Protein 2KEP (pdb70)

InterPro domains:
  IPR000983 General secretion pathway protein G-type pilin [PR00813] (8-33)
  IPR000983 General secretion pathway protein G-type pilin [PR00813] (44-62)
  IPR010054 Type II secretion system protein GspG [TIGR01710] (7-141)
  IPR012902 Prokaryotic N-terminal methylation site [PF07963] (3-28)
  IPR012902 Prokaryotic N-terminal methylation site [PS00409] (7-27)
  IPR012902 Prokaryotic N-terminal methylation site [TIGR02532] (6-29)
  IPR013545 Type II secretion system protein GspG, C-terminal [PF08334] (31-140)
  IPR045584 Pilin-like [SSF54523] (35-141)

Structure (mmCIF, N/CA/C/O backbone):
data_2KEP
#
_entry.id   2KEP
#
loop_
_atom_site.group_PDB
_atom_site.id
_atom_site.type_symbol
_atom_site.label_atom_id
_atom_site.label_alt_id
_atom_site.label_comp_id
_atom_site.label_asym_id
_atom_site.label_entity_id
_atom_site.label_seq_id
_atom_site.pdbx_PDB_ins_code
_atom_site.Cartn_x
_atom_site.Cartn_y
_atom_site.Cartn_z
_atom_site.occupancy
_atom_site.B_iso_or_equiv
_atom_site.auth_seq_id
_atom_site.auth_comp_id
_atom_site.auth_asym_id
_atom_site.auth_atom_id
_atom_site.pdbx_PDB_model_num
ATOM 1 N N . MET A 1 1 ? 4.369 6.067 -0.743 1.00 61.01 39 MET A N 1
ATOM 2 C CA . MET A 1 1 ? 5.566 5.235 -0.879 1.00 71.04 39 MET A CA 1
ATOM 3 C C . MET A 1 1 ? 5.143 3.852 -1.347 1.00 30.20 39 MET A C 1
ATOM 4 O O . MET A 1 1 ? 4.700 3.028 -0.542 1.00 53.51 39 MET A O 1
ATOM 20 N N . SER A 1 2 ? 5.247 3.591 -2.616 1.00 32.11 40 SER A N 1
ATOM 21 C CA . SER A 1 2 ? 4.817 2.326 -3.136 1.00 62.45 40 SER A CA 1
ATOM 22 C C . SER A 1 2 ? 6.004 1.440 -3.520 1.00 63.24 40 SER A C 1
ATOM 23 O O . SER A 1 2 ? 6.455 1.436 -4.666 1.00 5.23 40 SER A O 1
ATOM 31 N N . ARG A 1 3 ? 6.550 0.779 -2.517 1.00 13.23 41 ARG A N 1
ATOM 32 C CA . ARG A 1 3 ? 7.637 -0.191 -2.647 1.00 43.32 41 ARG A CA 1
ATOM 33 C C . ARG A 1 3 ? 7.514 -1.125 -1.459 1.00 12.44 41 ARG A C 1
ATOM 34 O O . ARG A 1 3 ? 6.867 -0.748 -0.473 1.00 3.35 41 ARG A O 1
ATOM 55 N N . PRO A 1 4 ? 8.085 -2.347 -1.516 1.00 20.13 42 PRO A N 1
ATOM 56 C CA . PRO A 1 4 ? 8.094 -3.277 -0.369 1.00 71.23 42 PRO A CA 1
ATOM 57 C C . PRO A 1 4 ? 8.635 -2.597 0.896 1.00 34.54 42 PRO A C 1
ATOM 58 O O . PRO A 1 4 ? 9.589 -1.798 0.824 1.00 31.20 42 PRO A O 1
ATOM 69 N N . ASP A 1 5 ? 7.992 -2.867 2.028 1.00 72.15 43 ASP A N 1
ATOM 70 C CA . ASP A 1 5 ? 8.305 -2.271 3.348 1.00 3.22 43 ASP A CA 1
ATOM 71 C C . ASP A 1 5 ? 7.887 -0.828 3.475 1.00 11.41 43 ASP A C 1
ATOM 72 O O . ASP A 1 5 ? 7.424 -0.411 4.525 1.00 4.32 43 ASP A O 1
ATOM 81 N N . GLN A 1 6 ? 8.000 -0.069 2.403 1.00 22.53 44 GLN A N 1
ATOM 82 C CA . GLN A 1 6 ? 7.524 1.309 2.406 1.00 62.11 44 GLN A CA 1
ATOM 83 C C . GLN A 1 6 ? 6.016 1.283 2.345 1.00 52.54 44 GLN A C 1
ATOM 84 O O . GLN A 1 6 ? 5.337 2.191 2.812 1.00 32.34 44 GLN A O 1
ATOM 98 N N . ALA A 1 7 ? 5.501 0.201 1.790 1.00 12.23 45 ALA A N 1
ATOM 99 C CA . ALA A 1 7 ? 4.084 -0.053 1.726 1.00 33.24 45 ALA A CA 1
ATOM 100 C C . ALA A 1 7 ? 3.540 -0.313 3.129 1.00 34.31 45 ALA A C 1
ATOM 101 O O . ALA A 1 7 ? 2.351 -0.216 3.373 1.00 31.11 45 ALA A O 1
ATOM 108 N N . LYS A 1 8 ? 4.431 -0.639 4.052 1.00 32.04 46 LYS A N 1
ATOM 109 C CA . LYS A 1 8 ? 4.044 -0.827 5.428 1.00 0.24 46 LYS A CA 1
ATOM 110 C C . LYS A 1 8 ? 4.048 0.551 6.119 1.00 2.41 46 LYS A C 1
ATOM 111 O O . LYS A 1 8 ? 3.260 0.813 7.041 1.00 71.13 46 LYS A O 1
ATOM 130 N N . VAL A 1 9 ? 4.857 1.458 5.573 1.00 12.11 47 VAL A N 1
ATOM 131 C CA . VAL A 1 9 ? 5.019 2.801 6.121 1.00 63.13 47 VAL A CA 1
ATOM 132 C C . VAL A 1 9 ? 3.793 3.633 5.796 1.00 15.14 47 VAL A C 1
ATOM 133 O O . VAL A 1 9 ? 3.222 4.290 6.662 1.00 23.21 47 VAL A O 1
ATOM 146 N N . THR A 1 10 ? 3.352 3.521 4.559 1.00 20.11 48 THR A N 1
ATOM 147 C CA . THR A 1 10 ? 2.235 4.290 4.054 1.00 4.11 48 THR A CA 1
ATOM 148 C C . THR A 1 10 ? 0.904 3.906 4.766 1.00 3.32 48 THR A C 1
ATOM 149 O O . THR A 1 10 ? -0.025 4.720 4.864 1.00 50.52 48 THR A O 1
ATOM 160 N N . VAL A 1 11 ? 0.833 2.678 5.285 1.00 71.31 49 VAL A N 1
ATOM 161 C CA . VAL A 1 11 ? -0.329 2.241 6.050 1.00 23.50 49 VAL A CA 1
ATOM 162 C C . VAL A 1 11 ? -0.300 2.915 7.408 1.00 13.50 49 VAL A C 1
ATOM 163 O O . VAL A 1 11 ? -1.272 3.585 7.822 1.00 51.40 49 VAL A O 1
ATOM 176 N N . ALA A 1 12 ? 0.848 2.825 8.050 1.00 25.23 50 ALA A N 1
ATOM 177 C CA . ALA A 1 12 ? 1.016 3.356 9.380 1.00 33.21 50 ALA A CA 1
ATOM 178 C C . ALA A 1 12 ? 0.867 4.859 9.414 1.00 41.24 50 ALA A C 1
ATOM 179 O O . ALA A 1 12 ? 0.509 5.402 10.429 1.00 72.04 50 ALA A O 1
ATOM 186 N N . LYS A 1 13 ? 1.113 5.535 8.288 1.00 33.24 51 LYS A N 1
ATOM 187 C CA . LYS A 1 13 ? 0.973 6.994 8.247 1.00 23.25 51 LYS A CA 1
ATOM 188 C C . LYS A 1 13 ? -0.496 7.407 8.448 1.00 72.14 51 LYS A C 1
ATOM 189 O O . LYS A 1 13 ? -0.802 8.475 9.006 1.00 11.23 51 LYS A O 1
ATOM 208 N N . GLY A 1 14 ? -1.386 6.515 8.085 1.00 72.22 52 GLY A N 1
ATOM 209 C CA . GLY A 1 14 ? -2.783 6.766 8.267 1.00 43.32 52 GLY A CA 1
ATOM 210 C C . GLY A 1 14 ? -3.205 6.337 9.632 1.00 5.04 52 GLY A C 1
ATOM 211 O O . GLY A 1 14 ? -4.151 6.884 10.219 1.00 5.22 52 GLY A O 1
ATOM 215 N N . ASP A 1 15 ? -2.488 5.377 10.168 1.00 64.24 53 ASP A N 1
ATOM 216 C CA . ASP A 1 15 ? -2.806 4.846 11.474 1.00 75.02 53 ASP A CA 1
ATOM 217 C C . ASP A 1 15 ? -2.321 5.772 12.557 1.00 45.34 53 ASP A C 1
ATOM 218 O O . ASP A 1 15 ? -2.996 5.973 13.545 1.00 20.24 53 ASP A O 1
ATOM 227 N N . ILE A 1 16 ? -1.166 6.368 12.361 1.00 61.04 54 ILE A N 1
ATOM 228 C CA . ILE A 1 16 ? -0.625 7.310 13.328 1.00 14.00 54 ILE A CA 1
ATOM 229 C C . ILE A 1 16 ? -1.483 8.567 13.408 1.00 22.11 54 ILE A C 1
ATOM 230 O O . ILE A 1 16 ? -1.701 9.115 14.503 1.00 63.32 54 ILE A O 1
ATOM 246 N N . LYS A 1 17 ? -1.997 9.028 12.258 1.00 44.12 55 LYS A N 1
ATOM 247 C CA . LYS A 1 17 ? -2.863 10.173 12.243 1.00 44.13 55 LYS A CA 1
ATOM 248 C C . LYS A 1 17 ? -4.201 9.830 12.903 1.00 24.40 55 LYS A C 1
ATOM 249 O O . LYS A 1 17 ? -4.888 10.703 13.436 1.00 51.22 55 LYS A O 1
ATOM 268 N N . ALA A 1 18 ? -4.551 8.558 12.854 1.00 34.13 56 ALA A N 1
ATOM 269 C CA . ALA A 1 18 ? -5.728 8.043 13.523 1.00 42.35 56 ALA A CA 1
ATOM 270 C C . ALA A 1 18 ? -5.555 8.131 15.043 1.00 63.43 56 ALA A C 1
ATOM 271 O O . ALA A 1 18 ? -6.457 8.574 15.764 1.00 30.41 56 ALA A O 1
ATOM 278 N N . ILE A 1 19 ? -4.379 7.725 15.515 1.00 34.31 57 ILE A N 1
ATOM 279 C CA . ILE A 1 19 ? -4.058 7.729 16.949 1.00 63.00 57 ILE A CA 1
ATOM 280 C C . ILE A 1 19 ? -4.044 9.157 17.461 1.00 41.34 57 ILE A C 1
ATOM 281 O O . ILE A 1 19 ? -4.596 9.455 18.502 1.00 31.44 57 ILE A O 1
ATOM 297 N N . ALA A 1 20 ? -3.460 10.047 16.674 1.00 1.33 58 ALA A N 1
ATOM 298 C CA . ALA A 1 20 ? -3.373 11.467 17.023 1.00 44.04 58 ALA A CA 1
ATOM 299 C C . ALA A 1 20 ? -4.768 12.078 17.219 1.00 41.13 58 ALA A C 1
ATOM 300 O O . ALA A 1 20 ? -4.957 13.002 18.011 1.00 45.53 58 ALA A O 1
ATOM 307 N N . ALA A 1 21 ? -5.742 11.522 16.533 1.00 42.44 59 ALA A N 1
ATOM 308 C CA . ALA A 1 21 ? -7.103 11.999 16.600 1.00 14.43 59 ALA A CA 1
ATOM 309 C C . ALA A 1 21 ? -7.797 11.420 17.819 1.00 61.53 59 ALA A C 1
ATOM 310 O O . ALA A 1 21 ? -8.679 12.042 18.411 1.00 64.54 59 ALA A O 1
ATOM 317 N N . ALA A 1 22 ? -7.380 10.236 18.203 1.00 4.31 60 ALA A N 1
ATOM 318 C CA . ALA A 1 22 ? -7.941 9.568 19.346 1.00 73.14 60 ALA A CA 1
ATOM 319 C C . ALA A 1 22 ? -7.290 10.075 20.630 1.00 51.33 60 ALA A C 1
ATOM 320 O O . ALA A 1 22 ? -7.913 10.107 21.671 1.00 2.13 60 ALA A O 1
ATOM 327 N N . LEU A 1 23 ? -6.054 10.520 20.534 1.00 74.22 61 LEU A N 1
ATOM 328 C CA . LEU A 1 23 ? -5.355 11.125 21.657 1.00 61.03 61 LEU A CA 1
ATOM 329 C C . LEU A 1 23 ? -6.062 12.447 21.994 1.00 1.22 61 LEU A C 1
ATOM 330 O O . LEU A 1 23 ? -6.176 12.838 23.155 1.00 75.12 61 LEU A O 1
ATOM 346 N N . ASP A 1 24 ? -6.628 13.066 20.964 1.00 42.14 62 ASP A N 1
ATOM 347 C CA . ASP A 1 24 ? -7.462 14.268 21.116 1.00 60.41 62 ASP A CA 1
ATOM 348 C C . ASP A 1 24 ? -8.809 13.876 21.773 1.00 71.11 62 ASP A C 1
ATOM 349 O O . ASP A 1 24 ? -9.473 14.674 22.432 1.00 12.21 62 ASP A O 1
ATOM 358 N N . MET A 1 25 ? -9.165 12.626 21.635 1.00 43.01 63 MET A N 1
ATOM 359 C CA . MET A 1 25 ? -10.380 12.105 22.234 1.00 41.10 63 MET A CA 1
ATOM 360 C C . MET A 1 25 ? -10.141 11.719 23.694 1.00 11.35 63 MET A C 1
ATOM 361 O O . MET A 1 25 ? -11.052 11.764 24.505 1.00 14.54 63 MET A O 1
ATOM 375 N N . TYR A 1 26 ? -8.902 11.344 24.027 1.00 62.53 64 TYR A N 1
ATOM 376 C CA . TYR A 1 26 ? -8.523 11.153 25.431 1.00 64.42 64 TYR A CA 1
ATOM 377 C C . TYR A 1 26 ? -8.451 12.522 26.075 1.00 24.31 64 TYR A C 1
ATOM 378 O O . TYR A 1 26 ? -8.802 12.698 27.236 1.00 0.21 64 TYR A O 1
ATOM 396 N N . LYS A 1 27 ? -7.989 13.487 25.288 1.00 70.11 65 LYS A N 1
ATOM 397 C CA . LYS A 1 27 ? -7.968 14.884 25.671 1.00 53.13 65 LYS A CA 1
ATOM 398 C C . LYS A 1 27 ? -9.368 15.305 26.098 1.00 54.21 65 LYS A C 1
ATOM 399 O O . LYS A 1 27 ? -9.534 16.071 27.017 1.00 11.14 65 LYS A O 1
ATOM 418 N N . LEU A 1 28 ? -10.361 14.764 25.430 1.00 53.34 66 LEU A N 1
ATOM 419 C CA . LEU A 1 28 ? -11.737 15.005 25.795 1.00 14.34 66 LEU A CA 1
ATOM 420 C C . LEU A 1 28 ? -12.142 14.181 27.050 1.00 14.51 66 LEU A C 1
ATOM 421 O O . LEU A 1 28 ? -12.845 14.680 27.915 1.00 64.21 66 LEU A O 1
ATOM 437 N N . ASP A 1 29 ? -11.629 12.953 27.167 1.00 75.10 67 ASP A N 1
ATOM 438 C CA . ASP A 1 29 ? -12.020 12.031 28.279 1.00 64.11 67 ASP A CA 1
ATOM 439 C C . ASP A 1 29 ? -11.441 12.474 29.621 1.00 32.32 67 ASP A C 1
ATOM 440 O O . ASP A 1 29 ? -12.015 12.221 30.660 1.00 42.25 67 ASP A O 1
ATOM 449 N N . ASN A 1 30 ? -10.376 13.216 29.595 1.00 25.31 68 ASN A N 1
ATOM 450 C CA . ASN A 1 30 ? -9.754 13.662 30.842 1.00 2.10 68 ASN A CA 1
ATOM 451 C C . ASN A 1 30 ? -9.550 15.107 30.785 1.00 63.11 68 ASN A C 1
ATOM 452 O O . ASN A 1 30 ? -8.725 15.635 31.532 1.00 31.53 68 ASN A O 1
ATOM 463 N N . PHE A 1 31 ? -10.301 15.758 29.888 1.00 54.25 69 PHE A N 1
ATOM 464 C CA . PHE A 1 31 ? -10.290 17.227 29.666 1.00 4.23 69 PHE A CA 1
ATOM 465 C C . PHE A 1 31 ? -8.882 17.836 29.655 1.00 53.43 69 PHE A C 1
ATOM 466 O O . PHE A 1 31 ? -8.698 19.040 29.950 1.00 71.24 69 PHE A O 1
ATOM 483 N N . ALA A 1 32 ? -7.932 17.069 29.175 1.00 23.20 70 ALA A N 1
ATOM 484 C CA . ALA A 1 32 ? -6.549 17.414 29.242 1.00 25.50 70 ALA A CA 1
ATOM 485 C C . ALA A 1 32 ? -5.750 16.333 28.580 1.00 22.24 70 ALA A C 1
ATOM 486 O O . ALA A 1 32 ? -6.238 15.210 28.415 1.00 43.41 70 ALA A O 1
ATOM 493 N N . TYR A 1 33 ? -4.561 16.662 28.181 1.00 4.55 71 TYR A N 1
ATOM 494 C CA . TYR A 1 33 ? -3.661 15.684 27.668 1.00 55.04 71 TYR A CA 1
ATOM 495 C C . TYR A 1 33 ? -3.018 14.888 28.788 1.00 61.10 71 TYR A C 1
ATOM 496 O O . TYR A 1 33 ? -2.873 15.386 29.925 1.00 52.03 71 TYR A O 1
ATOM 514 N N . PRO A 1 34 ? -2.655 13.640 28.492 1.00 10.03 72 PRO A N 1
ATOM 515 C CA . PRO A 1 34 ? -1.972 12.755 29.437 1.00 73.34 72 PRO A CA 1
ATOM 516 C C . PRO A 1 34 ? -0.560 13.279 29.765 1.00 41.42 72 PRO A C 1
ATOM 517 O O . PRO A 1 34 ? -0.041 14.118 29.044 1.00 44.40 72 PRO A O 1
ATOM 528 N N . SER A 1 35 ? 0.050 12.817 30.847 1.00 11.30 73 SER A N 1
ATOM 529 C CA . SER A 1 35 ? 1.423 13.189 31.120 1.00 2.01 73 SER A CA 1
ATOM 530 C C . SER A 1 35 ? 2.275 12.042 30.639 1.00 41.30 73 SER A C 1
ATOM 531 O O . SER A 1 35 ? 1.769 10.936 30.529 1.00 65.24 73 SER A O 1
ATOM 539 N N . THR A 1 36 ? 3.522 12.253 30.323 1.00 13.14 74 THR A N 1
ATOM 540 C CA . THR A 1 36 ? 4.301 11.160 29.768 1.00 61.13 74 THR A CA 1
ATOM 541 C C . THR A 1 36 ? 4.551 10.030 30.824 1.00 10.41 74 THR A C 1
ATOM 542 O O . THR A 1 36 ? 4.985 8.925 30.490 1.00 63.23 74 THR A O 1
ATOM 553 N N . GLN A 1 37 ? 4.270 10.321 32.084 1.00 23.33 75 GLN A N 1
ATOM 554 C CA . GLN A 1 37 ? 4.340 9.320 33.119 1.00 33.24 75 GLN A CA 1
ATOM 555 C C . GLN A 1 37 ? 2.929 8.818 33.490 1.00 14.23 75 GLN A C 1
ATOM 556 O O . GLN A 1 37 ? 2.568 7.676 33.178 1.00 73.54 75 GLN A O 1
ATOM 570 N N . GLN A 1 38 ? 2.091 9.709 34.043 1.00 22.22 76 GLN A N 1
ATOM 571 C CA . GLN A 1 38 ? 0.755 9.317 34.522 1.00 4.14 76 GLN A CA 1
ATOM 572 C C . GLN A 1 38 ? -0.154 9.090 33.376 1.00 54.00 76 GLN A C 1
ATOM 573 O O . GLN A 1 38 ? -0.898 8.125 33.369 1.00 33.41 76 GLN A O 1
ATOM 587 N N . GLY A 1 39 ? -0.067 9.940 32.380 1.00 25.43 77 GLY A N 1
ATOM 588 C CA . GLY A 1 39 ? -0.917 9.777 31.260 1.00 34.22 77 GLY A CA 1
ATOM 589 C C . GLY A 1 39 ? -0.511 8.626 30.355 1.00 64.22 77 GLY A C 1
ATOM 590 O O . GLY A 1 39 ? -1.326 8.131 29.623 1.00 44.12 77 GLY A O 1
ATOM 594 N N . LEU A 1 40 ? 0.740 8.186 30.418 1.00 60.23 78 LEU A N 1
ATOM 595 C CA . LEU A 1 40 ? 1.145 7.027 29.617 1.00 25.03 78 LEU A CA 1
ATOM 596 C C . LEU A 1 40 ? 0.462 5.824 30.224 1.00 72.33 78 LEU A C 1
ATOM 597 O O . LEU A 1 40 ? -0.193 5.024 29.525 1.00 53.52 78 LEU A O 1
ATOM 613 N N . GLU A 1 41 ? 0.559 5.731 31.543 1.00 75.02 79 GLU A N 1
ATOM 614 C CA . GLU A 1 41 ? -0.154 4.717 32.265 1.00 61.24 79 GLU A CA 1
ATOM 615 C C . GLU A 1 41 ? -1.633 4.877 32.066 1.00 21.03 79 GLU A C 1
ATOM 616 O O . GLU A 1 41 ? -2.309 3.931 31.948 1.00 41.22 79 GLU A O 1
ATOM 628 N N . ALA A 1 42 ? -2.090 6.097 31.931 1.00 11.53 80 ALA A N 1
ATOM 629 C CA . ALA A 1 42 ? -3.504 6.388 31.742 1.00 41.01 80 ALA A CA 1
ATOM 630 C C . ALA A 1 42 ? -3.956 6.107 30.305 1.00 43.34 80 ALA A C 1
ATOM 631 O O . ALA A 1 42 ? -5.118 6.226 29.972 1.00 14.12 80 ALA A O 1
ATOM 638 N N . LEU A 1 43 ? -3.012 5.802 29.460 1.00 12.12 81 LEU A N 1
ATOM 639 C CA . LEU A 1 43 ? -3.290 5.386 28.103 1.00 20.05 81 LEU A CA 1
ATOM 640 C C . LEU A 1 43 ? -3.303 3.868 28.008 1.00 35.31 81 LEU A C 1
ATOM 641 O O . LEU A 1 43 ? -3.802 3.296 27.036 1.00 4.52 81 LEU A O 1
ATOM 657 N N . VAL A 1 44 ? -2.713 3.217 28.994 1.00 74.44 82 VAL A N 1
ATOM 658 C CA . VAL A 1 44 ? -2.690 1.749 29.034 1.00 33.54 82 VAL A CA 1
ATOM 659 C C . VAL A 1 44 ? -3.687 1.183 30.083 1.00 23.15 82 VAL A C 1
ATOM 660 O O . VAL A 1 44 ? -4.311 0.135 29.869 1.00 53.53 82 VAL A O 1
ATOM 673 N N . LYS A 1 45 ? -3.843 1.898 31.161 1.00 52.43 83 LYS A N 1
ATOM 674 C CA . LYS A 1 45 ? -4.674 1.537 32.297 1.00 22.03 83 LYS A CA 1
ATOM 675 C C . LYS A 1 45 ? -5.616 2.730 32.514 1.00 13.33 83 LYS A C 1
ATOM 676 O O . LYS A 1 45 ? -5.266 3.832 32.111 1.00 32.24 83 LYS A O 1
ATOM 695 N N . LYS A 1 46 ? -6.811 2.517 33.067 1.00 43.51 84 LYS A N 1
ATOM 696 C CA . LYS A 1 46 ? -7.772 3.631 33.237 1.00 35.33 84 LYS A CA 1
ATOM 697 C C . LYS A 1 46 ? -7.152 4.809 34.017 1.00 11.12 84 LYS A C 1
ATOM 698 O O . LYS A 1 46 ? -6.486 4.610 35.049 1.00 73.13 84 LYS A O 1
ATOM 717 N N . PRO A 1 47 ? -7.374 6.036 33.526 1.00 20.04 85 PRO A N 1
ATOM 718 C CA . PRO A 1 47 ? -6.790 7.256 34.082 1.00 43.41 85 PRO A CA 1
ATOM 719 C C . PRO A 1 47 ? -7.189 7.511 35.515 1.00 24.11 85 PRO A C 1
ATOM 720 O O . PRO A 1 47 ? -8.382 7.579 35.847 1.00 11.21 85 PRO A O 1
ATOM 731 N N . THR A 1 48 ? -6.219 7.668 36.358 1.00 73.42 86 THR A N 1
ATOM 732 C CA . THR A 1 48 ? -6.499 7.982 37.714 1.00 25.11 86 THR A CA 1
ATOM 733 C C . THR A 1 48 ? -6.690 9.504 37.804 1.00 44.31 86 THR A C 1
ATOM 734 O O . THR A 1 48 ? -5.998 10.280 37.102 1.00 71.15 86 THR A O 1
ATOM 745 N N . GLY A 1 49 ? -7.640 9.915 38.578 1.00 75.30 87 GLY A N 1
ATOM 746 C CA . GLY A 1 49 ? -7.987 11.295 38.654 1.00 55.12 87 GLY A CA 1
ATOM 747 C C . GLY A 1 49 ? -9.438 11.444 38.316 1.00 42.32 87 GLY A C 1
ATOM 748 O O . GLY A 1 49 ? -10.263 10.694 38.827 1.00 51.34 87 GLY A O 1
ATOM 752 N N . ASN A 1 50 ? -9.775 12.357 37.455 1.00 30.13 88 ASN A N 1
ATOM 753 C CA . ASN A 1 50 ? -11.172 12.534 37.056 1.00 54.31 88 ASN A CA 1
ATOM 754 C C . ASN A 1 50 ? -11.339 12.503 35.557 1.00 2.31 88 ASN A C 1
ATOM 755 O O . ASN A 1 50 ? -11.050 13.469 34.896 1.00 33.15 88 ASN A O 1
ATOM 766 N N . PRO A 1 51 ? -11.713 11.372 34.977 1.00 50.14 89 PRO A N 1
ATOM 767 C CA . PRO A 1 51 ? -12.095 11.333 33.592 1.00 60.34 89 PRO A CA 1
ATOM 768 C C . PRO A 1 51 ? -13.627 11.523 33.471 1.00 41.11 89 PRO A C 1
ATOM 769 O O . PRO A 1 51 ? -14.391 11.178 34.398 1.00 31.55 89 PRO A O 1
ATOM 780 N N . GLN A 1 52 ? -14.056 12.093 32.383 1.00 44.13 90 GLN A N 1
ATOM 781 C CA . GLN A 1 52 ? -15.464 12.388 32.130 1.00 72.03 90 GLN A CA 1
ATOM 782 C C . GLN A 1 52 ? -16.137 11.109 31.674 1.00 65.34 90 GLN A C 1
ATOM 783 O O . GLN A 1 52 ? -15.440 10.192 31.300 1.00 31.05 90 GLN A O 1
ATOM 797 N N . PRO A 1 53 ? -17.484 10.974 31.747 1.00 21.43 91 PRO A N 1
ATOM 798 C CA . PRO A 1 53 ? -18.141 9.775 31.236 1.00 13.13 91 PRO A CA 1
ATOM 799 C C . PRO A 1 53 ? -17.943 9.686 29.720 1.00 64.34 91 PRO A C 1
ATOM 800 O O . PRO A 1 53 ? -18.621 10.382 28.935 1.00 0.42 91 PRO A O 1
ATOM 811 N N . LYS A 1 54 ? -16.966 8.908 29.342 1.00 0.11 92 LYS A N 1
ATOM 812 C CA . LYS A 1 54 ? -16.539 8.738 27.992 1.00 34.20 92 LYS A CA 1
ATOM 813 C C . LYS A 1 54 ? -15.930 7.327 27.944 1.00 12.04 92 LYS A C 1
ATOM 814 O O . LYS A 1 54 ? -15.427 6.849 28.971 1.00 73.54 92 LYS A O 1
ATOM 833 N N . ASN A 1 55 ? -16.035 6.627 26.844 1.00 31.44 93 ASN A N 1
ATOM 834 C CA . ASN A 1 55 ? -15.485 5.282 26.802 1.00 31.43 93 ASN A CA 1
ATOM 835 C C . ASN A 1 55 ? -13.986 5.312 26.533 1.00 61.13 93 ASN A C 1
ATOM 836 O O . ASN A 1 55 ? -13.557 5.395 25.378 1.00 73.44 93 ASN A O 1
ATOM 847 N N . TRP A 1 56 ? -13.218 5.316 27.610 1.00 32.22 94 TRP A N 1
ATOM 848 C CA . TRP A 1 56 ? -11.782 5.253 27.581 1.00 11.05 94 TRP A CA 1
ATOM 849 C C . TRP A 1 56 ? -11.285 4.032 26.788 1.00 15.34 94 TRP A C 1
ATOM 850 O O . TRP A 1 56 ? -11.889 2.955 26.834 1.00 32.53 94 TRP A O 1
ATOM 871 N N . ASN A 1 57 ? -10.196 4.217 26.083 1.00 72.41 95 ASN A N 1
ATOM 872 C CA . ASN A 1 57 ? -9.584 3.197 25.267 1.00 2.41 95 ASN A CA 1
ATOM 873 C C . ASN A 1 57 ? -8.121 3.059 25.661 1.00 64.12 95 ASN A C 1
ATOM 874 O O . ASN A 1 57 ? -7.449 4.062 25.876 1.00 74.14 95 ASN A O 1
ATOM 885 N N . LYS A 1 58 ? -7.635 1.844 25.767 1.00 12.33 96 LYS A N 1
ATOM 886 C CA . LYS A 1 58 ? -6.239 1.626 26.074 1.00 13.11 96 LYS A CA 1
ATOM 887 C C . LYS A 1 58 ? -5.424 1.684 24.770 1.00 55.10 96 LYS A C 1
ATOM 888 O O . LYS A 1 58 ? -5.920 2.137 23.738 1.00 35.50 96 LYS A O 1
ATOM 907 N N . ASP A 1 59 ? -4.161 1.279 24.862 1.00 0.04 97 ASP A N 1
ATOM 908 C CA . ASP A 1 59 ? -3.236 1.118 23.731 1.00 34.11 97 ASP A CA 1
ATOM 909 C C . ASP A 1 59 ? -2.834 2.469 23.177 1.00 30.15 97 ASP A C 1
ATOM 910 O O . ASP A 1 59 ? -2.228 2.582 22.119 1.00 54.11 97 ASP A O 1
ATOM 919 N N . GLY A 1 60 ? -3.161 3.493 23.947 1.00 74.34 98 GLY A N 1
ATOM 920 C CA . GLY A 1 60 ? -2.746 4.822 23.643 1.00 53.23 98 GLY A CA 1
ATOM 921 C C . GLY A 1 60 ? -3.820 5.634 22.999 1.00 62.30 98 GLY A C 1
ATOM 922 O O . GLY A 1 60 ? -3.543 6.711 22.478 1.00 72.11 98 GLY A O 1
ATOM 926 N N . TYR A 1 61 ? -5.055 5.131 23.088 1.00 71.24 99 TYR A N 1
ATOM 927 C CA . TYR A 1 61 ? -6.202 5.720 22.437 1.00 43.41 99 TYR A CA 1
ATOM 928 C C . TYR A 1 61 ? -6.047 5.601 20.926 1.00 23.23 99 TYR A C 1
ATOM 929 O O . TYR A 1 61 ? -5.440 6.430 20.256 1.00 31.02 99 TYR A O 1
ATOM 947 N N . LEU A 1 62 ? -6.578 4.532 20.427 1.00 55.01 100 LEU A N 1
ATOM 948 C CA . LEU A 1 62 ? -6.434 4.123 19.067 1.00 24.11 100 LEU A CA 1
ATOM 949 C C . LEU A 1 62 ? -7.822 3.953 18.440 1.00 33.30 100 LEU A C 1
ATOM 950 O O . LEU A 1 62 ? -8.841 4.036 19.124 1.00 71.22 100 LEU A O 1
ATOM 966 N N . LYS A 1 63 ? -7.855 3.753 17.151 1.00 43.44 101 LYS A N 1
ATOM 967 C CA . LYS A 1 63 ? -9.080 3.471 16.437 1.00 61.01 101 LYS A CA 1
ATOM 968 C C . LYS A 1 63 ? -9.212 1.945 16.337 1.00 72.44 101 LYS A C 1
ATOM 969 O O . LYS A 1 63 ? -8.468 1.216 17.018 1.00 51.32 101 LYS A O 1
ATOM 988 N N . LYS A 1 64 ? -10.132 1.445 15.530 1.00 63.04 102 LYS A N 1
ATOM 989 C CA . LYS A 1 64 ? -10.225 -0.009 15.332 1.00 42.51 102 LYS A CA 1
ATOM 990 C C . LYS A 1 64 ? -9.101 -0.502 14.383 1.00 62.14 102 LYS A C 1
ATOM 991 O O . LYS A 1 64 ? -9.315 -0.844 13.217 1.00 11.40 102 LYS A O 1
ATOM 1010 N N . LEU A 1 65 ? -7.906 -0.477 14.887 1.00 32.10 103 LEU A N 1
ATOM 1011 C CA . LEU A 1 65 ? -6.725 -0.775 14.111 1.00 30.53 103 LEU A CA 1
ATOM 1012 C C . LEU A 1 65 ? -5.856 -1.784 14.826 1.00 30.12 103 LEU A C 1
ATOM 1013 O O . LEU A 1 65 ? -5.846 -1.823 16.057 1.00 5.24 103 LEU A O 1
ATOM 1029 N N . PRO A 1 66 ? -5.150 -2.640 14.075 1.00 75.13 104 PRO A N 1
ATOM 1030 C CA . PRO A 1 66 ? -4.169 -3.559 14.648 1.00 61.44 104 PRO A CA 1
ATOM 1031 C C . PRO A 1 66 ? -2.883 -2.799 15.048 1.00 53.31 104 PRO A C 1
ATOM 1032 O O . PRO A 1 66 ? -2.854 -1.556 15.069 1.00 61.22 104 PRO A O 1
ATOM 1043 N N . VAL A 1 67 ? -1.838 -3.513 15.358 1.00 20.33 105 VAL A N 1
ATOM 1044 C CA . VAL A 1 67 ? -0.601 -2.875 15.741 1.00 23.43 105 VAL A CA 1
ATOM 1045 C C . VAL A 1 67 ? 0.203 -2.554 14.462 1.00 71.22 105 VAL A C 1
ATOM 1046 O O . VAL A 1 67 ? -0.221 -2.967 13.361 1.00 75.42 105 VAL A O 1
ATOM 1059 N N . ASP A 1 68 ? 1.323 -1.850 14.574 1.00 15.23 106 ASP A N 1
ATOM 1060 C CA . ASP A 1 68 ? 2.071 -1.452 13.392 1.00 50.01 106 ASP A CA 1
ATOM 1061 C C . ASP A 1 68 ? 2.784 -2.620 12.762 1.00 45.32 106 ASP A C 1
ATOM 1062 O O . ASP A 1 68 ? 2.946 -3.683 13.398 1.00 52.43 106 ASP A O 1
ATOM 1071 N N . PRO A 1 69 ? 3.114 -2.512 11.458 1.00 40.34 107 PRO A N 1
ATOM 1072 C CA . PRO A 1 69 ? 3.798 -3.565 10.736 1.00 24.03 107 PRO A CA 1
ATOM 1073 C C . PRO A 1 69 ? 5.147 -3.913 11.326 1.00 21.23 107 PRO A C 1
ATOM 1074 O O . PRO A 1 69 ? 5.633 -3.249 12.215 1.00 21.12 107 PRO A O 1
ATOM 1085 N N . TRP A 1 70 ? 5.725 -4.987 10.805 1.00 1.24 108 TRP A N 1
ATOM 1086 C CA . TRP A 1 70 ? 7.039 -5.537 11.208 1.00 61.34 108 TRP A CA 1
ATOM 1087 C C . TRP A 1 70 ? 6.966 -6.115 12.617 1.00 23.04 108 TRP A C 1
ATOM 1088 O O . TRP A 1 70 ? 7.989 -6.419 13.240 1.00 23.11 108 TRP A O 1
ATOM 1109 N N . GLY A 1 71 ? 5.752 -6.309 13.078 1.00 41.44 109 GLY A N 1
ATOM 1110 C CA . GLY A 1 71 ? 5.487 -6.872 14.388 1.00 64.11 109 GLY A CA 1
ATOM 1111 C C . GLY A 1 71 ? 5.856 -5.952 15.549 1.00 53.22 109 GLY A C 1
ATOM 1112 O O . GLY A 1 71 ? 5.960 -6.411 16.694 1.00 31.20 109 GLY A O 1
ATOM 1116 N N . ASN A 1 72 ? 6.089 -4.689 15.278 1.00 20.50 110 ASN A N 1
ATOM 1117 C CA . ASN A 1 72 ? 6.397 -3.742 16.313 1.00 22.52 110 ASN A CA 1
ATOM 1118 C C . ASN A 1 72 ? 5.107 -3.187 16.969 1.00 74.44 110 ASN A C 1
ATOM 1119 O O . ASN A 1 72 ? 4.042 -3.101 16.315 1.00 22.05 110 ASN A O 1
ATOM 1130 N N . PRO A 1 73 ? 5.136 -2.969 18.309 1.00 44.32 111 PRO A N 1
ATOM 1131 C CA . PRO A 1 73 ? 4.056 -2.305 19.014 1.00 13.11 111 PRO A CA 1
ATOM 1132 C C . PRO A 1 73 ? 4.201 -0.786 18.966 1.00 0.24 111 PRO A C 1
ATOM 1133 O O . PRO A 1 73 ? 5.312 -0.276 19.024 1.00 4.53 111 PRO A O 1
ATOM 1144 N N . TYR A 1 74 ? 3.084 -0.076 18.950 1.00 52.35 112 TYR A N 1
ATOM 1145 C CA . TYR A 1 74 ? 3.110 1.371 18.864 1.00 60.14 112 TYR A CA 1
ATOM 1146 C C . TYR A 1 74 ? 3.691 1.965 20.115 1.00 4.13 112 TYR A C 1
ATOM 1147 O O . TYR A 1 74 ? 3.466 1.472 21.236 1.00 3.11 112 TYR A O 1
ATOM 1165 N N . GLN A 1 75 ? 4.448 3.001 19.935 1.00 61.42 113 GLN A N 1
ATOM 1166 C CA . GLN A 1 75 ? 5.001 3.707 21.043 1.00 54.01 113 GLN A CA 1
ATOM 1167 C C . GLN A 1 75 ? 4.221 4.993 21.207 1.00 52.41 113 GLN A C 1
ATOM 1168 O O . GLN A 1 75 ? 4.264 5.889 20.360 1.00 10.24 113 GLN A O 1
ATOM 1182 N N . TYR A 1 76 ? 3.512 5.067 22.285 1.00 71.32 114 TYR A N 1
ATOM 1183 C CA . TYR A 1 76 ? 2.708 6.194 22.612 1.00 34.54 114 TYR A CA 1
ATOM 1184 C C . TYR A 1 76 ? 3.213 6.823 23.892 1.00 34.45 114 TYR A C 1
ATOM 1185 O O . TYR A 1 76 ? 3.265 6.184 24.948 1.00 2.42 114 TYR A O 1
ATOM 1203 N N . LEU A 1 77 ? 3.615 8.055 23.769 1.00 63.14 115 LEU A N 1
ATOM 1204 C CA . LEU A 1 77 ? 4.175 8.837 24.836 1.00 50.44 115 LEU A CA 1
ATOM 1205 C C . LEU A 1 77 ? 3.396 10.137 24.901 1.00 2.13 115 LEU A C 1
ATOM 1206 O O . LEU A 1 77 ? 2.806 10.571 23.898 1.00 60.11 115 LEU A O 1
ATOM 1222 N N . ALA A 1 78 ? 3.364 10.753 26.035 1.00 64.05 116 ALA A N 1
ATOM 1223 C CA . ALA A 1 78 ? 2.626 11.949 26.177 1.00 53.44 116 ALA A CA 1
ATOM 1224 C C . ALA A 1 78 ? 3.617 13.146 26.194 1.00 22.05 116 ALA A C 1
ATOM 1225 O O . ALA A 1 78 ? 4.814 12.873 26.083 1.00 63.51 116 ALA A O 1
ATOM 1232 N N . PRO A 1 79 ? 3.180 14.455 26.356 1.00 22.43 117 PRO A N 1
ATOM 1233 C CA . PRO A 1 79 ? 4.020 15.628 26.067 1.00 71.23 117 PRO A CA 1
ATOM 1234 C C . PRO A 1 79 ? 5.382 15.576 26.629 1.00 62.43 117 PRO A C 1
ATOM 1235 O O . PRO A 1 79 ? 5.591 15.579 27.852 1.00 1.20 117 PRO A O 1
ATOM 1246 N N . GLY A 1 80 ? 6.304 15.496 25.739 1.00 35.42 118 GLY A N 1
ATOM 1247 C CA . GLY A 1 80 ? 7.651 15.440 26.107 1.00 64.51 118 GLY A CA 1
ATOM 1248 C C . GLY A 1 80 ? 8.232 16.789 26.214 1.00 24.32 118 GLY A C 1
ATOM 1249 O O . GLY A 1 80 ? 8.108 17.465 27.245 1.00 53.12 118 GLY A O 1
ATOM 1253 N N . THR A 1 81 ? 8.826 17.215 25.168 1.00 3.11 119 THR A N 1
ATOM 1254 C CA . THR A 1 81 ? 9.445 18.482 25.158 1.00 62.34 119 THR A CA 1
ATOM 1255 C C . THR A 1 81 ? 8.666 19.378 24.231 1.00 74.32 119 THR A C 1
ATOM 1256 O O . THR A 1 81 ? 8.690 19.190 23.010 1.00 22.33 119 THR A O 1
ATOM 1267 N N . LYS A 1 82 ? 7.910 20.281 24.835 1.00 15.10 120 LYS A N 1
ATOM 1268 C CA . LYS A 1 82 ? 7.091 21.294 24.161 1.00 44.13 120 LYS A CA 1
ATOM 1269 C C . LYS A 1 82 ? 5.795 20.748 23.585 1.00 54.31 120 LYS A C 1
ATOM 1270 O O . LYS A 1 82 ? 4.763 21.419 23.652 1.00 13.33 120 LYS A O 1
ATOM 1289 N N . GLY A 1 83 ? 5.795 19.523 23.135 1.00 14.03 121 GLY A N 1
ATOM 1290 C CA . GLY A 1 83 ? 4.672 19.062 22.396 1.00 72.12 121 GLY A CA 1
ATOM 1291 C C . GLY A 1 83 ? 3.745 18.214 23.166 1.00 44.40 121 GLY A C 1
ATOM 1292 O O . GLY A 1 83 ? 4.186 17.260 23.778 1.00 40.41 121 GLY A O 1
ATOM 1296 N N . PRO A 1 84 ? 2.418 18.593 23.153 1.00 42.54 122 PRO A N 1
ATOM 1297 C CA . PRO A 1 84 ? 1.286 17.885 23.786 1.00 53.12 122 PRO A CA 1
ATOM 1298 C C . PRO A 1 84 ? 1.288 16.365 23.701 1.00 4.10 122 PRO A C 1
ATOM 1299 O O . PRO A 1 84 ? 0.575 15.732 24.471 1.00 21.12 122 PRO A O 1
ATOM 1310 N N . PHE A 1 85 ? 2.014 15.779 22.755 1.00 30.42 123 PHE A N 1
ATOM 1311 C CA . PHE A 1 85 ? 2.186 14.315 22.757 1.00 52.23 123 PHE A CA 1
ATOM 1312 C C . PHE A 1 85 ? 3.313 13.873 21.853 1.00 4.33 123 PHE A C 1
ATOM 1313 O O . PHE A 1 85 ? 3.856 14.691 21.114 1.00 34.42 123 PHE A O 1
ATOM 1330 N N . ASP A 1 86 ? 3.697 12.603 21.972 1.00 53.54 124 ASP A N 1
ATOM 1331 C CA . ASP A 1 86 ? 4.742 11.963 21.152 1.00 74.11 124 ASP A CA 1
ATOM 1332 C C . ASP A 1 86 ? 4.316 10.554 20.792 1.00 24.13 124 ASP A C 1
ATOM 1333 O O . ASP A 1 86 ? 4.321 9.688 21.649 1.00 41.24 124 ASP A O 1
ATOM 1342 N N . LEU A 1 87 ? 3.940 10.281 19.571 1.00 41.14 125 LEU A N 1
ATOM 1343 C CA . LEU A 1 87 ? 3.609 8.898 19.267 1.00 61.21 125 LEU A CA 1
ATOM 1344 C C . LEU A 1 87 ? 4.198 8.453 17.959 1.00 34.22 125 LEU A C 1
ATOM 1345 O O . LEU A 1 87 ? 4.258 9.226 17.002 1.00 1.30 125 LEU A O 1
ATOM 1361 N N . TYR A 1 88 ? 4.666 7.230 17.930 1.00 32.42 126 TYR A N 1
ATOM 1362 C CA . TYR A 1 88 ? 5.392 6.707 16.790 1.00 24.42 126 TYR A CA 1
ATOM 1363 C C . TYR A 1 88 ? 5.536 5.210 16.860 1.00 25.41 126 TYR A C 1
ATOM 1364 O O . TYR A 1 88 ? 5.143 4.596 17.830 1.00 41.15 126 TYR A O 1
ATOM 1382 N N . SER A 1 89 ? 5.989 4.658 15.796 1.00 22.23 127 SER A N 1
ATOM 1383 C CA . SER A 1 89 ? 6.312 3.273 15.680 1.00 2.54 127 SER A CA 1
ATOM 1384 C C . SER A 1 89 ? 7.761 3.175 15.221 1.00 40.43 127 SER A C 1
ATOM 1385 O O . SER A 1 89 ? 8.277 4.110 14.574 1.00 65.31 127 SER A O 1
ATOM 1393 N N . LEU A 1 90 ? 8.426 2.117 15.586 1.00 61.44 128 LEU A N 1
ATOM 1394 C CA . LEU A 1 90 ? 9.788 1.881 15.153 1.00 12.21 128 LEU A CA 1
ATOM 1395 C C . LEU A 1 90 ? 9.828 1.435 13.700 1.00 33.31 128 LEU A C 1
ATOM 1396 O O . LEU A 1 90 ? 8.845 0.941 13.169 1.00 40.45 128 LEU A O 1
ATOM 1412 N N . GLY A 1 91 ? 10.971 1.621 13.062 1.00 11.34 129 GLY A N 1
ATOM 1413 C CA . GLY A 1 91 ? 11.115 1.217 11.684 1.00 23.41 129 GLY A CA 1
ATOM 1414 C C . GLY A 1 91 ? 11.297 -0.273 11.543 1.00 61.44 129 GLY A C 1
ATOM 1415 O O . GLY A 1 91 ? 11.391 -0.995 12.546 1.00 62.22 129 GLY A O 1
ATOM 1419 N N . ALA A 1 92 ? 11.419 -0.720 10.312 1.00 51.14 130 ALA A N 1
ATOM 1420 C CA . ALA A 1 92 ? 11.551 -2.138 9.969 1.00 65.20 130 ALA A CA 1
ATOM 1421 C C . ALA A 1 92 ? 12.761 -2.795 10.621 1.00 73.14 130 ALA A C 1
ATOM 1422 O O . ALA A 1 92 ? 12.771 -3.990 10.856 1.00 24.24 130 ALA A O 1
ATOM 1429 N N . ASP A 1 93 ? 13.760 -2.010 10.934 1.00 13.23 131 ASP A N 1
ATOM 1430 C CA . ASP A 1 93 ? 14.992 -2.545 11.503 1.00 73.32 131 ASP A CA 1
ATOM 1431 C C . ASP A 1 93 ? 14.961 -2.474 13.048 1.00 2.03 131 ASP A C 1
ATOM 1432 O O . ASP A 1 93 ? 15.918 -2.842 13.725 1.00 62.14 131 ASP A O 1
ATOM 1441 N N . GLY A 1 94 ? 13.830 -2.021 13.596 1.00 42.21 132 GLY A N 1
ATOM 1442 C CA . GLY A 1 94 ? 13.665 -1.935 15.045 1.00 50.43 132 GLY A CA 1
ATOM 1443 C C . GLY A 1 94 ? 14.447 -0.798 15.650 1.00 33.42 132 GLY A C 1
ATOM 1444 O O . GLY A 1 94 ? 14.951 -0.897 16.778 1.00 32.31 132 GLY A O 1
ATOM 1448 N N . LYS A 1 95 ? 14.543 0.278 14.919 1.00 43.14 133 LYS A N 1
ATOM 1449 C CA . LYS A 1 95 ? 15.307 1.424 15.339 1.00 15.42 133 LYS A CA 1
ATOM 1450 C C . LYS A 1 95 ? 14.580 2.707 14.984 1.00 74.33 133 LYS A C 1
ATOM 1451 O O . LYS A 1 95 ? 13.809 2.740 14.011 1.00 71.22 133 LYS A O 1
ATOM 1470 N N . GLU A 1 96 ? 14.760 3.721 15.806 1.00 45.24 134 GLU A N 1
ATOM 1471 C CA . GLU A 1 96 ? 14.254 5.028 15.514 1.00 40.45 134 GLU A CA 1
ATOM 1472 C C . GLU A 1 96 ? 15.323 5.878 14.808 1.00 65.53 134 GLU A C 1
ATOM 1473 O O . GLU A 1 96 ? 16.312 6.311 15.399 1.00 52.54 134 GLU A O 1
ATOM 1485 N N . GLY A 1 97 ? 15.132 6.061 13.538 1.00 53.05 135 GLY A N 1
ATOM 1486 C CA . GLY A 1 97 ? 16.081 6.784 12.727 1.00 75.41 135 GLY A CA 1
ATOM 1487 C C . GLY A 1 97 ? 15.397 7.477 11.584 1.00 64.30 135 GLY A C 1
ATOM 1488 O O . GLY A 1 97 ? 14.155 7.492 11.522 1.00 24.45 135 GLY A O 1
ATOM 1492 N N . GLY A 1 98 ? 16.168 8.059 10.691 1.00 14.54 136 GLY A N 1
ATOM 1493 C CA . GLY A 1 98 ? 15.604 8.675 9.523 1.00 10.50 136 GLY A CA 1
ATOM 1494 C C . GLY A 1 98 ? 15.978 7.853 8.324 1.00 71.54 136 GLY A C 1
ATOM 1495 O O . GLY A 1 98 ? 17.152 7.608 8.091 1.00 50.51 136 GLY A O 1
ATOM 1499 N N . SER A 1 99 ? 14.989 7.477 7.554 1.00 44.01 137 SER A N 1
ATOM 1500 C CA . SER A 1 99 ? 15.081 6.533 6.443 1.00 41.15 137 SER A CA 1
ATOM 1501 C C . SER A 1 99 ? 13.675 6.406 5.874 1.00 72.55 137 SER A C 1
ATOM 1502 O O . SER A 1 99 ? 12.800 7.153 6.286 1.00 44.21 137 SER A O 1
ATOM 1510 N N . ASP A 1 100 ? 13.466 5.565 4.901 1.00 12.12 138 ASP A N 1
ATOM 1511 C CA . ASP A 1 100 ? 12.111 5.333 4.395 1.00 5.32 138 ASP A CA 1
ATOM 1512 C C . ASP A 1 100 ? 11.378 4.356 5.292 1.00 54.22 138 ASP A C 1
ATOM 1513 O O . ASP A 1 100 ? 10.521 4.741 6.065 1.00 43.42 138 ASP A O 1
ATOM 1522 N N . ASN A 1 101 ? 11.759 3.105 5.241 1.00 11.01 139 ASN A N 1
ATOM 1523 C CA . ASN A 1 101 ? 11.102 2.078 6.049 1.00 55.23 139 ASN A CA 1
ATOM 1524 C C . ASN A 1 101 ? 11.898 1.773 7.302 1.00 52.21 139 ASN A C 1
ATOM 1525 O O . ASN A 1 101 ? 11.462 1.019 8.160 1.00 71.42 139 ASN A O 1
ATOM 1536 N N . ASP A 1 102 ? 13.068 2.354 7.407 1.00 55.31 140 ASP A N 1
ATOM 1537 C CA . ASP A 1 102 ? 13.915 2.158 8.594 1.00 75.12 140 ASP A CA 1
ATOM 1538 C C . ASP A 1 102 ? 13.795 3.347 9.524 1.00 41.53 140 ASP A C 1
ATOM 1539 O O . ASP A 1 102 ? 14.532 3.474 10.498 1.00 62.23 140 ASP A O 1
ATOM 1548 N N . ALA A 1 103 ? 12.878 4.219 9.205 1.00 40.45 141 ALA A N 1
ATOM 1549 C CA . ALA A 1 103 ? 12.630 5.407 9.990 1.00 60.52 141 ALA A CA 1
ATOM 1550 C C . ALA A 1 103 ? 11.618 5.141 11.050 1.00 52.32 141 ALA A C 1
ATOM 1551 O O . ALA A 1 103 ? 10.832 4.210 10.931 1.00 15.15 141 ALA A O 1
ATOM 1558 N N . ASP A 1 104 ? 11.642 5.937 12.097 1.00 73.52 142 ASP A N 1
ATOM 1559 C CA . ASP A 1 104 ? 10.597 5.850 13.075 1.00 54.31 142 ASP A CA 1
ATOM 1560 C C . ASP A 1 104 ? 9.442 6.601 12.468 1.00 50.11 142 ASP A C 1
ATOM 1561 O O . ASP A 1 104 ? 9.614 7.718 11.930 1.00 3.02 142 ASP A O 1
ATOM 1570 N N . ILE A 1 105 ? 8.323 5.994 12.448 1.00 5.40 143 ILE A N 1
ATOM 1571 C CA . ILE A 1 105 ? 7.199 6.575 11.808 1.00 74.11 143 ILE A CA 1
ATOM 1572 C C . ILE A 1 105 ? 6.131 6.907 12.803 1.00 34.03 143 ILE A C 1
ATOM 1573 O O . ILE A 1 105 ? 5.578 6.044 13.458 1.00 2.04 143 ILE A O 1
ATOM 1589 N N . GLY A 1 106 ? 5.889 8.160 12.959 1.00 51.01 144 GLY A N 1
ATOM 1590 C CA . GLY A 1 106 ? 4.930 8.595 13.894 1.00 40.25 144 GLY A CA 1
ATOM 1591 C C . GLY A 1 106 ? 4.619 10.018 13.704 1.00 31.25 144 GLY A C 1
ATOM 1592 O O . GLY A 1 106 ? 5.186 10.675 12.822 1.00 44.04 144 GLY A O 1
ATOM 1596 N N . ASN A 1 107 ? 3.761 10.513 14.510 1.00 15.15 145 ASN A N 1
ATOM 1597 C CA . ASN A 1 107 ? 3.364 11.867 14.439 1.00 64.44 145 ASN A CA 1
ATOM 1598 C C . ASN A 1 107 ? 2.956 12.344 15.782 1.00 23.11 145 ASN A C 1
ATOM 1599 O O . ASN A 1 107 ? 2.583 11.543 16.660 1.00 51.35 145 ASN A O 1
ATOM 1610 N N . TRP A 1 108 ? 3.033 13.594 15.958 1.00 13.45 146 TRP A N 1
ATOM 1611 C CA . TRP A 1 108 ? 2.640 14.212 17.159 1.00 71.41 146 TRP A CA 1
ATOM 1612 C C . TRP A 1 108 ? 2.288 15.625 16.888 1.00 72.54 146 TRP A C 1
ATOM 1613 O O . TRP A 1 108 ? 2.400 16.089 15.745 1.00 74.23 146 TRP A O 1
ATOM 1634 N N . ASP A 1 109 ? 1.858 16.294 17.891 1.00 1.41 147 ASP A N 1
ATOM 1635 C CA . ASP A 1 109 ? 1.509 17.668 17.770 1.00 31.13 147 ASP A CA 1
ATOM 1636 C C . ASP A 1 109 ? 2.170 18.459 18.842 1.00 4.22 147 ASP A C 1
ATOM 1637 O O . ASP A 1 109 ? 2.254 18.008 20.027 1.00 13.22 147 ASP A O 1
ATOM 1646 N N . ASN A 1 110 ? 2.687 19.586 18.410 1.00 33.20 148 ASN A N 1
ATOM 1647 C CA . ASN A 1 110 ? 3.398 20.559 19.199 1.00 65.02 148 ASN A CA 1
ATOM 1648 C C . ASN A 1 110 ? 2.931 21.919 18.759 1.00 75.43 148 ASN A C 1
ATOM 1649 O O . ASN A 1 110 ? 2.042 22.509 19.419 1.00 72.31 148 ASN A O 1
ATOM 1661 N N . MET A 1 1 ? 3.760 5.413 -0.741 1.00 35.51 39 MET A N 2
ATOM 1662 C CA . MET A 1 1 ? 4.887 4.523 -1.054 1.00 41.43 39 MET A CA 2
ATOM 1663 C C . MET A 1 1 ? 4.442 3.107 -1.303 1.00 32.23 39 MET A C 2
ATOM 1664 O O . MET A 1 1 ? 4.243 2.334 -0.372 1.00 34.42 39 MET A O 2
ATOM 1680 N N . SER A 1 2 ? 4.274 2.764 -2.549 1.00 22.22 40 SER A N 2
ATOM 1681 C CA . SER A 1 2 ? 3.888 1.437 -2.904 1.00 41.43 40 SER A CA 2
ATOM 1682 C C . SER A 1 2 ? 5.133 0.693 -3.352 1.00 33.31 40 SER A C 2
ATOM 1683 O O . SER A 1 2 ? 5.460 0.636 -4.538 1.00 44.04 40 SER A O 2
ATOM 1691 N N . ARG A 1 3 ? 5.872 0.236 -2.381 1.00 40.33 41 ARG A N 2
ATOM 1692 C CA . ARG A 1 3 ? 7.107 -0.485 -2.573 1.00 13.25 41 ARG A CA 2
ATOM 1693 C C . ARG A 1 3 ? 7.203 -1.517 -1.468 1.00 30.34 41 ARG A C 2
ATOM 1694 O O . ARG A 1 3 ? 6.531 -1.353 -0.432 1.00 2.32 41 ARG A O 2
ATOM 1715 N N . PRO A 1 4 ? 7.998 -2.591 -1.659 1.00 44.44 42 PRO A N 2
ATOM 1716 C CA . PRO A 1 4 ? 8.192 -3.634 -0.647 1.00 0.52 42 PRO A CA 2
ATOM 1717 C C . PRO A 1 4 ? 8.560 -3.046 0.712 1.00 64.12 42 PRO A C 2
ATOM 1718 O O . PRO A 1 4 ? 9.512 -2.242 0.825 1.00 74.12 42 PRO A O 2
ATOM 1729 N N . ASP A 1 5 ? 7.747 -3.387 1.707 1.00 35.44 43 ASP A N 2
ATOM 1730 C CA . ASP A 1 5 ? 7.858 -2.972 3.131 1.00 33.03 43 ASP A CA 2
ATOM 1731 C C . ASP A 1 5 ? 7.408 -1.523 3.337 1.00 11.42 43 ASP A C 2
ATOM 1732 O O . ASP A 1 5 ? 6.799 -1.177 4.344 1.00 21.10 43 ASP A O 2
ATOM 1741 N N . GLN A 1 6 ? 7.631 -0.691 2.339 1.00 75.22 44 GLN A N 2
ATOM 1742 C CA . GLN A 1 6 ? 7.192 0.699 2.382 1.00 5.14 44 GLN A CA 2
ATOM 1743 C C . GLN A 1 6 ? 5.692 0.789 2.292 1.00 1.43 44 GLN A C 2
ATOM 1744 O O . GLN A 1 6 ? 5.101 1.819 2.590 1.00 40.42 44 GLN A O 2
ATOM 1758 N N . ALA A 1 7 ? 5.081 -0.313 1.911 1.00 42.51 45 ALA A N 2
ATOM 1759 C CA . ALA A 1 7 ? 3.644 -0.451 1.940 1.00 74.21 45 ALA A CA 2
ATOM 1760 C C . ALA A 1 7 ? 3.156 -0.377 3.399 1.00 72.43 45 ALA A C 2
ATOM 1761 O O . ALA A 1 7 ? 2.051 0.071 3.684 1.00 25.31 45 ALA A O 2
ATOM 1768 N N . LYS A 1 8 ? 4.021 -0.777 4.324 1.00 73.14 46 LYS A N 2
ATOM 1769 C CA . LYS A 1 8 ? 3.706 -0.726 5.738 1.00 32.10 46 LYS A CA 2
ATOM 1770 C C . LYS A 1 8 ? 3.959 0.688 6.229 1.00 24.24 46 LYS A C 2
ATOM 1771 O O . LYS A 1 8 ? 3.306 1.161 7.134 1.00 45.23 46 LYS A O 2
ATOM 1790 N N . VAL A 1 9 ? 4.853 1.388 5.535 1.00 11.01 47 VAL A N 2
ATOM 1791 C CA . VAL A 1 9 ? 5.191 2.779 5.866 1.00 41.42 47 VAL A CA 2
ATOM 1792 C C . VAL A 1 9 ? 4.070 3.708 5.420 1.00 15.22 47 VAL A C 2
ATOM 1793 O O . VAL A 1 9 ? 3.642 4.607 6.153 1.00 40.11 47 VAL A O 2
ATOM 1806 N N . THR A 1 10 ? 3.588 3.459 4.223 1.00 65.24 48 THR A N 2
ATOM 1807 C CA . THR A 1 10 ? 2.612 4.298 3.600 1.00 1.31 48 THR A CA 2
ATOM 1808 C C . THR A 1 10 ? 1.271 4.240 4.356 1.00 21.31 48 THR A C 2
ATOM 1809 O O . THR A 1 10 ? 0.624 5.268 4.548 1.00 4.31 48 THR A O 2
ATOM 1820 N N . VAL A 1 11 ? 0.886 3.060 4.848 1.00 60.43 49 VAL A N 2
ATOM 1821 C CA . VAL A 1 11 ? -0.355 2.959 5.592 1.00 32.33 49 VAL A CA 2
ATOM 1822 C C . VAL A 1 11 ? -0.159 3.481 7.007 1.00 61.44 49 VAL A C 2
ATOM 1823 O O . VAL A 1 11 ? -1.067 4.085 7.580 1.00 42.52 49 VAL A O 2
ATOM 1836 N N . ALA A 1 12 ? 1.061 3.322 7.520 1.00 2.02 50 ALA A N 2
ATOM 1837 C CA . ALA A 1 12 ? 1.414 3.729 8.867 1.00 24.21 50 ALA A CA 2
ATOM 1838 C C . ALA A 1 12 ? 1.187 5.194 9.075 1.00 12.15 50 ALA A C 2
ATOM 1839 O O . ALA A 1 12 ? 0.694 5.603 10.110 1.00 23.42 50 ALA A O 2
ATOM 1846 N N . LYS A 1 13 ? 1.507 5.991 8.065 1.00 31.21 51 LYS A N 2
ATOM 1847 C CA . LYS A 1 13 ? 1.335 7.423 8.165 1.00 15.34 51 LYS A CA 2
ATOM 1848 C C . LYS A 1 13 ? -0.145 7.803 8.270 1.00 32.01 51 LYS A C 2
ATOM 1849 O O . LYS A 1 13 ? -0.505 8.808 8.890 1.00 22.04 51 LYS A O 2
ATOM 1868 N N . GLY A 1 14 ? -0.995 6.953 7.757 1.00 72.12 52 GLY A N 2
ATOM 1869 C CA . GLY A 1 14 ? -2.406 7.182 7.866 1.00 40.34 52 GLY A CA 2
ATOM 1870 C C . GLY A 1 14 ? -2.901 6.728 9.219 1.00 41.35 52 GLY A C 2
ATOM 1871 O O . GLY A 1 14 ? -3.771 7.358 9.825 1.00 11.40 52 GLY A O 2
ATOM 1875 N N . ASP A 1 15 ? -2.296 5.671 9.722 1.00 73.02 53 ASP A N 2
ATOM 1876 C CA . ASP A 1 15 ? -2.691 5.093 10.990 1.00 3.42 53 ASP A CA 2
ATOM 1877 C C . ASP A 1 15 ? -2.197 5.878 12.176 1.00 14.11 53 ASP A C 2
ATOM 1878 O O . ASP A 1 15 ? -2.889 5.992 13.173 1.00 24.32 53 ASP A O 2
ATOM 1887 N N . ILE A 1 16 ? -1.036 6.490 12.054 1.00 3.52 54 ILE A N 2
ATOM 1888 C CA . ILE A 1 16 ? -0.521 7.354 13.115 1.00 42.21 54 ILE A CA 2
ATOM 1889 C C . ILE A 1 16 ? -1.343 8.650 13.233 1.00 54.14 54 ILE A C 2
ATOM 1890 O O . ILE A 1 16 ? -1.571 9.151 14.343 1.00 61.41 54 ILE A O 2
ATOM 1906 N N . LYS A 1 17 ? -1.832 9.169 12.094 1.00 50.14 55 LYS A N 2
ATOM 1907 C CA . LYS A 1 17 ? -2.703 10.361 12.132 1.00 54.13 55 LYS A CA 2
ATOM 1908 C C . LYS A 1 17 ? -4.059 9.993 12.742 1.00 42.22 55 LYS A C 2
ATOM 1909 O O . LYS A 1 17 ? -4.713 10.808 13.405 1.00 42.11 55 LYS A O 2
ATOM 1928 N N . ALA A 1 18 ? -4.448 8.744 12.538 1.00 32.22 56 ALA A N 2
ATOM 1929 C CA . ALA A 1 18 ? -5.675 8.189 13.084 1.00 1.00 56 ALA A CA 2
ATOM 1930 C C . ALA A 1 18 ? -5.610 8.164 14.600 1.00 64.43 56 ALA A C 2
ATOM 1931 O O . ALA A 1 18 ? -6.567 8.544 15.301 1.00 51.30 56 ALA A O 2
ATOM 1938 N N . ILE A 1 19 ? -4.470 7.729 15.104 1.00 63.25 57 ILE A N 2
ATOM 1939 C CA . ILE A 1 19 ? -4.239 7.633 16.531 1.00 62.52 57 ILE A CA 2
ATOM 1940 C C . ILE A 1 19 ? -4.352 8.992 17.167 1.00 61.42 57 ILE A C 2
ATOM 1941 O O . ILE A 1 19 ? -4.941 9.124 18.209 1.00 51.50 57 ILE A O 2
ATOM 1957 N N . ALA A 1 20 ? -3.845 10.009 16.485 1.00 73.44 58 ALA A N 2
ATOM 1958 C CA . ALA A 1 20 ? -3.921 11.383 16.983 1.00 34.11 58 ALA A CA 2
ATOM 1959 C C . ALA A 1 20 ? -5.363 11.810 17.228 1.00 42.10 58 ALA A C 2
ATOM 1960 O O . ALA A 1 20 ? -5.652 12.496 18.199 1.00 72.03 58 ALA A O 2
ATOM 1967 N N . ALA A 1 21 ? -6.276 11.341 16.385 1.00 73.44 59 ALA A N 2
ATOM 1968 C CA . ALA A 1 21 ? -7.676 11.690 16.534 1.00 32.52 59 ALA A CA 2
ATOM 1969 C C . ALA A 1 21 ? -8.262 10.995 17.757 1.00 5.31 59 ALA A C 2
ATOM 1970 O O . ALA A 1 21 ? -9.105 11.557 18.466 1.00 11.33 59 ALA A O 2
ATOM 1977 N N . ALA A 1 22 ? -7.789 9.789 18.030 1.00 22.42 60 ALA A N 2
ATOM 1978 C CA . ALA A 1 22 ? -8.247 9.063 19.207 1.00 1.20 60 ALA A CA 2
ATOM 1979 C C . ALA A 1 22 ? -7.558 9.597 20.458 1.00 34.31 60 ALA A C 2
ATOM 1980 O O . ALA A 1 22 ? -8.141 9.632 21.536 1.00 25.31 60 ALA A O 2
ATOM 1987 N N . LEU A 1 23 ? -6.360 10.091 20.281 1.00 22.13 61 LEU A N 2
ATOM 1988 C CA . LEU A 1 23 ? -5.579 10.684 21.341 1.00 4.24 61 LEU A CA 2
ATOM 1989 C C . LEU A 1 23 ? -6.262 11.999 21.731 1.00 62.21 61 LEU A C 2
ATOM 1990 O O . LEU A 1 23 ? -6.245 12.413 22.891 1.00 15.13 61 LEU A O 2
ATOM 2006 N N . ASP A 1 24 ? -6.927 12.613 20.752 1.00 61.41 62 ASP A N 2
ATOM 2007 C CA . ASP A 1 24 ? -7.754 13.791 20.990 1.00 44.34 62 ASP A CA 2
ATOM 2008 C C . ASP A 1 24 ? -8.988 13.433 21.770 1.00 52.11 62 ASP A C 2
ATOM 2009 O O . ASP A 1 24 ? -9.560 14.264 22.447 1.00 3.12 62 ASP A O 2
ATOM 2018 N N . MET A 1 25 ? -9.406 12.200 21.696 1.00 14.11 63 MET A N 2
ATOM 2019 C CA . MET A 1 25 ? -10.572 11.801 22.445 1.00 25.33 63 MET A CA 2
ATOM 2020 C C . MET A 1 25 ? -10.203 11.566 23.880 1.00 54.53 63 MET A C 2
ATOM 2021 O O . MET A 1 25 ? -10.975 11.863 24.759 1.00 43.40 63 MET A O 2
ATOM 2035 N N . TYR A 1 26 ? -8.997 11.064 24.111 1.00 65.34 64 TYR A N 2
ATOM 2036 C CA . TYR A 1 26 ? -8.468 10.974 25.463 1.00 31.33 64 TYR A CA 2
ATOM 2037 C C . TYR A 1 26 ? -8.284 12.386 25.979 1.00 1.42 64 TYR A C 2
ATOM 2038 O O . TYR A 1 26 ? -8.502 12.661 27.147 1.00 34.22 64 TYR A O 2
ATOM 2056 N N . LYS A 1 27 ? -7.871 13.282 25.070 1.00 21.03 65 LYS A N 2
ATOM 2057 C CA . LYS A 1 27 ? -7.730 14.688 25.370 1.00 51.44 65 LYS A CA 2
ATOM 2058 C C . LYS A 1 27 ? -9.032 15.235 25.937 1.00 22.21 65 LYS A C 2
ATOM 2059 O O . LYS A 1 27 ? -9.026 16.044 26.827 1.00 64.20 65 LYS A O 2
ATOM 2078 N N . LEU A 1 28 ? -10.140 14.779 25.423 1.00 52.23 66 LEU A N 2
ATOM 2079 C CA . LEU A 1 28 ? -11.399 15.186 25.970 1.00 4.13 66 LEU A CA 2
ATOM 2080 C C . LEU A 1 28 ? -11.844 14.306 27.132 1.00 44.22 66 LEU A C 2
ATOM 2081 O O . LEU A 1 28 ? -12.557 14.786 28.019 1.00 14.33 66 LEU A O 2
ATOM 2097 N N . ASP A 1 29 ? -11.422 13.037 27.165 1.00 41.32 67 ASP A N 2
ATOM 2098 C CA . ASP A 1 29 ? -11.853 12.148 28.249 1.00 10.01 67 ASP A CA 2
ATOM 2099 C C . ASP A 1 29 ? -11.099 12.445 29.542 1.00 4.54 67 ASP A C 2
ATOM 2100 O O . ASP A 1 29 ? -11.625 12.308 30.604 1.00 33.35 67 ASP A O 2
ATOM 2109 N N . ASN A 1 30 ? -9.919 12.993 29.444 1.00 43.42 68 ASN A N 2
ATOM 2110 C CA . ASN A 1 30 ? -9.189 13.426 30.639 1.00 50.10 68 ASN A CA 2
ATOM 2111 C C . ASN A 1 30 ? -8.899 14.853 30.564 1.00 63.15 68 ASN A C 2
ATOM 2112 O O . ASN A 1 30 ? -7.988 15.327 31.246 1.00 0.30 68 ASN A O 2
ATOM 2123 N N . PHE A 1 31 ? -9.704 15.561 29.744 1.00 0.05 69 PHE A N 2
ATOM 2124 C CA . PHE A 1 31 ? -9.683 17.042 29.581 1.00 24.35 69 PHE A CA 2
ATOM 2125 C C . PHE A 1 31 ? -8.271 17.622 29.488 1.00 1.45 69 PHE A C 2
ATOM 2126 O O . PHE A 1 31 ? -8.039 18.802 29.811 1.00 43.44 69 PHE A O 2
ATOM 2143 N N . ALA A 1 32 ? -7.379 16.843 28.905 1.00 23.12 70 ALA A N 2
ATOM 2144 C CA . ALA A 1 32 ? -5.990 17.138 28.844 1.00 15.33 70 ALA A CA 2
ATOM 2145 C C . ALA A 1 32 ? -5.313 16.006 28.141 1.00 20.34 70 ALA A C 2
ATOM 2146 O O . ALA A 1 32 ? -5.874 14.905 28.049 1.00 62.32 70 ALA A O 2
ATOM 2153 N N . TYR A 1 33 ? -4.169 16.275 27.593 1.00 65.35 71 TYR A N 2
ATOM 2154 C CA . TYR A 1 33 ? -3.337 15.248 27.076 1.00 1.51 71 TYR A CA 2
ATOM 2155 C C . TYR A 1 33 ? -2.656 14.531 28.232 1.00 53.22 71 TYR A C 2
ATOM 2156 O O . TYR A 1 33 ? -2.504 15.110 29.315 1.00 54.34 71 TYR A O 2
ATOM 2174 N N . PRO A 1 34 ? -2.240 13.278 28.033 1.00 25.40 72 PRO A N 2
ATOM 2175 C CA . PRO A 1 34 ? -1.627 12.472 29.092 1.00 54.14 72 PRO A CA 2
ATOM 2176 C C . PRO A 1 34 ? -0.295 13.063 29.573 1.00 13.24 72 PRO A C 2
ATOM 2177 O O . PRO A 1 34 ? 0.318 13.840 28.865 1.00 32.30 72 PRO A O 2
ATOM 2188 N N . SER A 1 35 ? 0.128 12.747 30.781 1.00 35.54 73 SER A N 2
ATOM 2189 C CA . SER A 1 35 ? 1.444 13.119 31.190 1.00 65.25 73 SER A CA 2
ATOM 2190 C C . SER A 1 35 ? 2.307 11.919 30.870 1.00 30.13 73 SER A C 2
ATOM 2191 O O . SER A 1 35 ? 1.783 10.812 30.789 1.00 15.00 73 SER A O 2
ATOM 2199 N N . THR A 1 36 ? 3.579 12.077 30.668 1.00 11.41 74 THR A N 2
ATOM 2200 C CA . THR A 1 36 ? 4.365 10.941 30.247 1.00 10.02 74 THR A CA 2
ATOM 2201 C C . THR A 1 36 ? 4.559 9.933 31.412 1.00 33.23 74 THR A C 2
ATOM 2202 O O . THR A 1 36 ? 5.083 8.832 31.233 1.00 13.41 74 THR A O 2
ATOM 2213 N N . GLN A 1 37 ? 4.150 10.337 32.596 1.00 41.22 75 GLN A N 2
ATOM 2214 C CA . GLN A 1 37 ? 4.125 9.462 33.721 1.00 74.33 75 GLN A CA 2
ATOM 2215 C C . GLN A 1 37 ? 2.683 8.978 34.007 1.00 23.32 75 GLN A C 2
ATOM 2216 O O . GLN A 1 37 ? 2.351 7.813 33.739 1.00 25.21 75 GLN A O 2
ATOM 2230 N N . GLN A 1 38 ? 1.782 9.883 34.405 1.00 34.21 76 GLN A N 2
ATOM 2231 C CA . GLN A 1 38 ? 0.422 9.458 34.760 1.00 31.44 76 GLN A CA 2
ATOM 2232 C C . GLN A 1 38 ? -0.435 9.271 33.584 1.00 24.05 76 GLN A C 2
ATOM 2233 O O . GLN A 1 38 ? -1.236 8.381 33.579 1.00 33.23 76 GLN A O 2
ATOM 2247 N N . GLY A 1 39 ? -0.269 10.081 32.570 1.00 71.02 77 GLY A N 2
ATOM 2248 C CA . GLY A 1 39 ? -1.064 9.874 31.416 1.00 73.03 77 GLY A CA 2
ATOM 2249 C C . GLY A 1 39 ? -0.625 8.650 30.653 1.00 13.12 77 GLY A C 2
ATOM 2250 O O . GLY A 1 39 ? -1.402 8.084 29.939 1.00 33.31 77 GLY A O 2
ATOM 2254 N N . LEU A 1 40 ? 0.618 8.215 30.852 1.00 23.34 78 LEU A N 2
ATOM 2255 C CA . LEU A 1 40 ? 1.093 7.003 30.202 1.00 62.11 78 LEU A CA 2
ATOM 2256 C C . LEU A 1 40 ? 0.406 5.850 30.913 1.00 24.24 78 LEU A C 2
ATOM 2257 O O . LEU A 1 40 ? -0.142 4.920 30.290 1.00 73.11 78 LEU A O 2
ATOM 2273 N N . GLU A 1 41 ? 0.379 5.957 32.230 1.00 40.32 79 GLU A N 2
ATOM 2274 C CA . GLU A 1 41 ? -0.328 5.024 33.063 1.00 15.25 79 GLU A CA 2
ATOM 2275 C C . GLU A 1 41 ? -1.800 5.044 32.740 1.00 2.55 79 GLU A C 2
ATOM 2276 O O . GLU A 1 41 ? -2.430 4.032 32.727 1.00 3.22 79 GLU A O 2
ATOM 2288 N N . ALA A 1 42 ? -2.308 6.202 32.437 1.00 44.31 80 ALA A N 2
ATOM 2289 C CA . ALA A 1 42 ? -3.703 6.409 32.131 1.00 51.53 80 ALA A CA 2
ATOM 2290 C C . ALA A 1 42 ? -4.033 6.121 30.661 1.00 41.33 80 ALA A C 2
ATOM 2291 O O . ALA A 1 42 ? -5.178 6.245 30.244 1.00 22.23 80 ALA A O 2
ATOM 2298 N N . LEU A 1 43 ? -3.029 5.795 29.880 1.00 22.34 81 LEU A N 2
ATOM 2299 C CA . LEU A 1 43 ? -3.242 5.355 28.508 1.00 4.25 81 LEU A CA 2
ATOM 2300 C C . LEU A 1 43 ? -3.308 3.852 28.467 1.00 33.14 81 LEU A C 2
ATOM 2301 O O . LEU A 1 43 ? -3.911 3.267 27.577 1.00 30.22 81 LEU A O 2
ATOM 2317 N N . VAL A 1 44 ? -2.653 3.229 29.410 1.00 74.12 82 VAL A N 2
ATOM 2318 C CA . VAL A 1 44 ? -2.587 1.784 29.452 1.00 12.31 82 VAL A CA 2
ATOM 2319 C C . VAL A 1 44 ? -3.532 1.212 30.515 1.00 73.33 82 VAL A C 2
ATOM 2320 O O . VAL A 1 44 ? -4.162 0.174 30.307 1.00 51.00 82 VAL A O 2
ATOM 2333 N N . LYS A 1 45 ? -3.635 1.895 31.616 1.00 33.21 83 LYS A N 2
ATOM 2334 C CA . LYS A 1 45 ? -4.485 1.508 32.717 1.00 53.51 83 LYS A CA 2
ATOM 2335 C C . LYS A 1 45 ? -5.496 2.629 32.896 1.00 3.43 83 LYS A C 2
ATOM 2336 O O . LYS A 1 45 ? -5.184 3.770 32.583 1.00 54.44 83 LYS A O 2
ATOM 2355 N N . LYS A 1 46 ? -6.693 2.313 33.349 1.00 71.55 84 LYS A N 2
ATOM 2356 C CA . LYS A 1 46 ? -7.757 3.320 33.518 1.00 70.03 84 LYS A CA 2
ATOM 2357 C C . LYS A 1 46 ? -7.284 4.488 34.400 1.00 44.23 84 LYS A C 2
ATOM 2358 O O . LYS A 1 46 ? -6.672 4.276 35.463 1.00 63.12 84 LYS A O 2
ATOM 2377 N N . PRO A 1 47 ? -7.544 5.720 33.948 1.00 53.05 85 PRO A N 2
ATOM 2378 C CA . PRO A 1 47 ? -7.072 6.963 34.579 1.00 54.45 85 PRO A CA 2
ATOM 2379 C C . PRO A 1 47 ? -7.523 7.131 36.030 1.00 51.00 85 PRO A C 2
ATOM 2380 O O . PRO A 1 47 ? -8.549 6.579 36.457 1.00 23.45 85 PRO A O 2
ATOM 2391 N N . THR A 1 48 ? -6.743 7.864 36.777 1.00 2.43 86 THR A N 2
ATOM 2392 C CA . THR A 1 48 ? -7.037 8.149 38.149 1.00 13.11 86 THR A CA 2
ATOM 2393 C C . THR A 1 48 ? -7.853 9.450 38.258 1.00 61.33 86 THR A C 2
ATOM 2394 O O . THR A 1 48 ? -7.584 10.435 37.537 1.00 50.05 86 THR A O 2
ATOM 2405 N N . GLY A 1 49 ? -8.852 9.446 39.107 1.00 54.41 87 GLY A N 2
ATOM 2406 C CA . GLY A 1 49 ? -9.712 10.591 39.248 1.00 31.41 87 GLY A CA 2
ATOM 2407 C C . GLY A 1 49 ? -10.991 10.370 38.489 1.00 72.52 87 GLY A C 2
ATOM 2408 O O . GLY A 1 49 ? -11.323 9.223 38.167 1.00 34.02 87 GLY A O 2
ATOM 2412 N N . ASN A 1 50 ? -11.714 11.420 38.196 1.00 55.30 88 ASN A N 2
ATOM 2413 C CA . ASN A 1 50 ? -12.895 11.328 37.466 1.00 63.22 88 ASN A CA 2
ATOM 2414 C C . ASN A 1 50 ? -12.685 11.986 36.100 1.00 5.31 88 ASN A C 2
ATOM 2415 O O . ASN A 1 50 ? -12.545 13.212 36.004 1.00 42.30 88 ASN A O 2
ATOM 2426 N N . PRO A 1 51 ? -12.548 11.184 35.048 1.00 31.01 89 PRO A N 2
ATOM 2427 C CA . PRO A 1 51 ? -12.415 11.677 33.695 1.00 50.41 89 PRO A CA 2
ATOM 2428 C C . PRO A 1 51 ? -13.814 11.907 33.068 1.00 74.13 89 PRO A C 2
ATOM 2429 O O . PRO A 1 51 ? -14.838 11.415 33.592 1.00 51.21 89 PRO A O 2
ATOM 2440 N N . GLN A 1 52 ? -13.867 12.668 32.003 1.00 74.33 90 GLN A N 2
ATOM 2441 C CA . GLN A 1 52 ? -15.111 12.968 31.325 1.00 35.53 90 GLN A CA 2
ATOM 2442 C C . GLN A 1 52 ? -15.357 11.942 30.235 1.00 74.24 90 GLN A C 2
ATOM 2443 O O . GLN A 1 52 ? -14.690 11.956 29.214 1.00 4.44 90 GLN A O 2
ATOM 2457 N N . PRO A 1 53 ? -16.376 11.101 30.428 1.00 74.41 91 PRO A N 2
ATOM 2458 C CA . PRO A 1 53 ? -16.602 9.882 29.645 1.00 62.12 91 PRO A CA 2
ATOM 2459 C C . PRO A 1 53 ? -16.599 9.999 28.121 1.00 43.43 91 PRO A C 2
ATOM 2460 O O . PRO A 1 53 ? -17.575 10.481 27.511 1.00 42.30 91 PRO A O 2
ATOM 2471 N N . LYS A 1 54 ? -15.487 9.603 27.528 1.00 2.14 92 LYS A N 2
ATOM 2472 C CA . LYS A 1 54 ? -15.389 9.356 26.108 1.00 44.14 92 LYS A CA 2
ATOM 2473 C C . LYS A 1 54 ? -14.633 8.079 25.905 1.00 1.14 92 LYS A C 2
ATOM 2474 O O . LYS A 1 54 ? -13.424 8.091 25.693 1.00 61.25 92 LYS A O 2
ATOM 2493 N N . ASN A 1 55 ? -15.399 6.990 26.007 1.00 52.03 93 ASN A N 2
ATOM 2494 C CA . ASN A 1 55 ? -14.981 5.582 25.898 1.00 61.04 93 ASN A CA 2
ATOM 2495 C C . ASN A 1 55 ? -13.472 5.368 26.025 1.00 41.31 93 ASN A C 2
ATOM 2496 O O . ASN A 1 55 ? -12.751 5.363 25.008 1.00 31.13 93 ASN A O 2
ATOM 2507 N N . TRP A 1 56 ? -12.988 5.279 27.265 1.00 43.22 94 TRP A N 2
ATOM 2508 C CA . TRP A 1 56 ? -11.599 5.054 27.526 1.00 21.42 94 TRP A CA 2
ATOM 2509 C C . TRP A 1 56 ? -11.118 3.809 26.835 1.00 23.45 94 TRP A C 2
ATOM 2510 O O . TRP A 1 56 ? -11.805 2.778 26.823 1.00 44.24 94 TRP A O 2
ATOM 2531 N N . ASN A 1 57 ? -9.964 3.906 26.266 1.00 1.24 95 ASN A N 2
ATOM 2532 C CA . ASN A 1 57 ? -9.384 2.832 25.559 1.00 13.32 95 ASN A CA 2
ATOM 2533 C C . ASN A 1 57 ? -7.921 2.681 25.962 1.00 65.31 95 ASN A C 2
ATOM 2534 O O . ASN A 1 57 ? -7.175 3.661 25.959 1.00 2.24 95 ASN A O 2
ATOM 2545 N N . LYS A 1 58 ? -7.515 1.471 26.324 1.00 63.22 96 LYS A N 2
ATOM 2546 C CA . LYS A 1 58 ? -6.134 1.227 26.686 1.00 70.11 96 LYS A CA 2
ATOM 2547 C C . LYS A 1 58 ? -5.245 1.235 25.462 1.00 5.44 96 LYS A C 2
ATOM 2548 O O . LYS A 1 58 ? -5.709 1.327 24.317 1.00 4.32 96 LYS A O 2
ATOM 2567 N N . ASP A 1 59 ? -3.967 1.138 25.733 1.00 61.43 97 ASP A N 2
ATOM 2568 C CA . ASP A 1 59 ? -2.910 0.990 24.752 1.00 52.22 97 ASP A CA 2
ATOM 2569 C C . ASP A 1 59 ? -2.803 2.239 23.897 1.00 32.13 97 ASP A C 2
ATOM 2570 O O . ASP A 1 59 ? -2.415 2.207 22.742 1.00 2.32 97 ASP A O 2
ATOM 2579 N N . GLY A 1 60 ? -3.181 3.338 24.506 1.00 14.11 98 GLY A N 2
ATOM 2580 C CA . GLY A 1 60 ? -2.863 4.632 23.972 1.00 55.13 98 GLY A CA 2
ATOM 2581 C C . GLY A 1 60 ? -3.962 5.296 23.211 1.00 62.54 98 GLY A C 2
ATOM 2582 O O . GLY A 1 60 ? -3.700 6.260 22.511 1.00 51.44 98 GLY A O 2
ATOM 2586 N N . TYR A 1 61 ? -5.196 4.810 23.380 1.00 34.22 99 TYR A N 2
ATOM 2587 C CA . TYR A 1 61 ? -6.346 5.334 22.644 1.00 34.52 99 TYR A CA 2
ATOM 2588 C C . TYR A 1 61 ? -6.199 5.114 21.141 1.00 32.03 99 TYR A C 2
ATOM 2589 O O . TYR A 1 61 ? -5.646 5.928 20.406 1.00 63.24 99 TYR A O 2
ATOM 2607 N N . LEU A 1 62 ? -6.687 3.997 20.705 1.00 5.52 100 LEU A N 2
ATOM 2608 C CA . LEU A 1 62 ? -6.589 3.594 19.343 1.00 4.50 100 LEU A CA 2
ATOM 2609 C C . LEU A 1 62 ? -7.925 3.452 18.700 1.00 52.43 100 LEU A C 2
ATOM 2610 O O . LEU A 1 62 ? -8.979 3.524 19.345 1.00 3.22 100 LEU A O 2
ATOM 2626 N N . LYS A 1 63 ? -7.852 3.252 17.422 1.00 23.53 101 LYS A N 2
ATOM 2627 C CA . LYS A 1 63 ? -8.971 2.980 16.584 1.00 61.40 101 LYS A CA 2
ATOM 2628 C C . LYS A 1 63 ? -9.107 1.443 16.476 1.00 13.01 101 LYS A C 2
ATOM 2629 O O . LYS A 1 63 ? -8.470 0.702 17.220 1.00 3.54 101 LYS A O 2
ATOM 2648 N N . LYS A 1 64 ? -9.850 1.002 15.501 1.00 45.24 102 LYS A N 2
ATOM 2649 C CA . LYS A 1 64 ? -10.141 -0.427 15.242 1.00 31.23 102 LYS A CA 2
ATOM 2650 C C . LYS A 1 64 ? -8.952 -1.177 14.582 1.00 23.11 102 LYS A C 2
ATOM 2651 O O . LYS A 1 64 ? -9.143 -2.181 13.894 1.00 23.33 102 LYS A O 2
ATOM 2670 N N . LEU A 1 65 ? -7.756 -0.744 14.842 1.00 41.42 103 LEU A N 2
ATOM 2671 C CA . LEU A 1 65 ? -6.600 -1.303 14.170 1.00 44.13 103 LEU A CA 2
ATOM 2672 C C . LEU A 1 65 ? -5.782 -2.182 15.111 1.00 30.53 103 LEU A C 2
ATOM 2673 O O . LEU A 1 65 ? -5.786 -1.958 16.331 1.00 21.15 103 LEU A O 2
ATOM 2689 N N . PRO A 1 66 ? -5.136 -3.231 14.574 1.00 41.11 104 PRO A N 2
ATOM 2690 C CA . PRO A 1 66 ? -4.172 -4.045 15.320 1.00 4.50 104 PRO A CA 2
ATOM 2691 C C . PRO A 1 66 ? -2.880 -3.242 15.564 1.00 71.25 104 PRO A C 2
ATOM 2692 O O . PRO A 1 66 ? -2.837 -2.023 15.358 1.00 42.45 104 PRO A O 2
ATOM 2703 N N . VAL A 1 67 ? -1.839 -3.899 15.995 1.00 74.30 105 VAL A N 2
ATOM 2704 C CA . VAL A 1 67 ? -0.590 -3.217 16.217 1.00 41.05 105 VAL A CA 2
ATOM 2705 C C . VAL A 1 67 ? 0.106 -3.018 14.846 1.00 14.44 105 VAL A C 2
ATOM 2706 O O . VAL A 1 67 ? -0.324 -3.639 13.840 1.00 45.45 105 VAL A O 2
ATOM 2719 N N . ASP A 1 68 ? 1.151 -2.200 14.778 1.00 22.14 106 ASP A N 2
ATOM 2720 C CA . ASP A 1 68 ? 1.708 -1.838 13.471 1.00 43.15 106 ASP A CA 2
ATOM 2721 C C . ASP A 1 68 ? 2.603 -2.968 12.966 1.00 50.41 106 ASP A C 2
ATOM 2722 O O . ASP A 1 68 ? 3.059 -3.804 13.778 1.00 15.34 106 ASP A O 2
ATOM 2731 N N . PRO A 1 69 ? 2.740 -3.127 11.619 1.00 13.53 107 PRO A N 2
ATOM 2732 C CA . PRO A 1 69 ? 3.673 -4.062 10.996 1.00 52.44 107 PRO A CA 2
ATOM 2733 C C . PRO A 1 69 ? 5.060 -4.049 11.610 1.00 5.21 107 PRO A C 2
ATOM 2734 O O . PRO A 1 69 ? 5.390 -3.217 12.429 1.00 34.13 107 PRO A O 2
ATOM 2745 N N . TRP A 1 70 ? 5.860 -5.001 11.172 1.00 71.45 108 TRP A N 2
ATOM 2746 C CA . TRP A 1 70 ? 7.225 -5.275 11.649 1.00 4.21 108 TRP A CA 2
ATOM 2747 C C . TRP A 1 70 ? 7.160 -5.841 13.070 1.00 14.01 108 TRP A C 2
ATOM 2748 O O . TRP A 1 70 ? 8.176 -5.978 13.754 1.00 31.32 108 TRP A O 2
ATOM 2769 N N . GLY A 1 71 ? 5.951 -6.244 13.455 1.00 34.10 109 GLY A N 2
ATOM 2770 C CA . GLY A 1 71 ? 5.668 -6.762 14.792 1.00 54.10 109 GLY A CA 2
ATOM 2771 C C . GLY A 1 71 ? 5.957 -5.742 15.896 1.00 45.15 109 GLY A C 2
ATOM 2772 O O . GLY A 1 71 ? 6.158 -6.111 17.053 1.00 23.40 109 GLY A O 2
ATOM 2776 N N . ASN A 1 72 ? 5.986 -4.479 15.534 1.00 2.41 110 ASN A N 2
ATOM 2777 C CA . ASN A 1 72 ? 6.314 -3.411 16.439 1.00 60.13 110 ASN A CA 2
ATOM 2778 C C . ASN A 1 72 ? 5.095 -2.799 17.093 1.00 34.40 110 ASN A C 2
ATOM 2779 O O . ASN A 1 72 ? 4.134 -2.372 16.409 1.00 41.02 110 ASN A O 2
ATOM 2790 N N . PRO A 1 73 ? 5.061 -2.850 18.439 1.00 52.20 111 PRO A N 2
ATOM 2791 C CA . PRO A 1 73 ? 4.083 -2.119 19.225 1.00 41.13 111 PRO A CA 2
ATOM 2792 C C . PRO A 1 73 ? 4.185 -0.637 18.977 1.00 53.55 111 PRO A C 2
ATOM 2793 O O . PRO A 1 73 ? 5.285 -0.123 18.789 1.00 53.23 111 PRO A O 2
ATOM 2804 N N . TYR A 1 74 ? 3.057 0.048 18.973 1.00 73.23 112 TYR A N 2
ATOM 2805 C CA . TYR A 1 74 ? 3.074 1.479 18.857 1.00 65.14 112 TYR A CA 2
ATOM 2806 C C . TYR A 1 74 ? 3.648 2.036 20.143 1.00 24.54 112 TYR A C 2
ATOM 2807 O O . TYR A 1 74 ? 3.399 1.501 21.235 1.00 44.53 112 TYR A O 2
ATOM 2825 N N . GLN A 1 75 ? 4.400 3.071 20.032 1.00 12.45 113 GLN A N 2
ATOM 2826 C CA . GLN A 1 75 ? 5.027 3.668 21.186 1.00 65.04 113 GLN A CA 2
ATOM 2827 C C . GLN A 1 75 ? 4.238 4.913 21.530 1.00 1.11 113 GLN A C 2
ATOM 2828 O O . GLN A 1 75 ? 4.114 5.833 20.706 1.00 75.24 113 GLN A O 2
ATOM 2842 N N . TYR A 1 76 ? 3.697 4.942 22.708 1.00 61.44 114 TYR A N 2
ATOM 2843 C CA . TYR A 1 76 ? 2.940 6.077 23.148 1.00 41.31 114 TYR A CA 2
ATOM 2844 C C . TYR A 1 76 ? 3.675 6.835 24.241 1.00 24.44 114 TYR A C 2
ATOM 2845 O O . TYR A 1 76 ? 3.953 6.298 25.319 1.00 31.40 114 TYR A O 2
ATOM 2863 N N . LEU A 1 77 ? 3.997 8.070 23.952 1.00 1.11 115 LEU A N 2
ATOM 2864 C CA . LEU A 1 77 ? 4.663 8.942 24.886 1.00 54.43 115 LEU A CA 2
ATOM 2865 C C . LEU A 1 77 ? 3.899 10.243 24.977 1.00 30.14 115 LEU A C 2
ATOM 2866 O O . LEU A 1 77 ? 3.214 10.640 24.021 1.00 60.42 115 LEU A O 2
ATOM 2882 N N . ALA A 1 78 ? 4.006 10.912 26.081 1.00 21.53 116 ALA A N 2
ATOM 2883 C CA . ALA A 1 78 ? 3.255 12.082 26.301 1.00 51.11 116 ALA A CA 2
ATOM 2884 C C . ALA A 1 78 ? 4.209 13.307 26.379 1.00 63.12 116 ALA A C 2
ATOM 2885 O O . ALA A 1 78 ? 5.426 13.104 26.249 1.00 54.23 116 ALA A O 2
ATOM 2892 N N . PRO A 1 79 ? 3.712 14.573 26.597 1.00 44.32 117 PRO A N 2
ATOM 2893 C CA . PRO A 1 79 ? 4.535 15.762 26.490 1.00 10.13 117 PRO A CA 2
ATOM 2894 C C . PRO A 1 79 ? 5.691 15.801 27.418 1.00 62.33 117 PRO A C 2
ATOM 2895 O O . PRO A 1 79 ? 5.557 15.647 28.647 1.00 72.43 117 PRO A O 2
ATOM 2906 N N . GLY A 1 80 ? 6.818 15.988 26.843 1.00 61.13 118 GLY A N 2
ATOM 2907 C CA . GLY A 1 80 ? 8.009 16.063 27.603 1.00 31.32 118 GLY A CA 2
ATOM 2908 C C . GLY A 1 80 ? 8.847 17.217 27.208 1.00 71.30 118 GLY A C 2
ATOM 2909 O O . GLY A 1 80 ? 8.861 18.250 27.887 1.00 52.45 118 GLY A O 2
ATOM 2913 N N . THR A 1 81 ? 9.517 17.088 26.103 1.00 61.13 119 THR A N 2
ATOM 2914 C CA . THR A 1 81 ? 10.382 18.128 25.671 1.00 23.30 119 THR A CA 2
ATOM 2915 C C . THR A 1 81 ? 9.632 19.009 24.699 1.00 65.11 119 THR A C 2
ATOM 2916 O O . THR A 1 81 ? 9.532 18.696 23.512 1.00 12.33 119 THR A O 2
ATOM 2927 N N . LYS A 1 82 ? 9.076 20.083 25.244 1.00 54.12 120 LYS A N 2
ATOM 2928 C CA . LYS A 1 82 ? 8.316 21.132 24.538 1.00 61.02 120 LYS A CA 2
ATOM 2929 C C . LYS A 1 82 ? 7.273 20.629 23.519 1.00 34.31 120 LYS A C 2
ATOM 2930 O O . LYS A 1 82 ? 6.855 21.375 22.627 1.00 13.45 120 LYS A O 2
ATOM 2949 N N . GLY A 1 83 ? 6.800 19.421 23.698 1.00 3.51 121 GLY A N 2
ATOM 2950 C CA . GLY A 1 83 ? 5.855 18.883 22.765 1.00 5.23 121 GLY A CA 2
ATOM 2951 C C . GLY A 1 83 ? 4.736 18.156 23.412 1.00 43.51 121 GLY A C 2
ATOM 2952 O O . GLY A 1 83 ? 5.007 17.206 24.139 1.00 62.14 121 GLY A O 2
ATOM 2956 N N . PRO A 1 84 ? 3.455 18.611 23.147 1.00 74.10 122 PRO A N 2
ATOM 2957 C CA . PRO A 1 84 ? 2.174 18.038 23.663 1.00 23.44 122 PRO A CA 2
ATOM 2958 C C . PRO A 1 84 ? 2.047 16.509 23.701 1.00 60.33 122 PRO A C 2
ATOM 2959 O O . PRO A 1 84 ? 1.214 16.007 24.445 1.00 72.01 122 PRO A O 2
ATOM 2970 N N . PHE A 1 85 ? 2.808 15.790 22.877 1.00 2.32 123 PHE A N 2
ATOM 2971 C CA . PHE A 1 85 ? 2.863 14.314 22.920 1.00 3.20 123 PHE A CA 2
ATOM 2972 C C . PHE A 1 85 ? 3.820 13.800 21.874 1.00 24.40 123 PHE A C 2
ATOM 2973 O O . PHE A 1 85 ? 4.294 14.578 21.040 1.00 43.04 123 PHE A O 2
ATOM 2990 N N . ASP A 1 86 ? 4.119 12.514 21.934 1.00 50.04 124 ASP A N 2
ATOM 2991 C CA . ASP A 1 86 ? 4.967 11.842 20.951 1.00 13.22 124 ASP A CA 2
ATOM 2992 C C . ASP A 1 86 ? 4.354 10.497 20.607 1.00 33.22 124 ASP A C 2
ATOM 2993 O O . ASP A 1 86 ? 4.333 9.586 21.438 1.00 24.15 124 ASP A O 2
ATOM 3002 N N . LEU A 1 87 ? 3.826 10.372 19.415 1.00 21.33 125 LEU A N 2
ATOM 3003 C CA . LEU A 1 87 ? 3.205 9.137 19.005 1.00 33.24 125 LEU A CA 2
ATOM 3004 C C . LEU A 1 87 ? 3.953 8.598 17.791 1.00 60.43 125 LEU A C 2
ATOM 3005 O O . LEU A 1 87 ? 4.121 9.312 16.806 1.00 14.23 125 LEU A O 2
ATOM 3021 N N . TYR A 1 88 ? 4.401 7.352 17.861 1.00 44.20 126 TYR A N 2
ATOM 3022 C CA . TYR A 1 88 ? 5.176 6.751 16.781 1.00 71.04 126 TYR A CA 2
ATOM 3023 C C . TYR A 1 88 ? 5.284 5.255 16.967 1.00 43.13 126 TYR A C 2
ATOM 3024 O O . TYR A 1 88 ? 4.966 4.755 18.012 1.00 42.40 126 TYR A O 2
ATOM 3042 N N . SER A 1 89 ? 5.636 4.556 15.934 1.00 71.22 127 SER A N 2
ATOM 3043 C CA . SER A 1 89 ? 5.952 3.149 16.023 1.00 64.45 127 SER A CA 2
ATOM 3044 C C . SER A 1 89 ? 7.329 2.967 15.414 1.00 53.45 127 SER A C 2
ATOM 3045 O O . SER A 1 89 ? 7.664 3.681 14.455 1.00 73.23 127 SER A O 2
ATOM 3053 N N . LEU A 1 90 ? 8.133 2.078 15.975 1.00 72.23 128 LEU A N 2
ATOM 3054 C CA . LEU A 1 90 ? 9.457 1.786 15.438 1.00 61.50 128 LEU A CA 2
ATOM 3055 C C . LEU A 1 90 ? 9.339 1.266 14.006 1.00 34.20 128 LEU A C 2
ATOM 3056 O O . LEU A 1 90 ? 8.475 0.449 13.715 1.00 31.45 128 LEU A O 2
ATOM 3072 N N . GLY A 1 91 ? 10.201 1.757 13.127 1.00 35.52 129 GLY A N 2
ATOM 3073 C CA . GLY A 1 91 ? 10.124 1.400 11.718 1.00 4.50 129 GLY A CA 2
ATOM 3074 C C . GLY A 1 91 ? 10.628 0.008 11.406 1.00 31.13 129 GLY A C 2
ATOM 3075 O O . GLY A 1 91 ? 10.851 -0.794 12.310 1.00 21.35 129 GLY A O 2
ATOM 3079 N N . ALA A 1 92 ? 10.878 -0.247 10.125 1.00 0.13 130 ALA A N 2
ATOM 3080 C CA . ALA A 1 92 ? 11.284 -1.571 9.621 1.00 24.31 130 ALA A CA 2
ATOM 3081 C C . ALA A 1 92 ? 12.514 -2.127 10.307 1.00 0.24 130 ALA A C 2
ATOM 3082 O O . ALA A 1 92 ? 12.621 -3.330 10.540 1.00 73.04 130 ALA A O 2
ATOM 3089 N N . ASP A 1 93 ? 13.426 -1.264 10.669 1.00 32.53 131 ASP A N 2
ATOM 3090 C CA . ASP A 1 93 ? 14.677 -1.710 11.272 1.00 70.03 131 ASP A CA 2
ATOM 3091 C C . ASP A 1 93 ? 14.544 -1.681 12.794 1.00 15.43 131 ASP A C 2
ATOM 3092 O O . ASP A 1 93 ? 15.433 -2.081 13.521 1.00 1.43 131 ASP A O 2
ATOM 3101 N N . GLY A 1 94 ? 13.394 -1.234 13.262 1.00 34.02 132 GLY A N 2
ATOM 3102 C CA . GLY A 1 94 ? 13.169 -1.097 14.681 1.00 2.14 132 GLY A CA 2
ATOM 3103 C C . GLY A 1 94 ? 13.861 0.123 15.215 1.00 43.21 132 GLY A C 2
ATOM 3104 O O . GLY A 1 94 ? 14.067 0.265 16.408 1.00 40.15 132 GLY A O 2
ATOM 3108 N N . LYS A 1 95 ? 14.219 1.002 14.321 1.00 60.23 133 LYS A N 2
ATOM 3109 C CA . LYS A 1 95 ? 14.946 2.183 14.672 1.00 11.43 133 LYS A CA 2
ATOM 3110 C C . LYS A 1 95 ? 14.064 3.379 14.754 1.00 53.22 133 LYS A C 2
ATOM 3111 O O . LYS A 1 95 ? 13.075 3.494 14.007 1.00 51.31 133 LYS A O 2
ATOM 3130 N N . GLU A 1 96 ? 14.391 4.239 15.679 1.00 62.33 134 GLU A N 2
ATOM 3131 C CA . GLU A 1 96 ? 13.804 5.522 15.740 1.00 43.44 134 GLU A CA 2
ATOM 3132 C C . GLU A 1 96 ? 14.889 6.426 15.147 1.00 0.42 134 GLU A C 2
ATOM 3133 O O . GLU A 1 96 ? 15.913 6.715 15.779 1.00 31.22 134 GLU A O 2
ATOM 3145 N N . GLY A 1 97 ? 14.683 6.772 13.901 1.00 63.42 135 GLY A N 2
ATOM 3146 C CA . GLY A 1 97 ? 15.669 7.466 13.107 1.00 13.04 135 GLY A CA 2
ATOM 3147 C C . GLY A 1 97 ? 15.018 8.261 12.019 1.00 53.22 135 GLY A C 2
ATOM 3148 O O . GLY A 1 97 ? 13.801 8.325 11.954 1.00 34.41 135 GLY A O 2
ATOM 3152 N N . GLY A 1 98 ? 15.801 8.827 11.139 1.00 14.45 136 GLY A N 2
ATOM 3153 C CA . GLY A 1 98 ? 15.238 9.495 10.009 1.00 53.11 136 GLY A CA 2
ATOM 3154 C C . GLY A 1 98 ? 15.513 8.668 8.784 1.00 53.44 136 GLY A C 2
ATOM 3155 O O . GLY A 1 98 ? 16.660 8.324 8.522 1.00 33.03 136 GLY A O 2
ATOM 3159 N N . SER A 1 99 ? 14.470 8.363 8.055 1.00 40.31 137 SER A N 2
ATOM 3160 C CA . SER A 1 99 ? 14.448 7.492 6.880 1.00 70.54 137 SER A CA 2
ATOM 3161 C C . SER A 1 99 ? 12.987 7.424 6.425 1.00 23.53 137 SER A C 2
ATOM 3162 O O . SER A 1 99 ? 12.132 8.096 7.021 1.00 53.11 137 SER A O 2
ATOM 3170 N N . ASP A 1 100 ? 12.692 6.678 5.394 1.00 11.12 138 ASP A N 2
ATOM 3171 C CA . ASP A 1 100 ? 11.291 6.432 5.046 1.00 44.14 138 ASP A CA 2
ATOM 3172 C C . ASP A 1 100 ? 10.865 5.118 5.655 1.00 35.20 138 ASP A C 2
ATOM 3173 O O . ASP A 1 100 ? 9.994 5.075 6.523 1.00 63.02 138 ASP A O 2
ATOM 3182 N N . ASN A 1 101 ? 11.571 4.073 5.285 1.00 25.02 139 ASN A N 2
ATOM 3183 C CA . ASN A 1 101 ? 11.245 2.718 5.704 1.00 14.53 139 ASN A CA 2
ATOM 3184 C C . ASN A 1 101 ? 11.926 2.351 7.020 1.00 54.53 139 ASN A C 2
ATOM 3185 O O . ASN A 1 101 ? 11.331 1.718 7.894 1.00 35.00 139 ASN A O 2
ATOM 3196 N N . ASP A 1 102 ? 13.154 2.792 7.183 1.00 64.32 140 ASP A N 2
ATOM 3197 C CA . ASP A 1 102 ? 13.959 2.392 8.356 1.00 41.03 140 ASP A CA 2
ATOM 3198 C C . ASP A 1 102 ? 13.774 3.356 9.503 1.00 71.32 140 ASP A C 2
ATOM 3199 O O . ASP A 1 102 ? 14.482 3.293 10.510 1.00 65.15 140 ASP A O 2
ATOM 3208 N N . ALA A 1 103 ? 12.841 4.239 9.346 1.00 53.34 141 ALA A N 2
ATOM 3209 C CA . ALA A 1 103 ? 12.539 5.230 10.335 1.00 15.33 141 ALA A CA 2
ATOM 3210 C C . ALA A 1 103 ? 11.290 4.872 11.038 1.00 12.02 141 ALA A C 2
ATOM 3211 O O . ALA A 1 103 ? 10.469 4.131 10.511 1.00 64.44 141 ALA A O 2
ATOM 3218 N N . ASP A 1 104 ? 11.149 5.394 12.200 1.00 33.21 142 ASP A N 2
ATOM 3219 C CA . ASP A 1 104 ? 9.982 5.212 12.995 1.00 33.14 142 ASP A CA 2
ATOM 3220 C C . ASP A 1 104 ? 8.920 6.124 12.440 1.00 4.24 142 ASP A C 2
ATOM 3221 O O . ASP A 1 104 ? 9.189 7.278 12.072 1.00 33.12 142 ASP A O 2
ATOM 3230 N N . ILE A 1 105 ? 7.754 5.629 12.327 1.00 4.23 143 ILE A N 2
ATOM 3231 C CA . ILE A 1 105 ? 6.700 6.389 11.765 1.00 43.20 143 ILE A CA 2
ATOM 3232 C C . ILE A 1 105 ? 5.926 7.054 12.867 1.00 44.24 143 ILE A C 2
ATOM 3233 O O . ILE A 1 105 ? 5.396 6.405 13.763 1.00 62.42 143 ILE A O 2
ATOM 3249 N N . GLY A 1 106 ? 5.927 8.356 12.843 1.00 32.11 144 GLY A N 2
ATOM 3250 C CA . GLY A 1 106 ? 5.385 9.078 13.939 1.00 74.12 144 GLY A CA 2
ATOM 3251 C C . GLY A 1 106 ? 4.620 10.289 13.557 1.00 72.33 144 GLY A C 2
ATOM 3252 O O . GLY A 1 106 ? 4.830 10.875 12.483 1.00 30.43 144 GLY A O 2
ATOM 3256 N N . ASN A 1 107 ? 3.766 10.668 14.442 1.00 44.52 145 ASN A N 2
ATOM 3257 C CA . ASN A 1 107 ? 2.883 11.783 14.310 1.00 11.42 145 ASN A CA 2
ATOM 3258 C C . ASN A 1 107 ? 2.652 12.343 15.683 1.00 3.11 145 ASN A C 2
ATOM 3259 O O . ASN A 1 107 ? 2.337 11.594 16.612 1.00 65.44 145 ASN A O 2
ATOM 3270 N N . TRP A 1 108 ? 2.820 13.616 15.832 1.00 71.14 146 TRP A N 2
ATOM 3271 C CA . TRP A 1 108 ? 2.638 14.241 17.104 1.00 72.14 146 TRP A CA 2
ATOM 3272 C C . TRP A 1 108 ? 2.424 15.708 16.964 1.00 61.12 146 TRP A C 2
ATOM 3273 O O . TRP A 1 108 ? 2.457 16.257 15.858 1.00 42.14 146 TRP A O 2
ATOM 3294 N N . ASP A 1 109 ? 2.195 16.327 18.077 1.00 53.24 147 ASP A N 2
ATOM 3295 C CA . ASP A 1 109 ? 2.089 17.749 18.159 1.00 32.44 147 ASP A CA 2
ATOM 3296 C C . ASP A 1 109 ? 3.201 18.234 18.993 1.00 23.04 147 ASP A C 2
ATOM 3297 O O . ASP A 1 109 ? 3.497 17.647 20.050 1.00 31.43 147 ASP A O 2
ATOM 3306 N N . ASN A 1 110 ? 3.835 19.257 18.524 1.00 61.44 148 ASN A N 2
ATOM 3307 C CA . ASN A 1 110 ? 4.989 19.815 19.159 1.00 1.24 148 ASN A CA 2
ATOM 3308 C C . ASN A 1 110 ? 4.885 21.318 19.062 1.00 51.42 148 ASN A C 2
ATOM 3309 O O . ASN A 1 110 ? 4.502 21.969 20.049 1.00 52.10 148 ASN A O 2
ATOM 3321 N N . MET A 1 1 ? 2.691 5.098 -0.575 1.00 13.43 39 MET A N 3
ATOM 3322 C CA . MET A 1 1 ? 3.972 4.491 -0.950 1.00 52.41 39 MET A CA 3
ATOM 3323 C C . MET A 1 1 ? 3.733 3.062 -1.411 1.00 74.40 39 MET A C 3
ATOM 3324 O O . MET A 1 1 ? 3.669 2.146 -0.594 1.00 4.30 39 MET A O 3
ATOM 3340 N N . SER A 1 2 ? 3.574 2.864 -2.691 1.00 50.44 40 SER A N 3
ATOM 3341 C CA . SER A 1 2 ? 3.328 1.539 -3.217 1.00 53.25 40 SER A CA 3
ATOM 3342 C C . SER A 1 2 ? 4.625 0.922 -3.726 1.00 42.55 40 SER A C 3
ATOM 3343 O O . SER A 1 2 ? 4.888 0.881 -4.931 1.00 22.34 40 SER A O 3
ATOM 3351 N N . ARG A 1 3 ? 5.456 0.518 -2.788 1.00 43.12 41 ARG A N 3
ATOM 3352 C CA . ARG A 1 3 ? 6.762 -0.062 -3.056 1.00 54.45 41 ARG A CA 3
ATOM 3353 C C . ARG A 1 3 ? 7.079 -1.070 -1.954 1.00 43.12 41 ARG A C 3
ATOM 3354 O O . ARG A 1 3 ? 6.477 -0.982 -0.876 1.00 4.41 41 ARG A O 3
ATOM 3375 N N . PRO A 1 4 ? 8.002 -2.040 -2.205 1.00 55.43 42 PRO A N 3
ATOM 3376 C CA . PRO A 1 4 ? 8.370 -3.093 -1.232 1.00 24.31 42 PRO A CA 3
ATOM 3377 C C . PRO A 1 4 ? 8.720 -2.532 0.139 1.00 4.10 42 PRO A C 3
ATOM 3378 O O . PRO A 1 4 ? 9.581 -1.647 0.252 1.00 54.40 42 PRO A O 3
ATOM 3389 N N . ASP A 1 5 ? 7.971 -2.982 1.156 1.00 4.42 43 ASP A N 3
ATOM 3390 C CA . ASP A 1 5 ? 8.141 -2.623 2.605 1.00 21.10 43 ASP A CA 3
ATOM 3391 C C . ASP A 1 5 ? 7.584 -1.227 2.887 1.00 71.24 43 ASP A C 3
ATOM 3392 O O . ASP A 1 5 ? 7.088 -0.924 3.983 1.00 41.41 43 ASP A O 3
ATOM 3401 N N . GLN A 1 6 ? 7.577 -0.407 1.856 1.00 51.04 44 GLN A N 3
ATOM 3402 C CA . GLN A 1 6 ? 7.028 0.930 1.913 1.00 25.14 44 GLN A CA 3
ATOM 3403 C C . GLN A 1 6 ? 5.520 0.832 2.007 1.00 65.24 44 GLN A C 3
ATOM 3404 O O . GLN A 1 6 ? 4.842 1.779 2.392 1.00 3.42 44 GLN A O 3
ATOM 3418 N N . ALA A 1 7 ? 5.007 -0.345 1.668 1.00 43.44 45 ALA A N 3
ATOM 3419 C CA . ALA A 1 7 ? 3.612 -0.664 1.829 1.00 41.35 45 ALA A CA 3
ATOM 3420 C C . ALA A 1 7 ? 3.250 -0.664 3.315 1.00 74.32 45 ALA A C 3
ATOM 3421 O O . ALA A 1 7 ? 2.124 -0.375 3.683 1.00 73.42 45 ALA A O 3
ATOM 3428 N N . LYS A 1 8 ? 4.226 -0.946 4.175 1.00 2.33 46 LYS A N 3
ATOM 3429 C CA . LYS A 1 8 ? 3.965 -0.928 5.598 1.00 61.22 46 LYS A CA 3
ATOM 3430 C C . LYS A 1 8 ? 4.087 0.507 6.095 1.00 22.23 46 LYS A C 3
ATOM 3431 O O . LYS A 1 8 ? 3.423 0.906 7.030 1.00 54.14 46 LYS A O 3
ATOM 3450 N N . VAL A 1 9 ? 4.872 1.302 5.376 1.00 71.30 47 VAL A N 3
ATOM 3451 C CA . VAL A 1 9 ? 5.084 2.707 5.735 1.00 34.43 47 VAL A CA 3
ATOM 3452 C C . VAL A 1 9 ? 3.847 3.515 5.375 1.00 51.03 47 VAL A C 3
ATOM 3453 O O . VAL A 1 9 ? 3.367 4.345 6.153 1.00 1.25 47 VAL A O 3
ATOM 3466 N N . THR A 1 10 ? 3.316 3.230 4.201 1.00 30.33 48 THR A N 3
ATOM 3467 C CA . THR A 1 10 ? 2.189 3.945 3.661 1.00 12.41 48 THR A CA 3
ATOM 3468 C C . THR A 1 10 ? 0.930 3.756 4.522 1.00 2.42 48 THR A C 3
ATOM 3469 O O . THR A 1 10 ? 0.111 4.674 4.634 1.00 64.50 48 THR A O 3
ATOM 3480 N N . VAL A 1 11 ? 0.790 2.597 5.156 1.00 71.33 49 VAL A N 3
ATOM 3481 C CA . VAL A 1 11 ? -0.359 2.382 5.996 1.00 4.03 49 VAL A CA 3
ATOM 3482 C C . VAL A 1 11 ? -0.140 3.056 7.340 1.00 12.33 49 VAL A C 3
ATOM 3483 O O . VAL A 1 11 ? -1.027 3.753 7.848 1.00 62.44 49 VAL A O 3
ATOM 3496 N N . ALA A 1 12 ? 1.092 2.954 7.824 1.00 51.21 50 ALA A N 3
ATOM 3497 C CA . ALA A 1 12 ? 1.497 3.435 9.124 1.00 0.15 50 ALA A CA 3
ATOM 3498 C C . ALA A 1 12 ? 1.259 4.922 9.288 1.00 52.24 50 ALA A C 3
ATOM 3499 O O . ALA A 1 12 ? 0.794 5.369 10.332 1.00 71.23 50 ALA A O 3
ATOM 3506 N N . LYS A 1 13 ? 1.515 5.690 8.231 1.00 44.23 51 LYS A N 3
ATOM 3507 C CA . LYS A 1 13 ? 1.369 7.145 8.302 1.00 63.22 51 LYS A CA 3
ATOM 3508 C C . LYS A 1 13 ? -0.107 7.547 8.514 1.00 52.11 51 LYS A C 3
ATOM 3509 O O . LYS A 1 13 ? -0.413 8.600 9.117 1.00 1.13 51 LYS A O 3
ATOM 3528 N N . GLY A 1 14 ? -1.003 6.676 8.099 1.00 54.10 52 GLY A N 3
ATOM 3529 C CA . GLY A 1 14 ? -2.409 6.916 8.273 1.00 31.20 52 GLY A CA 3
ATOM 3530 C C . GLY A 1 14 ? -2.892 6.380 9.601 1.00 15.41 52 GLY A C 3
ATOM 3531 O O . GLY A 1 14 ? -3.839 6.914 10.193 1.00 64.53 52 GLY A O 3
ATOM 3535 N N . ASP A 1 15 ? -2.216 5.352 10.091 1.00 21.55 53 ASP A N 3
ATOM 3536 C CA . ASP A 1 15 ? -2.575 4.713 11.357 1.00 73.10 53 ASP A CA 3
ATOM 3537 C C . ASP A 1 15 ? -2.146 5.561 12.517 1.00 52.12 53 ASP A C 3
ATOM 3538 O O . ASP A 1 15 ? -2.884 5.729 13.494 1.00 25.32 53 ASP A O 3
ATOM 3547 N N . ILE A 1 16 ? -0.984 6.164 12.392 1.00 34.14 54 ILE A N 3
ATOM 3548 C CA . ILE A 1 16 ? -0.518 7.102 13.396 1.00 54.13 54 ILE A CA 3
ATOM 3549 C C . ILE A 1 16 ? -1.414 8.336 13.409 1.00 65.50 54 ILE A C 3
ATOM 3550 O O . ILE A 1 16 ? -1.698 8.897 14.471 1.00 64.33 54 ILE A O 3
ATOM 3566 N N . LYS A 1 17 ? -1.902 8.732 12.222 1.00 63.41 55 LYS A N 3
ATOM 3567 C CA . LYS A 1 17 ? -2.746 9.905 12.113 1.00 23.45 55 LYS A CA 3
ATOM 3568 C C . LYS A 1 17 ? -4.093 9.634 12.776 1.00 32.31 55 LYS A C 3
ATOM 3569 O O . LYS A 1 17 ? -4.729 10.540 13.322 1.00 4.23 55 LYS A O 3
ATOM 3588 N N . ALA A 1 18 ? -4.496 8.370 12.746 1.00 45.13 56 ALA A N 3
ATOM 3589 C CA . ALA A 1 18 ? -5.715 7.911 13.385 1.00 61.14 56 ALA A CA 3
ATOM 3590 C C . ALA A 1 18 ? -5.609 8.110 14.890 1.00 33.21 56 ALA A C 3
ATOM 3591 O O . ALA A 1 18 ? -6.565 8.531 15.554 1.00 21.41 56 ALA A O 3
ATOM 3598 N N . ILE A 1 19 ? -4.433 7.816 15.410 1.00 11.23 57 ILE A N 3
ATOM 3599 C CA . ILE A 1 19 ? -4.134 7.966 16.831 1.00 21.52 57 ILE A CA 3
ATOM 3600 C C . ILE A 1 19 ? -4.160 9.436 17.234 1.00 51.43 57 ILE A C 3
ATOM 3601 O O . ILE A 1 19 ? -4.619 9.777 18.300 1.00 32.33 57 ILE A O 3
ATOM 3617 N N . ALA A 1 20 ? -3.726 10.310 16.339 1.00 4.32 58 ALA A N 3
ATOM 3618 C CA . ALA A 1 20 ? -3.735 11.752 16.611 1.00 53.21 58 ALA A CA 3
ATOM 3619 C C . ALA A 1 20 ? -5.165 12.263 16.821 1.00 73.35 58 ALA A C 3
ATOM 3620 O O . ALA A 1 20 ? -5.399 13.240 17.546 1.00 75.54 58 ALA A O 3
ATOM 3627 N N . ALA A 1 21 ? -6.123 11.587 16.212 1.00 3.21 59 ALA A N 3
ATOM 3628 C CA . ALA A 1 21 ? -7.516 11.942 16.364 1.00 25.31 59 ALA A CA 3
ATOM 3629 C C . ALA A 1 21 ? -8.053 11.343 17.658 1.00 63.34 59 ALA A C 3
ATOM 3630 O O . ALA A 1 21 ? -8.878 11.942 18.358 1.00 52.22 59 ALA A O 3
ATOM 3637 N N . ALA A 1 22 ? -7.541 10.191 18.001 1.00 23.24 60 ALA A N 3
ATOM 3638 C CA . ALA A 1 22 ? -7.965 9.493 19.186 1.00 34.41 60 ALA A CA 3
ATOM 3639 C C . ALA A 1 22 ? -7.346 10.117 20.437 1.00 51.22 60 ALA A C 3
ATOM 3640 O O . ALA A 1 22 ? -7.952 10.128 21.496 1.00 3.13 60 ALA A O 3
ATOM 3647 N N . LEU A 1 23 ? -6.176 10.700 20.293 1.00 11.52 61 LEU A N 3
ATOM 3648 C CA . LEU A 1 23 ? -5.505 11.357 21.397 1.00 34.43 61 LEU A CA 3
ATOM 3649 C C . LEU A 1 23 ? -6.302 12.605 21.778 1.00 2.12 61 LEU A C 3
ATOM 3650 O O . LEU A 1 23 ? -6.366 12.994 22.940 1.00 23.25 61 LEU A O 3
ATOM 3666 N N . ASP A 1 24 ? -6.963 13.185 20.786 1.00 31.14 62 ASP A N 3
ATOM 3667 C CA . ASP A 1 24 ? -7.889 14.299 21.007 1.00 54.00 62 ASP A CA 3
ATOM 3668 C C . ASP A 1 24 ? -9.102 13.810 21.812 1.00 14.00 62 ASP A C 3
ATOM 3669 O O . ASP A 1 24 ? -9.678 14.540 22.625 1.00 25.31 62 ASP A O 3
ATOM 3678 N N . MET A 1 25 ? -9.445 12.549 21.631 1.00 2.21 63 MET A N 3
ATOM 3679 C CA . MET A 1 25 ? -10.545 11.960 22.369 1.00 44.41 63 MET A CA 3
ATOM 3680 C C . MET A 1 25 ? -10.131 11.696 23.806 1.00 61.43 63 MET A C 3
ATOM 3681 O O . MET A 1 25 ? -10.930 11.824 24.705 1.00 31.51 63 MET A O 3
ATOM 3695 N N . TYR A 1 26 ? -8.866 11.350 24.020 1.00 70.22 64 TYR A N 3
ATOM 3696 C CA . TYR A 1 26 ? -8.355 11.211 25.375 1.00 64.25 64 TYR A CA 3
ATOM 3697 C C . TYR A 1 26 ? -8.228 12.589 26.006 1.00 33.53 64 TYR A C 3
ATOM 3698 O O . TYR A 1 26 ? -8.490 12.754 27.194 1.00 4.44 64 TYR A O 3
ATOM 3716 N N . LYS A 1 27 ? -7.844 13.613 25.203 1.00 23.25 65 LYS A N 3
ATOM 3717 C CA . LYS A 1 27 ? -7.741 14.954 25.764 1.00 71.43 65 LYS A CA 3
ATOM 3718 C C . LYS A 1 27 ? -9.133 15.455 26.128 1.00 63.14 65 LYS A C 3
ATOM 3719 O O . LYS A 1 27 ? -9.302 16.429 26.830 1.00 53.11 65 LYS A O 3
ATOM 3738 N N . LEU A 1 28 ? -10.116 14.788 25.584 1.00 32.23 66 LEU A N 3
ATOM 3739 C CA . LEU A 1 28 ? -11.490 15.034 25.887 1.00 53.14 66 LEU A CA 3
ATOM 3740 C C . LEU A 1 28 ? -11.921 14.176 27.098 1.00 52.11 66 LEU A C 3
ATOM 3741 O O . LEU A 1 28 ? -12.685 14.634 27.945 1.00 3.22 66 LEU A O 3
ATOM 3757 N N . ASP A 1 29 ? -11.392 12.955 27.192 1.00 21.42 67 ASP A N 3
ATOM 3758 C CA . ASP A 1 29 ? -11.749 12.021 28.287 1.00 2.04 67 ASP A CA 3
ATOM 3759 C C . ASP A 1 29 ? -11.091 12.409 29.607 1.00 22.42 67 ASP A C 3
ATOM 3760 O O . ASP A 1 29 ? -11.645 12.179 30.671 1.00 63.12 67 ASP A O 3
ATOM 3769 N N . ASN A 1 30 ? -9.990 13.115 29.546 1.00 1.32 68 ASN A N 3
ATOM 3770 C CA . ASN A 1 30 ? -9.366 13.587 30.773 1.00 53.20 68 ASN A CA 3
ATOM 3771 C C . ASN A 1 30 ? -9.112 15.025 30.674 1.00 21.45 68 ASN A C 3
ATOM 3772 O O . ASN A 1 30 ? -8.216 15.531 31.358 1.00 63.41 68 ASN A O 3
ATOM 3783 N N . PHE A 1 31 ? -9.900 15.696 29.814 1.00 20.21 69 PHE A N 3
ATOM 3784 C CA . PHE A 1 31 ? -9.909 17.175 29.624 1.00 32.10 69 PHE A CA 3
ATOM 3785 C C . PHE A 1 31 ? -8.517 17.801 29.570 1.00 31.32 69 PHE A C 3
ATOM 3786 O O . PHE A 1 31 ? -8.347 18.978 29.904 1.00 5.53 69 PHE A O 3
ATOM 3803 N N . ALA A 1 32 ? -7.570 17.050 29.041 1.00 73.23 70 ALA A N 3
ATOM 3804 C CA . ALA A 1 32 ? -6.190 17.425 29.000 1.00 73.33 70 ALA A CA 3
ATOM 3805 C C . ALA A 1 32 ? -5.431 16.299 28.371 1.00 72.44 70 ALA A C 3
ATOM 3806 O O . ALA A 1 32 ? -5.950 15.176 28.291 1.00 73.01 70 ALA A O 3
ATOM 3813 N N . TYR A 1 33 ? -4.249 16.579 27.902 1.00 1.22 71 TYR A N 3
ATOM 3814 C CA . TYR A 1 33 ? -3.384 15.553 27.406 1.00 20.43 71 TYR A CA 3
ATOM 3815 C C . TYR A 1 33 ? -2.740 14.794 28.547 1.00 5.31 71 TYR A C 3
ATOM 3816 O O . TYR A 1 33 ? -2.620 15.324 29.648 1.00 12.52 71 TYR A O 3
ATOM 3834 N N . PRO A 1 34 ? -2.336 13.539 28.308 1.00 61.32 72 PRO A N 3
ATOM 3835 C CA . PRO A 1 34 ? -1.730 12.681 29.335 1.00 62.14 72 PRO A CA 3
ATOM 3836 C C . PRO A 1 34 ? -0.392 13.236 29.849 1.00 11.42 72 PRO A C 3
ATOM 3837 O O . PRO A 1 34 ? 0.204 14.111 29.217 1.00 4.20 72 PRO A O 3
ATOM 3848 N N . SER A 1 35 ? 0.066 12.773 30.996 1.00 24.31 73 SER A N 3
ATOM 3849 C CA . SER A 1 35 ? 1.378 13.143 31.445 1.00 41.50 73 SER A CA 3
ATOM 3850 C C . SER A 1 35 ? 2.275 11.991 31.063 1.00 61.42 73 SER A C 3
ATOM 3851 O O . SER A 1 35 ? 1.774 10.872 30.911 1.00 73.35 73 SER A O 3
ATOM 3859 N N . THR A 1 36 ? 3.560 12.201 30.886 1.00 14.33 74 THR A N 3
ATOM 3860 C CA . THR A 1 36 ? 4.389 11.118 30.378 1.00 1.34 74 THR A CA 3
ATOM 3861 C C . THR A 1 36 ? 4.554 9.995 31.420 1.00 72.34 74 THR A C 3
ATOM 3862 O O . THR A 1 36 ? 5.033 8.899 31.122 1.00 11.41 74 THR A O 3
ATOM 3873 N N . GLN A 1 37 ? 4.151 10.276 32.627 1.00 34.13 75 GLN A N 3
ATOM 3874 C CA . GLN A 1 37 ? 4.106 9.279 33.632 1.00 14.32 75 GLN A CA 3
ATOM 3875 C C . GLN A 1 37 ? 2.657 8.792 33.838 1.00 12.33 75 GLN A C 3
ATOM 3876 O O . GLN A 1 37 ? 2.312 7.681 33.408 1.00 44.00 75 GLN A O 3
ATOM 3890 N N . GLN A 1 38 ? 1.771 9.675 34.322 1.00 0.14 76 GLN A N 3
ATOM 3891 C CA . GLN A 1 38 ? 0.428 9.247 34.720 1.00 53.51 76 GLN A CA 3
ATOM 3892 C C . GLN A 1 38 ? -0.444 9.038 33.526 1.00 71.43 76 GLN A C 3
ATOM 3893 O O . GLN A 1 38 ? -1.203 8.081 33.478 1.00 22.10 76 GLN A O 3
ATOM 3907 N N . GLY A 1 39 ? -0.323 9.903 32.542 1.00 41.11 77 GLY A N 3
ATOM 3908 C CA . GLY A 1 39 ? -1.152 9.753 31.404 1.00 5.44 77 GLY A CA 3
ATOM 3909 C C . GLY A 1 39 ? -0.690 8.653 30.480 1.00 62.45 77 GLY A C 3
ATOM 3910 O O . GLY A 1 39 ? -1.485 8.128 29.731 1.00 0.01 77 GLY A O 3
ATOM 3914 N N . LEU A 1 40 ? 0.577 8.271 30.564 1.00 51.01 78 LEU A N 3
ATOM 3915 C CA . LEU A 1 40 ? 1.097 7.234 29.686 1.00 20.53 78 LEU A CA 3
ATOM 3916 C C . LEU A 1 40 ? 0.480 5.924 30.110 1.00 21.54 78 LEU A C 3
ATOM 3917 O O . LEU A 1 40 ? -0.123 5.195 29.300 1.00 13.42 78 LEU A O 3
ATOM 3933 N N . GLU A 1 41 ? 0.556 5.658 31.391 1.00 41.13 79 GLU A N 3
ATOM 3934 C CA . GLU A 1 41 ? -0.030 4.466 31.926 1.00 4.14 79 GLU A CA 3
ATOM 3935 C C . GLU A 1 41 ? -1.542 4.545 31.841 1.00 12.23 79 GLU A C 3
ATOM 3936 O O . GLU A 1 41 ? -2.198 3.555 31.799 1.00 4.44 79 GLU A O 3
ATOM 3948 N N . ALA A 1 42 ? -2.056 5.750 31.791 1.00 34.41 80 ALA A N 3
ATOM 3949 C CA . ALA A 1 42 ? -3.487 5.992 31.623 1.00 73.12 80 ALA A CA 3
ATOM 3950 C C . ALA A 1 42 ? -3.923 5.861 30.156 1.00 31.30 80 ALA A C 3
ATOM 3951 O O . ALA A 1 42 ? -5.099 5.998 29.834 1.00 51.41 80 ALA A O 3
ATOM 3958 N N . LEU A 1 43 ? -2.964 5.704 29.269 1.00 21.34 81 LEU A N 3
ATOM 3959 C CA . LEU A 1 43 ? -3.258 5.396 27.873 1.00 42.41 81 LEU A CA 3
ATOM 3960 C C . LEU A 1 43 ? -3.270 3.889 27.701 1.00 44.21 81 LEU A C 3
ATOM 3961 O O . LEU A 1 43 ? -3.871 3.349 26.772 1.00 30.51 81 LEU A O 3
ATOM 3977 N N . VAL A 1 44 ? -2.558 3.224 28.584 1.00 52.34 82 VAL A N 3
ATOM 3978 C CA . VAL A 1 44 ? -2.453 1.770 28.569 1.00 52.54 82 VAL A CA 3
ATOM 3979 C C . VAL A 1 44 ? -3.549 1.131 29.437 1.00 63.13 82 VAL A C 3
ATOM 3980 O O . VAL A 1 44 ? -4.234 0.190 29.019 1.00 61.51 82 VAL A O 3
ATOM 3993 N N . LYS A 1 45 ? -3.688 1.662 30.609 1.00 0.15 83 LYS A N 3
ATOM 3994 C CA . LYS A 1 45 ? -4.593 1.216 31.636 1.00 64.02 83 LYS A CA 3
ATOM 3995 C C . LYS A 1 45 ? -5.583 2.336 31.924 1.00 34.14 83 LYS A C 3
ATOM 3996 O O . LYS A 1 45 ? -5.255 3.492 31.716 1.00 73.13 83 LYS A O 3
ATOM 4015 N N . LYS A 1 46 ? -6.798 1.980 32.358 1.00 34.45 84 LYS A N 3
ATOM 4016 C CA . LYS A 1 46 ? -7.853 2.946 32.639 1.00 40.30 84 LYS A CA 3
ATOM 4017 C C . LYS A 1 46 ? -7.311 4.010 33.614 1.00 20.13 84 LYS A C 3
ATOM 4018 O O . LYS A 1 46 ? -6.720 3.662 34.658 1.00 1.34 84 LYS A O 3
ATOM 4037 N N . PRO A 1 47 ? -7.495 5.294 33.268 1.00 50.41 85 PRO A N 3
ATOM 4038 C CA . PRO A 1 47 ? -6.947 6.426 34.007 1.00 62.32 85 PRO A CA 3
ATOM 4039 C C . PRO A 1 47 ? -7.403 6.467 35.459 1.00 34.21 85 PRO A C 3
ATOM 4040 O O . PRO A 1 47 ? -8.602 6.396 35.766 1.00 1.11 85 PRO A O 3
ATOM 4051 N N . THR A 1 48 ? -6.458 6.557 36.337 1.00 24.41 86 THR A N 3
ATOM 4052 C CA . THR A 1 48 ? -6.723 6.633 37.736 1.00 31.31 86 THR A CA 3
ATOM 4053 C C . THR A 1 48 ? -6.797 8.083 38.176 1.00 74.42 86 THR A C 3
ATOM 4054 O O . THR A 1 48 ? -5.791 8.793 38.202 1.00 44.04 86 THR A O 3
ATOM 4065 N N . GLY A 1 49 ? -7.987 8.524 38.471 1.00 13.21 87 GLY A N 3
ATOM 4066 C CA . GLY A 1 49 ? -8.222 9.889 38.837 1.00 33.24 87 GLY A CA 3
ATOM 4067 C C . GLY A 1 49 ? -9.623 10.259 38.469 1.00 43.42 87 GLY A C 3
ATOM 4068 O O . GLY A 1 49 ? -10.550 9.486 38.734 1.00 14.54 87 GLY A O 3
ATOM 4072 N N . ASN A 1 50 ? -9.809 11.388 37.838 1.00 63.31 88 ASN A N 3
ATOM 4073 C CA . ASN A 1 50 ? -11.144 11.782 37.433 1.00 63.44 88 ASN A CA 3
ATOM 4074 C C . ASN A 1 50 ? -11.243 12.083 35.937 1.00 2.02 88 ASN A C 3
ATOM 4075 O O . ASN A 1 50 ? -10.991 13.198 35.496 1.00 11.21 88 ASN A O 3
ATOM 4086 N N . PRO A 1 51 ? -11.510 11.054 35.124 1.00 35.04 89 PRO A N 3
ATOM 4087 C CA . PRO A 1 51 ? -11.797 11.221 33.718 1.00 33.14 89 PRO A CA 3
ATOM 4088 C C . PRO A 1 51 ? -13.312 11.434 33.552 1.00 53.42 89 PRO A C 3
ATOM 4089 O O . PRO A 1 51 ? -14.096 11.174 34.485 1.00 24.32 89 PRO A O 3
ATOM 4100 N N . GLN A 1 52 ? -13.724 11.929 32.436 1.00 53.33 90 GLN A N 3
ATOM 4101 C CA . GLN A 1 52 ? -15.121 12.208 32.215 1.00 50.13 90 GLN A CA 3
ATOM 4102 C C . GLN A 1 52 ? -15.678 11.192 31.226 1.00 5.23 90 GLN A C 3
ATOM 4103 O O . GLN A 1 52 ? -14.939 10.726 30.388 1.00 14.12 90 GLN A O 3
ATOM 4117 N N . PRO A 1 53 ? -16.980 10.811 31.341 1.00 62.45 91 PRO A N 3
ATOM 4118 C CA . PRO A 1 53 ? -17.589 9.720 30.545 1.00 41.45 91 PRO A CA 3
ATOM 4119 C C . PRO A 1 53 ? -17.377 9.793 29.026 1.00 22.14 91 PRO A C 3
ATOM 4120 O O . PRO A 1 53 ? -18.074 10.524 28.301 1.00 4.00 91 PRO A O 3
ATOM 4131 N N . LYS A 1 54 ? -16.405 9.039 28.582 1.00 4.12 92 LYS A N 3
ATOM 4132 C CA . LYS A 1 54 ? -16.021 8.810 27.202 1.00 3.20 92 LYS A CA 3
ATOM 4133 C C . LYS A 1 54 ? -15.498 7.384 27.127 1.00 31.32 92 LYS A C 3
ATOM 4134 O O . LYS A 1 54 ? -15.041 6.834 28.146 1.00 41.23 92 LYS A O 3
ATOM 4153 N N . ASN A 1 55 ? -15.675 6.742 26.009 1.00 50.51 93 ASN A N 3
ATOM 4154 C CA . ASN A 1 55 ? -15.227 5.360 25.847 1.00 12.43 93 ASN A CA 3
ATOM 4155 C C . ASN A 1 55 ? -13.715 5.273 25.713 1.00 33.13 93 ASN A C 3
ATOM 4156 O O . ASN A 1 55 ? -13.174 5.368 24.601 1.00 4.14 93 ASN A O 3
ATOM 4167 N N . TRP A 1 56 ? -13.050 5.148 26.860 1.00 43.43 94 TRP A N 3
ATOM 4168 C CA . TRP A 1 56 ? -11.623 5.027 26.966 1.00 53.31 94 TRP A CA 3
ATOM 4169 C C . TRP A 1 56 ? -11.075 3.867 26.125 1.00 12.04 94 TRP A C 3
ATOM 4170 O O . TRP A 1 56 ? -11.708 2.805 25.982 1.00 22.31 94 TRP A O 3
ATOM 4191 N N . ASN A 1 57 ? -9.916 4.086 25.566 1.00 15.41 95 ASN A N 3
ATOM 4192 C CA . ASN A 1 57 ? -9.254 3.135 24.729 1.00 61.42 95 ASN A CA 3
ATOM 4193 C C . ASN A 1 57 ? -7.830 2.867 25.218 1.00 31.21 95 ASN A C 3
ATOM 4194 O O . ASN A 1 57 ? -7.113 3.794 25.586 1.00 73.03 95 ASN A O 3
ATOM 4205 N N . LYS A 1 58 ? -7.440 1.604 25.220 1.00 30.21 96 LYS A N 3
ATOM 4206 C CA . LYS A 1 58 ? -6.120 1.190 25.686 1.00 20.53 96 LYS A CA 3
ATOM 4207 C C . LYS A 1 58 ? -5.085 1.276 24.576 1.00 35.35 96 LYS A C 3
ATOM 4208 O O . LYS A 1 58 ? -5.402 1.521 23.420 1.00 40.21 96 LYS A O 3
ATOM 4227 N N . ASP A 1 59 ? -3.851 1.040 24.962 1.00 2.53 97 ASP A N 3
ATOM 4228 C CA . ASP A 1 59 ? -2.713 0.859 24.055 1.00 64.05 97 ASP A CA 3
ATOM 4229 C C . ASP A 1 59 ? -2.328 2.155 23.334 1.00 51.44 97 ASP A C 3
ATOM 4230 O O . ASP A 1 59 ? -1.581 2.157 22.362 1.00 60.15 97 ASP A O 3
ATOM 4239 N N . GLY A 1 60 ? -2.829 3.263 23.841 1.00 52.23 98 GLY A N 3
ATOM 4240 C CA . GLY A 1 60 ? -2.333 4.547 23.383 1.00 22.31 98 GLY A CA 3
ATOM 4241 C C . GLY A 1 60 ? -3.369 5.422 22.757 1.00 63.10 98 GLY A C 3
ATOM 4242 O O . GLY A 1 60 ? -3.036 6.468 22.218 1.00 22.33 98 GLY A O 3
ATOM 4246 N N . TYR A 1 61 ? -4.615 5.010 22.858 1.00 3.14 99 TYR A N 3
ATOM 4247 C CA . TYR A 1 61 ? -5.720 5.682 22.206 1.00 30.32 99 TYR A CA 3
ATOM 4248 C C . TYR A 1 61 ? -5.597 5.578 20.683 1.00 72.44 99 TYR A C 3
ATOM 4249 O O . TYR A 1 61 ? -5.134 6.466 19.988 1.00 53.45 99 TYR A O 3
ATOM 4267 N N . LEU A 1 62 ? -5.972 4.426 20.229 1.00 41.43 100 LEU A N 3
ATOM 4268 C CA . LEU A 1 62 ? -5.917 3.987 18.875 1.00 42.14 100 LEU A CA 3
ATOM 4269 C C . LEU A 1 62 ? -7.340 3.622 18.444 1.00 73.11 100 LEU A C 3
ATOM 4270 O O . LEU A 1 62 ? -8.245 3.558 19.274 1.00 13.31 100 LEU A O 3
ATOM 4286 N N . LYS A 1 63 ? -7.536 3.405 17.170 1.00 22.22 101 LYS A N 3
ATOM 4287 C CA . LYS A 1 63 ? -8.828 3.002 16.634 1.00 33.43 101 LYS A CA 3
ATOM 4288 C C . LYS A 1 63 ? -8.955 1.480 16.779 1.00 44.23 101 LYS A C 3
ATOM 4289 O O . LYS A 1 63 ? -8.186 0.857 17.531 1.00 64.05 101 LYS A O 3
ATOM 4308 N N . LYS A 1 64 ? -9.905 0.873 16.078 1.00 34.52 102 LYS A N 3
ATOM 4309 C CA . LYS A 1 64 ? -10.002 -0.587 16.057 1.00 23.21 102 LYS A CA 3
ATOM 4310 C C . LYS A 1 64 ? -8.902 -1.160 15.125 1.00 73.24 102 LYS A C 3
ATOM 4311 O O . LYS A 1 64 ? -9.146 -1.601 14.005 1.00 3.32 102 LYS A O 3
ATOM 4330 N N . LEU A 1 65 ? -7.681 -1.012 15.570 1.00 20.54 103 LEU A N 3
ATOM 4331 C CA . LEU A 1 65 ? -6.510 -1.367 14.814 1.00 73.52 103 LEU A CA 3
ATOM 4332 C C . LEU A 1 65 ? -5.552 -2.201 15.652 1.00 1.04 103 LEU A C 3
ATOM 4333 O O . LEU A 1 65 ? -5.534 -2.080 16.891 1.00 4.50 103 LEU A O 3
ATOM 4349 N N . PRO A 1 66 ? -4.813 -3.102 15.013 1.00 1.10 104 PRO A N 3
ATOM 4350 C CA . PRO A 1 66 ? -3.763 -3.877 15.665 1.00 0.54 104 PRO A CA 3
ATOM 4351 C C . PRO A 1 66 ? -2.480 -3.029 15.836 1.00 72.11 104 PRO A C 3
ATOM 4352 O O . PRO A 1 66 ? -2.497 -1.810 15.642 1.00 51.10 104 PRO A O 3
ATOM 4363 N N . VAL A 1 67 ? -1.385 -3.672 16.189 1.00 13.35 105 VAL A N 3
ATOM 4364 C CA . VAL A 1 67 ? -0.120 -2.979 16.383 1.00 4.21 105 VAL A CA 3
ATOM 4365 C C . VAL A 1 67 ? 0.528 -2.716 14.998 1.00 5.21 105 VAL A C 3
ATOM 4366 O O . VAL A 1 67 ? 0.097 -3.324 14.002 1.00 35.31 105 VAL A O 3
ATOM 4379 N N . ASP A 1 68 ? 1.552 -1.857 14.920 1.00 65.03 106 ASP A N 3
ATOM 4380 C CA . ASP A 1 68 ? 2.081 -1.462 13.604 1.00 43.24 106 ASP A CA 3
ATOM 4381 C C . ASP A 1 68 ? 2.991 -2.571 13.087 1.00 62.02 106 ASP A C 3
ATOM 4382 O O . ASP A 1 68 ? 3.467 -3.401 13.894 1.00 64.30 106 ASP A O 3
ATOM 4391 N N . PRO A 1 69 ? 3.157 -2.704 11.750 1.00 72.31 107 PRO A N 3
ATOM 4392 C CA . PRO A 1 69 ? 4.071 -3.671 11.144 1.00 74.21 107 PRO A CA 3
ATOM 4393 C C . PRO A 1 69 ? 5.492 -3.653 11.721 1.00 74.22 107 PRO A C 3
ATOM 4394 O O . PRO A 1 69 ? 5.849 -2.808 12.525 1.00 53.24 107 PRO A O 3
ATOM 4405 N N . TRP A 1 70 ? 6.277 -4.640 11.287 1.00 41.23 108 TRP A N 3
ATOM 4406 C CA . TRP A 1 70 ? 7.678 -4.902 11.697 1.00 34.51 108 TRP A CA 3
ATOM 4407 C C . TRP A 1 70 ? 7.707 -5.395 13.147 1.00 15.04 108 TRP A C 3
ATOM 4408 O O . TRP A 1 70 ? 8.765 -5.463 13.787 1.00 55.51 108 TRP A O 3
ATOM 4429 N N . GLY A 1 71 ? 6.540 -5.785 13.623 1.00 22.54 109 GLY A N 3
ATOM 4430 C CA . GLY A 1 71 ? 6.347 -6.239 14.997 1.00 60.24 109 GLY A CA 3
ATOM 4431 C C . GLY A 1 71 ? 6.612 -5.172 16.048 1.00 31.11 109 GLY A C 3
ATOM 4432 O O . GLY A 1 71 ? 6.729 -5.479 17.242 1.00 22.11 109 GLY A O 3
ATOM 4436 N N . ASN A 1 72 ? 6.702 -3.945 15.623 1.00 62.02 110 ASN A N 3
ATOM 4437 C CA . ASN A 1 72 ? 6.951 -2.854 16.503 1.00 70.41 110 ASN A CA 3
ATOM 4438 C C . ASN A 1 72 ? 5.682 -2.341 17.120 1.00 74.41 110 ASN A C 3
ATOM 4439 O O . ASN A 1 72 ? 4.633 -2.173 16.441 1.00 2.52 110 ASN A O 3
ATOM 4450 N N . PRO A 1 73 ? 5.727 -2.145 18.430 1.00 65.31 111 PRO A N 3
ATOM 4451 C CA . PRO A 1 73 ? 4.621 -1.625 19.172 1.00 53.33 111 PRO A CA 3
ATOM 4452 C C . PRO A 1 73 ? 4.464 -0.150 18.947 1.00 70.53 111 PRO A C 3
ATOM 4453 O O . PRO A 1 73 ? 5.408 0.524 18.552 1.00 61.31 111 PRO A O 3
ATOM 4464 N N . TYR A 1 74 ? 3.278 0.351 19.123 1.00 30.22 112 TYR A N 3
ATOM 4465 C CA . TYR A 1 74 ? 3.122 1.761 19.099 1.00 34.43 112 TYR A CA 3
ATOM 4466 C C . TYR A 1 74 ? 3.761 2.294 20.356 1.00 64.23 112 TYR A C 3
ATOM 4467 O O . TYR A 1 74 ? 3.584 1.720 21.458 1.00 42.11 112 TYR A O 3
ATOM 4485 N N . GLN A 1 75 ? 4.487 3.336 20.216 1.00 41.11 113 GLN A N 3
ATOM 4486 C C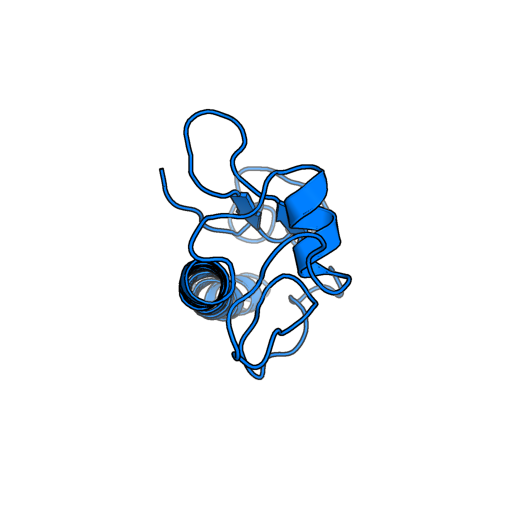A . GLN A 1 75 ? 5.175 3.915 21.327 1.00 0.34 113 GLN A CA 3
ATOM 4487 C C . GLN A 1 75 ? 4.367 5.109 21.709 1.00 73.42 113 GLN A C 3
ATOM 4488 O O . GLN A 1 75 ? 4.233 6.069 20.930 1.00 52.24 113 GLN A O 3
ATOM 4502 N N . TYR A 1 76 ? 3.807 5.046 22.860 1.00 52.23 114 TYR A N 3
ATOM 4503 C CA . TYR A 1 76 ? 3.014 6.115 23.354 1.00 34.44 114 TYR A CA 3
ATOM 4504 C C . TYR A 1 76 ? 3.775 6.879 24.396 1.00 41.44 114 TYR A C 3
ATOM 4505 O O . TYR A 1 76 ? 4.202 6.320 25.407 1.00 64.24 114 TYR A O 3
ATOM 4523 N N . LEU A 1 77 ? 4.005 8.122 24.121 1.00 34.55 115 LEU A N 3
ATOM 4524 C CA . LEU A 1 77 ? 4.650 9.006 25.040 1.00 52.33 115 LEU A CA 3
ATOM 4525 C C . LEU A 1 77 ? 3.818 10.255 25.176 1.00 3.21 115 LEU A C 3
ATOM 4526 O O . LEU A 1 77 ? 3.087 10.624 24.244 1.00 1.24 115 LEU A O 3
ATOM 4542 N N . ALA A 1 78 ? 3.917 10.903 26.288 1.00 63.25 116 ALA A N 3
ATOM 4543 C CA . ALA A 1 78 ? 3.188 12.089 26.524 1.00 32.14 116 ALA A CA 3
ATOM 4544 C C . ALA A 1 78 ? 4.191 13.268 26.503 1.00 21.43 116 ALA A C 3
ATOM 4545 O O . ALA A 1 78 ? 5.364 12.990 26.245 1.00 13.23 116 ALA A O 3
ATOM 4552 N N . PRO A 1 79 ? 3.799 14.573 26.758 1.00 44.42 117 PRO A N 3
ATOM 4553 C CA . PRO A 1 79 ? 4.650 15.729 26.454 1.00 74.04 117 PRO A CA 3
ATOM 4554 C C . PRO A 1 79 ? 6.074 15.618 26.916 1.00 43.34 117 PRO A C 3
ATOM 4555 O O . PRO A 1 79 ? 6.378 15.591 28.127 1.00 64.33 117 PRO A O 3
ATOM 4566 N N . GLY A 1 80 ? 6.932 15.521 25.946 1.00 54.40 118 GLY A N 3
ATOM 4567 C CA . GLY A 1 80 ? 8.320 15.345 26.192 1.00 10.51 118 GLY A CA 3
ATOM 4568 C C . GLY A 1 80 ? 9.081 16.589 25.932 1.00 40.03 118 GLY A C 3
ATOM 4569 O O . GLY A 1 80 ? 9.293 17.397 26.840 1.00 73.53 118 GLY A O 3
ATOM 4573 N N . THR A 1 81 ? 9.474 16.774 24.705 1.00 64.12 119 THR A N 3
ATOM 4574 C CA . THR A 1 81 ? 10.207 17.929 24.347 1.00 50.34 119 THR A CA 3
ATOM 4575 C C . THR A 1 81 ? 9.309 18.871 23.574 1.00 55.02 119 THR A C 3
ATOM 4576 O O . THR A 1 81 ? 9.087 18.690 22.362 1.00 55.52 119 THR A O 3
ATOM 4587 N N . LYS A 1 82 ? 8.756 19.820 24.288 1.00 64.41 120 LYS A N 3
ATOM 4588 C CA . LYS A 1 82 ? 7.983 20.935 23.736 1.00 41.55 120 LYS A CA 3
ATOM 4589 C C . LYS A 1 82 ? 6.657 20.521 23.091 1.00 54.31 120 LYS A C 3
ATOM 4590 O O . LYS A 1 82 ? 6.020 21.350 22.435 1.00 42.04 120 LYS A O 3
ATOM 4609 N N . GLY A 1 83 ? 6.216 19.289 23.273 1.00 72.05 121 GLY A N 3
ATOM 4610 C CA . GLY A 1 83 ? 4.986 18.915 22.639 1.00 41.24 121 GLY A CA 3
ATOM 4611 C C . GLY A 1 83 ? 4.103 18.045 23.464 1.00 44.14 121 GLY A C 3
ATOM 4612 O O . GLY A 1 83 ? 4.585 17.088 24.031 1.00 51.33 121 GLY A O 3
ATOM 4616 N N . PRO A 1 84 ? 2.777 18.408 23.545 1.00 24.31 122 PRO A N 3
ATOM 4617 C CA . PRO A 1 84 ? 1.685 17.682 24.256 1.00 42.30 122 PRO A CA 3
ATOM 4618 C C . PRO A 1 84 ? 1.677 16.151 24.191 1.00 33.53 122 PRO A C 3
ATOM 4619 O O . PRO A 1 84 ? 1.009 15.526 25.009 1.00 30.03 122 PRO A O 3
ATOM 4630 N N . PHE A 1 85 ? 2.337 15.557 23.216 1.00 4.04 123 PHE A N 3
ATOM 4631 C CA . PHE A 1 85 ? 2.495 14.101 23.178 1.00 5.32 123 PHE A CA 3
ATOM 4632 C C . PHE A 1 85 ? 3.458 13.718 22.102 1.00 44.11 123 PHE A C 3
ATOM 4633 O O . PHE A 1 85 ? 3.793 14.548 21.261 1.00 21.02 123 PHE A O 3
ATOM 4650 N N . ASP A 1 86 ? 3.914 12.488 22.144 1.00 2.10 124 ASP A N 3
ATOM 4651 C CA . ASP A 1 86 ? 4.799 11.935 21.127 1.00 52.30 124 ASP A CA 3
ATOM 4652 C C . ASP A 1 86 ? 4.309 10.560 20.765 1.00 74.02 124 ASP A C 3
ATOM 4653 O O . ASP A 1 86 ? 4.370 9.637 21.579 1.00 12.32 124 ASP A O 3
ATOM 4662 N N . LEU A 1 87 ? 3.792 10.414 19.577 1.00 11.54 125 LEU A N 3
ATOM 4663 C CA . LEU A 1 87 ? 3.287 9.141 19.151 1.00 14.34 125 LEU A CA 3
ATOM 4664 C C . LEU A 1 87 ? 4.068 8.678 17.940 1.00 34.42 125 LEU A C 3
ATOM 4665 O O . LEU A 1 87 ? 4.217 9.430 16.982 1.00 74.53 125 LEU A O 3
ATOM 4681 N N . TYR A 1 88 ? 4.554 7.453 17.986 1.00 3.33 126 TYR A N 3
ATOM 4682 C CA . TYR A 1 88 ? 5.324 6.875 16.890 1.00 43.01 126 TYR A CA 3
ATOM 4683 C C . TYR A 1 88 ? 5.464 5.399 17.089 1.00 15.23 126 TYR A C 3
ATOM 4684 O O . TYR A 1 88 ? 5.085 4.896 18.115 1.00 2.02 126 TYR A O 3
ATOM 4702 N N . SER A 1 89 ? 5.922 4.726 16.096 1.00 15.10 127 SER A N 3
ATOM 4703 C CA . SER A 1 89 ? 6.288 3.344 16.190 1.00 62.11 127 SER A CA 3
ATOM 4704 C C . SER A 1 89 ? 7.717 3.279 15.732 1.00 63.03 127 SER A C 3
ATOM 4705 O O . SER A 1 89 ? 8.095 4.059 14.837 1.00 74.03 127 SER A O 3
ATOM 4713 N N . LEU A 1 90 ? 8.530 2.445 16.353 1.00 1.53 128 LEU A N 3
ATOM 4714 C CA . LEU A 1 90 ? 9.913 2.287 15.887 1.00 22.23 128 LEU A CA 3
ATOM 4715 C C . LEU A 1 90 ? 9.971 1.804 14.430 1.00 14.13 128 LEU A C 3
ATOM 4716 O O . LEU A 1 90 ? 9.112 1.026 13.986 1.00 34.14 128 LEU A O 3
ATOM 4732 N N . GLY A 1 91 ? 10.948 2.310 13.687 1.00 42.35 129 GLY A N 3
ATOM 4733 C CA . GLY A 1 91 ? 11.142 1.908 12.297 1.00 52.23 129 GLY A CA 3
ATOM 4734 C C . GLY A 1 91 ? 11.497 0.446 12.127 1.00 75.12 129 GLY A C 3
ATOM 4735 O O . GLY A 1 91 ? 11.767 -0.275 13.103 1.00 62.35 129 GLY A O 3
ATOM 4739 N N . ALA A 1 92 ? 11.567 0.025 10.877 1.00 65.33 130 ALA A N 3
ATOM 4740 C CA . ALA A 1 92 ? 11.827 -1.369 10.478 1.00 44.31 130 ALA A CA 3
ATOM 4741 C C . ALA A 1 92 ? 13.209 -1.904 10.886 1.00 11.41 130 ALA A C 3
ATOM 4742 O O . ALA A 1 92 ? 13.575 -3.039 10.541 1.00 4.41 130 ALA A O 3
ATOM 4749 N N . ASP A 1 93 ? 13.953 -1.123 11.620 1.00 71.03 131 ASP A N 3
ATOM 4750 C CA . ASP A 1 93 ? 15.255 -1.537 12.084 1.00 13.12 131 ASP A CA 3
ATOM 4751 C C . ASP A 1 93 ? 15.101 -2.132 13.477 1.00 2.21 131 ASP A C 3
ATOM 4752 O O . ASP A 1 93 ? 16.007 -2.764 14.011 1.00 63.44 131 ASP A O 3
ATOM 4761 N N . GLY A 1 94 ? 13.910 -1.960 14.045 1.00 23.33 132 GLY A N 3
ATOM 4762 C CA . GLY A 1 94 ? 13.613 -2.480 15.374 1.00 11.20 132 GLY A CA 3
ATOM 4763 C C . GLY A 1 94 ? 14.099 -1.548 16.454 1.00 32.40 132 GLY A C 3
ATOM 4764 O O . GLY A 1 94 ? 13.893 -1.783 17.649 1.00 33.13 132 GLY A O 3
ATOM 4768 N N . LYS A 1 95 ? 14.714 -0.489 16.021 1.00 51.43 133 LYS A N 3
ATOM 4769 C CA . LYS A 1 95 ? 15.306 0.502 16.852 1.00 43.34 133 LYS A CA 3
ATOM 4770 C C . LYS A 1 95 ? 15.012 1.842 16.201 1.00 41.21 133 LYS A C 3
ATOM 4771 O O . LYS A 1 95 ? 14.837 1.878 14.978 1.00 41.43 133 LYS A O 3
ATOM 4790 N N . GLU A 1 96 ? 14.918 2.913 16.986 1.00 32.23 134 GLU A N 3
ATOM 4791 C CA . GLU A 1 96 ? 14.499 4.213 16.463 1.00 61.44 134 GLU A CA 3
ATOM 4792 C C . GLU A 1 96 ? 15.560 4.752 15.496 1.00 62.32 134 GLU A C 3
ATOM 4793 O O . GLU A 1 96 ? 16.682 5.087 15.908 1.00 24.32 134 GLU A O 3
ATOM 4805 N N . GLY A 1 97 ? 15.206 4.840 14.234 1.00 23.14 135 GLY A N 3
ATOM 4806 C CA . GLY A 1 97 ? 16.148 5.217 13.191 1.00 73.03 135 GLY A CA 3
ATOM 4807 C C . GLY A 1 97 ? 15.534 6.134 12.152 1.00 72.22 135 GLY A C 3
ATOM 4808 O O . GLY A 1 97 ? 14.406 6.615 12.331 1.00 44.12 135 GLY A O 3
ATOM 4812 N N . GLY A 1 98 ? 16.276 6.423 11.087 1.00 42.11 136 GLY A N 3
ATOM 4813 C CA . GLY A 1 98 ? 15.755 7.265 10.047 1.00 12.43 136 GLY A CA 3
ATOM 4814 C C . GLY A 1 98 ? 16.145 6.766 8.672 1.00 13.12 136 GLY A C 3
ATOM 4815 O O . GLY A 1 98 ? 17.328 6.571 8.392 1.00 1.41 136 GLY A O 3
ATOM 4819 N N . SER A 1 99 ? 15.144 6.617 7.828 1.00 22.34 137 SER A N 3
ATOM 4820 C CA . SER A 1 99 ? 15.181 6.113 6.453 1.00 14.02 137 SER A CA 3
ATOM 4821 C C . SER A 1 99 ? 13.725 6.137 5.981 1.00 5.12 137 SER A C 3
ATOM 4822 O O . SER A 1 99 ? 12.892 6.588 6.727 1.00 4.40 137 SER A O 3
ATOM 4830 N N . ASP A 1 100 ? 13.419 5.699 4.780 1.00 22.32 138 ASP A N 3
ATOM 4831 C CA . ASP A 1 100 ? 12.001 5.611 4.346 1.00 60.31 138 ASP A CA 3
ATOM 4832 C C . ASP A 1 100 ? 11.217 4.647 5.209 1.00 71.02 138 ASP A C 3
ATOM 4833 O O . ASP A 1 100 ? 10.198 5.013 5.782 1.00 33.04 138 ASP A O 3
ATOM 4842 N N . ASN A 1 101 ? 11.696 3.429 5.333 1.00 1.30 139 ASN A N 3
ATOM 4843 C CA . ASN A 1 101 ? 10.968 2.445 6.127 1.00 21.01 139 ASN A CA 3
ATOM 4844 C C . ASN A 1 101 ? 11.623 2.186 7.474 1.00 0.13 139 ASN A C 3
ATOM 4845 O O . ASN A 1 101 ? 11.015 1.601 8.363 1.00 63.13 139 ASN A O 3
ATOM 4856 N N . ASP A 1 102 ? 12.855 2.611 7.640 1.00 23.43 140 ASP A N 3
ATOM 4857 C CA . ASP A 1 102 ? 13.542 2.375 8.916 1.00 73.33 140 ASP A CA 3
ATOM 4858 C C . ASP A 1 102 ? 13.417 3.566 9.831 1.00 44.25 140 ASP A C 3
ATOM 4859 O O . ASP A 1 102 ? 14.050 3.620 10.874 1.00 52.00 140 ASP A O 3
ATOM 4868 N N . ALA A 1 103 ? 12.581 4.512 9.442 1.00 33.35 141 ALA A N 3
ATOM 4869 C CA . ALA A 1 103 ? 12.319 5.676 10.261 1.00 61.23 141 ALA A CA 3
ATOM 4870 C C . ALA A 1 103 ? 11.226 5.370 11.194 1.00 4.20 141 ALA A C 3
ATOM 4871 O O . ALA A 1 103 ? 10.377 4.522 10.906 1.00 60.11 141 ALA A O 3
ATOM 4878 N N . ASP A 1 104 ? 11.207 6.066 12.273 1.00 41.45 142 ASP A N 3
ATOM 4879 C CA . ASP A 1 104 ? 10.152 5.920 13.213 1.00 1.44 142 ASP A CA 3
ATOM 4880 C C . ASP A 1 104 ? 9.016 6.690 12.675 1.00 11.51 142 ASP A C 3
ATOM 4881 O O . ASP A 1 104 ? 9.151 7.891 12.362 1.00 21.20 142 ASP A O 3
ATOM 4890 N N . ILE A 1 105 ? 7.929 6.045 12.520 1.00 72.04 143 ILE A N 3
ATOM 4891 C CA . ILE A 1 105 ? 6.803 6.662 11.944 1.00 61.04 143 ILE A CA 3
ATOM 4892 C C . ILE A 1 105 ? 5.888 7.169 13.023 1.00 14.54 143 ILE A C 3
ATOM 4893 O O . ILE A 1 105 ? 5.488 6.434 13.906 1.00 40.11 143 ILE A O 3
ATOM 4909 N N . GLY A 1 106 ? 5.645 8.440 13.017 1.00 25.24 144 GLY A N 3
ATOM 4910 C CA . GLY A 1 106 ? 4.849 8.997 14.041 1.00 61.43 144 GLY A CA 3
ATOM 4911 C C . GLY A 1 106 ? 4.375 10.361 13.723 1.00 63.43 144 GLY A C 3
ATOM 4912 O O . GLY A 1 106 ? 4.721 10.928 12.686 1.00 40.53 144 GLY A O 3
ATOM 4916 N N . ASN A 1 107 ? 3.605 10.886 14.609 1.00 50.03 145 ASN A N 3
ATOM 4917 C CA . ASN A 1 107 ? 3.002 12.173 14.465 1.00 73.13 145 ASN A CA 3
ATOM 4918 C C . ASN A 1 107 ? 2.581 12.587 15.831 1.00 43.02 145 ASN A C 3
ATOM 4919 O O . ASN A 1 107 ? 2.437 11.717 16.720 1.00 63.12 145 ASN A O 3
ATOM 4930 N N . TRP A 1 108 ? 2.403 13.850 16.037 1.00 1.00 146 TRP A N 3
ATOM 4931 C CA . TRP A 1 108 ? 2.081 14.347 17.344 1.00 65.40 146 TRP A CA 3
ATOM 4932 C C . TRP A 1 108 ? 1.658 15.784 17.326 1.00 62.15 146 TRP A C 3
ATOM 4933 O O . TRP A 1 108 ? 1.637 16.435 16.279 1.00 62.21 146 TRP A O 3
ATOM 4954 N N . ASP A 1 109 ? 1.311 16.260 18.476 1.00 11.24 147 ASP A N 3
ATOM 4955 C CA . ASP A 1 109 ? 0.941 17.624 18.666 1.00 61.31 147 ASP A CA 3
ATOM 4956 C C . ASP A 1 109 ? 2.042 18.260 19.456 1.00 74.04 147 ASP A C 3
ATOM 4957 O O . ASP A 1 109 ? 2.409 17.750 20.532 1.00 32.11 147 ASP A O 3
ATOM 4966 N N . ASN A 1 110 ? 2.624 19.283 18.892 1.00 42.40 148 ASN A N 3
ATOM 4967 C CA . ASN A 1 110 ? 3.679 20.022 19.521 1.00 13.32 148 ASN A CA 3
ATOM 4968 C C . ASN A 1 110 ? 3.331 21.496 19.586 1.00 3.01 148 ASN A C 3
ATOM 4969 O O . ASN A 1 110 ? 3.221 22.148 18.529 1.00 71.40 148 ASN A O 3
ATOM 4981 N N . MET A 1 1 ? 4.753 6.289 0.111 1.00 60.34 39 MET A N 4
ATOM 4982 C CA . MET A 1 1 ? 5.704 5.506 -0.674 1.00 32.33 39 MET A CA 4
ATOM 4983 C C . MET A 1 1 ? 5.009 4.185 -0.987 1.00 54.12 39 MET A C 4
ATOM 4984 O O . MET A 1 1 ? 4.596 3.474 -0.074 1.00 71.40 39 MET A O 4
ATOM 5000 N N . SER A 1 2 ? 4.840 3.879 -2.243 1.00 54.45 40 SER A N 4
ATOM 5001 C CA . SER A 1 2 ? 4.099 2.710 -2.646 1.00 31.23 40 SER A CA 4
ATOM 5002 C C . SER A 1 2 ? 4.975 1.658 -3.327 1.00 73.31 40 SER A C 4
ATOM 5003 O O . SER A 1 2 ? 5.083 1.621 -4.544 1.00 44.23 40 SER A O 4
ATOM 5011 N N . ARG A 1 3 ? 5.627 0.849 -2.529 1.00 61.10 41 ARG A N 4
ATOM 5012 C CA . ARG A 1 3 ? 6.504 -0.233 -2.981 1.00 44.40 41 ARG A CA 4
ATOM 5013 C C . ARG A 1 3 ? 6.512 -1.284 -1.891 1.00 52.42 41 ARG A C 4
ATOM 5014 O O . ARG A 1 3 ? 6.029 -0.993 -0.806 1.00 54.32 41 ARG A O 4
ATOM 5035 N N . PRO A 1 4 ? 7.004 -2.524 -2.148 1.00 34.12 42 PRO A N 4
ATOM 5036 C CA . PRO A 1 4 ? 7.142 -3.555 -1.103 1.00 12.42 42 PRO A CA 4
ATOM 5037 C C . PRO A 1 4 ? 7.848 -2.994 0.132 1.00 73.12 42 PRO A C 4
ATOM 5038 O O . PRO A 1 4 ? 8.774 -2.175 -0.000 1.00 41.01 42 PRO A O 4
ATOM 5049 N N . ASP A 1 5 ? 7.357 -3.379 1.323 1.00 2.23 43 ASP A N 4
ATOM 5050 C CA . ASP A 1 5 ? 7.851 -2.909 2.652 1.00 61.21 43 ASP A CA 4
ATOM 5051 C C . ASP A 1 5 ? 7.330 -1.511 2.935 1.00 20.20 43 ASP A C 4
ATOM 5052 O O . ASP A 1 5 ? 6.700 -1.243 3.972 1.00 24.11 43 ASP A O 4
ATOM 5061 N N . GLN A 1 6 ? 7.500 -0.659 1.951 1.00 42.33 44 GLN A N 4
ATOM 5062 C CA . GLN A 1 6 ? 7.105 0.728 2.001 1.00 4.34 44 GLN A CA 4
ATOM 5063 C C . GLN A 1 6 ? 5.587 0.841 2.020 1.00 32.50 44 GLN A C 4
ATOM 5064 O O . GLN A 1 6 ? 5.029 1.822 2.501 1.00 3.24 44 GLN A O 4
ATOM 5078 N N . ALA A 1 7 ? 4.930 -0.188 1.521 1.00 61.13 45 ALA A N 4
ATOM 5079 C CA . ALA A 1 7 ? 3.488 -0.281 1.503 1.00 22.33 45 ALA A CA 4
ATOM 5080 C C . ALA A 1 7 ? 2.938 -0.355 2.923 1.00 11.40 45 ALA A C 4
ATOM 5081 O O . ALA A 1 7 ? 1.812 0.058 3.186 1.00 71.23 45 ALA A O 4
ATOM 5088 N N . LYS A 1 8 ? 3.748 -0.854 3.837 1.00 72.03 46 LYS A N 4
ATOM 5089 C CA . LYS A 1 8 ? 3.363 -0.909 5.226 1.00 33.03 46 LYS A CA 4
ATOM 5090 C C . LYS A 1 8 ? 3.692 0.412 5.892 1.00 64.35 46 LYS A C 4
ATOM 5091 O O . LYS A 1 8 ? 3.040 0.822 6.835 1.00 4.00 46 LYS A O 4
ATOM 5110 N N . VAL A 1 9 ? 4.646 1.117 5.321 1.00 23.12 47 VAL A N 4
ATOM 5111 C CA . VAL A 1 9 ? 5.049 2.413 5.841 1.00 34.45 47 VAL A CA 4
ATOM 5112 C C . VAL A 1 9 ? 3.976 3.442 5.494 1.00 13.33 47 VAL A C 4
ATOM 5113 O O . VAL A 1 9 ? 3.584 4.270 6.318 1.00 3.30 47 VAL A O 4
ATOM 5126 N N . THR A 1 10 ? 3.481 3.356 4.275 1.00 63.14 48 THR A N 4
ATOM 5127 C CA . THR A 1 10 ? 2.509 4.294 3.775 1.00 41.33 48 THR A CA 4
ATOM 5128 C C . THR A 1 10 ? 1.147 4.168 4.492 1.00 34.11 48 THR A C 4
ATOM 5129 O O . THR A 1 10 ? 0.386 5.148 4.561 1.00 30.52 48 THR A O 4
ATOM 5140 N N . VAL A 1 11 ? 0.833 2.991 5.032 1.00 73.12 49 VAL A N 4
ATOM 5141 C CA . VAL A 1 11 ? -0.405 2.852 5.782 1.00 43.53 49 VAL A CA 4
ATOM 5142 C C . VAL A 1 11 ? -0.208 3.384 7.181 1.00 74.41 49 VAL A C 4
ATOM 5143 O O . VAL A 1 11 ? -1.050 4.110 7.696 1.00 70.12 49 VAL A O 4
ATOM 5156 N N . ALA A 1 12 ? 0.979 3.127 7.717 1.00 11.15 50 ALA A N 4
ATOM 5157 C CA . ALA A 1 12 ? 1.366 3.507 9.056 1.00 32.11 50 ALA A CA 4
ATOM 5158 C C . ALA A 1 12 ? 1.273 5.008 9.257 1.00 63.24 50 ALA A C 4
ATOM 5159 O O . ALA A 1 12 ? 0.900 5.481 10.326 1.00 51.01 50 ALA A O 4
ATOM 5166 N N . LYS A 1 13 ? 1.560 5.760 8.197 1.00 24.02 51 LYS A N 4
ATOM 5167 C CA . LYS A 1 13 ? 1.502 7.217 8.256 1.00 44.41 51 LYS A CA 4
ATOM 5168 C C . LYS A 1 13 ? 0.040 7.687 8.489 1.00 2.31 51 LYS A C 4
ATOM 5169 O O . LYS A 1 13 ? -0.222 8.718 9.132 1.00 55.12 51 LYS A O 4
ATOM 5188 N N . GLY A 1 14 ? -0.894 6.868 8.073 1.00 24.25 52 GLY A N 4
ATOM 5189 C CA . GLY A 1 14 ? -2.277 7.191 8.240 1.00 71.20 52 GLY A CA 4
ATOM 5190 C C . GLY A 1 14 ? -2.770 6.702 9.566 1.00 45.33 52 GLY A C 4
ATOM 5191 O O . GLY A 1 14 ? -3.605 7.339 10.208 1.00 5.44 52 GLY A O 4
ATOM 5195 N N . ASP A 1 15 ? -2.226 5.594 10.002 1.00 40.22 53 ASP A N 4
ATOM 5196 C CA . ASP A 1 15 ? -2.621 4.984 11.256 1.00 15.41 53 ASP A CA 4
ATOM 5197 C C . ASP A 1 15 ? -2.128 5.778 12.444 1.00 61.21 53 ASP A C 4
ATOM 5198 O O . ASP A 1 15 ? -2.818 5.899 13.456 1.00 14.32 53 ASP A O 4
ATOM 5207 N N . ILE A 1 16 ? -0.968 6.388 12.306 1.00 12.13 54 ILE A N 4
ATOM 5208 C CA . ILE A 1 16 ? -0.478 7.299 13.331 1.00 13.41 54 ILE A CA 4
ATOM 5209 C C . ILE A 1 16 ? -1.350 8.559 13.383 1.00 54.34 54 ILE A C 4
ATOM 5210 O O . ILE A 1 16 ? -1.608 9.093 14.459 1.00 22.01 54 ILE A O 4
ATOM 5226 N N . LYS A 1 17 ? -1.864 8.995 12.211 1.00 42.03 55 LYS A N 4
ATOM 5227 C CA . LYS A 1 17 ? -2.797 10.141 12.171 1.00 31.40 55 LYS A CA 4
ATOM 5228 C C . LYS A 1 17 ? -4.112 9.797 12.880 1.00 15.12 55 LYS A C 4
ATOM 5229 O O . LYS A 1 17 ? -4.778 10.672 13.447 1.00 3.11 55 LYS A O 4
ATOM 5248 N N . ALA A 1 18 ? -4.465 8.520 12.845 1.00 4.31 56 ALA A N 4
ATOM 5249 C CA . ALA A 1 18 ? -5.656 8.007 13.512 1.00 22.34 56 ALA A CA 4
ATOM 5250 C C . ALA A 1 18 ? -5.510 8.147 15.015 1.00 22.55 56 ALA A C 4
ATOM 5251 O O . ALA A 1 18 ? -6.452 8.515 15.722 1.00 44.44 56 ALA A O 4
ATOM 5258 N N . ILE A 1 19 ? -4.318 7.868 15.489 1.00 64.31 57 ILE A N 4
ATOM 5259 C CA . ILE A 1 19 ? -4.009 7.943 16.902 1.00 13.12 57 ILE A CA 4
ATOM 5260 C C . ILE A 1 19 ? -4.063 9.382 17.386 1.00 73.41 57 ILE A C 4
ATOM 5261 O O . ILE A 1 19 ? -4.493 9.640 18.485 1.00 51.20 57 ILE A O 4
ATOM 5277 N N . ALA A 1 20 ? -3.675 10.319 16.535 1.00 0.22 58 ALA A N 4
ATOM 5278 C CA . ALA A 1 20 ? -3.754 11.740 16.875 1.00 63.43 58 ALA A CA 4
ATOM 5279 C C . ALA A 1 20 ? -5.199 12.137 17.179 1.00 1.32 58 ALA A C 4
ATOM 5280 O O . ALA A 1 20 ? -5.462 12.913 18.096 1.00 63.45 58 ALA A O 4
ATOM 5287 N N . ALA A 1 21 ? -6.132 11.532 16.456 1.00 23.32 59 ALA A N 4
ATOM 5288 C CA . ALA A 1 21 ? -7.541 11.814 16.643 1.00 51.20 59 ALA A CA 4
ATOM 5289 C C . ALA A 1 21 ? -8.034 11.169 17.942 1.00 30.31 59 ALA A C 4
ATOM 5290 O O . ALA A 1 21 ? -8.912 11.701 18.630 1.00 2.02 59 ALA A O 4
ATOM 5297 N N . ALA A 1 22 ? -7.440 10.042 18.285 1.00 64.23 60 ALA A N 4
ATOM 5298 C CA . ALA A 1 22 ? -7.783 9.332 19.502 1.00 52.34 60 ALA A CA 4
ATOM 5299 C C . ALA A 1 22 ? -7.121 9.985 20.708 1.00 52.51 60 ALA A C 4
ATOM 5300 O O . ALA A 1 22 ? -7.657 9.958 21.811 1.00 5.15 60 ALA A O 4
ATOM 5307 N N . LEU A 1 23 ? -5.993 10.615 20.489 1.00 43.10 61 LEU A N 4
ATOM 5308 C CA . LEU A 1 23 ? -5.293 11.327 21.529 1.00 75.43 61 LEU A CA 4
ATOM 5309 C C . LEU A 1 23 ? -6.143 12.554 21.897 1.00 31.23 61 LEU A C 4
ATOM 5310 O O . LEU A 1 23 ? -6.229 12.945 23.065 1.00 51.51 61 LEU A O 4
ATOM 5326 N N . ASP A 1 24 ? -6.869 13.078 20.901 1.00 70.11 62 ASP A N 4
ATOM 5327 C CA . ASP A 1 24 ? -7.856 14.135 21.139 1.00 34.12 62 ASP A CA 4
ATOM 5328 C C . ASP A 1 24 ? -9.081 13.567 21.841 1.00 24.44 62 ASP A C 4
ATOM 5329 O O . ASP A 1 24 ? -9.882 14.301 22.426 1.00 22.35 62 ASP A O 4
ATOM 5338 N N . MET A 1 25 ? -9.243 12.266 21.785 1.00 41.02 63 MET A N 4
ATOM 5339 C CA . MET A 1 25 ? -10.357 11.634 22.447 1.00 34.11 63 MET A CA 4
ATOM 5340 C C . MET A 1 25 ? -10.062 11.370 23.902 1.00 31.23 63 MET A C 4
ATOM 5341 O O . MET A 1 25 ? -10.957 11.396 24.704 1.00 74.11 63 MET A O 4
ATOM 5355 N N . TYR A 1 26 ? -8.807 11.120 24.244 1.00 10.03 64 TYR A N 4
ATOM 5356 C CA . TYR A 1 26 ? -8.427 11.037 25.657 1.00 22.24 64 TYR A CA 4
ATOM 5357 C C . TYR A 1 26 ? -8.477 12.449 26.216 1.00 3.13 64 TYR A C 4
ATOM 5358 O O . TYR A 1 26 ? -8.876 12.677 27.348 1.00 43.25 64 TYR A O 4
ATOM 5376 N N . LYS A 1 27 ? -8.066 13.398 25.373 1.00 75.25 65 LYS A N 4
ATOM 5377 C CA . LYS A 1 27 ? -8.191 14.824 25.634 1.00 32.31 65 LYS A CA 4
ATOM 5378 C C . LYS A 1 27 ? -9.656 15.165 25.941 1.00 64.21 65 LYS A C 4
ATOM 5379 O O . LYS A 1 27 ? -9.957 16.076 26.690 1.00 71.13 65 LYS A O 4
ATOM 5398 N N . LEU A 1 28 ? -10.547 14.419 25.336 1.00 40.03 66 LEU A N 4
ATOM 5399 C CA . LEU A 1 28 ? -11.961 14.555 25.567 1.00 1.01 66 LEU A CA 4
ATOM 5400 C C . LEU A 1 28 ? -12.384 13.763 26.830 1.00 52.34 66 LEU A C 4
ATOM 5401 O O . LEU A 1 28 ? -13.233 14.221 27.593 1.00 42.21 66 LEU A O 4
ATOM 5417 N N . ASP A 1 29 ? -11.745 12.607 27.066 1.00 42.00 67 ASP A N 4
ATOM 5418 C CA . ASP A 1 29 ? -12.133 11.708 28.179 1.00 54.03 67 ASP A CA 4
ATOM 5419 C C . ASP A 1 29 ? -11.604 12.199 29.532 1.00 31.43 67 ASP A C 4
ATOM 5420 O O . ASP A 1 29 ? -12.229 11.990 30.555 1.00 44.44 67 ASP A O 4
ATOM 5429 N N . ASN A 1 30 ? -10.521 12.959 29.529 1.00 3.14 68 ASN A N 4
ATOM 5430 C CA . ASN A 1 30 ? -10.001 13.554 30.780 1.00 21.32 68 ASN A CA 4
ATOM 5431 C C . ASN A 1 30 ? -9.850 15.001 30.645 1.00 23.53 68 ASN A C 4
ATOM 5432 O O . ASN A 1 30 ? -9.096 15.601 31.409 1.00 55.34 68 ASN A O 4
ATOM 5443 N N . PHE A 1 31 ? -10.592 15.582 29.695 1.00 22.34 69 PHE A N 4
ATOM 5444 C CA . PHE A 1 31 ? -10.648 17.043 29.437 1.00 63.31 69 PHE A CA 4
ATOM 5445 C C . PHE A 1 31 ? -9.281 17.726 29.472 1.00 53.10 69 PHE A C 4
ATOM 5446 O O . PHE A 1 31 ? -9.175 18.920 29.806 1.00 34.04 69 PHE A O 4
ATOM 5463 N N . ALA A 1 32 ? -8.273 17.004 29.028 1.00 40.01 70 ALA A N 4
ATOM 5464 C CA . ALA A 1 32 ? -6.902 17.419 29.109 1.00 51.21 70 ALA A CA 4
ATOM 5465 C C . ALA A 1 32 ? -6.057 16.318 28.530 1.00 71.54 70 ALA A C 4
ATOM 5466 O O . ALA A 1 32 ? -6.539 15.185 28.366 1.00 11.13 70 ALA A O 4
ATOM 5473 N N . TYR A 1 33 ? -4.842 16.643 28.167 1.00 72.31 71 TYR A N 4
ATOM 5474 C CA . TYR A 1 33 ? -3.911 15.657 27.688 1.00 10.21 71 TYR A CA 4
ATOM 5475 C C . TYR A 1 33 ? -3.347 14.819 28.822 1.00 41.35 71 TYR A C 4
ATOM 5476 O O . TYR A 1 33 ? -3.424 15.215 29.986 1.00 32.02 71 TYR A O 4
ATOM 5494 N N . PRO A 1 34 ? -2.778 13.640 28.503 1.00 1.14 72 PRO A N 4
ATOM 5495 C CA . PRO A 1 34 ? -2.145 12.798 29.491 1.00 73.44 72 PRO A CA 4
ATOM 5496 C C . PRO A 1 34 ? -0.752 13.353 29.815 1.00 33.33 72 PRO A C 4
ATOM 5497 O O . PRO A 1 34 ? -0.242 14.205 29.080 1.00 24.20 72 PRO A O 4
ATOM 5508 N N . SER A 1 35 ? -0.144 12.933 30.897 1.00 14.41 73 SER A N 4
ATOM 5509 C CA . SER A 1 35 ? 1.208 13.344 31.151 1.00 51.01 73 SER A CA 4
ATOM 5510 C C . SER A 1 35 ? 2.081 12.212 30.674 1.00 22.54 73 SER A C 4
ATOM 5511 O O . SER A 1 35 ? 1.598 11.095 30.576 1.00 0.53 73 SER A O 4
ATOM 5519 N N . THR A 1 36 ? 3.320 12.441 30.342 1.00 31.24 74 THR A N 4
ATOM 5520 C CA . THR A 1 36 ? 4.100 11.342 29.822 1.00 53.11 74 THR A CA 4
ATOM 5521 C C . THR A 1 36 ? 4.479 10.337 30.956 1.00 31.42 74 THR A C 4
ATOM 5522 O O . THR A 1 36 ? 5.068 9.279 30.714 1.00 2.52 74 THR A O 4
ATOM 5533 N N . GLN A 1 37 ? 4.110 10.689 32.192 1.00 1.23 75 GLN A N 4
ATOM 5534 C CA . GLN A 1 37 ? 4.280 9.805 33.311 1.00 14.21 75 GLN A CA 4
ATOM 5535 C C . GLN A 1 37 ? 2.917 9.164 33.681 1.00 13.55 75 GLN A C 4
ATOM 5536 O O . GLN A 1 37 ? 2.656 7.997 33.381 1.00 32.54 75 GLN A O 4
ATOM 5550 N N . GLN A 1 38 ? 1.998 9.992 34.176 1.00 70.24 76 GLN A N 4
ATOM 5551 C CA . GLN A 1 38 ? 0.698 9.510 34.662 1.00 42.23 76 GLN A CA 4
ATOM 5552 C C . GLN A 1 38 ? -0.251 9.281 33.541 1.00 25.04 76 GLN A C 4
ATOM 5553 O O . GLN A 1 38 ? -1.031 8.355 33.579 1.00 2.44 76 GLN A O 4
ATOM 5567 N N . GLY A 1 39 ? -0.175 10.099 32.525 1.00 23.33 77 GLY A N 4
ATOM 5568 C CA . GLY A 1 39 ? -1.045 9.887 31.428 1.00 22.21 77 GLY A CA 4
ATOM 5569 C C . GLY A 1 39 ? -0.621 8.717 30.563 1.00 71.35 77 GLY A C 4
ATOM 5570 O O . GLY A 1 39 ? -1.439 8.164 29.854 1.00 42.54 77 GLY A O 4
ATOM 5574 N N . LEU A 1 40 ? 0.648 8.316 30.643 1.00 54.52 78 LEU A N 4
ATOM 5575 C CA . LEU A 1 40 ? 1.119 7.195 29.837 1.00 11.41 78 LEU A CA 4
ATOM 5576 C C . LEU A 1 40 ? 0.486 5.948 30.383 1.00 10.05 78 LEU A C 4
ATOM 5577 O O . LEU A 1 40 ? -0.172 5.164 29.649 1.00 45.12 78 LEU A O 4
ATOM 5593 N N . GLU A 1 41 ? 0.614 5.786 31.681 1.00 61.32 79 GLU A N 4
ATOM 5594 C CA . GLU A 1 41 ? 0.009 4.678 32.330 1.00 73.41 79 GLU A CA 4
ATOM 5595 C C . GLU A 1 41 ? -1.490 4.786 32.234 1.00 23.25 79 GLU A C 4
ATOM 5596 O O . GLU A 1 41 ? -2.144 3.817 32.180 1.00 12.22 79 GLU A O 4
ATOM 5608 N N . ALA A 1 42 ? -1.994 5.994 32.147 1.00 34.42 80 ALA A N 4
ATOM 5609 C CA . ALA A 1 42 ? -3.427 6.234 31.995 1.00 11.54 80 ALA A CA 4
ATOM 5610 C C . ALA A 1 42 ? -3.919 5.986 30.561 1.00 41.12 80 ALA A C 4
ATOM 5611 O O . ALA A 1 42 ? -5.110 6.110 30.274 1.00 54.01 80 ALA A O 4
ATOM 5618 N N . LEU A 1 43 ? -3.002 5.725 29.659 1.00 5.22 81 LEU A N 4
ATOM 5619 C CA . LEU A 1 43 ? -3.355 5.307 28.312 1.00 33.02 81 LEU A CA 4
ATOM 5620 C C . LEU A 1 43 ? -3.329 3.785 28.214 1.00 42.20 81 LEU A C 4
ATOM 5621 O O . LEU A 1 43 ? -3.860 3.200 27.275 1.00 54.45 81 LEU A O 4
ATOM 5637 N N . VAL A 1 44 ? -2.646 3.156 29.145 1.00 14.45 82 VAL A N 4
ATOM 5638 C CA . VAL A 1 44 ? -2.591 1.679 29.199 1.00 32.24 82 VAL A CA 4
ATOM 5639 C C . VAL A 1 44 ? -3.601 1.132 30.232 1.00 40.13 82 VAL A C 4
ATOM 5640 O O . VAL A 1 44 ? -4.293 0.128 30.020 1.00 54.13 82 VAL A O 4
ATOM 5653 N N . LYS A 1 45 ? -3.672 1.834 31.293 1.00 64.34 83 LYS A N 4
ATOM 5654 C CA . LYS A 1 45 ? -4.399 1.535 32.489 1.00 64.33 83 LYS A CA 4
ATOM 5655 C C . LYS A 1 45 ? -5.385 2.672 32.727 1.00 15.41 83 LYS A C 4
ATOM 5656 O O . LYS A 1 45 ? -5.122 3.783 32.327 1.00 24.43 83 LYS A O 4
ATOM 5675 N N . LYS A 1 46 ? -6.528 2.368 33.315 1.00 24.41 84 LYS A N 4
ATOM 5676 C CA . LYS A 1 46 ? -7.594 3.364 33.529 1.00 12.22 84 LYS A CA 4
ATOM 5677 C C . LYS A 1 46 ? -7.090 4.560 34.325 1.00 54.41 84 LYS A C 4
ATOM 5678 O O . LYS A 1 46 ? -6.430 4.387 35.352 1.00 12.12 84 LYS A O 4
ATOM 5697 N N . PRO A 1 47 ? -7.404 5.773 33.852 1.00 43.12 85 PRO A N 4
ATOM 5698 C CA . PRO A 1 47 ? -6.945 7.013 34.462 1.00 73.42 85 PRO A CA 4
ATOM 5699 C C . PRO A 1 47 ? -7.484 7.190 35.875 1.00 4.14 85 PRO A C 4
ATOM 5700 O O . PRO A 1 47 ? -8.703 7.065 36.121 1.00 24.43 85 PRO A O 4
ATOM 5711 N N . THR A 1 48 ? -6.594 7.460 36.784 1.00 3.24 86 THR A N 4
ATOM 5712 C CA . THR A 1 48 ? -6.934 7.660 38.150 1.00 20.11 86 THR A CA 4
ATOM 5713 C C . THR A 1 48 ? -7.206 9.127 38.413 1.00 31.13 86 THR A C 4
ATOM 5714 O O . THR A 1 48 ? -6.285 9.971 38.435 1.00 75.33 86 THR A O 4
ATOM 5725 N N . GLY A 1 49 ? -8.460 9.436 38.561 1.00 64.14 87 GLY A N 4
ATOM 5726 C CA . GLY A 1 49 ? -8.881 10.775 38.763 1.00 44.44 87 GLY A CA 4
ATOM 5727 C C . GLY A 1 49 ? -10.308 10.924 38.362 1.00 13.44 87 GLY A C 4
ATOM 5728 O O . GLY A 1 49 ? -11.109 10.013 38.574 1.00 73.12 87 GLY A O 4
ATOM 5732 N N . ASN A 1 50 ? -10.637 12.025 37.754 1.00 63.22 88 ASN A N 4
ATOM 5733 C CA . ASN A 1 50 ? -12.003 12.268 37.339 1.00 33.51 88 ASN A CA 4
ATOM 5734 C C . ASN A 1 50 ? -12.091 12.426 35.834 1.00 10.04 88 ASN A C 4
ATOM 5735 O O . ASN A 1 50 ? -11.911 13.520 35.324 1.00 23.30 88 ASN A O 4
ATOM 5746 N N . PRO A 1 51 ? -12.262 11.344 35.086 1.00 44.04 89 PRO A N 4
ATOM 5747 C CA . PRO A 1 51 ? -12.491 11.433 33.672 1.00 31.51 89 PRO A CA 4
ATOM 5748 C C . PRO A 1 51 ? -14.006 11.460 33.399 1.00 63.12 89 PRO A C 4
ATOM 5749 O O . PRO A 1 51 ? -14.819 11.053 34.252 1.00 22.03 89 PRO A O 4
ATOM 5760 N N . GLN A 1 52 ? -14.386 11.937 32.266 1.00 54.40 90 GLN A N 4
ATOM 5761 C CA . GLN A 1 52 ? -15.789 12.057 31.917 1.00 65.20 90 GLN A CA 4
ATOM 5762 C C . GLN A 1 52 ? -16.252 10.762 31.273 1.00 33.50 90 GLN A C 4
ATOM 5763 O O . GLN A 1 52 ? -15.417 9.978 30.861 1.00 74.42 90 GLN A O 4
ATOM 5777 N N . PRO A 1 53 ? -17.570 10.463 31.248 1.00 62.12 91 PRO A N 4
ATOM 5778 C CA . PRO A 1 53 ? -18.072 9.257 30.590 1.00 72.51 91 PRO A CA 4
ATOM 5779 C C . PRO A 1 53 ? -17.771 9.273 29.083 1.00 63.41 91 PRO A C 4
ATOM 5780 O O . PRO A 1 53 ? -18.450 9.949 28.289 1.00 14.33 91 PRO A O 4
ATOM 5791 N N . LYS A 1 54 ? -16.732 8.582 28.715 1.00 32.11 92 LYS A N 4
ATOM 5792 C CA . LYS A 1 54 ? -16.261 8.515 27.367 1.00 14.33 92 LYS A CA 4
ATOM 5793 C C . LYS A 1 54 ? -15.602 7.151 27.223 1.00 63.54 92 LYS A C 4
ATOM 5794 O O . LYS A 1 54 ? -15.187 6.561 28.230 1.00 45.33 92 LYS A O 4
ATOM 5813 N N . ASN A 1 55 ? -15.660 6.576 26.047 1.00 63.24 93 ASN A N 4
ATOM 5814 C CA . ASN A 1 55 ? -15.004 5.294 25.791 1.00 32.22 93 ASN A CA 4
ATOM 5815 C C . ASN A 1 55 ? -13.475 5.413 25.894 1.00 14.41 93 ASN A C 4
ATOM 5816 O O . ASN A 1 55 ? -12.811 5.821 24.926 1.00 2.20 93 ASN A O 4
ATOM 5827 N N . TRP A 1 56 ? -12.937 5.172 27.082 1.00 51.43 94 TRP A N 4
ATOM 5828 C CA . TRP A 1 56 ? -11.523 5.070 27.288 1.00 72.34 94 TRP A CA 4
ATOM 5829 C C . TRP A 1 56 ? -10.989 3.827 26.565 1.00 42.11 94 TRP A C 4
ATOM 5830 O O . TRP A 1 56 ? -11.628 2.760 26.565 1.00 40.15 94 TRP A O 4
ATOM 5851 N N . ASN A 1 57 ? -9.844 3.961 25.970 1.00 51.41 95 ASN A N 4
ATOM 5852 C CA . ASN A 1 57 ? -9.207 2.883 25.263 1.00 0.52 95 ASN A CA 4
ATOM 5853 C C . ASN A 1 57 ? -7.795 2.739 25.767 1.00 23.10 95 ASN A C 4
ATOM 5854 O O . ASN A 1 57 ? -7.095 3.735 25.943 1.00 33.41 95 ASN A O 4
ATOM 5865 N N . LYS A 1 58 ? -7.393 1.516 26.025 1.00 15.45 96 LYS A N 4
ATOM 5866 C CA . LYS A 1 58 ? -6.031 1.217 26.412 1.00 21.00 96 LYS A CA 4
ATOM 5867 C C . LYS A 1 58 ? -5.153 1.297 25.172 1.00 10.01 96 LYS A C 4
ATOM 5868 O O . LYS A 1 58 ? -5.578 1.795 24.123 1.00 1.24 96 LYS A O 4
ATOM 5887 N N . ASP A 1 59 ? -3.919 0.838 25.311 1.00 71.32 97 ASP A N 4
ATOM 5888 C CA . ASP A 1 59 ? -3.021 0.624 24.176 1.00 23.10 97 ASP A CA 4
ATOM 5889 C C . ASP A 1 59 ? -2.627 1.960 23.533 1.00 23.53 97 ASP A C 4
ATOM 5890 O O . ASP A 1 59 ? -2.098 2.018 22.427 1.00 41.45 97 ASP A O 4
ATOM 5899 N N . GLY A 1 60 ? -2.881 3.032 24.269 1.00 55.00 98 GLY A N 4
ATOM 5900 C CA . GLY A 1 60 ? -2.425 4.341 23.864 1.00 72.43 98 GLY A CA 4
ATOM 5901 C C . GLY A 1 60 ? -3.498 5.200 23.277 1.00 72.22 98 GLY A C 4
ATOM 5902 O O . GLY A 1 60 ? -3.197 6.277 22.783 1.00 70.32 98 GLY A O 4
ATOM 5906 N N . TYR A 1 61 ? -4.754 4.745 23.385 1.00 44.42 99 TYR A N 4
ATOM 5907 C CA . TYR A 1 61 ? -5.891 5.395 22.740 1.00 32.35 99 TYR A CA 4
ATOM 5908 C C . TYR A 1 61 ? -5.702 5.372 21.222 1.00 23.13 99 TYR A C 4
ATOM 5909 O O . TYR A 1 61 ? -5.067 6.238 20.632 1.00 43.24 99 TYR A O 4
ATOM 5927 N N . LEU A 1 62 ? -6.232 4.360 20.612 1.00 63.41 100 LEU A N 4
ATOM 5928 C CA . LEU A 1 62 ? -6.061 4.128 19.205 1.00 72.54 100 LEU A CA 4
ATOM 5929 C C . LEU A 1 62 ? -7.461 3.920 18.640 1.00 42.20 100 LEU A C 4
ATOM 5930 O O . LEU A 1 62 ? -8.373 3.564 19.382 1.00 43.54 100 LEU A O 4
ATOM 5946 N N . LYS A 1 63 ? -7.649 4.171 17.366 1.00 63.24 101 LYS A N 4
ATOM 5947 C CA . LYS A 1 63 ? -8.919 3.894 16.705 1.00 20.03 101 LYS A CA 4
ATOM 5948 C C . LYS A 1 63 ? -9.143 2.363 16.604 1.00 32.54 101 LYS A C 4
ATOM 5949 O O . LYS A 1 63 ? -8.372 1.584 17.157 1.00 64.00 101 LYS A O 4
ATOM 5968 N N . LYS A 1 64 ? -10.170 1.939 15.886 1.00 63.13 102 LYS A N 4
ATOM 5969 C CA . LYS A 1 64 ? -10.516 0.504 15.751 1.00 2.05 102 LYS A CA 4
ATOM 5970 C C . LYS A 1 64 ? -9.535 -0.295 14.851 1.00 11.11 102 LYS A C 4
ATOM 5971 O O . LYS A 1 64 ? -9.882 -1.316 14.280 1.00 2.03 102 LYS A O 4
ATOM 5990 N N . LEU A 1 65 ? -8.317 0.139 14.809 1.00 24.22 103 LEU A N 4
ATOM 5991 C CA . LEU A 1 65 ? -7.295 -0.474 14.002 1.00 74.23 103 LEU A CA 4
ATOM 5992 C C . LEU A 1 65 ? -6.356 -1.260 14.895 1.00 42.14 103 LEU A C 4
ATOM 5993 O O . LEU A 1 65 ? -6.184 -0.900 16.064 1.00 65.33 103 LEU A O 4
ATOM 6009 N N . PRO A 1 66 ? -5.784 -2.373 14.393 1.00 62.05 104 PRO A N 4
ATOM 6010 C CA . PRO A 1 66 ? -4.808 -3.179 15.142 1.00 30.11 104 PRO A CA 4
ATOM 6011 C C . PRO A 1 66 ? -3.489 -2.416 15.373 1.00 71.13 104 PRO A C 4
ATOM 6012 O O . PRO A 1 66 ? -3.397 -1.199 15.147 1.00 31.24 104 PRO A O 4
ATOM 6023 N N . VAL A 1 67 ? -2.477 -3.120 15.810 1.00 4.23 105 VAL A N 4
ATOM 6024 C CA . VAL A 1 67 ? -1.195 -2.510 16.050 1.00 43.53 105 VAL A CA 4
ATOM 6025 C C . VAL A 1 67 ? -0.470 -2.338 14.686 1.00 1.42 105 VAL A C 4
ATOM 6026 O O . VAL A 1 67 ? -0.988 -2.814 13.659 1.00 12.13 105 VAL A O 4
ATOM 6039 N N . ASP A 1 68 ? 0.694 -1.702 14.650 1.00 4.52 106 ASP A N 4
ATOM 6040 C CA . ASP A 1 68 ? 1.295 -1.349 13.356 1.00 63.20 106 ASP A CA 4
ATOM 6041 C C . ASP A 1 68 ? 1.963 -2.595 12.753 1.00 42.13 106 ASP A C 4
ATOM 6042 O O . ASP A 1 68 ? 2.147 -3.608 13.473 1.00 24.33 106 ASP A O 4
ATOM 6051 N N . PRO A 1 69 ? 2.214 -2.623 11.414 1.00 21.43 107 PRO A N 4
ATOM 6052 C CA . PRO A 1 69 ? 2.969 -3.685 10.757 1.00 45.12 107 PRO A CA 4
ATOM 6053 C C . PRO A 1 69 ? 4.288 -4.003 11.451 1.00 53.21 107 PRO A C 4
ATOM 6054 O O . PRO A 1 69 ? 4.730 -3.303 12.354 1.00 33.14 107 PRO A O 4
ATOM 6065 N N . TRP A 1 70 ? 4.894 -5.084 11.001 1.00 4.32 108 TRP A N 4
ATOM 6066 C CA . TRP A 1 70 ? 6.198 -5.608 11.449 1.00 31.35 108 TRP A CA 4
ATOM 6067 C C . TRP A 1 70 ? 6.123 -6.095 12.899 1.00 10.43 108 TRP A C 4
ATOM 6068 O O . TRP A 1 70 ? 7.145 -6.381 13.535 1.00 72.21 108 TRP A O 4
ATOM 6089 N N . GLY A 1 71 ? 4.913 -6.252 13.388 1.00 50.21 109 GLY A N 4
ATOM 6090 C CA . GLY A 1 71 ? 4.673 -6.705 14.751 1.00 33.20 109 GLY A CA 4
ATOM 6091 C C . GLY A 1 71 ? 5.009 -5.662 15.823 1.00 14.42 109 GLY A C 4
ATOM 6092 O O . GLY A 1 71 ? 4.867 -5.939 17.014 1.00 4.53 109 GLY A O 4
ATOM 6096 N N . ASN A 1 72 ? 5.481 -4.498 15.410 1.00 2.33 110 ASN A N 4
ATOM 6097 C CA . ASN A 1 72 ? 5.831 -3.430 16.316 1.00 35.11 110 ASN A CA 4
ATOM 6098 C C . ASN A 1 72 ? 4.611 -2.814 16.968 1.00 54.24 110 ASN A C 4
ATOM 6099 O O . ASN A 1 72 ? 3.561 -2.575 16.308 1.00 74.34 110 ASN A O 4
ATOM 6110 N N . PRO A 1 73 ? 4.698 -2.588 18.279 1.00 73.43 111 PRO A N 4
ATOM 6111 C CA . PRO A 1 73 ? 3.674 -1.902 19.001 1.00 30.31 111 PRO A CA 4
ATOM 6112 C C . PRO A 1 73 ? 3.814 -0.413 18.807 1.00 31.32 111 PRO A C 4
ATOM 6113 O O . PRO A 1 73 ? 4.891 0.069 18.506 1.00 3.13 111 PRO A O 4
ATOM 6124 N N . TYR A 1 74 ? 2.744 0.314 18.933 1.00 53.31 112 TYR A N 4
ATOM 6125 C CA . TYR A 1 74 ? 2.874 1.731 18.898 1.00 40.04 112 TYR A CA 4
ATOM 6126 C C . TYR A 1 74 ? 3.470 2.167 20.209 1.00 14.32 112 TYR A C 4
ATOM 6127 O O . TYR A 1 74 ? 3.161 1.600 21.270 1.00 62.13 112 TYR A O 4
ATOM 6145 N N . GLN A 1 75 ? 4.293 3.136 20.157 1.00 12.11 113 GLN A N 4
ATOM 6146 C CA . GLN A 1 75 ? 4.941 3.616 21.331 1.00 74.34 113 GLN A CA 4
ATOM 6147 C C . GLN A 1 75 ? 4.199 4.866 21.689 1.00 15.45 113 GLN A C 4
ATOM 6148 O O . GLN A 1 75 ? 4.207 5.865 20.936 1.00 5.02 113 GLN A O 4
ATOM 6162 N N . TYR A 1 76 ? 3.543 4.811 22.795 1.00 42.13 114 TYR A N 4
ATOM 6163 C CA . TYR A 1 76 ? 2.716 5.883 23.218 1.00 54.52 114 TYR A CA 4
ATOM 6164 C C . TYR A 1 76 ? 3.382 6.722 24.272 1.00 24.04 114 TYR A C 4
ATOM 6165 O O . TYR A 1 76 ? 3.737 6.236 25.350 1.00 40.51 114 TYR A O 4
ATOM 6183 N N . LEU A 1 77 ? 3.584 7.962 23.943 1.00 55.13 115 LEU A N 4
ATOM 6184 C CA . LEU A 1 77 ? 4.090 8.925 24.852 1.00 0.42 115 LEU A CA 4
ATOM 6185 C C . LEU A 1 77 ? 3.201 10.133 24.838 1.00 22.13 115 LEU A C 4
ATOM 6186 O O . LEU A 1 77 ? 2.663 10.525 23.796 1.00 11.41 115 LEU A O 4
ATOM 6202 N N . ALA A 1 78 ? 3.049 10.715 25.961 1.00 75.21 116 ALA A N 4
ATOM 6203 C CA . ALA A 1 78 ? 2.316 11.903 26.099 1.00 21.44 116 ALA A CA 4
ATOM 6204 C C . ALA A 1 78 ? 3.381 12.999 26.192 1.00 65.41 116 ALA A C 4
ATOM 6205 O O . ALA A 1 78 ? 4.544 12.614 26.064 1.00 74.31 116 ALA A O 4
ATOM 6212 N N . PRO A 1 79 ? 3.078 14.335 26.398 1.00 2.43 117 PRO A N 4
ATOM 6213 C CA . PRO A 1 79 ? 4.090 15.393 26.226 1.00 32.10 117 PRO A CA 4
ATOM 6214 C C . PRO A 1 79 ? 5.380 15.083 26.909 1.00 31.12 117 PRO A C 4
ATOM 6215 O O . PRO A 1 79 ? 5.470 15.069 28.158 1.00 4.22 117 PRO A O 4
ATOM 6226 N N . GLY A 1 80 ? 6.359 14.791 26.104 1.00 42.03 118 GLY A N 4
ATOM 6227 C CA . GLY A 1 80 ? 7.606 14.382 26.606 1.00 53.35 118 GLY A CA 4
ATOM 6228 C C . GLY A 1 80 ? 8.622 15.423 26.466 1.00 11.55 118 GLY A C 4
ATOM 6229 O O . GLY A 1 80 ? 8.826 16.241 27.378 1.00 25.53 118 GLY A O 4
ATOM 6233 N N . THR A 1 81 ? 9.245 15.461 25.344 1.00 41.20 119 THR A N 4
ATOM 6234 C CA . THR A 1 81 ? 10.276 16.403 25.182 1.00 44.50 119 THR A CA 4
ATOM 6235 C C . THR A 1 81 ? 9.739 17.639 24.489 1.00 45.22 119 THR A C 4
ATOM 6236 O O . THR A 1 81 ? 9.588 17.676 23.266 1.00 63.01 119 THR A O 4
ATOM 6247 N N . LYS A 1 82 ? 9.382 18.607 25.305 1.00 73.23 120 LYS A N 4
ATOM 6248 C CA . LYS A 1 82 ? 8.997 19.965 24.898 1.00 13.11 120 LYS A CA 4
ATOM 6249 C C . LYS A 1 82 ? 7.683 20.045 24.085 1.00 33.44 120 LYS A C 4
ATOM 6250 O O . LYS A 1 82 ? 7.287 21.148 23.671 1.00 51.13 120 LYS A O 4
ATOM 6269 N N . GLY A 1 83 ? 6.976 18.935 23.900 1.00 11.33 121 GLY A N 4
ATOM 6270 C CA . GLY A 1 83 ? 5.814 18.988 23.052 1.00 70.42 121 GLY A CA 4
ATOM 6271 C C . GLY A 1 83 ? 4.654 18.199 23.558 1.00 44.41 121 GLY A C 4
ATOM 6272 O O . GLY A 1 83 ? 4.866 17.158 24.158 1.00 23.10 121 GLY A O 4
ATOM 6276 N N . PRO A 1 84 ? 3.404 18.726 23.313 1.00 12.31 122 PRO A N 4
ATOM 6277 C CA . PRO A 1 84 ? 2.088 18.148 23.713 1.00 12.25 122 PRO A CA 4
ATOM 6278 C C . PRO A 1 84 ? 1.914 16.627 23.627 1.00 25.31 122 PRO A C 4
ATOM 6279 O O . PRO A 1 84 ? 1.071 16.098 24.344 1.00 35.54 122 PRO A O 4
ATOM 6290 N N . PHE A 1 85 ? 2.641 15.941 22.746 1.00 63.11 123 PHE A N 4
ATOM 6291 C CA . PHE A 1 85 ? 2.620 14.465 22.708 1.00 31.22 123 PHE A CA 4
ATOM 6292 C C . PHE A 1 85 ? 3.647 13.910 21.738 1.00 11.44 123 PHE A C 4
ATOM 6293 O O . PHE A 1 85 ? 3.928 14.523 20.687 1.00 23.41 123 PHE A O 4
ATOM 6310 N N . ASP A 1 86 ? 4.190 12.755 22.084 1.00 23.43 124 ASP A N 4
ATOM 6311 C CA . ASP A 1 86 ? 5.206 12.085 21.275 1.00 41.34 124 ASP A CA 4
ATOM 6312 C C . ASP A 1 86 ? 4.624 10.730 20.849 1.00 62.55 124 ASP A C 4
ATOM 6313 O O . ASP A 1 86 ? 4.496 9.822 21.666 1.00 13.20 124 ASP A O 4
ATOM 6322 N N . LEU A 1 87 ? 4.245 10.572 19.598 1.00 5.12 125 LEU A N 4
ATOM 6323 C CA . LEU A 1 87 ? 3.609 9.328 19.207 1.00 72.00 125 LEU A CA 4
ATOM 6324 C C . LEU A 1 87 ? 4.296 8.731 17.987 1.00 25.55 125 LEU A C 4
ATOM 6325 O O . LEU A 1 87 ? 4.451 9.407 16.972 1.00 45.14 125 LEU A O 4
ATOM 6341 N N . TYR A 1 88 ? 4.655 7.446 18.065 1.00 73.24 126 TYR A N 4
ATOM 6342 C CA . TYR A 1 88 ? 5.352 6.776 16.963 1.00 12.22 126 TYR A CA 4
ATOM 6343 C C . TYR A 1 88 ? 5.328 5.275 17.132 1.00 11.00 126 TYR A C 4
ATOM 6344 O O . TYR A 1 88 ? 4.935 4.792 18.151 1.00 72.25 126 TYR A O 4
ATOM 6362 N N . SER A 1 89 ? 5.669 4.580 16.096 1.00 63.11 127 SER A N 4
ATOM 6363 C CA . SER A 1 89 ? 5.850 3.155 16.099 1.00 13.33 127 SER A CA 4
ATOM 6364 C C . SER A 1 89 ? 7.248 2.919 15.560 1.00 32.44 127 SER A C 4
ATOM 6365 O O . SER A 1 89 ? 7.684 3.652 14.665 1.00 45.42 127 SER A O 4
ATOM 6373 N N . LEU A 1 90 ? 7.968 1.985 16.128 1.00 1.43 128 LEU A N 4
ATOM 6374 C CA . LEU A 1 90 ? 9.320 1.673 15.665 1.00 74.12 128 LEU A CA 4
ATOM 6375 C C . LEU A 1 90 ? 9.383 1.191 14.214 1.00 43.34 128 LEU A C 4
ATOM 6376 O O . LEU A 1 90 ? 8.407 0.668 13.674 1.00 64.31 128 LEU A O 4
ATOM 6392 N N . GLY A 1 91 ? 10.555 1.384 13.592 1.00 71.41 129 GLY A N 4
ATOM 6393 C CA . GLY A 1 91 ? 10.789 0.896 12.243 1.00 3.35 129 GLY A CA 4
ATOM 6394 C C . GLY A 1 91 ? 10.775 -0.594 12.210 1.00 2.32 129 GLY A C 4
ATOM 6395 O O . GLY A 1 91 ? 10.924 -1.240 13.255 1.00 61.40 129 GLY A O 4
ATOM 6399 N N . ALA A 1 92 ? 10.673 -1.135 11.029 1.00 22.43 130 ALA A N 4
ATOM 6400 C CA . ALA A 1 92 ? 10.501 -2.564 10.796 1.00 3.03 130 ALA A CA 4
ATOM 6401 C C . ALA A 1 92 ? 11.509 -3.487 11.503 1.00 44.22 130 ALA A C 4
ATOM 6402 O O . ALA A 1 92 ? 11.220 -4.674 11.726 1.00 65.10 130 ALA A O 4
ATOM 6409 N N . ASP A 1 93 ? 12.674 -2.990 11.838 1.00 63.02 131 ASP A N 4
ATOM 6410 C CA . ASP A 1 93 ? 13.666 -3.828 12.486 1.00 12.52 131 ASP A CA 4
ATOM 6411 C C . ASP A 1 93 ? 13.749 -3.545 13.983 1.00 53.22 131 ASP A C 4
ATOM 6412 O O . ASP A 1 93 ? 14.494 -4.203 14.705 1.00 23.32 131 ASP A O 4
ATOM 6421 N N . GLY A 1 94 ? 12.972 -2.599 14.452 1.00 72.22 132 GLY A N 4
ATOM 6422 C CA . GLY A 1 94 ? 12.950 -2.302 15.870 1.00 24.30 132 GLY A CA 4
ATOM 6423 C C . GLY A 1 94 ? 13.884 -1.175 16.275 1.00 4.12 132 GLY A C 4
ATOM 6424 O O . GLY A 1 94 ? 14.522 -1.235 17.337 1.00 41.10 132 GLY A O 4
ATOM 6428 N N . LYS A 1 95 ? 13.979 -0.155 15.451 1.00 55.43 133 LYS A N 4
ATOM 6429 C CA . LYS A 1 95 ? 14.797 1.005 15.775 1.00 22.23 133 LYS A CA 4
ATOM 6430 C C . LYS A 1 95 ? 13.992 2.253 15.567 1.00 24.41 133 LYS A C 4
ATOM 6431 O O . LYS A 1 95 ? 13.097 2.280 14.709 1.00 33.40 133 LYS A O 4
ATOM 6450 N N . GLU A 1 96 ? 14.254 3.261 16.354 1.00 74.01 134 GLU A N 4
ATOM 6451 C CA . GLU A 1 96 ? 13.724 4.541 16.043 1.00 1.53 134 GLU A CA 4
ATOM 6452 C C . GLU A 1 96 ? 14.860 5.359 15.419 1.00 20.14 134 GLU A C 4
ATOM 6453 O O . GLU A 1 96 ? 15.844 5.729 16.085 1.00 51.23 134 GLU A O 4
ATOM 6465 N N . GLY A 1 97 ? 14.781 5.525 14.142 1.00 54.33 135 GLY A N 4
ATOM 6466 C CA . GLY A 1 97 ? 15.791 6.224 13.407 1.00 31.50 135 GLY A CA 4
ATOM 6467 C C . GLY A 1 97 ? 15.201 6.871 12.199 1.00 53.15 135 GLY A C 4
ATOM 6468 O O . GLY A 1 97 ? 13.983 6.842 12.025 1.00 12.11 135 GLY A O 4
ATOM 6472 N N . GLY A 1 98 ? 16.043 7.438 11.370 1.00 33.11 136 GLY A N 4
ATOM 6473 C CA . GLY A 1 98 ? 15.595 7.996 10.123 1.00 45.33 136 GLY A CA 4
ATOM 6474 C C . GLY A 1 98 ? 15.924 7.043 8.989 1.00 1.21 136 GLY A C 4
ATOM 6475 O O . GLY A 1 98 ? 17.070 6.568 8.877 1.00 13.10 136 GLY A O 4
ATOM 6479 N N . SER A 1 99 ? 14.932 6.763 8.179 1.00 64.05 137 SER A N 4
ATOM 6480 C CA . SER A 1 99 ? 14.965 5.767 7.126 1.00 54.52 137 SER A CA 4
ATOM 6481 C C . SER A 1 99 ? 13.586 5.787 6.456 1.00 70.11 137 SER A C 4
ATOM 6482 O O . SER A 1 99 ? 12.749 6.624 6.799 1.00 61.44 137 SER A O 4
ATOM 6490 N N . ASP A 1 100 ? 13.367 4.945 5.492 1.00 15.22 138 ASP A N 4
ATOM 6491 C CA . ASP A 1 100 ? 12.048 4.811 4.910 1.00 34.03 138 ASP A CA 4
ATOM 6492 C C . ASP A 1 100 ? 11.249 3.802 5.706 1.00 74.35 138 ASP A C 4
ATOM 6493 O O . ASP A 1 100 ? 10.313 4.149 6.422 1.00 11.02 138 ASP A O 4
ATOM 6502 N N . ASN A 1 101 ? 11.688 2.573 5.636 1.00 51.44 139 ASN A N 4
ATOM 6503 C CA . ASN A 1 101 ? 11.007 1.439 6.259 1.00 53.53 139 ASN A CA 4
ATOM 6504 C C . ASN A 1 101 ? 11.559 1.138 7.656 1.00 74.43 139 ASN A C 4
ATOM 6505 O O . ASN A 1 101 ? 10.838 0.686 8.549 1.00 43.35 139 ASN A O 4
ATOM 6516 N N . ASP A 1 102 ? 12.822 1.413 7.853 1.00 21.55 140 ASP A N 4
ATOM 6517 C CA . ASP A 1 102 ? 13.485 1.077 9.119 1.00 51.24 140 ASP A CA 4
ATOM 6518 C C . ASP A 1 102 ? 13.539 2.287 10.042 1.00 30.51 140 ASP A C 4
ATOM 6519 O O . ASP A 1 102 ? 14.316 2.336 11.003 1.00 15.13 140 ASP A O 4
ATOM 6528 N N . ALA A 1 103 ? 12.705 3.252 9.738 1.00 33.52 141 ALA A N 4
ATOM 6529 C CA . ALA A 1 103 ? 12.550 4.453 10.532 1.00 42.50 141 ALA A CA 4
ATOM 6530 C C . ALA A 1 103 ? 11.336 4.336 11.378 1.00 23.33 141 ALA A C 4
ATOM 6531 O O . ALA A 1 103 ? 10.408 3.619 11.019 1.00 13.14 141 ALA A O 4
ATOM 6538 N N . ASP A 1 104 ? 11.304 5.059 12.468 1.00 41.05 142 ASP A N 4
ATOM 6539 C CA . ASP A 1 104 ? 10.130 5.057 13.288 1.00 12.13 142 ASP A CA 4
ATOM 6540 C C . ASP A 1 104 ? 9.133 5.964 12.643 1.00 25.21 142 ASP A C 4
ATOM 6541 O O . ASP A 1 104 ? 9.484 7.045 12.128 1.00 34.32 142 ASP A O 4
ATOM 6550 N N . ILE A 1 105 ? 7.939 5.518 12.578 1.00 33.00 143 ILE A N 4
ATOM 6551 C CA . ILE A 1 105 ? 6.906 6.261 11.964 1.00 75.24 143 ILE A CA 4
ATOM 6552 C C . ILE A 1 105 ? 6.023 6.868 13.021 1.00 4.33 143 ILE A C 4
ATOM 6553 O O . ILE A 1 105 ? 5.555 6.188 13.911 1.00 42.32 143 ILE A O 4
ATOM 6569 N N . GLY A 1 106 ? 5.874 8.142 12.991 1.00 11.10 144 GLY A N 4
ATOM 6570 C CA . GLY A 1 106 ? 5.092 8.761 13.991 1.00 14.20 144 GLY A CA 4
ATOM 6571 C C . GLY A 1 106 ? 4.606 10.090 13.590 1.00 24.44 144 GLY A C 4
ATOM 6572 O O . GLY A 1 106 ? 4.892 10.569 12.486 1.00 23.32 144 GLY A O 4
ATOM 6576 N N . ASN A 1 107 ? 3.891 10.686 14.462 1.00 51.21 145 ASN A N 4
ATOM 6577 C CA . ASN A 1 107 ? 3.333 11.973 14.247 1.00 43.50 145 ASN A CA 4
ATOM 6578 C C . ASN A 1 107 ? 3.530 12.712 15.510 1.00 61.44 145 ASN A C 4
ATOM 6579 O O . ASN A 1 107 ? 3.555 12.096 16.595 1.00 34.02 145 ASN A O 4
ATOM 6590 N N . TRP A 1 108 ? 3.662 13.969 15.426 1.00 12.22 146 TRP A N 4
ATOM 6591 C CA . TRP A 1 108 ? 4.146 14.685 16.535 1.00 64.35 146 TRP A CA 4
ATOM 6592 C C . TRP A 1 108 ? 3.467 16.005 16.624 1.00 20.42 146 TRP A C 4
ATOM 6593 O O . TRP A 1 108 ? 3.130 16.612 15.600 1.00 12.34 146 TRP A O 4
ATOM 6614 N N . ASP A 1 109 ? 3.236 16.434 17.822 1.00 0.51 147 ASP A N 4
ATOM 6615 C CA . ASP A 1 109 ? 2.718 17.741 18.052 1.00 5.45 147 ASP A CA 4
ATOM 6616 C C . ASP A 1 109 ? 3.628 18.401 19.034 1.00 42.13 147 ASP A C 4
ATOM 6617 O O . ASP A 1 109 ? 3.575 18.131 20.231 1.00 43.35 147 ASP A O 4
ATOM 6626 N N . ASN A 1 110 ? 4.540 19.148 18.485 1.00 22.02 148 ASN A N 4
ATOM 6627 C CA . ASN A 1 110 ? 5.584 19.842 19.202 1.00 72.22 148 ASN A CA 4
ATOM 6628 C C . ASN A 1 110 ? 5.885 21.116 18.453 1.00 54.21 148 ASN A C 4
ATOM 6629 O O . ASN A 1 110 ? 6.548 21.055 17.404 1.00 22.42 148 ASN A O 4
ATOM 6641 N N . MET A 1 1 ? 2.443 5.239 -0.783 1.00 51.55 39 MET A N 5
ATOM 6642 C CA . MET A 1 1 ? 3.798 4.750 -1.081 1.00 53.41 39 MET A CA 5
ATOM 6643 C C . MET A 1 1 ? 3.695 3.259 -1.368 1.00 71.14 39 MET A C 5
ATOM 6644 O O . MET A 1 1 ? 3.638 2.444 -0.451 1.00 61.13 39 MET A O 5
ATOM 6660 N N . SER A 1 2 ? 3.623 2.904 -2.625 1.00 35.44 40 SER A N 5
ATOM 6661 C CA . SER A 1 2 ? 3.373 1.537 -3.005 1.00 44.21 40 SER A CA 5
ATOM 6662 C C . SER A 1 2 ? 4.628 0.822 -3.522 1.00 71.43 40 SER A C 5
ATOM 6663 O O . SER A 1 2 ? 4.909 0.825 -4.720 1.00 61.12 40 SER A O 5
ATOM 6671 N N . ARG A 1 3 ? 5.386 0.260 -2.599 1.00 20.42 41 ARG A N 5
ATOM 6672 C CA . ARG A 1 3 ? 6.585 -0.541 -2.876 1.00 42.52 41 ARG A CA 5
ATOM 6673 C C . ARG A 1 3 ? 6.764 -1.496 -1.713 1.00 62.03 41 ARG A C 5
ATOM 6674 O O . ARG A 1 3 ? 6.189 -1.247 -0.648 1.00 5.54 41 ARG A O 5
ATOM 6695 N N . PRO A 1 4 ? 7.523 -2.610 -1.887 1.00 11.25 42 PRO A N 5
ATOM 6696 C CA . PRO A 1 4 ? 7.798 -3.561 -0.800 1.00 65.13 42 PRO A CA 5
ATOM 6697 C C . PRO A 1 4 ? 8.323 -2.857 0.450 1.00 64.24 42 PRO A C 5
ATOM 6698 O O . PRO A 1 4 ? 9.257 -2.039 0.376 1.00 74.34 42 PRO A O 5
ATOM 6709 N N . ASP A 1 5 ? 7.640 -3.111 1.561 1.00 34.22 43 ASP A N 5
ATOM 6710 C CA . ASP A 1 5 ? 7.915 -2.571 2.917 1.00 24.44 43 ASP A CA 5
ATOM 6711 C C . ASP A 1 5 ? 7.464 -1.115 3.044 1.00 44.02 43 ASP A C 5
ATOM 6712 O O . ASP A 1 5 ? 6.961 -0.688 4.077 1.00 21.32 43 ASP A O 5
ATOM 6721 N N . GLN A 1 6 ? 7.572 -0.367 1.959 1.00 2.53 44 GLN A N 5
ATOM 6722 C CA . GLN A 1 6 ? 7.116 1.018 1.931 1.00 44.24 44 GLN A CA 5
ATOM 6723 C C . GLN A 1 6 ? 5.591 1.046 1.986 1.00 31.21 44 GLN A C 5
ATOM 6724 O O . GLN A 1 6 ? 4.972 2.033 2.402 1.00 50.45 44 GLN A O 5
ATOM 6738 N N . ALA A 1 7 ? 5.004 -0.080 1.619 1.00 72.02 45 ALA A N 5
ATOM 6739 C CA . ALA A 1 7 ? 3.581 -0.305 1.708 1.00 42.15 45 ALA A CA 5
ATOM 6740 C C . ALA A 1 7 ? 3.151 -0.385 3.175 1.00 51.12 45 ALA A C 5
ATOM 6741 O O . ALA A 1 7 ? 1.979 -0.238 3.504 1.00 4.44 45 ALA A O 5
ATOM 6748 N N . LYS A 1 8 ? 4.111 -0.608 4.048 1.00 13.51 46 LYS A N 5
ATOM 6749 C CA . LYS A 1 8 ? 3.849 -0.665 5.467 1.00 24.24 46 LYS A CA 5
ATOM 6750 C C . LYS A 1 8 ? 3.979 0.730 6.043 1.00 55.41 46 LYS A C 5
ATOM 6751 O O . LYS A 1 8 ? 3.327 1.075 7.023 1.00 71.53 46 LYS A O 5
ATOM 6770 N N . VAL A 1 9 ? 4.757 1.557 5.367 1.00 5.14 47 VAL A N 5
ATOM 6771 C CA . VAL A 1 9 ? 4.986 2.929 5.804 1.00 43.23 47 VAL A CA 5
ATOM 6772 C C . VAL A 1 9 ? 3.748 3.732 5.511 1.00 73.23 47 VAL A C 5
ATOM 6773 O O . VAL A 1 9 ? 3.241 4.472 6.354 1.00 5.13 47 VAL A O 5
ATOM 6786 N N . THR A 1 10 ? 3.225 3.509 4.331 1.00 4.54 48 THR A N 5
ATOM 6787 C CA . THR A 1 10 ? 2.105 4.243 3.829 1.00 65.22 48 THR A CA 5
ATOM 6788 C C . THR A 1 10 ? 0.819 3.962 4.646 1.00 54.53 48 THR A C 5
ATOM 6789 O O . THR A 1 10 ? -0.030 4.843 4.790 1.00 73.25 48 THR A O 5
ATOM 6800 N N . VAL A 1 11 ? 0.701 2.761 5.222 1.00 71.10 49 VAL A N 5
ATOM 6801 C CA . VAL A 1 11 ? -0.480 2.445 6.014 1.00 23.23 49 VAL A CA 5
ATOM 6802 C C . VAL A 1 11 ? -0.316 2.962 7.430 1.00 21.03 49 VAL A C 5
ATOM 6803 O O . VAL A 1 11 ? -1.275 3.418 8.055 1.00 31.33 49 VAL A O 5
ATOM 6816 N N . ALA A 1 12 ? 0.912 2.936 7.911 1.00 32.12 50 ALA A N 5
ATOM 6817 C CA . ALA A 1 12 ? 1.208 3.320 9.261 1.00 73.14 50 ALA A CA 5
ATOM 6818 C C . ALA A 1 12 ? 1.084 4.813 9.454 1.00 34.31 50 ALA A C 5
ATOM 6819 O O . ALA A 1 12 ? 0.654 5.268 10.500 1.00 42.54 50 ALA A O 5
ATOM 6826 N N . LYS A 1 13 ? 1.426 5.589 8.433 1.00 32.10 51 LYS A N 5
ATOM 6827 C CA . LYS A 1 13 ? 1.331 7.024 8.560 1.00 10.51 51 LYS A CA 5
ATOM 6828 C C . LYS A 1 13 ? -0.129 7.502 8.603 1.00 10.51 51 LYS A C 5
ATOM 6829 O O . LYS A 1 13 ? -0.451 8.512 9.228 1.00 23.42 51 LYS A O 5
ATOM 6848 N N . GLY A 1 14 ? -1.017 6.727 8.029 1.00 11.41 52 GLY A N 5
ATOM 6849 C CA . GLY A 1 14 ? -2.419 7.067 8.112 1.00 52.43 52 GLY A CA 5
ATOM 6850 C C . GLY A 1 14 ? -2.981 6.572 9.424 1.00 21.24 52 GLY A C 5
ATOM 6851 O O . GLY A 1 14 ? -3.909 7.164 10.008 1.00 53.34 52 GLY A O 5
ATOM 6855 N N . ASP A 1 15 ? -2.343 5.542 9.930 1.00 54.13 53 ASP A N 5
ATOM 6856 C CA . ASP A 1 15 ? -2.764 4.871 11.132 1.00 15.21 53 ASP A CA 5
ATOM 6857 C C . ASP A 1 15 ? -2.360 5.701 12.342 1.00 44.04 53 ASP A C 5
ATOM 6858 O O . ASP A 1 15 ? -3.116 5.840 13.284 1.00 43.34 53 ASP A O 5
ATOM 6867 N N . ILE A 1 16 ? -1.180 6.312 12.284 1.00 5.53 54 ILE A N 5
ATOM 6868 C CA . ILE A 1 16 ? -0.743 7.226 13.345 1.00 62.34 54 ILE A CA 5
ATOM 6869 C C . ILE A 1 16 ? -1.628 8.469 13.389 1.00 11.10 54 ILE A C 5
ATOM 6870 O O . ILE A 1 16 ? -1.839 9.045 14.459 1.00 64.53 54 ILE A O 5
ATOM 6886 N N . LYS A 1 17 ? -2.167 8.873 12.230 1.00 52.51 55 LYS A N 5
ATOM 6887 C CA . LYS A 1 17 ? -3.093 10.011 12.194 1.00 61.03 55 LYS A CA 5
ATOM 6888 C C . LYS A 1 17 ? -4.418 9.631 12.828 1.00 61.22 55 LYS A C 5
ATOM 6889 O O . LYS A 1 17 ? -5.128 10.476 13.363 1.00 52.23 55 LYS A O 5
ATOM 6908 N N . ALA A 1 18 ? -4.729 8.355 12.771 1.00 13.32 56 ALA A N 5
ATOM 6909 C CA . ALA A 1 18 ? -5.908 7.803 13.406 1.00 60.42 56 ALA A CA 5
ATOM 6910 C C . ALA A 1 18 ? -5.751 7.826 14.915 1.00 22.44 56 ALA A C 5
ATOM 6911 O O . ALA A 1 18 ? -6.642 8.276 15.649 1.00 44.24 56 ALA A O 5
ATOM 6918 N N . ILE A 1 19 ? -4.606 7.336 15.371 1.00 54.12 57 ILE A N 5
ATOM 6919 C CA . ILE A 1 19 ? -4.288 7.274 16.795 1.00 1.34 57 ILE A CA 5
ATOM 6920 C C . ILE A 1 19 ? -4.280 8.685 17.362 1.00 43.12 57 ILE A C 5
ATOM 6921 O O . ILE A 1 19 ? -4.825 8.934 18.406 1.00 73.01 57 ILE A O 5
ATOM 6937 N N . ALA A 1 20 ? -3.692 9.611 16.615 1.00 50.32 58 ALA A N 5
ATOM 6938 C CA . ALA A 1 20 ? -3.604 11.008 17.028 1.00 13.42 58 ALA A CA 5
ATOM 6939 C C . ALA A 1 20 ? -4.984 11.629 17.232 1.00 32.23 58 ALA A C 5
ATOM 6940 O O . ALA A 1 20 ? -5.159 12.496 18.075 1.00 61.12 58 ALA A O 5
ATOM 6947 N N . ALA A 1 21 ? -5.968 11.133 16.503 1.00 62.52 59 ALA A N 5
ATOM 6948 C CA . ALA A 1 21 ? -7.320 11.643 16.597 1.00 43.31 59 ALA A CA 5
ATOM 6949 C C . ALA A 1 21 ? -8.020 11.014 17.788 1.00 63.31 59 ALA A C 5
ATOM 6950 O O . ALA A 1 21 ? -8.972 11.565 18.339 1.00 2.33 59 ALA A O 5
ATOM 6957 N N . ALA A 1 22 ? -7.546 9.853 18.179 1.00 21.15 60 ALA A N 5
ATOM 6958 C CA . ALA A 1 22 ? -8.045 9.189 19.357 1.00 4.40 60 ALA A CA 5
ATOM 6959 C C . ALA A 1 22 ? -7.332 9.759 20.581 1.00 51.55 60 ALA A C 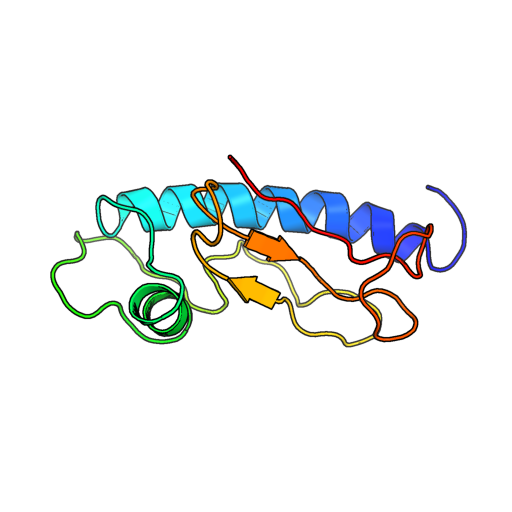5
ATOM 6960 O O . ALA A 1 22 ? -7.875 9.803 21.675 1.00 14.51 60 ALA A O 5
ATOM 6967 N N . LEU A 1 23 ? -6.128 10.245 20.369 1.00 15.03 61 LEU A N 5
ATOM 6968 C CA . LEU A 1 23 ? -5.360 10.915 21.392 1.00 22.24 61 LEU A CA 5
ATOM 6969 C C . LEU A 1 23 ? -6.065 12.252 21.689 1.00 60.50 61 LEU A C 5
ATOM 6970 O O . LEU A 1 23 ? -6.100 12.712 22.831 1.00 20.24 61 LEU A O 5
ATOM 6986 N N . ASP A 1 24 ? -6.713 12.817 20.655 1.00 72.30 62 ASP A N 5
ATOM 6987 C CA . ASP A 1 24 ? -7.593 13.990 20.827 1.00 31.13 62 ASP A CA 5
ATOM 6988 C C . ASP A 1 24 ? -8.838 13.596 21.598 1.00 41.00 62 ASP A C 5
ATOM 6989 O O . ASP A 1 24 ? -9.467 14.416 22.238 1.00 41.31 62 ASP A O 5
ATOM 6998 N N . MET A 1 25 ? -9.184 12.331 21.548 1.00 11.31 63 MET A N 5
ATOM 6999 C CA . MET A 1 25 ? -10.323 11.843 22.293 1.00 32.22 63 MET A CA 5
ATOM 7000 C C . MET A 1 25 ? -9.987 11.655 23.738 1.00 22.40 63 MET A C 5
ATOM 7001 O O . MET A 1 25 ? -10.816 11.901 24.577 1.00 71.12 63 MET A O 5
ATOM 7015 N N . TYR A 1 26 ? -8.759 11.244 24.045 1.00 32.53 64 TYR A N 5
ATOM 7016 C CA . TYR A 1 26 ? -8.351 11.160 25.439 1.00 21.13 64 TYR A CA 5
ATOM 7017 C C . TYR A 1 26 ? -8.231 12.583 25.969 1.00 22.13 64 TYR A C 5
ATOM 7018 O O . TYR A 1 26 ? -8.570 12.874 27.105 1.00 72.01 64 TYR A O 5
ATOM 7036 N N . LYS A 1 27 ? -7.758 13.463 25.100 1.00 52.03 65 LYS A N 5
ATOM 7037 C CA . LYS A 1 27 ? -7.698 14.893 25.342 1.00 34.34 65 LYS A CA 5
ATOM 7038 C C . LYS A 1 27 ? -9.076 15.428 25.731 1.00 14.04 65 LYS A C 5
ATOM 7039 O O . LYS A 1 27 ? -9.199 16.314 26.552 1.00 10.13 65 LYS A O 5
ATOM 7058 N N . LEU A 1 28 ? -10.094 14.869 25.148 1.00 2.22 66 LEU A N 5
ATOM 7059 C CA . LEU A 1 28 ? -11.441 15.243 25.463 1.00 22.53 66 LEU A CA 5
ATOM 7060 C C . LEU A 1 28 ? -11.977 14.443 26.655 1.00 10.30 66 LEU A C 5
ATOM 7061 O O . LEU A 1 28 ? -12.810 14.941 27.409 1.00 45.42 66 LEU A O 5
ATOM 7077 N N . ASP A 1 29 ? -11.487 13.225 26.840 1.00 22.23 67 ASP A N 5
ATOM 7078 C CA . ASP A 1 29 ? -11.961 12.352 27.926 1.00 71.41 67 ASP A CA 5
ATOM 7079 C C . ASP A 1 29 ? -11.351 12.749 29.264 1.00 45.41 67 ASP A C 5
ATOM 7080 O O . ASP A 1 29 ? -11.959 12.584 30.287 1.00 62.41 67 ASP A O 5
ATOM 7089 N N . ASN A 1 30 ? -10.213 13.389 29.238 1.00 32.34 68 ASN A N 5
ATOM 7090 C CA . ASN A 1 30 ? -9.569 13.825 30.466 1.00 64.23 68 ASN A CA 5
ATOM 7091 C C . ASN A 1 30 ? -9.229 15.250 30.353 1.00 22.35 68 ASN A C 5
ATOM 7092 O O . ASN A 1 30 ? -8.298 15.712 31.012 1.00 51.44 68 ASN A O 5
ATOM 7103 N N . PHE A 1 31 ? -9.972 15.947 29.483 1.00 70.42 69 PHE A N 5
ATOM 7104 C CA . PHE A 1 31 ? -9.915 17.428 29.260 1.00 31.52 69 PHE A CA 5
ATOM 7105 C C . PHE A 1 31 ? -8.501 18.014 29.206 1.00 52.20 69 PHE A C 5
ATOM 7106 O O . PHE A 1 31 ? -8.312 19.217 29.450 1.00 4.00 69 PHE A O 5
ATOM 7123 N N . ALA A 1 32 ? -7.573 17.230 28.729 1.00 73.53 70 ALA A N 5
ATOM 7124 C CA . ALA A 1 32 ? -6.179 17.557 28.741 1.00 21.54 70 ALA A CA 5
ATOM 7125 C C . ALA A 1 32 ? -5.438 16.397 28.173 1.00 10.43 70 ALA A C 5
ATOM 7126 O O . ALA A 1 32 ? -6.000 15.295 28.073 1.00 50.21 70 ALA A O 5
ATOM 7133 N N . TYR A 1 33 ? -4.225 16.613 27.771 1.00 52.54 71 TYR A N 5
ATOM 7134 C CA . TYR A 1 33 ? -3.404 15.526 27.347 1.00 41.42 71 TYR A CA 5
ATOM 7135 C C . TYR A 1 33 ? -2.889 14.754 28.551 1.00 23.11 71 TYR A C 5
ATOM 7136 O O . TYR A 1 33 ? -2.791 15.308 29.662 1.00 53.22 71 TYR A O 5
ATOM 7154 N N . PRO A 1 34 ? -2.588 13.464 28.365 1.00 21.22 72 PRO A N 5
ATOM 7155 C CA . PRO A 1 34 ? -2.027 12.604 29.422 1.00 4.24 72 PRO A CA 5
ATOM 7156 C C . PRO A 1 34 ? -0.661 13.128 29.887 1.00 42.53 72 PRO A C 5
ATOM 7157 O O . PRO A 1 34 ? -0.078 13.967 29.227 1.00 21.12 72 PRO A O 5
ATOM 7168 N N . SER A 1 35 ? -0.157 12.685 31.016 1.00 63.42 73 SER A N 5
ATOM 7169 C CA . SER A 1 35 ? 1.171 13.074 31.379 1.00 11.41 73 SER A CA 5
ATOM 7170 C C . SER A 1 35 ? 2.089 11.959 30.903 1.00 21.42 73 SER A C 5
ATOM 7171 O O . SER A 1 35 ? 1.630 10.843 30.739 1.00 64.20 73 SER A O 5
ATOM 7179 N N . THR A 1 36 ? 3.343 12.214 30.651 1.00 45.22 74 THR A N 5
ATOM 7180 C CA . THR A 1 36 ? 4.201 11.160 30.108 1.00 61.31 74 THR A CA 5
ATOM 7181 C C . THR A 1 36 ? 4.449 10.057 31.174 1.00 21.23 74 THR A C 5
ATOM 7182 O O . THR A 1 36 ? 4.922 8.956 30.888 1.00 12.31 74 THR A O 5
ATOM 7193 N N . GLN A 1 37 ? 4.096 10.376 32.387 1.00 43.51 75 GLN A N 5
ATOM 7194 C CA . GLN A 1 37 ? 4.214 9.496 33.485 1.00 30.44 75 GLN A CA 5
ATOM 7195 C C . GLN A 1 37 ? 2.843 8.888 33.848 1.00 25.31 75 GLN A C 5
ATOM 7196 O O . GLN A 1 37 ? 2.604 7.694 33.590 1.00 21.42 75 GLN A O 5
ATOM 7210 N N . GLN A 1 38 ? 1.897 9.715 34.300 1.00 70.02 76 GLN A N 5
ATOM 7211 C CA . GLN A 1 38 ? 0.606 9.197 34.743 1.00 24.23 76 GLN A CA 5
ATOM 7212 C C . GLN A 1 38 ? -0.324 9.024 33.607 1.00 25.40 76 GLN A C 5
ATOM 7213 O O . GLN A 1 38 ? -1.161 8.146 33.642 1.00 21.02 76 GLN A O 5
ATOM 7227 N N . GLY A 1 39 ? -0.168 9.831 32.585 1.00 64.14 77 GLY A N 5
ATOM 7228 C CA . GLY A 1 39 ? -0.964 9.647 31.435 1.00 61.40 77 GLY A CA 5
ATOM 7229 C C . GLY A 1 39 ? -0.515 8.450 30.626 1.00 43.41 77 GLY A C 5
ATOM 7230 O O . GLY A 1 39 ? -1.286 7.913 29.880 1.00 51.41 77 GLY A O 5
ATOM 7234 N N . LEU A 1 40 ? 0.729 8.006 30.804 1.00 64.11 78 LEU A N 5
ATOM 7235 C CA . LEU A 1 40 ? 1.177 6.799 30.114 1.00 21.34 78 LEU A CA 5
ATOM 7236 C C . LEU A 1 40 ? 0.403 5.641 30.735 1.00 72.42 78 LEU A C 5
ATOM 7237 O O . LEU A 1 40 ? -0.220 4.817 30.035 1.00 71.23 78 LEU A O 5
ATOM 7253 N N . GLU A 1 41 ? 0.360 5.649 32.061 1.00 22.21 79 GLU A N 5
ATOM 7254 C CA . GLU A 1 41 ? -0.437 4.695 32.792 1.00 63.21 79 GLU A CA 5
ATOM 7255 C C . GLU A 1 41 ? -1.893 4.911 32.534 1.00 63.44 79 GLU A C 5
ATOM 7256 O O . GLU A 1 41 ? -2.653 4.040 32.715 1.00 43.43 79 GLU A O 5
ATOM 7268 N N . ALA A 1 42 ? -2.259 6.083 32.109 1.00 4.11 80 ALA A N 5
ATOM 7269 C CA . ALA A 1 42 ? -3.643 6.409 31.840 1.00 3.11 80 ALA A CA 5
ATOM 7270 C C . ALA A 1 42 ? -4.016 6.095 30.399 1.00 71.35 80 ALA A C 5
ATOM 7271 O O . ALA A 1 42 ? -5.145 6.269 29.979 1.00 43.54 80 ALA A O 5
ATOM 7278 N N . LEU A 1 43 ? -3.039 5.681 29.644 1.00 61.13 81 LEU A N 5
ATOM 7279 C CA . LEU A 1 43 ? -3.245 5.238 28.285 1.00 11.31 81 LEU A CA 5
ATOM 7280 C C . LEU A 1 43 ? -3.291 3.714 28.232 1.00 15.44 81 LEU A C 5
ATOM 7281 O O . LEU A 1 43 ? -3.808 3.120 27.278 1.00 42.03 81 LEU A O 5
ATOM 7297 N N . VAL A 1 44 ? -2.728 3.083 29.245 1.00 53.15 82 VAL A N 5
ATOM 7298 C CA . VAL A 1 44 ? -2.753 1.625 29.337 1.00 73.45 82 VAL A CA 5
ATOM 7299 C C . VAL A 1 44 ? -3.727 1.159 30.464 1.00 54.22 82 VAL A C 5
ATOM 7300 O O . VAL A 1 44 ? -4.339 0.101 30.376 1.00 13.24 82 VAL A O 5
ATOM 7313 N N . LYS A 1 45 ? -3.851 1.975 31.494 1.00 34.22 83 LYS A N 5
ATOM 7314 C CA . LYS A 1 45 ? -4.727 1.742 32.658 1.00 15.45 83 LYS A CA 5
ATOM 7315 C C . LYS A 1 45 ? -5.686 2.928 32.772 1.00 10.34 83 LYS A C 5
ATOM 7316 O O . LYS A 1 45 ? -5.340 4.012 32.350 1.00 53.24 83 LYS A O 5
ATOM 7335 N N . LYS A 1 46 ? -6.886 2.721 33.299 1.00 24.02 84 LYS A N 5
ATOM 7336 C CA . LYS A 1 46 ? -7.890 3.803 33.407 1.00 10.15 84 LYS A CA 5
ATOM 7337 C C . LYS A 1 46 ? -7.322 5.023 34.161 1.00 72.41 84 LYS A C 5
ATOM 7338 O O . LYS A 1 46 ? -6.661 4.866 35.197 1.00 13.34 84 LYS A O 5
ATOM 7357 N N . PRO A 1 47 ? -7.575 6.243 33.640 1.00 41.41 85 PRO A N 5
ATOM 7358 C CA . PRO A 1 47 ? -7.019 7.512 34.161 1.00 61.11 85 PRO A CA 5
ATOM 7359 C C . PRO A 1 47 ? -7.254 7.729 35.650 1.00 52.32 85 PRO A C 5
ATOM 7360 O O . PRO A 1 47 ? -8.212 7.202 36.232 1.00 11.01 85 PRO A O 5
ATOM 7371 N N . THR A 1 48 ? -6.382 8.479 36.257 1.00 61.14 86 THR A N 5
ATOM 7372 C CA . THR A 1 48 ? -6.484 8.784 37.649 1.00 0.42 86 THR A CA 5
ATOM 7373 C C . THR A 1 48 ? -7.109 10.169 37.833 1.00 34.33 86 THR A C 5
ATOM 7374 O O . THR A 1 48 ? -6.734 11.129 37.146 1.00 62.52 86 THR A O 5
ATOM 7385 N N . GLY A 1 49 ? -8.070 10.260 38.703 1.00 71.43 87 GLY A N 5
ATOM 7386 C CA . GLY A 1 49 ? -8.753 11.501 38.919 1.00 5.23 87 GLY A CA 5
ATOM 7387 C C . GLY A 1 49 ? -10.161 11.405 38.408 1.00 71.10 87 GLY A C 5
ATOM 7388 O O . GLY A 1 49 ? -10.817 10.374 38.596 1.00 13.53 87 GLY A O 5
ATOM 7392 N N . ASN A 1 50 ? -10.629 12.427 37.741 1.00 44.11 88 ASN A N 5
ATOM 7393 C CA . ASN A 1 50 ? -11.968 12.405 37.201 1.00 11.43 88 ASN A CA 5
ATOM 7394 C C . ASN A 1 50 ? -11.953 12.801 35.731 1.00 61.13 88 ASN A C 5
ATOM 7395 O O . ASN A 1 50 ? -11.690 13.937 35.386 1.00 73.02 88 ASN A O 5
ATOM 7406 N N . PRO A 1 51 ? -12.130 11.842 34.843 1.00 74.22 89 PRO A N 5
ATOM 7407 C CA . PRO A 1 51 ? -12.254 12.118 33.430 1.00 54.33 89 PRO A CA 5
ATOM 7408 C C . PRO A 1 51 ? -13.736 12.453 33.109 1.00 71.13 89 PRO A C 5
ATOM 7409 O O . PRO A 1 51 ? -14.634 12.212 33.944 1.00 53.21 89 PRO A O 5
ATOM 7420 N N . GLN A 1 52 ? -13.983 13.052 31.979 1.00 23.33 90 GLN A N 5
ATOM 7421 C CA . GLN A 1 52 ? -15.332 13.436 31.577 1.00 15.23 90 GLN A CA 5
ATOM 7422 C C . GLN A 1 52 ? -15.952 12.278 30.797 1.00 61.04 90 GLN A C 5
ATOM 7423 O O . GLN A 1 52 ? -15.217 11.477 30.269 1.00 71.24 90 GLN A O 5
ATOM 7437 N N . PRO A 1 53 ? -17.301 12.164 30.720 1.00 43.45 91 PRO A N 5
ATOM 7438 C CA . PRO A 1 53 ? -17.970 10.964 30.165 1.00 22.23 91 PRO A CA 5
ATOM 7439 C C . PRO A 1 53 ? -17.609 10.598 28.710 1.00 11.41 91 PRO A C 5
ATOM 7440 O O . PRO A 1 53 ? -18.118 11.193 27.754 1.00 70.32 91 PRO A O 5
ATOM 7451 N N . LYS A 1 54 ? -16.701 9.645 28.590 1.00 41.25 92 LYS A N 5
ATOM 7452 C CA . LYS A 1 54 ? -16.281 9.000 27.357 1.00 14.51 92 LYS A CA 5
ATOM 7453 C C . LYS A 1 54 ? -15.830 7.600 27.700 1.00 12.32 92 LYS A C 5
ATOM 7454 O O . LYS A 1 54 ? -15.396 7.348 28.826 1.00 24.54 92 LYS A O 5
ATOM 7473 N N . ASN A 1 55 ? -16.009 6.679 26.801 1.00 0.55 93 ASN A N 5
ATOM 7474 C CA . ASN A 1 55 ? -15.591 5.307 27.046 1.00 45.34 93 ASN A CA 5
ATOM 7475 C C . ASN A 1 55 ? -14.109 5.150 26.764 1.00 11.43 93 ASN A C 5
ATOM 7476 O O . ASN A 1 55 ? -13.699 5.016 25.598 1.00 33.24 93 ASN A O 5
ATOM 7487 N N . TRP A 1 56 ? -13.317 5.219 27.826 1.00 60.54 94 TRP A N 5
ATOM 7488 C CA . TRP A 1 56 ? -11.874 5.116 27.782 1.00 53.44 94 TRP A CA 5
ATOM 7489 C C . TRP A 1 56 ? -11.393 3.838 27.084 1.00 52.15 94 TRP A C 5
ATOM 7490 O O . TRP A 1 56 ? -11.975 2.753 27.247 1.00 11.00 94 TRP A O 5
ATOM 7511 N N . ASN A 1 57 ? -10.318 3.980 26.352 1.00 72.23 95 ASN A N 5
ATOM 7512 C CA . ASN A 1 57 ? -9.714 2.909 25.605 1.00 54.42 95 ASN A CA 5
ATOM 7513 C C . ASN A 1 57 ? -8.261 2.763 26.026 1.00 33.23 95 ASN A C 5
ATOM 7514 O O . ASN A 1 57 ? -7.573 3.771 26.190 1.00 24.31 95 ASN A O 5
ATOM 7525 N N . LYS A 1 58 ? -7.790 1.532 26.213 1.00 11.22 96 LYS A N 5
ATOM 7526 C CA . LYS A 1 58 ? -6.379 1.326 26.486 1.00 51.21 96 LYS A CA 5
ATOM 7527 C C . LYS A 1 58 ? -5.626 1.364 25.159 1.00 32.31 96 LYS A C 5
ATOM 7528 O O . LYS A 1 58 ? -6.148 1.858 24.165 1.00 33.04 96 LYS A O 5
ATOM 7547 N N . ASP A 1 59 ? -4.392 0.877 25.150 1.00 54.11 97 ASP A N 5
ATOM 7548 C CA . ASP A 1 59 ? -3.558 0.863 23.980 1.00 65.41 97 ASP A CA 5
ATOM 7549 C C . ASP A 1 59 ? -3.286 2.263 23.497 1.00 51.31 97 ASP A C 5
ATOM 7550 O O . ASP A 1 59 ? -2.981 2.484 22.339 1.00 35.20 97 ASP A O 5
ATOM 7559 N N . GLY A 1 60 ? -3.400 3.195 24.410 1.00 12.05 98 GLY A N 5
ATOM 7560 C CA . GLY A 1 60 ? -3.005 4.548 24.162 1.00 54.43 98 GLY A CA 5
ATOM 7561 C C . GLY A 1 60 ? -4.004 5.302 23.372 1.00 12.52 98 GLY A C 5
ATOM 7562 O O . GLY A 1 60 ? -3.655 6.292 22.741 1.00 13.42 98 GLY A O 5
ATOM 7566 N N . TYR A 1 61 ? -5.255 4.853 23.442 1.00 70.00 99 TYR A N 5
ATOM 7567 C CA . TYR A 1 61 ? -6.310 5.403 22.645 1.00 53.22 99 TYR A CA 5
ATOM 7568 C C . TYR A 1 61 ? -6.007 5.154 21.177 1.00 23.05 99 TYR A C 5
ATOM 7569 O O . TYR A 1 61 ? -5.524 6.006 20.438 1.00 25.32 99 TYR A O 5
ATOM 7587 N N . LEU A 1 62 ? -6.268 3.941 20.804 1.00 11.24 100 LEU A N 5
ATOM 7588 C CA . LEU A 1 62 ? -5.928 3.397 19.525 1.00 62.21 100 LEU A CA 5
ATOM 7589 C C . LEU A 1 62 ? -7.215 3.020 18.824 1.00 32.24 100 LEU A C 5
ATOM 7590 O O . LEU A 1 62 ? -8.276 2.989 19.441 1.00 10.20 100 LEU A O 5
ATOM 7606 N N . LYS A 1 63 ? -7.151 2.752 17.559 1.00 61.14 101 LYS A N 5
ATOM 7607 C CA . LYS A 1 63 ? -8.319 2.329 16.841 1.00 20.22 101 LYS A CA 5
ATOM 7608 C C . LYS A 1 63 ? -8.494 0.828 17.006 1.00 1.42 101 LYS A C 5
ATOM 7609 O O . LYS A 1 63 ? -7.743 0.187 17.742 1.00 1.20 101 LYS A O 5
ATOM 7628 N N . LYS A 1 64 ? -9.455 0.259 16.326 1.00 33.43 102 LYS A N 5
ATOM 7629 C CA . LYS A 1 64 ? -9.701 -1.177 16.423 1.00 15.42 102 LYS A CA 5
ATOM 7630 C C . LYS A 1 64 ? -8.940 -1.920 15.335 1.00 22.04 102 LYS A C 5
ATOM 7631 O O . LYS A 1 64 ? -9.368 -2.957 14.814 1.00 41.11 102 LYS A O 5
ATOM 7650 N N . LEU A 1 65 ? -7.788 -1.401 15.056 1.00 41.22 103 LEU A N 5
ATOM 7651 C CA . LEU A 1 65 ? -6.887 -1.922 14.071 1.00 4.13 103 LEU A CA 5
ATOM 7652 C C . LEU A 1 65 ? -5.658 -2.473 14.773 1.00 13.35 103 LEU A C 5
ATOM 7653 O O . LEU A 1 65 ? -5.333 -2.015 15.882 1.00 54.10 103 LEU A O 5
ATOM 7669 N N . PRO A 1 66 ? -5.022 -3.518 14.200 1.00 74.54 104 PRO A N 5
ATOM 7670 C CA . PRO A 1 66 ? -3.811 -4.144 14.766 1.00 43.24 104 PRO A CA 5
ATOM 7671 C C . PRO A 1 66 ? -2.645 -3.157 14.990 1.00 53.33 104 PRO A C 5
ATOM 7672 O O . PRO A 1 66 ? -2.713 -1.975 14.624 1.00 64.50 104 PRO A O 5
ATOM 7683 N N . VAL A 1 67 ? -1.571 -3.670 15.549 1.00 75.51 105 VAL A N 5
ATOM 7684 C CA . VAL A 1 67 ? -0.395 -2.884 15.856 1.00 71.24 105 VAL A CA 5
ATOM 7685 C C . VAL A 1 67 ? 0.434 -2.684 14.559 1.00 61.20 105 VAL A C 5
ATOM 7686 O O . VAL A 1 67 ? 0.066 -3.248 13.508 1.00 10.25 105 VAL A O 5
ATOM 7699 N N . ASP A 1 68 ? 1.519 -1.916 14.605 1.00 13.24 106 ASP A N 5
ATOM 7700 C CA . ASP A 1 68 ? 2.200 -1.518 13.374 1.00 30.20 106 ASP A CA 5
ATOM 7701 C C . ASP A 1 68 ? 2.911 -2.662 12.680 1.00 63.25 106 ASP A C 5
ATOM 7702 O O . ASP A 1 68 ? 3.130 -3.748 13.276 1.00 40.11 106 ASP A O 5
ATOM 7711 N N . PRO A 1 69 ? 3.173 -2.496 11.351 1.00 2.35 107 PRO A N 5
ATOM 7712 C CA . PRO A 1 69 ? 3.969 -3.434 10.584 1.00 51.33 107 PRO A CA 5
ATOM 7713 C C . PRO A 1 69 ? 5.343 -3.595 11.168 1.00 13.04 107 PRO A C 5
ATOM 7714 O O . PRO A 1 69 ? 5.729 -2.889 12.066 1.00 65.31 107 PRO A O 5
ATOM 7725 N N . TRP A 1 70 ? 6.067 -4.548 10.637 1.00 5.23 108 TRP A N 5
ATOM 7726 C CA . TRP A 1 70 ? 7.407 -4.936 11.086 1.00 33.01 108 TRP A CA 5
ATOM 7727 C C . TRP A 1 70 ? 7.305 -5.525 12.497 1.00 2.51 108 TRP A C 5
ATOM 7728 O O . TRP A 1 70 ? 8.309 -5.738 13.184 1.00 52.40 108 TRP A O 5
ATOM 7749 N N . GLY A 1 71 ? 6.081 -5.833 12.865 1.00 11.13 109 GLY A N 5
ATOM 7750 C CA . GLY A 1 71 ? 5.727 -6.362 14.152 1.00 64.25 109 GLY A CA 5
ATOM 7751 C C . GLY A 1 71 ? 6.176 -5.527 15.334 1.00 44.02 109 GLY A C 5
ATOM 7752 O O . GLY A 1 71 ? 6.513 -6.097 16.380 1.00 5.24 109 GLY A O 5
ATOM 7756 N N . ASN A 1 72 ? 6.208 -4.206 15.212 1.00 32.53 110 ASN A N 5
ATOM 7757 C CA . ASN A 1 72 ? 6.567 -3.420 16.363 1.00 75.45 110 ASN A CA 5
ATOM 7758 C C . ASN A 1 72 ? 5.310 -3.030 17.087 1.00 33.51 110 ASN A C 5
ATOM 7759 O O . ASN A 1 72 ? 4.191 -3.040 16.500 1.00 31.13 110 ASN A O 5
ATOM 7770 N N . PRO A 1 73 ? 5.423 -2.817 18.387 1.00 11.14 111 PRO A N 5
ATOM 7771 C CA . PRO A 1 73 ? 4.397 -2.154 19.121 1.00 10.43 111 PRO A CA 5
ATOM 7772 C C . PRO A 1 73 ? 4.530 -0.626 18.978 1.00 73.41 111 PRO A C 5
ATOM 7773 O O . PRO A 1 73 ? 5.645 -0.094 19.011 1.00 71.02 111 PRO A O 5
ATOM 7784 N N . TYR A 1 74 ? 3.404 0.060 18.862 1.00 24.41 112 TYR A N 5
ATOM 7785 C CA . TYR A 1 74 ? 3.378 1.521 18.768 1.00 44.11 112 TYR A CA 5
ATOM 7786 C C . TYR A 1 74 ? 3.815 2.126 20.085 1.00 4.21 112 TYR A C 5
ATOM 7787 O O . TYR A 1 74 ? 3.496 1.583 21.167 1.00 3.24 112 TYR A O 5
ATOM 7805 N N . GLN A 1 75 ? 4.508 3.234 20.016 1.00 51.22 113 GLN A N 5
ATOM 7806 C CA . GLN A 1 75 ? 5.059 3.860 21.199 1.00 74.14 113 GLN A CA 5
ATOM 7807 C C . GLN A 1 75 ? 4.163 5.031 21.545 1.00 5.53 113 GLN A C 5
ATOM 7808 O O . GLN A 1 75 ? 3.982 5.956 20.715 1.00 11.24 113 GLN A O 5
ATOM 7822 N N . TYR A 1 76 ? 3.573 4.993 22.734 1.00 41.54 114 TYR A N 5
ATOM 7823 C CA . TYR A 1 76 ? 2.699 6.065 23.146 1.00 74.12 114 TYR A CA 5
ATOM 7824 C C . TYR A 1 76 ? 3.429 6.855 24.212 1.00 53.32 114 TYR A C 5
ATOM 7825 O O . TYR A 1 76 ? 3.777 6.304 25.262 1.00 50.12 114 TYR A O 5
ATOM 7843 N N . LEU A 1 77 ? 3.684 8.102 23.946 1.00 22.03 115 LEU A N 5
ATOM 7844 C CA . LEU A 1 77 ? 4.313 8.978 24.907 1.00 22.13 115 LEU A CA 5
ATOM 7845 C C . LEU A 1 77 ? 3.500 10.243 25.034 1.00 1.24 115 LEU A C 5
ATOM 7846 O O . LEU A 1 77 ? 2.834 10.655 24.077 1.00 22.01 115 LEU A O 5
ATOM 7862 N N . ALA A 1 78 ? 3.573 10.880 26.165 1.00 10.20 116 ALA A N 5
ATOM 7863 C CA . ALA A 1 78 ? 2.798 12.037 26.409 1.00 11.22 116 ALA A CA 5
ATOM 7864 C C . ALA A 1 78 ? 3.760 13.225 26.640 1.00 31.33 116 ALA A C 5
ATOM 7865 O O . ALA A 1 78 ? 4.958 13.005 26.537 1.00 22.22 116 ALA A O 5
ATOM 7872 N N . PRO A 1 79 ? 3.305 14.480 26.934 1.00 41.23 117 PRO A N 5
ATOM 7873 C CA . PRO A 1 79 ? 4.189 15.629 26.947 1.00 50.13 117 PRO A CA 5
ATOM 7874 C C . PRO A 1 79 ? 5.336 15.521 27.895 1.00 33.44 117 PRO A C 5
ATOM 7875 O O . PRO A 1 79 ? 5.165 15.315 29.105 1.00 45.45 117 PRO A O 5
ATOM 7886 N N . GLY A 1 80 ? 6.494 15.623 27.339 1.00 40.32 118 GLY A N 5
ATOM 7887 C CA . GLY A 1 80 ? 7.679 15.519 28.111 1.00 30.11 118 GLY A CA 5
ATOM 7888 C C . GLY A 1 80 ? 8.468 16.767 28.042 1.00 2.05 118 GLY A C 5
ATOM 7889 O O . GLY A 1 80 ? 8.349 17.650 28.906 1.00 21.21 118 GLY A O 5
ATOM 7893 N N . THR A 1 81 ? 9.242 16.867 27.019 1.00 11.14 119 THR A N 5
ATOM 7894 C CA . THR A 1 81 ? 10.049 18.008 26.799 1.00 55.43 119 THR A CA 5
ATOM 7895 C C . THR A 1 81 ? 9.484 18.756 25.606 1.00 13.35 119 THR A C 5
ATOM 7896 O O . THR A 1 81 ? 9.534 18.255 24.479 1.00 44.41 119 THR A O 5
ATOM 7907 N N . LYS A 1 82 ? 8.854 19.890 25.876 1.00 11.14 120 LYS A N 5
ATOM 7908 C CA . LYS A 1 82 ? 8.352 20.828 24.853 1.00 50.02 120 LYS A CA 5
ATOM 7909 C C . LYS A 1 82 ? 7.144 20.343 24.059 1.00 50.01 120 LYS A C 5
ATOM 7910 O O . LYS A 1 82 ? 6.572 21.125 23.290 1.00 2.43 120 LYS A O 5
ATOM 7929 N N . GLY A 1 83 ? 6.736 19.119 24.211 1.00 41.12 121 GLY A N 5
ATOM 7930 C CA . GLY A 1 83 ? 5.722 18.659 23.312 1.00 41.23 121 GLY A CA 5
ATOM 7931 C C . GLY A 1 83 ? 4.590 17.968 23.935 1.00 3.22 121 GLY A C 5
ATOM 7932 O O . GLY A 1 83 ? 4.818 17.014 24.653 1.00 11.34 121 GLY A O 5
ATOM 7936 N N . PRO A 1 84 ? 3.332 18.444 23.630 1.00 13.15 122 PRO A N 5
ATOM 7937 C CA . PRO A 1 84 ? 2.038 17.872 24.083 1.00 10.45 122 PRO A CA 5
ATOM 7938 C C . PRO A 1 84 ? 1.923 16.349 24.007 1.00 62.44 122 PRO A C 5
ATOM 7939 O O . PRO A 1 84 ? 1.077 15.785 24.683 1.00 61.32 122 PRO A O 5
ATOM 7950 N N . PHE A 1 85 ? 2.710 15.703 23.144 1.00 70.43 123 PHE A N 5
ATOM 7951 C CA . PHE A 1 85 ? 2.790 14.235 23.104 1.00 34.54 123 PHE A CA 5
ATOM 7952 C C . PHE A 1 85 ? 3.823 13.801 22.101 1.00 3.20 123 PHE A C 5
ATOM 7953 O O . PHE A 1 85 ? 4.336 14.638 21.348 1.00 13.11 123 PHE A O 5
ATOM 7970 N N . ASP A 1 86 ? 4.152 12.524 22.118 1.00 21.13 124 ASP A N 5
ATOM 7971 C CA . ASP A 1 86 ? 5.057 11.921 21.131 1.00 14.20 124 ASP A CA 5
ATOM 7972 C C . ASP A 1 86 ? 4.457 10.594 20.718 1.00 64.33 124 ASP A C 5
ATOM 7973 O O . ASP A 1 86 ? 4.356 9.676 21.533 1.00 74.02 124 ASP A O 5
ATOM 7982 N N . LEU A 1 87 ? 4.019 10.486 19.490 1.00 51.12 125 LEU A N 5
ATOM 7983 C CA . LEU A 1 87 ? 3.403 9.262 19.038 1.00 53.22 125 LEU A CA 5
ATOM 7984 C C . LEU A 1 87 ? 4.119 8.747 17.809 1.00 54.41 125 LEU A C 5
ATOM 7985 O O . LEU A 1 87 ? 4.255 9.477 16.824 1.00 4.24 125 LEU A O 5
ATOM 8001 N N . TYR A 1 88 ? 4.556 7.502 17.843 1.00 52.14 126 TYR A N 5
ATOM 8002 C CA . TYR A 1 88 ? 5.320 6.951 16.733 1.00 2.33 126 TYR A CA 5
ATOM 8003 C C . TYR A 1 88 ? 5.447 5.452 16.847 1.00 3.33 126 TYR A C 5
ATOM 8004 O O . TYR A 1 88 ? 5.052 4.871 17.854 1.00 11.30 126 TYR A O 5
ATOM 8022 N N . SER A 1 89 ? 5.902 4.843 15.805 1.00 64.21 127 SER A N 5
ATOM 8023 C CA . SER A 1 89 ? 6.261 3.459 15.799 1.00 65.42 127 SER A CA 5
ATOM 8024 C C . SER A 1 89 ? 7.689 3.345 15.300 1.00 24.11 127 SER A C 5
ATOM 8025 O O . SER A 1 89 ? 8.138 4.186 14.501 1.00 74.22 127 SER A O 5
ATOM 8033 N N . LEU A 1 90 ? 8.424 2.388 15.806 1.00 21.31 128 LEU A N 5
ATOM 8034 C CA . LEU A 1 90 ? 9.769 2.134 15.319 1.00 3.21 128 LEU A CA 5
ATOM 8035 C C . LEU A 1 90 ? 9.725 1.623 13.872 1.00 1.43 128 LEU A C 5
ATOM 8036 O O . LEU A 1 90 ? 8.802 0.933 13.488 1.00 2.10 128 LEU A O 5
ATOM 8052 N N . GLY A 1 91 ? 10.714 1.993 13.077 1.00 73.34 129 GLY A N 5
ATOM 8053 C CA . GLY A 1 91 ? 10.742 1.553 11.696 1.00 52.30 129 GLY A CA 5
ATOM 8054 C C . GLY A 1 91 ? 11.282 0.160 11.550 1.00 11.53 129 GLY A C 5
ATOM 8055 O O . GLY A 1 91 ? 11.558 -0.518 12.546 1.00 72.04 129 GLY A O 5
ATOM 8059 N N . ALA A 1 92 ? 11.509 -0.238 10.316 1.00 32.11 130 ALA A N 5
ATOM 8060 C CA . ALA A 1 92 ? 11.981 -1.581 9.957 1.00 30.31 130 ALA A CA 5
ATOM 8061 C C . ALA A 1 92 ? 13.360 -1.927 10.527 1.00 5.14 130 ALA A C 5
ATOM 8062 O O . ALA A 1 92 ? 13.807 -3.066 10.431 1.00 43.44 130 ALA A O 5
ATOM 8069 N N . ASP A 1 93 ? 14.025 -0.960 11.112 1.00 22.53 131 ASP A N 5
ATOM 8070 C CA . ASP A 1 93 ? 15.341 -1.199 11.684 1.00 40.54 131 ASP A CA 5
ATOM 8071 C C . ASP A 1 93 ? 15.212 -1.513 13.181 1.00 50.14 131 ASP A C 5
ATOM 8072 O O . ASP A 1 93 ? 16.166 -1.949 13.824 1.00 12.34 131 ASP A O 5
ATOM 8081 N N . GLY A 1 94 ? 14.000 -1.316 13.722 1.00 63.32 132 GLY A N 5
ATOM 8082 C CA . GLY A 1 94 ? 13.747 -1.547 15.146 1.00 53.31 132 GLY A CA 5
ATOM 8083 C C . GLY A 1 94 ? 14.309 -0.430 16.006 1.00 33.33 132 GLY A C 5
ATOM 8084 O O . GLY A 1 94 ? 14.372 -0.532 17.240 1.00 33.21 132 GLY A O 5
ATOM 8088 N N . LYS A 1 95 ? 14.687 0.638 15.358 1.00 13.42 133 LYS A N 5
ATOM 8089 C CA . LYS A 1 95 ? 15.307 1.768 15.989 1.00 73.13 133 LYS A CA 5
ATOM 8090 C C . LYS A 1 95 ? 14.764 3.042 15.373 1.00 33.22 133 LYS A C 5
ATOM 8091 O O . LYS A 1 95 ? 14.363 3.046 14.203 1.00 41.10 133 LYS A O 5
ATOM 8110 N N . GLU A 1 96 ? 14.677 4.080 16.171 1.00 41.01 134 GLU A N 5
ATOM 8111 C CA . GLU A 1 96 ? 14.250 5.364 15.695 1.00 74.22 134 GLU A CA 5
ATOM 8112 C C . GLU A 1 96 ? 15.416 6.122 15.025 1.00 73.14 134 GLU A C 5
ATOM 8113 O O . GLU A 1 96 ? 16.430 6.444 15.667 1.00 52.03 134 GLU A O 5
ATOM 8125 N N . GLY A 1 97 ? 15.279 6.333 13.734 1.00 55.40 135 GLY A N 5
ATOM 8126 C CA . GLY A 1 97 ? 16.286 6.989 12.925 1.00 32.02 135 GLY A CA 5
ATOM 8127 C C . GLY A 1 97 ? 15.634 7.725 11.773 1.00 24.22 135 GLY A C 5
ATOM 8128 O O . GLY A 1 97 ? 14.406 7.779 11.710 1.00 44.24 135 GLY A O 5
ATOM 8132 N N . GLY A 1 98 ? 16.420 8.284 10.867 1.00 72.13 136 GLY A N 5
ATOM 8133 C CA . GLY A 1 98 ? 15.834 8.956 9.729 1.00 44.52 136 GLY A CA 5
ATOM 8134 C C . GLY A 1 98 ? 16.092 8.167 8.474 1.00 73.52 136 GLY A C 5
ATOM 8135 O O . GLY A 1 98 ? 17.238 7.871 8.157 1.00 65.35 136 GLY A O 5
ATOM 8139 N N . SER A 1 99 ? 15.024 7.877 7.759 1.00 52.53 137 SER A N 5
ATOM 8140 C CA . SER A 1 99 ? 14.964 7.001 6.588 1.00 64.32 137 SER A CA 5
ATOM 8141 C C . SER A 1 99 ? 13.497 6.959 6.164 1.00 4.41 137 SER A C 5
ATOM 8142 O O . SER A 1 99 ? 12.694 7.697 6.732 1.00 70.42 137 SER A O 5
ATOM 8150 N N . ASP A 1 100 ? 13.136 6.197 5.159 1.00 73.10 138 ASP A N 5
ATOM 8151 C CA . ASP A 1 100 ? 11.708 6.043 4.868 1.00 25.31 138 ASP A CA 5
ATOM 8152 C C . ASP A 1 100 ? 11.076 4.915 5.659 1.00 34.14 138 ASP A C 5
ATOM 8153 O O . ASP A 1 100 ? 10.327 5.170 6.594 1.00 62.12 138 ASP A O 5
ATOM 8162 N N . ASN A 1 101 ? 11.418 3.683 5.350 1.00 12.51 139 ASN A N 5
ATOM 8163 C CA . ASN A 1 101 ? 10.785 2.541 6.025 1.00 52.54 139 ASN A CA 5
ATOM 8164 C C . ASN A 1 101 ? 11.570 2.118 7.264 1.00 0.20 139 ASN A C 5
ATOM 8165 O O . ASN A 1 101 ? 11.034 1.498 8.170 1.00 4.13 139 ASN A O 5
ATOM 8176 N N . ASP A 1 102 ? 12.841 2.471 7.306 1.00 23.11 140 ASP A N 5
ATOM 8177 C CA . ASP A 1 102 ? 13.711 2.101 8.439 1.00 14.21 140 ASP A CA 5
ATOM 8178 C C . ASP A 1 102 ? 13.593 3.110 9.552 1.00 4.32 140 ASP A C 5
ATOM 8179 O O . ASP A 1 102 ? 14.129 2.918 10.646 1.00 73.33 140 ASP A O 5
ATOM 8188 N N . ALA A 1 103 ? 12.882 4.164 9.276 1.00 43.04 141 ALA A N 5
ATOM 8189 C CA . ALA A 1 103 ? 12.719 5.253 10.197 1.00 11.20 141 ALA A CA 5
ATOM 8190 C C . ALA A 1 103 ? 11.501 5.085 11.028 1.00 63.11 141 ALA A C 5
ATOM 8191 O O . ALA A 1 103 ? 10.564 4.399 10.635 1.00 30.00 141 ALA A O 5
ATOM 8198 N N . ASP A 1 104 ? 11.514 5.717 12.157 1.00 41.40 142 ASP A N 5
ATOM 8199 C CA . ASP A 1 104 ? 10.395 5.714 13.036 1.00 23.13 142 ASP A CA 5
ATOM 8200 C C . ASP A 1 104 ? 9.395 6.700 12.503 1.00 40.13 142 ASP A C 5
ATOM 8201 O O . ASP A 1 104 ? 9.687 7.904 12.329 1.00 60.44 142 ASP A O 5
ATOM 8210 N N . ILE A 1 105 ? 8.258 6.210 12.173 1.00 72.23 143 ILE A N 5
ATOM 8211 C CA . ILE A 1 105 ? 7.256 7.037 11.632 1.00 60.43 143 ILE A CA 5
ATOM 8212 C C . ILE A 1 105 ? 6.328 7.444 12.735 1.00 2.10 143 ILE A C 5
ATOM 8213 O O . ILE A 1 105 ? 5.954 6.629 13.580 1.00 30.20 143 ILE A O 5
ATOM 8229 N N . GLY A 1 106 ? 6.036 8.687 12.805 1.00 43.33 144 GLY A N 5
ATOM 8230 C CA . GLY A 1 106 ? 5.187 9.134 13.825 1.00 73.32 144 GLY A CA 5
ATOM 8231 C C . GLY A 1 106 ? 4.732 10.512 13.600 1.00 32.21 144 GLY A C 5
ATOM 8232 O O . GLY A 1 106 ? 5.168 11.182 12.648 1.00 73.34 144 GLY A O 5
ATOM 8236 N N . ASN A 1 107 ? 3.900 10.955 14.468 1.00 14.24 145 ASN A N 5
ATOM 8237 C CA . ASN A 1 107 ? 3.322 12.249 14.392 1.00 20.45 145 ASN A CA 5
ATOM 8238 C C . ASN A 1 107 ? 2.991 12.673 15.780 1.00 20.43 145 ASN A C 5
ATOM 8239 O O . ASN A 1 107 ? 2.695 11.830 16.645 1.00 40.01 145 ASN A O 5
ATOM 8250 N N . TRP A 1 108 ? 3.109 13.919 16.029 1.00 2.44 146 TRP A N 5
ATOM 8251 C CA . TRP A 1 108 ? 2.841 14.448 17.319 1.00 13.30 146 TRP A CA 5
ATOM 8252 C C . TRP A 1 108 ? 2.615 15.905 17.243 1.00 64.32 146 TRP A C 5
ATOM 8253 O O . TRP A 1 108 ? 2.774 16.520 16.180 1.00 41.43 146 TRP A O 5
ATOM 8274 N N . ASP A 1 109 ? 2.274 16.462 18.351 1.00 13.31 147 ASP A N 5
ATOM 8275 C CA . ASP A 1 109 ? 2.088 17.866 18.448 1.00 33.24 147 ASP A CA 5
ATOM 8276 C C . ASP A 1 109 ? 3.172 18.362 19.351 1.00 42.14 147 ASP A C 5
ATOM 8277 O O . ASP A 1 109 ? 3.351 17.826 20.463 1.00 1.42 147 ASP A O 5
ATOM 8286 N N . ASN A 1 110 ? 3.951 19.274 18.836 1.00 14.23 148 ASN A N 5
ATOM 8287 C CA . ASN A 1 110 ? 5.079 19.870 19.517 1.00 63.23 148 ASN A CA 5
ATOM 8288 C C . ASN A 1 110 ? 4.971 21.369 19.392 1.00 73.02 148 ASN A C 5
ATOM 8289 O O . ASN A 1 110 ? 5.368 21.920 18.354 1.00 14.21 148 ASN A O 5
ATOM 8301 N N . MET A 1 1 ? 3.472 6.135 -0.995 1.00 64.42 39 MET A N 6
ATOM 8302 C CA . MET A 1 1 ? 4.456 5.149 -1.439 1.00 24.51 39 MET A CA 6
ATOM 8303 C C . MET A 1 1 ? 3.768 3.911 -1.947 1.00 60.12 39 MET A C 6
ATOM 8304 O O . MET A 1 1 ? 3.198 3.158 -1.165 1.00 63.50 39 MET A O 6
ATOM 8320 N N . SER A 1 2 ? 3.823 3.695 -3.235 1.00 52.00 40 SER A N 6
ATOM 8321 C CA . SER A 1 2 ? 3.217 2.531 -3.827 1.00 45.32 40 SER A CA 6
ATOM 8322 C C . SER A 1 2 ? 4.305 1.540 -4.262 1.00 70.20 40 SER A C 6
ATOM 8323 O O . SER A 1 2 ? 4.635 1.436 -5.448 1.00 30.12 40 SER A O 6
ATOM 8331 N N . ARG A 1 3 ? 4.904 0.875 -3.279 1.00 3.31 41 ARG A N 6
ATOM 8332 C CA . ARG A 1 3 ? 5.992 -0.086 -3.483 1.00 53.44 41 ARG A CA 6
ATOM 8333 C C . ARG A 1 3 ? 6.020 -1.075 -2.321 1.00 45.35 41 ARG A C 6
ATOM 8334 O O . ARG A 1 3 ? 5.571 -0.731 -1.231 1.00 2.10 41 ARG A O 6
ATOM 8355 N N . PRO A 1 4 ? 6.498 -2.320 -2.546 1.00 24.33 42 PRO A N 6
ATOM 8356 C CA . PRO A 1 4 ? 6.645 -3.345 -1.485 1.00 14.10 42 PRO A CA 6
ATOM 8357 C C . PRO A 1 4 ? 7.426 -2.827 -0.266 1.00 21.31 42 PRO A C 6
ATOM 8358 O O . PRO A 1 4 ? 8.494 -2.208 -0.404 1.00 43.24 42 PRO A O 6
ATOM 8369 N N . ASP A 1 5 ? 6.852 -3.070 0.908 1.00 74.11 43 ASP A N 6
ATOM 8370 C CA . ASP A 1 5 ? 7.329 -2.638 2.256 1.00 43.03 43 ASP A CA 6
ATOM 8371 C C . ASP A 1 5 ? 7.025 -1.186 2.492 1.00 70.41 43 ASP A C 6
ATOM 8372 O O . ASP A 1 5 ? 6.655 -0.797 3.578 1.00 12.20 43 ASP A O 6
ATOM 8381 N N . GLN A 1 6 ? 7.125 -0.396 1.443 1.00 43.31 44 GLN A N 6
ATOM 8382 C CA . GLN A 1 6 ? 6.768 1.011 1.483 1.00 71.01 44 GLN A CA 6
ATOM 8383 C C . GLN A 1 6 ? 5.252 1.151 1.644 1.00 45.03 44 GLN A C 6
ATOM 8384 O O . GLN A 1 6 ? 4.747 2.160 2.150 1.00 44.51 44 GLN A O 6
ATOM 8398 N N . ALA A 1 7 ? 4.537 0.117 1.227 1.00 63.33 45 ALA A N 6
ATOM 8399 C CA . ALA A 1 7 ? 3.103 0.034 1.397 1.00 74.11 45 ALA A CA 6
ATOM 8400 C C . ALA A 1 7 ? 2.771 -0.080 2.881 1.00 32.41 45 ALA A C 6
ATOM 8401 O O . ALA A 1 7 ? 1.722 0.351 3.337 1.00 21.21 45 ALA A O 6
ATOM 8408 N N . LYS A 1 8 ? 3.698 -0.624 3.642 1.00 33.40 46 LYS A N 6
ATOM 8409 C CA . LYS A 1 8 ? 3.511 -0.742 5.067 1.00 13.11 46 LYS A CA 6
ATOM 8410 C C . LYS A 1 8 ? 3.798 0.603 5.724 1.00 14.34 46 LYS A C 6
ATOM 8411 O O . LYS A 1 8 ? 3.176 0.970 6.710 1.00 74.30 46 LYS A O 6
ATOM 8430 N N . VAL A 1 9 ? 4.623 1.385 5.065 1.00 3.44 47 VAL A N 6
ATOM 8431 C CA . VAL A 1 9 ? 5.041 2.678 5.564 1.00 61.32 47 VAL A CA 6
ATOM 8432 C C . VAL A 1 9 ? 3.899 3.667 5.403 1.00 4.53 47 VAL A C 6
ATOM 8433 O O . VAL A 1 9 ? 3.578 4.440 6.309 1.00 5.03 47 VAL A O 6
ATOM 8446 N N . THR A 1 10 ? 3.263 3.602 4.255 1.00 12.55 48 THR A N 6
ATOM 8447 C CA . THR A 1 10 ? 2.208 4.511 3.928 1.00 2.15 48 THR A CA 6
ATOM 8448 C C . THR A 1 10 ? 0.937 4.247 4.788 1.00 51.21 48 THR A C 6
ATOM 8449 O O . THR A 1 10 ? 0.243 5.203 5.182 1.00 52.12 48 THR A O 6
ATOM 8460 N N . VAL A 1 11 ? 0.670 2.970 5.154 1.00 22.24 49 VAL A N 6
ATOM 8461 C CA . VAL A 1 11 ? -0.496 2.693 6.005 1.00 4.12 49 VAL A CA 6
ATOM 8462 C C . VAL A 1 11 ? -0.211 3.138 7.419 1.00 23.10 49 VAL A C 6
ATOM 8463 O O . VAL A 1 11 ? -1.105 3.590 8.118 1.00 2.11 49 VAL A O 6
ATOM 8476 N N . ALA A 1 12 ? 1.056 3.046 7.810 1.00 0.23 50 ALA A N 6
ATOM 8477 C CA . ALA A 1 12 ? 1.485 3.388 9.142 1.00 21.42 50 ALA A CA 6
ATOM 8478 C C . ALA A 1 12 ? 1.357 4.876 9.371 1.00 14.25 50 ALA A C 6
ATOM 8479 O O . ALA A 1 12 ? 0.912 5.320 10.422 1.00 42.43 50 ALA A O 6
ATOM 8486 N N . LYS A 1 13 ? 1.706 5.658 8.364 1.00 50.52 51 LYS A N 6
ATOM 8487 C CA . LYS A 1 13 ? 1.596 7.088 8.482 1.00 41.11 51 LYS A CA 6
ATOM 8488 C C . LYS A 1 13 ? 0.126 7.542 8.506 1.00 61.11 51 LYS A C 6
ATOM 8489 O O . LYS A 1 13 ? -0.221 8.554 9.107 1.00 74.33 51 LYS A O 6
ATOM 8508 N N . GLY A 1 14 ? -0.739 6.748 7.930 1.00 63.11 52 GLY A N 6
ATOM 8509 C CA . GLY A 1 14 ? -2.146 7.064 7.984 1.00 23.32 52 GLY A CA 6
ATOM 8510 C C . GLY A 1 14 ? -2.724 6.614 9.302 1.00 13.22 52 GLY A C 6
ATOM 8511 O O . GLY A 1 14 ? -3.657 7.216 9.840 1.00 62.40 52 GLY A O 6
ATOM 8515 N N . ASP A 1 15 ? -2.102 5.596 9.847 1.00 74.32 53 ASP A N 6
ATOM 8516 C CA . ASP A 1 15 ? -2.536 4.963 11.071 1.00 42.00 53 ASP A CA 6
ATOM 8517 C C . ASP A 1 15 ? -2.204 5.865 12.236 1.00 54.31 53 ASP A C 6
ATOM 8518 O O . ASP A 1 15 ? -3.020 6.096 13.107 1.00 14.30 53 ASP A O 6
ATOM 8527 N N . ILE A 1 16 ? -1.010 6.444 12.205 1.00 55.12 54 ILE A N 6
ATOM 8528 C CA . ILE A 1 16 ? -0.592 7.388 13.235 1.00 24.23 54 ILE A CA 6
ATOM 8529 C C . ILE A 1 16 ? -1.477 8.636 13.219 1.00 43.14 54 ILE A C 6
ATOM 8530 O O . ILE A 1 16 ? -1.689 9.264 14.261 1.00 63.52 54 ILE A O 6
ATOM 8546 N N . LYS A 1 17 ? -2.019 8.980 12.041 1.00 15.20 55 LYS A N 6
ATOM 8547 C CA . LYS A 1 17 ? -2.963 10.099 11.950 1.00 13.23 55 LYS A CA 6
ATOM 8548 C C . LYS A 1 17 ? -4.281 9.731 12.602 1.00 21.15 55 LYS A C 6
ATOM 8549 O O . LYS A 1 17 ? -4.973 10.583 13.159 1.00 3.33 55 LYS A O 6
ATOM 8568 N N . ALA A 1 18 ? -4.606 8.454 12.549 1.00 54.31 56 ALA A N 6
ATOM 8569 C CA . ALA A 1 18 ? -5.794 7.923 13.188 1.00 3.32 56 ALA A CA 6
ATOM 8570 C C . ALA A 1 18 ? -5.626 7.963 14.699 1.00 42.24 56 ALA A C 6
ATOM 8571 O O . ALA A 1 18 ? -6.537 8.359 15.440 1.00 11.11 56 ALA A O 6
ATOM 8578 N N . ILE A 1 19 ? -4.452 7.557 15.143 1.00 70.43 57 ILE A N 6
ATOM 8579 C CA . ILE A 1 19 ? -4.117 7.529 16.558 1.00 11.32 57 ILE A CA 6
ATOM 8580 C C . ILE A 1 19 ? -4.092 8.941 17.113 1.00 50.33 57 ILE A C 6
ATOM 8581 O O . ILE A 1 19 ? -4.573 9.188 18.190 1.00 33.25 57 ILE A O 6
ATOM 8597 N N . ALA A 1 20 ? -3.563 9.871 16.331 1.00 64.00 58 ALA A N 6
ATOM 8598 C CA . ALA A 1 20 ? -3.519 11.287 16.716 1.00 53.41 58 ALA A CA 6
ATOM 8599 C C . ALA A 1 20 ? -4.925 11.823 16.998 1.00 73.24 58 ALA A C 6
ATOM 8600 O O . ALA A 1 20 ? -5.116 12.660 17.880 1.00 3.43 58 ALA A O 6
ATOM 8607 N N . ALA A 1 21 ? -5.908 11.281 16.295 1.00 22.32 59 ALA A N 6
ATOM 8608 C CA . ALA A 1 21 ? -7.288 11.693 16.453 1.00 52.24 59 ALA A CA 6
ATOM 8609 C C . ALA A 1 21 ? -7.876 11.056 17.703 1.00 44.15 59 ALA A C 6
ATOM 8610 O O . ALA A 1 21 ? -8.741 11.628 18.363 1.00 44.44 59 ALA A O 6
ATOM 8617 N N . ALA A 1 22 ? -7.384 9.883 18.039 1.00 70.43 60 ALA A N 6
ATOM 8618 C CA . ALA A 1 22 ? -7.816 9.193 19.234 1.00 33.41 60 ALA A CA 6
ATOM 8619 C C . ALA A 1 22 ? -7.101 9.762 20.447 1.00 70.34 60 ALA A C 6
ATOM 8620 O O . ALA A 1 22 ? -7.623 9.742 21.549 1.00 10.01 60 ALA A O 6
ATOM 8627 N N . LEU A 1 23 ? -5.925 10.306 20.236 1.00 4.31 61 LEU A N 6
ATOM 8628 C CA . LEU A 1 23 ? -5.202 10.976 21.286 1.00 1.34 61 LEU A CA 6
ATOM 8629 C C . LEU A 1 23 ? -5.990 12.245 21.639 1.00 0.24 61 LEU A C 6
ATOM 8630 O O . LEU A 1 23 ? -6.049 12.663 22.797 1.00 70.35 61 LEU A O 6
ATOM 8646 N N . ASP A 1 24 ? -6.680 12.793 20.632 1.00 75.43 62 ASP A N 6
ATOM 8647 C CA . ASP A 1 24 ? -7.593 13.922 20.837 1.00 71.45 62 ASP A CA 6
ATOM 8648 C C . ASP A 1 24 ? -8.845 13.448 21.553 1.00 11.40 62 ASP A C 6
ATOM 8649 O O . ASP A 1 24 ? -9.589 14.232 22.139 1.00 10.25 62 ASP A O 6
ATOM 8658 N N . MET A 1 25 ? -9.068 12.164 21.515 1.00 10.01 63 MET A N 6
ATOM 8659 C CA . MET A 1 25 ? -10.192 11.577 22.188 1.00 63.04 63 MET A CA 6
ATOM 8660 C C . MET A 1 25 ? -9.860 11.377 23.644 1.00 32.51 63 MET A C 6
ATOM 8661 O O . MET A 1 25 ? -10.709 11.536 24.482 1.00 72.54 63 MET A O 6
ATOM 8675 N N . TYR A 1 26 ? -8.609 11.047 23.953 1.00 61.41 64 TYR A N 6
ATOM 8676 C CA . TYR A 1 26 ? -8.186 11.016 25.353 1.00 71.04 64 TYR A CA 6
ATOM 8677 C C . TYR A 1 26 ? -8.179 12.438 25.853 1.00 1.31 64 TYR A C 6
ATOM 8678 O O . TYR A 1 26 ? -8.504 12.716 27.006 1.00 62.02 64 TYR A O 6
ATOM 8696 N N . LYS A 1 27 ? -7.820 13.341 24.947 1.00 41.23 65 LYS A N 6
ATOM 8697 C CA . LYS A 1 27 ? -7.886 14.757 25.192 1.00 71.02 65 LYS A CA 6
ATOM 8698 C C . LYS A 1 27 ? -9.313 15.154 25.605 1.00 22.21 65 LYS A C 6
ATOM 8699 O O . LYS A 1 27 ? -9.507 16.081 26.341 1.00 40.50 65 LYS A O 6
ATOM 8718 N N . LEU A 1 28 ? -10.293 14.430 25.107 1.00 53.44 66 LEU A N 6
ATOM 8719 C CA . LEU A 1 28 ? -11.676 14.626 25.521 1.00 62.25 66 LEU A CA 6
ATOM 8720 C C . LEU A 1 28 ? -12.015 13.815 26.787 1.00 50.40 66 LEU A C 6
ATOM 8721 O O . LEU A 1 28 ? -12.787 14.276 27.630 1.00 25.24 66 LEU A O 6
ATOM 8737 N N . ASP A 1 29 ? -11.420 12.620 26.932 1.00 42.22 67 ASP A N 6
ATOM 8738 C CA . ASP A 1 29 ? -11.744 11.730 28.079 1.00 54.54 67 ASP A CA 6
ATOM 8739 C C . ASP A 1 29 ? -11.168 12.269 29.373 1.00 30.30 67 ASP A C 6
ATOM 8740 O O . ASP A 1 29 ? -11.675 12.005 30.423 1.00 61.23 67 ASP A O 6
ATOM 8749 N N . ASN A 1 30 ? -10.140 13.072 29.284 1.00 3.11 68 ASN A N 6
ATOM 8750 C CA . ASN A 1 30 ? -9.580 13.741 30.471 1.00 2.22 68 ASN A CA 6
ATOM 8751 C C . ASN A 1 30 ? -9.425 15.170 30.263 1.00 52.10 68 ASN A C 6
ATOM 8752 O O . ASN A 1 30 ? -8.672 15.803 30.995 1.00 11.20 68 ASN A O 6
ATOM 8763 N N . PHE A 1 31 ? -10.164 15.700 29.288 1.00 54.44 69 PHE A N 6
ATOM 8764 C CA . PHE A 1 31 ? -10.197 17.143 28.931 1.00 13.21 69 PHE A CA 6
ATOM 8765 C C . PHE A 1 31 ? -8.816 17.805 28.916 1.00 11.22 69 PHE A C 6
ATOM 8766 O O . PHE A 1 31 ? -8.694 19.029 29.078 1.00 65.41 69 PHE A O 6
ATOM 8783 N N . ALA A 1 32 ? -7.824 17.030 28.550 1.00 72.44 70 ALA A N 6
ATOM 8784 C CA . ALA A 1 32 ? -6.455 17.421 28.625 1.00 53.43 70 ALA A CA 6
ATOM 8785 C C . ALA A 1 32 ? -5.621 16.287 28.097 1.00 12.21 70 ALA A C 6
ATOM 8786 O O . ALA A 1 32 ? -6.116 15.158 27.977 1.00 41.44 70 ALA A O 6
ATOM 8793 N N . TYR A 1 33 ? -4.406 16.575 27.737 1.00 61.11 71 TYR A N 6
ATOM 8794 C CA . TYR A 1 33 ? -3.488 15.555 27.315 1.00 42.11 71 TYR A CA 6
ATOM 8795 C C . TYR A 1 33 ? -2.887 14.815 28.505 1.00 12.34 71 TYR A C 6
ATOM 8796 O O . TYR A 1 33 ? -2.923 15.317 29.637 1.00 54.24 71 TYR A O 6
ATOM 8814 N N . PRO A 1 34 ? -2.361 13.600 28.286 1.00 15.42 72 PRO A N 6
ATOM 8815 C CA . PRO A 1 34 ? -1.754 12.803 29.350 1.00 75.30 72 PRO A CA 6
ATOM 8816 C C . PRO A 1 34 ? -0.402 13.376 29.813 1.00 32.22 72 PRO A C 6
ATOM 8817 O O . PRO A 1 34 ? 0.217 14.185 29.105 1.00 4.32 72 PRO A O 6
ATOM 8828 N N . SER A 1 35 ? 0.048 13.000 31.003 1.00 53.11 73 SER A N 6
ATOM 8829 C CA . SER A 1 35 ? 1.371 13.363 31.403 1.00 1.34 73 SER A CA 6
ATOM 8830 C C . SER A 1 35 ? 2.225 12.169 31.074 1.00 74.43 73 SER A C 6
ATOM 8831 O O . SER A 1 35 ? 1.703 11.066 30.997 1.00 63.13 73 SER A O 6
ATOM 8839 N N . THR A 1 36 ? 3.494 12.338 30.865 1.00 12.41 74 THR A N 6
ATOM 8840 C CA . THR A 1 36 ? 4.320 11.220 30.468 1.00 13.43 74 THR A CA 6
ATOM 8841 C C . THR A 1 36 ? 4.479 10.218 31.629 1.00 45.30 74 THR A C 6
ATOM 8842 O O . THR A 1 36 ? 4.982 9.113 31.460 1.00 14.51 74 THR A O 6
ATOM 8853 N N . GLN A 1 37 ? 4.031 10.620 32.793 1.00 62.14 75 GLN A N 6
ATOM 8854 C CA . GLN A 1 37 ? 4.037 9.762 33.918 1.00 15.44 75 GLN A CA 6
ATOM 8855 C C . GLN A 1 37 ? 2.640 9.216 34.184 1.00 71.41 75 GLN A C 6
ATOM 8856 O O . GLN A 1 37 ? 2.355 8.048 33.869 1.00 22.14 75 GLN A O 6
ATOM 8870 N N . GLN A 1 38 ? 1.721 10.088 34.576 1.00 44.13 76 GLN A N 6
ATOM 8871 C CA . GLN A 1 38 ? 0.401 9.635 34.962 1.00 30.54 76 GLN A CA 6
ATOM 8872 C C . GLN A 1 38 ? -0.456 9.410 33.780 1.00 63.24 76 GLN A C 6
ATOM 8873 O O . GLN A 1 38 ? -1.176 8.437 33.737 1.00 2.01 76 GLN A O 6
ATOM 8887 N N . GLY A 1 39 ? -0.339 10.266 32.781 1.00 33.22 77 GLY A N 6
ATOM 8888 C CA . GLY A 1 39 ? -1.131 10.066 31.629 1.00 72.41 77 GLY A CA 6
ATOM 8889 C C . GLY A 1 39 ? -0.663 8.880 30.814 1.00 23.34 77 GLY A C 6
ATOM 8890 O O . GLY A 1 39 ? -1.422 8.354 30.050 1.00 1.34 77 GLY A O 6
ATOM 8894 N N . LEU A 1 40 ? 0.592 8.454 30.991 1.00 11.41 78 LEU A N 6
ATOM 8895 C CA . LEU A 1 40 ? 1.096 7.304 30.249 1.00 12.21 78 LEU A CA 6
ATOM 8896 C C . LEU A 1 40 ? 0.439 6.065 30.825 1.00 63.51 78 LEU A C 6
ATOM 8897 O O . LEU A 1 40 ? -0.123 5.241 30.093 1.00 40.04 78 LEU A O 6
ATOM 8913 N N . GLU A 1 41 ? 0.439 5.978 32.147 1.00 72.34 79 GLU A N 6
ATOM 8914 C CA . GLU A 1 41 ? -0.247 4.901 32.820 1.00 64.21 79 GLU A CA 6
ATOM 8915 C C . GLU A 1 41 ? -1.728 4.991 32.588 1.00 2.31 79 GLU A C 6
ATOM 8916 O O . GLU A 1 41 ? -2.373 3.997 32.490 1.00 14.13 79 GLU A O 6
ATOM 8928 N N . ALA A 1 42 ? -2.228 6.199 32.432 1.00 45.25 80 ALA A N 6
ATOM 8929 C CA . ALA A 1 42 ? -3.639 6.442 32.171 1.00 13.14 80 ALA A CA 6
ATOM 8930 C C . ALA A 1 42 ? -3.984 6.280 30.688 1.00 62.31 80 ALA A C 6
ATOM 8931 O O . ALA A 1 42 ? -5.140 6.417 30.283 1.00 32.04 80 ALA A O 6
ATOM 8938 N N . LEU A 1 43 ? -2.986 6.061 29.883 1.00 72.31 81 LEU A N 6
ATOM 8939 C CA . LEU A 1 43 ? -3.186 5.856 28.470 1.00 52.24 81 LEU A CA 6
ATOM 8940 C C . LEU A 1 43 ? -3.225 4.347 28.206 1.00 73.33 81 LEU A C 6
ATOM 8941 O O . LEU A 1 43 ? -3.794 3.872 27.216 1.00 53.21 81 LEU A O 6
ATOM 8957 N N . VAL A 1 44 ? -2.597 3.604 29.101 1.00 13.14 82 VAL A N 6
ATOM 8958 C CA . VAL A 1 44 ? -2.544 2.150 29.013 1.00 10.53 82 VAL A CA 6
ATOM 8959 C C . VAL A 1 44 ? -3.565 1.508 29.970 1.00 1.44 82 VAL A C 6
ATOM 8960 O O . VAL A 1 44 ? -4.207 0.502 29.640 1.00 61.53 82 VAL A O 6
ATOM 8973 N N . LYS A 1 45 ? -3.700 2.108 31.124 1.00 3.51 83 LYS A N 6
ATOM 8974 C CA . LYS A 1 45 ? -4.562 1.672 32.205 1.00 74.30 83 LYS A CA 6
ATOM 8975 C C . LYS A 1 45 ? -5.500 2.828 32.562 1.00 34.33 83 LYS A C 6
ATOM 8976 O O . LYS A 1 45 ? -5.168 3.959 32.319 1.00 10.25 83 LYS A O 6
ATOM 8995 N N . LYS A 1 46 ? -6.673 2.524 33.067 1.00 12.11 84 LYS A N 6
ATOM 8996 C CA . LYS A 1 46 ? -7.738 3.525 33.288 1.00 74.11 84 LYS A CA 6
ATOM 8997 C C . LYS A 1 46 ? -7.280 4.727 34.147 1.00 35.44 84 LYS A C 6
ATOM 8998 O O . LYS A 1 46 ? -6.756 4.558 35.266 1.00 33.52 84 LYS A O 6
ATOM 9017 N N . PRO A 1 47 ? -7.511 5.953 33.620 1.00 61.11 85 PRO A N 6
ATOM 9018 C CA . PRO A 1 47 ? -7.012 7.214 34.176 1.00 11.21 85 PRO A CA 6
ATOM 9019 C C . PRO A 1 47 ? -7.376 7.487 35.616 1.00 33.10 85 PRO A C 6
ATOM 9020 O O . PRO A 1 47 ? -8.548 7.528 36.004 1.00 24.23 85 PRO A O 6
ATOM 9031 N N . THR A 1 48 ? -6.367 7.683 36.384 1.00 44.10 86 THR A N 6
ATOM 9032 C CA . THR A 1 48 ? -6.485 8.046 37.746 1.00 44.55 86 THR A CA 6
ATOM 9033 C C . THR A 1 48 ? -6.275 9.545 37.861 1.00 21.20 86 THR A C 6
ATOM 9034 O O . THR A 1 48 ? -5.189 10.060 37.557 1.00 51.40 86 THR A O 6
ATOM 9045 N N . GLY A 1 49 ? -7.293 10.233 38.261 1.00 34.21 87 GLY A N 6
ATOM 9046 C CA . GLY A 1 49 ? -7.255 11.657 38.314 1.00 0.53 87 GLY A CA 6
ATOM 9047 C C . GLY A 1 49 ? -8.630 12.189 38.105 1.00 2.04 87 GLY A C 6
ATOM 9048 O O . GLY A 1 49 ? -9.526 11.888 38.888 1.00 41.30 87 GLY A O 6
ATOM 9052 N N . ASN A 1 50 ? -8.839 12.926 37.045 1.00 14.25 88 ASN A N 6
ATOM 9053 C CA . ASN A 1 50 ? -10.161 13.465 36.768 1.00 63.40 88 ASN A CA 6
ATOM 9054 C C . ASN A 1 50 ? -10.492 13.336 35.298 1.00 55.34 88 ASN A C 6
ATOM 9055 O O . ASN A 1 50 ? -10.078 14.174 34.501 1.00 11.21 88 ASN A O 6
ATOM 9066 N N . PRO A 1 51 ? -11.120 12.235 34.886 1.00 24.23 89 PRO A N 6
ATOM 9067 C CA . PRO A 1 51 ? -11.613 12.080 33.546 1.00 22.43 89 PRO A CA 6
ATOM 9068 C C . PRO A 1 51 ? -13.092 12.376 33.437 1.00 73.04 89 PRO A C 6
ATOM 9069 O O . PRO A 1 51 ? -13.845 12.409 34.419 1.00 53.14 89 PRO A O 6
ATOM 9080 N N . GLN A 1 52 ? -13.465 12.581 32.250 1.00 62.01 90 GLN A N 6
ATOM 9081 C CA . GLN A 1 52 ? -14.728 13.034 31.857 1.00 44.24 90 GLN A CA 6
ATOM 9082 C C . GLN A 1 52 ? -15.409 11.868 31.171 1.00 71.25 90 GLN A C 6
ATOM 9083 O O . GLN A 1 52 ? -14.780 11.253 30.345 1.00 20.12 90 GLN A O 6
ATOM 9097 N N . PRO A 1 53 ? -16.685 11.542 31.508 1.00 42.34 91 PRO A N 6
ATOM 9098 C CA . PRO A 1 53 ? -17.416 10.378 30.941 1.00 13.13 91 PRO A CA 6
ATOM 9099 C C . PRO A 1 53 ? -17.311 10.249 29.404 1.00 55.30 91 PRO A C 6
ATOM 9100 O O . PRO A 1 53 ? -17.968 10.975 28.634 1.00 1.44 91 PRO A O 6
ATOM 9111 N N . LYS A 1 54 ? -16.421 9.384 28.999 1.00 62.30 92 LYS A N 6
ATOM 9112 C CA . LYS A 1 54 ? -16.140 9.056 27.640 1.00 34.34 92 LYS A CA 6
ATOM 9113 C C . LYS A 1 54 ? -15.625 7.624 27.641 1.00 70.43 92 LYS A C 6
ATOM 9114 O O . LYS A 1 54 ? -15.137 7.166 28.679 1.00 63.44 92 LYS A O 6
ATOM 9133 N N . ASN A 1 55 ? -15.856 6.869 26.589 1.00 12.31 93 ASN A N 6
ATOM 9134 C CA . ASN A 1 55 ? -15.324 5.515 26.533 1.00 72.32 93 ASN A CA 6
ATOM 9135 C C . ASN A 1 55 ? -13.797 5.524 26.302 1.00 3.40 93 ASN A C 6
ATOM 9136 O O . ASN A 1 55 ? -13.314 5.740 25.173 1.00 55.04 93 ASN A O 6
ATOM 9147 N N . TRP A 1 56 ? -13.071 5.356 27.385 1.00 14.05 94 TRP A N 6
ATOM 9148 C CA . TRP A 1 56 ? -11.634 5.247 27.409 1.00 4.32 94 TRP A CA 6
ATOM 9149 C C . TRP A 1 56 ? -11.143 4.018 26.616 1.00 64.31 94 TRP A C 6
ATOM 9150 O O . TRP A 1 56 ? -11.806 2.960 26.580 1.00 33.14 94 TRP A O 6
ATOM 9171 N N . ASN A 1 57 ? -10.019 4.175 25.963 1.00 30.04 95 ASN A N 6
ATOM 9172 C CA . ASN A 1 57 ? -9.377 3.108 25.227 1.00 72.33 95 ASN A CA 6
ATOM 9173 C C . ASN A 1 57 ? -7.963 2.921 25.746 1.00 52.35 95 ASN A C 6
ATOM 9174 O O . ASN A 1 57 ? -7.236 3.893 25.942 1.00 32.22 95 ASN A O 6
ATOM 9185 N N . LYS A 1 58 ? -7.593 1.681 25.970 1.00 44.31 96 LYS A N 6
ATOM 9186 C CA . LYS A 1 58 ? -6.273 1.325 26.439 1.00 2.33 96 LYS A CA 6
ATOM 9187 C C . LYS A 1 58 ? -5.252 1.417 25.330 1.00 44.12 96 LYS A C 6
ATOM 9188 O O . LYS A 1 58 ? -5.574 1.680 24.163 1.00 45.34 96 LYS A O 6
ATOM 9207 N N . ASP A 1 59 ? -4.027 1.182 25.729 1.00 42.41 97 ASP A N 6
ATOM 9208 C CA . ASP A 1 59 ? -2.887 0.971 24.854 1.00 5.30 97 ASP A CA 6
ATOM 9209 C C . ASP A 1 59 ? -2.642 2.146 23.902 1.00 10.44 97 ASP A C 6
ATOM 9210 O O . ASP A 1 59 ? -2.103 1.993 22.803 1.00 60.30 97 ASP A O 6
ATOM 9219 N N . GLY A 1 60 ? -3.020 3.324 24.344 1.00 63.44 98 GLY A N 6
ATOM 9220 C CA . GLY A 1 60 ? -2.603 4.506 23.640 1.00 43.14 98 GLY A CA 6
ATOM 9221 C C . GLY A 1 60 ? -3.711 5.366 23.119 1.00 62.23 98 GLY A C 6
ATOM 9222 O O . GLY A 1 60 ? -3.435 6.462 22.649 1.00 53.24 98 GLY A O 6
ATOM 9226 N N . TYR A 1 61 ? -4.960 4.909 23.268 1.00 42.31 99 TYR A N 6
ATOM 9227 C CA . TYR A 1 61 ? -6.100 5.535 22.623 1.00 54.21 99 TYR A CA 6
ATOM 9228 C C . TYR A 1 61 ? -5.920 5.480 21.114 1.00 74.40 99 TYR A C 6
ATOM 9229 O O . TYR A 1 61 ? -5.266 6.316 20.500 1.00 51.00 99 TYR A O 6
ATOM 9247 N N . LEU A 1 62 ? -6.472 4.472 20.545 1.00 15.51 100 LEU A N 6
ATOM 9248 C CA . LEU A 1 62 ? -6.368 4.196 19.157 1.00 34.43 100 LEU A CA 6
ATOM 9249 C C . LEU A 1 62 ? -7.798 3.917 18.695 1.00 53.22 100 LEU A C 6
ATOM 9250 O O . LEU A 1 62 ? -8.712 3.821 19.519 1.00 64.42 100 LEU A O 6
ATOM 9266 N N . LYS A 1 63 ? -8.008 3.828 17.427 1.00 5.01 101 LYS A N 6
ATOM 9267 C CA . LYS A 1 63 ? -9.297 3.460 16.907 1.00 4.35 101 LYS A CA 6
ATOM 9268 C C . LYS A 1 63 ? -9.337 1.943 16.799 1.00 51.15 101 LYS A C 6
ATOM 9269 O O . LYS A 1 63 ? -8.462 1.251 17.330 1.00 44.04 101 LYS A O 6
ATOM 9288 N N . LYS A 1 64 ? -10.295 1.426 16.074 1.00 42.41 102 LYS A N 6
ATOM 9289 C CA . LYS A 1 64 ? -10.385 -0.015 15.842 1.00 3.42 102 LYS A CA 6
ATOM 9290 C C . LYS A 1 64 ? -9.479 -0.477 14.683 1.00 52.14 102 LYS A C 6
ATOM 9291 O O . LYS A 1 64 ? -9.755 -1.452 13.995 1.00 55.21 102 LYS A O 6
ATOM 9310 N N . LEU A 1 65 ? -8.372 0.206 14.548 1.00 13.01 103 LEU A N 6
ATOM 9311 C CA . LEU A 1 65 ? -7.351 -0.054 13.555 1.00 55.34 103 LEU A CA 6
ATOM 9312 C C . LEU A 1 65 ? -6.266 -0.945 14.161 1.00 71.33 103 LEU A C 6
ATOM 9313 O O . LEU A 1 65 ? -6.100 -0.951 15.392 1.00 54.11 103 LEU A O 6
ATOM 9329 N N . PRO A 1 66 ? -5.607 -1.788 13.337 1.00 53.42 104 PRO A N 6
ATOM 9330 C CA . PRO A 1 66 ? -4.526 -2.692 13.784 1.00 64.41 104 PRO A CA 6
ATOM 9331 C C . PRO A 1 66 ? -3.282 -1.951 14.338 1.00 44.04 104 PRO A C 6
ATOM 9332 O O . PRO A 1 66 ? -3.317 -0.768 14.651 1.00 61.34 104 PRO A O 6
ATOM 9343 N N . VAL A 1 67 ? -2.208 -2.680 14.509 1.00 64.32 105 VAL A N 6
ATOM 9344 C CA . VAL A 1 67 ? -0.979 -2.110 15.007 1.00 70.42 105 VAL A CA 6
ATOM 9345 C C . VAL A 1 67 ? -0.036 -1.890 13.800 1.00 20.44 105 VAL A C 6
ATOM 9346 O O . VAL A 1 67 ? -0.410 -2.259 12.669 1.00 60.40 105 VAL A O 6
ATOM 9359 N N . ASP A 1 68 ? 1.135 -1.298 14.005 1.00 40.04 106 ASP A N 6
ATOM 9360 C CA . ASP A 1 68 ? 2.047 -1.010 12.888 1.00 63.34 106 ASP A CA 6
ATOM 9361 C C . ASP A 1 68 ? 2.634 -2.287 12.312 1.00 73.31 106 ASP A C 6
ATOM 9362 O O . ASP A 1 68 ? 2.761 -3.306 13.034 1.00 1.22 106 ASP A O 6
ATOM 9371 N N . PRO A 1 69 ? 2.849 -2.315 10.969 1.00 21.22 107 PRO A N 6
ATOM 9372 C CA . PRO A 1 69 ? 3.507 -3.416 10.276 1.00 72.32 107 PRO A CA 6
ATOM 9373 C C . PRO A 1 69 ? 4.839 -3.789 10.905 1.00 31.25 107 PRO A C 6
ATOM 9374 O O . PRO A 1 69 ? 5.321 -3.142 11.787 1.00 43.41 107 PRO A O 6
ATOM 9385 N N . TRP A 1 70 ? 5.408 -4.878 10.439 1.00 70.32 108 TRP A N 6
ATOM 9386 C CA . TRP A 1 70 ? 6.678 -5.450 10.938 1.00 44.14 108 TRP A CA 6
ATOM 9387 C C . TRP A 1 70 ? 6.511 -5.862 12.419 1.00 55.12 108 TRP A C 6
ATOM 9388 O O . TRP A 1 70 ? 7.486 -6.124 13.139 1.00 43.13 108 TRP A O 6
ATOM 9409 N N . GLY A 1 71 ? 5.262 -5.924 12.832 1.00 44.01 109 GLY A N 6
ATOM 9410 C CA . GLY A 1 71 ? 4.862 -6.360 14.144 1.00 4.25 109 GLY A CA 6
ATOM 9411 C C . GLY A 1 71 ? 5.154 -5.396 15.302 1.00 0.42 109 GLY A C 6
ATOM 9412 O O . GLY A 1 71 ? 5.056 -5.816 16.448 1.00 5.24 109 GLY A O 6
ATOM 9416 N N . ASN A 1 72 ? 5.506 -4.130 15.050 1.00 35.11 110 ASN A N 6
ATOM 9417 C CA . ASN A 1 72 ? 5.818 -3.230 16.145 1.00 22.24 110 ASN A CA 6
ATOM 9418 C C . ASN A 1 72 ? 4.558 -2.707 16.811 1.00 33.35 110 ASN A C 6
ATOM 9419 O O . ASN A 1 72 ? 3.625 -2.205 16.136 1.00 54.51 110 ASN A O 6
ATOM 9430 N N . PRO A 1 73 ? 4.456 -2.895 18.136 1.00 75.42 111 PRO A N 6
ATOM 9431 C CA . PRO A 1 73 ? 3.457 -2.221 18.932 1.00 72.41 111 PRO A CA 6
ATOM 9432 C C . PRO A 1 73 ? 3.775 -0.733 18.958 1.00 45.22 111 PRO A C 6
ATOM 9433 O O . PRO A 1 73 ? 4.945 -0.360 18.958 1.00 33.44 111 PRO A O 6
ATOM 9444 N N . TYR A 1 74 ? 2.756 0.097 19.007 1.00 62.54 112 TYR A N 6
ATOM 9445 C CA . TYR A 1 74 ? 2.941 1.536 19.001 1.00 61.13 112 TYR A CA 6
ATOM 9446 C C . TYR A 1 74 ? 3.572 2.033 20.278 1.00 44.33 112 TYR A C 6
ATOM 9447 O O . TYR A 1 74 ? 3.338 1.489 21.369 1.00 52.22 112 TYR A O 6
ATOM 9465 N N . GLN A 1 75 ? 4.378 3.040 20.142 1.00 22.01 113 GLN A N 6
ATOM 9466 C CA . GLN A 1 75 ? 5.112 3.580 21.246 1.00 63.01 113 GLN A CA 6
ATOM 9467 C C . GLN A 1 75 ? 4.376 4.822 21.649 1.00 53.55 113 GLN A C 6
ATOM 9468 O O . GLN A 1 75 ? 4.215 5.758 20.847 1.00 3.22 113 GLN A O 6
ATOM 9482 N N . TYR A 1 76 ? 3.899 4.825 22.843 1.00 34.04 114 TYR A N 6
ATOM 9483 C CA . TYR A 1 76 ? 3.138 5.924 23.327 1.00 33.42 114 TYR A CA 6
ATOM 9484 C C . TYR A 1 76 ? 3.859 6.671 24.421 1.00 51.54 114 TYR A C 6
ATOM 9485 O O . TYR A 1 76 ? 4.208 6.103 25.461 1.00 63.22 114 TYR A O 6
ATOM 9503 N N . LEU A 1 77 ? 4.127 7.916 24.160 1.00 11.51 115 LEU A N 6
ATOM 9504 C CA . LEU A 1 77 ? 4.715 8.801 25.124 1.00 14.14 115 LEU A CA 6
ATOM 9505 C C . LEU A 1 77 ? 3.913 10.079 25.203 1.00 15.52 115 LEU A C 6
ATOM 9506 O O . LEU A 1 77 ? 3.236 10.463 24.240 1.00 1.53 115 LEU A O 6
ATOM 9522 N N . ALA A 1 78 ? 3.968 10.730 26.319 1.00 53.51 116 ALA A N 6
ATOM 9523 C CA . ALA A 1 78 ? 3.283 11.949 26.478 1.00 41.04 116 ALA A CA 6
ATOM 9524 C C . ALA A 1 78 ? 4.319 13.098 26.339 1.00 52.53 116 ALA A C 6
ATOM 9525 O O . ALA A 1 78 ? 5.489 12.764 26.086 1.00 64.41 116 ALA A O 6
ATOM 9532 N N . PRO A 1 79 ? 3.957 14.433 26.504 1.00 33.00 117 PRO A N 6
ATOM 9533 C CA . PRO A 1 79 ? 4.799 15.568 26.071 1.00 3.13 117 PRO A CA 6
ATOM 9534 C C . PRO A 1 79 ? 6.267 15.414 26.323 1.00 31.34 117 PRO A C 6
ATOM 9535 O O . PRO A 1 79 ? 6.724 15.337 27.472 1.00 30.34 117 PRO A O 6
ATOM 9546 N N . GLY A 1 80 ? 6.987 15.298 25.245 1.00 40.31 118 GLY A N 6
ATOM 9547 C CA . GLY A 1 80 ? 8.398 15.143 25.307 1.00 61.34 118 GLY A CA 6
ATOM 9548 C C . GLY A 1 80 ? 9.092 16.450 25.336 1.00 72.14 118 GLY A C 6
ATOM 9549 O O . GLY A 1 80 ? 9.329 17.015 26.401 1.00 54.14 118 GLY A O 6
ATOM 9553 N N . THR A 1 81 ? 9.385 16.969 24.186 1.00 24.24 119 THR A N 6
ATOM 9554 C CA . THR A 1 81 ? 10.077 18.207 24.127 1.00 62.41 119 THR A CA 6
ATOM 9555 C C . THR A 1 81 ? 9.121 19.263 23.664 1.00 2.22 119 THR A C 6
ATOM 9556 O O . THR A 1 81 ? 8.851 19.376 22.472 1.00 30.45 119 THR A O 6
ATOM 9567 N N . LYS A 1 82 ? 8.549 19.963 24.632 1.00 71.00 120 LYS A N 6
ATOM 9568 C CA . LYS A 1 82 ? 7.649 21.114 24.430 1.00 50.25 120 LYS A CA 6
ATOM 9569 C C . LYS A 1 82 ? 6.316 20.736 23.742 1.00 51.12 120 LYS A C 6
ATOM 9570 O O . LYS A 1 82 ? 5.415 21.572 23.626 1.00 13.31 120 LYS A O 6
ATOM 9589 N N . GLY A 1 83 ? 6.185 19.505 23.312 1.00 15.13 121 GLY A N 6
ATOM 9590 C CA . GLY A 1 83 ? 5.034 19.118 22.571 1.00 11.01 121 GLY A CA 6
ATOM 9591 C C . GLY A 1 83 ? 4.152 18.185 23.304 1.00 22.25 121 GLY A C 6
ATOM 9592 O O . GLY A 1 83 ? 4.632 17.171 23.769 1.00 34.01 121 GLY A O 6
ATOM 9596 N N . PRO A 1 84 ? 2.836 18.538 23.403 1.00 30.23 122 PRO A N 6
ATOM 9597 C CA . PRO A 1 84 ? 1.749 17.784 24.080 1.00 62.21 122 PRO A CA 6
ATOM 9598 C C . PRO A 1 84 ? 1.778 16.250 24.040 1.00 1.15 122 PRO A C 6
ATOM 9599 O O . PRO A 1 84 ? 1.147 15.631 24.891 1.00 5.21 122 PRO A O 6
ATOM 9610 N N . PHE A 1 85 ? 2.441 15.631 23.068 1.00 63.10 123 PHE A N 6
ATOM 9611 C CA . PHE A 1 85 ? 2.582 14.161 23.085 1.00 41.40 123 PHE A CA 6
ATOM 9612 C C . PHE A 1 85 ? 3.627 13.681 22.108 1.00 31.13 123 PHE A C 6
ATOM 9613 O O . PHE A 1 85 ? 4.184 14.485 21.371 1.00 32.22 123 PHE A O 6
ATOM 9630 N N . ASP A 1 86 ? 3.942 12.394 22.180 1.00 11.33 124 ASP A N 6
ATOM 9631 C CA . ASP A 1 86 ? 4.842 11.717 21.243 1.00 60.33 124 ASP A CA 6
ATOM 9632 C C . ASP A 1 86 ? 4.244 10.369 20.873 1.00 31.14 124 ASP A C 6
ATOM 9633 O O . ASP A 1 86 ? 4.223 9.446 21.691 1.00 63.24 124 ASP A O 6
ATOM 9642 N N . LEU A 1 87 ? 3.732 10.250 19.672 1.00 5.13 125 LEU A N 6
ATOM 9643 C CA . LEU A 1 87 ? 3.150 9.004 19.242 1.00 20.14 125 LEU A CA 6
ATOM 9644 C C . LEU A 1 87 ? 3.885 8.526 18.001 1.00 4.42 125 LEU A C 6
ATOM 9645 O O . LEU A 1 87 ? 4.021 9.277 17.039 1.00 33.34 125 LEU A O 6
ATOM 9661 N N . TYR A 1 88 ? 4.343 7.284 18.014 1.00 51.53 126 TYR A N 6
ATOM 9662 C CA . TYR A 1 88 ? 5.103 6.733 16.902 1.00 54.25 126 TYR A CA 6
ATOM 9663 C C . TYR A 1 88 ? 5.218 5.235 17.038 1.00 32.40 126 TYR A C 6
ATOM 9664 O O . TYR A 1 88 ? 4.828 4.692 18.047 1.00 61.45 126 TYR A O 6
ATOM 9682 N N . SER A 1 89 ? 5.658 4.583 16.011 1.00 34.43 127 SER A N 6
ATOM 9683 C CA . SER A 1 89 ? 6.017 3.196 16.078 1.00 63.10 127 SER A CA 6
ATOM 9684 C C . SER A 1 89 ? 7.430 3.084 15.565 1.00 15.41 127 SER A C 6
ATOM 9685 O O . SER A 1 89 ? 7.891 3.974 14.828 1.00 50.04 127 SER A O 6
ATOM 9693 N N . LEU A 1 90 ? 8.137 2.080 15.984 1.00 54.41 128 LEU A N 6
ATOM 9694 C CA . LEU A 1 90 ? 9.466 1.835 15.457 1.00 63.30 128 LEU A CA 6
ATOM 9695 C C . LEU A 1 90 ? 9.413 1.313 14.030 1.00 1.21 128 LEU A C 6
ATOM 9696 O O . LEU A 1 90 ? 8.409 0.800 13.607 1.00 65.44 128 LEU A O 6
ATOM 9712 N N . GLY A 1 91 ? 10.498 1.482 13.290 1.00 24.40 129 GLY A N 6
ATOM 9713 C CA . GLY A 1 91 ? 10.533 0.998 11.928 1.00 42.33 129 GLY A CA 6
ATOM 9714 C C . GLY A 1 91 ? 10.717 -0.499 11.838 1.00 41.03 129 GLY A C 6
ATOM 9715 O O . GLY A 1 91 ? 10.713 -1.208 12.846 1.00 2.13 129 GLY A O 6
ATOM 9719 N N . ALA A 1 92 ? 10.961 -0.961 10.636 1.00 51.10 130 ALA A N 6
ATOM 9720 C CA . ALA A 1 92 ? 11.092 -2.385 10.326 1.00 44.14 130 ALA A CA 6
ATOM 9721 C C . ALA A 1 92 ? 12.268 -3.046 11.034 1.00 72.15 130 ALA A C 6
ATOM 9722 O O . ALA A 1 92 ? 12.289 -4.244 11.230 1.00 73.04 130 ALA A O 6
ATOM 9729 N N . ASP A 1 93 ? 13.226 -2.258 11.433 1.00 61.33 131 ASP A N 6
ATOM 9730 C CA . ASP A 1 93 ? 14.401 -2.783 12.120 1.00 10.42 131 ASP A CA 6
ATOM 9731 C C . ASP A 1 93 ? 14.207 -2.704 13.633 1.00 53.55 131 ASP A C 6
ATOM 9732 O O . ASP A 1 93 ? 15.028 -3.192 14.419 1.00 61.42 131 ASP A O 6
ATOM 9741 N N . GLY A 1 94 ? 13.077 -2.148 14.045 1.00 75.44 132 GLY A N 6
ATOM 9742 C CA . GLY A 1 94 ? 12.852 -1.917 15.444 1.00 72.14 132 GLY A CA 6
ATOM 9743 C C . GLY A 1 94 ? 13.799 -0.864 15.923 1.00 72.44 132 GLY A C 6
ATOM 9744 O O . GLY A 1 94 ? 14.437 -1.005 16.967 1.00 62.31 132 GLY A O 6
ATOM 9748 N N . LYS A 1 95 ? 13.891 0.181 15.140 1.00 60.52 133 LYS A N 6
ATOM 9749 C CA . LYS A 1 95 ? 14.830 1.240 15.359 1.00 52.13 133 LYS A CA 6
ATOM 9750 C C . LYS A 1 95 ? 14.102 2.552 15.168 1.00 41.33 133 LYS A C 6
ATOM 9751 O O . LYS A 1 95 ? 13.176 2.625 14.339 1.00 21.14 133 LYS A O 6
ATOM 9770 N N . GLU A 1 96 ? 14.452 3.550 15.944 1.00 31.43 134 GLU A N 6
ATOM 9771 C CA . GLU A 1 96 ? 13.905 4.860 15.744 1.00 70.02 134 GLU A CA 6
ATOM 9772 C C . GLU A 1 96 ? 14.919 5.780 15.044 1.00 14.34 134 GLU A C 6
ATOM 9773 O O . GLU A 1 96 ? 15.937 6.159 15.598 1.00 13.24 134 GLU A O 6
ATOM 9785 N N . GLY A 1 97 ? 14.677 6.054 13.803 1.00 64.03 135 GLY A N 6
ATOM 9786 C CA . GLY A 1 97 ? 15.585 6.865 13.023 1.00 14.21 135 GLY A CA 6
ATOM 9787 C C . GLY A 1 97 ? 14.852 7.628 11.967 1.00 2.51 135 GLY A C 6
ATOM 9788 O O . GLY A 1 97 ? 13.621 7.644 11.980 1.00 12.51 135 GLY A O 6
ATOM 9792 N N . GLY A 1 98 ? 15.573 8.307 11.093 1.00 24.12 136 GLY A N 6
ATOM 9793 C CA . GLY A 1 98 ? 14.925 8.937 9.970 1.00 10.04 136 GLY A CA 6
ATOM 9794 C C . GLY A 1 98 ? 15.358 8.215 8.729 1.00 24.43 136 GLY A C 6
ATOM 9795 O O . GLY A 1 98 ? 16.554 8.175 8.434 1.00 25.20 136 GLY A O 6
ATOM 9799 N N . SER A 1 99 ? 14.393 7.758 7.964 1.00 32.00 137 SER A N 6
ATOM 9800 C CA . SER A 1 99 ? 14.574 6.810 6.866 1.00 0.03 137 SER A CA 6
ATOM 9801 C C . SER A 1 99 ? 13.193 6.530 6.251 1.00 72.14 137 SER A C 6
ATOM 9802 O O . SER A 1 99 ? 12.214 7.191 6.616 1.00 45.13 137 SER A O 6
ATOM 9810 N N . ASP A 1 100 ? 13.120 5.631 5.278 1.00 14.40 138 ASP A N 6
ATOM 9811 C CA . ASP A 1 100 ? 11.820 5.199 4.749 1.00 41.21 138 ASP A CA 6
ATOM 9812 C C . ASP A 1 100 ? 11.104 4.316 5.758 1.00 72.45 138 ASP A C 6
ATOM 9813 O O . ASP A 1 100 ? 10.171 4.752 6.430 1.00 52.15 138 ASP A O 6
ATOM 9822 N N . ASN A 1 101 ? 11.571 3.095 5.895 1.00 53.12 139 ASN A N 6
ATOM 9823 C CA . ASN A 1 101 ? 10.944 2.120 6.804 1.00 53.41 139 ASN A CA 6
ATOM 9824 C C . ASN A 1 101 ? 11.814 1.910 8.021 1.00 1.24 139 ASN A C 6
ATOM 9825 O O . ASN A 1 101 ? 11.442 1.230 8.961 1.00 23.21 139 ASN A O 6
ATOM 9836 N N . ASP A 1 102 ? 12.993 2.455 7.964 1.00 62.45 140 ASP A N 6
ATOM 9837 C CA . ASP A 1 102 ? 13.970 2.343 9.042 1.00 25.13 140 ASP A CA 6
ATOM 9838 C C . ASP A 1 102 ? 13.767 3.509 10.019 1.00 22.21 140 ASP A C 6
ATOM 9839 O O . ASP A 1 102 ? 14.450 3.665 11.027 1.00 24.50 140 ASP A O 6
ATOM 9848 N N . ALA A 1 103 ? 12.769 4.287 9.707 1.00 73.31 141 ALA A N 6
ATOM 9849 C CA . ALA A 1 103 ? 12.395 5.438 10.463 1.00 45.21 141 ALA A CA 6
ATOM 9850 C C . ALA A 1 103 ? 11.364 5.087 11.474 1.00 54.54 141 ALA A C 6
ATOM 9851 O O . ALA A 1 103 ? 10.645 4.106 11.313 1.00 15.32 141 ALA A O 6
ATOM 9858 N N . ASP A 1 104 ? 11.291 5.870 12.515 1.00 22.31 142 ASP A N 6
ATOM 9859 C CA . ASP A 1 104 ? 10.218 5.720 13.441 1.00 51.53 142 ASP A CA 6
ATOM 9860 C C . ASP A 1 104 ? 9.075 6.514 12.874 1.00 52.42 142 ASP A C 6
ATOM 9861 O O . ASP A 1 104 ? 9.217 7.709 12.552 1.00 21.23 142 ASP A O 6
ATOM 9870 N N . ILE A 1 105 ? 7.988 5.869 12.661 1.00 53.03 143 ILE A N 6
ATOM 9871 C CA . ILE A 1 105 ? 6.887 6.512 12.049 1.00 70.33 143 ILE A CA 6
ATOM 9872 C C . ILE A 1 105 ? 5.910 7.012 13.078 1.00 53.52 143 ILE A C 6
ATOM 9873 O O . ILE A 1 105 ? 5.337 6.257 13.845 1.00 53.15 143 ILE A O 6
ATOM 9889 N N . GLY A 1 106 ? 5.791 8.298 13.159 1.00 35.33 144 GLY A N 6
ATOM 9890 C CA . GLY A 1 106 ? 4.935 8.851 14.133 1.00 55.32 144 GLY A CA 6
ATOM 9891 C C . GLY A 1 106 ? 4.601 10.261 13.869 1.00 60.54 144 GLY A C 6
ATOM 9892 O O . GLY A 1 106 ? 5.062 10.851 12.883 1.00 21.12 144 GLY A O 6
ATOM 9896 N N . ASN A 1 107 ? 3.823 10.808 14.738 1.00 60.32 145 ASN A N 6
ATOM 9897 C CA . ASN A 1 107 ? 3.352 12.149 14.630 1.00 64.34 145 ASN A CA 6
ATOM 9898 C C . ASN A 1 107 ? 2.823 12.546 15.967 1.00 50.13 145 ASN A C 6
ATOM 9899 O O . ASN A 1 107 ? 2.520 11.671 16.801 1.00 4.22 145 ASN A O 6
ATOM 9910 N N . TRP A 1 108 ? 2.745 13.802 16.197 1.00 72.53 146 TRP A N 6
ATOM 9911 C CA . TRP A 1 108 ? 2.304 14.309 17.447 1.00 31.30 146 TRP A CA 6
ATOM 9912 C C . TRP A 1 108 ? 1.925 15.737 17.327 1.00 64.21 146 TRP A C 6
ATOM 9913 O O . TRP A 1 108 ? 2.017 16.326 16.242 1.00 1.22 146 TRP A O 6
ATOM 9934 N N . ASP A 1 109 ? 1.462 16.279 18.406 1.00 13.52 147 ASP A N 6
ATOM 9935 C CA . ASP A 1 109 ? 1.150 17.670 18.468 1.00 4.42 147 ASP A CA 6
ATOM 9936 C C . ASP A 1 109 ? 2.225 18.328 19.259 1.00 73.21 147 ASP A C 6
ATOM 9937 O O . ASP A 1 109 ? 2.518 17.907 20.406 1.00 24.12 147 ASP A O 6
ATOM 9946 N N . ASN A 1 110 ? 2.869 19.253 18.615 1.00 22.50 148 ASN A N 6
ATOM 9947 C CA . ASN A 1 110 ? 3.928 20.044 19.167 1.00 53.22 148 ASN A CA 6
ATOM 9948 C C . ASN A 1 110 ? 3.882 21.388 18.470 1.00 32.32 148 ASN A C 6
ATOM 9949 O O . ASN A 1 110 ? 4.681 21.640 17.545 1.00 32.42 148 ASN A O 6
ATOM 9961 N N . MET A 1 1 ? 2.999 4.581 -1.220 1.00 63.41 39 MET A N 7
ATOM 9962 C CA . MET A 1 1 ? 4.035 3.534 -1.280 1.00 65.53 39 MET A CA 7
ATOM 9963 C C . MET A 1 1 ? 3.408 2.147 -1.340 1.00 31.42 39 MET A C 7
ATOM 9964 O O . MET A 1 1 ? 3.042 1.573 -0.322 1.00 53.30 39 MET A O 7
ATOM 9980 N N . SER A 1 2 ? 3.258 1.623 -2.517 1.00 71.40 40 SER A N 7
ATOM 9981 C CA . SER A 1 2 ? 2.707 0.305 -2.705 1.00 34.13 40 SER A CA 7
ATOM 9982 C C . SER A 1 2 ? 3.784 -0.609 -3.270 1.00 63.54 40 SER A C 7
ATOM 9983 O O . SER A 1 2 ? 3.700 -1.077 -4.406 1.00 43.24 40 SER A O 7
ATOM 9991 N N . ARG A 1 3 ? 4.823 -0.788 -2.494 1.00 71.31 41 ARG A N 7
ATOM 9992 C CA . ARG A 1 3 ? 5.959 -1.588 -2.873 1.00 2.44 41 ARG A CA 7
ATOM 9993 C C . ARG A 1 3 ? 6.651 -2.078 -1.597 1.00 70.11 41 ARG A C 7
ATOM 9994 O O . ARG A 1 3 ? 6.406 -1.486 -0.530 1.00 1.33 41 ARG A O 7
ATOM 10015 N N . PRO A 1 4 ? 7.485 -3.166 -1.687 1.00 52.11 42 PRO A N 7
ATOM 10016 C CA . PRO A 1 4 ? 8.180 -3.822 -0.564 1.00 32.00 42 PRO A CA 7
ATOM 10017 C C . PRO A 1 4 ? 8.523 -2.934 0.634 1.00 34.10 42 PRO A C 7
ATOM 10018 O O . PRO A 1 4 ? 9.243 -1.930 0.506 1.00 2.24 42 PRO A O 7
ATOM 10029 N N . ASP A 1 5 ? 7.963 -3.327 1.781 1.00 74.23 43 ASP A N 7
ATOM 10030 C CA . ASP A 1 5 ? 8.152 -2.735 3.134 1.00 61.03 43 ASP A CA 7
ATOM 10031 C C . ASP A 1 5 ? 7.619 -1.304 3.266 1.00 44.05 43 ASP A C 7
ATOM 10032 O O . ASP A 1 5 ? 7.017 -0.945 4.276 1.00 63.42 43 ASP A O 7
ATOM 10041 N N . GLN A 1 6 ? 7.768 -0.510 2.228 1.00 30.41 44 GLN A N 7
ATOM 10042 C CA . GLN A 1 6 ? 7.258 0.846 2.220 1.00 62.21 44 GLN A CA 7
ATOM 10043 C C . GLN A 1 6 ? 5.742 0.833 2.197 1.00 2.24 44 GLN A C 7
ATOM 10044 O O . GLN A 1 6 ? 5.086 1.803 2.589 1.00 2.31 44 GLN A O 7
ATOM 10058 N N . ALA A 1 7 ? 5.193 -0.295 1.781 1.00 53.10 45 ALA A N 7
ATOM 10059 C CA . ALA A 1 7 ? 3.765 -0.538 1.814 1.00 44.23 45 ALA A CA 7
ATOM 10060 C C . ALA A 1 7 ? 3.269 -0.548 3.263 1.00 24.34 45 ALA A C 7
ATOM 10061 O O . ALA A 1 7 ? 2.108 -0.258 3.541 1.00 33.34 45 ALA A O 7
ATOM 10068 N N . LYS A 1 8 ? 4.168 -0.845 4.178 1.00 12.13 46 LYS A N 7
ATOM 10069 C CA . LYS A 1 8 ? 3.845 -0.883 5.588 1.00 63.21 46 LYS A CA 7
ATOM 10070 C C . LYS A 1 8 ? 3.983 0.517 6.166 1.00 14.20 46 LYS A C 7
ATOM 10071 O O . LYS A 1 8 ? 3.305 0.883 7.121 1.00 22.11 46 LYS A O 7
ATOM 10090 N N . VAL A 1 9 ? 4.807 1.321 5.518 1.00 44.34 47 VAL A N 7
ATOM 10091 C CA . VAL A 1 9 ? 5.087 2.673 5.986 1.00 74.45 47 VAL A CA 7
ATOM 10092 C C . VAL A 1 9 ? 3.906 3.564 5.708 1.00 2.30 47 VAL A C 7
ATOM 10093 O O . VAL A 1 9 ? 3.450 4.304 6.576 1.00 45.33 47 VAL A O 7
ATOM 10106 N N . THR A 1 10 ? 3.377 3.427 4.523 1.00 63.13 48 THR A N 7
ATOM 10107 C CA . THR A 1 10 ? 2.308 4.265 4.067 1.00 30.05 48 THR A CA 7
ATOM 10108 C C . THR A 1 10 ? 1.018 4.038 4.891 1.00 42.51 48 THR A C 7
ATOM 10109 O O . THR A 1 10 ? 0.305 4.994 5.206 1.00 62.23 48 THR A O 7
ATOM 10120 N N . VAL A 1 11 ? 0.756 2.787 5.304 1.00 2.24 49 VAL A N 7
ATOM 10121 C CA . VAL A 1 11 ? -0.437 2.518 6.094 1.00 23.55 49 VAL A CA 7
ATOM 10122 C C . VAL A 1 11 ? -0.242 3.030 7.505 1.00 32.11 49 VAL A C 7
ATOM 10123 O O . VAL A 1 11 ? -1.150 3.599 8.093 1.00 43.23 49 VAL A O 7
ATOM 10136 N N . ALA A 1 12 ? 0.990 2.915 8.002 1.00 31.12 50 ALA A N 7
ATOM 10137 C CA . ALA A 1 12 ? 1.313 3.348 9.336 1.00 11.22 50 ALA A CA 7
ATOM 10138 C C . ALA A 1 12 ? 1.160 4.841 9.454 1.00 64.10 50 ALA A C 7
ATOM 10139 O O . ALA A 1 12 ? 0.754 5.342 10.485 1.00 34.21 50 ALA A O 7
ATOM 10146 N N . LYS A 1 13 ? 1.442 5.554 8.362 1.00 71.53 51 LYS A N 7
ATOM 10147 C CA . LYS A 1 13 ? 1.305 7.003 8.346 1.00 31.44 51 LYS A CA 7
ATOM 10148 C C . LYS A 1 13 ? -0.176 7.402 8.506 1.00 45.21 51 LYS A C 7
ATOM 10149 O O . LYS A 1 13 ? -0.504 8.455 9.070 1.00 33.12 51 LYS A O 7
ATOM 10168 N N . GLY A 1 14 ? -1.054 6.517 8.108 1.00 55.42 52 GLY A N 7
ATOM 10169 C CA . GLY A 1 14 ? -2.457 6.776 8.244 1.00 10.12 52 GLY A CA 7
ATOM 10170 C C . GLY A 1 14 ? -2.942 6.358 9.602 1.00 55.44 52 GLY A C 7
ATOM 10171 O O . GLY A 1 14 ? -3.825 6.991 10.188 1.00 12.33 52 GLY A O 7
ATOM 10175 N N . ASP A 1 15 ? -2.318 5.336 10.135 1.00 31.33 53 ASP A N 7
ATOM 10176 C CA . ASP A 1 15 ? -2.713 4.784 11.416 1.00 55.24 53 ASP A CA 7
ATOM 10177 C C . ASP A 1 15 ? -2.231 5.670 12.540 1.00 4.20 53 ASP A C 7
ATOM 10178 O O . ASP A 1 15 ? -2.901 5.823 13.550 1.00 44.14 53 ASP A O 7
ATOM 10187 N N . ILE A 1 16 ? -1.078 6.291 12.355 1.00 31.32 54 ILE A N 7
ATOM 10188 C CA . ILE A 1 16 ? -0.575 7.245 13.330 1.00 10.54 54 ILE A CA 7
ATOM 10189 C C . ILE A 1 16 ? -1.476 8.481 13.364 1.00 3.03 54 ILE A C 7
ATOM 10190 O O . ILE A 1 16 ? -1.731 9.039 14.440 1.00 10.50 54 ILE A O 7
ATOM 10206 N N . LYS A 1 17 ? -2.008 8.880 12.190 1.00 5.42 55 LYS A N 7
ATOM 10207 C CA . LYS A 1 17 ? -2.939 10.013 12.133 1.00 63.11 55 LYS A CA 7
ATOM 10208 C C . LYS A 1 17 ? -4.237 9.676 12.844 1.00 24.32 55 LYS A C 7
ATOM 10209 O O . LYS A 1 17 ? -4.884 10.550 13.431 1.00 2.54 55 LYS A O 7
ATOM 10228 N N . ALA A 1 18 ? -4.585 8.404 12.811 1.00 13.24 56 ALA A N 7
ATOM 10229 C CA . ALA A 1 18 ? -5.759 7.886 13.484 1.00 20.02 56 ALA A CA 7
ATOM 10230 C C . ALA A 1 18 ? -5.611 8.048 14.990 1.00 43.23 56 ALA A C 7
ATOM 10231 O O . ALA A 1 18 ? -6.528 8.510 15.684 1.00 72.55 56 ALA A O 7
ATOM 10238 N N . ILE A 1 19 ? -4.437 7.693 15.483 1.00 15.02 57 ILE A N 7
ATOM 10239 C CA . ILE A 1 19 ? -4.128 7.770 16.905 1.00 13.42 57 ILE A CA 7
ATOM 10240 C C . ILE A 1 19 ? -4.143 9.219 17.367 1.00 53.14 57 ILE A C 7
ATOM 10241 O O . ILE A 1 19 ? -4.647 9.523 18.425 1.00 60.11 57 ILE A O 7
ATOM 10257 N N . ALA A 1 20 ? -3.640 10.114 16.527 1.00 31.51 58 ALA A N 7
ATOM 10258 C CA . ALA A 1 20 ? -3.597 11.544 16.849 1.00 62.52 58 ALA A CA 7
ATOM 10259 C C . ALA A 1 20 ? -5.006 12.113 17.074 1.00 53.03 58 ALA A C 7
ATOM 10260 O O . ALA A 1 20 ? -5.194 13.052 17.845 1.00 33.24 58 ALA A O 7
ATOM 10267 N N . ALA A 1 21 ? -5.992 11.502 16.440 1.00 43.44 59 ALA A N 7
ATOM 10268 C CA . ALA A 1 21 ? -7.368 11.942 16.564 1.00 52.05 59 ALA A CA 7
ATOM 10269 C C . ALA A 1 21 ? -7.981 11.361 17.830 1.00 44.42 59 ALA A C 7
ATOM 10270 O O . ALA A 1 21 ? -8.804 11.992 18.497 1.00 22.40 59 ALA A O 7
ATOM 10277 N N . ALA A 1 22 ? -7.551 10.169 18.175 1.00 21.12 60 ALA A N 7
ATOM 10278 C CA . ALA A 1 22 ? -8.055 9.492 19.344 1.00 73.43 60 ALA A CA 7
ATOM 10279 C C . ALA A 1 22 ? -7.366 9.997 20.613 1.00 72.42 60 ALA A C 7
ATOM 10280 O O . ALA A 1 22 ? -7.959 10.012 21.685 1.00 63.43 60 ALA A O 7
ATOM 10287 N N . LEU A 1 23 ? -6.143 10.456 20.471 1.00 75.14 61 LEU A N 7
ATOM 10288 C CA . LEU A 1 23 ? -5.384 11.056 21.560 1.00 24.33 61 LEU A CA 7
ATOM 10289 C C . LEU A 1 23 ? -6.099 12.351 21.972 1.00 40.40 61 LEU A C 7
ATOM 10290 O O . LEU A 1 23 ? -6.132 12.721 23.148 1.00 33.13 61 LEU A O 7
ATOM 10306 N N . ASP A 1 24 ? -6.756 12.977 21.000 1.00 64.52 62 ASP A N 7
ATOM 10307 C CA . ASP A 1 24 ? -7.584 14.149 21.258 1.00 24.00 62 ASP A CA 7
ATOM 10308 C C . ASP A 1 24 ? -8.887 13.731 21.957 1.00 21.32 62 ASP A C 7
ATOM 10309 O O . ASP A 1 24 ? -9.496 14.499 22.695 1.00 55.12 62 ASP A O 7
ATOM 10318 N N . MET A 1 25 ? -9.287 12.490 21.764 1.00 52.33 63 MET A N 7
ATOM 10319 C CA . MET A 1 25 ? -10.469 11.984 22.431 1.00 61.31 63 MET A CA 7
ATOM 10320 C C . MET A 1 25 ? -10.152 11.627 23.881 1.00 23.35 63 MET A C 7
ATOM 10321 O O . MET A 1 25 ? -11.036 11.627 24.727 1.00 64.50 63 MET A O 7
ATOM 10335 N N . TYR A 1 26 ? -8.880 11.309 24.166 1.00 31.11 64 TYR A N 7
ATOM 10336 C CA . TYR A 1 26 ? -8.442 11.159 25.555 1.00 54.31 64 TYR A CA 7
ATOM 10337 C C . TYR A 1 26 ? -8.401 12.552 26.147 1.00 14.43 64 TYR A C 7
ATOM 10338 O O . TYR A 1 26 ? -8.794 12.766 27.285 1.00 13.41 64 TYR A O 7
ATOM 10356 N N . LYS A 1 27 ? -7.922 13.501 25.340 1.00 51.42 65 LYS A N 7
ATOM 10357 C CA . LYS A 1 27 ? -7.897 14.907 25.702 1.00 50.25 65 LYS A CA 7
ATOM 10358 C C . LYS A 1 27 ? -9.299 15.378 26.110 1.00 44.02 65 LYS A C 7
ATOM 10359 O O . LYS A 1 27 ? -9.454 16.136 27.032 1.00 31.11 65 LYS A O 7
ATOM 10378 N N . LEU A 1 28 ? -10.302 14.871 25.429 1.00 23.12 66 LEU A N 7
ATOM 10379 C CA . LEU A 1 28 ? -11.690 15.148 25.767 1.00 14.43 66 LEU A CA 7
ATOM 10380 C C . LEU A 1 28 ? -12.097 14.396 27.055 1.00 62.15 66 LEU A C 7
ATOM 10381 O O . LEU A 1 28 ? -12.811 14.931 27.899 1.00 32.45 66 LEU A O 7
ATOM 10397 N N . ASP A 1 29 ? -11.579 13.193 27.216 1.00 1.13 67 ASP A N 7
ATOM 10398 C CA . ASP A 1 29 ? -11.940 12.294 28.339 1.00 24.44 67 ASP A CA 7
ATOM 10399 C C . ASP A 1 29 ? -11.367 12.781 29.680 1.00 12.05 67 ASP A C 7
ATOM 10400 O O . ASP A 1 29 ? -11.914 12.502 30.739 1.00 11.00 67 ASP A O 7
ATOM 10409 N N . ASN A 1 30 ? -10.308 13.566 29.627 1.00 4.11 68 ASN A N 7
ATOM 10410 C CA . ASN A 1 30 ? -9.692 14.124 30.859 1.00 74.34 68 ASN A CA 7
ATOM 10411 C C . ASN A 1 30 ? -9.538 15.567 30.732 1.00 0.31 68 ASN A C 7
ATOM 10412 O O . ASN A 1 30 ? -8.743 16.152 31.468 1.00 54.01 68 ASN A O 7
ATOM 10423 N N . PHE A 1 31 ? -10.314 16.157 29.810 1.00 52.44 69 PHE A N 7
ATOM 10424 C CA . PHE A 1 31 ? -10.341 17.618 29.510 1.00 12.42 69 PHE A CA 7
ATOM 10425 C C . PHE A 1 31 ? -8.935 18.237 29.457 1.00 63.10 69 PHE A C 7
ATOM 10426 O O . PHE A 1 31 ? -8.754 19.456 29.648 1.00 51.01 69 PHE A O 7
ATOM 10443 N N . ALA A 1 32 ? -7.997 17.417 29.030 1.00 3.34 70 ALA A N 7
ATOM 10444 C CA . ALA A 1 32 ? -6.592 17.693 29.053 1.00 53.34 70 ALA A CA 7
ATOM 10445 C C . ALA A 1 32 ? -5.883 16.464 28.541 1.00 4.14 70 ALA A C 7
ATOM 10446 O O . ALA A 1 32 ? -6.486 15.381 28.478 1.00 70.02 70 ALA A O 7
ATOM 10453 N N . TYR A 1 33 ? -4.654 16.619 28.143 1.00 62.43 71 TYR A N 7
ATOM 10454 C CA . TYR A 1 33 ? -3.843 15.502 27.727 1.00 0.13 71 TYR A CA 7
ATOM 10455 C C . TYR A 1 33 ? -3.359 14.649 28.906 1.00 55.33 71 TYR A C 7
ATOM 10456 O O . TYR A 1 33 ? -3.363 15.094 30.069 1.00 24.03 71 TYR A O 7
ATOM 10474 N N . PRO A 1 34 ? -2.988 13.386 28.614 1.00 61.12 72 PRO A N 7
ATOM 10475 C CA . PRO A 1 34 ? -2.371 12.486 29.591 1.00 40.00 72 PRO A CA 7
ATOM 10476 C C . PRO A 1 34 ? -0.913 12.932 29.867 1.00 63.42 72 PRO A C 7
ATOM 10477 O O . PRO A 1 34 ? -0.342 13.630 29.056 1.00 34.13 72 PRO A O 7
ATOM 10488 N N . SER A 1 35 ? -0.304 12.543 30.989 1.00 4.31 73 SER A N 7
ATOM 10489 C CA . SER A 1 35 ? 1.068 12.951 31.229 1.00 13.02 73 SER A CA 7
ATOM 10490 C C . SER A 1 35 ? 1.971 11.879 30.643 1.00 73.12 73 SER A C 7
ATOM 10491 O O . SER A 1 35 ? 1.524 10.755 30.475 1.00 0.51 73 SER A O 7
ATOM 10499 N N . THR A 1 36 ? 3.204 12.181 30.297 1.00 75.43 74 THR A N 7
ATOM 10500 C CA . THR A 1 36 ? 4.033 11.153 29.690 1.00 42.41 74 THR A CA 7
ATOM 10501 C C . THR A 1 36 ? 4.330 10.011 30.689 1.00 2.52 74 THR A C 7
ATOM 10502 O O . THR A 1 36 ? 4.700 8.914 30.303 1.00 31.14 74 THR A O 7
ATOM 10513 N N . GLN A 1 37 ? 4.137 10.275 31.964 1.00 52.33 75 GLN A N 7
ATOM 10514 C CA . GLN A 1 37 ? 4.298 9.256 32.959 1.00 41.43 75 GLN A CA 7
ATOM 10515 C C . GLN A 1 37 ? 2.967 8.619 33.333 1.00 34.43 75 GLN A C 7
ATOM 10516 O O . GLN A 1 37 ? 2.701 7.458 32.974 1.00 33.54 75 GLN A O 7
ATOM 10530 N N . GLN A 1 38 ? 2.084 9.396 33.943 1.00 11.11 76 GLN A N 7
ATOM 10531 C CA . GLN A 1 38 ? 0.829 8.853 34.446 1.00 64.22 76 GLN A CA 7
ATOM 10532 C C . GLN A 1 38 ? -0.175 8.726 33.374 1.00 74.23 76 GLN A C 7
ATOM 10533 O O . GLN A 1 38 ? -0.963 7.805 33.390 1.00 4.43 76 GLN A O 7
ATOM 10547 N N . GLY A 1 39 ? -0.132 9.623 32.417 1.00 71.44 77 GLY A N 7
ATOM 10548 C CA . GLY A 1 39 ? -1.026 9.509 31.335 1.00 54.40 77 GLY A CA 7
ATOM 10549 C C . GLY A 1 39 ? -0.639 8.399 30.367 1.00 51.44 77 GLY A C 7
ATOM 10550 O O . GLY A 1 39 ? -1.473 7.916 29.641 1.00 35.20 77 GLY A O 7
ATOM 10554 N N . LEU A 1 40 ? 0.627 7.980 30.378 1.00 33.21 78 LEU A N 7
ATOM 10555 C CA . LEU A 1 40 ? 1.055 6.863 29.529 1.00 72.32 78 LEU A CA 7
ATOM 10556 C C . LEU A 1 40 ? 0.394 5.618 30.090 1.00 72.14 78 LEU A C 7
ATOM 10557 O O . LEU A 1 40 ? -0.250 4.831 29.374 1.00 11.23 78 LEU A O 7
ATOM 10573 N N . GLU A 1 41 ? 0.480 5.491 31.392 1.00 55.43 79 GLU A N 7
ATOM 10574 C CA . GLU A 1 41 ? -0.162 4.413 32.087 1.00 34.33 79 GLU A CA 7
ATOM 10575 C C . GLU A 1 41 ? -1.663 4.593 32.100 1.00 61.03 79 GLU A C 7
ATOM 10576 O O . GLU A 1 41 ? -2.384 3.679 32.374 1.00 41.52 79 GLU A O 7
ATOM 10588 N N . ALA A 1 42 ? -2.109 5.775 31.777 1.00 50.25 80 ALA A N 7
ATOM 10589 C CA . ALA A 1 42 ? -3.517 6.075 31.670 1.00 13.15 80 ALA A CA 7
ATOM 10590 C C . ALA A 1 42 ? -4.003 5.813 30.251 1.00 61.31 80 ALA A C 7
ATOM 10591 O O . ALA A 1 42 ? -5.176 5.891 29.963 1.00 14.01 80 ALA A O 7
ATOM 10598 N N . LEU A 1 43 ? -3.072 5.551 29.368 1.00 21.34 81 LEU A N 7
ATOM 10599 C CA . LEU A 1 43 ? -3.393 5.152 28.016 1.00 12.51 81 LEU A CA 7
ATOM 10600 C C . LEU A 1 43 ? -3.433 3.635 27.927 1.00 65.03 81 LEU A C 7
ATOM 10601 O O . LEU A 1 43 ? -4.026 3.062 27.009 1.00 40.32 81 LEU A O 7
ATOM 10617 N N . VAL A 1 44 ? -2.755 2.986 28.853 1.00 3.12 82 VAL A N 7
ATOM 10618 C CA . VAL A 1 44 ? -2.738 1.530 28.895 1.00 51.31 82 VAL A CA 7
ATOM 10619 C C . VAL A 1 44 ? -3.682 0.981 29.996 1.00 34.33 82 VAL A C 7
ATOM 10620 O O . VAL A 1 44 ? -4.333 -0.057 29.818 1.00 32.11 82 VAL A O 7
ATOM 10633 N N . LYS A 1 45 ? -3.775 1.691 31.092 1.00 12.03 83 LYS A N 7
ATOM 10634 C CA . LYS A 1 45 ? -4.590 1.303 32.234 1.00 45.34 83 LYS A CA 7
ATOM 10635 C C . LYS A 1 45 ? -5.564 2.459 32.480 1.00 71.15 83 LYS A C 7
ATOM 10636 O O . LYS A 1 45 ? -5.222 3.584 32.151 1.00 3.11 83 LYS A O 7
ATOM 10655 N N . LYS A 1 46 ? -6.768 2.196 33.032 1.00 71.40 84 LYS A N 7
ATOM 10656 C CA . LYS A 1 46 ? -7.800 3.259 33.189 1.00 70.21 84 LYS A CA 7
ATOM 10657 C C . LYS A 1 46 ? -7.249 4.473 33.933 1.00 65.44 84 LYS A C 7
ATOM 10658 O O . LYS A 1 46 ? -6.557 4.337 34.953 1.00 10.44 84 LYS A O 7
ATOM 10677 N N . PRO A 1 47 ? -7.590 5.659 33.431 1.00 41.31 85 PRO A N 7
ATOM 10678 C CA . PRO A 1 47 ? -6.961 6.919 33.792 1.00 1.32 85 PRO A CA 7
ATOM 10679 C C . PRO A 1 47 ? -6.935 7.279 35.259 1.00 3.34 85 PRO A C 7
ATOM 10680 O O . PRO A 1 47 ? -7.917 7.103 36.006 1.00 73.11 85 PRO A O 7
ATOM 10691 N N . THR A 1 48 ? -5.793 7.778 35.639 1.00 24.33 86 THR A N 7
ATOM 10692 C CA . THR A 1 48 ? -5.524 8.319 36.924 1.00 2.45 86 THR A CA 7
ATOM 10693 C C . THR A 1 48 ? -5.864 9.815 36.877 1.00 43.03 86 THR A C 7
ATOM 10694 O O . THR A 1 48 ? -6.279 10.314 35.819 1.00 70.45 86 THR A O 7
ATOM 10705 N N . GLY A 1 49 ? -5.683 10.527 37.969 1.00 20.14 87 GLY A N 7
ATOM 10706 C CA . GLY A 1 49 ? -6.019 11.929 37.972 1.00 62.23 87 GLY A CA 7
ATOM 10707 C C . GLY A 1 49 ? -7.512 12.111 38.012 1.00 13.43 87 GLY A C 7
ATOM 10708 O O . GLY A 1 49 ? -8.203 11.444 38.810 1.00 14.20 87 GLY A O 7
ATOM 10712 N N . ASN A 1 50 ? -8.034 12.941 37.144 1.00 22.10 88 ASN A N 7
ATOM 10713 C CA . ASN A 1 50 ? -9.461 13.193 37.097 1.00 65.31 88 ASN A CA 7
ATOM 10714 C C . ASN A 1 50 ? -9.996 13.203 35.687 1.00 23.43 88 ASN A C 7
ATOM 10715 O O . ASN A 1 50 ? -9.964 14.220 35.011 1.00 31.24 88 ASN A O 7
ATOM 10726 N N . PRO A 1 51 ? -10.418 12.043 35.192 1.00 70.11 89 PRO A N 7
ATOM 10727 C CA . PRO A 1 51 ? -11.088 11.934 33.916 1.00 22.44 89 PRO A CA 7
ATOM 10728 C C . PRO A 1 51 ? -12.609 12.032 34.124 1.00 24.33 89 PRO A C 7
ATOM 10729 O O . PRO A 1 51 ? -13.098 11.907 35.264 1.00 41.02 89 PRO A O 7
ATOM 10740 N N . GLN A 1 52 ? -13.344 12.286 33.087 1.00 64.22 90 GLN A N 7
ATOM 10741 C CA . GLN A 1 52 ? -14.794 12.372 33.186 1.00 45.45 90 GLN A CA 7
ATOM 10742 C C . GLN A 1 52 ? -15.388 11.058 32.708 1.00 34.34 90 GLN A C 7
ATOM 10743 O O . GLN A 1 52 ? -14.694 10.312 32.039 1.00 20.53 90 GLN A O 7
ATOM 10757 N N . PRO A 1 53 ? -16.644 10.706 33.091 1.00 20.11 91 PRO A N 7
ATOM 10758 C CA . PRO A 1 53 ? -17.291 9.473 32.610 1.00 34.05 91 PRO A CA 7
ATOM 10759 C C . PRO A 1 53 ? -17.431 9.497 31.090 1.00 23.23 91 PRO A C 7
ATOM 10760 O O . PRO A 1 53 ? -18.294 10.184 30.543 1.00 0.23 91 PRO A O 7
ATOM 10771 N N . LYS A 1 54 ? -16.525 8.830 30.435 1.00 75.04 92 LYS A N 7
ATOM 10772 C CA . LYS A 1 54 ? -16.432 8.786 29.009 1.00 20.42 92 LYS A CA 7
ATOM 10773 C C . LYS A 1 54 ? -15.793 7.437 28.641 1.00 64.23 92 LYS A C 7
ATOM 10774 O O . LYS A 1 54 ? -15.033 6.884 29.447 1.00 34.14 92 LYS A O 7
ATOM 10793 N N . ASN A 1 55 ? -16.175 6.868 27.499 1.00 70.31 93 ASN A N 7
ATOM 10794 C CA . ASN A 1 55 ? -15.619 5.583 27.019 1.00 74.11 93 ASN A CA 7
ATOM 10795 C C . ASN A 1 55 ? -14.112 5.653 26.723 1.00 22.54 93 ASN A C 7
ATOM 10796 O O . ASN A 1 55 ? -13.701 6.027 25.615 1.00 51.01 93 ASN A O 7
ATOM 10807 N N . TRP A 1 56 ? -13.321 5.370 27.742 1.00 42.02 94 TRP A N 7
ATOM 10808 C CA . TRP A 1 56 ? -11.879 5.268 27.690 1.00 1.30 94 TRP A CA 7
ATOM 10809 C C . TRP A 1 56 ? -11.437 4.086 26.833 1.00 22.24 94 TRP A C 7
ATOM 10810 O O . TRP A 1 56 ? -12.091 3.047 26.808 1.00 13.11 94 TRP A O 7
ATOM 10831 N N . ASN A 1 57 ? -10.346 4.261 26.135 1.00 63.10 95 ASN A N 7
ATOM 10832 C CA . ASN A 1 57 ? -9.780 3.242 25.285 1.00 52.55 95 ASN A CA 7
ATOM 10833 C C . ASN A 1 57 ? -8.334 2.993 25.690 1.00 4.31 95 ASN A C 7
ATOM 10834 O O . ASN A 1 57 ? -7.577 3.941 25.850 1.00 3.45 95 ASN A O 7
ATOM 10845 N N . LYS A 1 58 ? -7.948 1.737 25.885 1.00 45.32 96 LYS A N 7
ATOM 10846 C CA . LYS A 1 58 ? -6.551 1.454 26.163 1.00 22.54 96 LYS A CA 7
ATOM 10847 C C . LYS A 1 58 ? -5.805 1.383 24.861 1.00 64.40 96 LYS A C 7
ATOM 10848 O O . LYS A 1 58 ? -6.338 1.734 23.808 1.00 42.32 96 LYS A O 7
ATOM 10867 N N . ASP A 1 59 ? -4.560 0.961 24.949 1.00 50.44 97 ASP A N 7
ATOM 10868 C CA . ASP A 1 59 ? -3.723 0.710 23.801 1.00 75.41 97 ASP A CA 7
ATOM 10869 C C . ASP A 1 59 ? -3.454 2.017 23.100 1.00 50.24 97 ASP A C 7
ATOM 10870 O O . ASP A 1 59 ? -3.272 2.084 21.898 1.00 4.13 97 ASP A O 7
ATOM 10879 N N . GLY A 1 60 ? -3.470 3.073 23.902 1.00 14.25 98 GLY A N 7
ATOM 10880 C CA . GLY A 1 60 ? -2.986 4.351 23.468 1.00 55.22 98 GLY A CA 7
ATOM 10881 C C . GLY A 1 60 ? -4.021 5.218 22.878 1.00 62.33 98 GLY A C 7
ATOM 10882 O O . GLY A 1 60 ? -3.686 6.278 22.365 1.00 3.42 98 GLY A O 7
ATOM 10886 N N . TYR A 1 61 ? -5.287 4.798 22.991 1.00 33.51 99 TYR A N 7
ATOM 10887 C CA . TYR A 1 61 ? -6.373 5.475 22.326 1.00 11.01 99 TYR A CA 7
ATOM 10888 C C . TYR A 1 61 ? -6.118 5.397 20.830 1.00 12.54 99 TYR A C 7
ATOM 10889 O O . TYR A 1 61 ? -5.591 6.311 20.200 1.00 32.01 99 TYR A O 7
ATOM 10907 N N . LEU A 1 62 ? -6.438 4.264 20.296 1.00 20.50 100 LEU A N 7
ATOM 10908 C CA . LEU A 1 62 ? -6.114 3.931 18.945 1.00 52.14 100 LEU A CA 7
ATOM 10909 C C . LEU A 1 62 ? -7.420 3.560 18.262 1.00 20.12 100 LEU A C 7
ATOM 10910 O O . LEU A 1 62 ? -8.370 3.134 18.921 1.00 71.14 100 LEU A O 7
ATOM 10926 N N . LYS A 1 63 ? -7.501 3.752 16.978 1.00 5.01 101 LYS A N 7
ATOM 10927 C CA . LYS A 1 63 ? -8.665 3.323 16.225 1.00 22.35 101 LYS A CA 7
ATOM 10928 C C . LYS A 1 63 ? -8.588 1.810 16.025 1.00 15.04 101 LYS A C 7
ATOM 10929 O O . LYS A 1 63 ? -7.623 1.169 16.470 1.00 11.52 101 LYS A O 7
ATOM 10948 N N . LYS A 1 64 ? -9.557 1.224 15.368 1.00 63.40 102 LYS A N 7
ATOM 10949 C CA . LYS A 1 64 ? -9.532 -0.219 15.171 1.00 64.24 102 LYS A CA 7
ATOM 10950 C C . LYS A 1 64 ? -8.635 -0.665 14.028 1.00 14.43 102 LYS A C 7
ATOM 10951 O O . LYS A 1 64 ? -9.086 -1.092 12.962 1.00 32.24 102 LYS A O 7
ATOM 10970 N N . LEU A 1 65 ? -7.378 -0.456 14.247 1.00 42.40 103 LEU A N 7
ATOM 10971 C CA . LEU A 1 65 ? -6.305 -0.885 13.416 1.00 54.44 103 LEU A CA 7
ATOM 10972 C C . LEU A 1 65 ? -5.367 -1.647 14.326 1.00 12.10 103 LEU A C 7
ATOM 10973 O O . LEU A 1 65 ? -5.305 -1.329 15.521 1.00 14.33 103 LEU A O 7
ATOM 10989 N N . PRO A 1 66 ? -4.673 -2.670 13.835 1.00 52.51 104 PRO A N 7
ATOM 10990 C CA . PRO A 1 66 ? -3.762 -3.465 14.662 1.00 31.40 104 PRO A CA 7
ATOM 10991 C C . PRO A 1 66 ? -2.523 -2.666 15.090 1.00 52.11 104 PRO A C 7
ATOM 10992 O O . PRO A 1 66 ? -2.462 -1.437 14.936 1.00 4.43 104 PRO A O 7
ATOM 11003 N N . VAL A 1 67 ? -1.553 -3.351 15.635 1.00 33.41 105 VAL A N 7
ATOM 11004 C CA . VAL A 1 67 ? -0.333 -2.709 16.007 1.00 5.14 105 VAL A CA 7
ATOM 11005 C C . VAL A 1 67 ? 0.492 -2.547 14.718 1.00 44.32 105 VAL A C 7
ATOM 11006 O O . VAL A 1 67 ? 0.081 -3.081 13.665 1.00 52.53 105 VAL A O 7
ATOM 11019 N N . ASP A 1 68 ? 1.613 -1.873 14.759 1.00 42.01 106 ASP A N 7
ATOM 11020 C CA . ASP A 1 68 ? 2.288 -1.536 13.523 1.00 15.22 106 ASP A CA 7
ATOM 11021 C C . ASP A 1 68 ? 3.080 -2.687 12.960 1.00 13.13 106 ASP A C 7
ATOM 11022 O O . ASP A 1 68 ? 3.358 -3.684 13.665 1.00 23.31 106 ASP A O 7
ATOM 11031 N N . PRO A 1 69 ? 3.345 -2.647 11.631 1.00 31.34 107 PRO A N 7
ATOM 11032 C CA . PRO A 1 69 ? 4.201 -3.606 10.953 1.00 25.50 107 PRO A CA 7
ATOM 11033 C C . PRO A 1 69 ? 5.566 -3.705 11.603 1.00 42.03 107 PRO A C 7
ATOM 11034 O O . PRO A 1 69 ? 5.911 -2.931 12.454 1.00 42.52 107 PRO A O 7
ATOM 11045 N N . TRP A 1 70 ? 6.335 -4.677 11.163 1.00 30.04 108 TRP A N 7
ATOM 11046 C CA . TRP A 1 70 ? 7.676 -4.998 11.687 1.00 63.34 108 TRP A CA 7
ATOM 11047 C C . TRP A 1 70 ? 7.559 -5.473 13.143 1.00 24.04 108 TRP A C 7
ATOM 11048 O O . TRP A 1 70 ? 8.557 -5.585 13.877 1.00 24.45 108 TRP A O 7
ATOM 11069 N N . GLY A 1 71 ? 6.337 -5.793 13.510 1.00 12.22 109 GLY A N 7
ATOM 11070 C CA . GLY A 1 71 ? 5.980 -6.262 14.822 1.00 74.20 109 GLY A CA 7
ATOM 11071 C C . GLY A 1 71 ? 6.297 -5.298 15.951 1.00 60.22 109 GLY A C 7
ATOM 11072 O O . GLY A 1 71 ? 6.529 -5.744 17.085 1.00 3.43 109 GLY A O 7
ATOM 11076 N N . ASN A 1 72 ? 6.321 -3.995 15.703 1.00 70.31 110 ASN A N 7
ATOM 11077 C CA . ASN A 1 72 ? 6.592 -3.101 16.800 1.00 23.30 110 ASN A CA 7
ATOM 11078 C C . ASN A 1 72 ? 5.295 -2.736 17.444 1.00 73.03 110 ASN A C 7
ATOM 11079 O O . ASN A 1 72 ? 4.214 -2.814 16.808 1.00 52.41 110 ASN A O 7
ATOM 11090 N N . PRO A 1 73 ? 5.338 -2.446 18.729 1.00 62.44 111 PRO A N 7
ATOM 11091 C CA . PRO A 1 73 ? 4.252 -1.811 19.367 1.00 22.42 111 PRO A CA 7
ATOM 11092 C C . PRO A 1 73 ? 4.352 -0.319 19.105 1.00 71.54 111 PRO A C 7
ATOM 11093 O O . PRO A 1 73 ? 5.456 0.220 19.063 1.00 3.23 111 PRO A O 7
ATOM 11104 N N . TYR A 1 74 ? 3.231 0.348 18.954 1.00 12.31 112 TYR A N 7
ATOM 11105 C CA . TYR A 1 74 ? 3.262 1.780 18.795 1.00 5.52 112 TYR A CA 7
ATOM 11106 C C . TYR A 1 74 ? 3.740 2.349 20.112 1.00 13.52 112 TYR A C 7
ATOM 11107 O O . TYR A 1 74 ? 3.387 1.828 21.196 1.00 33.12 112 TYR A O 7
ATOM 11125 N N . GLN A 1 75 ? 4.510 3.375 20.053 1.00 65.21 113 GLN A N 7
ATOM 11126 C CA . GLN A 1 75 ? 5.096 3.922 21.249 1.00 32.54 113 GLN A CA 7
ATOM 11127 C C . GLN A 1 75 ? 4.271 5.132 21.605 1.00 44.31 113 GLN A C 7
ATOM 11128 O O . GLN A 1 75 ? 4.206 6.118 20.836 1.00 62.24 113 GLN A O 7
ATOM 11142 N N . TYR A 1 76 ? 3.598 5.042 22.736 1.00 64.23 114 TYR A N 7
ATOM 11143 C CA . TYR A 1 76 ? 2.728 6.102 23.178 1.00 21.01 114 TYR A CA 7
ATOM 11144 C C . TYR A 1 76 ? 3.472 6.921 24.179 1.00 54.43 114 TYR A C 7
ATOM 11145 O O . TYR A 1 76 ? 3.905 6.397 25.211 1.00 62.54 114 TYR A O 7
ATOM 11163 N N . LEU A 1 77 ? 3.653 8.159 23.876 1.00 71.01 115 LEU A N 7
ATOM 11164 C CA . LEU A 1 77 ? 4.254 9.090 24.771 1.00 33.43 115 LEU A CA 7
ATOM 11165 C C . LEU A 1 77 ? 3.343 10.277 24.864 1.00 2.34 115 LEU A C 7
ATOM 11166 O O . LEU A 1 77 ? 2.598 10.576 23.921 1.00 1.21 115 LEU A O 7
ATOM 11182 N N . ALA A 1 78 ? 3.390 10.955 25.942 1.00 14.11 116 ALA A N 7
ATOM 11183 C CA . ALA A 1 78 ? 2.518 12.023 26.157 1.00 62.33 116 ALA A CA 7
ATOM 11184 C C . ALA A 1 78 ? 3.369 13.261 26.472 1.00 73.32 116 ALA A C 7
ATOM 11185 O O . ALA A 1 78 ? 4.603 13.153 26.419 1.00 73.22 116 ALA A O 7
ATOM 11192 N N . PRO A 1 79 ? 2.794 14.442 26.743 1.00 33.24 117 PRO A N 7
ATOM 11193 C CA . PRO A 1 79 ? 3.580 15.623 26.988 1.00 21.44 117 PRO A CA 7
ATOM 11194 C C . PRO A 1 79 ? 4.444 15.544 28.229 1.00 73.11 117 PRO A C 7
ATOM 11195 O O . PRO A 1 79 ? 3.993 15.132 29.326 1.00 24.33 117 PRO A O 7
ATOM 11206 N N . GLY A 1 80 ? 5.677 15.909 28.050 1.00 74.05 118 GLY A N 7
ATOM 11207 C CA . GLY A 1 80 ? 6.608 15.922 29.129 1.00 50.13 118 GLY A CA 7
ATOM 11208 C C . GLY A 1 80 ? 7.835 16.703 28.784 1.00 54.53 118 GLY A C 7
ATOM 11209 O O . GLY A 1 80 ? 8.078 17.767 29.337 1.00 62.42 118 GLY A O 7
ATOM 11213 N N . THR A 1 81 ? 8.598 16.203 27.865 1.00 61.22 119 THR A N 7
ATOM 11214 C CA . THR A 1 81 ? 9.804 16.856 27.469 1.00 5.11 119 THR A CA 7
ATOM 11215 C C . THR A 1 81 ? 9.555 17.718 26.243 1.00 33.31 119 THR A C 7
ATOM 11216 O O . THR A 1 81 ? 9.560 17.212 25.117 1.00 3.21 119 THR A O 7
ATOM 11227 N N . LYS A 1 82 ? 9.307 19.014 26.475 1.00 24.22 120 LYS A N 7
ATOM 11228 C CA . LYS A 1 82 ? 9.022 20.034 25.423 1.00 54.12 120 LYS A CA 7
ATOM 11229 C C . LYS A 1 82 ? 7.966 19.629 24.382 1.00 24.45 120 LYS A C 7
ATOM 11230 O O . LYS A 1 82 ? 7.881 20.233 23.301 1.00 73.44 120 LYS A O 7
ATOM 11249 N N . GLY A 1 83 ? 7.129 18.693 24.721 1.00 61.52 121 GLY A N 7
ATOM 11250 C CA . GLY A 1 83 ? 6.157 18.233 23.800 1.00 21.01 121 GLY A CA 7
ATOM 11251 C C . GLY A 1 83 ? 4.800 18.192 24.353 1.00 31.10 121 GLY A C 7
ATOM 11252 O O . GLY A 1 83 ? 4.652 17.895 25.517 1.00 11.31 121 GLY A O 7
ATOM 11256 N N . PRO A 1 84 ? 3.808 18.623 23.555 1.00 0.14 122 PRO A N 7
ATOM 11257 C CA . PRO A 1 84 ? 2.378 18.384 23.800 1.00 31.11 122 PRO A CA 7
ATOM 11258 C C . PRO A 1 84 ? 2.026 16.890 23.740 1.00 74.14 122 PRO A C 7
ATOM 11259 O O . PRO A 1 84 ? 1.039 16.483 24.331 1.00 21.34 122 PRO A O 7
ATOM 11270 N N . PHE A 1 85 ? 2.798 16.102 22.950 1.00 13.24 123 PHE A N 7
ATOM 11271 C CA . PHE A 1 85 ? 2.695 14.610 22.923 1.00 5.02 123 PHE A CA 7
ATOM 11272 C C . PHE A 1 85 ? 3.622 14.046 21.870 1.00 44.22 123 PHE A C 7
ATOM 11273 O O . PHE A 1 85 ? 4.112 14.800 21.030 1.00 24.01 123 PHE A O 7
ATOM 11290 N N . ASP A 1 86 ? 3.881 12.737 21.926 1.00 41.24 124 ASP A N 7
ATOM 11291 C CA . ASP A 1 86 ? 4.710 12.054 20.917 1.00 64.24 124 ASP A CA 7
ATOM 11292 C C . ASP A 1 86 ? 4.105 10.712 20.592 1.00 72.21 124 ASP A C 7
ATOM 11293 O O . ASP A 1 86 ? 3.903 9.889 21.479 1.00 10.32 124 ASP A O 7
ATOM 11302 N N . LEU A 1 87 ? 3.808 10.476 19.350 1.00 1.12 125 LEU A N 7
ATOM 11303 C CA . LEU A 1 87 ? 3.272 9.210 18.955 1.00 32.55 125 LEU A CA 7
ATOM 11304 C C . LEU A 1 87 ? 4.062 8.706 17.764 1.00 5.35 125 LEU A C 7
ATOM 11305 O O . LEU A 1 87 ? 4.162 9.407 16.756 1.00 14.23 125 LEU A O 7
ATOM 11321 N N . TYR A 1 88 ? 4.614 7.504 17.868 1.00 13.42 126 TYR A N 7
ATOM 11322 C CA . TYR A 1 88 ? 5.420 6.938 16.785 1.00 31.31 126 TYR A CA 7
ATOM 11323 C C . TYR A 1 88 ? 5.670 5.480 17.011 1.00 43.13 126 TYR A C 7
ATOM 11324 O O . TYR A 1 88 ? 5.339 4.977 18.051 1.00 14.54 126 TYR A O 7
ATOM 11342 N N . SER A 1 89 ? 6.164 4.819 16.011 1.00 31.13 127 SER A N 7
ATOM 11343 C CA . SER A 1 89 ? 6.650 3.464 16.107 1.00 74.44 127 SER A CA 7
ATOM 11344 C C . SER A 1 89 ? 8.068 3.393 15.578 1.00 32.32 127 SER A C 7
ATOM 11345 O O . SER A 1 89 ? 8.495 4.269 14.805 1.00 0.33 127 SER A O 7
ATOM 11353 N N . LEU A 1 90 ? 8.801 2.402 16.011 1.00 52.31 128 LEU A N 7
ATOM 11354 C CA . LEU A 1 90 ? 10.151 2.169 15.527 1.00 64.01 128 LEU A CA 7
ATOM 11355 C C . LEU A 1 90 ? 10.148 1.701 14.059 1.00 42.14 128 LEU A C 7
ATOM 11356 O O . LEU A 1 90 ? 9.195 1.093 13.600 1.00 1.34 128 LEU A O 7
ATOM 11372 N N . GLY A 1 91 ? 11.221 2.001 13.333 1.00 31.30 129 GLY A N 7
ATOM 11373 C CA . GLY A 1 91 ? 11.309 1.586 11.941 1.00 11.30 129 GLY A CA 7
ATOM 11374 C C . GLY A 1 91 ? 11.629 0.122 11.803 1.00 72.24 129 GLY A C 7
ATOM 11375 O O . GLY A 1 91 ? 11.816 -0.572 12.806 1.00 35.42 129 GLY A O 7
ATOM 11379 N N . ALA A 1 92 ? 11.750 -0.332 10.573 1.00 61.11 130 ALA A N 7
ATOM 11380 C CA . ALA A 1 92 ? 12.004 -1.739 10.231 1.00 53.22 130 ALA A CA 7
ATOM 11381 C C . ALA A 1 92 ? 13.247 -2.326 10.886 1.00 31.13 130 ALA A C 7
ATOM 11382 O O . ALA A 1 92 ? 13.360 -3.543 11.037 1.00 55.15 130 ALA A O 7
ATOM 11389 N N . ASP A 1 93 ? 14.174 -1.491 11.268 1.00 43.42 131 ASP A N 7
ATOM 11390 C CA . ASP A 1 93 ? 15.390 -1.989 11.881 1.00 24.53 131 ASP A CA 7
ATOM 11391 C C . ASP A 1 93 ? 15.283 -1.985 13.410 1.00 24.23 131 ASP A C 7
ATOM 11392 O O . ASP A 1 93 ? 16.084 -2.603 14.102 1.00 74.25 131 ASP A O 7
ATOM 11401 N N . GLY A 1 94 ? 14.239 -1.363 13.926 1.00 45.10 132 GLY A N 7
ATOM 11402 C CA . GLY A 1 94 ? 14.079 -1.242 15.376 1.00 11.23 132 GLY A CA 7
ATOM 11403 C C . GLY A 1 94 ? 14.747 0.016 15.888 1.00 63.51 132 GLY A C 7
ATOM 11404 O O . GLY A 1 94 ? 14.819 0.271 17.095 1.00 12.14 132 GLY A O 7
ATOM 11408 N N . LYS A 1 95 ? 15.236 0.785 14.959 1.00 40.21 133 LYS A N 7
ATOM 11409 C CA . LYS A 1 95 ? 15.905 2.023 15.220 1.00 14.41 133 LYS A CA 7
ATOM 11410 C C . LYS A 1 95 ? 14.929 3.160 14.988 1.00 42.23 133 LYS A C 7
ATOM 11411 O O . LYS A 1 95 ? 14.048 3.062 14.121 1.00 64.50 133 LYS A O 7
ATOM 11430 N N . GLU A 1 96 ? 15.029 4.185 15.783 1.00 22.43 134 GLU A N 7
ATOM 11431 C CA . GLU A 1 96 ? 14.267 5.368 15.554 1.00 13.22 134 GLU A CA 7
ATOM 11432 C C . GLU A 1 96 ? 15.187 6.402 14.885 1.00 64.44 134 GLU A C 7
ATOM 11433 O O . GLU A 1 96 ? 16.093 6.966 15.508 1.00 75.40 134 GLU A O 7
ATOM 11445 N N . GLY A 1 97 ? 14.992 6.589 13.611 1.00 0.55 135 GLY A N 7
ATOM 11446 C CA . GLY A 1 97 ? 15.836 7.468 12.845 1.00 5.25 135 GLY A CA 7
ATOM 11447 C C . GLY A 1 97 ? 15.083 8.079 11.705 1.00 23.43 135 GLY A C 7
ATOM 11448 O O . GLY A 1 97 ? 13.875 7.898 11.603 1.00 54.25 135 GLY A O 7
ATOM 11452 N N . GLY A 1 98 ? 15.773 8.799 10.853 1.00 32.32 136 GLY A N 7
ATOM 11453 C CA . GLY A 1 98 ? 15.145 9.361 9.693 1.00 42.13 136 GLY A CA 7
ATOM 11454 C C . GLY A 1 98 ? 15.518 8.529 8.507 1.00 62.11 136 GLY A C 7
ATOM 11455 O O . GLY A 1 98 ? 16.705 8.319 8.252 1.00 14.33 136 GLY A O 7
ATOM 11459 N N . SER A 1 99 ? 14.522 8.101 7.773 1.00 25.31 137 SER A N 7
ATOM 11460 C CA . SER A 1 99 ? 14.614 7.129 6.689 1.00 3.53 137 SER A CA 7
ATOM 11461 C C . SER A 1 99 ? 13.211 6.929 6.132 1.00 73.34 137 SER A C 7
ATOM 11462 O O . SER A 1 99 ? 12.287 7.637 6.546 1.00 1.43 137 SER A O 7
ATOM 11470 N N . ASP A 1 100 ? 13.043 6.058 5.172 1.00 12.05 138 ASP A N 7
ATOM 11471 C CA . ASP A 1 100 ? 11.705 5.749 4.711 1.00 3.42 138 ASP A CA 7
ATOM 11472 C C . ASP A 1 100 ? 11.056 4.681 5.588 1.00 70.24 138 ASP A C 7
ATOM 11473 O O . ASP A 1 100 ? 10.204 4.998 6.424 1.00 30.41 138 ASP A O 7
ATOM 11482 N N . ASN A 1 101 ? 11.499 3.456 5.457 1.00 71.21 139 ASN A N 7
ATOM 11483 C CA . ASN A 1 101 ? 10.919 2.338 6.197 1.00 61.10 139 ASN A CA 7
ATOM 11484 C C . ASN A 1 101 ? 11.714 2.036 7.479 1.00 24.41 139 ASN A C 7
ATOM 11485 O O . ASN A 1 101 ? 11.244 1.327 8.361 1.00 13.31 139 ASN A O 7
ATOM 11496 N N . ASP A 1 102 ? 12.912 2.577 7.580 1.00 4.25 140 ASP A N 7
ATOM 11497 C CA . ASP A 1 102 ? 13.766 2.333 8.760 1.00 21.34 140 ASP A CA 7
ATOM 11498 C C . ASP A 1 102 ? 13.641 3.481 9.750 1.00 12.22 140 ASP A C 7
ATOM 11499 O O . ASP A 1 102 ? 14.332 3.530 10.761 1.00 22.42 140 ASP A O 7
ATOM 11508 N N . ALA A 1 103 ? 12.747 4.388 9.446 1.00 61.11 141 ALA A N 7
ATOM 11509 C CA . ALA A 1 103 ? 12.515 5.588 10.240 1.00 42.01 141 ALA A CA 7
ATOM 11510 C C . ALA A 1 103 ? 11.513 5.372 11.328 1.00 74.01 141 ALA A C 7
ATOM 11511 O O . ALA A 1 103 ? 10.670 4.483 11.230 1.00 32.41 141 ALA A O 7
ATOM 11518 N N . ASP A 1 104 ? 11.580 6.203 12.356 1.00 74.13 142 ASP A N 7
ATOM 11519 C CA . ASP A 1 104 ? 10.573 6.175 13.374 1.00 30.44 142 ASP A CA 7
ATOM 11520 C C . ASP A 1 104 ? 9.390 6.910 12.821 1.00 23.13 142 ASP A C 7
ATOM 11521 O O . ASP A 1 104 ? 9.453 8.111 12.510 1.00 4.42 142 ASP A O 7
ATOM 11530 N N . ILE A 1 105 ? 8.348 6.179 12.603 1.00 21.50 143 ILE A N 7
ATOM 11531 C CA . ILE A 1 105 ? 7.206 6.709 11.952 1.00 31.40 143 ILE A CA 7
ATOM 11532 C C . ILE A 1 105 ? 6.172 7.159 12.939 1.00 53.33 143 ILE A C 7
ATOM 11533 O O . ILE A 1 105 ? 5.712 6.398 13.768 1.00 24.41 143 ILE A O 7
ATOM 11549 N N . GLY A 1 106 ? 5.867 8.413 12.903 1.00 1.41 144 GLY A N 7
ATOM 11550 C CA . GLY A 1 106 ? 4.945 8.933 13.835 1.00 31.21 144 GLY A CA 7
ATOM 11551 C C . GLY A 1 106 ? 4.524 10.319 13.517 1.00 62.11 144 GLY A C 7
ATOM 11552 O O . GLY A 1 106 ? 4.961 10.911 12.515 1.00 20.11 144 GLY A O 7
ATOM 11556 N N . ASN A 1 107 ? 3.692 10.836 14.357 1.00 33.41 145 ASN A N 7
ATOM 11557 C CA . ASN A 1 107 ? 3.140 12.149 14.218 1.00 52.33 145 ASN A CA 7
ATOM 11558 C C . ASN A 1 107 ? 2.831 12.639 15.597 1.00 44.31 145 ASN A C 7
ATOM 11559 O O . ASN A 1 107 ? 2.562 11.827 16.499 1.00 53.03 145 ASN A O 7
ATOM 11570 N N . TRP A 1 108 ? 2.912 13.909 15.785 1.00 44.32 146 TRP A N 7
ATOM 11571 C CA . TRP A 1 108 ? 2.762 14.501 17.084 1.00 33.10 146 TRP A CA 7
ATOM 11572 C C . TRP A 1 108 ? 2.667 15.980 16.966 1.00 73.31 146 TRP A C 7
ATOM 11573 O O . TRP A 1 108 ? 2.749 16.548 15.861 1.00 45.13 146 TRP A O 7
ATOM 11594 N N . ASP A 1 109 ? 2.498 16.604 18.070 1.00 54.50 147 ASP A N 7
ATOM 11595 C CA . ASP A 1 109 ? 2.525 18.014 18.124 1.00 31.20 147 ASP A CA 7
ATOM 11596 C C . ASP A 1 109 ? 3.664 18.383 19.018 1.00 44.25 147 ASP A C 7
ATOM 11597 O O . ASP A 1 109 ? 3.883 17.711 20.053 1.00 52.35 147 ASP A O 7
ATOM 11606 N N . ASN A 1 110 ? 4.411 19.373 18.604 1.00 2.14 148 ASN A N 7
ATOM 11607 C CA . ASN A 1 110 ? 5.619 19.799 19.270 1.00 65.22 148 ASN A CA 7
ATOM 11608 C C . ASN A 1 110 ? 5.650 21.309 19.315 1.00 41.11 148 ASN A C 7
ATOM 11609 O O . ASN A 1 110 ? 4.639 21.936 18.923 1.00 44.31 148 ASN A O 7
ATOM 11621 N N . MET A 1 1 ? 3.963 6.267 -0.749 1.00 14.32 39 MET A N 8
ATOM 11622 C CA . MET A 1 1 ? 5.108 5.434 -1.103 1.00 71.02 39 MET A CA 8
ATOM 11623 C C . MET A 1 1 ? 4.669 3.979 -0.995 1.00 71.42 39 MET A C 8
ATOM 11624 O O . MET A 1 1 ? 4.575 3.446 0.097 1.00 13.52 39 MET A O 8
ATOM 11640 N N . SER A 1 2 ? 4.363 3.351 -2.104 1.00 51.43 40 SER A N 8
ATOM 11641 C CA . SER A 1 2 ? 3.828 2.008 -2.071 1.00 64.31 40 SER A CA 8
ATOM 11642 C C . SER A 1 2 ? 4.696 1.006 -2.805 1.00 35.22 40 SER A C 8
ATOM 11643 O O . SER A 1 2 ? 4.554 0.793 -4.004 1.00 60.24 40 SER A O 8
ATOM 11651 N N . ARG A 1 3 ? 5.615 0.451 -2.077 1.00 11.24 41 ARG A N 8
ATOM 11652 C CA . ARG A 1 3 ? 6.535 -0.557 -2.544 1.00 54.21 41 ARG A CA 8
ATOM 11653 C C . ARG A 1 3 ? 6.993 -1.330 -1.297 1.00 15.33 41 ARG A C 8
ATOM 11654 O O . ARG A 1 3 ? 6.641 -0.889 -0.195 1.00 73.04 41 ARG A O 8
ATOM 11675 N N . PRO A 1 4 ? 7.728 -2.478 -1.416 1.00 1.22 42 PRO A N 8
ATOM 11676 C CA . PRO A 1 4 ? 8.177 -3.290 -0.250 1.00 5.14 42 PRO A CA 8
ATOM 11677 C C . PRO A 1 4 ? 8.721 -2.447 0.926 1.00 51.35 42 PRO A C 8
ATOM 11678 O O . PRO A 1 4 ? 9.589 -1.578 0.747 1.00 60.31 42 PRO A O 8
ATOM 11689 N N . ASP A 1 5 ? 8.138 -2.675 2.113 1.00 14.15 43 ASP A N 8
ATOM 11690 C CA . ASP A 1 5 ? 8.454 -1.964 3.388 1.00 32.55 43 ASP A CA 8
ATOM 11691 C C . ASP A 1 5 ? 7.932 -0.543 3.428 1.00 42.11 43 ASP A C 8
ATOM 11692 O O . ASP A 1 5 ? 7.515 -0.066 4.472 1.00 12.12 43 ASP A O 8
ATOM 11701 N N . GLN A 1 6 ? 7.910 0.112 2.292 1.00 12.30 44 GLN A N 8
ATOM 11702 C CA . GLN A 1 6 ? 7.382 1.463 2.187 1.00 52.34 44 GLN A CA 8
ATOM 11703 C C . GLN A 1 6 ? 5.874 1.430 2.285 1.00 45.33 44 GLN A C 8
ATOM 11704 O O . GLN A 1 6 ? 5.250 2.372 2.760 1.00 21.12 44 GLN A O 8
ATOM 11718 N N . ALA A 1 7 ? 5.295 0.317 1.852 1.00 75.23 45 ALA A N 8
ATOM 11719 C CA . ALA A 1 7 ? 3.866 0.087 1.963 1.00 52.25 45 ALA A CA 8
ATOM 11720 C C . ALA A 1 7 ? 3.473 0.107 3.435 1.00 30.21 45 ALA A C 8
ATOM 11721 O O . ALA A 1 7 ? 2.413 0.595 3.809 1.00 25.30 45 ALA A O 8
ATOM 11728 N N . LYS A 1 8 ? 4.390 -0.355 4.268 1.00 53.13 46 LYS A N 8
ATOM 11729 C CA . LYS A 1 8 ? 4.177 -0.398 5.693 1.00 34.33 46 LYS A CA 8
ATOM 11730 C C . LYS A 1 8 ? 4.289 1.009 6.278 1.00 31.33 46 LYS A C 8
ATOM 11731 O O . LYS A 1 8 ? 3.645 1.322 7.256 1.00 10.11 46 LYS A O 8
ATOM 11750 N N . VAL A 1 9 ? 5.030 1.875 5.591 1.00 13.41 47 VAL A N 8
ATOM 11751 C CA . VAL A 1 9 ? 5.193 3.261 6.022 1.00 50.44 47 VAL A CA 8
ATOM 11752 C C . VAL A 1 9 ? 3.928 4.026 5.714 1.00 71.00 47 VAL A C 8
ATOM 11753 O O . VAL A 1 9 ? 3.397 4.739 6.549 1.00 45.32 47 VAL A O 8
ATOM 11766 N N . THR A 1 10 ? 3.412 3.809 4.524 1.00 3.11 48 THR A N 8
ATOM 11767 C CA . THR A 1 10 ? 2.286 4.556 4.063 1.00 62.13 48 THR A CA 8
ATOM 11768 C C . THR A 1 10 ? 0.982 4.126 4.758 1.00 20.21 48 THR A C 8
ATOM 11769 O O . THR A 1 10 ? 0.106 4.958 4.983 1.00 24.11 48 THR A O 8
ATOM 11780 N N . VAL A 1 11 ? 0.857 2.843 5.129 1.00 5.01 49 VAL A N 8
ATOM 11781 C CA . VAL A 1 11 ? -0.320 2.427 5.879 1.00 1.43 49 VAL A CA 8
ATOM 11782 C C . VAL A 1 11 ? -0.230 2.981 7.288 1.00 42.40 49 VAL A C 8
ATOM 11783 O O . VAL A 1 11 ? -1.225 3.442 7.856 1.00 51.44 49 VAL A O 8
ATOM 11796 N N . ALA A 1 12 ? 0.991 3.018 7.807 1.00 4.34 50 ALA A N 8
ATOM 11797 C CA . ALA A 1 12 ? 1.253 3.516 9.125 1.00 71.31 50 ALA A CA 8
ATOM 11798 C C . ALA A 1 12 ? 0.945 4.986 9.224 1.00 21.02 50 ALA A C 8
ATOM 11799 O O . ALA A 1 12 ? 0.487 5.435 10.246 1.00 33.14 50 ALA A O 8
ATOM 11806 N N . LYS A 1 13 ? 1.126 5.732 8.123 1.00 62.41 51 LYS A N 8
ATOM 11807 C CA . LYS A 1 13 ? 0.881 7.180 8.144 1.00 24.30 51 LYS A CA 8
ATOM 11808 C C . LYS A 1 13 ? -0.602 7.471 8.398 1.00 10.14 51 LYS A C 8
ATOM 11809 O O . LYS A 1 13 ? -0.963 8.497 8.991 1.00 64.50 51 LYS A O 8
ATOM 11828 N N . GLY A 1 14 ? -1.438 6.523 8.035 1.00 44.21 52 GLY A N 8
ATOM 11829 C CA . GLY A 1 14 ? -2.846 6.658 8.263 1.00 12.54 52 GLY A CA 8
ATOM 11830 C C . GLY A 1 14 ? -3.215 6.192 9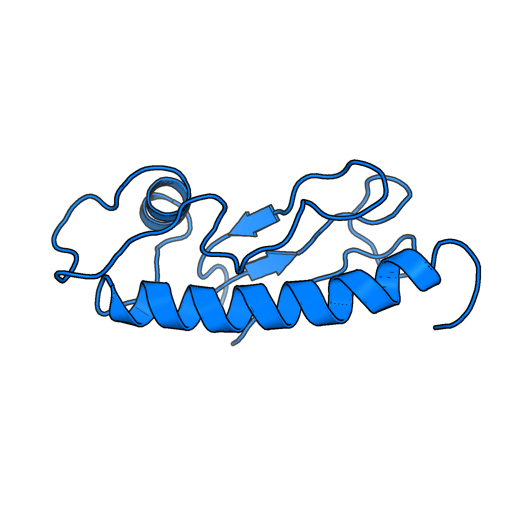.649 1.00 35.12 52 GLY A C 8
ATOM 11831 O O . GLY A 1 14 ? -4.096 6.759 10.297 1.00 25.50 52 GLY A O 8
ATOM 11835 N N . ASP A 1 15 ? -2.511 5.195 10.136 1.00 40.21 53 ASP A N 8
ATOM 11836 C CA . ASP A 1 15 ? -2.810 4.637 11.439 1.00 74.05 53 ASP A CA 8
ATOM 11837 C C . ASP A 1 15 ? -2.233 5.436 12.578 1.00 3.34 53 ASP A C 8
ATOM 11838 O O . ASP A 1 15 ? -2.790 5.471 13.673 1.00 35.43 53 ASP A O 8
ATOM 11847 N N . ILE A 1 16 ? -1.164 6.144 12.314 1.00 72.14 54 ILE A N 8
ATOM 11848 C CA . ILE A 1 16 ? -0.629 7.075 13.291 1.00 63.11 54 ILE A CA 8
ATOM 11849 C C . ILE A 1 16 ? -1.539 8.305 13.353 1.00 35.40 54 ILE A C 8
ATOM 11850 O O . ILE A 1 16 ? -1.734 8.902 14.406 1.00 23.11 54 ILE A O 8
ATOM 11866 N N . LYS A 1 17 ? -2.154 8.638 12.207 1.00 73.01 55 LYS A N 8
ATOM 11867 C CA . LYS A 1 17 ? -3.080 9.748 12.125 1.00 62.34 55 LYS A CA 8
ATOM 11868 C C . LYS A 1 17 ? -4.369 9.388 12.880 1.00 52.11 55 LYS A C 8
ATOM 11869 O O . LYS A 1 17 ? -5.106 10.267 13.362 1.00 54.25 55 LYS A O 8
ATOM 11888 N N . ALA A 1 18 ? -4.626 8.094 12.965 1.00 30.35 56 ALA A N 8
ATOM 11889 C CA . ALA A 1 18 ? -5.750 7.552 13.702 1.00 24.34 56 ALA A CA 8
ATOM 11890 C C . ALA A 1 18 ? -5.560 7.796 15.181 1.00 63.00 56 ALA A C 8
ATOM 11891 O O . ALA A 1 18 ? -6.470 8.271 15.869 1.00 35.55 56 ALA A O 8
ATOM 11898 N N . ILE A 1 19 ? -4.361 7.486 15.652 1.00 61.32 57 ILE A N 8
ATOM 11899 C CA . ILE A 1 19 ? -4.002 7.652 17.052 1.00 70.24 57 ILE A CA 8
ATOM 11900 C C . ILE A 1 19 ? -4.120 9.105 17.436 1.00 22.35 57 ILE A C 8
ATOM 11901 O O . ILE A 1 19 ? -4.725 9.431 18.424 1.00 31.44 57 ILE A O 8
ATOM 11917 N N . ALA A 1 20 ? -3.594 9.973 16.589 1.00 72.01 58 ALA A N 8
ATOM 11918 C CA . ALA A 1 20 ? -3.638 11.416 16.805 1.00 63.44 58 ALA A CA 8
ATOM 11919 C C . ALA A 1 20 ? -5.066 11.933 17.000 1.00 61.14 58 ALA A C 8
ATOM 11920 O O . ALA A 1 20 ? -5.288 12.931 17.687 1.00 24.54 58 ALA A O 8
ATOM 11927 N N . ALA A 1 21 ? -6.024 11.258 16.407 1.00 25.52 59 ALA A N 8
ATOM 11928 C CA . ALA A 1 21 ? -7.398 11.679 16.490 1.00 14.10 59 ALA A CA 8
ATOM 11929 C C . ALA A 1 21 ? -8.055 11.119 17.743 1.00 30.04 59 ALA A C 8
ATOM 11930 O O . ALA A 1 21 ? -8.809 11.813 18.425 1.00 21.53 59 ALA A O 8
ATOM 11937 N N . ALA A 1 22 ? -7.746 9.883 18.076 1.00 43.21 60 ALA A N 8
ATOM 11938 C CA . ALA A 1 22 ? -8.337 9.267 19.251 1.00 62.03 60 ALA A CA 8
ATOM 11939 C C . ALA A 1 22 ? -7.665 9.769 20.525 1.00 74.23 60 ALA A C 8
ATOM 11940 O O . ALA A 1 22 ? -8.292 9.874 21.565 1.00 5.32 60 ALA A O 8
ATOM 11947 N N . LEU A 1 23 ? -6.410 10.147 20.418 1.00 75.12 61 LEU A N 8
ATOM 11948 C CA . LEU A 1 23 ? -5.656 10.709 21.527 1.00 62.24 61 LEU A CA 8
ATOM 11949 C C . LEU A 1 23 ? -6.260 12.077 21.851 1.00 55.13 61 LEU A C 8
ATOM 11950 O O . LEU A 1 23 ? -6.258 12.531 22.996 1.00 1.50 61 LEU A O 8
ATOM 11966 N N . ASP A 1 24 ? -6.860 12.681 20.838 1.00 53.25 62 ASP A N 8
ATOM 11967 C CA . ASP A 1 24 ? -7.543 13.952 20.989 1.00 23.03 62 ASP A CA 8
ATOM 11968 C C . ASP A 1 24 ? -8.903 13.705 21.690 1.00 51.42 62 ASP A C 8
ATOM 11969 O O . ASP A 1 24 ? -9.466 14.580 22.330 1.00 1.24 62 ASP A O 8
ATOM 11978 N N . MET A 1 25 ? -9.389 12.464 21.624 1.00 63.21 63 MET A N 8
ATOM 11979 C CA . MET A 1 25 ? -10.603 12.091 22.353 1.00 31.35 63 MET A CA 8
ATOM 11980 C C . MET A 1 25 ? -10.271 11.892 23.819 1.00 74.32 63 MET A C 8
ATOM 11981 O O . MET A 1 25 ? -11.057 12.246 24.682 1.00 12.24 63 MET A O 8
ATOM 11995 N N . TYR A 1 26 ? -9.084 11.320 24.096 1.00 52.11 64 TYR A N 8
ATOM 11996 C CA . TYR A 1 26 ? -8.585 11.206 25.476 1.00 71.15 64 TYR A CA 8
ATOM 11997 C C . TYR A 1 26 ? -8.415 12.603 26.028 1.00 1.14 64 TYR A C 8
ATOM 11998 O O . TYR A 1 26 ? -8.664 12.862 27.206 1.00 41.31 64 TYR A O 8
ATOM 12016 N N . LYS A 1 27 ? -7.970 13.497 25.148 1.00 1.33 65 LYS A N 8
ATOM 12017 C CA . LYS A 1 27 ? -7.823 14.897 25.456 1.00 62.32 65 LYS A CA 8
ATOM 12018 C C . LYS A 1 27 ? -9.130 15.446 25.978 1.00 3.42 65 LYS A C 8
ATOM 12019 O O . LYS A 1 27 ? -9.144 16.217 26.893 1.00 32.34 65 LYS A O 8
ATOM 12038 N N . LEU A 1 28 ? -10.220 15.023 25.399 1.00 53.32 66 LEU A N 8
ATOM 12039 C CA . LEU A 1 28 ? -11.510 15.406 25.908 1.00 52.24 66 LEU A CA 8
ATOM 12040 C C . LEU A 1 28 ? -11.962 14.568 27.122 1.00 52.13 66 LEU A C 8
ATOM 12041 O O . LEU A 1 28 ? -12.674 15.093 27.989 1.00 43.43 66 LEU A O 8
ATOM 12057 N N . ASP A 1 29 ? -11.543 13.288 27.210 1.00 25.34 67 ASP A N 8
ATOM 12058 C CA . ASP A 1 29 ? -11.957 12.425 28.355 1.00 63.21 67 ASP A CA 8
ATOM 12059 C C . ASP A 1 29 ? -11.267 12.863 29.643 1.00 73.41 67 ASP A C 8
ATOM 12060 O O . ASP A 1 29 ? -11.808 12.746 30.719 1.00 40.30 67 ASP A O 8
ATOM 12069 N N . ASN A 1 30 ? -10.121 13.502 29.517 1.00 23.14 68 ASN A N 8
ATOM 12070 C CA . ASN A 1 30 ? -9.410 14.014 30.693 1.00 32.21 68 ASN A CA 8
ATOM 12071 C C . ASN A 1 30 ? -9.064 15.418 30.542 1.00 15.01 68 ASN A C 8
ATOM 12072 O O . ASN A 1 30 ? -8.156 15.889 31.221 1.00 63.41 68 ASN A O 8
ATOM 12083 N N . PHE A 1 31 ? -9.811 16.112 29.677 1.00 43.34 69 PHE A N 8
ATOM 12084 C CA . PHE A 1 31 ? -9.713 17.582 29.433 1.00 45.25 69 PHE A CA 8
ATOM 12085 C C . PHE A 1 31 ? -8.268 18.099 29.352 1.00 24.34 69 PHE A C 8
ATOM 12086 O O . PHE A 1 31 ? -7.993 19.280 29.627 1.00 12.35 69 PHE A O 8
ATOM 12103 N N . ALA A 1 32 ? -7.394 17.255 28.841 1.00 62.12 70 ALA A N 8
ATOM 12104 C CA . ALA A 1 32 ? -5.982 17.497 28.825 1.00 32.32 70 ALA A CA 8
ATOM 12105 C C . ALA A 1 32 ? -5.299 16.310 28.206 1.00 1.44 70 ALA A C 8
ATOM 12106 O O . ALA A 1 32 ? -5.817 15.182 28.284 1.00 21.10 70 ALA A O 8
ATOM 12113 N N . TYR A 1 33 ? -4.174 16.538 27.593 1.00 24.50 71 TYR A N 8
ATOM 12114 C CA . TYR A 1 33 ? -3.366 15.469 27.089 1.00 64.25 71 TYR A CA 8
ATOM 12115 C C . TYR A 1 33 ? -2.649 14.763 28.235 1.00 22.32 71 TYR A C 8
ATOM 12116 O O . TYR A 1 33 ? -2.390 15.375 29.287 1.00 21.22 71 TYR A O 8
ATOM 12134 N N . PRO A 1 34 ? -2.334 13.475 28.055 1.00 22.05 72 PRO A N 8
ATOM 12135 C CA . PRO A 1 34 ? -1.673 12.645 29.082 1.00 22.21 72 PRO A CA 8
ATOM 12136 C C . PRO A 1 34 ? -0.275 13.173 29.459 1.00 61.12 72 PRO A C 8
ATOM 12137 O O . PRO A 1 34 ? 0.273 14.016 28.764 1.00 65.21 72 PRO A O 8
ATOM 12148 N N . SER A 1 35 ? 0.287 12.709 30.567 1.00 53.43 73 SER A N 8
ATOM 12149 C CA . SER A 1 35 ? 1.652 13.053 30.877 1.00 53.32 73 SER A CA 8
ATOM 12150 C C . SER A 1 35 ? 2.467 11.838 30.521 1.00 0.11 73 SER A C 8
ATOM 12151 O O . SER A 1 35 ? 1.921 10.739 30.513 1.00 61.41 73 SER A O 8
ATOM 12159 N N . THR A 1 36 ? 3.733 11.981 30.221 1.00 22.32 74 THR A N 8
ATOM 12160 C CA . THR A 1 36 ? 4.502 10.833 29.772 1.00 52.34 74 THR A CA 8
ATOM 12161 C C . THR A 1 36 ? 4.707 9.819 30.939 1.00 74.43 74 THR A C 8
ATOM 12162 O O . THR A 1 36 ? 5.184 8.698 30.751 1.00 4.32 74 THR A O 8
ATOM 12173 N N . GLN A 1 37 ? 4.319 10.227 32.140 1.00 72.33 75 GLN A N 8
ATOM 12174 C CA . GLN A 1 37 ? 4.324 9.336 33.250 1.00 54.14 75 GLN A CA 8
ATOM 12175 C C . GLN A 1 37 ? 2.890 8.852 33.544 1.00 42.44 75 GLN A C 8
ATOM 12176 O O . GLN A 1 37 ? 2.526 7.715 33.209 1.00 53.25 75 GLN A O 8
ATOM 12190 N N . GLN A 1 38 ? 2.028 9.767 33.985 1.00 32.30 76 GLN A N 8
ATOM 12191 C CA . GLN A 1 38 ? 0.694 9.387 34.456 1.00 75.24 76 GLN A CA 8
ATOM 12192 C C . GLN A 1 38 ? -0.211 9.121 33.308 1.00 54.33 76 GLN A C 8
ATOM 12193 O O . GLN A 1 38 ? -0.965 8.157 33.328 1.00 15.43 76 GLN A O 8
ATOM 12207 N N . GLY A 1 39 ? -0.097 9.931 32.274 1.00 60.50 77 GLY A N 8
ATOM 12208 C CA . GLY A 1 39 ? -0.955 9.743 31.168 1.00 53.51 77 GLY A CA 8
ATOM 12209 C C . GLY A 1 39 ? -0.565 8.564 30.307 1.00 65.33 77 GLY A C 8
ATOM 12210 O O . GLY A 1 39 ? -1.398 8.041 29.616 1.00 33.24 77 GLY A O 8
ATOM 12214 N N . LEU A 1 40 ? 0.693 8.120 30.386 1.00 3.41 78 LEU A N 8
ATOM 12215 C CA . LEU A 1 40 ? 1.121 6.960 29.592 1.00 61.32 78 LEU A CA 8
ATOM 12216 C C . LEU A 1 40 ? 0.402 5.747 30.145 1.00 31.54 78 LEU A C 8
ATOM 12217 O O . LEU A 1 40 ? -0.263 4.982 29.419 1.00 51.32 78 LEU A O 8
ATOM 12233 N N . GLU A 1 41 ? 0.467 5.617 31.443 1.00 70.23 79 GLU A N 8
ATOM 12234 C CA . GLU A 1 41 ? -0.234 4.573 32.112 1.00 44.32 79 GLU A CA 8
ATOM 12235 C C . GLU A 1 41 ? -1.711 4.776 32.040 1.00 45.50 79 GLU A C 8
ATOM 12236 O O . GLU A 1 41 ? -2.420 3.850 32.035 1.00 11.52 79 GLU A O 8
ATOM 12248 N N . ALA A 1 42 ? -2.150 5.999 31.912 1.00 4.44 80 ALA A N 8
ATOM 12249 C CA . ALA A 1 42 ? -3.570 6.286 31.777 1.00 22.44 80 ALA A CA 8
ATOM 12250 C C . ALA A 1 42 ? -4.058 6.028 30.347 1.00 31.42 80 ALA A C 8
ATOM 12251 O O . ALA A 1 42 ? -5.248 6.145 30.045 1.00 55.12 80 ALA A O 8
ATOM 12258 N N . LEU A 1 43 ? -3.123 5.756 29.464 1.00 2.25 81 LEU A N 8
ATOM 12259 C CA . LEU A 1 43 ? -3.433 5.365 28.109 1.00 10.02 81 LEU A CA 8
ATOM 12260 C C . LEU A 1 43 ? -3.483 3.856 28.015 1.00 4.10 81 LEU A C 8
ATOM 12261 O O . LEU A 1 43 ? -4.059 3.300 27.087 1.00 30.34 81 LEU A O 8
ATOM 12277 N N . VAL A 1 44 ? -2.822 3.196 28.940 1.00 74.51 82 VAL A N 8
ATOM 12278 C CA . VAL A 1 44 ? -2.808 1.738 28.951 1.00 44.21 82 VAL A CA 8
ATOM 12279 C C . VAL A 1 44 ? -3.785 1.154 30.005 1.00 63.41 82 VAL A C 8
ATOM 12280 O O . VAL A 1 44 ? -4.454 0.148 29.759 1.00 34.42 82 VAL A O 8
ATOM 12293 N N . LYS A 1 45 ? -3.868 1.791 31.140 1.00 42.04 83 LYS A N 8
ATOM 12294 C CA . LYS A 1 45 ? -4.751 1.401 32.222 1.00 3.54 83 LYS A CA 8
ATOM 12295 C C . LYS A 1 45 ? -5.701 2.567 32.452 1.00 4.15 83 LYS A C 8
ATOM 12296 O O . LYS A 1 45 ? -5.354 3.701 32.119 1.00 41.44 83 LYS A O 8
ATOM 12315 N N . LYS A 1 46 ? -6.904 2.290 32.925 1.00 51.42 84 LYS A N 8
ATOM 12316 C CA . LYS A 1 46 ? -7.918 3.298 33.118 1.00 22.33 84 LYS A CA 8
ATOM 12317 C C . LYS A 1 46 ? -7.383 4.433 34.015 1.00 13.22 84 LYS A C 8
ATOM 12318 O O . LYS A 1 46 ? -6.832 4.172 35.094 1.00 54.01 84 LYS A O 8
ATOM 12337 N N . PRO A 1 47 ? -7.561 5.694 33.579 1.00 63.34 85 PRO A N 8
ATOM 12338 C CA . PRO A 1 47 ? -6.986 6.868 34.240 1.00 3.04 85 PRO A CA 8
ATOM 12339 C C . PRO A 1 47 ? -7.437 7.001 35.682 1.00 65.31 85 PRO A C 8
ATOM 12340 O O . PRO A 1 47 ? -8.646 7.032 35.977 1.00 50.13 85 PRO A O 8
ATOM 12351 N N . THR A 1 48 ? -6.484 7.066 36.567 1.00 73.01 86 THR A N 8
ATOM 12352 C CA . THR A 1 48 ? -6.762 7.163 37.971 1.00 32.33 86 THR A CA 8
ATOM 12353 C C . THR A 1 48 ? -7.033 8.603 38.360 1.00 44.31 86 THR A C 8
ATOM 12354 O O . THR A 1 48 ? -6.174 9.474 38.201 1.00 54.13 86 THR A O 8
ATOM 12365 N N . GLY A 1 49 ? -8.231 8.846 38.799 1.00 74.04 87 GLY A N 8
ATOM 12366 C CA . GLY A 1 49 ? -8.659 10.150 39.165 1.00 64.44 87 GLY A CA 8
ATOM 12367 C C . GLY A 1 49 ? -10.098 10.310 38.791 1.00 52.32 87 GLY A C 8
ATOM 12368 O O . GLY A 1 49 ? -10.896 9.401 39.026 1.00 24.23 87 GLY A O 8
ATOM 12372 N N . ASN A 1 50 ? -10.448 11.433 38.223 1.00 43.23 88 ASN A N 8
ATOM 12373 C CA . ASN A 1 50 ? -11.800 11.643 37.724 1.00 33.32 88 ASN A CA 8
ATOM 12374 C C . ASN A 1 50 ? -11.791 12.253 36.331 1.00 34.02 88 ASN A C 8
ATOM 12375 O O . ASN A 1 50 ? -11.658 13.482 36.179 1.00 2.14 88 ASN A O 8
ATOM 12386 N N . PRO A 1 51 ? -11.866 11.415 35.287 1.00 10.41 89 PRO A N 8
ATOM 12387 C CA . PRO A 1 51 ? -11.990 11.873 33.908 1.00 31.01 89 PRO A CA 8
ATOM 12388 C C . PRO A 1 51 ? -13.471 12.193 33.620 1.00 0.12 89 PRO A C 8
ATOM 12389 O O . PRO A 1 51 ? -14.363 11.781 34.390 1.00 23.14 89 PRO A O 8
ATOM 12400 N N . GLN A 1 52 ? -13.734 12.934 32.574 1.00 3.45 90 GLN A N 8
ATOM 12401 C CA . GLN A 1 52 ? -15.090 13.307 32.221 1.00 0.12 90 GLN A CA 8
ATOM 12402 C C . GLN A 1 52 ? -15.631 12.300 31.231 1.00 12.34 90 GLN A C 8
ATOM 12403 O O . GLN A 1 52 ? -15.236 12.324 30.066 1.00 4.31 90 GLN A O 8
ATOM 12417 N N . PRO A 1 53 ? -16.588 11.450 31.696 1.00 60.53 91 PRO A N 8
ATOM 12418 C CA . PRO A 1 53 ? -17.107 10.269 30.991 1.00 12.33 91 PRO A CA 8
ATOM 12419 C C . PRO A 1 53 ? -17.099 10.295 29.464 1.00 14.24 91 PRO A C 8
ATOM 12420 O O . PRO A 1 53 ? -17.966 10.899 28.809 1.00 20.15 91 PRO A O 8
ATOM 12431 N N . LYS A 1 54 ? -16.094 9.668 28.940 1.00 15.32 92 LYS A N 8
ATOM 12432 C CA . LYS A 1 54 ? -15.904 9.405 27.558 1.00 30.24 92 LYS A CA 8
ATOM 12433 C C . LYS A 1 54 ? -15.384 8.021 27.433 1.00 64.35 92 LYS A C 8
ATOM 12434 O O . LYS A 1 54 ? -14.831 7.490 28.391 1.00 72.33 92 LYS A O 8
ATOM 12453 N N . ASN A 1 55 ? -15.706 7.380 26.350 1.00 25.03 93 ASN A N 8
ATOM 12454 C CA . ASN A 1 55 ? -15.266 6.019 26.098 1.00 43.22 93 ASN A CA 8
ATOM 12455 C C . ASN A 1 55 ? -13.738 5.936 26.107 1.00 71.20 93 ASN A C 8
ATOM 12456 O O . ASN A 1 55 ? -13.080 6.257 25.111 1.00 25.41 93 ASN A O 8
ATOM 12467 N N . TRP A 1 56 ? -13.187 5.638 27.276 1.00 62.10 94 TRP A N 8
ATOM 12468 C CA . TRP A 1 56 ? -11.800 5.431 27.450 1.00 31.44 94 TRP A CA 8
ATOM 12469 C C . TRP A 1 56 ? -11.360 4.195 26.696 1.00 51.43 94 TRP A C 8
ATOM 12470 O O . TRP A 1 56 ? -12.086 3.197 26.627 1.00 21.51 94 TRP A O 8
ATOM 12491 N N . ASN A 1 57 ? -10.197 4.265 26.145 1.00 44.40 95 ASN A N 8
ATOM 12492 C CA . ASN A 1 57 ? -9.648 3.197 25.399 1.00 65.21 95 ASN A CA 8
ATOM 12493 C C . ASN A 1 57 ? -8.202 3.008 25.799 1.00 32.10 95 ASN A C 8
ATOM 12494 O O . ASN A 1 57 ? -7.469 3.989 25.910 1.00 70.12 95 ASN A O 8
ATOM 12505 N N . LYS A 1 58 ? -7.790 1.774 26.051 1.00 25.15 96 LYS A N 8
ATOM 12506 C CA . LYS A 1 58 ? -6.393 1.518 26.312 1.00 55.42 96 LYS A CA 8
ATOM 12507 C C . LYS A 1 58 ? -5.656 1.510 24.991 1.00 12.25 96 LYS A C 8
ATOM 12508 O O . LYS A 1 58 ? -6.207 1.893 23.959 1.00 10.12 96 LYS A O 8
ATOM 12527 N N . ASP A 1 59 ? -4.404 1.119 25.042 1.00 62.14 97 ASP A N 8
ATOM 12528 C CA . ASP A 1 59 ? -3.587 0.913 23.861 1.00 51.34 97 ASP A CA 8
ATOM 12529 C C . ASP A 1 59 ? -3.348 2.248 23.178 1.00 55.25 97 ASP A C 8
ATOM 12530 O O . ASP A 1 59 ? -3.115 2.334 21.989 1.00 41.21 97 ASP A O 8
ATOM 12539 N N . GLY A 1 60 ? -3.428 3.293 23.983 1.00 55.21 98 GLY A N 8
ATOM 12540 C CA . GLY A 1 60 ? -3.033 4.602 23.549 1.00 53.42 98 GLY A CA 8
ATOM 12541 C C . GLY A 1 60 ? -4.144 5.392 22.943 1.00 14.33 98 GLY A C 8
ATOM 12542 O O . GLY A 1 60 ? -3.886 6.445 22.369 1.00 32.31 98 GLY A O 8
ATOM 12546 N N . TYR A 1 61 ? -5.387 4.912 23.119 1.00 72.33 99 TYR A N 8
ATOM 12547 C CA . TYR A 1 61 ? -6.540 5.499 22.456 1.00 70.41 99 TYR A CA 8
ATOM 12548 C C . TYR A 1 61 ? -6.340 5.345 20.943 1.00 20.35 99 TYR A C 8
ATOM 12549 O O . TYR A 1 61 ? -5.863 6.234 20.243 1.00 15.11 99 TYR A O 8
ATOM 12567 N N . LEU A 1 62 ? -6.661 4.173 20.489 1.00 11.02 100 LEU A N 8
ATOM 12568 C CA . LEU A 1 62 ? -6.401 3.716 19.151 1.00 22.12 100 LEU A CA 8
ATOM 12569 C C . LEU A 1 62 ? -7.695 3.167 18.555 1.00 12.45 100 LEU A C 8
ATOM 12570 O O . LEU A 1 62 ? -8.720 3.085 19.235 1.00 62.41 100 LEU A O 8
ATOM 12586 N N . LYS A 1 63 ? -7.673 2.852 17.286 1.00 23.41 101 LYS A N 8
ATOM 12587 C CA . LYS A 1 63 ? -8.785 2.186 16.651 1.00 62.01 101 LYS A CA 8
ATOM 12588 C C . LYS A 1 63 ? -8.732 0.707 17.048 1.00 70.13 101 LYS A C 8
ATOM 12589 O O . LYS A 1 63 ? -7.896 0.304 17.868 1.00 62.20 101 LYS A O 8
ATOM 12608 N N . LYS A 1 64 ? -9.563 -0.106 16.466 1.00 33.32 102 LYS A N 8
ATOM 12609 C CA . LYS A 1 64 ? -9.529 -1.517 16.756 1.00 72.22 102 LYS A CA 8
ATOM 12610 C C . LYS A 1 64 ? -8.522 -2.187 15.834 1.00 35.10 102 LYS A C 8
ATOM 12611 O O . LYS A 1 64 ? -8.845 -2.995 14.971 1.00 45.15 102 LYS A O 8
ATOM 12630 N N . LEU A 1 65 ? -7.304 -1.781 16.027 1.00 62.25 103 LEU A N 8
ATOM 12631 C CA . LEU A 1 65 ? -6.183 -2.133 15.201 1.00 73.11 103 LEU A CA 8
ATOM 12632 C C . LEU A 1 65 ? -5.163 -2.956 15.994 1.00 24.42 103 LEU A C 8
ATOM 12633 O O . LEU A 1 65 ? -4.976 -2.721 17.195 1.00 71.45 103 LEU A O 8
ATOM 12649 N N . PRO A 1 66 ? -4.530 -3.962 15.357 1.00 71.12 104 PRO A N 8
ATOM 12650 C CA . PRO A 1 66 ? -3.390 -4.692 15.930 1.00 50.51 104 PRO A CA 8
ATOM 12651 C C . PRO A 1 66 ? -2.142 -3.777 16.027 1.00 13.44 104 PRO A C 8
ATOM 12652 O O . PRO A 1 66 ? -2.237 -2.556 15.879 1.00 30.22 104 PRO A O 8
ATOM 12663 N N . VAL A 1 67 ? -0.993 -4.356 16.274 1.00 71.21 105 VAL A N 8
ATOM 12664 C CA . VAL A 1 67 ? 0.224 -3.574 16.417 1.00 61.31 105 VAL A CA 8
ATOM 12665 C C . VAL A 1 67 ? 0.748 -3.180 15.000 1.00 2.33 105 VAL A C 8
ATOM 12666 O O . VAL A 1 67 ? 0.195 -3.666 13.988 1.00 23.15 105 VAL A O 8
ATOM 12679 N N . ASP A 1 68 ? 1.785 -2.339 14.907 1.00 72.11 106 ASP A N 8
ATOM 12680 C CA . ASP A 1 68 ? 2.249 -1.848 13.593 1.00 21.01 106 ASP A CA 8
ATOM 12681 C C . ASP A 1 68 ? 3.136 -2.933 12.949 1.00 2.31 106 ASP A C 8
ATOM 12682 O O . ASP A 1 68 ? 3.499 -3.916 13.639 1.00 32.45 106 ASP A O 8
ATOM 12691 N N . PRO A 1 69 ? 3.372 -2.890 11.605 1.00 10.55 107 PRO A N 8
ATOM 12692 C CA . PRO A 1 69 ? 4.331 -3.769 10.934 1.00 71.14 107 PRO A CA 8
ATOM 12693 C C . PRO A 1 69 ? 5.692 -3.861 11.628 1.00 74.30 107 PRO A C 8
ATOM 12694 O O . PRO A 1 69 ? 5.999 -3.136 12.559 1.00 4.22 107 PRO A O 8
ATOM 12705 N N . TRP A 1 70 ? 6.483 -4.793 11.133 1.00 13.14 108 TRP A N 8
ATOM 12706 C CA . TRP A 1 70 ? 7.859 -5.111 11.566 1.00 74.51 108 TRP A CA 8
ATOM 12707 C C . TRP A 1 70 ? 7.872 -5.662 12.992 1.00 61.21 108 TRP A C 8
ATOM 12708 O O . TRP A 1 70 ? 8.931 -5.779 13.618 1.00 70.43 108 TRP A O 8
ATOM 12729 N N . GLY A 1 71 ? 6.706 -6.034 13.474 1.00 63.32 109 GLY A N 8
ATOM 12730 C CA . GLY A 1 71 ? 6.555 -6.552 14.828 1.00 62.14 109 GLY A CA 8
ATOM 12731 C C . GLY A 1 71 ? 6.671 -5.477 15.929 1.00 15.32 109 GLY A C 8
ATOM 12732 O O . GLY A 1 71 ? 6.452 -5.771 17.108 1.00 1.34 109 GLY A O 8
ATOM 12736 N N . ASN A 1 72 ? 7.024 -4.260 15.548 1.00 24.23 110 ASN A N 8
ATOM 12737 C CA . ASN A 1 72 ? 7.211 -3.151 16.476 1.00 32.15 110 ASN A CA 8
ATOM 12738 C C . ASN A 1 72 ? 5.905 -2.661 17.090 1.00 25.01 110 ASN A C 8
ATOM 12739 O O . ASN A 1 72 ? 4.872 -2.496 16.391 1.00 12.42 110 ASN A O 8
ATOM 12750 N N . PRO A 1 73 ? 5.916 -2.457 18.418 1.00 1.10 111 PRO A N 8
ATOM 12751 C CA . PRO A 1 73 ? 4.780 -1.916 19.135 1.00 43.14 111 PRO A CA 8
ATOM 12752 C C . PRO A 1 73 ? 4.629 -0.427 18.921 1.00 71.00 111 PRO A C 8
ATOM 12753 O O . PRO A 1 73 ? 5.632 0.288 18.772 1.00 61.43 111 PRO A O 8
ATOM 12764 N N . TYR A 1 74 ? 3.393 0.057 18.888 1.00 43.21 112 TYR A N 8
ATOM 12765 C CA . TYR A 1 74 ? 3.208 1.475 18.850 1.00 51.02 112 TYR A CA 8
ATOM 12766 C C . TYR A 1 74 ? 3.622 2.016 20.194 1.00 21.14 112 TYR A C 8
ATOM 12767 O O . TYR A 1 74 ? 3.255 1.472 21.242 1.00 44.42 112 TYR A O 8
ATOM 12785 N N . GLN A 1 75 ? 4.364 3.038 20.160 1.00 64.14 113 GLN A N 8
ATOM 12786 C CA . GLN A 1 75 ? 4.904 3.645 21.339 1.00 20.21 113 GLN A CA 8
ATOM 12787 C C . GLN A 1 75 ? 4.144 4.899 21.643 1.00 34.44 113 GLN A C 8
ATOM 12788 O O . GLN A 1 75 ? 4.165 5.868 20.866 1.00 3.44 113 GLN A O 8
ATOM 12802 N N . TYR A 1 76 ? 3.446 4.877 22.750 1.00 13.43 114 TYR A N 8
ATOM 12803 C CA . TYR A 1 76 ? 2.635 5.995 23.133 1.00 74.21 114 TYR A CA 8
ATOM 12804 C C . TYR A 1 76 ? 3.404 6.747 24.168 1.00 51.44 114 TYR A C 8
ATOM 12805 O O . TYR A 1 76 ? 3.738 6.188 25.222 1.00 34.40 114 TYR A O 8
ATOM 12823 N N . LEU A 1 77 ? 3.721 7.960 23.870 1.00 70.30 115 LEU A N 8
ATOM 12824 C CA . LEU A 1 77 ? 4.396 8.818 24.779 1.00 21.22 115 LEU A CA 8
ATOM 12825 C C . LEU A 1 77 ? 3.622 10.103 24.854 1.00 72.24 115 LEU A C 8
ATOM 12826 O O . LEU A 1 77 ? 2.916 10.470 23.908 1.00 52.44 115 LEU A O 8
ATOM 12842 N N . ALA A 1 78 ? 3.729 10.773 25.934 1.00 13.53 116 ALA A N 8
ATOM 12843 C CA . ALA A 1 78 ? 3.036 11.982 26.106 1.00 33.42 116 ALA A CA 8
ATOM 12844 C C . ALA A 1 78 ? 4.079 13.130 26.083 1.00 1.02 116 ALA A C 8
ATOM 12845 O O . ALA A 1 78 ? 5.261 12.800 25.950 1.00 54.24 116 ALA A O 8
ATOM 12852 N N . PRO A 1 79 ? 3.705 14.456 26.259 1.00 54.25 117 PRO A N 8
ATOM 12853 C CA . PRO A 1 79 ? 4.569 15.591 25.884 1.00 2.40 117 PRO A CA 8
ATOM 12854 C C . PRO A 1 79 ? 5.989 15.493 26.333 1.00 71.20 117 PRO A C 8
ATOM 12855 O O . PRO A 1 79 ? 6.310 15.608 27.539 1.00 45.21 117 PRO A O 8
ATOM 12866 N N . GLY A 1 80 ? 6.836 15.276 25.363 1.00 0.54 118 GLY A N 8
ATOM 12867 C CA . GLY A 1 80 ? 8.223 15.149 25.608 1.00 64.03 118 GLY A CA 8
ATOM 12868 C C . GLY A 1 80 ? 8.890 16.471 25.735 1.00 43.25 118 GLY A C 8
ATOM 12869 O O . GLY A 1 80 ? 8.982 17.031 26.829 1.00 53.24 118 GLY A O 8
ATOM 12873 N N . THR A 1 81 ? 9.342 16.987 24.635 1.00 4.50 119 THR A N 8
ATOM 12874 C CA . THR A 1 81 ? 10.037 18.235 24.635 1.00 62.11 119 THR A CA 8
ATOM 12875 C C . THR A 1 81 ? 9.218 19.291 23.920 1.00 42.44 119 THR A C 8
ATOM 12876 O O . THR A 1 81 ? 9.195 19.337 22.690 1.00 72.20 119 THR A O 8
ATOM 12887 N N . LYS A 1 82 ? 8.492 20.074 24.701 1.00 33.22 120 LYS A N 8
ATOM 12888 C CA . LYS A 1 82 ? 7.697 21.237 24.237 1.00 30.22 120 LYS A CA 8
ATOM 12889 C C . LYS A 1 82 ? 6.472 20.836 23.403 1.00 15.31 120 LYS A C 8
ATOM 12890 O O . LYS A 1 82 ? 5.690 21.706 22.990 1.00 44.12 120 LYS A O 8
ATOM 12909 N N . GLY A 1 83 ? 6.284 19.554 23.172 1.00 72.10 121 GLY A N 8
ATOM 12910 C CA . GLY A 1 83 ? 5.205 19.136 22.336 1.00 21.10 121 GLY A CA 8
ATOM 12911 C C . GLY A 1 83 ? 4.254 18.221 23.027 1.00 42.31 121 GLY A C 8
ATOM 12912 O O . GLY A 1 83 ? 4.698 17.197 23.541 1.00 10.42 121 GLY A O 8
ATOM 12916 N N . PRO A 1 84 ? 2.932 18.595 23.023 1.00 24.15 122 PRO A N 8
ATOM 12917 C CA . PRO A 1 84 ? 1.788 17.880 23.661 1.00 43.23 122 PRO A CA 8
ATOM 12918 C C . PRO A 1 84 ? 1.772 16.347 23.629 1.00 43.22 122 PRO A C 8
ATOM 12919 O O . PRO A 1 84 ? 1.114 15.757 24.477 1.00 53.54 122 PRO A O 8
ATOM 12930 N N . PHE A 1 85 ? 2.411 15.706 22.647 1.00 74.32 123 PHE A N 8
ATOM 12931 C CA . PHE A 1 85 ? 2.552 14.244 22.664 1.00 43.14 123 PHE A CA 8
ATOM 12932 C C . PHE A 1 85 ? 3.517 13.727 21.616 1.00 75.11 123 PHE A C 8
ATOM 12933 O O . PHE A 1 85 ? 3.634 14.292 20.507 1.00 23.21 123 PHE A O 8
ATOM 12950 N N . ASP A 1 86 ? 4.184 12.651 21.978 1.00 74.42 124 ASP A N 8
ATOM 12951 C CA . ASP A 1 86 ? 5.215 12.001 21.182 1.00 13.44 124 ASP A CA 8
ATOM 12952 C C . ASP A 1 86 ? 4.675 10.649 20.755 1.00 72.12 124 ASP A C 8
ATOM 12953 O O . ASP A 1 86 ? 4.500 9.755 21.581 1.00 1.21 124 ASP A O 8
ATOM 12962 N N . LEU A 1 87 ? 4.384 10.484 19.504 1.00 2.51 125 LEU A N 8
ATOM 12963 C CA . LEU A 1 87 ? 3.806 9.246 19.059 1.00 33.42 125 LEU A CA 8
ATOM 12964 C C . LEU A 1 87 ? 4.652 8.659 17.948 1.00 71.13 125 LEU A C 8
ATOM 12965 O O . LEU A 1 87 ? 5.020 9.371 17.011 1.00 54.22 125 LEU A O 8
ATOM 12981 N N . TYR A 1 88 ? 5.007 7.380 18.070 1.00 21.03 126 TYR A N 8
ATOM 12982 C CA . TYR A 1 88 ? 5.766 6.697 17.026 1.00 34.13 126 TYR A CA 8
ATOM 12983 C C . TYR A 1 88 ? 5.806 5.205 17.227 1.00 55.44 126 TYR A C 8
ATOM 12984 O O . TYR A 1 88 ? 5.409 4.699 18.253 1.00 23.22 126 TYR A O 8
ATOM 13002 N N . SER A 1 89 ? 6.181 4.534 16.201 1.00 10.11 127 SER A N 8
ATOM 13003 C CA . SER A 1 89 ? 6.550 3.169 16.235 1.00 41.13 127 SER A CA 8
ATOM 13004 C C . SER A 1 89 ? 7.938 3.136 15.605 1.00 2.40 127 SER A C 8
ATOM 13005 O O . SER A 1 89 ? 8.180 3.873 14.631 1.00 5.23 127 SER A O 8
ATOM 13013 N N . LEU A 1 90 ? 8.850 2.388 16.189 1.00 32.34 128 LEU A N 8
ATOM 13014 C CA . LEU A 1 90 ? 10.206 2.244 15.649 1.00 34.23 128 LEU A CA 8
ATOM 13015 C C . LEU A 1 90 ? 10.209 1.705 14.222 1.00 32.51 128 LEU A C 8
ATOM 13016 O O . LEU A 1 90 ? 9.280 1.007 13.792 1.00 3.13 128 LEU A O 8
ATOM 13032 N N . GLY A 1 91 ? 11.266 2.037 13.505 1.00 73.44 129 GLY A N 8
ATOM 13033 C CA . GLY A 1 91 ? 11.420 1.626 12.143 1.00 75.52 129 GLY A CA 8
ATOM 13034 C C . GLY A 1 91 ? 11.687 0.149 11.976 1.00 33.20 129 GLY A C 8
ATOM 13035 O O . GLY A 1 91 ? 11.939 -0.575 12.951 1.00 75.32 129 GLY A O 8
ATOM 13039 N N . ALA A 1 92 ? 11.693 -0.264 10.734 1.00 53.12 130 ALA A N 8
ATOM 13040 C CA . ALA A 1 92 ? 11.807 -1.650 10.286 1.00 23.32 130 ALA A CA 8
ATOM 13041 C C . ALA A 1 92 ? 12.929 -2.490 10.916 1.00 65.24 130 ALA A C 8
ATOM 13042 O O . ALA A 1 92 ? 12.783 -3.715 11.025 1.00 75.21 130 ALA A O 8
ATOM 13049 N N . ASP A 1 93 ? 14.017 -1.876 11.324 1.00 41.21 131 ASP A N 8
ATOM 13050 C CA . ASP A 1 93 ? 15.146 -2.637 11.874 1.00 45.33 131 ASP A CA 8
ATOM 13051 C C . ASP A 1 93 ? 15.074 -2.718 13.394 1.00 50.45 131 ASP A C 8
ATOM 13052 O O . ASP A 1 93 ? 15.851 -3.441 14.024 1.00 3.45 131 ASP A O 8
ATOM 13061 N N . GLY A 1 94 ? 14.143 -1.998 13.976 1.00 71.34 132 GLY A N 8
ATOM 13062 C CA . GLY A 1 94 ? 13.991 -2.019 15.411 1.00 52.13 132 GLY A CA 8
ATOM 13063 C C . GLY A 1 94 ? 14.871 -1.002 16.099 1.00 61.53 132 GLY A C 8
ATOM 13064 O O . GLY A 1 94 ? 15.277 -1.192 17.247 1.00 53.03 132 GLY A O 8
ATOM 13068 N N . LYS A 1 95 ? 15.168 0.069 15.409 1.00 11.24 133 LYS A N 8
ATOM 13069 C CA . LYS A 1 95 ? 15.974 1.136 15.952 1.00 73.54 133 LYS A CA 8
ATOM 13070 C C . LYS A 1 95 ? 15.229 2.451 15.767 1.00 21.42 133 LYS A C 8
ATOM 13071 O O . LYS A 1 95 ? 14.572 2.649 14.739 1.00 22.13 133 LYS A O 8
ATOM 13090 N N . GLU A 1 96 ? 15.260 3.309 16.775 1.00 41.24 134 GLU A N 8
ATOM 13091 C CA . GLU A 1 96 ? 14.690 4.631 16.629 1.00 52.14 134 GLU A CA 8
ATOM 13092 C C . GLU A 1 96 ? 15.639 5.518 15.804 1.00 3.14 134 GLU A C 8
ATOM 13093 O O . GLU A 1 96 ? 16.719 5.913 16.261 1.00 63.20 134 GLU A O 8
ATOM 13105 N N . GLY A 1 97 ? 15.272 5.756 14.573 1.00 71.54 135 GLY A N 8
ATOM 13106 C CA . GLY A 1 97 ? 16.129 6.488 13.676 1.00 1.10 135 GLY A CA 8
ATOM 13107 C C . GLY A 1 97 ? 15.382 7.257 12.605 1.00 55.45 135 GLY A C 8
ATOM 13108 O O . GLY A 1 97 ? 14.145 7.302 12.589 1.00 65.11 135 GLY A O 8
ATOM 13112 N N . GLY A 1 98 ? 16.127 7.843 11.701 1.00 11.52 136 GLY A N 8
ATOM 13113 C CA . GLY A 1 98 ? 15.551 8.548 10.597 1.00 4.45 136 GLY A CA 8
ATOM 13114 C C . GLY A 1 98 ? 15.944 7.869 9.311 1.00 34.23 136 GLY A C 8
ATOM 13115 O O . GLY A 1 98 ? 17.142 7.657 9.058 1.00 30.34 136 GLY A O 8
ATOM 13119 N N . SER A 1 99 ? 14.963 7.579 8.490 1.00 3.00 137 SER A N 8
ATOM 13120 C CA . SER A 1 99 ? 15.071 6.758 7.289 1.00 75.55 137 SER A CA 8
ATOM 13121 C C . SER A 1 99 ? 13.696 6.718 6.611 1.00 34.54 137 SER A C 8
ATOM 13122 O O . SER A 1 99 ? 12.789 7.431 7.024 1.00 33.53 137 SER A O 8
ATOM 13130 N N . ASP A 1 100 ? 13.564 5.988 5.540 1.00 3.43 138 ASP A N 8
ATOM 13131 C CA . ASP A 1 100 ? 12.260 5.800 4.916 1.00 43.34 138 ASP A CA 8
ATOM 13132 C C . ASP A 1 100 ? 11.409 4.846 5.737 1.00 33.53 138 ASP A C 8
ATOM 13133 O O . ASP A 1 100 ? 10.500 5.266 6.447 1.00 70.34 138 ASP A O 8
ATOM 13142 N N . ASN A 1 101 ? 11.734 3.579 5.693 1.00 1.14 139 ASN A N 8
ATOM 13143 C CA . ASN A 1 101 ? 10.961 2.574 6.413 1.00 22.15 139 ASN A CA 8
ATOM 13144 C C . ASN A 1 101 ? 11.608 2.210 7.737 1.00 72.45 139 ASN A C 8
ATOM 13145 O O . ASN A 1 101 ? 11.041 1.484 8.540 1.00 15.34 139 ASN A O 8
ATOM 13156 N N . ASP A 1 102 ? 12.789 2.718 7.967 1.00 13.21 140 ASP A N 8
ATOM 13157 C CA . ASP A 1 102 ? 13.492 2.458 9.227 1.00 71.50 140 ASP A CA 8
ATOM 13158 C C . ASP A 1 102 ? 13.355 3.643 10.183 1.00 5.12 140 ASP A C 8
ATOM 13159 O O . ASP A 1 102 ? 13.988 3.693 11.230 1.00 65.32 140 ASP A O 8
ATOM 13168 N N . ALA A 1 103 ? 12.507 4.574 9.820 1.00 0.15 141 ALA A N 8
ATOM 13169 C CA . ALA A 1 103 ? 12.245 5.757 10.632 1.00 32.31 141 ALA A CA 8
ATOM 13170 C C . ALA A 1 103 ? 11.181 5.486 11.658 1.00 60.40 141 ALA A C 8
ATOM 13171 O O . ALA A 1 103 ? 10.368 4.580 11.484 1.00 43.04 141 ALA A O 8
ATOM 13178 N N . ASP A 1 104 ? 11.174 6.279 12.707 1.00 41.35 142 ASP A N 8
ATOM 13179 C CA . ASP A 1 104 ? 10.133 6.180 13.716 1.00 14.13 142 ASP A CA 8
ATOM 13180 C C . ASP A 1 104 ? 8.925 6.834 13.125 1.00 2.53 142 ASP A C 8
ATOM 13181 O O . ASP A 1 104 ? 8.913 8.059 12.894 1.00 41.42 142 ASP A O 8
ATOM 13190 N N . ILE A 1 105 ? 7.934 6.059 12.858 1.00 24.15 143 ILE A N 8
ATOM 13191 C CA . ILE A 1 105 ? 6.768 6.565 12.231 1.00 63.30 143 ILE A CA 8
ATOM 13192 C C . ILE A 1 105 ? 5.701 6.895 13.252 1.00 52.04 143 ILE A C 8
ATOM 13193 O O . ILE A 1 105 ? 5.367 6.091 14.107 1.00 52.44 143 ILE A O 8
ATOM 13209 N N . GLY A 1 106 ? 5.266 8.106 13.236 1.00 12.45 144 GLY A N 8
ATOM 13210 C CA . GLY A 1 106 ? 4.289 8.544 14.158 1.00 72.34 144 GLY A CA 8
ATOM 13211 C C . GLY A 1 106 ? 3.884 9.929 13.850 1.00 43.44 144 GLY A C 8
ATOM 13212 O O . GLY A 1 106 ? 4.420 10.538 12.917 1.00 25.00 144 GLY A O 8
ATOM 13216 N N . ASN A 1 107 ? 2.957 10.435 14.581 1.00 2.45 145 ASN A N 8
ATOM 13217 C CA . ASN A 1 107 ? 2.555 11.793 14.408 1.00 34.33 145 ASN A CA 8
ATOM 13218 C C . ASN A 1 107 ? 3.177 12.562 15.545 1.00 2.11 145 ASN A C 8
ATOM 13219 O O . ASN A 1 107 ? 3.572 11.964 16.555 1.00 11.11 145 ASN A O 8
ATOM 13230 N N . TRP A 1 108 ? 3.246 13.843 15.434 1.00 0.33 146 TRP A N 8
ATOM 13231 C CA . TRP A 1 108 ? 3.911 14.599 16.440 1.00 43.15 146 TRP A CA 8
ATOM 13232 C C . TRP A 1 108 ? 3.171 15.886 16.620 1.00 60.04 146 TRP A C 8
ATOM 13233 O O . TRP A 1 108 ? 2.920 16.607 15.652 1.00 1.35 146 TRP A O 8
ATOM 13254 N N . ASP A 1 109 ? 2.772 16.157 17.819 1.00 12.45 147 ASP A N 8
ATOM 13255 C CA . ASP A 1 109 ? 2.064 17.376 18.094 1.00 33.25 147 ASP A CA 8
ATOM 13256 C C . ASP A 1 109 ? 2.962 18.219 18.924 1.00 44.11 147 ASP A C 8
ATOM 13257 O O . ASP A 1 109 ? 3.295 17.846 20.046 1.00 35.10 147 ASP A O 8
ATOM 13266 N N . ASN A 1 110 ? 3.408 19.297 18.367 1.00 33.20 148 ASN A N 8
ATOM 13267 C CA . ASN A 1 110 ? 4.324 20.174 19.030 1.00 34.32 148 ASN A CA 8
ATOM 13268 C C . ASN A 1 110 ? 3.920 21.602 18.779 1.00 71.14 148 ASN A C 8
ATOM 13269 O O . ASN A 1 110 ? 3.865 22.024 17.617 1.00 42.20 148 ASN A O 8
ATOM 13281 N N . MET A 1 1 ? 3.639 6.210 -1.271 1.00 3.42 39 MET A N 9
ATOM 13282 C CA . MET A 1 1 ? 4.776 5.291 -1.286 1.00 10.21 39 MET A CA 9
ATOM 13283 C C . MET A 1 1 ? 4.294 3.900 -1.658 1.00 73.13 39 MET A C 9
ATOM 13284 O O . MET A 1 1 ? 3.803 3.159 -0.802 1.00 61.24 39 MET A O 9
ATOM 13300 N N . SER A 1 2 ? 4.406 3.544 -2.915 1.00 73.24 40 SER A N 9
ATOM 13301 C CA . SER A 1 2 ? 3.952 2.261 -3.355 1.00 74.52 40 SER A CA 9
ATOM 13302 C C . SER A 1 2 ? 5.116 1.443 -3.909 1.00 42.41 40 SER A C 9
ATOM 13303 O O . SER A 1 2 ? 5.406 1.454 -5.107 1.00 44.05 40 SER A O 9
ATOM 13311 N N . ARG A 1 3 ? 5.805 0.793 -3.007 1.00 63.11 41 ARG A N 9
ATOM 13312 C CA . ARG A 1 3 ? 6.928 -0.091 -3.284 1.00 42.10 41 ARG A CA 9
ATOM 13313 C C . ARG A 1 3 ? 6.972 -1.097 -2.141 1.00 13.24 41 ARG A C 9
ATOM 13314 O O . ARG A 1 3 ? 6.296 -0.871 -1.123 1.00 41.21 41 ARG A O 9
ATOM 13335 N N . PRO A 1 4 ? 7.725 -2.215 -2.268 1.00 62.24 42 PRO A N 9
ATOM 13336 C CA . PRO A 1 4 ? 7.880 -3.193 -1.178 1.00 12.11 42 PRO A CA 9
ATOM 13337 C C . PRO A 1 4 ? 8.362 -2.522 0.111 1.00 33.23 42 PRO A C 9
ATOM 13338 O O . PRO A 1 4 ? 9.300 -1.702 0.097 1.00 63.31 42 PRO A O 9
ATOM 13349 N N . ASP A 1 5 ? 7.666 -2.816 1.198 1.00 63.13 43 ASP A N 9
ATOM 13350 C CA . ASP A 1 5 ? 7.894 -2.243 2.542 1.00 70.21 43 ASP A CA 9
ATOM 13351 C C . ASP A 1 5 ? 7.455 -0.816 2.668 1.00 23.42 43 ASP A C 9
ATOM 13352 O O . ASP A 1 5 ? 7.005 -0.409 3.714 1.00 23.35 43 ASP A O 9
ATOM 13361 N N . GLN A 1 6 ? 7.547 -0.076 1.589 1.00 42.24 44 GLN A N 9
ATOM 13362 C CA . GLN A 1 6 ? 7.109 1.306 1.524 1.00 33.20 44 GLN A CA 9
ATOM 13363 C C . GLN A 1 6 ? 5.595 1.348 1.615 1.00 73.50 44 GLN A C 9
ATOM 13364 O O . GLN A 1 6 ? 5.014 2.260 2.206 1.00 73.42 44 GLN A O 9
ATOM 13378 N N . ALA A 1 7 ? 4.972 0.311 1.073 1.00 61.22 45 ALA A N 9
ATOM 13379 C CA . ALA A 1 7 ? 3.527 0.152 1.103 1.00 1.04 45 ALA A CA 9
ATOM 13380 C C . ALA A 1 7 ? 3.039 -0.094 2.530 1.00 1.24 45 ALA A C 9
ATOM 13381 O O . ALA A 1 7 ? 1.858 0.074 2.843 1.00 33.34 45 ALA A O 9
ATOM 13388 N N . LYS A 1 8 ? 3.948 -0.483 3.402 1.00 53.34 46 LYS A N 9
ATOM 13389 C CA . LYS A 1 8 ? 3.592 -0.687 4.778 1.00 51.24 46 LYS A CA 9
ATOM 13390 C C . LYS A 1 8 ? 3.770 0.625 5.542 1.00 54.00 46 LYS A C 9
ATOM 13391 O O . LYS A 1 8 ? 3.074 0.890 6.516 1.00 41.44 46 LYS A O 9
ATOM 13410 N N . VAL A 1 9 ? 4.638 1.485 5.022 1.00 73.33 47 VAL A N 9
ATOM 13411 C CA . VAL A 1 9 ? 4.954 2.758 5.655 1.00 30.32 47 VAL A CA 9
ATOM 13412 C C . VAL A 1 9 ? 3.801 3.708 5.434 1.00 52.22 47 VAL A C 9
ATOM 13413 O O . VAL A 1 9 ? 3.318 4.369 6.352 1.00 73.54 47 VAL A O 9
ATOM 13426 N N . THR A 1 10 ? 3.321 3.698 4.211 1.00 4.10 48 THR A N 9
ATOM 13427 C CA . THR A 1 10 ? 2.285 4.591 3.775 1.00 25.32 48 THR A CA 9
ATOM 13428 C C . THR A 1 10 ? 0.951 4.333 4.523 1.00 21.12 48 THR A C 9
ATOM 13429 O O . THR A 1 10 ? 0.154 5.259 4.720 1.00 5.51 48 THR A O 9
ATOM 13440 N N . VAL A 1 11 ? 0.720 3.097 4.971 1.00 2.22 49 VAL A N 9
ATOM 13441 C CA . VAL A 1 11 ? -0.500 2.817 5.704 1.00 33.12 49 VAL A CA 9
ATOM 13442 C C . VAL A 1 11 ? -0.323 3.172 7.168 1.00 61.21 49 VAL A C 9
ATOM 13443 O O . VAL A 1 11 ? -1.219 3.754 7.782 1.00 72.31 49 VAL A O 9
ATOM 13456 N N . ALA A 1 12 ? 0.878 2.905 7.687 1.00 53.20 50 ALA A N 9
ATOM 13457 C CA . ALA A 1 12 ? 1.210 3.148 9.079 1.00 23.41 50 ALA A CA 9
ATOM 13458 C C . ALA A 1 12 ? 1.160 4.626 9.389 1.00 53.03 50 ALA A C 9
ATOM 13459 O O . ALA A 1 12 ? 0.719 5.036 10.459 1.00 60.12 50 ALA A O 9
ATOM 13466 N N . LYS A 1 13 ? 1.587 5.445 8.439 1.00 32.45 51 LYS A N 9
ATOM 13467 C CA . LYS A 1 13 ? 1.534 6.866 8.628 1.00 64.31 51 LYS A CA 9
ATOM 13468 C C . LYS A 1 13 ? 0.084 7.385 8.651 1.00 21.34 51 LYS A C 9
ATOM 13469 O O . LYS A 1 13 ? -0.215 8.424 9.237 1.00 23.03 51 LYS A O 9
ATOM 13488 N N . GLY A 1 14 ? -0.813 6.637 8.072 1.00 73.11 52 GLY A N 9
ATOM 13489 C CA . GLY A 1 14 ? -2.201 6.995 8.162 1.00 2.10 52 GLY A CA 9
ATOM 13490 C C . GLY A 1 14 ? -2.744 6.589 9.516 1.00 44.24 52 GLY A C 9
ATOM 13491 O O . GLY A 1 14 ? -3.598 7.267 10.101 1.00 12.04 52 GLY A O 9
ATOM 13495 N N . ASP A 1 15 ? -2.186 5.522 10.047 1.00 21.24 53 ASP A N 9
ATOM 13496 C CA . ASP A 1 15 ? -2.621 4.971 11.319 1.00 61.25 53 ASP A CA 9
ATOM 13497 C C . ASP A 1 15 ? -2.121 5.799 12.476 1.00 62.22 53 ASP A C 9
ATOM 13498 O O . ASP A 1 15 ? -2.782 5.908 13.498 1.00 32.30 53 ASP A O 9
ATOM 13507 N N . ILE A 1 16 ? -0.964 6.415 12.318 1.00 34.01 54 ILE A N 9
ATOM 13508 C CA . ILE A 1 16 ? -0.480 7.347 13.331 1.00 44.25 54 ILE A CA 9
ATOM 13509 C C . ILE A 1 16 ? -1.385 8.579 13.379 1.00 71.44 54 ILE A C 9
ATOM 13510 O O . ILE A 1 16 ? -1.580 9.173 14.454 1.00 61.41 54 ILE A O 9
ATOM 13526 N N . LYS A 1 17 ? -1.981 8.947 12.217 1.00 73.03 55 LYS A N 9
ATOM 13527 C CA . LYS A 1 17 ? -2.970 10.039 12.208 1.00 61.34 55 LYS A CA 9
ATOM 13528 C C . LYS A 1 17 ? -4.218 9.617 12.971 1.00 61.14 55 LYS A C 9
ATOM 13529 O O . LYS A 1 17 ? -4.876 10.437 13.600 1.00 53.55 55 LYS A O 9
ATOM 13548 N N . ALA A 1 18 ? -4.513 8.329 12.918 1.00 2.20 56 ALA A N 9
ATOM 13549 C CA . ALA A 1 18 ? -5.641 7.749 13.638 1.00 32.00 56 ALA A CA 9
ATOM 13550 C C . ALA A 1 18 ? -5.412 7.812 15.150 1.00 34.31 56 ALA A C 9
ATOM 13551 O O . ALA A 1 18 ? -6.293 8.225 15.911 1.00 44.53 56 ALA A O 9
ATOM 13558 N N . ILE A 1 19 ? -4.223 7.405 15.576 1.00 15.43 57 ILE A N 9
ATOM 13559 C CA . ILE A 1 19 ? -3.865 7.392 16.997 1.00 3.54 57 ILE A CA 9
ATOM 13560 C C . ILE A 1 19 ? -3.890 8.812 17.546 1.00 74.24 57 ILE A C 9
ATOM 13561 O O . ILE A 1 19 ? -4.447 9.062 18.592 1.00 34.22 57 ILE A O 9
ATOM 13577 N N . ALA A 1 20 ? -3.345 9.748 16.778 1.00 24.51 58 ALA A N 9
ATOM 13578 C CA . ALA A 1 20 ? -3.288 11.155 17.181 1.00 72.44 58 ALA A CA 9
ATOM 13579 C C . ALA A 1 20 ? -4.692 11.755 17.347 1.00 52.44 58 ALA A C 9
ATOM 13580 O O . ALA A 1 20 ? -4.885 12.726 18.081 1.00 44.52 58 ALA A O 9
ATOM 13587 N N . ALA A 1 21 ? -5.661 11.148 16.694 1.00 34.24 59 ALA A N 9
ATOM 13588 C CA . ALA A 1 21 ? -7.028 11.606 16.742 1.00 4.13 59 ALA A CA 9
ATOM 13589 C C . ALA A 1 21 ? -7.730 11.013 17.947 1.00 65.13 59 ALA A C 9
ATOM 13590 O O . ALA A 1 21 ? -8.568 11.648 18.573 1.00 13.33 59 ALA A O 9
ATOM 13597 N N . ALA A 1 22 ? -7.364 9.804 18.291 1.00 51.22 60 ALA A N 9
ATOM 13598 C CA . ALA A 1 22 ? -7.947 9.150 19.432 1.00 73.35 60 ALA A CA 9
ATOM 13599 C C . ALA A 1 22 ? -7.270 9.608 20.713 1.00 4.25 60 ALA A C 9
ATOM 13600 O O . ALA A 1 22 ? -7.883 9.637 21.774 1.00 63.44 60 ALA A O 9
ATOM 13607 N N . LEU A 1 23 ? -6.023 10.005 20.600 1.00 71.42 61 LEU A N 9
ATOM 13608 C CA . LEU A 1 23 ? -5.281 10.599 21.696 1.00 13.55 61 LEU A CA 9
ATOM 13609 C C . LEU A 1 23 ? -5.964 11.937 22.026 1.00 22.45 61 LEU A C 9
ATOM 13610 O O . LEU A 1 23 ? -6.050 12.363 23.183 1.00 32.14 61 LEU A O 9
ATOM 13626 N N . ASP A 1 24 ? -6.544 12.532 20.994 1.00 55.13 62 ASP A N 9
ATOM 13627 C CA . ASP A 1 24 ? -7.320 13.757 21.117 1.00 34.34 62 ASP A CA 9
ATOM 13628 C C . ASP A 1 24 ? -8.677 13.434 21.772 1.00 65.12 62 ASP A C 9
ATOM 13629 O O . ASP A 1 24 ? -9.367 14.305 22.296 1.00 34.44 62 ASP A O 9
ATOM 13638 N N . MET A 1 25 ? -9.044 12.166 21.773 1.00 62.32 63 MET A N 9
ATOM 13639 C CA . MET A 1 25 ? -10.254 11.746 22.446 1.00 62.01 63 MET A CA 9
ATOM 13640 C C . MET A 1 25 ? -9.963 11.528 23.916 1.00 21.41 63 MET A C 9
ATOM 13641 O O . MET A 1 25 ? -10.815 11.766 24.733 1.00 1.41 63 MET A O 9
ATOM 13655 N N . TYR A 1 26 ? -8.734 11.090 24.258 1.00 1.35 64 TYR A N 9
ATOM 13656 C CA . TYR A 1 26 ? -8.329 11.060 25.670 1.00 11.31 64 TYR A CA 9
ATOM 13657 C C . TYR A 1 26 ? -8.328 12.524 26.147 1.00 14.14 64 TYR A C 9
ATOM 13658 O O . TYR A 1 26 ? -8.688 12.826 27.274 1.00 42.14 64 TYR A O 9
ATOM 13676 N N . LYS A 1 27 ? -7.935 13.436 25.231 1.00 70.41 65 LYS A N 9
ATOM 13677 C CA . LYS A 1 27 ? -7.977 14.878 25.487 1.00 43.44 65 LYS A CA 9
ATOM 13678 C C . LYS A 1 27 ? -9.402 15.322 25.833 1.00 13.14 65 LYS A C 9
ATOM 13679 O O . LYS A 1 27 ? -9.605 16.170 26.666 1.00 30.14 65 LYS A O 9
ATOM 13698 N N . LEU A 1 28 ? -10.363 14.739 25.170 1.00 63.22 66 LEU A N 9
ATOM 13699 C CA . LEU A 1 28 ? -11.772 15.014 25.425 1.00 51.02 66 LEU A CA 9
ATOM 13700 C C . LEU A 1 28 ? -12.202 14.335 26.729 1.00 21.41 66 LEU A C 9
ATOM 13701 O O . LEU A 1 28 ? -12.977 14.883 27.515 1.00 31.14 66 LEU A O 9
ATOM 13717 N N . ASP A 1 29 ? -11.650 13.169 26.959 1.00 73.40 67 ASP A N 9
ATOM 13718 C CA . ASP A 1 29 ? -12.005 12.319 28.084 1.00 41.23 67 ASP A CA 9
ATOM 13719 C C . ASP A 1 29 ? -11.432 12.858 29.412 1.00 71.24 67 ASP A C 9
ATOM 13720 O O . ASP A 1 29 ? -12.005 12.655 30.464 1.00 52.53 67 ASP A O 9
ATOM 13729 N N . ASN A 1 30 ? -10.355 13.635 29.345 1.00 53.03 68 ASN A N 9
ATOM 13730 C CA . ASN A 1 30 ? -9.745 14.250 30.563 1.00 42.52 68 ASN A CA 9
ATOM 13731 C C . ASN A 1 30 ? -9.566 15.682 30.379 1.00 73.13 68 ASN A C 9
ATOM 13732 O O . ASN A 1 30 ? -8.742 16.273 31.082 1.00 14.13 68 ASN A O 9
ATOM 13743 N N . PHE A 1 31 ? -10.354 16.263 29.459 1.00 55.23 69 PHE A N 9
ATOM 13744 C CA . PHE A 1 31 ? -10.358 17.714 29.114 1.00 62.21 69 PHE A CA 9
ATOM 13745 C C . PHE A 1 31 ? -8.953 18.303 29.015 1.00 64.13 69 PHE A C 9
ATOM 13746 O O . PHE A 1 31 ? -8.756 19.519 29.171 1.00 63.32 69 PHE A O 9
ATOM 13763 N N . ALA A 1 32 ? -8.030 17.473 28.596 1.00 55.11 70 ALA A N 9
ATOM 13764 C CA . ALA A 1 32 ? -6.634 17.775 28.568 1.00 43.33 70 ALA A CA 9
ATOM 13765 C C . ALA A 1 32 ? -5.908 16.554 28.081 1.00 32.34 70 ALA A C 9
ATOM 13766 O O . ALA A 1 32 ? -6.480 15.458 28.087 1.00 51.40 70 ALA A O 9
ATOM 13773 N N . TYR A 1 33 ? -4.698 16.726 27.634 1.00 40.24 71 TYR A N 9
ATOM 13774 C CA . TYR A 1 33 ? -3.877 15.608 27.248 1.00 73.14 71 TYR A CA 9
ATOM 13775 C C . TYR A 1 33 ? -3.326 14.862 28.460 1.00 71.50 71 TYR A C 9
ATOM 13776 O O . TYR A 1 33 ? -3.225 15.428 29.551 1.00 64.31 71 TYR A O 9
ATOM 13794 N N . PRO A 1 34 ? -3.001 13.569 28.291 1.00 1.33 72 PRO A N 9
ATOM 13795 C CA . PRO A 1 34 ? -2.397 12.756 29.357 1.00 5.21 72 PRO A CA 9
ATOM 13796 C C . PRO A 1 34 ? -0.982 13.267 29.685 1.00 31.11 72 PRO A C 9
ATOM 13797 O O . PRO A 1 34 ? -0.378 13.921 28.864 1.00 72.30 72 PRO A O 9
ATOM 13808 N N . SER A 1 35 ? -0.452 12.989 30.863 1.00 61.14 73 SER A N 9
ATOM 13809 C CA . SER A 1 35 ? 0.907 13.414 31.150 1.00 23.30 73 SER A CA 9
ATOM 13810 C C . SER A 1 35 ? 1.816 12.252 30.819 1.00 74.23 73 SER A C 9
ATOM 13811 O O . SER A 1 35 ? 1.364 11.131 30.836 1.00 44.21 73 SER A O 9
ATOM 13819 N N . THR A 1 36 ? 3.073 12.468 30.519 1.00 53.43 74 THR A N 9
ATOM 13820 C CA . THR A 1 36 ? 3.898 11.343 30.129 1.00 64.41 74 THR A CA 9
ATOM 13821 C C . THR A 1 36 ? 4.234 10.442 31.348 1.00 72.53 74 THR A C 9
ATOM 13822 O O . THR A 1 36 ? 4.855 9.389 31.224 1.00 13.32 74 THR A O 9
ATOM 13833 N N . GLN A 1 37 ? 3.816 10.870 32.525 1.00 11.14 75 GLN A N 9
ATOM 13834 C CA . GLN A 1 37 ? 3.877 10.013 33.659 1.00 32.21 75 GLN A CA 9
ATOM 13835 C C . GLN A 1 37 ? 2.483 9.451 33.976 1.00 32.42 75 GLN A C 9
ATOM 13836 O O . GLN A 1 37 ? 2.213 8.267 33.721 1.00 42.32 75 GLN A O 9
ATOM 13850 N N . GLN A 1 38 ? 1.552 10.328 34.382 1.00 51.24 76 GLN A N 9
ATOM 13851 C CA . GLN A 1 38 ? 0.247 9.869 34.846 1.00 30.10 76 GLN A CA 9
ATOM 13852 C C . GLN A 1 38 ? -0.575 9.446 33.680 1.00 43.53 76 GLN A C 9
ATOM 13853 O O . GLN A 1 38 ? -1.149 8.370 33.687 1.00 41.05 76 GLN A O 9
ATOM 13867 N N . GLY A 1 39 ? -0.575 10.270 32.651 1.00 30.03 77 GLY A N 9
ATOM 13868 C CA . GLY A 1 39 ? -1.350 9.980 31.504 1.00 73.52 77 GLY A CA 9
ATOM 13869 C C . GLY A 1 39 ? -0.800 8.840 30.666 1.00 61.55 77 GLY A C 9
ATOM 13870 O O . GLY A 1 39 ? -1.520 8.276 29.890 1.00 33.34 77 GLY A O 9
ATOM 13874 N N . LEU A 1 40 ? 0.481 8.512 30.816 1.00 72.43 78 LEU A N 9
ATOM 13875 C CA . LEU A 1 40 ? 1.049 7.417 30.044 1.00 52.14 78 LEU A CA 9
ATOM 13876 C C . LEU A 1 40 ? 0.520 6.129 30.613 1.00 22.42 78 LEU A C 9
ATOM 13877 O O . LEU A 1 40 ? -0.019 5.268 29.876 1.00 13.23 78 LEU A O 9
ATOM 13893 N N . GLU A 1 41 ? 0.605 6.013 31.937 1.00 71.21 79 GLU A N 9
ATOM 13894 C CA . GLU A 1 41 ? 0.077 4.905 32.608 1.00 5.43 79 GLU A CA 9
ATOM 13895 C C . GLU A 1 41 ? -1.419 4.867 32.362 1.00 25.44 79 GLU A C 9
ATOM 13896 O O . GLU A 1 41 ? -1.963 3.836 32.135 1.00 5.14 79 GLU A O 9
ATOM 13908 N N . ALA A 1 42 ? -2.033 6.038 32.321 1.00 44.30 80 ALA A N 9
ATOM 13909 C CA . ALA A 1 42 ? -3.468 6.183 32.097 1.00 63.31 80 ALA A CA 9
ATOM 13910 C C . ALA A 1 42 ? -3.865 6.016 30.628 1.00 4.43 80 ALA A C 9
ATOM 13911 O O . ALA A 1 42 ? -5.040 6.046 30.289 1.00 61.05 80 ALA A O 9
ATOM 13918 N N . LEU A 1 43 ? -2.909 5.885 29.766 1.00 15.30 81 LEU A N 9
ATOM 13919 C CA . LEU A 1 43 ? -3.206 5.685 28.373 1.00 31.05 81 LEU A CA 9
ATOM 13920 C C . LEU A 1 43 ? -3.205 4.189 28.092 1.00 32.12 81 LEU A C 9
ATOM 13921 O O . LEU A 1 43 ? -3.806 3.701 27.122 1.00 11.31 81 LEU A O 9
ATOM 13937 N N . VAL A 1 44 ? -2.504 3.468 28.936 1.00 2.43 82 VAL A N 9
ATOM 13938 C CA . VAL A 1 44 ? -2.419 2.024 28.835 1.00 35.11 82 VAL A CA 9
ATOM 13939 C C . VAL A 1 44 ? -3.380 1.349 29.850 1.00 54.33 82 VAL A C 9
ATOM 13940 O O . VAL A 1 44 ? -4.053 0.366 29.545 1.00 4.03 82 VAL A O 9
ATOM 13953 N N . LYS A 1 45 ? -3.453 1.931 31.003 1.00 33.31 83 LYS A N 9
ATOM 13954 C CA . LYS A 1 45 ? -4.181 1.458 32.167 1.00 51.44 83 LYS A CA 9
ATOM 13955 C C . LYS A 1 45 ? -5.145 2.577 32.584 1.00 13.03 83 LYS A C 9
ATOM 13956 O O . LYS A 1 45 ? -4.870 3.705 32.316 1.00 2.42 83 LYS A O 9
ATOM 13975 N N . LYS A 1 46 ? -6.285 2.247 33.185 1.00 34.43 84 LYS A N 9
ATOM 13976 C CA . LYS A 1 46 ? -7.347 3.251 33.467 1.00 2.50 84 LYS A CA 9
ATOM 13977 C C . LYS A 1 46 ? -6.836 4.471 34.260 1.00 1.21 84 LYS A C 9
ATOM 13978 O O . LYS A 1 46 ? -5.998 4.334 35.159 1.00 30.24 84 LYS A O 9
ATOM 13997 N N . PRO A 1 47 ? -7.356 5.679 33.904 1.00 53.33 85 PRO A N 9
ATOM 13998 C CA . PRO A 1 47 ? -6.907 6.982 34.426 1.00 33.51 85 PRO A CA 9
ATOM 13999 C C . PRO A 1 47 ? -6.693 7.060 35.933 1.00 13.41 85 PRO A C 9
ATOM 14000 O O . PRO A 1 47 ? -7.501 6.564 36.734 1.00 25.02 85 PRO A O 9
ATOM 14011 N N . THR A 1 48 ? -5.595 7.690 36.300 1.00 11.22 86 THR A N 9
ATOM 14012 C CA . THR A 1 48 ? -5.221 7.894 37.679 1.00 44.40 86 THR A CA 9
ATOM 14013 C C . THR A 1 48 ? -5.565 9.335 38.082 1.00 23.00 86 THR A C 9
ATOM 14014 O O . THR A 1 48 ? -5.528 9.706 39.261 1.00 14.22 86 THR A O 9
ATOM 14025 N N . GLY A 1 49 ? -5.893 10.132 37.093 1.00 1.44 87 GLY A N 9
ATOM 14026 C CA . GLY A 1 49 ? -6.258 11.496 37.325 1.00 44.34 87 GLY A CA 9
ATOM 14027 C C . GLY A 1 49 ? -7.753 11.654 37.360 1.00 31.45 87 GLY A C 9
ATOM 14028 O O . GLY A 1 49 ? -8.480 10.717 37.749 1.00 52.43 87 GLY A O 9
ATOM 14032 N N . ASN A 1 50 ? -8.226 12.794 36.938 1.00 33.12 88 ASN A N 9
ATOM 14033 C CA . ASN A 1 50 ? -9.647 13.075 36.943 1.00 55.13 88 ASN A CA 9
ATOM 14034 C C . ASN A 1 50 ? -10.174 13.297 35.529 1.00 73.13 88 ASN A C 9
ATOM 14035 O O . ASN A 1 50 ? -9.907 14.322 34.893 1.00 75.13 88 ASN A O 9
ATOM 14046 N N . PRO A 1 51 ? -10.820 12.265 34.971 1.00 74.41 89 PRO A N 9
ATOM 14047 C CA . PRO A 1 51 ? -11.454 12.321 33.675 1.00 21.44 89 PRO A CA 9
ATOM 14048 C C . PRO A 1 51 ? -12.982 12.538 33.774 1.00 54.22 89 PRO A C 9
ATOM 14049 O O . PRO A 1 51 ? -13.605 12.326 34.835 1.00 45.20 89 PRO A O 9
ATOM 14060 N N . GLN A 1 52 ? -13.563 12.942 32.682 1.00 3.42 90 GLN A N 9
ATOM 14061 C CA . GLN A 1 52 ? -14.992 13.153 32.580 1.00 74.21 90 GLN A CA 9
ATOM 14062 C C . GLN A 1 52 ? -15.630 11.832 32.191 1.00 54.44 90 GLN A C 9
ATOM 14063 O O . GLN A 1 52 ? -14.928 10.964 31.681 1.00 61.25 90 GLN A O 9
ATOM 14077 N N . PRO A 1 53 ? -16.938 11.625 32.433 1.00 41.32 91 PRO A N 9
ATOM 14078 C CA . PRO A 1 53 ? -17.593 10.365 32.081 1.00 61.22 91 PRO A CA 9
ATOM 14079 C C . PRO A 1 53 ? -17.605 10.099 30.564 1.00 74.22 91 PRO A C 9
ATOM 14080 O O . PRO A 1 53 ? -18.417 10.663 29.809 1.00 3.03 91 PRO A O 9
ATOM 14091 N N . LYS A 1 54 ? -16.660 9.292 30.146 1.00 34.31 92 LYS A N 9
ATOM 14092 C CA . LYS A 1 54 ? -16.484 8.821 28.795 1.00 35.33 92 LYS A CA 9
ATOM 14093 C C . LYS A 1 54 ? -15.844 7.448 28.898 1.00 10.32 92 LYS A C 9
ATOM 14094 O O . LYS A 1 54 ? -15.115 7.173 29.867 1.00 13.12 92 LYS A O 9
ATOM 14113 N N . ASN A 1 55 ? -16.149 6.581 27.970 1.00 2.25 93 ASN A N 9
ATOM 14114 C CA . ASN A 1 55 ? -15.621 5.225 27.983 1.00 61.32 93 ASN A CA 9
ATOM 14115 C C . ASN A 1 55 ? -14.180 5.192 27.471 1.00 22.24 93 ASN A C 9
ATOM 14116 O O . ASN A 1 55 ? -13.932 5.233 26.254 1.00 20.15 93 ASN A O 9
ATOM 14127 N N . TRP A 1 56 ? -13.264 5.180 28.416 1.00 40.13 94 TRP A N 9
ATOM 14128 C CA . TRP A 1 56 ? -11.825 5.091 28.221 1.00 10.42 94 TRP A CA 9
ATOM 14129 C C . TRP A 1 56 ? -11.404 3.869 27.376 1.00 24.24 94 TRP A C 9
ATOM 14130 O O . TRP A 1 56 ? -12.010 2.794 27.452 1.00 14.10 94 TRP A O 9
ATOM 14151 N N . ASN A 1 57 ? -10.379 4.071 26.573 1.00 74.32 95 ASN A N 9
ATOM 14152 C CA . ASN A 1 57 ? -9.775 3.048 25.734 1.00 44.44 95 ASN A CA 9
ATOM 14153 C C . ASN A 1 57 ? -8.334 2.822 26.177 1.00 44.24 95 ASN A C 9
ATOM 14154 O O . ASN A 1 57 ? -7.607 3.782 26.407 1.00 22.53 95 ASN A O 9
ATOM 14165 N N . LYS A 1 58 ? -7.919 1.574 26.287 1.00 31.51 96 LYS A N 9
ATOM 14166 C CA . LYS A 1 58 ? -6.545 1.281 26.635 1.00 55.24 96 LYS A CA 9
ATOM 14167 C C . LYS A 1 58 ? -5.668 1.348 25.436 1.00 22.33 96 LYS A C 9
ATOM 14168 O O . LYS A 1 58 ? -6.119 1.571 24.300 1.00 33.15 96 LYS A O 9
ATOM 14187 N N . ASP A 1 59 ? -4.418 1.117 25.710 1.00 62.23 97 ASP A N 9
ATOM 14188 C CA . ASP A 1 59 ? -3.408 0.889 24.737 1.00 65.12 97 ASP A CA 9
ATOM 14189 C C . ASP A 1 59 ? -3.325 2.017 23.736 1.00 64.11 97 ASP A C 9
ATOM 14190 O O . ASP A 1 59 ? -3.370 1.818 22.521 1.00 52.01 97 ASP A O 9
ATOM 14199 N N . GLY A 1 60 ? -3.342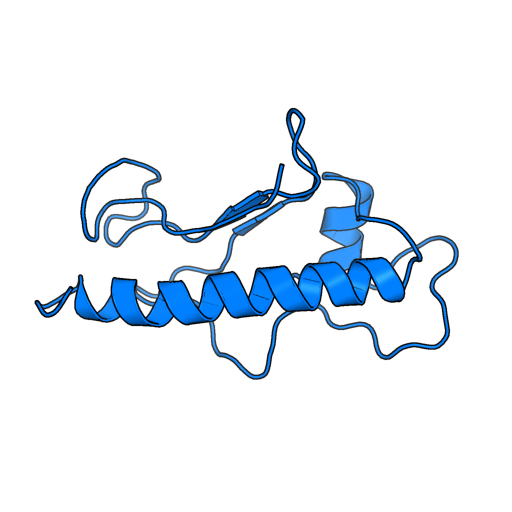 3.213 24.266 1.00 0.34 98 GLY A N 9
ATOM 14200 C CA . GLY A 1 60 ? -2.911 4.354 23.503 1.00 45.01 98 GLY A CA 9
ATOM 14201 C C . GLY A 1 60 ? -4.000 5.233 23.032 1.00 45.43 98 GLY A C 9
ATOM 14202 O O . GLY A 1 60 ? -3.725 6.342 22.587 1.00 62.05 98 GLY A O 9
ATOM 14206 N N . TYR A 1 61 ? -5.228 4.768 23.180 1.00 63.11 99 TYR A N 9
ATOM 14207 C CA . TYR A 1 61 ? -6.382 5.430 22.619 1.00 4.24 99 TYR A CA 9
ATOM 14208 C C . TYR A 1 61 ? -6.295 5.410 21.106 1.00 0.22 99 TYR A C 9
ATOM 14209 O O . TYR A 1 61 ? -5.598 6.203 20.481 1.00 15.21 99 TYR A O 9
ATOM 14227 N N . LEU A 1 62 ? -6.945 4.451 20.542 1.00 30.00 100 LEU A N 9
ATOM 14228 C CA . LEU A 1 62 ? -6.989 4.253 19.133 1.00 63.44 100 LEU A CA 9
ATOM 14229 C C . LEU A 1 62 ? -8.412 3.872 18.758 1.00 61.14 100 LEU A C 9
ATOM 14230 O O . LEU A 1 62 ? -9.250 3.642 19.629 1.00 61.02 100 LEU A O 9
ATOM 14246 N N . LYS A 1 63 ? -8.695 3.845 17.491 1.00 43.24 101 LYS A N 9
ATOM 14247 C CA . LYS A 1 63 ? -9.954 3.365 17.004 1.00 51.11 101 LYS A CA 9
ATOM 14248 C C . LYS A 1 63 ? -9.855 1.833 16.956 1.00 40.32 101 LYS A C 9
ATOM 14249 O O . LYS A 1 63 ? -8.883 1.247 17.469 1.00 30.32 101 LYS A O 9
ATOM 14268 N N . LYS A 1 64 ? -10.806 1.179 16.367 1.00 14.10 102 LYS A N 9
ATOM 14269 C CA . LYS A 1 64 ? -10.697 -0.254 16.211 1.00 20.42 102 LYS A CA 9
ATOM 14270 C C . LYS A 1 64 ? -9.889 -0.583 14.957 1.00 12.33 102 LYS A C 9
ATOM 14271 O O . LYS A 1 64 ? -10.433 -0.869 13.892 1.00 12.34 102 LYS A O 9
ATOM 14290 N N . LEU A 1 65 ? -8.591 -0.409 15.086 1.00 71.12 103 LEU A N 9
ATOM 14291 C CA . LEU A 1 65 ? -7.625 -0.635 14.032 1.00 74.04 103 LEU A CA 9
ATOM 14292 C C . LEU A 1 65 ? -6.495 -1.496 14.580 1.00 62.21 103 LEU A C 9
ATOM 14293 O O . LEU A 1 65 ? -6.196 -1.417 15.784 1.00 44.23 103 LEU A O 9
ATOM 14309 N N . PRO A 1 66 ? -5.880 -2.346 13.748 1.00 41.54 104 PRO A N 9
ATOM 14310 C CA . PRO A 1 66 ? -4.781 -3.212 14.178 1.00 22.31 104 PRO A CA 9
ATOM 14311 C C . PRO A 1 66 ? -3.459 -2.440 14.394 1.00 15.45 104 PRO A C 9
ATOM 14312 O O . PRO A 1 66 ? -3.383 -1.221 14.156 1.00 72.41 104 PRO A O 9
ATOM 14323 N N . VAL A 1 67 ? -2.433 -3.155 14.823 1.00 60.21 105 VAL A N 9
ATOM 14324 C CA . VAL A 1 67 ? -1.129 -2.564 15.093 1.00 41.41 105 VAL A CA 9
ATOM 14325 C C . VAL A 1 67 ? -0.323 -2.513 13.771 1.00 44.53 105 VAL A C 9
ATOM 14326 O O . VAL A 1 67 ? -0.808 -3.028 12.751 1.00 50.21 105 VAL A O 9
ATOM 14339 N N . ASP A 1 68 ? 0.874 -1.931 13.758 1.00 11.32 106 ASP A N 9
ATOM 14340 C CA . ASP A 1 68 ? 1.549 -1.695 12.473 1.00 74.24 106 ASP A CA 9
ATOM 14341 C C . ASP A 1 68 ? 2.205 -2.934 11.911 1.00 71.43 106 ASP A C 9
ATOM 14342 O O . ASP A 1 68 ? 2.398 -3.940 12.630 1.00 10.12 106 ASP A O 9
ATOM 14351 N N . PRO A 1 69 ? 2.439 -2.936 10.572 1.00 10.44 107 PRO A N 9
ATOM 14352 C CA . PRO A 1 69 ? 3.191 -3.981 9.895 1.00 34.32 107 PRO A CA 9
ATOM 14353 C C . PRO A 1 69 ? 4.570 -4.198 10.502 1.00 33.14 107 PRO A C 9
ATOM 14354 O O . PRO A 1 69 ? 5.020 -3.445 11.331 1.00 25.33 107 PRO A O 9
ATOM 14365 N N . TRP A 1 70 ? 5.225 -5.252 10.052 1.00 3.44 108 TRP A N 9
ATOM 14366 C CA . TRP A 1 70 ? 6.546 -5.716 10.535 1.00 74.24 108 TRP A CA 9
ATOM 14367 C C . TRP A 1 70 ? 6.417 -6.136 12.002 1.00 74.34 108 TRP A C 9
ATOM 14368 O O . TRP A 1 70 ? 7.415 -6.359 12.713 1.00 41.35 108 TRP A O 9
ATOM 14389 N N . GLY A 1 71 ? 5.183 -6.290 12.405 1.00 4.11 109 GLY A N 9
ATOM 14390 C CA . GLY A 1 71 ? 4.812 -6.646 13.739 1.00 73.02 109 GLY A CA 9
ATOM 14391 C C . GLY A 1 71 ? 5.334 -5.713 14.829 1.00 33.41 109 GLY A C 9
ATOM 14392 O O . GLY A 1 71 ? 5.733 -6.203 15.892 1.00 20.43 109 GLY A O 9
ATOM 14396 N N . ASN A 1 72 ? 5.375 -4.392 14.615 1.00 35.41 110 ASN A N 9
ATOM 14397 C CA . ASN A 1 72 ? 5.782 -3.537 15.702 1.00 73.35 110 ASN A CA 9
ATOM 14398 C C . ASN A 1 72 ? 4.556 -3.103 16.468 1.00 23.32 110 ASN A C 9
ATOM 14399 O O . ASN A 1 72 ? 3.427 -3.046 15.899 1.00 45.13 110 ASN A O 9
ATOM 14410 N N . PRO A 1 73 ? 4.698 -2.934 17.784 1.00 22.10 111 PRO A N 9
ATOM 14411 C CA . PRO A 1 73 ? 3.693 -2.306 18.580 1.00 63.33 111 PRO A CA 9
ATOM 14412 C C . PRO A 1 73 ? 3.940 -0.802 18.621 1.00 11.03 111 PRO A C 9
ATOM 14413 O O . PRO A 1 73 ? 5.071 -0.378 18.801 1.00 4.11 111 PRO A O 9
ATOM 14424 N N . TYR A 1 74 ? 2.893 -0.011 18.504 1.00 10.14 112 TYR A N 9
ATOM 14425 C CA . TYR A 1 74 ? 3.041 1.436 18.500 1.00 70.13 112 TYR A CA 9
ATOM 14426 C C . TYR A 1 74 ? 3.487 1.930 19.861 1.00 4.21 112 TYR A C 9
ATOM 14427 O O . TYR A 1 74 ? 3.058 1.411 20.895 1.00 74.35 112 TYR A O 9
ATOM 14445 N N . GLN A 1 75 ? 4.321 2.932 19.865 1.00 1.10 113 GLN A N 9
ATOM 14446 C CA . GLN A 1 75 ? 4.891 3.453 21.098 1.00 73.14 113 GLN A CA 9
ATOM 14447 C C . GLN A 1 75 ? 4.137 4.744 21.433 1.00 53.34 113 GLN A C 9
ATOM 14448 O O . GLN A 1 75 ? 4.148 5.706 20.652 1.00 70.13 113 GLN A O 9
ATOM 14462 N N . TYR A 1 76 ? 3.455 4.747 22.563 1.00 3.11 114 TYR A N 9
ATOM 14463 C CA . TYR A 1 76 ? 2.626 5.872 22.958 1.00 2.32 114 TYR A CA 9
ATOM 14464 C C . TYR A 1 76 ? 3.327 6.675 24.046 1.00 71.24 114 TYR A C 9
ATOM 14465 O O . TYR A 1 76 ? 3.664 6.124 25.101 1.00 33.55 114 TYR A O 9
ATOM 14483 N N . LEU A 1 77 ? 3.578 7.931 23.789 1.00 65.03 115 LEU A N 9
ATOM 14484 C CA . LEU A 1 77 ? 4.142 8.833 24.776 1.00 42.21 115 LEU A CA 9
ATOM 14485 C C . LEU A 1 77 ? 3.279 10.083 24.872 1.00 35.20 115 LEU A C 9
ATOM 14486 O O . LEU A 1 77 ? 2.602 10.462 23.909 1.00 73.43 115 LEU A O 9
ATOM 14502 N N . ALA A 1 78 ? 3.305 10.714 26.003 1.00 34.50 116 ALA A N 9
ATOM 14503 C CA . ALA A 1 78 ? 2.546 11.882 26.249 1.00 35.11 116 ALA A CA 9
ATOM 14504 C C . ALA A 1 78 ? 3.541 13.071 26.329 1.00 44.11 116 ALA A C 9
ATOM 14505 O O . ALA A 1 78 ? 4.719 12.822 26.069 1.00 13.45 116 ALA A O 9
ATOM 14512 N N . PRO A 1 79 ? 3.134 14.359 26.629 1.00 11.53 117 PRO A N 9
ATOM 14513 C CA . PRO A 1 79 ? 4.022 15.513 26.492 1.00 42.51 117 PRO A CA 9
ATOM 14514 C C . PRO A 1 79 ? 5.364 15.351 27.139 1.00 71.12 117 PRO A C 9
ATOM 14515 O O . PRO A 1 79 ? 5.487 15.195 28.364 1.00 12.14 117 PRO A O 9
ATOM 14526 N N . GLY A 1 80 ? 6.359 15.364 26.309 1.00 34.34 118 GLY A N 9
ATOM 14527 C CA . GLY A 1 80 ? 7.694 15.164 26.761 1.00 2.20 118 GLY A CA 9
ATOM 14528 C C . GLY A 1 80 ? 8.475 16.425 26.737 1.00 51.42 118 GLY A C 9
ATOM 14529 O O . GLY A 1 80 ? 8.544 17.143 27.733 1.00 31.13 118 GLY A O 9
ATOM 14533 N N . THR A 1 81 ? 9.018 16.734 25.605 1.00 3.03 119 THR A N 9
ATOM 14534 C CA . THR A 1 81 ? 9.797 17.912 25.462 1.00 30.20 119 THR A CA 9
ATOM 14535 C C . THR A 1 81 ? 8.965 18.951 24.734 1.00 45.11 119 THR A C 9
ATOM 14536 O O . THR A 1 81 ? 8.831 18.908 23.518 1.00 34.31 119 THR A O 9
ATOM 14547 N N . LYS A 1 82 ? 8.349 19.820 25.521 1.00 71.44 120 LYS A N 9
ATOM 14548 C CA . LYS A 1 82 ? 7.483 20.952 25.088 1.00 11.41 120 LYS A CA 9
ATOM 14549 C C . LYS A 1 82 ? 6.322 20.594 24.142 1.00 23.50 120 LYS A C 9
ATOM 14550 O O . LYS A 1 82 ? 5.673 21.497 23.592 1.00 55.32 120 LYS A O 9
ATOM 14569 N N . GLY A 1 83 ? 6.027 19.337 23.978 1.00 61.03 121 GLY A N 9
ATOM 14570 C CA . GLY A 1 83 ? 4.990 18.972 23.057 1.00 22.12 121 GLY A CA 9
ATOM 14571 C C . GLY A 1 83 ? 3.943 18.104 23.653 1.00 13.10 121 GLY A C 9
ATOM 14572 O O . GLY A 1 83 ? 4.288 17.138 24.279 1.00 54.01 121 GLY A O 9
ATOM 14576 N N . PRO A 1 84 ? 2.634 18.464 23.442 1.00 64.30 122 PRO A N 9
ATOM 14577 C CA . PRO A 1 84 ? 1.421 17.756 23.944 1.00 24.13 122 PRO A CA 9
ATOM 14578 C C . PRO A 1 84 ? 1.426 16.228 23.914 1.00 23.52 122 PRO A C 9
ATOM 14579 O O . PRO A 1 84 ? 0.656 15.621 24.647 1.00 5.44 122 PRO A O 9
ATOM 14590 N N . PHE A 1 85 ? 2.224 15.618 23.049 1.00 51.24 123 PHE A N 9
ATOM 14591 C CA . PHE A 1 85 ? 2.345 14.155 22.996 1.00 34.50 123 PHE A CA 9
ATOM 14592 C C . PHE A 1 85 ? 3.375 13.771 21.981 1.00 33.12 123 PHE A C 9
ATOM 14593 O O . PHE A 1 85 ? 3.767 14.610 21.173 1.00 12.35 123 PHE A O 9
ATOM 14610 N N . ASP A 1 86 ? 3.832 12.532 22.049 1.00 3.32 124 ASP A N 9
ATOM 14611 C CA . ASP A 1 86 ? 4.772 11.958 21.077 1.00 35.44 124 ASP A CA 9
ATOM 14612 C C . ASP A 1 86 ? 4.367 10.543 20.791 1.00 53.13 124 ASP A C 9
ATOM 14613 O O . ASP A 1 86 ? 4.338 9.731 21.691 1.00 52.15 124 ASP A O 9
ATOM 14622 N N . LEU A 1 87 ? 4.032 10.219 19.575 1.00 62.33 125 LEU A N 9
ATOM 14623 C CA . LEU A 1 87 ? 3.706 8.841 19.300 1.00 62.41 125 LEU A CA 9
ATOM 14624 C C . LEU A 1 87 ? 4.179 8.395 17.953 1.00 22.01 125 LEU A C 9
ATOM 14625 O O . LEU A 1 87 ? 4.077 9.125 16.963 1.00 11.02 125 LEU A O 9
ATOM 14641 N N . TYR A 1 88 ? 4.704 7.207 17.924 1.00 75.41 126 TYR A N 9
ATOM 14642 C CA . TYR A 1 88 ? 5.351 6.661 16.766 1.00 12.52 126 TYR A CA 9
ATOM 14643 C C . TYR A 1 88 ? 5.510 5.186 16.967 1.00 32.03 126 TYR A C 9
ATOM 14644 O O . TYR A 1 88 ? 5.251 4.707 18.040 1.00 42.24 126 TYR A O 9
ATOM 14662 N N . SER A 1 89 ? 5.834 4.478 15.945 1.00 71.35 127 SER A N 9
ATOM 14663 C CA . SER A 1 89 ? 6.169 3.096 16.067 1.00 74.45 127 SER A CA 9
ATOM 14664 C C . SER A 1 89 ? 7.516 2.892 15.438 1.00 61.11 127 SER A C 9
ATOM 14665 O O . SER A 1 89 ? 7.945 3.710 14.610 1.00 41.52 127 SER A O 9
ATOM 14673 N N . LEU A 1 90 ? 8.178 1.853 15.834 1.00 73.12 128 LEU A N 9
ATOM 14674 C CA . LEU A 1 90 ? 9.467 1.491 15.298 1.00 11.34 128 LEU A CA 9
ATOM 14675 C C . LEU A 1 90 ? 9.355 1.057 13.820 1.00 73.00 128 LEU A C 9
ATOM 14676 O O . LEU A 1 90 ? 8.308 0.636 13.375 1.00 24.51 128 LEU A O 9
ATOM 14692 N N . GLY A 1 91 ? 10.443 1.207 13.063 1.00 53.41 129 GLY A N 9
ATOM 14693 C CA . GLY A 1 91 ? 10.415 0.839 11.649 1.00 71.22 129 GLY A CA 9
ATOM 14694 C C . GLY A 1 91 ? 10.504 -0.654 11.394 1.00 43.42 129 GLY A C 9
ATOM 14695 O O . GLY A 1 91 ? 10.376 -1.463 12.305 1.00 32.10 129 GLY A O 9
ATOM 14699 N N . ALA A 1 92 ? 10.799 -1.007 10.155 1.00 21.21 130 ALA A N 9
ATOM 14700 C CA . ALA A 1 92 ? 10.882 -2.405 9.687 1.00 54.21 130 ALA A CA 9
ATOM 14701 C C . ALA A 1 92 ? 11.926 -3.237 10.421 1.00 75.20 130 ALA A C 9
ATOM 14702 O O . ALA A 1 92 ? 11.911 -4.472 10.346 1.00 2.14 130 ALA A O 9
ATOM 14709 N N . ASP A 1 93 ? 12.829 -2.576 11.099 1.00 21.13 131 ASP A N 9
ATOM 14710 C CA . ASP A 1 93 ? 13.889 -3.260 11.820 1.00 23.14 131 ASP A CA 9
ATOM 14711 C C . ASP A 1 93 ? 13.617 -3.209 13.323 1.00 74.22 131 ASP A C 9
ATOM 14712 O O . ASP A 1 93 ? 14.377 -3.735 14.134 1.00 35.41 131 ASP A O 9
ATOM 14721 N N . GLY A 1 94 ? 12.487 -2.601 13.682 1.00 43.44 132 GLY A N 9
ATOM 14722 C CA . GLY A 1 94 ? 12.134 -2.424 15.076 1.00 0.25 132 GLY A CA 9
ATOM 14723 C C . GLY A 1 94 ? 13.143 -1.553 15.786 1.00 14.01 132 GLY A C 9
ATOM 14724 O O . GLY A 1 94 ? 13.582 -1.869 16.893 1.00 32.31 132 GLY A O 9
ATOM 14728 N N . LYS A 1 95 ? 13.537 -0.489 15.123 1.00 32.11 133 LYS A N 9
ATOM 14729 C CA . LYS A 1 95 ? 14.539 0.411 15.625 1.00 40.34 133 LYS A CA 9
ATOM 14730 C C . LYS A 1 95 ? 14.098 1.835 15.255 1.00 3.14 133 LYS A C 9
ATOM 14731 O O . LYS A 1 95 ? 13.421 2.023 14.233 1.00 32.31 133 LYS A O 9
ATOM 14750 N N . GLU A 1 96 ? 14.415 2.804 16.093 1.00 24.33 134 GLU A N 9
ATOM 14751 C CA . GLU A 1 96 ? 14.138 4.198 15.787 1.00 62.12 134 GLU A CA 9
ATOM 14752 C C . GLU A 1 96 ? 15.320 4.859 15.063 1.00 31.40 134 GLU A C 9
ATOM 14753 O O . GLU A 1 96 ? 16.374 5.104 15.638 1.00 10.51 134 GLU A O 9
ATOM 14765 N N . GLY A 1 97 ? 15.158 5.087 13.803 1.00 4.10 135 GLY A N 9
ATOM 14766 C CA . GLY A 1 97 ? 16.209 5.688 13.019 1.00 14.13 135 GLY A CA 9
ATOM 14767 C C . GLY A 1 97 ? 15.638 6.497 11.902 1.00 14.33 135 GLY A C 9
ATOM 14768 O O . GLY A 1 97 ? 14.417 6.579 11.776 1.00 15.51 135 GLY A O 9
ATOM 14772 N N . GLY A 1 98 ? 16.480 7.087 11.087 1.00 1.42 136 GLY A N 9
ATOM 14773 C CA . GLY A 1 98 ? 15.994 7.840 9.966 1.00 3.20 136 GLY A CA 9
ATOM 14774 C C . GLY A 1 98 ? 16.238 7.051 8.726 1.00 0.11 136 GLY A C 9
ATOM 14775 O O . GLY A 1 98 ? 17.385 6.668 8.455 1.00 45.32 136 GLY A O 9
ATOM 14779 N N . SER A 1 99 ? 15.197 6.863 7.959 1.00 64.11 137 SER A N 9
ATOM 14780 C CA . SER A 1 99 ? 15.139 5.977 6.804 1.00 2.14 137 SER A CA 9
ATOM 14781 C C . SER A 1 99 ? 13.725 6.064 6.228 1.00 61.43 137 SER A C 9
ATOM 14782 O O . SER A 1 99 ? 12.934 6.883 6.692 1.00 23.13 137 SER A O 9
ATOM 14790 N N . ASP A 1 100 ? 13.433 5.302 5.203 1.00 15.24 138 ASP A N 9
ATOM 14791 C CA . ASP A 1 100 ? 12.069 5.216 4.694 1.00 63.34 138 ASP A CA 9
ATOM 14792 C C . ASP A 1 100 ? 11.259 4.222 5.502 1.00 35.42 138 ASP A C 9
ATOM 14793 O O . ASP A 1 100 ? 10.451 4.605 6.348 1.00 60.42 138 ASP A O 9
ATOM 14802 N N . ASN A 1 101 ? 11.512 2.949 5.285 1.00 34.15 139 ASN A N 9
ATOM 14803 C CA . ASN A 1 101 ? 10.783 1.895 5.981 1.00 41.43 139 ASN A CA 9
ATOM 14804 C C . ASN A 1 101 ? 11.524 1.449 7.222 1.00 12.11 139 ASN A C 9
ATOM 14805 O O . ASN A 1 101 ? 10.959 0.816 8.098 1.00 34.04 139 ASN A O 9
ATOM 14816 N N . ASP A 1 102 ? 12.790 1.787 7.303 1.00 13.13 140 ASP A N 9
ATOM 14817 C CA . ASP A 1 102 ? 13.620 1.381 8.450 1.00 71.24 140 ASP A CA 9
ATOM 14818 C C . ASP A 1 102 ? 13.567 2.449 9.531 1.00 64.34 140 ASP A C 9
ATOM 14819 O O . ASP A 1 102 ? 14.232 2.359 10.552 1.00 34.15 140 ASP A O 9
ATOM 14828 N N . ALA A 1 103 ? 12.762 3.448 9.287 1.00 12.25 141 ALA A N 9
ATOM 14829 C CA . ALA A 1 103 ? 12.601 4.569 10.184 1.00 55.44 141 ALA A CA 9
ATOM 14830 C C . ALA A 1 103 ? 11.400 4.403 11.039 1.00 71.54 141 ALA A C 9
ATOM 14831 O O . ALA A 1 103 ? 10.471 3.692 10.671 1.00 51.41 141 ALA A O 9
ATOM 14838 N N . ASP A 1 104 ? 11.404 5.073 12.163 1.00 34.45 142 ASP A N 9
ATOM 14839 C CA . ASP A 1 104 ? 10.276 5.054 13.044 1.00 72.15 142 ASP A CA 9
ATOM 14840 C C . ASP A 1 104 ? 9.232 5.993 12.477 1.00 65.33 142 ASP A C 9
ATOM 14841 O O . ASP A 1 104 ? 9.544 7.106 11.992 1.00 51.25 142 ASP A O 9
ATOM 14850 N N . ILE A 1 105 ? 8.027 5.536 12.466 1.00 5.12 143 ILE A N 9
ATOM 14851 C CA . ILE A 1 105 ? 6.954 6.268 11.876 1.00 42.44 143 ILE A CA 9
ATOM 14852 C C . ILE A 1 105 ? 6.034 6.848 12.923 1.00 20.41 143 ILE A C 9
ATOM 14853 O O . ILE A 1 105 ? 5.511 6.134 13.761 1.00 32.11 143 ILE A O 9
ATOM 14869 N N . GLY A 1 106 ? 5.880 8.149 12.923 1.00 35.21 144 GLY A N 9
ATOM 14870 C CA . GLY A 1 106 ? 5.057 8.742 13.926 1.00 2.42 144 GLY A CA 9
ATOM 14871 C C . GLY A 1 106 ? 4.704 10.159 13.666 1.00 10.35 144 GLY A C 9
ATOM 14872 O O . GLY A 1 106 ? 5.142 10.759 12.670 1.00 5.32 144 GLY A O 9
ATOM 14876 N N . ASN A 1 107 ? 3.911 10.689 14.546 1.00 64.32 145 ASN A N 9
ATOM 14877 C CA . ASN A 1 107 ? 3.447 12.041 14.477 1.00 14.41 145 ASN A CA 9
ATOM 14878 C C . ASN A 1 107 ? 3.061 12.501 15.841 1.00 14.13 145 ASN A C 9
ATOM 14879 O O . ASN A 1 107 ? 2.735 11.672 16.719 1.00 1.50 145 ASN A O 9
ATOM 14890 N N . TRP A 1 108 ? 3.065 13.770 16.031 1.00 1.05 146 TRP A N 9
ATOM 14891 C CA . TRP A 1 108 ? 2.787 14.338 17.304 1.00 52.24 146 TRP A CA 9
ATOM 14892 C C . TRP A 1 108 ? 2.454 15.788 17.187 1.00 41.10 146 TRP A C 9
ATOM 14893 O O . TRP A 1 108 ? 2.497 16.362 16.103 1.00 15.11 146 TRP A O 9
ATOM 14914 N N . ASP A 1 109 ? 2.131 16.368 18.292 1.00 63.10 147 ASP A N 9
ATOM 14915 C CA . ASP A 1 109 ? 1.878 17.772 18.369 1.00 52.00 147 ASP A CA 9
ATOM 14916 C C . ASP A 1 109 ? 2.864 18.317 19.330 1.00 1.11 147 ASP A C 9
ATOM 14917 O O . ASP A 1 109 ? 3.060 17.735 20.415 1.00 74.23 147 ASP A O 9
ATOM 14926 N N . ASN A 1 110 ? 3.519 19.362 18.931 1.00 14.21 148 ASN A N 9
ATOM 14927 C CA . ASN A 1 110 ? 4.577 19.941 19.694 1.00 33.44 148 ASN A CA 9
ATOM 14928 C C . ASN A 1 110 ? 4.388 21.442 19.802 1.00 53.04 148 ASN A C 9
ATOM 14929 O O . ASN A 1 110 ? 4.999 22.205 19.061 1.00 64.12 148 ASN A O 9
ATOM 14941 N N . MET A 1 1 ? 3.635 6.474 0.096 1.00 42.54 39 MET A N 10
ATOM 14942 C CA . MET A 1 1 ? 4.752 5.733 -0.512 1.00 1.32 39 MET A CA 10
ATOM 14943 C C . MET A 1 1 ? 4.247 4.465 -1.195 1.00 72.13 39 MET A C 10
ATOM 14944 O O . MET A 1 1 ? 3.911 3.492 -0.523 1.00 40.21 39 MET A O 10
ATOM 14960 N N . SER A 1 2 ? 4.201 4.456 -2.511 1.00 10.35 40 SER A N 10
ATOM 14961 C CA . SER A 1 2 ? 3.719 3.296 -3.235 1.00 44.04 40 SER A CA 10
ATOM 14962 C C . SER A 1 2 ? 4.866 2.470 -3.848 1.00 12.33 40 SER A C 10
ATOM 14963 O O . SER A 1 2 ? 5.180 2.590 -5.044 1.00 43.04 40 SER A O 10
ATOM 14971 N N . ARG A 1 3 ? 5.523 1.686 -2.999 1.00 63.21 41 ARG A N 10
ATOM 14972 C CA . ARG A 1 3 ? 6.621 0.783 -3.375 1.00 5.23 41 ARG A CA 10
ATOM 14973 C C . ARG A 1 3 ? 6.671 -0.322 -2.333 1.00 54.01 41 ARG A C 10
ATOM 14974 O O . ARG A 1 3 ? 6.153 -0.120 -1.235 1.00 42.10 41 ARG A O 10
ATOM 14995 N N . PRO A 1 4 ? 7.273 -1.498 -2.637 1.00 50.32 42 PRO A N 10
ATOM 14996 C CA . PRO A 1 4 ? 7.452 -2.570 -1.643 1.00 64.14 42 PRO A CA 10
ATOM 14997 C C . PRO A 1 4 ? 8.189 -2.043 -0.402 1.00 60.52 42 PRO A C 10
ATOM 14998 O O . PRO A 1 4 ? 9.062 -1.164 -0.515 1.00 74.02 42 PRO A O 10
ATOM 15009 N N . ASP A 1 5 ? 7.803 -2.551 0.772 1.00 41.30 43 ASP A N 10
ATOM 15010 C CA . ASP A 1 5 ? 8.307 -2.100 2.105 1.00 64.43 43 ASP A CA 10
ATOM 15011 C C . ASP A 1 5 ? 7.700 -0.774 2.491 1.00 30.13 43 ASP A C 10
ATOM 15012 O O . ASP A 1 5 ? 7.057 -0.647 3.537 1.00 44.15 43 ASP A O 10
ATOM 15021 N N . GLN A 1 6 ? 7.802 0.193 1.598 1.00 54.14 44 GLN A N 10
ATOM 15022 C CA . GLN A 1 6 ? 7.256 1.515 1.836 1.00 70.32 44 GLN A CA 10
ATOM 15023 C C . GLN A 1 6 ? 5.734 1.471 1.853 1.00 61.43 44 GLN A C 10
ATOM 15024 O O . GLN A 1 6 ? 5.081 2.369 2.373 1.00 21.54 44 GLN A O 10
ATOM 15038 N N . ALA A 1 7 ? 5.191 0.404 1.305 1.00 14.41 45 ALA A N 10
ATOM 15039 C CA . ALA A 1 7 ? 3.775 0.121 1.343 1.00 43.31 45 ALA A CA 10
ATOM 15040 C C . ALA A 1 7 ? 3.316 -0.061 2.791 1.00 71.33 45 ALA A C 10
ATOM 15041 O O . ALA A 1 7 ? 2.168 0.196 3.127 1.00 24.30 45 ALA A O 10
ATOM 15048 N N . LYS A 1 8 ? 4.230 -0.486 3.651 1.00 63.51 46 LYS A N 10
ATOM 15049 C CA . LYS A 1 8 ? 3.919 -0.645 5.052 1.00 25.32 46 LYS A CA 10
ATOM 15050 C C . LYS A 1 8 ? 4.133 0.670 5.770 1.00 62.44 46 LYS A C 10
ATOM 15051 O O . LYS A 1 8 ? 3.465 0.967 6.759 1.00 44.44 46 LYS A O 10
ATOM 15070 N N . VAL A 1 9 ? 4.990 1.493 5.205 1.00 63.10 47 VAL A N 10
ATOM 15071 C CA . VAL A 1 9 ? 5.319 2.788 5.781 1.00 35.13 47 VAL A CA 10
ATOM 15072 C C . VAL A 1 9 ? 4.148 3.747 5.559 1.00 33.32 47 VAL A C 10
ATOM 15073 O O . VAL A 1 9 ? 3.698 4.436 6.476 1.00 24.51 47 VAL A O 10
ATOM 15086 N N . THR A 1 10 ? 3.613 3.704 4.359 1.00 1.42 48 THR A N 10
ATOM 15087 C CA . THR A 1 10 ? 2.557 4.590 3.937 1.00 44.33 48 THR A CA 10
ATOM 15088 C C . THR A 1 10 ? 1.231 4.296 4.692 1.00 34.33 48 THR A C 10
ATOM 15089 O O . THR A 1 10 ? 0.427 5.206 4.944 1.00 71.32 48 THR A O 10
ATOM 15100 N N . VAL A 1 11 ? 1.033 3.039 5.082 1.00 62.24 49 VAL A N 10
ATOM 15101 C CA . VAL A 1 11 ? -0.159 2.644 5.815 1.00 51.45 49 VAL A CA 10
ATOM 15102 C C . VAL A 1 11 ? -0.049 3.088 7.255 1.00 52.25 49 VAL A C 10
ATOM 15103 O O . VAL A 1 11 ? -0.956 3.741 7.787 1.00 71.34 49 VAL A O 10
ATOM 15116 N N . ALA A 1 12 ? 1.097 2.804 7.850 1.00 41.10 50 ALA A N 10
ATOM 15117 C CA . ALA A 1 12 ? 1.340 3.084 9.246 1.00 43.13 50 ALA A CA 10
ATOM 15118 C C . ALA A 1 12 ? 1.203 4.569 9.549 1.00 64.25 50 ALA A C 10
ATOM 15119 O O . ALA A 1 12 ? 0.649 4.952 10.582 1.00 44.25 50 ALA A O 10
ATOM 15126 N N . LYS A 1 13 ? 1.663 5.418 8.626 1.00 1.32 51 LYS A N 10
ATOM 15127 C CA . LYS A 1 13 ? 1.555 6.839 8.830 1.00 63.21 51 LYS A CA 10
ATOM 15128 C C . LYS A 1 13 ? 0.102 7.321 8.806 1.00 32.20 51 LYS A C 10
ATOM 15129 O O . LYS A 1 13 ? -0.240 8.344 9.403 1.00 44.40 51 LYS A O 10
ATOM 15148 N N . GLY A 1 14 ? -0.746 6.569 8.166 1.00 54.22 52 GLY A N 10
ATOM 15149 C CA . GLY A 1 14 ? -2.132 6.921 8.139 1.00 33.21 52 GLY A CA 10
ATOM 15150 C C . GLY A 1 14 ? -2.790 6.603 9.450 1.00 71.32 52 GLY A C 10
ATOM 15151 O O . GLY A 1 14 ? -3.583 7.393 9.981 1.00 53.45 52 GLY A O 10
ATOM 15155 N N . ASP A 1 15 ? -2.389 5.500 10.035 1.00 3.00 53 ASP A N 10
ATOM 15156 C CA . ASP A 1 15 ? -3.007 5.057 11.263 1.00 40.23 53 ASP A CA 10
ATOM 15157 C C . ASP A 1 15 ? -2.518 5.841 12.449 1.00 1.21 53 ASP A C 10
ATOM 15158 O O . ASP A 1 15 ? -3.217 5.966 13.438 1.00 75.45 53 ASP A O 10
ATOM 15167 N N . ILE A 1 16 ? -1.337 6.415 12.349 1.00 13.21 54 ILE A N 10
ATOM 15168 C CA . ILE A 1 16 ? -0.855 7.284 13.414 1.00 32.30 54 ILE A CA 10
ATOM 15169 C C . ILE A 1 16 ? -1.607 8.613 13.413 1.00 12.34 54 ILE A C 10
ATOM 15170 O O . ILE A 1 16 ? -1.767 9.240 14.461 1.00 33.30 54 ILE A O 10
ATOM 15186 N N . LYS A 1 17 ? -2.112 9.033 12.242 1.00 43.33 55 LYS A N 10
ATOM 15187 C CA . LYS A 1 17 ? -2.973 10.222 12.211 1.00 33.22 55 LYS A CA 10
ATOM 15188 C C . LYS A 1 17 ? -4.314 9.894 12.834 1.00 45.15 55 LYS A C 10
ATOM 15189 O O . LYS A 1 17 ? -4.968 10.751 13.433 1.00 24.31 55 LYS A O 10
ATOM 15208 N N . ALA A 1 18 ? -4.705 8.642 12.704 1.00 63.31 56 ALA A N 10
ATOM 15209 C CA . ALA A 1 18 ? -5.911 8.132 13.331 1.00 32.41 56 ALA A CA 10
ATOM 15210 C C . ALA A 1 18 ? -5.758 8.161 14.850 1.00 4.23 56 ALA A C 10
ATOM 15211 O O . ALA A 1 18 ? -6.670 8.549 15.580 1.00 51.43 56 ALA A O 10
ATOM 15218 N N . ILE A 1 19 ? -4.583 7.763 15.316 1.00 51.25 57 ILE A N 10
ATOM 15219 C CA . ILE A 1 19 ? -4.265 7.765 16.740 1.00 24.42 57 ILE A CA 10
ATOM 15220 C C . ILE A 1 19 ? -4.300 9.184 17.281 1.00 1.50 57 ILE A C 10
ATOM 15221 O O . ILE A 1 19 ? -4.724 9.409 18.388 1.00 64.23 57 ILE A O 10
ATOM 15237 N N . ALA A 1 20 ? -3.902 10.144 16.460 1.00 23.11 58 ALA A N 10
ATOM 15238 C CA . ALA A 1 20 ? -3.956 11.551 16.842 1.00 12.34 58 ALA A CA 10
ATOM 15239 C C . ALA A 1 20 ? -5.400 11.980 17.136 1.00 33.42 58 ALA A C 10
ATOM 15240 O O . ALA A 1 20 ? -5.647 12.806 18.017 1.00 72.31 58 ALA A O 10
ATOM 15247 N N . ALA A 1 21 ? -6.349 11.362 16.445 1.00 52.24 59 ALA A N 10
ATOM 15248 C CA . ALA A 1 21 ? -7.756 11.666 16.633 1.00 63.04 59 ALA A CA 10
ATOM 15249 C C . ALA A 1 21 ? -8.274 10.965 17.881 1.00 14.22 59 ALA A C 10
ATOM 15250 O O . ALA A 1 21 ? -9.186 11.442 18.546 1.00 43.21 59 ALA A O 10
ATOM 15257 N N . ALA A 1 22 ? -7.664 9.841 18.209 1.00 53.23 60 ALA A N 10
ATOM 15258 C CA . ALA A 1 22 ? -8.029 9.092 19.395 1.00 74.34 60 ALA A CA 10
ATOM 15259 C C . ALA A 1 22 ? -7.373 9.703 20.623 1.00 21.12 60 ALA A C 10
ATOM 15260 O O . ALA A 1 22 ? -7.922 9.667 21.718 1.00 30.20 60 ALA A O 10
ATOM 15267 N N . LEU A 1 23 ? -6.233 10.313 20.416 1.00 61.12 61 LEU A N 10
ATOM 15268 C CA . LEU A 1 23 ? -5.514 11.006 21.457 1.00 73.44 61 LEU A CA 10
ATOM 15269 C C . LEU A 1 23 ? -6.342 12.238 21.828 1.00 5.10 61 LEU A C 10
ATOM 15270 O O . LEU A 1 23 ? -6.388 12.659 22.987 1.00 31.41 61 LEU A O 10
ATOM 15286 N N . ASP A 1 24 ? -7.072 12.748 20.837 1.00 13.30 62 ASP A N 10
ATOM 15287 C CA . ASP A 1 24 ? -8.016 13.840 21.038 1.00 13.01 62 ASP A CA 10
ATOM 15288 C C . ASP A 1 24 ? -9.199 13.359 21.875 1.00 42.33 62 ASP A C 10
ATOM 15289 O O . ASP A 1 24 ? -9.777 14.109 22.642 1.00 4.12 62 ASP A O 10
ATOM 15298 N N . MET A 1 25 ? -9.513 12.079 21.775 1.00 72.23 63 MET A N 10
ATOM 15299 C CA . MET A 1 25 ? -10.615 11.531 22.540 1.00 62.54 63 MET A CA 10
ATOM 15300 C C . MET A 1 25 ? -10.230 11.448 23.998 1.00 11.12 63 MET A C 10
ATOM 15301 O O . MET A 1 25 ? -11.046 11.700 24.861 1.00 21.44 63 MET A O 10
ATOM 15315 N N . TYR A 1 26 ? -8.958 11.132 24.271 1.00 50.44 64 TYR A N 10
ATOM 15316 C CA . TYR A 1 26 ? -8.478 11.140 25.643 1.00 31.33 64 TYR A CA 10
ATOM 15317 C C . TYR A 1 26 ? -8.414 12.595 26.107 1.00 11.34 64 TYR A C 10
ATOM 15318 O O . TYR A 1 26 ? -8.727 12.909 27.247 1.00 14.34 64 TYR A O 10
ATOM 15336 N N . LYS A 1 27 ? -8.009 13.473 25.194 1.00 3.44 65 LYS A N 10
ATOM 15337 C CA . LYS A 1 27 ? -7.997 14.909 25.422 1.00 14.22 65 LYS A CA 10
ATOM 15338 C C . LYS A 1 27 ? -9.382 15.398 25.871 1.00 32.30 65 LYS A C 10
ATOM 15339 O O . LYS A 1 27 ? -9.493 16.283 26.699 1.00 42.00 65 LYS A O 10
ATOM 15358 N N . LEU A 1 28 ? -10.420 14.801 25.331 1.00 32.43 66 LEU A N 10
ATOM 15359 C CA . LEU A 1 28 ? -11.772 15.090 25.759 1.00 13.05 66 LEU A CA 10
ATOM 15360 C C . LEU A 1 28 ? -12.136 14.324 27.027 1.00 44.04 66 LEU A C 10
ATOM 15361 O O . LEU A 1 28 ? -12.865 14.837 27.880 1.00 1.03 66 LEU A O 10
ATOM 15377 N N . ASP A 1 29 ? -11.608 13.115 27.169 1.00 25.12 67 ASP A N 10
ATOM 15378 C CA . ASP A 1 29 ? -11.906 12.266 28.335 1.00 33.25 67 ASP A CA 10
ATOM 15379 C C . ASP A 1 29 ? -11.253 12.818 29.597 1.00 65.34 67 ASP A C 10
ATOM 15380 O O . ASP A 1 29 ? -11.755 12.658 30.649 1.00 10.22 67 ASP A O 10
ATOM 15389 N N . ASN A 1 30 ? -10.202 13.579 29.468 1.00 1.40 68 ASN A N 10
ATOM 15390 C CA . ASN A 1 30 ? -9.560 14.190 30.659 1.00 71.53 68 ASN A CA 10
ATOM 15391 C C . ASN A 1 30 ? -9.414 15.637 30.504 1.00 53.45 68 ASN A C 10
ATOM 15392 O O . ASN A 1 30 ? -8.627 16.239 31.246 1.00 62.15 68 ASN A O 10
ATOM 15403 N N . PHE A 1 31 ? -10.187 16.224 29.568 1.00 24.14 69 PHE A N 10
ATOM 15404 C CA . PHE A 1 31 ? -10.215 17.688 29.273 1.00 11.52 69 PHE A CA 10
ATOM 15405 C C . PHE A 1 31 ? -8.815 18.309 29.233 1.00 62.12 69 PHE A C 10
ATOM 15406 O O . PHE A 1 31 ? -8.632 19.507 29.467 1.00 22.22 69 PHE A O 10
ATOM 15423 N N . ALA A 1 32 ? -7.874 17.506 28.797 1.00 14.50 70 ALA A N 10
ATOM 15424 C CA . ALA A 1 32 ? -6.476 17.806 28.827 1.00 35.10 70 ALA A CA 10
ATOM 15425 C C . ALA A 1 32 ? -5.753 16.600 28.285 1.00 52.44 70 ALA A C 10
ATOM 15426 O O . ALA A 1 32 ? -6.348 15.518 28.189 1.00 11.25 70 ALA A O 10
ATOM 15433 N N . TYR A 1 33 ? -4.525 16.774 27.889 1.00 61.45 71 TYR A N 10
ATOM 15434 C CA . TYR A 1 33 ? -3.720 15.668 27.448 1.00 4.13 71 TYR A CA 10
ATOM 15435 C C . TYR A 1 33 ? -3.131 14.890 28.622 1.00 33.45 71 TYR A C 10
ATOM 15436 O O . TYR A 1 33 ? -3.000 15.422 29.731 1.00 72.31 71 TYR A O 10
ATOM 15454 N N . PRO A 1 34 ? -2.801 13.608 28.396 1.00 12.01 72 PRO A N 10
ATOM 15455 C CA . PRO A 1 34 ? -2.136 12.762 29.399 1.00 74.33 72 PRO A CA 10
ATOM 15456 C C . PRO A 1 34 ? -0.708 13.283 29.692 1.00 11.13 72 PRO A C 10
ATOM 15457 O O . PRO A 1 34 ? -0.173 14.067 28.912 1.00 5.01 72 PRO A O 10
ATOM 15468 N N . SER A 1 35 ? -0.101 12.889 30.802 1.00 23.22 73 SER A N 10
ATOM 15469 C CA . SER A 1 35 ? 1.264 13.288 31.062 1.00 10.03 73 SER A CA 10
ATOM 15470 C C . SER A 1 35 ? 2.154 12.144 30.641 1.00 41.11 73 SER A C 10
ATOM 15471 O O . SER A 1 35 ? 1.681 11.025 30.561 1.00 2.15 73 SER A O 10
ATOM 15479 N N . THR A 1 36 ? 3.405 12.388 30.334 1.00 15.35 74 THR A N 10
ATOM 15480 C CA . THR A 1 36 ? 4.256 11.311 29.859 1.00 41.21 74 THR A CA 10
ATOM 15481 C C . THR A 1 36 ? 4.502 10.259 30.982 1.00 32.34 74 THR A C 10
ATOM 15482 O O . THR A 1 36 ? 4.962 9.158 30.729 1.00 43.53 74 THR A O 10
ATOM 15493 N N . GLN A 1 37 ? 4.169 10.623 32.219 1.00 5.13 75 GLN A N 10
ATOM 15494 C CA . GLN A 1 37 ? 4.252 9.701 33.321 1.00 42.32 75 GLN A CA 10
ATOM 15495 C C . GLN A 1 37 ? 2.859 9.166 33.711 1.00 11.25 75 GLN A C 10
ATOM 15496 O O . GLN A 1 37 ? 2.553 7.990 33.479 1.00 62.55 75 GLN A O 10
ATOM 15510 N N . GLN A 1 38 ? 1.974 10.046 34.199 1.00 61.12 76 GLN A N 10
ATOM 15511 C CA . GLN A 1 38 ? 0.660 9.606 34.672 1.00 23.03 76 GLN A CA 10
ATOM 15512 C C . GLN A 1 38 ? -0.255 9.339 33.539 1.00 13.14 76 GLN A C 10
ATOM 15513 O O . GLN A 1 38 ? -1.060 8.440 33.611 1.00 73.10 76 GLN A O 10
ATOM 15527 N N . GLY A 1 39 ? -0.121 10.096 32.479 1.00 71.11 77 GLY A N 10
ATOM 15528 C CA . GLY A 1 39 ? -0.959 9.863 31.362 1.00 12.30 77 GLY A CA 10
ATOM 15529 C C . GLY A 1 39 ? -0.530 8.659 30.557 1.00 10.22 77 GLY A C 10
ATOM 15530 O O . GLY A 1 39 ? -1.328 8.105 29.844 1.00 22.50 77 GLY A O 10
ATOM 15534 N N . LEU A 1 40 ? 0.729 8.246 30.691 1.00 22.35 78 LEU A N 10
ATOM 15535 C CA . LEU A 1 40 ? 1.197 7.033 30.026 1.00 3.22 78 LEU A CA 10
ATOM 15536 C C . LEU A 1 40 ? 0.477 5.882 30.698 1.00 33.21 78 LEU A C 10
ATOM 15537 O O . LEU A 1 40 ? -0.179 5.037 30.037 1.00 43.41 78 LEU A O 10
ATOM 15553 N N . GLU A 1 41 ? 0.528 5.896 32.026 1.00 1.42 79 GLU A N 10
ATOM 15554 C CA . GLU A 1 41 ? -0.186 4.925 32.810 1.00 4.14 79 GLU A CA 10
ATOM 15555 C C . GLU A 1 41 ? -1.652 5.030 32.553 1.00 2.10 79 GLU A C 10
ATOM 15556 O O . GLU A 1 41 ? -2.311 4.065 32.535 1.00 70.52 79 GLU A O 10
ATOM 15568 N N . ALA A 1 42 ? -2.124 6.218 32.306 1.00 64.41 80 ALA A N 10
ATOM 15569 C CA . ALA A 1 42 ? -3.525 6.455 32.056 1.00 42.23 80 ALA A CA 10
ATOM 15570 C C . ALA A 1 42 ? -3.939 6.114 30.616 1.00 63.11 80 ALA A C 10
ATOM 15571 O O . ALA A 1 42 ? -5.103 6.215 30.256 1.00 51.33 80 ALA A O 10
ATOM 15578 N N . LEU A 1 43 ? -2.981 5.768 29.787 1.00 61.11 81 LEU A N 10
ATOM 15579 C CA . LEU A 1 43 ? -3.277 5.284 28.447 1.00 2.34 81 LEU A CA 10
ATOM 15580 C C . LEU A 1 43 ? -3.280 3.770 28.436 1.00 25.13 81 LEU A C 10
ATOM 15581 O O . LEU A 1 43 ? -3.769 3.137 27.492 1.00 63.15 81 LEU A O 10
ATOM 15597 N N . VAL A 1 44 ? -2.685 3.184 29.454 1.00 5.32 82 VAL A N 10
ATOM 15598 C CA . VAL A 1 44 ? -2.630 1.727 29.576 1.00 21.34 82 VAL A CA 10
ATOM 15599 C C . VAL A 1 44 ? -3.591 1.214 30.679 1.00 63.01 82 VAL A C 10
ATOM 15600 O O . VAL A 1 44 ? -4.187 0.146 30.562 1.00 0.34 82 VAL A O 10
ATOM 15613 N N . LYS A 1 45 ? -3.731 1.997 31.696 1.00 1.31 83 LYS A N 10
ATOM 15614 C CA . LYS A 1 45 ? -4.541 1.743 32.871 1.00 2.42 83 LYS A CA 10
ATOM 15615 C C . LYS A 1 45 ? -5.530 2.897 32.984 1.00 21.15 83 LYS A C 10
ATOM 15616 O O . LYS A 1 45 ? -5.216 3.988 32.552 1.00 64.12 83 LYS A O 10
ATOM 15635 N N . LYS A 1 46 ? -6.722 2.651 33.516 1.00 4.42 84 LYS A N 10
ATOM 15636 C CA . LYS A 1 46 ? -7.741 3.699 33.631 1.00 71.20 84 LYS A CA 10
ATOM 15637 C C . LYS A 1 46 ? -7.209 4.906 34.421 1.00 53.51 84 LYS A C 10
ATOM 15638 O O . LYS A 1 46 ? -6.565 4.740 35.480 1.00 41.13 84 LYS A O 10
ATOM 15657 N N . PRO A 1 47 ? -7.479 6.122 33.917 1.00 20.23 85 PRO A N 10
ATOM 15658 C CA . PRO A 1 47 ? -6.954 7.370 34.474 1.00 10.11 85 PRO A CA 10
ATOM 15659 C C . PRO A 1 47 ? -7.445 7.633 35.889 1.00 61.31 85 PRO A C 10
ATOM 15660 O O . PRO A 1 47 ? -8.546 7.211 36.275 1.00 42.04 85 PRO A O 10
ATOM 15671 N N . THR A 1 48 ? -6.652 8.315 36.655 1.00 74.31 86 THR A N 10
ATOM 15672 C CA . THR A 1 48 ? -7.044 8.661 37.983 1.00 41.42 86 THR A CA 10
ATOM 15673 C C . THR A 1 48 ? -7.573 10.081 38.029 1.00 41.45 86 THR A C 10
ATOM 15674 O O . THR A 1 48 ? -7.149 10.939 37.241 1.00 14.23 86 THR A O 10
ATOM 15685 N N . GLY A 1 49 ? -8.518 10.314 38.884 1.00 25.23 87 GLY A N 10
ATOM 15686 C CA . GLY A 1 49 ? -9.119 11.597 38.988 1.00 21.01 87 GLY A CA 10
ATOM 15687 C C . GLY A 1 49 ? -10.550 11.526 38.559 1.00 54.11 87 GLY A C 10
ATOM 15688 O O . GLY A 1 49 ? -11.220 10.493 38.763 1.00 52.11 87 GLY A O 10
ATOM 15692 N N . ASN A 1 50 ? -11.031 12.572 37.965 1.00 63.42 88 ASN A N 10
ATOM 15693 C CA . ASN A 1 50 ? -12.384 12.601 37.472 1.00 43.32 88 ASN A CA 10
ATOM 15694 C C . ASN A 1 50 ? -12.440 13.002 35.992 1.00 20.51 88 ASN A C 10
ATOM 15695 O O . ASN A 1 50 ? -12.549 14.174 35.646 1.00 63.00 88 ASN A O 10
ATOM 15706 N N . PRO A 1 51 ? -12.298 12.019 35.082 1.00 64.33 89 PRO A N 10
ATOM 15707 C CA . PRO A 1 51 ? -12.344 12.255 33.650 1.00 71.21 89 PRO A CA 10
ATOM 15708 C C . PRO A 1 51 ? -13.812 12.324 33.140 1.00 62.51 89 PRO A C 10
ATOM 15709 O O . PRO A 1 51 ? -14.734 11.755 33.759 1.00 74.41 89 PRO A O 10
ATOM 15720 N N . GLN A 1 52 ? -14.012 13.016 32.035 1.00 41.00 90 GLN A N 10
ATOM 15721 C CA . GLN A 1 52 ? -15.333 13.259 31.461 1.00 21.25 90 GLN A CA 10
ATOM 15722 C C . GLN A 1 52 ? -15.813 12.029 30.723 1.00 61.12 90 GLN A C 10
ATOM 15723 O O . GLN A 1 52 ? -15.013 11.356 30.111 1.00 12.34 90 GLN A O 10
ATOM 15737 N N . PRO A 1 53 ? -17.133 11.728 30.779 1.00 1.24 91 PRO A N 10
ATOM 15738 C CA . PRO A 1 53 ? -17.731 10.505 30.203 1.00 1.01 91 PRO A CA 10
ATOM 15739 C C . PRO A 1 53 ? -17.355 10.225 28.744 1.00 70.13 91 PRO A C 10
ATOM 15740 O O . PRO A 1 53 ? -17.885 10.843 27.808 1.00 74.51 91 PRO A O 10
ATOM 15751 N N . LYS A 1 54 ? -16.417 9.329 28.587 1.00 3.04 92 LYS A N 10
ATOM 15752 C CA . LYS A 1 54 ? -15.908 8.853 27.326 1.00 75.22 92 LYS A CA 10
ATOM 15753 C C . LYS A 1 54 ? -15.534 7.417 27.541 1.00 14.14 92 LYS A C 10
ATOM 15754 O O . LYS A 1 54 ? -15.227 7.024 28.677 1.00 0.21 92 LYS A O 10
ATOM 15773 N N . ASN A 1 55 ? -15.658 6.608 26.535 1.00 51.55 93 ASN A N 10
ATOM 15774 C CA . ASN A 1 55 ? -15.271 5.210 26.653 1.00 35.25 93 ASN A CA 10
ATOM 15775 C C . ASN A 1 55 ? -13.764 5.095 26.574 1.00 55.35 93 ASN A C 10
ATOM 15776 O O . ASN A 1 55 ? -13.198 5.021 25.473 1.00 43.01 93 ASN A O 10
ATOM 15787 N N . TRP A 1 56 ? -13.120 5.139 27.742 1.00 40.33 94 TRP A N 10
ATOM 15788 C CA . TRP A 1 56 ? -11.696 5.051 27.858 1.00 62.53 94 TRP A CA 10
ATOM 15789 C C . TRP A 1 56 ? -11.158 3.807 27.176 1.00 74.41 94 TRP A C 10
ATOM 15790 O O . TRP A 1 56 ? -11.729 2.707 27.280 1.00 5.50 94 TRP A O 10
ATOM 15811 N N . ASN A 1 57 ? -10.067 3.981 26.506 1.00 72.13 95 ASN A N 10
ATOM 15812 C CA . ASN A 1 57 ? -9.458 2.950 25.758 1.00 34.23 95 ASN A CA 10
ATOM 15813 C C . ASN A 1 57 ? -8.000 2.804 26.166 1.00 14.00 95 ASN A C 10
ATOM 15814 O O . ASN A 1 57 ? -7.297 3.793 26.297 1.00 63.41 95 ASN A O 10
ATOM 15825 N N . LYS A 1 58 ? -7.548 1.585 26.373 1.00 65.12 96 LYS A N 10
ATOM 15826 C CA . LYS A 1 58 ? -6.163 1.370 26.714 1.00 60.54 96 LYS A CA 10
ATOM 15827 C C . LYS A 1 58 ? -5.354 1.156 25.461 1.00 24.35 96 LYS A C 10
ATOM 15828 O O . LYS A 1 58 ? -5.869 1.268 24.337 1.00 44.34 96 LYS A O 10
ATOM 15847 N N . ASP A 1 59 ? -4.081 0.876 25.671 1.00 10.04 97 ASP A N 10
ATOM 15848 C CA . ASP A 1 59 ? -3.112 0.541 24.632 1.00 62.45 97 ASP A CA 10
ATOM 15849 C C . ASP A 1 59 ? -2.763 1.781 23.830 1.00 53.10 97 ASP A C 10
ATOM 15850 O O . ASP A 1 59 ? -2.177 1.717 22.760 1.00 45.30 97 ASP A O 10
ATOM 15859 N N . GLY A 1 60 ? -3.116 2.926 24.398 1.00 4.11 98 GLY A N 10
ATOM 15860 C CA . GLY A 1 60 ? -2.680 4.187 23.852 1.00 44.15 98 GLY A CA 10
ATOM 15861 C C . GLY A 1 60 ? -3.765 5.008 23.224 1.00 51.44 98 GLY A C 10
ATOM 15862 O O . GLY A 1 60 ? -3.476 6.064 22.681 1.00 71.14 98 GLY A O 10
ATOM 15866 N N . TYR A 1 61 ? -5.012 4.543 23.331 1.00 51.13 99 TYR A N 10
ATOM 15867 C CA . TYR A 1 61 ? -6.153 5.190 22.684 1.00 40.22 99 TYR A CA 10
ATOM 15868 C C . TYR A 1 61 ? -6.058 5.056 21.164 1.00 30.32 99 TYR A C 10
ATOM 15869 O O . TYR A 1 61 ? -5.412 5.839 20.477 1.00 40.02 99 TYR A O 10
ATOM 15887 N N . LEU A 1 62 ? -6.692 4.035 20.663 1.00 13.55 100 LEU A N 10
ATOM 15888 C CA . LEU A 1 62 ? -6.660 3.697 19.268 1.00 61.00 100 LEU A CA 10
ATOM 15889 C C . LEU A 1 62 ? -8.084 3.429 18.799 1.00 74.41 100 LEU A C 10
ATOM 15890 O O . LEU A 1 62 ? -8.965 3.161 19.609 1.00 32.13 100 LEU A O 10
ATOM 15906 N N . LYS A 1 63 ? -8.311 3.537 17.515 1.00 54.50 101 LYS A N 10
ATOM 15907 C CA . LYS A 1 63 ? -9.596 3.203 16.921 1.00 42.32 101 LYS A CA 10
ATOM 15908 C C . LYS A 1 63 ? -9.626 1.691 16.647 1.00 1.31 101 LYS A C 10
ATOM 15909 O O . LYS A 1 63 ? -8.724 0.957 17.083 1.00 52.25 101 LYS A O 10
ATOM 15928 N N . LYS A 1 64 ? -10.643 1.211 15.956 1.00 55.44 102 LYS A N 10
ATOM 15929 C CA . LYS A 1 64 ? -10.692 -0.203 15.588 1.00 21.43 102 LYS A CA 10
ATOM 15930 C C . LYS A 1 64 ? -9.781 -0.477 14.381 1.00 64.23 102 LYS A C 10
ATOM 15931 O O . LYS A 1 64 ? -10.224 -0.710 13.253 1.00 40.13 102 LYS A O 10
ATOM 15950 N N . LEU A 1 65 ? -8.507 -0.404 14.634 1.00 30.33 103 LEU A N 10
ATOM 15951 C CA . LEU A 1 65 ? -7.480 -0.514 13.624 1.00 4.55 103 LEU A CA 10
ATOM 15952 C C . LEU A 1 65 ? -6.488 -1.581 14.029 1.00 73.13 103 LEU A C 10
ATOM 15953 O O . LEU A 1 65 ? -6.296 -1.812 15.231 1.00 63.41 103 LEU A O 10
ATOM 15969 N N . PRO A 1 66 ? -5.897 -2.293 13.068 1.00 61.12 104 PRO A N 10
ATOM 15970 C CA . PRO A 1 66 ? -4.835 -3.238 13.364 1.00 71.11 104 PRO A CA 10
ATOM 15971 C C . PRO A 1 66 ? -3.557 -2.476 13.748 1.00 24.34 104 PRO A C 10
ATOM 15972 O O . PRO A 1 66 ? -3.404 -1.294 13.401 1.00 61.12 104 PRO A O 10
ATOM 15983 N N . VAL A 1 67 ? -2.665 -3.125 14.445 1.00 31.55 105 VAL A N 10
ATOM 15984 C CA . VAL A 1 67 ? -1.466 -2.474 14.907 1.00 4.32 105 VAL A CA 10
ATOM 15985 C C . VAL A 1 67 ? -0.440 -2.394 13.743 1.00 75.42 105 VAL A C 10
ATOM 15986 O O . VAL A 1 67 ? -0.700 -2.960 12.655 1.00 43.20 105 VAL A O 10
ATOM 15999 N N . ASP A 1 68 ? 0.692 -1.736 13.946 1.00 2.52 106 ASP A N 10
ATOM 16000 C CA . ASP A 1 68 ? 1.579 -1.405 12.827 1.00 23.54 106 ASP A CA 10
ATOM 16001 C C . ASP A 1 68 ? 2.296 -2.609 12.252 1.00 73.00 106 ASP A C 10
ATOM 16002 O O . ASP A 1 68 ? 2.361 -3.678 12.895 1.00 53.13 106 ASP A O 10
ATOM 16011 N N . PRO A 1 69 ? 2.761 -2.491 10.966 1.00 24.50 107 PRO A N 10
ATOM 16012 C CA . PRO A 1 69 ? 3.564 -3.508 10.301 1.00 14.34 107 PRO A CA 10
ATOM 16013 C C . PRO A 1 69 ? 4.774 -3.889 11.108 1.00 14.21 107 PRO A C 10
ATOM 16014 O O . PRO A 1 69 ? 5.119 -3.244 12.068 1.00 11.14 107 PRO A O 10
ATOM 16025 N N . TRP A 1 70 ? 5.420 -4.951 10.683 1.00 10.12 108 TRP A N 10
ATOM 16026 C CA . TRP A 1 70 ? 6.610 -5.525 11.329 1.00 44.23 108 TRP A CA 10
ATOM 16027 C C . TRP A 1 70 ? 6.229 -6.030 12.729 1.00 33.14 108 TRP A C 10
ATOM 16028 O O . TRP A 1 70 ? 7.087 -6.334 13.567 1.00 22.23 108 TRP A O 10
ATOM 16049 N N . GLY A 1 71 ? 4.930 -6.145 12.929 1.00 41.53 109 GLY A N 10
ATOM 16050 C CA . GLY A 1 71 ? 4.344 -6.594 14.155 1.00 34.25 109 GLY A CA 10
ATOM 16051 C C . GLY A 1 71 ? 4.714 -5.780 15.384 1.00 23.51 109 GLY A C 10
ATOM 16052 O O . GLY A 1 71 ? 4.851 -6.360 16.475 1.00 42.35 109 GLY A O 10
ATOM 16056 N N . ASN A 1 72 ? 4.910 -4.466 15.277 1.00 74.22 110 ASN A N 10
ATOM 16057 C CA . ASN A 1 72 ? 5.181 -3.722 16.481 1.00 22.21 110 ASN A CA 10
ATOM 16058 C C . ASN A 1 72 ? 3.885 -3.210 17.043 1.00 61.45 110 ASN A C 10
ATOM 16059 O O . ASN A 1 72 ? 2.852 -3.146 16.321 1.00 61.21 110 ASN A O 10
ATOM 16070 N N . PRO A 1 73 ? 3.857 -2.982 18.359 1.00 53.12 111 PRO A N 10
ATOM 16071 C CA . PRO A 1 73 ? 2.822 -2.214 18.966 1.00 40.54 111 PRO A CA 10
ATOM 16072 C C . PRO A 1 73 ? 3.205 -0.742 18.883 1.00 22.43 111 PRO A C 10
ATOM 16073 O O . PRO A 1 73 ? 4.400 -0.412 18.867 1.00 70.31 111 PRO A O 10
ATOM 16084 N N . TYR A 1 74 ? 2.229 0.124 18.850 1.00 4.22 112 TYR A N 10
ATOM 16085 C CA . TYR A 1 74 ? 2.497 1.536 18.786 1.00 12.02 112 TYR A CA 10
ATOM 16086 C C . TYR A 1 74 ? 3.096 2.013 20.085 1.00 51.12 112 TYR A C 10
ATOM 16087 O O . TYR A 1 74 ? 2.714 1.550 21.171 1.00 44.42 112 TYR A O 10
ATOM 16105 N N . GLN A 1 75 ? 4.004 2.943 19.993 1.00 71.52 113 GLN A N 10
ATOM 16106 C CA . GLN A 1 75 ? 4.703 3.405 21.163 1.00 53.55 113 GLN A CA 10
ATOM 16107 C C . GLN A 1 75 ? 4.066 4.719 21.552 1.00 4.32 113 GLN A C 10
ATOM 16108 O O . GLN A 1 75 ? 4.023 5.677 20.752 1.00 62.35 113 GLN A O 10
ATOM 16122 N N . TYR A 1 76 ? 3.554 4.752 22.755 1.00 52.05 114 TYR A N 10
ATOM 16123 C CA . TYR A 1 76 ? 2.832 5.892 23.260 1.00 53.01 114 TYR A CA 10
ATOM 16124 C C . TYR A 1 76 ? 3.605 6.648 24.343 1.00 20.14 114 TYR A C 10
ATOM 16125 O O . TYR A 1 76 ? 3.994 6.080 25.364 1.00 72.03 114 TYR A O 10
ATOM 16143 N N . LEU A 1 77 ? 3.895 7.891 24.073 1.00 24.14 115 LEU A N 10
ATOM 16144 C CA . LEU A 1 77 ? 4.473 8.799 25.038 1.00 63.42 115 LEU A CA 10
ATOM 16145 C C . LEU A 1 77 ? 3.659 10.095 25.040 1.00 13.41 115 LEU A C 10
ATOM 16146 O O . LEU A 1 77 ? 3.032 10.435 24.032 1.00 62.24 115 LEU A O 10
ATOM 16162 N N . ALA A 1 78 ? 3.650 10.808 26.123 1.00 1.42 116 ALA A N 10
ATOM 16163 C CA . ALA A 1 78 ? 2.859 11.991 26.215 1.00 43.22 116 ALA A CA 10
ATOM 16164 C C . ALA A 1 78 ? 3.798 13.231 26.326 1.00 71.30 116 ALA A C 10
ATOM 16165 O O . ALA A 1 78 ? 4.994 13.024 26.282 1.00 44.21 116 ALA A O 10
ATOM 16172 N N . PRO A 1 79 ? 3.308 14.515 26.474 1.00 22.22 117 PRO A N 10
ATOM 16173 C CA . PRO A 1 79 ? 4.142 15.720 26.287 1.00 21.05 117 PRO A CA 10
ATOM 16174 C C . PRO A 1 79 ? 5.442 15.734 27.023 1.00 11.04 117 PRO A C 10
ATOM 16175 O O . PRO A 1 79 ? 5.496 15.787 28.267 1.00 43.24 117 PRO A O 10
ATOM 16186 N N . GLY A 1 80 ? 6.482 15.671 26.248 1.00 42.13 118 GLY A N 10
ATOM 16187 C CA . GLY A 1 80 ? 7.802 15.692 26.773 1.00 33.31 118 GLY A CA 10
ATOM 16188 C C . GLY A 1 80 ? 8.287 17.092 26.930 1.00 70.43 118 GLY A C 10
ATOM 16189 O O . GLY A 1 80 ? 8.022 17.743 27.948 1.00 50.23 118 GLY A O 10
ATOM 16193 N N . THR A 1 81 ? 8.930 17.590 25.918 1.00 41.23 119 THR A N 10
ATOM 16194 C CA . THR A 1 81 ? 9.467 18.909 25.981 1.00 71.14 119 THR A CA 10
ATOM 16195 C C . THR A 1 81 ? 8.623 19.800 25.120 1.00 24.14 119 THR A C 10
ATOM 16196 O O . THR A 1 81 ? 8.751 19.776 23.895 1.00 52.05 119 THR A O 10
ATOM 16207 N N . LYS A 1 82 ? 7.684 20.492 25.754 1.00 42.30 120 LYS A N 10
ATOM 16208 C CA . LYS A 1 82 ? 6.805 21.494 25.113 1.00 51.33 120 LYS A CA 10
ATOM 16209 C C . LYS A 1 82 ? 5.793 20.887 24.119 1.00 21.34 120 LYS A C 10
ATOM 16210 O O . LYS A 1 82 ? 4.843 21.552 23.733 1.00 72.25 120 LYS A O 10
ATOM 16229 N N . GLY A 1 83 ? 5.984 19.643 23.739 1.00 5.10 121 GLY A N 10
ATOM 16230 C CA . GLY A 1 83 ? 5.155 19.052 22.731 1.00 44.12 121 GLY A CA 10
ATOM 16231 C C . GLY A 1 83 ? 4.123 18.129 23.276 1.00 11.24 121 GLY A C 10
ATOM 16232 O O . GLY A 1 83 ? 4.491 17.104 23.853 1.00 50.22 121 GLY A O 10
ATOM 16236 N N . PRO A 1 84 ? 2.817 18.485 23.079 1.00 73.34 122 PRO A N 10
ATOM 16237 C CA . PRO A 1 84 ? 1.617 17.748 23.536 1.00 72.22 122 PRO A CA 10
ATOM 16238 C C . PRO A 1 84 ? 1.642 16.220 23.489 1.00 65.41 122 PRO A C 10
ATOM 16239 O O . PRO A 1 84 ? 0.949 15.612 24.291 1.00 21.12 122 PRO A O 10
ATOM 16250 N N . PHE A 1 85 ? 2.383 15.591 22.564 1.00 40.24 123 PHE A N 10
ATOM 16251 C CA . PHE A 1 85 ? 2.462 14.114 22.565 1.00 4.44 123 PHE A CA 10
ATOM 16252 C C . PHE A 1 85 ? 3.512 13.552 21.613 1.00 41.32 123 PHE A C 10
ATOM 16253 O O . PHE A 1 85 ? 3.836 14.162 20.581 1.00 34.23 123 PHE A O 10
ATOM 16270 N N . ASP A 1 86 ? 4.014 12.383 21.987 1.00 74.43 124 ASP A N 10
ATOM 16271 C CA . ASP A 1 86 ? 5.015 11.606 21.249 1.00 50.04 124 ASP A CA 10
ATOM 16272 C C . ASP A 1 86 ? 4.339 10.319 20.772 1.00 21.45 124 ASP A C 10
ATOM 16273 O O . ASP A 1 86 ? 4.069 9.424 21.582 1.00 61.44 124 ASP A O 10
ATOM 16282 N N . LEU A 1 87 ? 4.048 10.202 19.505 1.00 1.12 125 LEU A N 10
ATOM 16283 C CA . LEU A 1 87 ? 3.377 9.018 19.032 1.00 24.01 125 LEU A CA 10
ATOM 16284 C C . LEU A 1 87 ? 4.114 8.470 17.812 1.00 10.31 125 LEU A C 10
ATOM 16285 O O . LEU A 1 87 ? 4.318 9.188 16.837 1.00 61.22 125 LEU A O 10
ATOM 16301 N N . TYR A 1 88 ? 4.507 7.202 17.866 1.00 34.21 126 TYR A N 10
ATOM 16302 C CA . TYR A 1 88 ? 5.297 6.602 16.787 1.00 12.42 126 TYR A CA 10
ATOM 16303 C C . TYR A 1 88 ? 5.340 5.091 16.939 1.00 34.34 126 TYR A C 10
ATOM 16304 O O . TYR A 1 88 ? 4.938 4.575 17.971 1.00 22.44 126 TYR A O 10
ATOM 16322 N N . SER A 1 89 ? 5.749 4.398 15.910 1.00 4.11 127 SER A N 10
ATOM 16323 C CA . SER A 1 89 ? 6.005 2.976 15.988 1.00 1.51 127 SER A CA 10
ATOM 16324 C C . SER A 1 89 ? 7.424 2.704 15.497 1.00 5.22 127 SER A C 10
ATOM 16325 O O . SER A 1 89 ? 7.930 3.445 14.651 1.00 3.54 127 SER A O 10
ATOM 16333 N N . LEU A 1 90 ? 8.073 1.697 16.044 1.00 20.01 128 LEU A N 10
ATOM 16334 C CA . LEU A 1 90 ? 9.442 1.349 15.642 1.00 64.51 128 LEU A CA 10
ATOM 16335 C C . LEU A 1 90 ? 9.526 0.840 14.192 1.00 52.12 128 LEU A C 10
ATOM 16336 O O . LEU A 1 90 ? 8.755 -0.020 13.789 1.00 51.10 128 LEU A O 10
ATOM 16352 N N . GLY A 1 91 ? 10.497 1.356 13.429 1.00 43.45 129 GLY A N 10
ATOM 16353 C CA . GLY A 1 91 ? 10.718 0.878 12.061 1.00 43.43 129 GLY A CA 10
ATOM 16354 C C . GLY A 1 91 ? 11.229 -0.534 12.055 1.00 55.31 129 GLY A C 10
ATOM 16355 O O . GLY A 1 91 ? 11.587 -1.062 13.107 1.00 35.22 129 GLY A O 10
ATOM 16359 N N . ALA A 1 92 ? 11.335 -1.123 10.884 1.00 11.13 130 ALA A N 10
ATOM 16360 C CA . ALA A 1 92 ? 11.680 -2.547 10.725 1.00 22.35 130 ALA A CA 10
ATOM 16361 C C . ALA A 1 92 ? 13.003 -2.981 11.359 1.00 44.33 130 ALA A C 10
ATOM 16362 O O . ALA A 1 92 ? 13.198 -4.169 11.613 1.00 5.12 130 ALA A O 10
ATOM 16369 N N . ASP A 1 93 ? 13.903 -2.055 11.620 1.00 53.23 131 ASP A N 10
ATOM 16370 C CA . ASP A 1 93 ? 15.194 -2.432 12.209 1.00 23.44 131 ASP A CA 10
ATOM 16371 C C . ASP A 1 93 ? 15.132 -2.282 13.729 1.00 1.33 131 ASP A C 10
ATOM 16372 O O . ASP A 1 93 ? 16.081 -2.573 14.443 1.00 34.12 131 ASP A O 10
ATOM 16381 N N . GLY A 1 94 ? 13.984 -1.839 14.214 1.00 74.03 132 GLY A N 10
ATOM 16382 C CA . GLY A 1 94 ? 13.789 -1.633 15.633 1.00 52.45 132 GLY A CA 10
ATOM 16383 C C . GLY A 1 94 ? 14.394 -0.337 16.084 1.00 12.24 132 GLY A C 10
ATOM 16384 O O . GLY A 1 94 ? 14.728 -0.165 17.256 1.00 51.24 132 GLY A O 10
ATOM 16388 N N . LYS A 1 95 ? 14.523 0.576 15.158 1.00 41.51 133 LYS A N 10
ATOM 16389 C CA . LYS A 1 95 ? 15.149 1.835 15.419 1.00 35.22 133 LYS A CA 10
ATOM 16390 C C . LYS A 1 95 ? 14.173 2.962 15.356 1.00 23.32 133 LYS A C 10
ATOM 16391 O O . LYS A 1 95 ? 13.184 2.914 14.607 1.00 51.23 133 LYS A O 10
ATOM 16410 N N . GLU A 1 96 ? 14.432 3.941 16.170 1.00 11.53 134 GLU A N 10
ATOM 16411 C CA . GLU A 1 96 ? 13.811 5.208 16.041 1.00 20.25 134 GLU A CA 10
ATOM 16412 C C . GLU A 1 96 ? 14.886 6.041 15.355 1.00 71.43 134 GLU A C 10
ATOM 16413 O O . GLU A 1 96 ? 15.912 6.394 15.952 1.00 42.23 134 GLU A O 10
ATOM 16425 N N . GLY A 1 97 ? 14.688 6.223 14.079 1.00 3.11 135 GLY A N 10
ATOM 16426 C CA . GLY A 1 97 ? 15.667 6.827 13.217 1.00 41.14 135 GLY A CA 10
ATOM 16427 C C . GLY A 1 97 ? 15.026 7.469 12.026 1.00 51.35 135 GLY A C 10
ATOM 16428 O O . GLY A 1 97 ? 13.800 7.517 11.929 1.00 51.33 135 GLY A O 10
ATOM 16432 N N . GLY A 1 98 ? 15.840 7.929 11.110 1.00 61.22 136 GLY A N 10
ATOM 16433 C CA . GLY A 1 98 ? 15.360 8.421 9.853 1.00 50.14 136 GLY A CA 10
ATOM 16434 C C . GLY A 1 98 ? 15.866 7.491 8.786 1.00 53.11 136 GLY A C 10
ATOM 16435 O O . GLY A 1 98 ? 17.065 7.226 8.725 1.00 23.02 136 GLY A O 10
ATOM 16439 N N . SER A 1 99 ? 14.978 7.012 7.952 1.00 72.11 137 SER A N 10
ATOM 16440 C CA . SER A 1 99 ? 15.236 5.971 6.958 1.00 2.22 137 SER A CA 10
ATOM 16441 C C . SER A 1 99 ? 13.939 5.759 6.166 1.00 40.02 137 SER A C 10
ATOM 16442 O O . SER A 1 99 ? 12.947 6.460 6.410 1.00 3.12 137 SER A O 10
ATOM 16450 N N . ASP A 1 100 ? 13.946 4.842 5.224 1.00 62.43 138 ASP A N 10
ATOM 16451 C CA . ASP A 1 100 ? 12.745 4.522 4.440 1.00 42.33 138 ASP A CA 10
ATOM 16452 C C . ASP A 1 100 ? 11.786 3.696 5.269 1.00 32.34 138 ASP A C 10
ATOM 16453 O O . ASP A 1 100 ? 10.722 4.156 5.656 1.00 54.35 138 ASP A O 10
ATOM 16462 N N . ASN A 1 101 ? 12.190 2.483 5.545 1.00 30.40 139 ASN A N 10
ATOM 16463 C CA . ASN A 1 101 ? 11.359 1.500 6.231 1.00 40.04 139 ASN A CA 10
ATOM 16464 C C . ASN A 1 101 ? 11.963 1.130 7.598 1.00 14.14 139 ASN A C 10
ATOM 16465 O O . ASN A 1 101 ? 11.297 0.576 8.471 1.00 52.22 139 ASN A O 10
ATOM 16476 N N . ASP A 1 102 ? 13.234 1.459 7.786 1.00 14.44 140 ASP A N 10
ATOM 16477 C CA . ASP A 1 102 ? 13.923 1.155 9.059 1.00 63.11 140 ASP A CA 10
ATOM 16478 C C . ASP A 1 102 ? 13.626 2.210 10.092 1.00 44.14 140 ASP A C 10
ATOM 16479 O O . ASP A 1 102 ? 13.939 2.044 11.271 1.00 62.21 140 ASP A O 10
ATOM 16488 N N . ALA A 1 103 ? 13.009 3.275 9.641 1.00 62.45 141 ALA A N 10
ATOM 16489 C CA . ALA A 1 103 ? 12.727 4.427 10.465 1.00 74.22 141 ALA A CA 10
ATOM 16490 C C . ALA A 1 103 ? 11.437 4.261 11.182 1.00 12.11 141 ALA A C 10
ATOM 16491 O O . ALA A 1 103 ? 10.553 3.550 10.717 1.00 32.35 141 ALA A O 10
ATOM 16498 N N . ASP A 1 104 ? 11.321 4.939 12.279 1.00 22.14 142 ASP A N 10
ATOM 16499 C CA . ASP A 1 104 ? 10.112 4.955 13.036 1.00 54.12 142 ASP A CA 10
ATOM 16500 C C . ASP A 1 104 ? 9.192 5.920 12.363 1.00 4.22 142 ASP A C 10
ATOM 16501 O O . ASP A 1 104 ? 9.627 6.976 11.866 1.00 61.22 142 ASP A O 10
ATOM 16510 N N . ILE A 1 105 ? 7.982 5.550 12.230 1.00 3.20 143 ILE A N 10
ATOM 16511 C CA . ILE A 1 105 ? 7.032 6.427 11.672 1.00 52.30 143 ILE A CA 10
ATOM 16512 C C . ILE A 1 105 ? 6.287 7.080 12.811 1.00 60.35 143 ILE A C 10
ATOM 16513 O O . ILE A 1 105 ? 5.884 6.403 13.759 1.00 12.44 143 ILE A O 10
ATOM 16529 N N . GLY A 1 106 ? 6.165 8.371 12.779 1.00 33.33 144 GLY A N 10
ATOM 16530 C CA . GLY A 1 106 ? 5.589 9.029 13.896 1.00 11.30 144 GLY A CA 10
ATOM 16531 C C . GLY A 1 106 ? 4.732 10.190 13.546 1.00 11.23 144 GLY A C 10
ATOM 16532 O O . GLY A 1 106 ? 4.907 10.832 12.502 1.00 63.43 144 GLY A O 10
ATOM 16536 N N . ASN A 1 107 ? 3.812 10.446 14.413 1.00 13.41 145 ASN A N 10
ATOM 16537 C CA . ASN A 1 107 ? 2.896 11.544 14.336 1.00 3.10 145 ASN A CA 10
ATOM 16538 C C . ASN A 1 107 ? 3.139 12.347 15.574 1.00 60.13 145 ASN A C 10
ATOM 16539 O O . ASN A 1 107 ? 3.111 11.800 16.677 1.00 44.33 145 ASN A O 10
ATOM 16550 N N . TRP A 1 108 ? 3.327 13.610 15.441 1.00 55.53 146 TRP A N 10
ATOM 16551 C CA . TRP A 1 108 ? 3.797 14.375 16.543 1.00 1.10 146 TRP A CA 10
ATOM 16552 C C . TRP A 1 108 ? 3.119 15.707 16.529 1.00 1.12 146 TRP A C 10
ATOM 16553 O O . TRP A 1 108 ? 2.823 16.251 15.461 1.00 2.21 146 TRP A O 10
ATOM 16574 N N . ASP A 1 109 ? 2.838 16.205 17.690 1.00 54.31 147 ASP A N 10
ATOM 16575 C CA . ASP A 1 109 ? 2.272 17.508 17.830 1.00 25.01 147 ASP A CA 10
ATOM 16576 C C . ASP A 1 109 ? 3.070 18.249 18.847 1.00 64.21 147 ASP A C 10
ATOM 16577 O O . ASP A 1 109 ? 3.154 17.826 20.012 1.00 13.34 147 ASP A O 10
ATOM 16586 N N . ASN A 1 110 ? 3.712 19.283 18.394 1.00 20.44 148 ASN A N 10
ATOM 16587 C CA . ASN A 1 110 ? 4.533 20.130 19.212 1.00 35.42 148 ASN A CA 10
ATOM 16588 C C . ASN A 1 110 ? 4.061 21.543 19.009 1.00 33.41 148 ASN A C 10
ATOM 16589 O O . ASN A 1 110 ? 4.337 22.116 17.945 1.00 34.32 148 ASN A O 10
ATOM 16601 N N . MET A 1 1 ? 3.110 5.396 -1.102 1.00 31.31 39 MET A N 11
ATOM 16602 C CA . MET A 1 1 ? 4.373 4.717 -1.386 1.00 14.42 39 MET A CA 11
ATOM 16603 C C . MET A 1 1 ? 4.089 3.377 -2.031 1.00 24.05 39 MET A C 11
ATOM 16604 O O . MET A 1 1 ? 3.793 2.402 -1.344 1.00 64.03 39 MET A O 11
ATOM 16620 N N . SER A 1 2 ? 4.170 3.330 -3.339 1.00 42.53 40 SER A N 11
ATOM 16621 C CA . SER A 1 2 ? 3.801 2.158 -4.096 1.00 73.41 40 SER A CA 11
ATOM 16622 C C . SER A 1 2 ? 4.994 1.214 -4.362 1.00 32.10 40 SER A C 11
ATOM 16623 O O . SER A 1 2 ? 5.400 0.995 -5.511 1.00 20.23 40 SER A O 11
ATOM 16631 N N . ARG A 1 3 ? 5.562 0.704 -3.292 1.00 22.25 41 ARG A N 11
ATOM 16632 C CA . ARG A 1 3 ? 6.618 -0.296 -3.336 1.00 45.15 41 ARG A CA 11
ATOM 16633 C C . ARG A 1 3 ? 6.471 -1.167 -2.108 1.00 61.23 41 ARG A C 11
ATOM 16634 O O . ARG A 1 3 ? 5.988 -0.673 -1.082 1.00 74.54 41 ARG A O 11
ATOM 16655 N N . PRO A 1 4 ? 6.821 -2.475 -2.187 1.00 4.21 42 PRO A N 11
ATOM 16656 C CA . PRO A 1 4 ? 6.826 -3.363 -1.015 1.00 44.22 42 PRO A CA 11
ATOM 16657 C C . PRO A 1 4 ? 7.679 -2.753 0.093 1.00 64.33 42 PRO A C 11
ATOM 16658 O O . PRO A 1 4 ? 8.618 -1.976 -0.200 1.00 32.11 42 PRO A O 11
ATOM 16669 N N . ASP A 1 5 ? 7.351 -3.072 1.340 1.00 51.24 43 ASP A N 11
ATOM 16670 C CA . ASP A 1 5 ? 7.974 -2.475 2.544 1.00 31.13 43 ASP A CA 11
ATOM 16671 C C . ASP A 1 5 ? 7.411 -1.083 2.765 1.00 22.10 43 ASP A C 11
ATOM 16672 O O . ASP A 1 5 ? 6.762 -0.822 3.768 1.00 34.34 43 ASP A O 11
ATOM 16681 N N . GLN A 1 6 ? 7.544 -0.212 1.767 1.00 44.31 44 GLN A N 11
ATOM 16682 C CA . GLN A 1 6 ? 7.008 1.142 1.873 1.00 55.50 44 GLN A CA 11
ATOM 16683 C C . GLN A 1 6 ? 5.484 1.137 1.871 1.00 3.42 44 GLN A C 11
ATOM 16684 O O . GLN A 1 6 ? 4.842 2.122 2.255 1.00 2.05 44 GLN A O 11
ATOM 16698 N N . ALA A 1 7 ? 4.914 0.029 1.448 1.00 52.51 45 ALA A N 11
ATOM 16699 C CA . ALA A 1 7 ? 3.481 -0.187 1.509 1.00 4.13 45 ALA A CA 11
ATOM 16700 C C . ALA A 1 7 ? 3.041 -0.252 2.966 1.00 61.30 45 ALA A C 11
ATOM 16701 O O . ALA A 1 7 ? 1.902 0.073 3.304 1.00 23.43 45 ALA A O 11
ATOM 16708 N N . LYS A 1 8 ? 3.964 -0.638 3.835 1.00 52.23 46 LYS A N 11
ATOM 16709 C CA . LYS A 1 8 ? 3.694 -0.683 5.249 1.00 54.34 46 LYS A CA 11
ATOM 16710 C C . LYS A 1 8 ? 3.894 0.699 5.828 1.00 1.41 46 LYS A C 11
ATOM 16711 O O . LYS A 1 8 ? 3.268 1.064 6.798 1.00 74.54 46 LYS A O 11
ATOM 16730 N N . VAL A 1 9 ? 4.704 1.488 5.159 1.00 3.44 47 VAL A N 11
ATOM 16731 C CA . VAL A 1 9 ? 5.006 2.835 5.607 1.00 21.52 47 VAL A CA 11
ATOM 16732 C C . VAL A 1 9 ? 3.817 3.756 5.349 1.00 62.52 47 VAL A C 11
ATOM 16733 O O . VAL A 1 9 ? 3.418 4.537 6.212 1.00 30.24 47 VAL A O 11
ATOM 16746 N N . THR A 1 10 ? 3.226 3.627 4.174 1.00 23.04 48 THR A N 11
ATOM 16747 C CA . THR A 1 10 ? 2.123 4.477 3.789 1.00 15.41 48 THR A CA 11
ATOM 16748 C C . THR A 1 10 ? 0.871 4.226 4.659 1.00 62.41 48 THR A C 11
ATOM 16749 O O . THR A 1 10 ? 0.196 5.179 5.076 1.00 32.11 48 THR A O 11
ATOM 16760 N N . VAL A 1 11 ? 0.604 2.966 4.977 1.00 1.32 49 VAL A N 11
ATOM 16761 C CA . VAL A 1 11 ? -0.539 2.625 5.808 1.00 15.44 49 VAL A CA 11
ATOM 16762 C C . VAL A 1 11 ? -0.286 3.047 7.258 1.00 64.02 49 VAL A C 11
ATOM 16763 O O . VAL A 1 11 ? -1.182 3.552 7.932 1.00 51.13 49 VAL A O 11
ATOM 16776 N N . ALA A 1 12 ? 0.963 2.944 7.684 1.00 1.13 50 ALA A N 11
ATOM 16777 C CA . ALA A 1 12 ? 1.335 3.271 9.036 1.00 32.35 50 ALA A CA 11
ATOM 16778 C C . ALA A 1 12 ? 1.171 4.750 9.291 1.00 1.04 50 ALA A C 11
ATOM 16779 O O . ALA A 1 12 ? 0.671 5.154 10.333 1.00 60.01 50 ALA A O 11
ATOM 16786 N N . LYS A 1 13 ? 1.528 5.572 8.296 1.00 14.51 51 LYS A N 11
ATOM 16787 C CA . LYS A 1 13 ? 1.410 7.011 8.441 1.00 51.44 51 LYS A CA 11
ATOM 16788 C C . LYS A 1 13 ? -0.054 7.437 8.564 1.00 4.40 51 LYS A C 11
ATOM 16789 O O . LYS A 1 13 ? -0.382 8.426 9.227 1.00 52.01 51 LYS A O 11
ATOM 16808 N N . GLY A 1 14 ? -0.930 6.634 8.026 1.00 61.11 52 GLY A N 11
ATOM 16809 C CA . GLY A 1 14 ? -2.320 6.932 8.129 1.00 74.33 52 GLY A CA 11
ATOM 16810 C C . GLY A 1 14 ? -2.850 6.519 9.475 1.00 33.45 52 GLY A C 11
ATOM 16811 O O . GLY A 1 14 ? -3.730 7.174 10.056 1.00 41.41 52 GLY A O 11
ATOM 16815 N N . ASP A 1 15 ? -2.286 5.471 10.011 1.00 74.34 53 ASP A N 11
ATOM 16816 C CA . ASP A 1 15 ? -2.765 4.933 11.251 1.00 12.04 53 ASP A CA 11
ATOM 16817 C C . ASP A 1 15 ? -2.153 5.563 12.478 1.00 14.22 53 ASP A C 11
ATOM 16818 O O . ASP A 1 15 ? -2.749 5.566 13.556 1.00 35.15 53 ASP A O 11
ATOM 16827 N N . ILE A 1 16 ? -1.006 6.187 12.311 1.00 51.41 54 ILE A N 11
ATOM 16828 C CA . ILE A 1 16 ? -0.468 7.031 13.374 1.00 31.15 54 ILE A CA 11
ATOM 16829 C C . ILE A 1 16 ? -1.314 8.300 13.468 1.00 74.53 54 ILE A C 11
ATOM 16830 O O . ILE A 1 16 ? -1.469 8.891 14.540 1.00 55.52 54 ILE A O 11
ATOM 16846 N N . LYS A 1 17 ? -1.902 8.693 12.335 1.00 1.55 55 LYS A N 11
ATOM 16847 C CA . LYS A 1 17 ? -2.810 9.831 12.316 1.00 13.45 55 LYS A CA 11
ATOM 16848 C C . LYS A 1 17 ? -4.132 9.466 12.951 1.00 33.24 55 LYS A C 11
ATOM 16849 O O . LYS A 1 17 ? -4.835 10.322 13.486 1.00 52.30 55 LYS A O 11
ATOM 16868 N N . ALA A 1 18 ? -4.456 8.194 12.889 1.00 4.22 56 ALA A N 11
ATOM 16869 C CA . ALA A 1 18 ? -5.630 7.651 13.536 1.00 42.13 56 ALA A CA 11
ATOM 16870 C C . ALA A 1 18 ? -5.523 7.833 15.047 1.00 53.10 56 ALA A C 11
ATOM 16871 O O . ALA A 1 18 ? -6.489 8.226 15.718 1.00 25.24 56 ALA A O 11
ATOM 16878 N N . ILE A 1 19 ? -4.337 7.557 15.566 1.00 73.11 57 ILE A N 11
ATOM 16879 C CA . ILE A 1 19 ? -4.052 7.686 16.999 1.00 2.22 57 ILE A CA 11
ATOM 16880 C C . ILE A 1 19 ? -4.191 9.141 17.420 1.00 4.12 57 ILE A C 11
ATOM 16881 O O . ILE A 1 19 ? -4.784 9.445 18.436 1.00 33.14 57 ILE A O 11
ATOM 16897 N N . ALA A 1 20 ? -3.681 10.036 16.584 1.00 54.33 58 ALA A N 11
ATOM 16898 C CA . ALA A 1 20 ? -3.727 11.481 16.842 1.00 21.23 58 ALA A CA 11
ATOM 16899 C C . ALA A 1 20 ? -5.164 11.990 17.003 1.00 30.13 58 ALA A C 11
ATOM 16900 O O . ALA A 1 20 ? -5.408 12.995 17.672 1.00 64.33 58 ALA A O 11
ATOM 16907 N N . ALA A 1 21 ? -6.102 11.281 16.411 1.00 40.32 59 ALA A N 11
ATOM 16908 C CA . ALA A 1 21 ? -7.493 11.646 16.489 1.00 10.20 59 ALA A CA 11
ATOM 16909 C C . ALA A 1 21 ? -8.116 11.068 17.753 1.00 44.43 59 ALA A C 11
ATOM 16910 O O . ALA A 1 21 ? -8.962 11.693 18.389 1.00 23.14 59 ALA A O 11
ATOM 16917 N N . ALA A 1 22 ? -7.676 9.889 18.138 1.00 42.34 60 ALA A N 11
ATOM 16918 C CA . ALA A 1 22 ? -8.217 9.245 19.316 1.00 64.33 60 ALA A CA 11
ATOM 16919 C C . ALA A 1 22 ? -7.589 9.802 20.587 1.00 21.44 60 ALA A C 11
ATOM 16920 O O . ALA A 1 22 ? -8.222 9.843 21.627 1.00 11.34 60 ALA A O 11
ATOM 16927 N N . LEU A 1 23 ? -6.367 10.275 20.500 1.00 63.40 61 LEU A N 11
ATOM 16928 C CA . LEU A 1 23 ? -5.728 10.894 21.646 1.00 72.32 61 LEU A CA 11
ATOM 16929 C C . LEU A 1 23 ? -6.433 12.234 21.913 1.00 53.11 61 LEU A C 11
ATOM 16930 O O . LEU A 1 23 ? -6.530 12.689 23.042 1.00 40.33 61 LEU A O 11
ATOM 16946 N N . ASP A 1 24 ? -7.001 12.806 20.853 1.00 32.40 62 ASP A N 11
ATOM 16947 C CA . ASP A 1 24 ? -7.843 14.009 20.946 1.00 23.21 62 ASP A CA 11
ATOM 16948 C C . ASP A 1 24 ? -9.172 13.649 21.665 1.00 45.34 62 ASP A C 11
ATOM 16949 O O . ASP A 1 24 ? -9.827 14.485 22.302 1.00 33.53 62 ASP A O 11
ATOM 16958 N N . MET A 1 25 ? -9.524 12.384 21.605 1.00 11.03 63 MET A N 11
ATOM 16959 C CA . MET A 1 25 ? -10.698 11.876 22.293 1.00 4.22 63 MET A CA 11
ATOM 16960 C C . MET A 1 25 ? -10.379 11.679 23.786 1.00 72.42 63 MET A C 11
ATOM 16961 O O . MET A 1 25 ? -11.206 11.954 24.628 1.00 35.44 63 MET A O 11
ATOM 16975 N N . TYR A 1 26 ? -9.158 11.220 24.098 1.00 43.14 64 TYR A N 11
ATOM 16976 C CA . TYR A 1 26 ? -8.690 11.128 25.505 1.00 23.34 64 TYR A CA 11
ATOM 16977 C C . TYR A 1 26 ? -8.575 12.538 26.056 1.00 43.45 64 TYR A C 11
ATOM 16978 O O . TYR A 1 26 ? -8.861 12.807 27.217 1.00 2.14 64 TYR A O 11
ATOM 16996 N N . LYS A 1 27 ? -8.121 13.422 25.194 1.00 12.41 65 LYS A N 11
ATOM 16997 C CA . LYS A 1 27 ? -8.056 14.843 25.444 1.00 70.24 65 LYS A CA 11
ATOM 16998 C C . LYS A 1 27 ? -9.421 15.359 25.852 1.00 43.32 65 LYS A C 11
ATOM 16999 O O . LYS A 1 27 ? -9.536 16.289 26.621 1.00 74.15 65 LYS A O 11
ATOM 17018 N N . LEU A 1 28 ? -10.443 14.771 25.314 1.00 35.35 66 LEU A N 11
ATOM 17019 C CA . LEU A 1 28 ? -11.771 15.104 25.718 1.00 42.34 66 LEU A CA 11
ATOM 17020 C C . LEU A 1 28 ? -12.161 14.328 26.997 1.00 2.33 66 LEU A C 11
ATOM 17021 O O . LEU A 1 28 ? -12.841 14.876 27.868 1.00 70.35 66 LEU A O 11
ATOM 17037 N N . ASP A 1 29 ? -11.682 13.077 27.135 1.00 52.14 67 ASP A N 11
ATOM 17038 C CA . ASP A 1 29 ? -12.058 12.237 28.290 1.00 55.43 67 ASP A CA 11
ATOM 17039 C C . ASP A 1 29 ? -11.417 12.734 29.592 1.00 2.04 67 ASP A C 11
ATOM 17040 O O . ASP A 1 29 ? -11.979 12.592 30.656 1.00 33.22 67 ASP A O 11
ATOM 17049 N N . ASN A 1 30 ? -10.288 13.424 29.501 1.00 32.22 68 ASN A N 11
ATOM 17050 C CA . ASN A 1 30 ? -9.666 14.023 30.704 1.00 14.14 68 ASN A CA 11
ATOM 17051 C C . ASN A 1 30 ? -9.439 15.455 30.517 1.00 65.51 68 ASN A C 11
ATOM 17052 O O . ASN A 1 30 ? -8.645 16.042 31.263 1.00 53.33 68 ASN A O 11
ATOM 17063 N N . PHE A 1 31 ? -10.160 16.048 29.553 1.00 70.21 69 PHE A N 11
ATOM 17064 C CA . PHE A 1 31 ? -10.096 17.495 29.233 1.00 73.04 69 PHE A CA 11
ATOM 17065 C C . PHE A 1 31 ? -8.665 18.052 29.193 1.00 1.30 69 PHE A C 11
ATOM 17066 O O . PHE A 1 31 ? -8.435 19.245 29.429 1.00 21.04 69 PHE A O 11
ATOM 17083 N N . ALA A 1 32 ? -7.738 17.208 28.754 1.00 75.54 70 ALA A N 11
ATOM 17084 C CA . ALA A 1 32 ? -6.334 17.498 28.778 1.00 51.35 70 ALA A CA 11
ATOM 17085 C C . ALA A 1 32 ? -5.585 16.327 28.177 1.00 3.22 70 ALA A C 11
ATOM 17086 O O . ALA A 1 32 ? -6.140 15.228 28.069 1.00 41.40 70 ALA A O 11
ATOM 17093 N N . TYR A 1 33 ? -4.363 16.563 27.754 1.00 50.24 71 TYR A N 11
ATOM 17094 C CA . TYR A 1 33 ? -3.507 15.496 27.291 1.00 3.40 71 TYR A CA 11
ATOM 17095 C C . TYR A 1 33 ? -2.835 14.818 28.477 1.00 4.12 71 TYR A C 11
ATOM 17096 O O . TYR A 1 33 ? -2.646 15.449 29.531 1.00 13.45 71 TYR A O 11
ATOM 17114 N N . PRO A 1 34 ? -2.485 13.532 28.329 1.00 41.10 72 PRO A N 11
ATOM 17115 C CA . PRO A 1 34 ? -1.848 12.722 29.389 1.00 14.40 72 PRO A CA 11
ATOM 17116 C C . PRO A 1 34 ? -0.455 13.246 29.791 1.00 70.34 72 PRO A C 11
ATOM 17117 O O . PRO A 1 34 ? 0.126 14.060 29.081 1.00 42.52 72 PRO A O 11
ATOM 17128 N N . SER A 1 35 ? 0.073 12.797 30.930 1.00 53.35 73 SER A N 11
ATOM 17129 C CA . SER A 1 35 ? 1.434 13.127 31.268 1.00 35.35 73 SER A CA 11
ATOM 17130 C C . SER A 1 35 ? 2.261 11.947 30.856 1.00 1.25 73 SER A C 11
ATOM 17131 O O . SER A 1 35 ? 1.725 10.848 30.736 1.00 72.34 73 SER A O 11
ATOM 17139 N N . THR A 1 36 ? 3.515 12.132 30.609 1.00 43.10 74 THR A N 11
ATOM 17140 C CA . THR A 1 36 ? 4.346 11.055 30.144 1.00 33.42 74 THR A CA 11
ATOM 17141 C C . THR A 1 36 ? 4.494 9.967 31.242 1.00 31.12 74 THR A C 11
ATOM 17142 O O . THR A 1 36 ? 4.928 8.846 30.980 1.00 2.10 74 THR A O 11
ATOM 17153 N N . GLN A 1 37 ? 4.121 10.313 32.464 1.00 43.13 75 GLN A N 11
ATOM 17154 C CA . GLN A 1 37 ? 4.177 9.378 33.533 1.00 71.35 75 GLN A CA 11
ATOM 17155 C C . GLN A 1 37 ? 2.757 8.848 33.825 1.00 2.31 75 GLN A C 11
ATOM 17156 O O . GLN A 1 37 ? 2.418 7.710 33.475 1.00 65.40 75 GLN A O 11
ATOM 17170 N N . GLN A 1 38 ? 1.881 9.739 34.303 1.00 51.03 76 GLN A N 11
ATOM 17171 C CA . GLN A 1 38 ? 0.541 9.349 34.754 1.00 54.34 76 GLN A CA 11
ATOM 17172 C C . GLN A 1 38 ? -0.376 9.172 33.607 1.00 64.42 76 GLN A C 11
ATOM 17173 O O . GLN A 1 38 ? -1.208 8.283 33.626 1.00 62.12 76 GLN A O 11
ATOM 17187 N N . GLY A 1 39 ? -0.225 9.989 32.589 1.00 33.55 77 GLY A N 11
ATOM 17188 C CA . GLY A 1 39 ? -1.069 9.820 31.474 1.00 31.10 77 GLY A CA 11
ATOM 17189 C C . GLY A 1 39 ? -0.656 8.647 30.608 1.00 54.24 77 GLY A C 11
ATOM 17190 O O . GLY A 1 39 ? -1.471 8.121 29.896 1.00 24.35 77 GLY A O 11
ATOM 17194 N N . LEU A 1 40 ? 0.605 8.214 30.701 1.00 14.41 78 LEU A N 11
ATOM 17195 C CA . LEU A 1 40 ? 1.052 7.048 29.937 1.00 71.34 78 LEU A CA 11
ATOM 17196 C C . LEU A 1 40 ? 0.358 5.847 30.541 1.00 65.53 78 LEU A C 11
ATOM 17197 O O . LEU A 1 40 ? -0.265 5.016 29.829 1.00 65.44 78 LEU A O 11
ATOM 17213 N N . GLU A 1 41 ? 0.402 5.792 31.869 1.00 51.33 79 GLU A N 11
ATOM 17214 C CA . GLU A 1 41 ? -0.313 4.785 32.593 1.00 33.20 79 GLU A CA 11
ATOM 17215 C C . GLU A 1 41 ? -1.784 4.912 32.305 1.00 50.24 79 GLU A C 11
ATOM 17216 O O . GLU A 1 41 ? -2.426 3.956 32.094 1.00 63.52 79 GLU A O 11
ATOM 17228 N N . ALA A 1 42 ? -2.264 6.122 32.186 1.00 25.53 80 ALA A N 11
ATOM 17229 C CA . ALA A 1 42 ? -3.669 6.372 31.926 1.00 33.00 80 ALA A CA 11
ATOM 17230 C C . ALA A 1 42 ? -4.057 6.133 30.455 1.00 41.22 80 ALA A C 11
ATOM 17231 O O . ALA A 1 42 ? -5.219 6.301 30.071 1.00 20.00 80 ALA A O 11
ATOM 17238 N N . LEU A 1 43 ? -3.084 5.810 29.637 1.00 5.13 81 LEU A N 11
ATOM 17239 C CA . LEU A 1 43 ? -3.332 5.429 28.262 1.00 10.45 81 LEU A CA 11
ATOM 17240 C C . LEU A 1 43 ? -3.412 3.918 28.144 1.00 65.11 81 LEU A C 11
ATOM 17241 O O . LEU A 1 43 ? -3.963 3.383 27.180 1.00 20.22 81 LEU A O 11
ATOM 17257 N N . VAL A 1 44 ? -2.816 3.225 29.090 1.00 43.11 82 VAL A N 11
ATOM 17258 C CA . VAL A 1 44 ? -2.835 1.758 29.071 1.00 42.40 82 VAL A CA 11
ATOM 17259 C C . VAL A 1 44 ? -3.768 1.195 30.172 1.00 10.14 82 VAL A C 11
ATOM 17260 O O . VAL A 1 44 ? -4.343 0.103 30.040 1.00 31.41 82 VAL A O 11
ATOM 17273 N N . LYS A 1 45 ? -3.935 1.971 31.193 1.00 60.12 83 LYS A N 11
ATOM 17274 C CA . LYS A 1 45 ? -4.679 1.662 32.394 1.00 31.24 83 LYS A CA 11
ATOM 17275 C C . LYS A 1 45 ? -5.690 2.803 32.603 1.00 23.15 83 LYS A C 11
ATOM 17276 O O . LYS A 1 45 ? -5.416 3.925 32.214 1.00 50.51 83 LYS A O 11
ATOM 17295 N N . LYS A 1 46 ? -6.854 2.499 33.159 1.00 73.30 84 LYS A N 11
ATOM 17296 C CA . LYS A 1 46 ? -7.929 3.458 33.350 1.00 11.24 84 LYS A CA 11
ATOM 17297 C C . LYS A 1 46 ? -7.454 4.705 34.140 1.00 73.44 84 LYS A C 11
ATOM 17298 O O . LYS A 1 46 ? -6.854 4.582 35.223 1.00 5.05 84 LYS A O 11
ATOM 17317 N N . PRO A 1 47 ? -7.721 5.910 33.599 1.00 2.21 85 PRO A N 11
ATOM 17318 C CA . PRO A 1 47 ? -7.294 7.171 34.196 1.00 11.31 85 PRO A CA 11
ATOM 17319 C C . PRO A 1 47 ? -7.997 7.434 35.514 1.00 74.23 85 PRO A C 11
ATOM 17320 O O . PRO A 1 47 ? -9.231 7.301 35.617 1.00 42.13 85 PRO A O 11
ATOM 17331 N N . THR A 1 48 ? -7.238 7.772 36.511 1.00 25.11 86 THR A N 11
ATOM 17332 C CA . THR A 1 48 ? -7.795 8.086 37.784 1.00 12.44 86 THR A CA 11
ATOM 17333 C C . THR A 1 48 ? -7.991 9.614 37.887 1.00 12.40 86 THR A C 11
ATOM 17334 O O . THR A 1 48 ? -7.694 10.351 36.930 1.00 3.25 86 THR A O 11
ATOM 17345 N N . GLY A 1 49 ? -8.477 10.075 38.997 1.00 74.41 87 GLY A N 11
ATOM 17346 C CA . GLY A 1 49 ? -8.805 11.461 39.133 1.00 1.44 87 GLY A CA 11
ATOM 17347 C C . GLY A 1 49 ? -10.254 11.633 38.803 1.00 13.21 87 GLY A C 11
ATOM 17348 O O . GLY A 1 49 ? -11.083 10.936 39.363 1.00 23.02 87 GLY A O 11
ATOM 17352 N N . ASN A 1 50 ? -10.576 12.497 37.876 1.00 31.10 88 ASN A N 11
ATOM 17353 C CA . ASN A 1 50 ? -11.966 12.647 37.467 1.00 24.42 88 ASN A CA 11
ATOM 17354 C C . ASN A 1 50 ? -12.116 12.901 35.961 1.00 61.32 88 ASN A C 11
ATOM 17355 O O . ASN A 1 50 ? -12.233 14.036 35.511 1.00 64.15 88 ASN A O 11
ATOM 17366 N N . PRO A 1 51 ? -12.044 11.837 35.150 1.00 13.41 89 PRO A N 11
ATOM 17367 C CA . PRO A 1 51 ? -12.238 11.943 33.718 1.00 70.32 89 PRO A CA 11
ATOM 17368 C C . PRO A 1 51 ? -13.736 11.930 33.376 1.00 22.31 89 PRO A C 11
ATOM 17369 O O . PRO A 1 51 ? -14.527 11.211 34.020 1.00 13.22 89 PRO A O 11
ATOM 17380 N N . GLN A 1 52 ? -14.124 12.710 32.397 1.00 30.32 90 GLN A N 11
ATOM 17381 C CA . GLN A 1 52 ? -15.511 12.793 31.993 1.00 21.55 90 GLN A CA 11
ATOM 17382 C C . GLN A 1 52 ? -15.772 11.639 31.062 1.00 43.04 90 GLN A C 11
ATOM 17383 O O . GLN A 1 52 ? -15.179 11.585 30.009 1.00 31.33 90 GLN A O 11
ATOM 17397 N N . PRO A 1 53 ? -16.658 10.700 31.456 1.00 65.34 91 PRO A N 11
ATOM 17398 C CA . PRO A 1 53 ? -16.826 9.417 30.777 1.00 3.00 91 PRO A CA 11
ATOM 17399 C C . PRO A 1 53 ? -17.036 9.437 29.270 1.00 44.01 91 PRO A C 11
ATOM 17400 O O . PRO A 1 53 ? -18.135 9.706 28.759 1.00 43.42 91 PRO A O 11
ATOM 17411 N N . LYS A 1 54 ? -15.962 9.201 28.597 1.00 53.15 92 LYS A N 11
ATOM 17412 C CA . LYS A 1 54 ? -15.903 8.843 27.236 1.00 21.13 92 LYS A CA 11
ATOM 17413 C C . LYS A 1 54 ? -15.436 7.421 27.308 1.00 43.11 92 LYS A C 11
ATOM 17414 O O . LYS A 1 54 ? -14.821 7.036 28.320 1.00 22.52 92 LYS A O 11
ATOM 17433 N N . ASN A 1 55 ? -15.828 6.608 26.388 1.00 53.54 93 ASN A N 11
ATOM 17434 C CA . ASN A 1 55 ? -15.346 5.232 26.374 1.00 54.54 93 ASN A CA 11
ATOM 17435 C C . ASN A 1 55 ? -13.832 5.219 26.207 1.00 71.04 93 ASN A C 11
ATOM 17436 O O . ASN A 1 55 ? -13.311 5.467 25.109 1.00 1.11 93 ASN A O 11
ATOM 17447 N N . TRP A 1 56 ? -13.150 5.048 27.326 1.00 12.52 94 TRP A N 11
ATOM 17448 C CA . TRP A 1 56 ? -11.732 5.000 27.403 1.00 71.42 94 TRP A CA 11
ATOM 17449 C C . TRP A 1 56 ? -11.191 3.827 26.606 1.00 5.32 94 TRP A C 11
ATOM 17450 O O . TRP A 1 56 ? -11.791 2.741 26.582 1.00 71.40 94 TRP A O 11
ATOM 17471 N N . ASN A 1 57 ? -10.088 4.046 25.961 1.00 24.32 95 ASN A N 11
ATOM 17472 C CA . ASN A 1 57 ? -9.455 3.039 25.177 1.00 42.40 95 ASN A CA 11
ATOM 17473 C C . ASN A 1 57 ? -8.007 2.906 25.607 1.00 41.12 95 ASN A C 11
ATOM 17474 O O . ASN A 1 57 ? -7.320 3.910 25.771 1.00 61.53 95 ASN A O 11
ATOM 17485 N N . LYS A 1 58 ? -7.546 1.692 25.802 1.00 62.31 96 LYS A N 11
ATOM 17486 C CA . LYS A 1 58 ? -6.171 1.480 26.163 1.00 11.34 96 LYS A CA 11
ATOM 17487 C C . LYS A 1 58 ? -5.290 1.498 24.924 1.00 30.52 96 LYS A C 11
ATOM 17488 O O . LYS A 1 58 ? -5.757 1.766 23.811 1.00 71.31 96 LYS A O 11
ATOM 17507 N N . ASP A 1 59 ? -4.009 1.247 25.146 1.00 44.35 97 ASP A N 11
ATOM 17508 C CA . ASP A 1 59 ? -3.001 1.088 24.096 1.00 21.00 97 ASP A CA 11
ATOM 17509 C C . ASP A 1 59 ? -2.704 2.431 23.441 1.00 63.53 97 ASP A C 11
ATOM 17510 O O . ASP A 1 59 ? -2.101 2.514 22.378 1.00 42.12 97 ASP A O 11
ATOM 17519 N N . GLY A 1 60 ? -3.124 3.490 24.117 1.00 12.10 98 GLY A N 11
ATOM 17520 C CA . GLY A 1 60 ? -2.756 4.820 23.700 1.00 11.23 98 GLY A CA 11
ATOM 17521 C C . GLY A 1 60 ? -3.888 5.616 23.121 1.00 72.24 98 GLY A C 11
ATOM 17522 O O . GLY A 1 60 ? -3.659 6.724 22.650 1.00 73.50 98 GLY A O 11
ATOM 17526 N N . TYR A 1 61 ? -5.117 5.074 23.211 1.00 51.41 99 TYR A N 11
ATOM 17527 C CA . TYR A 1 61 ? -6.295 5.670 22.569 1.00 41.05 99 TYR A CA 11
ATOM 17528 C C . TYR A 1 61 ? -6.106 5.648 21.066 1.00 13.15 99 TYR A C 11
ATOM 17529 O O . TYR A 1 61 ? -5.509 6.543 20.468 1.00 44.44 99 TYR A O 11
ATOM 17547 N N . LEU A 1 62 ? -6.588 4.611 20.471 1.00 0.03 100 LEU A N 11
ATOM 17548 C CA . LEU A 1 62 ? -6.388 4.362 19.085 1.00 4.32 100 LEU A CA 11
ATOM 17549 C C . LEU A 1 62 ? -7.721 3.861 18.524 1.00 61.43 100 LEU A C 11
ATOM 17550 O O . LEU A 1 62 ? -8.642 3.575 19.280 1.00 45.02 100 LEU A O 11
ATOM 17566 N N . LYS A 1 63 ? -7.848 3.794 17.230 1.00 41.35 101 LYS A N 11
ATOM 17567 C CA . LYS A 1 63 ? -9.049 3.253 16.597 1.00 0.43 101 LYS A CA 11
ATOM 17568 C C . LYS A 1 63 ? -9.052 1.721 16.797 1.00 61.54 101 LYS A C 11
ATOM 17569 O O . LYS A 1 63 ? -8.147 1.178 17.429 1.00 42.31 101 LYS A O 11
ATOM 17588 N N . LYS A 1 64 ? -10.046 1.028 16.310 1.00 12.10 102 LYS A N 11
ATOM 17589 C CA . LYS A 1 64 ? -9.989 -0.435 16.345 1.00 11.25 102 LYS A CA 11
ATOM 17590 C C . LYS A 1 64 ? -9.134 -0.959 15.202 1.00 42.12 102 LYS A C 11
ATOM 17591 O O . LYS A 1 64 ? -9.624 -1.355 14.146 1.00 63.05 102 LYS A O 11
ATOM 17610 N N . LEU A 1 65 ? -7.854 -0.840 15.406 1.00 75.05 103 LEU A N 11
ATOM 17611 C CA . LEU A 1 65 ? -6.829 -1.186 14.452 1.00 52.52 103 LEU A CA 11
ATOM 17612 C C . LEU A 1 65 ? -5.796 -2.033 15.150 1.00 52.04 103 LEU A C 11
ATOM 17613 O O . LEU A 1 65 ? -5.663 -1.927 16.379 1.00 42.12 103 LEU A O 11
ATOM 17629 N N . PRO A 1 66 ? -5.126 -2.946 14.440 1.00 22.11 104 PRO A N 11
ATOM 17630 C CA . PRO A 1 66 ? -4.046 -3.732 15.022 1.00 30.52 104 PRO A CA 11
ATOM 17631 C C . PRO A 1 66 ? -2.814 -2.852 15.309 1.00 51.51 104 PRO A C 11
ATOM 17632 O O . PRO A 1 66 ? -2.868 -1.617 15.204 1.00 73.45 104 PRO A O 11
ATOM 17643 N N . VAL A 1 67 ? -1.714 -3.474 15.646 1.00 34.02 105 VAL A N 11
ATOM 17644 C CA . VAL A 1 67 ? -0.512 -2.739 15.936 1.00 30.53 105 VAL A CA 11
ATOM 17645 C C . VAL A 1 67 ? 0.214 -2.430 14.605 1.00 13.43 105 VAL A C 11
ATOM 17646 O O . VAL A 1 67 ? -0.226 -2.918 13.547 1.00 43.34 105 VAL A O 11
ATOM 17659 N N . ASP A 1 68 ? 1.308 -1.666 14.636 1.00 44.10 106 ASP A N 11
ATOM 17660 C CA . ASP A 1 68 ? 1.953 -1.239 13.387 1.00 21.24 106 ASP A CA 11
ATOM 17661 C C . ASP A 1 68 ? 2.716 -2.419 12.797 1.00 33.43 106 ASP A C 11
ATOM 17662 O O . ASP A 1 68 ? 2.988 -3.396 13.530 1.00 21.22 106 ASP A O 11
ATOM 17671 N N . PRO A 1 69 ? 2.983 -2.427 11.460 1.00 50.10 107 PRO A N 11
ATOM 17672 C CA . PRO A 1 69 ? 3.781 -3.461 10.797 1.00 35.04 107 PRO A CA 11
ATOM 17673 C C . PRO A 1 69 ? 5.105 -3.746 11.497 1.00 44.12 107 PRO A C 11
ATOM 17674 O O . PRO A 1 69 ? 5.515 -3.047 12.417 1.00 54.42 107 PRO A O 11
ATOM 17685 N N . TRP A 1 70 ? 5.756 -4.797 11.036 1.00 30.43 108 TRP A N 11
ATOM 17686 C CA . TRP A 1 70 ? 7.070 -5.279 11.508 1.00 54.44 108 TRP A CA 11
ATOM 17687 C C . TRP A 1 70 ? 6.964 -5.804 12.943 1.00 4.40 108 TRP A C 11
ATOM 17688 O O . TRP A 1 70 ? 7.975 -6.061 13.610 1.00 72.00 108 TRP A O 11
ATOM 17709 N N . GLY A 1 71 ? 5.740 -6.014 13.380 1.00 23.23 109 GLY A N 11
ATOM 17710 C CA . GLY A 1 71 ? 5.447 -6.493 14.721 1.00 44.45 109 GLY A CA 11
ATOM 17711 C C . GLY A 1 71 ? 5.686 -5.454 15.829 1.00 63.01 109 GLY A C 11
ATOM 17712 O O . GLY A 1 71 ? 5.448 -5.737 17.006 1.00 44.53 109 GLY A O 11
ATOM 17716 N N . ASN A 1 72 ? 6.177 -4.280 15.472 1.00 65.04 110 ASN A N 11
ATOM 17717 C CA . ASN A 1 72 ? 6.449 -3.230 16.441 1.00 25.44 110 ASN A CA 11
ATOM 17718 C C . ASN A 1 72 ? 5.193 -2.621 17.035 1.00 60.52 110 ASN A C 11
ATOM 17719 O O . ASN A 1 72 ? 4.197 -2.347 16.322 1.00 33.23 110 ASN A O 11
ATOM 17730 N N . PRO A 1 73 ? 5.194 -2.451 18.367 1.00 61.13 111 PRO A N 11
ATOM 17731 C CA . PRO A 1 73 ? 4.135 -1.759 19.059 1.00 32.54 111 PRO A CA 11
ATOM 17732 C C . PRO A 1 73 ? 4.199 -0.275 18.772 1.00 13.33 111 PRO A C 11
ATOM 17733 O O . PRO A 1 73 ? 5.257 0.239 18.418 1.00 34.41 111 PRO A O 11
ATOM 17744 N N . TYR A 1 74 ? 3.089 0.412 18.864 1.00 70.43 112 TYR A N 11
ATOM 17745 C CA . TYR A 1 74 ? 3.156 1.835 18.763 1.00 65.31 112 TYR A CA 11
ATOM 17746 C C . TYR A 1 74 ? 3.758 2.339 20.055 1.00 65.24 112 TYR A C 11
ATOM 17747 O O . TYR A 1 74 ? 3.447 1.822 21.132 1.00 74.21 112 TYR A O 11
ATOM 17765 N N . GLN A 1 75 ? 4.582 3.320 19.976 1.00 32.43 113 GLN A N 11
ATOM 17766 C CA . GLN A 1 75 ? 5.226 3.828 21.161 1.00 13.41 113 GLN A CA 11
ATOM 17767 C C . GLN A 1 75 ? 4.504 5.115 21.524 1.00 41.02 113 GLN A C 11
ATOM 17768 O O . GLN A 1 75 ? 4.538 6.091 20.770 1.00 14.52 113 GLN A O 11
ATOM 17782 N N . TYR A 1 76 ? 3.837 5.093 22.644 1.00 71.21 114 TYR A N 11
ATOM 17783 C CA . TYR A 1 76 ? 3.088 6.224 23.137 1.00 54.11 114 TYR A CA 11
ATOM 17784 C C . TYR A 1 76 ? 3.806 6.951 24.274 1.00 64.43 114 TYR A C 11
ATOM 17785 O O . TYR A 1 76 ? 4.162 6.353 25.288 1.00 52.45 114 TYR A O 11
ATOM 17803 N N . LEU A 1 77 ? 4.091 8.206 24.055 1.00 51.23 115 LEU A N 11
ATOM 17804 C CA . LEU A 1 77 ? 4.637 9.082 25.060 1.00 74.35 115 LEU A CA 11
ATOM 17805 C C . LEU A 1 77 ? 3.813 10.351 25.117 1.00 20.03 115 LEU A C 11
ATOM 17806 O O . LEU A 1 77 ? 3.178 10.732 24.130 1.00 53.21 115 LEU A O 11
ATOM 17822 N N . ALA A 1 78 ? 3.802 10.988 26.240 1.00 4.51 116 ALA A N 11
ATOM 17823 C CA . ALA A 1 78 ? 3.080 12.192 26.396 1.00 74.01 116 ALA A CA 11
ATOM 17824 C C . ALA A 1 78 ? 4.101 13.366 26.511 1.00 22.31 116 ALA A C 11
ATOM 17825 O O . ALA A 1 78 ? 5.309 13.069 26.507 1.00 1.02 116 ALA A O 11
ATOM 17832 N N . PRO A 1 79 ? 3.677 14.671 26.691 1.00 72.12 117 PRO A N 11
ATOM 17833 C CA . PRO A 1 79 ? 4.537 15.836 26.435 1.00 64.22 117 PRO A CA 11
ATOM 17834 C C . PRO A 1 79 ? 5.887 15.823 27.060 1.00 61.11 117 PRO A C 11
ATOM 17835 O O . PRO A 1 79 ? 6.042 15.834 28.288 1.00 71.43 117 PRO A O 11
ATOM 17846 N N . GLY A 1 80 ? 6.860 15.786 26.208 1.00 14.20 118 GLY A N 11
ATOM 17847 C CA . GLY A 1 80 ? 8.210 15.816 26.647 1.00 35.23 118 GLY A CA 11
ATOM 17848 C C . GLY A 1 80 ? 8.812 17.165 26.432 1.00 12.00 118 GLY A C 11
ATOM 17849 O O . GLY A 1 80 ? 8.681 18.061 27.269 1.00 10.04 118 GLY A O 11
ATOM 17853 N N . THR A 1 81 ? 9.392 17.346 25.296 1.00 73.12 119 THR A N 11
ATOM 17854 C CA . THR A 1 81 ? 10.051 18.568 24.984 1.00 11.43 119 THR A CA 11
ATOM 17855 C C . THR A 1 81 ? 9.226 19.431 24.050 1.00 43.02 119 THR A C 11
ATOM 17856 O O . THR A 1 81 ? 9.229 19.243 22.826 1.00 13.40 119 THR A O 11
ATOM 17867 N N . LYS A 1 82 ? 8.490 20.353 24.661 1.00 3.14 120 LYS A N 11
ATOM 17868 C CA . LYS A 1 82 ? 7.652 21.347 23.992 1.00 50.13 120 LYS A CA 11
ATOM 17869 C C . LYS A 1 82 ? 6.571 20.714 23.110 1.00 31.44 120 LYS A C 11
ATOM 17870 O O . LYS A 1 82 ? 6.002 21.384 22.245 1.00 61.25 120 LYS A O 11
ATOM 17889 N N . GLY A 1 83 ? 6.250 19.462 23.354 1.00 23.12 121 GLY A N 11
ATOM 17890 C CA . GLY A 1 83 ? 5.275 18.822 22.533 1.00 53.35 121 GLY A CA 11
ATOM 17891 C C . GLY A 1 83 ? 4.278 18.050 23.305 1.00 22.22 121 GLY A C 11
ATOM 17892 O O . GLY A 1 83 ? 4.658 17.106 23.966 1.00 51.54 121 GLY A O 11
ATOM 17896 N N . PRO A 1 84 ? 2.976 18.477 23.250 1.00 2.32 122 PRO A N 11
ATOM 17897 C CA . PRO A 1 84 ? 1.814 17.830 23.915 1.00 15.51 122 PRO A CA 11
ATOM 17898 C C . PRO A 1 84 ? 1.726 16.295 23.840 1.00 2.31 122 PRO A C 11
ATOM 17899 O O . PRO A 1 84 ? 1.054 15.701 24.683 1.00 71.23 122 PRO A O 11
ATOM 17910 N N . PHE A 1 85 ? 2.335 15.663 22.834 1.00 14.23 123 PHE A N 11
ATOM 17911 C CA . PHE A 1 85 ? 2.396 14.192 22.785 1.00 45.13 123 PHE A CA 11
ATOM 17912 C C . PHE A 1 85 ? 3.350 13.695 21.721 1.00 32.33 123 PHE A C 11
ATOM 17913 O O . PHE A 1 85 ? 3.442 14.286 20.619 1.00 2.15 123 PHE A O 11
ATOM 17930 N N . ASP A 1 86 ? 4.029 12.602 22.032 1.00 24.03 124 ASP A N 11
ATOM 17931 C CA . ASP A 1 86 ? 5.025 12.029 21.149 1.00 64.50 124 ASP A CA 11
ATOM 17932 C C . ASP A 1 86 ? 4.621 10.608 20.873 1.00 12.24 124 ASP A C 11
ATOM 17933 O O . ASP A 1 86 ? 4.560 9.793 21.792 1.00 41.52 124 ASP A O 11
ATOM 17942 N N . LEU A 1 87 ? 4.352 10.280 19.657 1.00 3.14 125 LEU A N 11
ATOM 17943 C CA . LEU A 1 87 ? 4.018 8.921 19.344 1.00 54.51 125 LEU A CA 11
ATOM 17944 C C . LEU A 1 87 ? 4.529 8.523 17.995 1.00 0.03 125 LEU A C 11
ATOM 17945 O O . LEU A 1 87 ? 4.498 9.303 17.044 1.00 25.01 125 LEU A O 11
ATOM 17961 N N . TYR A 1 88 ? 5.014 7.328 17.922 1.00 40.31 126 TYR A N 11
ATOM 17962 C CA . TYR A 1 88 ? 5.644 6.806 16.739 1.00 63.22 126 TYR A CA 11
ATOM 17963 C C . TYR A 1 88 ? 5.775 5.322 16.892 1.00 52.35 126 TYR A C 11
ATOM 17964 O O . TYR A 1 88 ? 5.523 4.818 17.954 1.00 31.42 126 TYR A O 11
ATOM 17982 N N . SER A 1 89 ? 6.091 4.642 15.862 1.00 2.40 127 SER A N 11
ATOM 17983 C CA . SER A 1 89 ? 6.345 3.234 15.918 1.00 31.24 127 SER A CA 11
ATOM 17984 C C . SER A 1 89 ? 7.723 2.970 15.355 1.00 23.34 127 SER A C 11
ATOM 17985 O O . SER A 1 89 ? 8.133 3.627 14.385 1.00 32.00 127 SER A O 11
ATOM 17993 N N . LEU A 1 90 ? 8.490 2.107 16.011 1.00 15.21 128 LEU A N 11
ATOM 17994 C CA . LEU A 1 90 ? 9.807 1.757 15.483 1.00 12.14 128 LEU A CA 11
ATOM 17995 C C . LEU A 1 90 ? 9.702 1.074 14.129 1.00 73.42 128 LEU A C 11
ATOM 17996 O O . LEU A 1 90 ? 8.862 0.202 13.935 1.00 25.22 128 LEU A O 11
ATOM 18012 N N . GLY A 1 91 ? 10.556 1.495 13.200 1.00 0.53 129 GLY A N 11
ATOM 18013 C CA . GLY A 1 91 ? 10.555 0.939 11.864 1.00 11.23 129 GLY A CA 11
ATOM 18014 C C . GLY A 1 91 ? 11.048 -0.472 11.822 1.00 21.21 129 GLY A C 11
ATOM 18015 O O . GLY A 1 91 ? 11.354 -1.086 12.858 1.00 65.32 129 GLY A O 11
ATOM 18019 N N . ALA A 1 92 ? 11.215 -0.959 10.627 1.00 3.32 130 ALA A N 11
ATOM 18020 C CA . ALA A 1 92 ? 11.586 -2.338 10.366 1.00 30.20 130 ALA A CA 11
ATOM 18021 C C . ALA A 1 92 ? 12.966 -2.720 10.886 1.00 31.34 130 ALA A C 11
ATOM 18022 O O . ALA A 1 92 ? 13.349 -3.884 10.846 1.00 30.23 130 ALA A O 11
ATOM 18029 N N . ASP A 1 93 ? 13.719 -1.765 11.355 1.00 43.13 131 ASP A N 11
ATOM 18030 C CA . ASP A 1 93 ? 15.037 -2.067 11.870 1.00 55.31 131 ASP A CA 11
ATOM 18031 C C . ASP A 1 93 ? 14.978 -2.265 13.377 1.00 54.42 131 ASP A C 11
ATOM 18032 O O . ASP A 1 93 ? 15.946 -2.667 13.996 1.00 25.24 131 ASP A O 11
ATOM 18041 N N . GLY A 1 94 ? 13.812 -1.991 13.960 1.00 15.14 132 GLY A N 11
ATOM 18042 C CA . GLY A 1 94 ? 13.635 -2.143 15.398 1.00 11.41 132 GLY A CA 11
ATOM 18043 C C . GLY A 1 94 ? 14.407 -1.099 16.171 1.00 73.24 132 GLY A C 11
ATOM 18044 O O . GLY A 1 94 ? 14.735 -1.284 17.338 1.00 73.24 132 GLY A O 11
ATOM 18048 N N . LYS A 1 95 ? 14.708 -0.015 15.507 1.00 32.42 133 LYS A N 11
ATOM 18049 C CA . LYS A 1 95 ? 15.450 1.065 16.078 1.00 30.04 133 LYS A CA 11
ATOM 18050 C C . LYS A 1 95 ? 14.840 2.351 15.581 1.00 31.55 133 LYS A C 11
ATOM 18051 O O . LYS A 1 95 ? 14.360 2.398 14.440 1.00 71.13 133 LYS A O 11
ATOM 18070 N N . GLU A 1 96 ? 14.797 3.362 16.416 1.00 0.34 134 GLU A N 11
ATOM 18071 C CA . GLU A 1 96 ? 14.304 4.646 15.986 1.00 64.33 134 GLU A CA 11
ATOM 18072 C C . GLU A 1 96 ? 15.413 5.415 15.248 1.00 1.44 134 GLU A C 11
ATOM 18073 O O . GLU A 1 96 ? 16.416 5.838 15.839 1.00 71.10 134 GLU A O 11
ATOM 18085 N N . GLY A 1 97 ? 15.243 5.537 13.951 1.00 13.14 135 GLY A N 11
ATOM 18086 C CA . GLY A 1 97 ? 16.241 6.127 13.090 1.00 70.15 135 GLY A CA 11
ATOM 18087 C C . GLY A 1 97 ? 15.612 6.815 11.904 1.00 2.14 135 GLY A C 11
ATOM 18088 O O . GLY A 1 97 ? 14.383 6.907 11.823 1.00 11.43 135 GLY A O 11
ATOM 18092 N N . GLY A 1 98 ? 16.431 7.286 10.981 1.00 14.24 136 GLY A N 11
ATOM 18093 C CA . GLY A 1 98 ? 15.929 7.965 9.814 1.00 71.03 136 GLY A CA 11
ATOM 18094 C C . GLY A 1 98 ? 16.189 7.153 8.571 1.00 42.12 136 GLY A C 11
ATOM 18095 O O . GLY A 1 98 ? 17.325 6.758 8.305 1.00 20.45 136 GLY A O 11
ATOM 18099 N N . SER A 1 99 ? 15.144 6.947 7.817 1.00 41.04 137 SER A N 11
ATOM 18100 C CA . SER A 1 99 ? 15.061 6.085 6.643 1.00 72.44 137 SER A CA 11
ATOM 18101 C C . SER A 1 99 ? 13.616 6.167 6.164 1.00 51.12 137 SER A C 11
ATOM 18102 O O . SER A 1 99 ? 12.865 6.982 6.690 1.00 1.32 137 SER A O 11
ATOM 18110 N N . ASP A 1 100 ? 13.236 5.437 5.150 1.00 61.51 138 ASP A N 11
ATOM 18111 C CA . ASP A 1 100 ? 11.821 5.411 4.789 1.00 53.23 138 ASP A CA 11
ATOM 18112 C C . ASP A 1 100 ? 11.085 4.340 5.570 1.00 71.41 138 ASP A C 11
ATOM 18113 O O . ASP A 1 100 ? 10.157 4.639 6.316 1.00 21.01 138 ASP A O 11
ATOM 18122 N N . ASN A 1 101 ? 11.528 3.109 5.428 1.00 34.11 139 ASN A N 11
ATOM 18123 C CA . ASN A 1 101 ? 10.889 1.956 6.077 1.00 72.14 139 ASN A CA 11
ATOM 18124 C C . ASN A 1 101 ? 11.627 1.556 7.360 1.00 21.33 139 ASN A C 11
ATOM 18125 O O . ASN A 1 101 ? 11.039 1.033 8.307 1.00 15.22 139 ASN A O 11
ATOM 18136 N N . ASP A 1 102 ? 12.918 1.815 7.403 1.00 31.34 140 ASP A N 11
ATOM 18137 C CA . ASP A 1 102 ? 13.716 1.485 8.602 1.00 13.33 140 ASP A CA 11
ATOM 18138 C C . ASP A 1 102 ? 13.705 2.613 9.611 1.00 32.34 140 ASP A C 11
ATOM 18139 O O . ASP A 1 102 ? 14.441 2.591 10.595 1.00 40.25 140 ASP A O 11
ATOM 18148 N N . ALA A 1 103 ? 12.873 3.585 9.367 1.00 40.20 141 ALA A N 11
ATOM 18149 C CA . ALA A 1 103 ? 12.732 4.719 10.244 1.00 30.11 141 ALA A CA 11
ATOM 18150 C C . ALA A 1 103 ? 11.548 4.559 11.126 1.00 1.11 141 ALA A C 11
ATOM 18151 O O . ALA A 1 103 ? 10.620 3.843 10.787 1.00 33.15 141 ALA A O 11
ATOM 18158 N N . ASP A 1 104 ? 11.579 5.219 12.245 1.00 15.20 142 ASP A N 11
ATOM 18159 C CA . ASP A 1 104 ? 10.444 5.263 13.114 1.00 32.02 142 ASP A CA 11
ATOM 18160 C C . ASP A 1 104 ? 9.495 6.305 12.558 1.00 24.53 142 ASP A C 11
ATOM 18161 O O . ASP A 1 104 ? 9.896 7.455 12.264 1.00 20.44 142 ASP A O 11
ATOM 18170 N N . ILE A 1 105 ? 8.289 5.906 12.338 1.00 61.25 143 ILE A N 11
ATOM 18171 C CA . ILE A 1 105 ? 7.306 6.769 11.754 1.00 12.42 143 ILE A CA 11
ATOM 18172 C C . ILE A 1 105 ? 6.327 7.182 12.833 1.00 11.14 143 ILE A C 11
ATOM 18173 O O . ILE A 1 105 ? 6.030 6.384 13.712 1.00 72.04 143 ILE A O 11
ATOM 18189 N N . GLY A 1 106 ? 5.874 8.415 12.829 1.00 24.51 144 GLY A N 11
ATOM 18190 C CA . GLY A 1 106 ? 4.983 8.813 13.879 1.00 53.44 144 GLY A CA 11
ATOM 18191 C C . GLY A 1 106 ? 4.404 10.185 13.713 1.00 21.34 144 GLY A C 11
ATOM 18192 O O . GLY A 1 106 ? 4.809 10.956 12.831 1.00 71.24 144 GLY A O 11
ATOM 18196 N N . ASN A 1 107 ? 3.455 10.483 14.556 1.00 42.00 145 ASN A N 11
ATOM 18197 C CA . ASN A 1 107 ? 2.797 11.754 14.582 1.00 45.13 145 ASN A CA 11
ATOM 18198 C C . ASN A 1 107 ? 3.163 12.404 15.874 1.00 25.12 145 ASN A C 11
ATOM 18199 O O . ASN A 1 107 ? 3.089 11.778 16.913 1.00 20.11 145 ASN A O 11
ATOM 18210 N N . TRP A 1 108 ? 3.456 13.645 15.839 1.00 23.11 146 TRP A N 11
ATOM 18211 C CA . TRP A 1 108 ? 4.002 14.301 16.977 1.00 20.25 146 TRP A CA 11
ATOM 18212 C C . TRP A 1 108 ? 3.395 15.661 17.022 1.00 40.45 146 TRP A C 11
ATOM 18213 O O . TRP A 1 108 ? 3.449 16.413 16.039 1.00 0.21 146 TRP A O 11
ATOM 18234 N N . ASP A 1 109 ? 2.796 15.973 18.118 1.00 33.13 147 ASP A N 11
ATOM 18235 C CA . ASP A 1 109 ? 2.144 17.240 18.260 1.00 13.40 147 ASP A CA 11
ATOM 18236 C C . ASP A 1 109 ? 3.013 18.113 19.073 1.00 43.33 147 ASP A C 11
ATOM 18237 O O . ASP A 1 109 ? 3.280 17.811 20.232 1.00 12.22 147 ASP A O 11
ATOM 18246 N N . ASN A 1 110 ? 3.498 19.141 18.454 1.00 12.12 148 ASN A N 11
ATOM 18247 C CA . ASN A 1 110 ? 4.373 20.078 19.072 1.00 61.41 148 ASN A CA 11
ATOM 18248 C C . ASN A 1 110 ? 3.882 21.449 18.738 1.00 12.24 148 ASN A C 11
ATOM 18249 O O . ASN A 1 110 ? 3.858 21.815 17.553 1.00 2.24 148 ASN A O 11
ATOM 18261 N N . MET A 1 1 ? 3.552 6.206 -0.086 1.00 63.22 39 MET A N 12
ATOM 18262 C CA . MET A 1 1 ? 4.779 5.405 -0.243 1.00 40.50 39 MET A CA 12
ATOM 18263 C C . MET A 1 1 ? 4.407 4.001 -0.719 1.00 24.15 39 MET A C 12
ATOM 18264 O O . MET A 1 1 ? 4.325 3.073 0.079 1.00 61.44 39 MET A O 12
ATOM 18280 N N . SER A 1 2 ? 4.139 3.842 -1.986 1.00 35.40 40 SER A N 12
ATOM 18281 C CA . SER A 1 2 ? 3.734 2.557 -2.496 1.00 14.01 40 SER A CA 12
ATOM 18282 C C . SER A 1 2 ? 4.890 1.815 -3.168 1.00 63.03 40 SER A C 12
ATOM 18283 O O . SER A 1 2 ? 5.127 1.943 -4.368 1.00 41.52 40 SER A O 12
ATOM 18291 N N . ARG A 1 3 ? 5.642 1.105 -2.351 1.00 13.41 41 ARG A N 12
ATOM 18292 C CA . ARG A 1 3 ? 6.766 0.271 -2.770 1.00 3.44 41 ARG A CA 12
ATOM 18293 C C . ARG A 1 3 ? 6.820 -0.902 -1.791 1.00 25.41 41 ARG A C 12
ATOM 18294 O O . ARG A 1 3 ? 6.180 -0.820 -0.734 1.00 53.54 41 ARG A O 12
ATOM 18315 N N . PRO A 1 4 ? 7.535 -2.009 -2.109 1.00 14.42 42 PRO A N 12
ATOM 18316 C CA . PRO A 1 4 ? 7.716 -3.141 -1.171 1.00 34.43 42 PRO A CA 12
ATOM 18317 C C . PRO A 1 4 ? 8.256 -2.662 0.189 1.00 23.41 42 PRO A C 12
ATOM 18318 O O . PRO A 1 4 ? 9.211 -1.863 0.232 1.00 51.51 42 PRO A O 12
ATOM 18329 N N . ASP A 1 5 ? 7.590 -3.101 1.286 1.00 11.04 43 ASP A N 12
ATOM 18330 C CA . ASP A 1 5 ? 7.903 -2.740 2.717 1.00 42.34 43 ASP A CA 12
ATOM 18331 C C . ASP A 1 5 ? 7.475 -1.301 3.027 1.00 32.40 43 ASP A C 12
ATOM 18332 O O . ASP A 1 5 ? 6.969 -0.996 4.108 1.00 12.31 43 ASP A O 12
ATOM 18341 N N . GLN A 1 6 ? 7.594 -0.441 2.033 1.00 4.24 44 GLN A N 12
ATOM 18342 C CA . GLN A 1 6 ? 7.143 0.937 2.119 1.00 75.10 44 GLN A CA 12
ATOM 18343 C C . GLN A 1 6 ? 5.634 0.967 2.188 1.00 52.12 44 GLN A C 12
ATOM 18344 O O . GLN A 1 6 ? 5.044 1.927 2.661 1.00 14.52 44 GLN A O 12
ATOM 18358 N N . ALA A 1 7 ? 5.026 -0.120 1.744 1.00 2.00 45 ALA A N 12
ATOM 18359 C CA . ALA A 1 7 ? 3.599 -0.319 1.838 1.00 14.14 45 ALA A CA 12
ATOM 18360 C C . ALA A 1 7 ? 3.170 -0.351 3.302 1.00 4.10 45 ALA A C 12
ATOM 18361 O O . ALA A 1 7 ? 2.069 0.063 3.634 1.00 62.35 45 ALA A O 12
ATOM 18368 N N . LYS A 1 8 ? 4.072 -0.800 4.174 1.00 14.54 46 LYS A N 12
ATOM 18369 C CA . LYS A 1 8 ? 3.795 -0.845 5.602 1.00 74.41 46 LYS A CA 12
ATOM 18370 C C . LYS A 1 8 ? 4.011 0.556 6.172 1.00 44.11 46 LYS A C 12
ATOM 18371 O O . LYS A 1 8 ? 3.334 0.975 7.079 1.00 42.33 46 LYS A O 12
ATOM 18390 N N . VAL A 1 9 ? 4.871 1.321 5.505 1.00 73.14 47 VAL A N 12
ATOM 18391 C CA . VAL A 1 9 ? 5.187 2.682 5.938 1.00 71.04 47 VAL A CA 12
ATOM 18392 C C . VAL A 1 9 ? 4.033 3.630 5.596 1.00 2.45 47 VAL A C 12
ATOM 18393 O O . VAL A 1 9 ? 3.615 4.455 6.409 1.00 3.32 47 VAL A O 12
ATOM 18406 N N . THR A 1 10 ? 3.508 3.478 4.397 1.00 54.40 48 THR A N 12
ATOM 18407 C CA . THR A 1 10 ? 2.479 4.353 3.888 1.00 25.23 48 THR A CA 12
ATOM 18408 C C . THR A 1 10 ? 1.151 4.172 4.665 1.00 1.05 48 THR A C 12
ATOM 18409 O O . THR A 1 10 ? 0.463 5.154 4.971 1.00 14.12 48 THR A O 12
ATOM 18420 N N . VAL A 1 11 ? 0.836 2.935 5.051 1.00 12.02 49 VAL A N 12
ATOM 18421 C CA . VAL A 1 11 ? -0.388 2.670 5.796 1.00 23.23 49 VAL A CA 12
ATOM 18422 C C . VAL A 1 11 ? -0.234 3.137 7.245 1.00 61.31 49 VAL A C 12
ATOM 18423 O O . VAL A 1 11 ? -1.174 3.685 7.837 1.00 24.53 49 VAL A O 12
ATOM 18436 N N . ALA A 1 12 ? 0.978 3.008 7.766 1.00 23.23 50 ALA A N 12
ATOM 18437 C CA . ALA A 1 12 ? 1.293 3.414 9.119 1.00 53.14 50 ALA A CA 12
ATOM 18438 C C . ALA A 1 12 ? 1.102 4.909 9.286 1.00 4.13 50 ALA A C 12
ATOM 18439 O O . ALA A 1 12 ? 0.675 5.376 10.337 1.00 71.43 50 ALA A O 12
ATOM 18446 N N . LYS A 1 13 ? 1.360 5.662 8.212 1.00 53.43 51 LYS A N 12
ATOM 18447 C CA . LYS A 1 13 ? 1.219 7.116 8.239 1.00 61.04 51 LYS A CA 12
ATOM 18448 C C . LYS A 1 13 ? -0.246 7.524 8.445 1.00 14.01 51 LYS A C 12
ATOM 18449 O O . LYS A 1 13 ? -0.550 8.571 9.048 1.00 43.53 51 LYS A O 12
ATOM 18468 N N . GLY A 1 14 ? -1.135 6.654 8.035 1.00 41.45 52 GLY A N 12
ATOM 18469 C CA . GLY A 1 14 ? -2.530 6.917 8.188 1.00 73.10 52 GLY A CA 12
ATOM 18470 C C . GLY A 1 14 ? -2.998 6.500 9.552 1.00 41.42 52 GLY A C 12
ATOM 18471 O O . GLY A 1 14 ? -3.860 7.150 10.154 1.00 5.43 52 GLY A O 12
ATOM 18475 N N . ASP A 1 15 ? -2.382 5.455 10.078 1.00 31.44 53 ASP A N 12
ATOM 18476 C CA . ASP A 1 15 ? -2.773 4.934 11.373 1.00 72.43 53 ASP A CA 12
ATOM 18477 C C . ASP A 1 15 ? -2.248 5.786 12.488 1.00 10.04 53 ASP A C 12
ATOM 18478 O O . ASP A 1 15 ? -2.909 5.958 13.492 1.00 34.11 53 ASP A O 12
ATOM 18487 N N . ILE A 1 16 ? -1.077 6.368 12.305 1.00 32.11 54 ILE A N 12
ATOM 18488 C CA . ILE A 1 16 ? -0.551 7.312 13.289 1.00 11.53 54 ILE A CA 12
ATOM 18489 C C . ILE A 1 16 ? -1.401 8.584 13.312 1.00 22.03 54 ILE A C 12
ATOM 18490 O O . ILE A 1 16 ? -1.554 9.225 14.356 1.00 23.04 54 ILE A O 12
ATOM 18506 N N . LYS A 1 17 ? -1.996 8.922 12.162 1.00 53.02 55 LYS A N 12
ATOM 18507 C CA . LYS A 1 17 ? -2.864 10.081 12.089 1.00 40.33 55 LYS A CA 12
ATOM 18508 C C . LYS A 1 17 ? -4.184 9.767 12.797 1.00 73.02 55 LYS A C 12
ATOM 18509 O O . LYS A 1 17 ? -4.818 10.653 13.385 1.00 62.51 55 LYS A O 12
ATOM 18528 N N . ALA A 1 18 ? -4.554 8.486 12.760 1.00 63.30 56 ALA A N 12
ATOM 18529 C CA . ALA A 1 18 ? -5.739 7.962 13.427 1.00 74.01 56 ALA A CA 12
ATOM 18530 C C . ALA A 1 18 ? -5.595 8.107 14.929 1.00 24.33 56 ALA A C 12
ATOM 18531 O O . ALA A 1 18 ? -6.552 8.456 15.638 1.00 70.15 56 ALA A O 12
ATOM 18538 N N . ILE A 1 19 ? -4.394 7.837 15.405 1.00 31.31 57 ILE A N 12
ATOM 18539 C CA . ILE A 1 19 ? -4.083 7.906 16.821 1.00 71.43 57 ILE A CA 12
ATOM 18540 C C . ILE A 1 19 ? -4.178 9.330 17.292 1.00 12.13 57 ILE A C 12
ATOM 18541 O O . ILE A 1 19 ? -4.711 9.594 18.332 1.00 32.20 57 ILE A O 12
ATOM 18557 N N . ALA A 1 20 ? -3.705 10.247 16.475 1.00 53.42 58 ALA A N 12
ATOM 18558 C CA . ALA A 1 20 ? -3.755 11.673 16.790 1.00 62.44 58 ALA A CA 12
ATOM 18559 C C . ALA A 1 20 ? -5.201 12.153 16.995 1.00 10.44 58 ALA A C 12
ATOM 18560 O O . ALA A 1 20 ? -5.457 13.084 17.764 1.00 24.21 58 ALA A O 12
ATOM 18567 N N . ALA A 1 21 ? -6.140 11.488 16.344 1.00 12.45 59 ALA A N 12
ATOM 18568 C CA . ALA A 1 21 ? -7.542 11.840 16.450 1.00 15.22 59 ALA A CA 12
ATOM 18569 C C . ALA A 1 21 ? -8.161 11.191 17.692 1.00 62.21 59 ALA A C 12
ATOM 18570 O O . ALA A 1 21 ? -9.077 11.737 18.306 1.00 42.20 59 ALA A O 12
ATOM 18577 N N . ALA A 1 22 ? -7.635 10.048 18.076 1.00 13.14 60 ALA A N 12
ATOM 18578 C CA . ALA A 1 22 ? -8.142 9.332 19.234 1.00 72.32 60 ALA A CA 12
ATOM 18579 C C . ALA A 1 22 ? -7.480 9.830 20.518 1.00 45.22 60 ALA A C 12
ATOM 18580 O O . ALA A 1 22 ? -8.076 9.812 21.581 1.00 72.40 60 ALA A O 12
ATOM 18587 N N . LEU A 1 23 ? -6.271 10.317 20.402 1.00 10.24 61 LEU A N 12
ATOM 18588 C CA . LEU A 1 23 ? -5.554 10.915 21.512 1.00 23.31 61 LEU A CA 12
ATOM 18589 C C . LEU A 1 23 ? -6.254 12.241 21.829 1.00 63.12 61 LEU A C 12
ATOM 18590 O O . LEU A 1 23 ? -6.316 12.686 22.970 1.00 72.44 61 LEU A O 12
ATOM 18606 N N . ASP A 1 24 ? -6.856 12.808 20.794 1.00 35.31 62 ASP A N 12
ATOM 18607 C CA . ASP A 1 24 ? -7.708 13.996 20.895 1.00 10.42 62 ASP A CA 12
ATOM 18608 C C . ASP A 1 24 ? -9.022 13.607 21.623 1.00 13.13 62 ASP A C 12
ATOM 18609 O O . ASP A 1 24 ? -9.684 14.421 22.275 1.00 62.44 62 ASP A O 12
ATOM 18618 N N . MET A 1 25 ? -9.351 12.336 21.555 1.00 23.31 63 MET A N 12
ATOM 18619 C CA . MET A 1 25 ? -10.496 11.806 22.265 1.00 21.41 63 MET A CA 12
ATOM 18620 C C . MET A 1 25 ? -10.145 11.570 23.728 1.00 50.24 63 MET A C 12
ATOM 18621 O O . MET A 1 25 ? -10.984 11.752 24.587 1.00 11.25 63 MET A O 12
ATOM 18635 N N . TYR A 1 26 ? -8.896 11.168 24.023 1.00 42.10 64 TYR A N 12
ATOM 18636 C CA . TYR A 1 26 ? -8.457 11.101 25.427 1.00 4.43 64 TYR A CA 12
ATOM 18637 C C . TYR A 1 26 ? -8.393 12.537 25.947 1.00 44.33 64 TYR A C 12
ATOM 18638 O O . TYR A 1 26 ? -8.631 12.806 27.105 1.00 75.14 64 TYR A O 12
ATOM 18656 N N . LYS A 1 27 ? -8.075 13.457 25.051 1.00 1.33 65 LYS A N 12
ATOM 18657 C CA . LYS A 1 27 ? -8.101 14.871 25.354 1.00 31.21 65 LYS A CA 12
ATOM 18658 C C . LYS A 1 27 ? -9.507 15.292 25.824 1.00 44.01 65 LYS A C 12
ATOM 18659 O O . LYS A 1 27 ? -9.647 16.187 26.634 1.00 65.23 65 LYS A O 12
ATOM 18678 N N . LEU A 1 28 ? -10.537 14.645 25.298 1.00 44.23 66 LEU A N 12
ATOM 18679 C CA . LEU A 1 28 ? -11.902 14.848 25.814 1.00 0.45 66 LEU A CA 12
ATOM 18680 C C . LEU A 1 28 ? -12.088 14.090 27.124 1.00 35.34 66 LEU A C 12
ATOM 18681 O O . LEU A 1 28 ? -12.747 14.562 28.040 1.00 61.35 66 LEU A O 12
ATOM 18697 N N . ASP A 1 29 ? -11.474 12.932 27.204 1.00 11.12 67 ASP A N 12
ATOM 18698 C CA . ASP A 1 29 ? -11.662 12.004 28.327 1.00 4.41 67 ASP A CA 12
ATOM 18699 C C . ASP A 1 29 ? -11.002 12.548 29.602 1.00 74.33 67 ASP A C 12
ATOM 18700 O O . ASP A 1 29 ? -11.470 12.317 30.693 1.00 1.42 67 ASP A O 12
ATOM 18709 N N . ASN A 1 30 ? -10.004 13.379 29.441 1.00 43.23 68 ASN A N 12
ATOM 18710 C CA . ASN A 1 30 ? -9.311 13.954 30.588 1.00 43.14 68 ASN A CA 12
ATOM 18711 C C . ASN A 1 30 ? -9.199 15.411 30.437 1.00 41.52 68 ASN A C 12
ATOM 18712 O O . ASN A 1 30 ? -8.347 16.013 31.089 1.00 72.23 68 ASN A O 12
ATOM 18723 N N . PHE A 1 31 ? -10.029 15.989 29.556 1.00 53.21 69 PHE A N 12
ATOM 18724 C CA . PHE A 1 31 ? -10.087 17.459 29.265 1.00 4.53 69 PHE A CA 12
ATOM 18725 C C . PHE A 1 31 ? -8.697 18.110 29.144 1.00 50.21 69 PHE A C 12
ATOM 18726 O O . PHE A 1 31 ? -8.538 19.328 29.347 1.00 35.00 69 PHE A O 12
ATOM 18743 N N . ALA A 1 32 ? -7.749 17.332 28.674 1.00 0.53 70 ALA A N 12
ATOM 18744 C CA . ALA A 1 32 ? -6.362 17.692 28.635 1.00 53.34 70 ALA A CA 12
ATOM 18745 C C . ALA A 1 32 ? -5.611 16.525 28.094 1.00 61.24 70 ALA A C 12
ATOM 18746 O O . ALA A 1 32 ? -6.161 15.420 28.027 1.00 71.12 70 ALA A O 12
ATOM 18753 N N . TYR A 1 33 ? -4.410 16.751 27.652 1.00 3.41 71 TYR A N 12
ATOM 18754 C CA . TYR A 1 33 ? -3.573 15.665 27.252 1.00 24.01 71 TYR A CA 12
ATOM 18755 C C . TYR A 1 33 ? -2.954 14.964 28.464 1.00 1.13 71 TYR A C 12
ATOM 18756 O O . TYR A 1 33 ? -2.789 15.577 29.530 1.00 62.22 71 TYR A O 12
ATOM 18774 N N . PRO A 1 34 ? -2.661 13.662 28.318 1.00 51.22 72 PRO A N 12
ATOM 18775 C CA . PRO A 1 34 ? -2.004 12.831 29.357 1.00 44.54 72 PRO A CA 12
ATOM 18776 C C . PRO A 1 34 ? -0.601 13.368 29.757 1.00 42.53 72 PRO A C 12
ATOM 18777 O O . PRO A 1 34 ? -0.084 14.287 29.120 1.00 73.24 72 PRO A O 12
ATOM 18788 N N . SER A 1 35 ? 0.006 12.821 30.814 1.00 50.22 73 SER A N 12
ATOM 18789 C CA . SER A 1 35 ? 1.359 13.210 31.150 1.00 22.32 73 SER A CA 12
ATOM 18790 C C . SER A 1 35 ? 2.265 12.095 30.652 1.00 45.33 73 SER A C 12
ATOM 18791 O O . SER A 1 35 ? 1.798 10.979 30.484 1.00 51.13 73 SER A O 12
ATOM 18799 N N . THR A 1 36 ? 3.510 12.348 30.379 1.00 40.10 74 THR A N 12
ATOM 18800 C CA . THR A 1 36 ? 4.318 11.309 29.778 1.00 40.11 74 THR A CA 12
ATOM 18801 C C . THR A 1 36 ? 4.624 10.157 30.785 1.00 4.44 74 THR A C 12
ATOM 18802 O O . THR A 1 36 ? 5.017 9.062 30.397 1.00 24.12 74 THR A O 12
ATOM 18813 N N . GLN A 1 37 ? 4.395 10.419 32.066 1.00 3.24 75 GLN A N 12
ATOM 18814 C CA . GLN A 1 37 ? 4.483 9.399 33.092 1.00 41.21 75 GLN A CA 12
ATOM 18815 C C . GLN A 1 37 ? 3.094 8.855 33.442 1.00 70.24 75 GLN A C 12
ATOM 18816 O O . GLN A 1 37 ? 2.794 7.688 33.146 1.00 42.43 75 GLN A O 12
ATOM 18830 N N . GLN A 1 38 ? 2.213 9.714 33.985 1.00 75.32 76 GLN A N 12
ATOM 18831 C CA . GLN A 1 38 ? 0.902 9.253 34.451 1.00 1.34 76 GLN A CA 12
ATOM 18832 C C . GLN A 1 38 ? -0.008 9.017 33.303 1.00 4.34 76 GLN A C 12
ATOM 18833 O O . GLN A 1 38 ? -0.729 8.047 33.295 1.00 25.23 76 GLN A O 12
ATOM 18847 N N . GLY A 1 39 ? 0.062 9.872 32.297 1.00 41.32 77 GLY A N 12
ATOM 18848 C CA . GLY A 1 39 ? -0.781 9.684 31.172 1.00 33.33 77 GLY A CA 12
ATOM 18849 C C . GLY A 1 39 ? -0.376 8.493 30.326 1.00 72.54 77 GLY A C 12
ATOM 18850 O O . GLY A 1 39 ? -1.188 7.951 29.618 1.00 71.53 77 GLY A O 12
ATOM 18854 N N . LEU A 1 40 ? 0.869 8.057 30.436 1.00 71.23 78 LEU A N 12
ATOM 18855 C CA . LEU A 1 40 ? 1.305 6.865 29.717 1.00 33.32 78 LEU A CA 12
ATOM 18856 C C . LEU A 1 40 ? 0.564 5.684 30.335 1.00 41.42 78 LEU A C 12
ATOM 18857 O O . LEU A 1 40 ? -0.052 4.862 29.646 1.00 33.35 78 LEU A O 12
ATOM 18873 N N . GLU A 1 41 ? 0.546 5.670 31.646 1.00 45.15 79 GLU A N 12
ATOM 18874 C CA . GLU A 1 41 ? -0.137 4.644 32.394 1.00 33.53 79 GLU A CA 12
ATOM 18875 C C . GLU A 1 41 ? -1.635 4.917 32.457 1.00 61.24 79 GLU A C 12
ATOM 18876 O O . GLU A 1 41 ? -2.382 4.135 32.991 1.00 13.43 79 GLU A O 12
ATOM 18888 N N . ALA A 1 42 ? -2.049 6.028 31.896 1.00 20.34 80 ALA A N 12
ATOM 18889 C CA . ALA A 1 42 ? -3.451 6.375 31.781 1.00 12.50 80 ALA A CA 12
ATOM 18890 C C . ALA A 1 42 ? -3.933 6.052 30.387 1.00 21.14 80 ALA A C 12
ATOM 18891 O O . ALA A 1 42 ? -5.089 6.173 30.074 1.00 41.44 80 ALA A O 12
ATOM 18898 N N . LEU A 1 43 ? -3.007 5.703 29.541 1.00 64.43 81 LEU A N 12
ATOM 18899 C CA . LEU A 1 43 ? -3.314 5.262 28.203 1.00 34.21 81 LEU A CA 12
ATOM 18900 C C . LEU A 1 43 ? -3.302 3.747 28.140 1.00 43.42 81 LEU A C 12
ATOM 18901 O O . LEU A 1 43 ? -3.927 3.139 27.273 1.00 51.50 81 LEU A O 12
ATOM 18917 N N . VAL A 1 44 ? -2.580 3.142 29.050 1.00 3.45 82 VAL A N 12
ATOM 18918 C CA . VAL A 1 44 ? -2.490 1.689 29.117 1.00 4.54 82 VAL A CA 12
ATOM 18919 C C . VAL A 1 44 ? -3.392 1.124 30.247 1.00 3.31 82 VAL A C 12
ATOM 18920 O O . VAL A 1 44 ? -3.896 -0.004 30.160 1.00 11.13 82 VAL A O 12
ATOM 18933 N N . LYS A 1 45 ? -3.623 1.926 31.259 1.00 5.34 83 LYS A N 12
ATOM 18934 C CA . LYS A 1 45 ? -4.452 1.574 32.397 1.00 61.31 83 LYS A CA 12
ATOM 18935 C C . LYS A 1 45 ? -5.436 2.720 32.588 1.00 35.25 83 LYS A C 12
ATOM 18936 O O . LYS A 1 45 ? -5.116 3.826 32.202 1.00 24.12 83 LYS A O 12
ATOM 18955 N N . LYS A 1 46 ? -6.633 2.457 33.132 1.00 35.14 84 LYS A N 12
ATOM 18956 C CA . LYS A 1 46 ? -7.667 3.514 33.271 1.00 33.53 84 LYS A CA 12
ATOM 18957 C C . LYS A 1 46 ? -7.104 4.740 34.010 1.00 62.21 84 LYS A C 12
ATOM 18958 O O . LYS A 1 46 ? -6.410 4.597 35.017 1.00 75.02 84 LYS A O 12
ATOM 18977 N N . PRO A 1 47 ? -7.398 5.939 33.482 1.00 30.01 85 PRO A N 12
ATOM 18978 C CA . PRO A 1 47 ? -6.817 7.219 33.905 1.00 72.12 85 PRO A CA 12
ATOM 18979 C C . PRO A 1 47 ? -6.794 7.487 35.395 1.00 12.22 85 PRO A C 12
ATOM 18980 O O . PRO A 1 47 ? -7.802 7.326 36.109 1.00 2.24 85 PRO A O 12
ATOM 18991 N N . THR A 1 48 ? -5.636 7.868 35.856 1.00 41.51 86 THR A N 12
ATOM 18992 C CA . THR A 1 48 ? -5.442 8.302 37.196 1.00 24.02 86 THR A CA 12
ATOM 18993 C C . THR A 1 48 ? -5.866 9.785 37.261 1.00 1.23 86 THR A C 12
ATOM 18994 O O . THR A 1 48 ? -5.775 10.506 36.249 1.00 43.44 86 THR A O 12
ATOM 19005 N N . GLY A 1 49 ? -6.363 10.217 38.389 1.00 4.21 87 GLY A N 12
ATOM 19006 C CA . GLY A 1 49 ? -6.848 11.569 38.497 1.00 35.13 87 GLY A CA 12
ATOM 19007 C C . GLY A 1 49 ? -8.332 11.596 38.243 1.00 32.12 87 GLY A C 12
ATOM 19008 O O . GLY A 1 49 ? -9.000 10.572 38.411 1.00 35.43 87 GLY A O 12
ATOM 19012 N N . ASN A 1 50 ? -8.859 12.722 37.855 1.00 21.15 88 ASN A N 12
ATOM 19013 C CA . ASN A 1 50 ? -10.191 12.876 37.581 1.00 74.43 88 ASN A CA 12
ATOM 19014 C C . ASN A 1 50 ? -10.410 13.007 36.060 1.00 3.33 88 ASN A C 12
ATOM 19015 O O . ASN A 1 50 ? -10.134 14.054 35.490 1.00 43.45 88 ASN A O 12
ATOM 19026 N N . PRO A 1 51 ? -10.809 11.939 35.377 1.00 74.31 89 PRO A N 12
ATOM 19027 C CA . PRO A 1 51 ? -11.184 12.014 33.986 1.00 24.15 89 PRO A CA 12
ATOM 19028 C C . PRO A 1 51 ? -12.716 12.173 33.866 1.00 34.24 89 PRO A C 12
ATOM 19029 O O . PRO A 1 51 ? -13.466 11.929 34.841 1.00 75.03 89 PRO A O 12
ATOM 19040 N N . GLN A 1 52 ? -13.171 12.597 32.728 1.00 51.24 90 GLN A N 12
ATOM 19041 C CA . GLN A 1 52 ? -14.586 12.792 32.474 1.00 12.33 90 GLN A CA 12
ATOM 19042 C C . GLN A 1 52 ? -15.226 11.474 32.094 1.00 40.53 90 GLN A C 12
ATOM 19043 O O . GLN A 1 52 ? -14.517 10.550 31.721 1.00 43.34 90 GLN A O 12
ATOM 19057 N N . PRO A 1 53 ? -16.559 11.332 32.228 1.00 15.12 91 PRO A N 12
ATOM 19058 C CA . PRO A 1 53 ? -17.244 10.101 31.854 1.00 64.24 91 PRO A CA 12
ATOM 19059 C C . PRO A 1 53 ? -17.177 9.864 30.344 1.00 33.01 91 PRO A C 12
ATOM 19060 O O . PRO A 1 53 ? -17.879 10.510 29.554 1.00 20.34 91 PRO A O 12
ATOM 19071 N N . LYS A 1 54 ? -16.273 9.018 29.956 1.00 52.33 92 LYS A N 12
ATOM 19072 C CA . LYS A 1 54 ? -16.068 8.663 28.590 1.00 2.31 92 LYS A CA 12
ATOM 19073 C C . LYS A 1 54 ? -15.543 7.248 28.563 1.00 24.00 92 LYS A C 12
ATOM 19074 O O . LYS A 1 54 ? -14.864 6.829 29.509 1.00 41.35 92 LYS A O 12
ATOM 19093 N N . ASN A 1 55 ? -15.908 6.491 27.546 1.00 73.32 93 ASN A N 12
ATOM 19094 C CA . ASN A 1 55 ? -15.450 5.115 27.423 1.00 10.34 93 ASN A CA 12
ATOM 19095 C C . ASN A 1 55 ? -14.007 5.061 27.043 1.00 52.02 93 ASN A C 12
ATOM 19096 O O . ASN A 1 55 ? -13.667 5.082 25.861 1.00 35.12 93 ASN A O 12
ATOM 19107 N N . TRP A 1 56 ? -13.170 5.049 28.051 1.00 32.23 94 TRP A N 12
ATOM 19108 C CA . TRP A 1 56 ? -11.754 5.004 27.910 1.00 65.20 94 TRP A CA 12
ATOM 19109 C C . TRP A 1 56 ? -11.310 3.823 27.062 1.00 71.43 94 TRP A C 12
ATOM 19110 O O . TRP A 1 56 ? -11.837 2.701 27.177 1.00 74.31 94 TRP A O 12
ATOM 19131 N N . ASN A 1 57 ? -10.351 4.079 26.238 1.00 63.41 95 ASN A N 12
ATOM 19132 C CA . ASN A 1 57 ? -9.793 3.110 25.365 1.00 32.31 95 ASN A CA 12
ATOM 19133 C C . ASN A 1 57 ? -8.353 2.859 25.764 1.00 1.01 95 ASN A C 12
ATOM 19134 O O . ASN A 1 57 ? -7.584 3.808 25.940 1.00 75.54 95 ASN A O 12
ATOM 19145 N N . LYS A 1 58 ? -7.986 1.605 25.917 1.00 65.25 96 LYS A N 12
ATOM 19146 C CA . LYS A 1 58 ? -6.624 1.268 26.239 1.00 21.31 96 LYS A CA 12
ATOM 19147 C C . LYS A 1 58 ? -5.746 1.433 25.054 1.00 51.22 96 LYS A C 12
ATOM 19148 O O . LYS A 1 58 ? -6.195 1.767 23.945 1.00 2.23 96 LYS A O 12
ATOM 19167 N N . ASP A 1 59 ? -4.492 1.188 25.303 1.00 12.32 97 ASP A N 12
ATOM 19168 C CA . ASP A 1 59 ? -3.490 1.069 24.300 1.00 32.01 97 ASP A CA 12
ATOM 19169 C C . ASP A 1 59 ? -3.366 2.381 23.555 1.00 33.13 97 ASP A C 12
ATOM 19170 O O . ASP A 1 59 ? -3.219 2.435 22.345 1.00 42.01 97 ASP A O 12
ATOM 19179 N N . GLY A 1 60 ? -3.530 3.439 24.316 1.00 22.14 98 GLY A N 12
ATOM 19180 C CA . GLY A 1 60 ? -3.147 4.749 23.881 1.00 30.30 98 GLY A CA 12
ATOM 19181 C C . GLY A 1 60 ? -4.222 5.537 23.219 1.00 30.20 98 GLY A C 12
ATOM 19182 O O . GLY A 1 60 ? -3.947 6.633 22.742 1.00 15.42 98 GLY A O 12
ATOM 19186 N N . TYR A 1 61 ? -5.453 5.018 23.241 1.00 44.01 99 TYR A N 12
ATOM 19187 C CA . TYR A 1 61 ? -6.555 5.612 22.502 1.00 53.43 99 TYR A CA 12
ATOM 19188 C C . TYR A 1 61 ? -6.236 5.547 21.019 1.00 13.44 99 TYR A C 12
ATOM 19189 O O . TYR A 1 61 ? -5.647 6.456 20.433 1.00 72.40 99 TYR A O 12
ATOM 19207 N N . LEU A 1 62 ? -6.570 4.436 20.445 1.00 50.10 100 LEU A N 12
ATOM 19208 C CA . LEU A 1 62 ? -6.224 4.128 19.096 1.00 44.04 100 LEU A CA 12
ATOM 19209 C C . LEU A 1 62 ? -7.444 3.470 18.477 1.00 64.00 100 LEU A C 12
ATOM 19210 O O . LEU A 1 62 ? -8.288 2.940 19.201 1.00 4.45 100 LEU A O 12
ATOM 19226 N N . LYS A 1 63 ? -7.577 3.532 17.171 1.00 54.45 101 LYS A N 12
ATOM 19227 C CA . LYS A 1 63 ? -8.615 2.778 16.502 1.00 64.11 101 LYS A CA 12
ATOM 19228 C C . LYS A 1 63 ? -8.333 1.297 16.726 1.00 61.11 101 LYS A C 12
ATOM 19229 O O . LYS A 1 63 ? -7.165 0.889 16.737 1.00 41.52 101 LYS A O 12
ATOM 19248 N N . LYS A 1 64 ? -9.369 0.504 16.935 1.00 45.24 102 LYS A N 12
ATOM 19249 C CA . LYS A 1 64 ? -9.186 -0.905 17.271 1.00 22.44 102 LYS A CA 12
ATOM 19250 C C . LYS A 1 64 ? -8.751 -1.735 16.069 1.00 74.21 102 LYS A C 12
ATOM 19251 O O . LYS A 1 64 ? -9.562 -2.367 15.379 1.00 72.25 102 LYS A O 12
ATOM 19270 N N . LEU A 1 65 ? -7.498 -1.629 15.791 1.00 71.35 103 LEU A N 12
ATOM 19271 C CA . LEU A 1 65 ? -6.812 -2.331 14.742 1.00 44.15 103 LEU A CA 12
ATOM 19272 C C . LEU A 1 65 ? -5.575 -2.956 15.330 1.00 45.13 103 LEU A C 12
ATOM 19273 O O . LEU A 1 65 ? -5.058 -2.446 16.336 1.00 53.11 103 LEU A O 12
ATOM 19289 N N . PRO A 1 66 ? -5.131 -4.106 14.796 1.00 51.20 104 PRO A N 12
ATOM 19290 C CA . PRO A 1 66 ? -3.888 -4.755 15.228 1.00 63.01 104 PRO A CA 12
ATOM 19291 C C . PRO A 1 66 ? -2.670 -3.822 15.076 1.00 73.23 104 PRO A C 12
ATOM 19292 O O . PRO A 1 66 ? -2.751 -2.756 14.435 1.00 34.34 104 PRO A O 12
ATOM 19303 N N . VAL A 1 67 ? -1.544 -4.249 15.588 1.00 4.22 105 VAL A N 12
ATOM 19304 C CA . VAL A 1 67 ? -0.369 -3.411 15.630 1.00 62.02 105 VAL A CA 12
ATOM 19305 C C . VAL A 1 67 ? 0.322 -3.393 14.242 1.00 54.14 105 VAL A C 12
ATOM 19306 O O . VAL A 1 67 ? -0.060 -4.192 13.348 1.00 35.31 105 VAL A O 12
ATOM 19319 N N . ASP A 1 68 ? 1.328 -2.538 14.053 1.00 35.43 106 ASP A N 12
ATOM 19320 C CA . ASP A 1 68 ? 1.859 -2.332 12.701 1.00 71.32 106 ASP A CA 12
ATOM 19321 C C . ASP A 1 68 ? 2.855 -3.428 12.371 1.00 3.53 106 ASP A C 12
ATOM 19322 O O . ASP A 1 68 ? 3.349 -4.118 13.297 1.00 1.23 106 ASP A O 12
ATOM 19331 N N . PRO A 1 69 ? 3.041 -3.741 11.065 1.00 65.50 107 PRO A N 12
ATOM 19332 C CA . PRO A 1 69 ? 4.092 -4.617 10.586 1.00 71.11 107 PRO A CA 12
ATOM 19333 C C . PRO A 1 69 ? 5.464 -4.397 11.231 1.00 1.33 107 PRO A C 12
ATOM 19334 O O . PRO A 1 69 ? 5.703 -3.444 11.953 1.00 12.05 107 PRO A O 12
ATOM 19345 N N . TRP A 1 70 ? 6.349 -5.323 10.915 1.00 42.44 108 TRP A N 12
ATOM 19346 C CA . TRP A 1 70 ? 7.723 -5.458 11.422 1.00 4.24 108 TRP A CA 12
ATOM 19347 C C . TRP A 1 70 ? 7.677 -5.885 12.894 1.00 33.05 108 TRP A C 12
ATOM 19348 O O . TRP A 1 70 ? 8.696 -5.896 13.600 1.00 20.04 108 TRP A O 12
ATOM 19369 N N . GLY A 1 71 ? 6.498 -6.323 13.313 1.00 22.23 109 GLY A N 12
ATOM 19370 C CA . GLY A 1 71 ? 6.232 -6.700 14.704 1.00 34.45 109 GLY A CA 12
ATOM 19371 C C . GLY A 1 71 ? 6.420 -5.552 15.681 1.00 24.13 109 GLY A C 12
ATOM 19372 O O . GLY A 1 71 ? 6.554 -5.763 16.895 1.00 42.24 109 GLY A O 12
ATOM 19376 N N . ASN A 1 72 ? 6.399 -4.357 15.159 1.00 13.40 110 ASN A N 12
ATOM 19377 C CA . ASN A 1 72 ? 6.592 -3.169 15.923 1.00 22.32 110 ASN A CA 12
ATOM 19378 C C . ASN A 1 72 ? 5.329 -2.723 16.586 1.00 42.22 110 ASN A C 12
ATOM 19379 O O . ASN A 1 72 ? 4.238 -2.632 15.943 1.00 44.02 110 ASN A O 12
ATOM 19390 N N . PRO A 1 73 ? 5.422 -2.495 17.896 1.00 70.53 111 PRO A N 12
ATOM 19391 C CA . PRO A 1 73 ? 4.353 -1.940 18.646 1.00 22.11 111 PRO A CA 12
ATOM 19392 C C . PRO A 1 73 ? 4.313 -0.444 18.471 1.00 45.40 111 PRO A C 12
ATOM 19393 O O . PRO A 1 73 ? 5.303 0.159 18.134 1.00 0.52 111 PRO A O 12
ATOM 19404 N N . TYR A 1 74 ? 3.172 0.137 18.637 1.00 31.14 112 TYR A N 12
ATOM 19405 C CA . TYR A 1 74 ? 3.104 1.561 18.649 1.00 51.11 112 TYR A CA 12
ATOM 19406 C C . TYR A 1 74 ? 3.513 2.031 20.022 1.00 61.21 112 TYR A C 12
ATOM 19407 O O . TYR A 1 74 ? 3.123 1.421 21.031 1.00 11.45 112 TYR A O 12
ATOM 19425 N N . GLN A 1 75 ? 4.265 3.082 20.072 1.00 30.31 113 GLN A N 12
ATOM 19426 C CA . GLN A 1 75 ? 4.769 3.601 21.325 1.00 4.41 113 GLN A CA 12
ATOM 19427 C C . GLN A 1 75 ? 3.952 4.826 21.666 1.00 72.55 113 GLN A C 12
ATOM 19428 O O . GLN A 1 75 ? 3.934 5.818 20.891 1.00 12.31 113 GLN A O 12
ATOM 19442 N N . TYR A 1 76 ? 3.261 4.776 22.785 1.00 43.43 114 TYR A N 12
ATOM 19443 C CA . TYR A 1 76 ? 2.423 5.881 23.173 1.00 14.31 114 TYR A CA 12
ATOM 19444 C C . TYR A 1 76 ? 3.130 6.636 24.265 1.00 10.40 114 TYR A C 12
ATOM 19445 O O . TYR A 1 76 ? 3.404 6.082 25.332 1.00 2.30 114 TYR A O 12
ATOM 19463 N N . LEU A 1 77 ? 3.441 7.862 23.997 1.00 22.44 115 LEU A N 12
ATOM 19464 C CA . LEU A 1 77 ? 4.058 8.727 24.949 1.00 72.31 115 LEU A CA 12
ATOM 19465 C C . LEU A 1 77 ? 3.275 10.019 24.998 1.00 53.12 115 LEU A C 12
ATOM 19466 O O . LEU A 1 77 ? 2.627 10.403 24.016 1.00 50.12 115 LEU A O 12
ATOM 19482 N N . ALA A 1 78 ? 3.313 10.691 26.088 1.00 21.42 116 ALA A N 12
ATOM 19483 C CA . ALA A 1 78 ? 2.566 11.870 26.209 1.00 21.04 116 ALA A CA 12
ATOM 19484 C C . ALA A 1 78 ? 3.547 13.070 26.223 1.00 61.01 116 ALA A C 12
ATOM 19485 O O . ALA A 1 78 ? 4.752 12.809 26.177 1.00 74.21 116 ALA A O 12
ATOM 19492 N N . PRO A 1 79 ? 3.082 14.365 26.326 1.00 23.42 117 PRO A N 12
ATOM 19493 C CA . PRO A 1 79 ? 3.925 15.557 26.094 1.00 35.10 117 PRO A CA 12
ATOM 19494 C C . PRO A 1 79 ? 5.238 15.543 26.804 1.00 71.32 117 PRO A C 12
ATOM 19495 O O . PRO A 1 79 ? 5.302 15.649 28.053 1.00 60.51 117 PRO A O 12
ATOM 19506 N N . GLY A 1 80 ? 6.276 15.393 26.050 1.00 44.10 118 GLY A N 12
ATOM 19507 C CA . GLY A 1 80 ? 7.559 15.420 26.623 1.00 65.34 118 GLY A CA 12
ATOM 19508 C C . GLY A 1 80 ? 8.555 16.025 25.736 1.00 33.53 118 GLY A C 12
ATOM 19509 O O . GLY A 1 80 ? 9.100 17.099 26.049 1.00 3.44 118 GLY A O 12
ATOM 19513 N N . THR A 1 81 ? 8.792 15.407 24.627 1.00 63.45 119 THR A N 12
ATOM 19514 C CA . THR A 1 81 ? 9.770 15.906 23.740 1.00 23.34 119 THR A CA 12
ATOM 19515 C C . THR A 1 81 ? 9.140 16.972 22.891 1.00 21.23 119 THR A C 12
ATOM 19516 O O . THR A 1 81 ? 8.291 16.680 22.040 1.00 72.31 119 THR A O 12
ATOM 19527 N N . LYS A 1 82 ? 9.487 18.202 23.224 1.00 32.24 120 LYS A N 12
ATOM 19528 C CA . LYS A 1 82 ? 9.115 19.447 22.549 1.00 64.43 120 LYS A CA 12
ATOM 19529 C C . LYS A 1 82 ? 7.634 19.819 22.602 1.00 22.34 120 LYS A C 12
ATOM 19530 O O . LYS A 1 82 ? 7.322 21.015 22.560 1.00 12.05 120 LYS A O 12
ATOM 19549 N N . GLY A 1 83 ? 6.725 18.862 22.740 1.00 61.41 121 GLY A N 12
ATOM 19550 C CA . GLY A 1 83 ? 5.334 19.243 22.650 1.00 41.02 121 GLY A CA 12
ATOM 19551 C C . GLY A 1 83 ? 4.297 18.293 23.224 1.00 33.13 121 GLY A C 12
ATOM 19552 O O . GLY A 1 83 ? 4.635 17.231 23.744 1.00 22.41 121 GLY A O 12
ATOM 19556 N N . PRO A 1 84 ? 2.999 18.773 23.157 1.00 11.22 122 PRO A N 12
ATOM 19557 C CA . PRO A 1 84 ? 1.730 18.124 23.596 1.00 74.31 122 PRO A CA 12
ATOM 19558 C C . PRO A 1 84 ? 1.603 16.603 23.536 1.00 11.12 122 PRO A C 12
ATOM 19559 O O . PRO A 1 84 ? 0.770 16.073 24.261 1.00 44.44 122 PRO A O 12
ATOM 19570 N N . PHE A 1 85 ? 2.327 15.916 22.660 1.00 24.30 123 PHE A N 12
ATOM 19571 C CA . PHE A 1 85 ? 2.382 14.443 22.718 1.00 3.32 123 PHE A CA 12
ATOM 19572 C C . PHE A 1 85 ? 3.427 13.862 21.814 1.00 45.22 123 PHE A C 12
ATOM 19573 O O . PHE A 1 85 ? 3.712 14.411 20.727 1.00 34.22 123 PHE A O 12
ATOM 19590 N N . ASP A 1 86 ? 3.957 12.740 22.249 1.00 25.10 124 ASP A N 12
ATOM 19591 C CA . ASP A 1 86 ? 5.032 12.050 21.588 1.00 20.24 124 ASP A CA 12
ATOM 19592 C C . ASP A 1 86 ? 4.472 10.732 21.054 1.00 11.11 124 ASP A C 12
ATOM 19593 O O . ASP A 1 86 ? 4.212 9.807 21.816 1.00 1.53 124 ASP A O 12
ATOM 19602 N N . LEU A 1 87 ? 4.273 10.626 19.773 1.00 52.10 125 LEU A N 12
ATOM 19603 C CA . LEU A 1 87 ? 3.640 9.445 19.239 1.00 25.13 125 LEU A CA 12
ATOM 19604 C C . LEU A 1 87 ? 4.477 8.864 18.109 1.00 30.44 125 LEU A C 12
ATOM 19605 O O . LEU A 1 87 ? 4.826 9.578 17.173 1.00 50.43 125 LEU A O 12
ATOM 19621 N N . TYR A 1 88 ? 4.787 7.564 18.184 1.00 41.21 126 TYR A N 12
ATOM 19622 C CA . TYR A 1 88 ? 5.551 6.911 17.118 1.00 64.43 126 TYR A CA 12
ATOM 19623 C C . TYR A 1 88 ? 5.510 5.412 17.237 1.00 13.32 126 TYR A C 12
ATOM 19624 O O . TYR A 1 88 ? 5.077 4.889 18.232 1.00 54.41 126 TYR A O 12
ATOM 19642 N N . SER A 1 89 ? 5.878 4.758 16.190 1.00 43.52 127 SER A N 12
ATOM 19643 C CA . SER A 1 89 ? 6.068 3.343 16.154 1.00 61.23 127 SER A CA 12
ATOM 19644 C C . SER A 1 89 ? 7.483 3.153 15.644 1.00 74.25 127 SER A C 12
ATOM 19645 O O . SER A 1 89 ? 7.938 3.952 14.811 1.00 45.35 127 SER A O 12
ATOM 19653 N N . LEU A 1 90 ? 8.198 2.192 16.169 1.00 62.44 128 LEU A N 12
ATOM 19654 C CA . LEU A 1 90 ? 9.572 1.926 15.722 1.00 32.40 128 LEU A CA 12
ATOM 19655 C C . LEU A 1 90 ? 9.682 1.578 14.227 1.00 51.04 128 LEU A C 12
ATOM 19656 O O . LEU A 1 90 ? 8.722 1.121 13.607 1.00 15.22 128 LEU A O 12
ATOM 19672 N N . GLY A 1 91 ? 10.865 1.834 13.661 1.00 32.45 129 GLY A N 12
ATOM 19673 C CA . GLY A 1 91 ? 11.125 1.527 12.272 1.00 70.02 129 GLY A CA 12
ATOM 19674 C C . GLY A 1 91 ? 11.342 0.058 12.044 1.00 11.22 129 GLY A C 12
ATOM 19675 O O . GLY A 1 91 ? 11.470 -0.712 12.997 1.00 55.01 129 GLY A O 12
ATOM 19679 N N . ALA A 1 92 ? 11.437 -0.306 10.792 1.00 52.43 130 ALA A N 12
ATOM 19680 C CA . ALA A 1 92 ? 11.515 -1.688 10.313 1.00 0.34 130 ALA A CA 12
ATOM 19681 C C . ALA A 1 92 ? 12.511 -2.611 11.025 1.00 5.24 130 ALA A C 12
ATOM 19682 O O . ALA A 1 92 ? 12.294 -3.818 11.068 1.00 51.35 130 ALA A O 12
ATOM 19689 N N . ASP A 1 93 ? 13.582 -2.086 11.569 1.00 54.03 131 ASP A N 12
ATOM 19690 C CA . ASP A 1 93 ? 14.576 -2.952 12.207 1.00 12.45 131 ASP A CA 12
ATOM 19691 C C . ASP A 1 93 ? 14.326 -3.071 13.697 1.00 71.35 131 ASP A C 12
ATOM 19692 O O . ASP A 1 93 ? 15.021 -3.813 14.392 1.00 62.33 131 ASP A O 12
ATOM 19701 N N . GLY A 1 94 ? 13.325 -2.375 14.178 1.00 0.53 132 GLY A N 12
ATOM 19702 C CA . GLY A 1 94 ? 12.981 -2.439 15.575 1.00 42.12 132 GLY A CA 12
ATOM 19703 C C . GLY A 1 94 ? 13.702 -1.396 16.383 1.00 41.12 132 GLY A C 12
ATOM 19704 O O . GLY A 1 94 ? 13.918 -1.572 17.582 1.00 53.23 132 GLY A O 12
ATOM 19708 N N . LYS A 1 95 ? 14.091 -0.329 15.730 1.00 41.13 133 LYS A N 12
ATOM 19709 C CA . LYS A 1 95 ? 14.779 0.769 16.365 1.00 35.11 133 LYS A CA 12
ATOM 19710 C C . LYS A 1 95 ? 14.274 2.090 15.783 1.00 42.41 133 LYS A C 12
ATOM 19711 O O . LYS A 1 95 ? 13.869 2.138 14.613 1.00 23.34 133 LYS A O 12
ATOM 19730 N N . GLU A 1 96 ? 14.223 3.123 16.605 1.00 50.21 134 GLU A N 12
ATOM 19731 C CA . GLU A 1 96 ? 13.834 4.441 16.153 1.00 14.25 134 GLU A CA 12
ATOM 19732 C C . GLU A 1 96 ? 15.031 5.172 15.496 1.00 53.13 134 GLU A C 12
ATOM 19733 O O . GLU A 1 96 ? 16.071 5.384 16.132 1.00 13.34 134 GLU A O 12
ATOM 19745 N N . GLY A 1 97 ? 14.892 5.488 14.225 1.00 13.53 135 GLY A N 12
ATOM 19746 C CA . GLY A 1 97 ? 15.930 6.171 13.467 1.00 23.51 135 GLY A CA 12
ATOM 19747 C C . GLY A 1 97 ? 15.312 7.039 12.384 1.00 34.23 135 GLY A C 12
ATOM 19748 O O . GLY A 1 97 ? 14.082 7.180 12.350 1.00 22.53 135 GLY A O 12
ATOM 19752 N N . GLY A 1 98 ? 16.128 7.638 11.529 1.00 73.14 136 GLY A N 12
ATOM 19753 C CA . GLY A 1 98 ? 15.597 8.417 10.415 1.00 2.11 136 GLY A CA 12
ATOM 19754 C C . GLY A 1 98 ? 15.885 7.707 9.110 1.00 71.41 136 GLY A C 12
ATOM 19755 O O . GLY A 1 98 ? 17.032 7.367 8.841 1.00 25.43 136 GLY A O 12
ATOM 19759 N N . SER A 1 99 ? 14.862 7.509 8.296 1.00 52.41 137 SER A N 12
ATOM 19760 C CA . SER A 1 99 ? 14.947 6.695 7.090 1.00 51.24 137 SER A CA 12
ATOM 19761 C C . SER A 1 99 ? 13.561 6.656 6.434 1.00 32.11 137 SER A C 12
ATOM 19762 O O . SER A 1 99 ? 12.659 7.377 6.866 1.00 73.24 137 SER A O 12
ATOM 19770 N N . ASP A 1 100 ? 13.427 5.903 5.356 1.00 74.11 138 ASP A N 12
ATOM 19771 C CA . ASP A 1 100 ? 12.127 5.655 4.732 1.00 12.30 138 ASP A CA 12
ATOM 19772 C C . ASP A 1 100 ? 11.345 4.677 5.586 1.00 55.41 138 ASP A C 12
ATOM 19773 O O . ASP A 1 100 ? 10.396 5.052 6.263 1.00 42.22 138 ASP A O 12
ATOM 19782 N N . ASN A 1 101 ? 11.770 3.432 5.590 1.00 44.14 139 ASN A N 12
ATOM 19783 C CA . ASN A 1 101 ? 11.083 2.387 6.361 1.00 21.02 139 ASN A CA 12
ATOM 19784 C C . ASN A 1 101 ? 11.776 2.126 7.686 1.00 41.34 139 ASN A C 12
ATOM 19785 O O . ASN A 1 101 ? 11.205 1.539 8.599 1.00 3.51 139 ASN A O 12
ATOM 19796 N N . ASP A 1 102 ? 13.002 2.566 7.800 1.00 73.11 140 ASP A N 12
ATOM 19797 C CA . ASP A 1 102 ? 13.780 2.319 9.009 1.00 42.14 140 ASP A CA 12
ATOM 19798 C C . ASP A 1 102 ? 13.613 3.456 9.997 1.00 3.55 140 ASP A C 12
ATOM 19799 O O . ASP A 1 102 ? 14.295 3.531 11.015 1.00 41.12 140 ASP A O 12
ATOM 19808 N N . ALA A 1 103 ? 12.695 4.328 9.700 1.00 2.24 141 ALA A N 12
ATOM 19809 C CA . ALA A 1 103 ? 12.421 5.447 10.547 1.00 13.52 141 ALA A CA 12
ATOM 19810 C C . ALA A 1 103 ? 11.336 5.114 11.507 1.00 4.22 141 ALA A C 12
ATOM 19811 O O . ALA A 1 103 ? 10.477 4.284 11.211 1.00 12.41 141 ALA A O 12
ATOM 19818 N N . ASP A 1 104 ? 11.353 5.767 12.633 1.00 4.13 142 ASP A N 12
ATOM 19819 C CA . ASP A 1 104 ? 10.266 5.649 13.549 1.00 24.30 142 ASP A CA 12
ATOM 19820 C C . ASP A 1 104 ? 9.186 6.526 13.017 1.00 51.40 142 ASP A C 12
ATOM 19821 O O . ASP A 1 104 ? 9.381 7.717 12.800 1.00 12.33 142 ASP A O 12
ATOM 19830 N N . ILE A 1 105 ? 8.093 5.942 12.724 1.00 54.55 143 ILE A N 12
ATOM 19831 C CA . ILE A 1 105 ? 7.041 6.650 12.103 1.00 62.21 143 ILE A CA 12
ATOM 19832 C C . ILE A 1 105 ? 6.058 7.112 13.134 1.00 73.11 143 ILE A C 12
ATOM 19833 O O . ILE A 1 105 ? 5.646 6.348 13.997 1.00 23.33 143 ILE A O 12
ATOM 19849 N N . GLY A 1 106 ? 5.748 8.364 13.117 1.00 35.12 144 GLY A N 12
ATOM 19850 C CA . GLY A 1 106 ? 4.876 8.854 14.111 1.00 45.43 144 GLY A CA 12
ATOM 19851 C C . GLY A 1 106 ? 4.305 10.176 13.787 1.00 63.43 144 GLY A C 12
ATOM 19852 O O . GLY A 1 106 ? 4.610 10.775 12.742 1.00 75.50 144 GLY A O 12
ATOM 19856 N N . ASN A 1 107 ? 3.516 10.635 14.680 1.00 43.41 145 ASN A N 12
ATOM 19857 C CA . ASN A 1 107 ? 2.822 11.874 14.587 1.00 42.22 145 ASN A CA 12
ATOM 19858 C C . ASN A 1 107 ? 3.214 12.651 15.805 1.00 24.42 145 ASN A C 12
ATOM 19859 O O . ASN A 1 107 ? 3.420 12.063 16.860 1.00 51.43 145 ASN A O 12
ATOM 19870 N N . TRP A 1 108 ? 3.280 13.925 15.712 1.00 51.13 146 TRP A N 12
ATOM 19871 C CA . TRP A 1 108 ? 3.764 14.683 16.817 1.00 52.31 146 TRP A CA 12
ATOM 19872 C C . TRP A 1 108 ? 2.981 15.927 16.885 1.00 22.52 146 TRP A C 12
ATOM 19873 O O . TRP A 1 108 ? 2.710 16.545 15.850 1.00 5.11 146 TRP A O 12
ATOM 19894 N N . ASP A 1 109 ? 2.578 16.296 18.046 1.00 24.14 147 ASP A N 12
ATOM 19895 C CA . ASP A 1 109 ? 1.816 17.490 18.168 1.00 31.23 147 ASP A CA 12
ATOM 19896 C C . ASP A 1 109 ? 2.590 18.460 18.972 1.00 52.21 147 ASP A C 12
ATOM 19897 O O . ASP A 1 109 ? 2.796 18.261 20.170 1.00 20.24 147 ASP A O 12
ATOM 19906 N N . ASN A 1 110 ? 3.100 19.437 18.296 1.00 33.14 148 ASN A N 12
ATOM 19907 C CA . ASN A 1 110 ? 3.824 20.510 18.878 1.00 10.42 148 ASN A CA 12
ATOM 19908 C C . ASN A 1 110 ? 3.514 21.734 18.078 1.00 65.41 148 ASN A C 12
ATOM 19909 O O . ASN A 1 110 ? 2.511 22.393 18.383 1.00 42.21 148 ASN A O 12
ATOM 19921 N N . MET A 1 1 ? 2.857 5.969 -0.608 1.00 31.01 39 MET A N 13
ATOM 19922 C CA . MET A 1 1 ? 4.043 5.248 -1.063 1.00 54.52 39 MET A CA 13
ATOM 19923 C C . MET A 1 1 ? 3.724 3.766 -1.028 1.00 43.30 39 MET A C 13
ATOM 19924 O O . MET A 1 1 ? 3.924 3.101 -0.029 1.00 73.13 39 MET A O 13
ATOM 19940 N N . SER A 1 2 ? 3.176 3.266 -2.096 1.00 23.53 40 SER A N 13
ATOM 19941 C CA . SER A 1 2 ? 2.680 1.925 -2.128 1.00 11.43 40 SER A CA 13
ATOM 19942 C C . SER A 1 2 ? 3.557 1.054 -3.023 1.00 15.34 40 SER A C 13
ATOM 19943 O O . SER A 1 2 ? 3.373 0.974 -4.246 1.00 32.43 40 SER A O 13
ATOM 19951 N N . ARG A 1 3 ? 4.549 0.486 -2.408 1.00 12.33 41 ARG A N 13
ATOM 19952 C CA . ARG A 1 3 ? 5.521 -0.378 -3.030 1.00 70.20 41 ARG A CA 13
ATOM 19953 C C . ARG A 1 3 ? 6.080 -1.262 -1.916 1.00 11.22 41 ARG A C 13
ATOM 19954 O O . ARG A 1 3 ? 5.880 -0.909 -0.754 1.00 61.11 41 ARG A O 13
ATOM 19975 N N . PRO A 1 4 ? 6.724 -2.421 -2.227 1.00 5.54 42 PRO A N 13
ATOM 19976 C CA . PRO A 1 4 ? 7.260 -3.371 -1.219 1.00 64.50 42 PRO A CA 13
ATOM 19977 C C . PRO A 1 4 ? 7.908 -2.705 0.014 1.00 12.20 42 PRO A C 13
ATOM 19978 O O . PRO A 1 4 ? 8.837 -1.892 -0.104 1.00 51.33 42 PRO A O 13
ATOM 19989 N N . ASP A 1 5 ? 7.341 -3.026 1.186 1.00 24.14 43 ASP A N 13
ATOM 19990 C CA . ASP A 1 5 ? 7.750 -2.543 2.542 1.00 30.04 43 ASP A CA 13
ATOM 19991 C C . ASP A 1 5 ? 7.340 -1.099 2.785 1.00 42.24 43 ASP A C 13
ATOM 19992 O O . ASP A 1 5 ? 6.917 -0.748 3.875 1.00 12.43 43 ASP A O 13
ATOM 20001 N N . GLN A 1 6 ? 7.396 -0.282 1.742 1.00 44.34 44 GLN A N 13
ATOM 20002 C CA . GLN A 1 6 ? 6.965 1.111 1.817 1.00 72.02 44 GLN A CA 13
ATOM 20003 C C . GLN A 1 6 ? 5.464 1.167 1.991 1.00 21.12 44 GLN A C 13
ATOM 20004 O O . GLN A 1 6 ? 4.914 2.130 2.524 1.00 32.53 44 GLN A O 13
ATOM 20018 N N . ALA A 1 7 ? 4.808 0.104 1.548 1.00 42.22 45 ALA A N 13
ATOM 20019 C CA . ALA A 1 7 ? 3.389 -0.073 1.731 1.00 21.14 45 ALA A CA 13
ATOM 20020 C C . ALA A 1 7 ? 3.077 -0.139 3.221 1.00 54.11 45 ALA A C 13
ATOM 20021 O O . ALA A 1 7 ? 2.030 0.284 3.667 1.00 34.43 45 ALA A O 13
ATOM 20028 N N . LYS A 1 8 ? 4.028 -0.616 3.990 1.00 52.45 46 LYS A N 13
ATOM 20029 C CA . LYS A 1 8 ? 3.870 -0.680 5.413 1.00 33.40 46 LYS A CA 13
ATOM 20030 C C . LYS A 1 8 ? 4.156 0.685 6.039 1.00 30.44 46 LYS A C 13
ATOM 20031 O O . LYS A 1 8 ? 3.634 1.009 7.086 1.00 21.31 46 LYS A O 13
ATOM 20050 N N . VAL A 1 9 ? 4.931 1.507 5.341 1.00 41.02 47 VAL A N 13
ATOM 20051 C CA . VAL A 1 9 ? 5.230 2.856 5.805 1.00 21.20 47 VAL A CA 13
ATOM 20052 C C . VAL A 1 9 ? 3.991 3.718 5.592 1.00 30.44 47 VAL A C 13
ATOM 20053 O O . VAL A 1 9 ? 3.569 4.466 6.471 1.00 21.43 47 VAL A O 13
ATOM 20066 N N . THR A 1 10 ? 3.382 3.564 4.425 1.00 14.31 48 THR A N 13
ATOM 20067 C CA . THR A 1 10 ? 2.237 4.353 4.067 1.00 31.12 48 THR A CA 13
ATOM 20068 C C . THR A 1 10 ? 1.016 4.003 4.936 1.00 40.34 48 THR A C 13
ATOM 20069 O O . THR A 1 10 ? 0.241 4.903 5.288 1.00 2.11 48 THR A O 13
ATOM 20080 N N . VAL A 1 11 ? 0.869 2.721 5.332 1.00 32.24 49 VAL A N 13
ATOM 20081 C CA . VAL A 1 11 ? -0.242 2.364 6.200 1.00 71.45 49 VAL A CA 13
ATOM 20082 C C . VAL A 1 11 ? -0.026 2.966 7.575 1.00 32.34 49 VAL A C 13
ATOM 20083 O O . VAL A 1 11 ? -0.911 3.618 8.104 1.00 34.05 49 VAL A O 13
ATOM 20096 N N . ALA A 1 12 ? 1.213 2.863 8.055 1.00 11.22 50 ALA A N 13
ATOM 20097 C CA . ALA A 1 12 ? 1.613 3.309 9.372 1.00 20.22 50 ALA A CA 13
ATOM 20098 C C . ALA A 1 12 ? 1.361 4.789 9.541 1.00 51.33 50 ALA A C 13
ATOM 20099 O O . ALA A 1 12 ? 0.852 5.243 10.565 1.00 41.25 50 ALA A O 13
ATOM 20106 N N . LYS A 1 13 ? 1.674 5.545 8.502 1.00 42.31 51 LYS A N 13
ATOM 20107 C CA . LYS A 1 13 ? 1.479 6.980 8.516 1.00 42.44 51 LYS A CA 13
ATOM 20108 C C . LYS A 1 13 ? -0.013 7.357 8.569 1.00 74.31 51 LYS A C 13
ATOM 20109 O O . LYS A 1 13 ? -0.386 8.447 9.032 1.00 13.11 51 LYS A O 13
ATOM 20128 N N . GLY A 1 14 ? -0.852 6.436 8.152 1.00 1.44 52 GLY A N 13
ATOM 20129 C CA . GLY A 1 14 ? -2.270 6.640 8.224 1.00 33.13 52 GLY A CA 13
ATOM 20130 C C . GLY A 1 14 ? -2.787 6.225 9.585 1.00 72.22 52 GLY A C 13
ATOM 20131 O O . GLY A 1 14 ? -3.733 6.819 10.118 1.00 45.24 52 GLY A O 13
ATOM 20135 N N . ASP A 1 15 ? -2.143 5.235 10.170 1.00 12.35 53 ASP A N 13
ATOM 20136 C CA . ASP A 1 15 ? -2.514 4.724 11.487 1.00 24.25 53 ASP A CA 13
ATOM 20137 C C . ASP A 1 15 ? -2.181 5.713 12.545 1.00 2.11 53 ASP A C 13
ATOM 20138 O O . ASP A 1 15 ? -2.957 5.946 13.469 1.00 50.34 53 ASP A O 13
ATOM 20147 N N . ILE A 1 16 ? -1.054 6.356 12.392 1.00 54.31 54 ILE A N 13
ATOM 20148 C CA . ILE A 1 16 ? -0.669 7.399 13.306 1.00 12.24 54 ILE A CA 13
ATOM 20149 C C . ILE A 1 16 ? -1.555 8.628 13.125 1.00 12.34 54 ILE A C 13
ATOM 20150 O O . ILE A 1 16 ? -1.765 9.383 14.053 1.00 14.34 54 ILE A O 13
ATOM 20166 N N . LYS A 1 17 ? -2.120 8.799 11.940 1.00 40.44 55 LYS A N 13
ATOM 20167 C CA . LYS A 1 17 ? -3.048 9.901 11.719 1.00 22.31 55 LYS A CA 13
ATOM 20168 C C . LYS A 1 17 ? -4.332 9.638 12.532 1.00 25.13 55 LYS A C 13
ATOM 20169 O O . LYS A 1 17 ? -4.988 10.571 13.032 1.00 61.13 55 LYS A O 13
ATOM 20188 N N . ALA A 1 18 ? -4.657 8.354 12.683 1.00 10.25 56 ALA A N 13
ATOM 20189 C CA . ALA A 1 18 ? -5.799 7.915 13.484 1.00 34.32 56 ALA A CA 13
ATOM 20190 C C . ALA A 1 18 ? -5.504 8.124 14.955 1.00 11.21 56 ALA A C 13
ATOM 20191 O O . ALA A 1 18 ? -6.411 8.356 15.761 1.00 63.24 56 ALA A O 13
ATOM 20198 N N . ILE A 1 19 ? -4.221 8.047 15.287 1.00 3.21 57 ILE A N 13
ATOM 20199 C CA . ILE A 1 19 ? -3.734 8.304 16.629 1.00 33.32 57 ILE A CA 13
ATOM 20200 C C . ILE A 1 19 ? -4.099 9.725 17.016 1.00 11.14 57 ILE A C 13
ATOM 20201 O O . ILE A 1 19 ? -4.663 9.942 18.054 1.00 43.01 57 ILE A O 13
ATOM 20217 N N . ALA A 1 20 ? -3.818 10.683 16.128 1.00 22.14 58 ALA A N 13
ATOM 20218 C CA . ALA A 1 20 ? -4.109 12.096 16.395 1.00 51.34 58 ALA A CA 13
ATOM 20219 C C . ALA A 1 20 ? -5.578 12.311 16.673 1.00 53.32 58 ALA A C 13
ATOM 20220 O O . ALA A 1 20 ? -5.946 13.130 17.504 1.00 4.42 58 ALA A O 13
ATOM 20227 N N . ALA A 1 21 ? -6.403 11.533 16.012 1.00 43.40 59 ALA A N 13
ATOM 20228 C CA . ALA A 1 21 ? -7.834 11.641 16.166 1.00 33.21 59 ALA A CA 13
ATOM 20229 C C . ALA A 1 21 ? -8.282 11.115 17.537 1.00 71.21 59 ALA A C 13
ATOM 20230 O O . ALA A 1 21 ? -9.099 11.739 18.222 1.00 75.25 59 ALA A O 13
ATOM 20237 N N . ALA A 1 22 ? -7.718 10.003 17.951 1.00 12.14 60 ALA A N 13
ATOM 20238 C CA . ALA A 1 22 ? -8.126 9.368 19.188 1.00 3.35 60 ALA A CA 13
ATOM 20239 C C . ALA A 1 22 ? -7.398 9.942 20.409 1.00 34.52 60 ALA A C 13
ATOM 20240 O O . ALA A 1 22 ? -7.948 9.973 21.499 1.00 12.20 60 ALA A O 13
ATOM 20247 N N . LEU A 1 23 ? -6.196 10.435 20.218 1.00 13.02 61 LEU A N 13
ATOM 20248 C CA . LEU A 1 23 ? -5.427 11.062 21.286 1.00 73.12 61 LEU A CA 13
ATOM 20249 C C . LEU A 1 23 ? -6.137 12.367 21.647 1.00 40.32 61 LEU A C 13
ATOM 20250 O O . LEU A 1 23 ? -6.159 12.795 22.800 1.00 51.31 61 LEU A O 13
ATOM 20266 N N . ASP A 1 24 ? -6.789 12.944 20.649 1.00 42.54 62 ASP A N 13
ATOM 20267 C CA . ASP A 1 24 ? -7.644 14.115 20.825 1.00 73.33 62 ASP A CA 13
ATOM 20268 C C . ASP A 1 24 ? -8.914 13.716 21.604 1.00 13.33 62 ASP A C 13
ATOM 20269 O O . ASP A 1 24 ? -9.501 14.500 22.352 1.00 31.21 62 ASP A O 13
ATOM 20278 N N . MET A 1 25 ? -9.292 12.468 21.474 1.00 23.41 63 MET A N 13
ATOM 20279 C CA . MET A 1 25 ? -10.438 11.942 22.193 1.00 72.42 63 MET A CA 13
ATOM 20280 C C . MET A 1 25 ? -10.064 11.645 23.642 1.00 12.41 63 MET A C 13
ATOM 20281 O O . MET A 1 25 ? -10.899 11.730 24.515 1.00 43.53 63 MET A O 13
ATOM 20295 N N . TYR A 1 26 ? -8.796 11.292 23.891 1.00 63.44 64 TYR A N 13
ATOM 20296 C CA . TYR A 1 26 ? -8.303 11.167 25.266 1.00 5.11 64 TYR A CA 13
ATOM 20297 C C . TYR A 1 26 ? -8.193 12.571 25.858 1.00 34.33 64 TYR A C 13
ATOM 20298 O O . TYR A 1 26 ? -8.456 12.790 27.034 1.00 70.44 64 TYR A O 13
ATOM 20316 N N . LYS A 1 27 ? -7.804 13.517 25.009 1.00 61.32 65 LYS A N 13
ATOM 20317 C CA . LYS A 1 27 ? -7.769 14.934 25.359 1.00 72.30 65 LYS A CA 13
ATOM 20318 C C . LYS A 1 27 ? -9.152 15.384 25.865 1.00 73.44 65 LYS A C 13
ATOM 20319 O O . LYS A 1 27 ? -9.269 16.255 26.715 1.00 23.13 65 LYS A O 13
ATOM 20338 N N . LEU A 1 28 ? -10.175 14.759 25.331 1.00 73.24 66 LEU A N 13
ATOM 20339 C CA . LEU A 1 28 ? -11.549 14.976 25.743 1.00 55.30 66 LEU A CA 13
ATOM 20340 C C . LEU A 1 28 ? -11.902 14.095 26.967 1.00 11.14 66 LEU A C 13
ATOM 20341 O O . LEU A 1 28 ? -12.680 14.496 27.829 1.00 42.14 66 LEU A O 13
ATOM 20357 N N . ASP A 1 29 ? -11.280 12.933 27.055 1.00 74.23 67 ASP A N 13
ATOM 20358 C CA . ASP A 1 29 ? -11.607 11.931 28.093 1.00 61.33 67 ASP A CA 13
ATOM 20359 C C . ASP A 1 29 ? -11.022 12.326 29.453 1.00 61.42 67 ASP A C 13
ATOM 20360 O O . ASP A 1 29 ? -11.620 12.072 30.495 1.00 13.13 67 ASP A O 13
ATOM 20369 N N . ASN A 1 30 ? -9.946 13.075 29.432 1.00 43.25 68 ASN A N 13
ATOM 20370 C CA . ASN A 1 30 ? -9.338 13.541 30.672 1.00 22.54 68 ASN A CA 13
ATOM 20371 C C . ASN A 1 30 ? -9.102 14.979 30.588 1.00 44.22 68 ASN A C 13
ATOM 20372 O O . ASN A 1 30 ? -8.224 15.487 31.279 1.00 34.53 68 ASN A O 13
ATOM 20383 N N . PHE A 1 31 ? -9.874 15.657 29.731 1.00 0.05 69 PHE A N 13
ATOM 20384 C CA . PHE A 1 31 ? -9.837 17.134 29.553 1.00 40.21 69 PHE A CA 13
ATOM 20385 C C . PHE A 1 31 ? -8.412 17.720 29.506 1.00 53.24 69 PHE A C 13
ATOM 20386 O O . PHE A 1 31 ? -8.199 18.897 29.861 1.00 1.42 69 PHE A O 13
ATOM 20403 N N . ALA A 1 32 ? -7.480 16.952 28.947 1.00 72.30 70 ALA A N 13
ATOM 20404 C CA . ALA A 1 32 ? -6.084 17.299 28.939 1.00 21.24 70 ALA A CA 13
ATOM 20405 C C . ALA A 1 32 ? -5.310 16.216 28.232 1.00 42.11 70 ALA A C 13
ATOM 20406 O O . ALA A 1 32 ? -5.819 15.100 28.054 1.00 54.42 70 ALA A O 13
ATOM 20413 N N . TYR A 1 33 ? -4.125 16.548 27.786 1.00 32.21 71 TYR A N 13
ATOM 20414 C CA . TYR A 1 33 ? -3.228 15.566 27.261 1.00 50.54 71 TYR A CA 13
ATOM 20415 C C . TYR A 1 33 ? -2.508 14.856 28.395 1.00 54.41 71 TYR A C 13
ATOM 20416 O O . TYR A 1 33 ? -2.297 15.442 29.470 1.00 31.12 71 TYR A O 13
ATOM 20434 N N . PRO A 1 34 ? -2.130 13.594 28.171 1.00 34.13 72 PRO A N 13
ATOM 20435 C CA . PRO A 1 34 ? -1.453 12.757 29.173 1.00 35.51 72 PRO A CA 13
ATOM 20436 C C . PRO A 1 34 ? -0.051 13.280 29.558 1.00 60.42 72 PRO A C 13
ATOM 20437 O O . PRO A 1 34 ? 0.468 14.198 28.935 1.00 41.23 72 PRO A O 13
ATOM 20448 N N . SER A 1 35 ? 0.539 12.704 30.594 1.00 62.32 73 SER A N 13
ATOM 20449 C CA . SER A 1 35 ? 1.911 12.983 30.943 1.00 74.45 73 SER A CA 13
ATOM 20450 C C . SER A 1 35 ? 2.678 11.748 30.630 1.00 5.51 73 SER A C 13
ATOM 20451 O O . SER A 1 35 ? 2.100 10.668 30.580 1.00 22.22 73 SER A O 13
ATOM 20459 N N . THR A 1 36 ? 3.929 11.882 30.363 1.00 61.42 74 THR A N 13
ATOM 20460 C CA . THR A 1 36 ? 4.749 10.764 30.010 1.00 25.30 74 THR A CA 13
ATOM 20461 C C . THR A 1 36 ? 4.781 9.685 31.138 1.00 25.10 74 THR A C 13
ATOM 20462 O O . THR A 1 36 ? 5.053 8.508 30.894 1.00 25.03 74 THR A O 13
ATOM 20473 N N . GLN A 1 37 ? 4.459 10.088 32.339 1.00 73.14 75 GLN A N 13
ATOM 20474 C CA . GLN A 1 37 ? 4.358 9.162 33.418 1.00 41.42 75 GLN A CA 13
ATOM 20475 C C . GLN A 1 37 ? 2.902 8.756 33.669 1.00 23.30 75 GLN A C 13
ATOM 20476 O O . GLN A 1 37 ? 2.498 7.632 33.348 1.00 72.25 75 GLN A O 13
ATOM 20490 N N . GLN A 1 38 ? 2.086 9.708 34.100 1.00 42.42 76 GLN A N 13
ATOM 20491 C CA . GLN A 1 38 ? 0.718 9.402 34.513 1.00 21.32 76 GLN A CA 13
ATOM 20492 C C . GLN A 1 38 ? -0.161 9.170 33.338 1.00 75.22 76 GLN A C 13
ATOM 20493 O O . GLN A 1 38 ? -0.997 8.291 33.367 1.00 32.10 76 GLN A O 13
ATOM 20507 N N . GLY A 1 39 ? 0.049 9.921 32.283 1.00 75.31 77 GLY A N 13
ATOM 20508 C CA . GLY A 1 39 ? -0.783 9.742 31.155 1.00 32.34 77 GLY A CA 13
ATOM 20509 C C . GLY A 1 39 ? -0.401 8.540 30.332 1.00 61.32 77 GLY A C 13
ATOM 20510 O O . GLY A 1 39 ? -1.225 8.019 29.628 1.00 34.13 77 GLY A O 13
ATOM 20514 N N . LEU A 1 40 ? 0.837 8.071 30.455 1.00 51.01 78 LEU A N 13
ATOM 20515 C CA . LEU A 1 40 ? 1.247 6.876 29.724 1.00 72.11 78 LEU A CA 13
ATOM 20516 C C . LEU A 1 40 ? 0.533 5.715 30.374 1.00 11.33 78 LEU A C 13
ATOM 20517 O O . LEU A 1 40 ? -0.089 4.865 29.694 1.00 11.32 78 LEU A O 13
ATOM 20533 N N . GLU A 1 41 ? 0.552 5.725 31.704 1.00 11.41 79 GLU A N 13
ATOM 20534 C CA . GLU A 1 41 ? -0.202 4.773 32.460 1.00 2.10 79 GLU A CA 13
ATOM 20535 C C . GLU A 1 41 ? -1.645 4.914 32.150 1.00 65.53 79 GLU A C 13
ATOM 20536 O O . GLU A 1 41 ? -2.283 3.969 31.926 1.00 63.42 79 GLU A O 13
ATOM 20548 N N . ALA A 1 42 ? -2.110 6.123 32.040 1.00 54.51 80 ALA A N 13
ATOM 20549 C CA . ALA A 1 42 ? -3.505 6.394 31.757 1.00 31.34 80 ALA A CA 13
ATOM 20550 C C . ALA A 1 42 ? -3.868 6.187 30.275 1.00 33.12 80 ALA A C 13
ATOM 20551 O O . ALA A 1 42 ? -4.991 6.471 29.857 1.00 13.23 80 ALA A O 13
ATOM 20558 N N . LEU A 1 43 ? -2.910 5.777 29.481 1.00 51.33 81 LEU A N 13
ATOM 20559 C CA . LEU A 1 43 ? -3.166 5.397 28.107 1.00 45.02 81 LEU A CA 13
ATOM 20560 C C . LEU A 1 43 ? -3.210 3.885 27.959 1.00 64.13 81 LEU A C 13
ATOM 20561 O O . LEU A 1 43 ? -3.731 3.368 26.974 1.00 14.02 81 LEU A O 13
ATOM 20577 N N . VAL A 1 44 ? -2.617 3.179 28.901 1.00 65.42 82 VAL A N 13
ATOM 20578 C CA . VAL A 1 44 ? -2.610 1.712 28.849 1.00 52.51 82 VAL A CA 13
ATOM 20579 C C . VAL A 1 44 ? -3.490 1.111 29.976 1.00 21.40 82 VAL A C 13
ATOM 20580 O O . VAL A 1 44 ? -4.063 0.020 29.846 1.00 31.43 82 VAL A O 13
ATOM 20593 N N . LYS A 1 45 ? -3.615 1.865 31.020 1.00 63.35 83 LYS A N 13
ATOM 20594 C CA . LYS A 1 45 ? -4.354 1.564 32.228 1.00 21.53 83 LYS A CA 13
ATOM 20595 C C . LYS A 1 45 ? -5.369 2.698 32.390 1.00 72.32 83 LYS A C 13
ATOM 20596 O O . LYS A 1 45 ? -5.085 3.806 31.978 1.00 51.24 83 LYS A O 13
ATOM 20615 N N . LYS A 1 46 ? -6.552 2.419 32.930 1.00 5.43 84 LYS A N 13
ATOM 20616 C CA . LYS A 1 46 ? -7.609 3.457 33.033 1.00 4.12 84 LYS A CA 13
ATOM 20617 C C . LYS A 1 46 ? -7.109 4.697 33.792 1.00 21.21 84 LYS A C 13
ATOM 20618 O O . LYS A 1 46 ? -6.354 4.559 34.773 1.00 43.20 84 LYS A O 13
ATOM 20637 N N . PRO A 1 47 ? -7.518 5.915 33.350 1.00 3.43 85 PRO A N 13
ATOM 20638 C CA . PRO A 1 47 ? -7.004 7.163 33.881 1.00 34.35 85 PRO A CA 13
ATOM 20639 C C . PRO A 1 47 ? -7.303 7.329 35.351 1.00 1.05 85 PRO A C 13
ATOM 20640 O O . PRO A 1 47 ? -8.468 7.301 35.780 1.00 4.12 85 PRO A O 13
ATOM 20651 N N . THR A 1 48 ? -6.251 7.497 36.096 1.00 45.24 86 THR A N 13
ATOM 20652 C CA . THR A 1 48 ? -6.307 7.611 37.519 1.00 53.24 86 THR A CA 13
ATOM 20653 C C . THR A 1 48 ? -6.915 8.940 37.939 1.00 2.30 86 THR A C 13
ATOM 20654 O O . THR A 1 48 ? -6.659 9.971 37.317 1.00 60.12 86 THR A O 13
ATOM 20665 N N . GLY A 1 49 ? -7.715 8.914 38.960 1.00 75.11 87 GLY A N 13
ATOM 20666 C CA . GLY A 1 49 ? -8.313 10.114 39.432 1.00 51.40 87 GLY A CA 13
ATOM 20667 C C . GLY A 1 49 ? -9.708 10.240 38.920 1.00 22.15 87 GLY A C 13
ATOM 20668 O O . GLY A 1 49 ? -10.558 9.376 39.196 1.00 11.45 87 GLY A O 13
ATOM 20672 N N . ASN A 1 50 ? -9.952 11.247 38.133 1.00 51.34 88 ASN A N 13
ATOM 20673 C CA . ASN A 1 50 ? -11.279 11.486 37.627 1.00 23.14 88 ASN A CA 13
ATOM 20674 C C . ASN A 1 50 ? -11.283 11.983 36.186 1.00 52.10 88 ASN A C 13
ATOM 20675 O O . ASN A 1 50 ? -11.097 13.165 35.920 1.00 70.23 88 ASN A O 13
ATOM 20686 N N . PRO A 1 51 ? -11.391 11.070 35.222 1.00 22.12 89 PRO A N 13
ATOM 20687 C CA . PRO A 1 51 ? -11.611 11.443 33.842 1.00 42.13 89 PRO A CA 13
ATOM 20688 C C . PRO A 1 51 ? -13.123 11.664 33.645 1.00 34.21 89 PRO A C 13
ATOM 20689 O O . PRO A 1 51 ? -13.936 11.213 34.478 1.00 35.41 89 PRO A O 13
ATOM 20700 N N . GLN A 1 52 ? -13.508 12.336 32.593 1.00 23.25 90 GLN A N 13
ATOM 20701 C CA . GLN A 1 52 ? -14.920 12.623 32.347 1.00 71.41 90 GLN A CA 13
ATOM 20702 C C . GLN A 1 52 ? -15.613 11.364 31.866 1.00 53.52 90 GLN A C 13
ATOM 20703 O O . GLN A 1 52 ? -14.927 10.443 31.441 1.00 42.14 90 GLN A O 13
ATOM 20717 N N . PRO A 1 53 ? -16.968 11.255 31.981 1.00 32.14 91 PRO A N 13
ATOM 20718 C CA . PRO A 1 53 ? -17.687 10.078 31.488 1.00 34.43 91 PRO A CA 13
ATOM 20719 C C . PRO A 1 53 ? -17.460 9.898 29.993 1.00 63.44 91 PRO A C 13
ATOM 20720 O O . PRO A 1 53 ? -18.050 10.604 29.160 1.00 70.53 91 PRO A O 13
ATOM 20731 N N . LYS A 1 54 ? -16.545 9.033 29.673 1.00 71.30 92 LYS A N 13
ATOM 20732 C CA . LYS A 1 54 ? -16.144 8.795 28.336 1.00 2.23 92 LYS A CA 13
ATOM 20733 C C . LYS A 1 54 ? -15.633 7.341 28.293 1.00 45.33 92 LYS A C 13
ATOM 20734 O O . LYS A 1 54 ? -15.059 6.866 29.292 1.00 32.41 92 LYS A O 13
ATOM 20753 N N . ASN A 1 55 ? -15.868 6.624 27.199 1.00 71.43 93 ASN A N 13
ATOM 20754 C CA . ASN A 1 55 ? -15.361 5.250 27.077 1.00 2.51 93 ASN A CA 13
ATOM 20755 C C . ASN A 1 55 ? -13.896 5.236 26.718 1.00 42.11 93 ASN A C 13
ATOM 20756 O O . ASN A 1 55 ? -13.524 5.363 25.539 1.00 23.34 93 ASN A O 13
ATOM 20767 N N . TRP A 1 56 ? -13.084 5.134 27.741 1.00 74.04 94 TRP A N 13
ATOM 20768 C CA . TRP A 1 56 ? -11.650 5.075 27.654 1.00 53.00 94 TRP A CA 13
ATOM 20769 C C . TRP A 1 56 ? -11.160 3.904 26.784 1.00 52.34 94 TRP A C 13
ATOM 20770 O O . TRP A 1 56 ? -11.768 2.821 26.738 1.00 21.03 94 TRP A O 13
ATOM 20791 N N . ASN A 1 57 ? -10.099 4.155 26.081 1.00 4.23 95 ASN A N 13
ATOM 20792 C CA . ASN A 1 57 ? -9.455 3.204 25.216 1.00 62.30 95 ASN A CA 13
ATOM 20793 C C . ASN A 1 57 ? -8.027 3.013 25.672 1.00 73.22 95 ASN A C 13
ATOM 20794 O O . ASN A 1 57 ? -7.339 3.988 25.960 1.00 4.23 95 ASN A O 13
ATOM 20805 N N . LYS A 1 58 ? -7.584 1.782 25.733 1.00 63.41 96 LYS A N 13
ATOM 20806 C CA . LYS A 1 58 ? -6.220 1.508 26.090 1.00 54.23 96 LYS A CA 13
ATOM 20807 C C . LYS A 1 58 ? -5.341 1.623 24.855 1.00 51.52 96 LYS A C 13
ATOM 20808 O O . LYS A 1 58 ? -5.802 2.030 23.791 1.00 14.30 96 LYS A O 13
ATOM 20827 N N . ASP A 1 59 ? -4.082 1.284 25.010 1.00 74.24 97 ASP A N 13
ATOM 20828 C CA . ASP A 1 59 ? -3.130 1.260 23.950 1.00 55.33 97 ASP A CA 13
ATOM 20829 C C . ASP A 1 59 ? -2.942 2.591 23.253 1.00 51.23 97 ASP A C 13
ATOM 20830 O O . ASP A 1 59 ? -2.706 2.654 22.048 1.00 64.30 97 ASP A O 13
ATOM 20839 N N . GLY A 1 60 ? -3.043 3.644 24.021 1.00 72.21 98 GLY A N 13
ATOM 20840 C CA . GLY A 1 60 ? -2.642 4.949 23.542 1.00 60.44 98 GLY A CA 13
ATOM 20841 C C . GLY A 1 60 ? -3.726 5.717 22.875 1.00 22.44 98 GLY A C 13
ATOM 20842 O O . GLY A 1 60 ? -3.467 6.794 22.354 1.00 54.43 98 GLY A O 13
ATOM 20846 N N . TYR A 1 61 ? -4.940 5.181 22.920 1.00 24.12 99 TYR A N 13
ATOM 20847 C CA . TYR A 1 61 ? -6.077 5.776 22.260 1.00 4.12 99 TYR A CA 13
ATOM 20848 C C . TYR A 1 61 ? -5.915 5.744 20.729 1.00 33.23 99 TYR A C 13
ATOM 20849 O O . TYR A 1 61 ? -5.318 6.626 20.112 1.00 11.04 99 TYR A O 13
ATOM 20867 N N . LEU A 1 62 ? -6.431 4.683 20.145 1.00 43.22 100 LEU A N 13
ATOM 20868 C CA . LEU A 1 62 ? -6.397 4.442 18.720 1.00 24.44 100 LEU A CA 13
ATOM 20869 C C . LEU A 1 62 ? -7.768 3.889 18.294 1.00 12.33 100 LEU A C 13
ATOM 20870 O O . LEU A 1 62 ? -8.610 3.586 19.138 1.00 51.05 100 LEU A O 13
ATOM 20886 N N . LYS A 1 63 ? -8.006 3.774 17.012 1.00 31.15 101 LYS A N 13
ATOM 20887 C CA . LYS A 1 63 ? -9.270 3.255 16.510 1.00 23.02 101 LYS A CA 13
ATOM 20888 C C . LYS A 1 63 ? -9.219 1.719 16.473 1.00 54.13 101 LYS A C 13
ATOM 20889 O O . LYS A 1 63 ? -8.333 1.118 17.076 1.00 54.20 101 LYS A O 13
ATOM 20908 N N . LYS A 1 64 ? -10.161 1.087 15.774 1.00 34.44 102 LYS A N 13
ATOM 20909 C CA . LYS A 1 64 ? -10.210 -0.403 15.618 1.00 74.44 102 LYS A CA 13
ATOM 20910 C C . LYS A 1 64 ? -9.054 -0.944 14.703 1.00 65.40 102 LYS A C 13
ATOM 20911 O O . LYS A 1 64 ? -9.215 -1.907 13.952 1.00 3.41 102 LYS A O 13
ATOM 20930 N N . LEU A 1 65 ? -7.902 -0.378 14.864 1.00 71.32 103 LEU A N 13
ATOM 20931 C CA . LEU A 1 65 ? -6.741 -0.657 14.060 1.00 73.10 103 LEU A CA 13
ATOM 20932 C C . LEU A 1 65 ? -5.781 -1.576 14.819 1.00 24.43 103 LEU A C 13
ATOM 20933 O O . LEU A 1 65 ? -5.775 -1.578 16.059 1.00 22.43 103 LEU A O 13
ATOM 20949 N N . PRO A 1 66 ? -5.042 -2.426 14.100 1.00 23.24 104 PRO A N 13
ATOM 20950 C CA . PRO A 1 66 ? -4.061 -3.367 14.686 1.00 72.02 104 PRO A CA 13
ATOM 20951 C C . PRO A 1 66 ? -2.791 -2.649 15.187 1.00 4.14 104 PRO A C 13
ATOM 20952 O O . PRO A 1 66 ? -2.786 -1.426 15.379 1.00 2.24 104 PRO A O 13
ATOM 20963 N N . VAL A 1 67 ? -1.751 -3.413 15.479 1.00 34.35 105 VAL A N 13
ATOM 20964 C CA . VAL A 1 67 ? -0.492 -2.813 15.859 1.00 22.51 105 VAL A CA 13
ATOM 20965 C C . VAL A 1 67 ? 0.273 -2.480 14.555 1.00 24.50 105 VAL A C 13
ATOM 20966 O O . VAL A 1 67 ? -0.170 -2.904 13.467 1.00 14.24 105 VAL A O 13
ATOM 20979 N N . ASP A 1 68 ? 1.391 -1.775 14.634 1.00 73.33 106 ASP A N 13
ATOM 20980 C CA . ASP A 1 68 ? 2.044 -1.310 13.409 1.00 4.10 106 ASP A CA 13
ATOM 20981 C C . ASP A 1 68 ? 2.858 -2.447 12.791 1.00 73.22 106 ASP A C 13
ATOM 20982 O O . ASP A 1 68 ? 3.209 -3.418 13.506 1.00 63.33 106 ASP A O 13
ATOM 20991 N N . PRO A 1 69 ? 3.125 -2.407 11.454 1.00 73.22 107 PRO A N 13
ATOM 20992 C CA . PRO A 1 69 ? 3.928 -3.403 10.765 1.00 55.14 107 PRO A CA 13
ATOM 20993 C C . PRO A 1 69 ? 5.297 -3.603 11.385 1.00 2.40 107 PRO A C 13
ATOM 20994 O O . PRO A 1 69 ? 5.722 -2.868 12.263 1.00 22.32 107 PRO A O 13
ATOM 21005 N N . TRP A 1 70 ? 5.982 -4.621 10.893 1.00 32.00 108 TRP A N 13
ATOM 21006 C CA . TRP A 1 70 ? 7.328 -5.040 11.315 1.00 51.31 108 TRP A CA 13
ATOM 21007 C C . TRP A 1 70 ? 7.285 -5.536 12.764 1.00 1.14 108 TRP A C 13
ATOM 21008 O O . TRP A 1 70 ? 8.321 -5.682 13.428 1.00 33.32 108 TRP A O 13
ATOM 21029 N N . GLY A 1 71 ? 6.077 -5.803 13.225 1.00 73.43 109 GLY A N 13
ATOM 21030 C CA . GLY A 1 71 ? 5.835 -6.312 14.559 1.00 32.14 109 GLY A CA 13
ATOM 21031 C C . GLY A 1 71 ? 6.199 -5.338 15.665 1.00 64.31 109 GLY A C 13
ATOM 21032 O O . GLY A 1 71 ? 6.590 -5.762 16.756 1.00 64.55 109 GLY A O 13
ATOM 21036 N N . ASN A 1 72 ? 6.102 -4.051 15.403 1.00 11.53 110 ASN A N 13
ATOM 21037 C CA . ASN A 1 72 ? 6.420 -3.065 16.407 1.00 23.22 110 ASN A CA 13
ATOM 21038 C C . ASN A 1 72 ? 5.188 -2.657 17.163 1.00 40.41 110 ASN A C 13
ATOM 21039 O O . ASN A 1 72 ? 4.190 -2.216 16.555 1.00 24.41 110 ASN A O 13
ATOM 21050 N N . PRO A 1 73 ? 5.185 -2.874 18.485 1.00 74.42 111 PRO A N 13
ATOM 21051 C CA . PRO A 1 73 ? 4.174 -2.311 19.350 1.00 1.21 111 PRO A CA 13
ATOM 21052 C C . PRO A 1 73 ? 4.273 -0.802 19.299 1.00 63.45 111 PRO A C 13
ATOM 21053 O O . PRO A 1 73 ? 5.373 -0.267 19.220 1.00 42.12 111 PRO A O 13
ATOM 21064 N N . TYR A 1 74 ? 3.163 -0.128 19.344 1.00 41.14 112 TYR A N 13
ATOM 21065 C CA . TYR A 1 74 ? 3.166 1.316 19.297 1.00 31.35 112 TYR A CA 13
ATOM 21066 C C . TYR A 1 74 ? 3.754 1.886 20.581 1.00 64.11 112 TYR A C 13
ATOM 21067 O O . TYR A 1 74 ? 3.562 1.332 21.678 1.00 70.01 112 TYR A O 13
ATOM 21085 N N . GLN A 1 75 ? 4.460 2.970 20.450 1.00 3.52 113 GLN A N 13
ATOM 21086 C CA . GLN A 1 75 ? 5.111 3.599 21.586 1.00 42.44 113 GLN A CA 13
ATOM 21087 C C . GLN A 1 75 ? 4.259 4.792 21.960 1.00 12.14 113 GLN A C 13
ATOM 21088 O O . GLN A 1 75 ? 4.121 5.738 21.164 1.00 51.42 113 GLN A O 13
ATOM 21102 N N . TYR A 1 76 ? 3.667 4.759 23.137 1.00 63.34 114 TYR A N 13
ATOM 21103 C CA . TYR A 1 76 ? 2.804 5.843 23.538 1.00 5.23 114 TYR A CA 13
ATOM 21104 C C . TYR A 1 76 ? 3.595 6.726 24.485 1.00 2.41 114 TYR A C 13
ATOM 21105 O O . TYR A 1 76 ? 4.034 6.263 25.531 1.00 73.45 114 TYR A O 13
ATOM 21123 N N . LEU A 1 77 ? 3.814 7.957 24.101 1.00 32.21 115 LEU A N 13
ATOM 21124 C CA . LEU A 1 77 ? 4.476 8.934 24.933 1.00 62.01 115 LEU A CA 13
ATOM 21125 C C . LEU A 1 77 ? 3.657 10.199 24.986 1.00 12.15 115 LEU A C 13
ATOM 21126 O O . LEU A 1 77 ? 2.882 10.501 24.069 1.00 72.15 115 LEU A O 13
ATOM 21142 N N . ALA A 1 78 ? 3.809 10.926 26.025 1.00 30.24 116 ALA A N 13
ATOM 21143 C CA . ALA A 1 78 ? 3.123 12.137 26.188 1.00 32.00 116 ALA A CA 13
ATOM 21144 C C . ALA A 1 78 ? 4.181 13.266 26.135 1.00 54.44 116 ALA A C 13
ATOM 21145 O O . ALA A 1 78 ? 5.349 12.907 26.000 1.00 34.23 116 ALA A O 13
ATOM 21152 N N . PRO A 1 79 ? 3.837 14.609 26.294 1.00 23.32 117 PRO A N 13
ATOM 21153 C CA . PRO A 1 79 ? 4.737 15.726 25.920 1.00 72.32 117 PRO A CA 13
ATOM 21154 C C . PRO A 1 79 ? 6.176 15.520 26.252 1.00 33.44 117 PRO A C 13
ATOM 21155 O O . PRO A 1 79 ? 6.579 15.482 27.428 1.00 53.45 117 PRO A O 13
ATOM 21166 N N . GLY A 1 80 ? 6.941 15.337 25.210 1.00 21.24 118 GLY A N 13
ATOM 21167 C CA . GLY A 1 80 ? 8.326 15.064 25.361 1.00 32.20 118 GLY A CA 13
ATOM 21168 C C . GLY A 1 80 ? 9.105 16.313 25.554 1.00 65.33 118 GLY A C 13
ATOM 21169 O O . GLY A 1 80 ? 9.303 16.772 26.680 1.00 42.22 118 GLY A O 13
ATOM 21173 N N . THR A 1 81 ? 9.535 16.880 24.484 1.00 12.02 119 THR A N 13
ATOM 21174 C CA . THR A 1 81 ? 10.303 18.075 24.552 1.00 4.12 119 THR A CA 13
ATOM 21175 C C . THR A 1 81 ? 9.504 19.205 23.963 1.00 44.43 119 THR A C 13
ATOM 21176 O O . THR A 1 81 ? 9.440 19.339 22.753 1.00 33.31 119 THR A O 13
ATOM 21187 N N . LYS A 1 82 ? 8.832 19.955 24.826 1.00 71.53 120 LYS A N 13
ATOM 21188 C CA . LYS A 1 82 ? 8.097 21.174 24.444 1.00 54.42 120 LYS A CA 13
ATOM 21189 C C . LYS A 1 82 ? 6.885 20.891 23.541 1.00 4.42 120 LYS A C 13
ATOM 21190 O O . LYS A 1 82 ? 6.261 21.821 23.036 1.00 62.51 120 LYS A O 13
ATOM 21209 N N . GLY A 1 83 ? 6.531 19.640 23.380 1.00 40.43 121 GLY A N 13
ATOM 21210 C CA . GLY A 1 83 ? 5.460 19.307 22.492 1.00 41.42 121 GLY A CA 13
ATOM 21211 C C . GLY A 1 83 ? 4.407 18.478 23.135 1.00 65.55 121 GLY A C 13
ATOM 21212 O O . GLY A 1 83 ? 4.744 17.504 23.767 1.00 71.23 121 GLY A O 13
ATOM 21216 N N . PRO A 1 84 ? 3.104 18.867 22.951 1.00 74.32 122 PRO A N 13
ATOM 21217 C CA . PRO A 1 84 ? 1.895 18.221 23.528 1.00 62.12 122 PRO A CA 13
ATOM 21218 C C . PRO A 1 84 ? 1.878 16.684 23.660 1.00 30.03 122 PRO A C 13
ATOM 21219 O O . PRO A 1 84 ? 1.196 16.179 24.546 1.00 71.12 122 PRO A O 13
ATOM 21230 N N . PHE A 1 85 ? 2.571 15.947 22.782 1.00 23.00 123 PHE A N 13
ATOM 21231 C CA . PHE A 1 85 ? 2.630 14.470 22.883 1.00 23.25 123 PHE A CA 13
ATOM 21232 C C . PHE A 1 85 ? 3.621 13.893 21.899 1.00 44.40 123 PHE A C 13
ATOM 21233 O O . PHE A 1 85 ? 4.101 14.618 21.033 1.00 32.34 123 PHE A O 13
ATOM 21250 N N . ASP A 1 86 ? 3.940 12.610 22.057 1.00 55.33 124 ASP A N 13
ATOM 21251 C CA . ASP A 1 86 ? 4.826 11.867 21.145 1.00 25.41 124 ASP A CA 13
ATOM 21252 C C . ASP A 1 86 ? 4.257 10.492 20.915 1.00 42.11 124 ASP A C 13
ATOM 21253 O O . ASP A 1 86 ? 4.316 9.635 21.778 1.00 21.11 124 ASP A O 13
ATOM 21262 N N . LEU A 1 87 ? 3.717 10.269 19.774 1.00 1.41 125 LEU A N 13
ATOM 21263 C CA . LEU A 1 87 ? 3.117 8.994 19.479 1.00 71.05 125 LEU A CA 13
ATOM 21264 C C . LEU A 1 87 ? 3.731 8.457 18.225 1.00 73.13 125 LEU A C 13
ATOM 21265 O O . LEU A 1 87 ? 3.739 9.140 17.207 1.00 1.34 125 LEU A O 13
ATOM 21281 N N . TYR A 1 88 ? 4.223 7.242 18.272 1.00 51.43 126 TYR A N 13
ATOM 21282 C CA . TYR A 1 88 ? 4.976 6.714 17.149 1.00 52.33 126 TYR A CA 13
ATOM 21283 C C . TYR A 1 88 ? 5.178 5.227 17.246 1.00 5.21 126 TYR A C 13
ATOM 21284 O O . TYR A 1 88 ? 4.825 4.612 18.246 1.00 71.14 126 TYR A O 13
ATOM 21302 N N . SER A 1 89 ? 5.650 4.664 16.183 1.00 55.24 127 SER A N 13
ATOM 21303 C CA . SER A 1 89 ? 6.052 3.290 16.121 1.00 13.02 127 SER A CA 13
ATOM 21304 C C . SER A 1 89 ? 7.501 3.251 15.624 1.00 10.12 127 SER A C 13
ATOM 21305 O O . SER A 1 89 ? 7.945 4.176 14.909 1.00 11.23 127 SER A O 13
ATOM 21313 N N . LEU A 1 90 ? 8.251 2.259 16.057 1.00 42.44 128 LEU A N 13
ATOM 21314 C CA . LEU A 1 90 ? 9.622 2.065 15.593 1.00 23.53 128 LEU A CA 13
ATOM 21315 C C . LEU A 1 90 ? 9.631 1.627 14.112 1.00 13.15 128 LEU A C 13
ATOM 21316 O O . LEU A 1 90 ? 8.668 1.049 13.633 1.00 31.00 128 LEU A O 13
ATOM 21332 N N . GLY A 1 91 ? 10.729 1.907 13.411 1.00 24.52 129 GLY A N 13
ATOM 21333 C CA . GLY A 1 91 ? 10.835 1.570 11.998 1.00 52.34 129 GLY A CA 13
ATOM 21334 C C . GLY A 1 91 ? 10.996 0.094 11.733 1.00 40.01 129 GLY A C 13
ATOM 21335 O O . GLY A 1 91 ? 10.993 -0.728 12.658 1.00 1.12 129 GLY A O 13
ATOM 21339 N N . ALA A 1 92 ? 11.203 -0.233 10.471 1.00 44.10 130 ALA A N 13
ATOM 21340 C CA . ALA A 1 92 ? 11.307 -1.610 9.989 1.00 0.11 130 ALA A CA 13
ATOM 21341 C C . ALA A 1 92 ? 12.369 -2.464 10.696 1.00 72.14 130 ALA A C 13
ATOM 21342 O O . ALA A 1 92 ? 12.253 -3.695 10.730 1.00 33.32 130 ALA A O 13
ATOM 21349 N N . ASP A 1 93 ? 13.383 -1.841 11.270 1.00 23.22 131 ASP A N 13
ATOM 21350 C CA . ASP A 1 93 ? 14.429 -2.608 11.952 1.00 43.25 131 ASP A CA 13
ATOM 21351 C C . ASP A 1 93 ? 14.130 -2.734 13.435 1.00 31.31 131 ASP A C 13
ATOM 21352 O O . ASP A 1 93 ? 14.817 -3.460 14.151 1.00 35.10 131 ASP A O 13
ATOM 21361 N N . GLY A 1 94 ? 13.098 -2.063 13.888 1.00 64.12 132 GLY A N 13
ATOM 21362 C CA . GLY A 1 94 ? 12.716 -2.152 15.276 1.00 21.00 132 GLY A CA 13
ATOM 21363 C C . GLY A 1 94 ? 13.365 -1.099 16.136 1.00 22.45 132 GLY A C 13
ATOM 21364 O O . GLY A 1 94 ? 13.458 -1.256 17.351 1.00 63.24 132 GLY A O 13
ATOM 21368 N N . LYS A 1 95 ? 13.845 -0.046 15.520 1.00 71.53 133 LYS A N 13
ATOM 21369 C CA . LYS A 1 95 ? 14.437 1.043 16.248 1.00 63.21 133 LYS A CA 13
ATOM 21370 C C . LYS A 1 95 ? 14.031 2.358 15.604 1.00 13.21 133 LYS A C 13
ATOM 21371 O O . LYS A 1 95 ? 13.761 2.402 14.395 1.00 14.24 133 LYS A O 13
ATOM 21390 N N . GLU A 1 96 ? 13.912 3.396 16.400 1.00 31.53 134 GLU A N 13
ATOM 21391 C CA . GLU A 1 96 ? 13.560 4.709 15.903 1.00 22.10 134 GLU A CA 13
ATOM 21392 C C . GLU A 1 96 ? 14.761 5.359 15.199 1.00 50.10 134 GLU A C 13
ATOM 21393 O O . GLU A 1 96 ? 15.862 5.438 15.756 1.00 52.41 134 GLU A O 13
ATOM 21405 N N . GLY A 1 97 ? 14.578 5.712 13.960 1.00 72.31 135 GLY A N 13
ATOM 21406 C CA . GLY A 1 97 ? 15.609 6.374 13.205 1.00 44.41 135 GLY A CA 13
ATOM 21407 C C . GLY A 1 97 ? 15.004 7.267 12.170 1.00 54.33 135 GLY A C 13
ATOM 21408 O O . GLY A 1 97 ? 13.782 7.395 12.117 1.00 53.31 135 GLY A O 13
ATOM 21412 N N . GLY A 1 98 ? 15.822 7.860 11.340 1.00 0.45 136 GLY A N 13
ATOM 21413 C CA . GLY A 1 98 ? 15.312 8.654 10.260 1.00 33.31 136 GLY A CA 13
ATOM 21414 C C . GLY A 1 98 ? 15.698 7.992 8.973 1.00 45.20 136 GLY A C 13
ATOM 21415 O O . GLY A 1 98 ? 16.882 7.740 8.747 1.00 32.31 136 GLY A O 13
ATOM 21419 N N . SER A 1 99 ? 14.734 7.758 8.117 1.00 24.30 137 SER A N 13
ATOM 21420 C CA . SER A 1 99 ? 14.870 6.933 6.919 1.00 12.31 137 SER A CA 13
ATOM 21421 C C . SER A 1 99 ? 13.521 6.907 6.201 1.00 72.44 137 SER A C 13
ATOM 21422 O O . SER A 1 99 ? 12.611 7.630 6.591 1.00 10.32 137 SER A O 13
ATOM 21430 N N . ASP A 1 100 ? 13.430 6.164 5.125 1.00 2.12 138 ASP A N 13
ATOM 21431 C CA . ASP A 1 100 ? 12.145 5.915 4.478 1.00 40.50 138 ASP A CA 13
ATOM 21432 C C . ASP A 1 100 ? 11.369 4.817 5.218 1.00 70.21 138 ASP A C 13
ATOM 21433 O O . ASP A 1 100 ? 10.366 5.103 5.849 1.00 12.25 138 ASP A O 13
ATOM 21442 N N . ASN A 1 101 ? 11.845 3.588 5.183 1.00 61.21 139 ASN A N 13
ATOM 21443 C CA . ASN A 1 101 ? 11.160 2.496 5.886 1.00 73.14 139 ASN A CA 13
ATOM 21444 C C . ASN A 1 101 ? 11.771 2.243 7.264 1.00 24.14 139 ASN A C 13
ATOM 21445 O O . ASN A 1 101 ? 11.138 1.662 8.143 1.00 34.53 139 ASN A O 13
ATOM 21456 N N . ASP A 1 102 ? 13.001 2.667 7.452 1.00 33.10 140 ASP A N 13
ATOM 21457 C CA . ASP A 1 102 ? 13.706 2.436 8.724 1.00 11.45 140 ASP A CA 13
ATOM 21458 C C . ASP A 1 102 ? 13.532 3.616 9.668 1.00 45.44 140 ASP A C 13
ATOM 21459 O O . ASP A 1 102 ? 14.258 3.757 10.651 1.00 34.10 140 ASP A O 13
ATOM 21468 N N . ALA A 1 103 ? 12.585 4.459 9.361 1.00 62.04 141 ALA A N 13
ATOM 21469 C CA . ALA A 1 103 ? 12.296 5.622 10.167 1.00 41.21 141 ALA A CA 13
ATOM 21470 C C . ALA A 1 103 ? 11.256 5.323 11.188 1.00 41.54 141 ALA A C 13
ATOM 21471 O O . ALA A 1 103 ? 10.470 4.405 11.016 1.00 64.11 141 ALA A O 13
ATOM 21478 N N . ASP A 1 104 ? 11.256 6.085 12.249 1.00 22.34 142 ASP A N 13
ATOM 21479 C CA . ASP A 1 104 ? 10.200 5.992 13.212 1.00 31.34 142 ASP A CA 13
ATOM 21480 C C . ASP A 1 104 ? 9.045 6.760 12.643 1.00 41.23 142 ASP A C 13
ATOM 21481 O O . ASP A 1 104 ? 9.209 7.896 12.172 1.00 12.30 142 ASP A O 13
ATOM 21490 N N . ILE A 1 105 ? 7.925 6.152 12.593 1.00 14.05 143 ILE A N 13
ATOM 21491 C CA . ILE A 1 105 ? 6.783 6.807 12.058 1.00 52.34 143 ILE A CA 13
ATOM 21492 C C . ILE A 1 105 ? 5.982 7.375 13.203 1.00 2.41 143 ILE A C 13
ATOM 21493 O O . ILE A 1 105 ? 5.618 6.656 14.130 1.00 11.10 143 ILE A O 13
ATOM 21509 N N . GLY A 1 106 ? 5.779 8.662 13.197 1.00 34.23 144 GLY A N 13
ATOM 21510 C CA . GLY A 1 106 ? 5.180 9.275 14.332 1.00 32.45 144 GLY A CA 13
ATOM 21511 C C . GLY A 1 106 ? 4.230 10.375 14.018 1.00 51.44 144 GLY A C 13
ATOM 21512 O O . GLY A 1 106 ? 4.343 11.055 13.001 1.00 22.14 144 GLY A O 13
ATOM 21516 N N . ASN A 1 107 ? 3.309 10.545 14.907 1.00 63.11 145 ASN A N 13
ATOM 21517 C CA . ASN A 1 107 ? 2.297 11.552 14.845 1.00 44.11 145 ASN A CA 13
ATOM 21518 C C . ASN A 1 107 ? 2.279 12.248 16.153 1.00 61.25 145 ASN A C 13
ATOM 21519 O O . ASN A 1 107 ? 2.033 11.618 17.192 1.00 34.31 145 ASN A O 13
ATOM 21530 N N . TRP A 1 108 ? 2.515 13.507 16.142 1.00 62.00 146 TRP A N 13
ATOM 21531 C CA . TRP A 1 108 ? 2.548 14.240 17.350 1.00 11.44 146 TRP A CA 13
ATOM 21532 C C . TRP A 1 108 ? 2.364 15.696 17.121 1.00 51.14 146 TRP A C 13
ATOM 21533 O O . TRP A 1 108 ? 2.206 16.160 15.988 1.00 24.21 146 TRP A O 13
ATOM 21554 N N . ASP A 1 109 ? 2.337 16.397 18.181 1.00 33.33 147 ASP A N 13
ATOM 21555 C CA . ASP A 1 109 ? 2.329 17.808 18.162 1.00 74.53 147 ASP A CA 13
ATOM 21556 C C . ASP A 1 109 ? 3.514 18.239 18.915 1.00 60.32 147 ASP A C 13
ATOM 21557 O O . ASP A 1 109 ? 3.666 17.876 20.086 1.00 15.42 147 ASP A O 13
ATOM 21566 N N . ASN A 1 110 ? 4.390 18.910 18.231 1.00 21.21 148 ASN A N 13
ATOM 21567 C CA . ASN A 1 110 ? 5.639 19.358 18.779 1.00 71.23 148 ASN A CA 13
ATOM 21568 C C . ASN A 1 110 ? 6.108 20.502 17.924 1.00 3.32 148 ASN A C 13
ATOM 21569 O O . ASN A 1 110 ? 5.875 21.671 18.288 1.00 44.31 148 ASN A O 13
ATOM 21581 N N . MET A 1 1 ? 2.835 6.098 -0.227 1.00 35.12 39 MET A N 14
ATOM 21582 C CA . MET A 1 1 ? 3.993 5.392 -0.792 1.00 1.02 39 MET A CA 14
ATOM 21583 C C . MET A 1 1 ? 3.603 3.949 -1.034 1.00 42.10 39 MET A C 14
ATOM 21584 O O . MET A 1 1 ? 3.308 3.237 -0.088 1.00 4.04 39 MET A O 14
ATOM 21600 N N . SER A 1 2 ? 3.597 3.512 -2.266 1.00 50.34 40 SER A N 14
ATOM 21601 C CA . SER A 1 2 ? 3.170 2.164 -2.578 1.00 52.41 40 SER A CA 14
ATOM 21602 C C . SER A 1 2 ? 4.271 1.370 -3.292 1.00 71.21 40 SER A C 14
ATOM 21603 O O . SER A 1 2 ? 4.288 1.258 -4.521 1.00 50.01 40 SER A O 14
ATOM 21611 N N . ARG A 1 3 ? 5.205 0.872 -2.511 1.00 32.12 41 ARG A N 14
ATOM 21612 C CA . ARG A 1 3 ? 6.337 0.069 -2.971 1.00 60.11 41 ARG A CA 14
ATOM 21613 C C . ARG A 1 3 ? 6.673 -0.868 -1.830 1.00 35.24 41 ARG A C 14
ATOM 21614 O O . ARG A 1 3 ? 6.230 -0.598 -0.715 1.00 3.23 41 ARG A O 14
ATOM 21635 N N . PRO A 1 4 ? 7.409 -1.983 -2.068 1.00 12.25 42 PRO A N 14
ATOM 21636 C CA . PRO A 1 4 ? 7.842 -2.905 -0.999 1.00 40.35 42 PRO A CA 14
ATOM 21637 C C . PRO A 1 4 ? 8.415 -2.154 0.216 1.00 50.31 42 PRO A C 14
ATOM 21638 O O . PRO A 1 4 ? 9.256 -1.256 0.070 1.00 71.23 42 PRO A O 14
ATOM 21649 N N . ASP A 1 5 ? 7.898 -2.492 1.391 1.00 42.31 43 ASP A N 14
ATOM 21650 C CA . ASP A 1 5 ? 8.240 -1.865 2.688 1.00 44.12 43 ASP A CA 14
ATOM 21651 C C . ASP A 1 5 ? 7.615 -0.513 2.889 1.00 64.20 43 ASP A C 14
ATOM 21652 O O . ASP A 1 5 ? 7.108 -0.227 3.965 1.00 41.52 43 ASP A O 14
ATOM 21661 N N . GLN A 1 6 ? 7.598 0.308 1.855 1.00 73.55 44 GLN A N 14
ATOM 21662 C CA . GLN A 1 6 ? 6.919 1.602 1.920 1.00 51.52 44 GLN A CA 14
ATOM 21663 C C . GLN A 1 6 ? 5.427 1.401 2.004 1.00 31.10 44 GLN A C 14
ATOM 21664 O O . GLN A 1 6 ? 4.696 2.251 2.509 1.00 15.15 44 GLN A O 14
ATOM 21678 N N . ALA A 1 7 ? 4.995 0.256 1.543 1.00 41.44 45 ALA A N 14
ATOM 21679 C CA . ALA A 1 7 ? 3.610 -0.156 1.620 1.00 23.03 45 ALA A CA 14
ATOM 21680 C C . ALA A 1 7 ? 3.200 -0.388 3.075 1.00 65.21 45 ALA A C 14
ATOM 21681 O O . ALA A 1 7 ? 2.017 -0.388 3.402 1.00 53.03 45 ALA A O 14
ATOM 21688 N N . LYS A 1 8 ? 4.182 -0.582 3.953 1.00 13.50 46 LYS A N 14
ATOM 21689 C CA . LYS A 1 8 ? 3.886 -0.721 5.364 1.00 2.14 46 LYS A CA 14
ATOM 21690 C C . LYS A 1 8 ? 3.880 0.670 5.989 1.00 31.12 46 LYS A C 14
ATOM 21691 O O . LYS A 1 8 ? 3.126 0.954 6.905 1.00 2.15 46 LYS A O 14
ATOM 21710 N N . VAL A 1 9 ? 4.631 1.567 5.369 1.00 45.20 47 VAL A N 14
ATOM 21711 C CA . VAL A 1 9 ? 4.801 2.925 5.862 1.00 24.23 47 VAL A CA 14
ATOM 21712 C C . VAL A 1 9 ? 3.550 3.745 5.569 1.00 22.55 47 VAL A C 14
ATOM 21713 O O . VAL A 1 9 ? 3.091 4.534 6.386 1.00 53.52 47 VAL A O 14
ATOM 21726 N N . THR A 1 10 ? 3.002 3.542 4.385 1.00 74.22 48 THR A N 14
ATOM 21727 C CA . THR A 1 10 ? 1.830 4.267 3.943 1.00 3.02 48 THR A CA 14
ATOM 21728 C C . THR A 1 10 ? 0.614 3.948 4.842 1.00 74.01 48 THR A C 14
ATOM 21729 O O . THR A 1 10 ? -0.263 4.799 5.048 1.00 64.13 48 THR A O 14
ATOM 21740 N N . VAL A 1 11 ? 0.593 2.740 5.402 1.00 12.32 49 VAL A N 14
ATOM 21741 C CA . VAL A 1 11 ? -0.448 2.353 6.329 1.00 22.50 49 VAL A CA 14
ATOM 21742 C C . VAL A 1 11 ? -0.205 3.061 7.639 1.00 33.44 49 VAL A C 14
ATOM 21743 O O . VAL A 1 11 ? -1.109 3.679 8.195 1.00 73.21 49 VAL A O 14
ATOM 21756 N N . ALA A 1 12 ? 1.045 3.046 8.055 1.00 65.35 50 ALA A N 14
ATOM 21757 C CA . ALA A 1 12 ? 1.478 3.617 9.309 1.00 53.22 50 ALA A CA 14
ATOM 21758 C C . ALA A 1 12 ? 1.146 5.094 9.392 1.00 25.34 50 ALA A C 14
ATOM 21759 O O . ALA A 1 12 ? 0.656 5.562 10.399 1.00 25.42 50 ALA A O 14
ATOM 21766 N N . LYS A 1 13 ? 1.360 5.825 8.309 1.00 64.22 51 LYS A N 14
ATOM 21767 C CA . LYS A 1 13 ? 1.108 7.268 8.315 1.00 2.30 51 LYS A CA 14
ATOM 21768 C C . LYS A 1 13 ? -0.395 7.591 8.469 1.00 32.14 51 LYS A C 14
ATOM 21769 O O . LYS A 1 13 ? -0.780 8.649 9.011 1.00 62.12 51 LYS A O 14
ATOM 21788 N N . GLY A 1 14 ? -1.234 6.667 8.071 1.00 55.24 52 GLY A N 14
ATOM 21789 C CA . GLY A 1 14 ? -2.656 6.861 8.231 1.00 1.23 52 GLY A CA 14
ATOM 21790 C C . GLY A 1 14 ? -3.114 6.330 9.570 1.00 22.43 52 GLY A C 14
ATOM 21791 O O . GLY A 1 14 ? -4.117 6.776 10.133 1.00 2.12 52 GLY A O 14
ATOM 21795 N N . ASP A 1 15 ? -2.335 5.423 10.103 1.00 44.11 53 ASP A N 14
ATOM 21796 C CA . ASP A 1 15 ? -2.658 4.753 11.344 1.00 53.00 53 ASP A CA 14
ATOM 21797 C C . ASP A 1 15 ? -2.251 5.634 12.510 1.00 35.24 53 ASP A C 14
ATOM 21798 O O . ASP A 1 15 ? -2.963 5.753 13.497 1.00 62.44 53 ASP A O 14
ATOM 21807 N N . ILE A 1 16 ? -1.121 6.306 12.368 1.00 42.45 54 ILE A N 14
ATOM 21808 C CA . ILE A 1 16 ? -0.702 7.287 13.352 1.00 4.31 54 ILE A CA 14
ATOM 21809 C C . ILE A 1 16 ? -1.684 8.447 13.352 1.00 51.31 54 ILE A C 14
ATOM 21810 O O . ILE A 1 16 ? -2.000 8.999 14.401 1.00 22.44 54 ILE A O 14
ATOM 21826 N N . LYS A 1 17 ? -2.223 8.774 12.162 1.00 64.10 55 LYS A N 14
ATOM 21827 C CA . LYS A 1 17 ? -3.189 9.842 12.045 1.00 50.11 55 LYS A CA 14
ATOM 21828 C C . LYS A 1 17 ? -4.485 9.451 12.766 1.00 52.11 55 LYS A C 14
ATOM 21829 O O . LYS A 1 17 ? -5.220 10.310 13.251 1.00 73.23 55 LYS A O 14
ATOM 21848 N N . ALA A 1 18 ? -4.743 8.149 12.834 1.00 31.13 56 ALA A N 14
ATOM 21849 C CA . ALA A 1 18 ? -5.867 7.606 13.586 1.00 63.40 56 ALA A CA 14
ATOM 21850 C C . ALA A 1 18 ? -5.654 7.868 15.070 1.00 34.42 56 ALA A C 14
ATOM 21851 O O . ALA A 1 18 ? -6.572 8.288 15.790 1.00 53.12 56 ALA A O 14
ATOM 21858 N N . ILE A 1 19 ? -4.431 7.630 15.515 1.00 74.10 57 ILE A N 14
ATOM 21859 C CA . ILE A 1 19 ? -4.036 7.849 16.899 1.00 74.22 57 ILE A CA 14
ATOM 21860 C C . ILE A 1 19 ? -4.117 9.330 17.231 1.00 2.02 57 ILE A C 14
ATOM 21861 O O . ILE A 1 19 ? -4.560 9.694 18.283 1.00 12.24 57 ILE A O 14
ATOM 21877 N N . ALA A 1 20 ? -3.728 10.180 16.295 1.00 2.24 58 ALA A N 14
ATOM 21878 C CA . ALA A 1 20 ? -3.798 11.635 16.484 1.00 12.03 58 ALA A CA 14
ATOM 21879 C C . ALA A 1 20 ? -5.236 12.101 16.750 1.00 62.53 58 ALA A C 14
ATOM 21880 O O . ALA A 1 20 ? -5.464 13.115 17.414 1.00 51.22 58 ALA A O 14
ATOM 21887 N N . ALA A 1 21 ? -6.194 11.342 16.262 1.00 23.12 59 ALA A N 14
ATOM 21888 C CA . ALA A 1 21 ? -7.590 11.664 16.438 1.00 73.55 59 ALA A CA 14
ATOM 21889 C C . ALA A 1 21 ? -8.104 11.076 17.742 1.00 63.33 59 ALA A C 14
ATOM 21890 O O . ALA A 1 21 ? -8.955 11.661 18.411 1.00 54.24 59 ALA A O 14
ATOM 21897 N N . ALA A 1 22 ? -7.569 9.936 18.110 1.00 12.23 60 ALA A N 14
ATOM 21898 C CA . ALA A 1 22 ? -7.999 9.247 19.304 1.00 1.32 60 ALA A CA 14
ATOM 21899 C C . ALA A 1 22 ? -7.289 9.776 20.557 1.00 55.42 60 ALA A C 14
ATOM 21900 O O . ALA A 1 22 ? -7.836 9.751 21.644 1.00 74.21 60 ALA A O 14
ATOM 21907 N N . LEU A 1 23 ? -6.105 10.305 20.392 1.00 62.13 61 LEU A N 14
ATOM 21908 C CA . LEU A 1 23 ? -5.372 10.924 21.481 1.00 43.35 61 LEU A CA 14
ATOM 21909 C C . LEU A 1 23 ? -6.091 12.239 21.816 1.00 42.24 61 LEU A C 14
ATOM 21910 O O . LEU A 1 23 ? -6.098 12.708 22.957 1.00 75.43 61 LEU A O 14
ATOM 21926 N N . ASP A 1 24 ? -6.787 12.766 20.813 1.00 42.11 62 ASP A N 14
ATOM 21927 C CA . ASP A 1 24 ? -7.645 13.936 20.971 1.00 4.14 62 ASP A CA 14
ATOM 21928 C C . ASP A 1 24 ? -8.938 13.521 21.693 1.00 34.04 62 ASP A C 14
ATOM 21929 O O . ASP A 1 24 ? -9.639 14.332 22.299 1.00 42.41 62 ASP A O 14
ATOM 21938 N N . MET A 1 25 ? -9.219 12.238 21.652 1.00 53.11 63 MET A N 14
ATOM 21939 C CA . MET A 1 25 ? -10.371 11.671 22.323 1.00 13.02 63 MET A CA 14
ATOM 21940 C C . MET A 1 25 ? -10.050 11.461 23.795 1.00 73.04 63 MET A C 14
ATOM 21941 O O . MET A 1 25 ? -10.930 11.531 24.626 1.00 54.11 63 MET A O 14
ATOM 21955 N N . TYR A 1 26 ? -8.772 11.212 24.112 1.00 54.14 64 TYR A N 14
ATOM 21956 C CA . TYR A 1 26 ? -8.333 11.194 25.512 1.00 13.50 64 TYR A CA 14
ATOM 21957 C C . TYR A 1 26 ? -8.364 12.638 25.986 1.00 70.44 64 TYR A C 14
ATOM 21958 O O . TYR A 1 26 ? -8.765 12.936 27.099 1.00 15.12 64 TYR A O 14
ATOM 21976 N N . LYS A 1 27 ? -7.945 13.540 25.091 1.00 3.00 65 LYS A N 14
ATOM 21977 C CA . LYS A 1 27 ? -8.030 14.982 25.315 1.00 3.03 65 LYS A CA 14
ATOM 21978 C C . LYS A 1 27 ? -9.482 15.387 25.617 1.00 52.30 65 LYS A C 14
ATOM 21979 O O . LYS A 1 27 ? -9.744 16.377 26.277 1.00 11.44 65 LYS A O 14
ATOM 21998 N N . LEU A 1 28 ? -10.406 14.608 25.120 1.00 2.54 66 LEU A N 14
ATOM 21999 C CA . LEU A 1 28 ? -11.804 14.800 25.396 1.00 51.12 66 LEU A CA 14
ATOM 22000 C C . LEU A 1 28 ? -12.197 14.085 26.703 1.00 64.20 66 LEU A C 14
ATOM 22001 O O . LEU A 1 28 ? -12.986 14.615 27.492 1.00 0.52 66 LEU A O 14
ATOM 22017 N N . ASP A 1 29 ? -11.607 12.914 26.962 1.00 1.11 67 ASP A N 14
ATOM 22018 C CA . ASP A 1 29 ? -11.964 12.117 28.152 1.00 31.21 67 ASP A CA 14
ATOM 22019 C C . ASP A 1 29 ? -11.390 12.733 29.425 1.00 31.51 67 ASP A C 14
ATOM 22020 O O . ASP A 1 29 ? -12.004 12.678 30.465 1.00 44.12 67 ASP A O 14
ATOM 22029 N N . ASN A 1 30 ? -10.307 13.475 29.294 1.00 12.31 68 ASN A N 14
ATOM 22030 C CA . ASN A 1 30 ? -9.666 14.135 30.455 1.00 22.33 68 ASN A CA 14
ATOM 22031 C C . ASN A 1 30 ? -9.487 15.560 30.218 1.00 74.11 68 ASN A C 14
ATOM 22032 O O . ASN A 1 30 ? -8.673 16.175 30.902 1.00 72.52 68 ASN A O 14
ATOM 22043 N N . PHE A 1 31 ? -10.258 16.110 29.270 1.00 75.11 69 PHE A N 14
ATOM 22044 C CA . PHE A 1 31 ? -10.279 17.563 28.930 1.00 0.43 69 PHE A CA 14
ATOM 22045 C C . PHE A 1 31 ? -8.882 18.188 28.867 1.00 55.13 69 PHE A C 14
ATOM 22046 O O . PHE A 1 31 ? -8.721 19.406 29.058 1.00 31.32 69 PHE A O 14
ATOM 22063 N N . ALA A 1 32 ? -7.921 17.384 28.460 1.00 14.42 70 ALA A N 14
ATOM 22064 C CA . ALA A 1 32 ? -6.529 17.729 28.476 1.00 22.24 70 ALA A CA 14
ATOM 22065 C C . ALA A 1 32 ? -5.753 16.534 27.984 1.00 64.31 70 ALA A C 14
ATOM 22066 O O . ALA A 1 32 ? -6.296 15.423 27.946 1.00 73.12 70 ALA A O 14
ATOM 22073 N N . TYR A 1 33 ? -4.536 16.751 27.573 1.00 50.02 71 TYR A N 14
ATOM 22074 C CA . TYR A 1 33 ? -3.672 15.668 27.185 1.00 23.52 71 TYR A CA 14
ATOM 22075 C C . TYR A 1 33 ? -3.107 14.929 28.394 1.00 33.21 71 TYR A C 14
ATOM 22076 O O . TYR A 1 33 ? -3.034 15.491 29.498 1.00 54.23 71 TYR A O 14
ATOM 22094 N N . PRO A 1 34 ? -2.692 13.659 28.206 1.00 61.31 72 PRO A N 14
ATOM 22095 C CA . PRO A 1 34 ? -2.110 12.851 29.272 1.00 1.20 72 PRO A CA 14
ATOM 22096 C C . PRO A 1 34 ? -0.677 13.323 29.618 1.00 32.23 72 PRO A C 14
ATOM 22097 O O . PRO A 1 34 ? -0.105 14.174 28.913 1.00 55.45 72 PRO A O 14
ATOM 22108 N N . SER A 1 35 ? -0.106 12.809 30.692 1.00 2.43 73 SER A N 14
ATOM 22109 C CA . SER A 1 35 ? 1.258 13.133 31.026 1.00 34.15 73 SER A CA 14
ATOM 22110 C C . SER A 1 35 ? 2.105 11.928 30.657 1.00 42.33 73 SER A C 14
ATOM 22111 O O . SER A 1 35 ? 1.569 10.839 30.560 1.00 43.52 73 SER A O 14
ATOM 22119 N N . THR A 1 36 ? 3.380 12.083 30.410 1.00 52.43 74 THR A N 14
ATOM 22120 C CA . THR A 1 36 ? 4.164 10.940 29.967 1.00 11.11 74 THR A CA 14
ATOM 22121 C C . THR A 1 36 ? 4.354 9.927 31.130 1.00 62.13 74 THR A C 14
ATOM 22122 O O . THR A 1 36 ? 4.780 8.782 30.941 1.00 23.44 74 THR A O 14
ATOM 22133 N N . GLN A 1 37 ? 4.024 10.359 32.326 1.00 44.15 75 GLN A N 14
ATOM 22134 C CA . GLN A 1 37 ? 4.036 9.492 33.450 1.00 45.10 75 GLN A CA 14
ATOM 22135 C C . GLN A 1 37 ? 2.617 9.027 33.786 1.00 52.11 75 GLN A C 14
ATOM 22136 O O . GLN A 1 37 ? 2.288 7.845 33.589 1.00 44.54 75 GLN A O 14
ATOM 22150 N N . GLN A 1 38 ? 1.735 9.952 34.196 1.00 4.52 76 GLN A N 14
ATOM 22151 C CA . GLN A 1 38 ? 0.397 9.559 34.639 1.00 74.32 76 GLN A CA 14
ATOM 22152 C C . GLN A 1 38 ? -0.452 9.219 33.465 1.00 64.35 76 GLN A C 14
ATOM 22153 O O . GLN A 1 38 ? -1.178 8.245 33.499 1.00 74.20 76 GLN A O 14
ATOM 22167 N N . GLY A 1 39 ? -0.316 9.985 32.400 1.00 70.25 77 GLY A N 14
ATOM 22168 C CA . GLY A 1 39 ? -1.100 9.715 31.254 1.00 44.51 77 GLY A CA 14
ATOM 22169 C C . GLY A 1 39 ? -0.649 8.485 30.477 1.00 74.03 77 GLY A C 14
ATOM 22170 O O . GLY A 1 39 ? -1.444 7.902 29.786 1.00 62.31 77 GLY A O 14
ATOM 22174 N N . LEU A 1 40 ? 0.605 8.051 30.636 1.00 3.22 78 LEU A N 14
ATOM 22175 C CA . LEU A 1 40 ? 1.070 6.873 29.885 1.00 2.11 78 LEU A CA 14
ATOM 22176 C C . LEU A 1 40 ? 0.434 5.651 30.510 1.00 33.23 78 LEU A C 14
ATOM 22177 O O . LEU A 1 40 ? -0.170 4.801 29.819 1.00 21.11 78 LEU A O 14
ATOM 22193 N N . GLU A 1 41 ? 0.500 5.601 31.830 1.00 44.35 79 GLU A N 14
ATOM 22194 C CA . GLU A 1 41 ? -0.165 4.559 32.569 1.00 33.34 79 GLU A CA 14
ATOM 22195 C C . GLU A 1 41 ? -1.642 4.634 32.348 1.00 54.24 79 GLU A C 14
ATOM 22196 O O . GLU A 1 41 ? -2.291 3.645 32.322 1.00 74.13 79 GLU A O 14
ATOM 22208 N N . ALA A 1 42 ? -2.131 5.825 32.113 1.00 22.23 80 ALA A N 14
ATOM 22209 C CA . ALA A 1 42 ? -3.529 6.051 31.873 1.00 31.31 80 ALA A CA 14
ATOM 22210 C C . ALA A 1 42 ? -3.907 5.856 30.386 1.00 53.12 80 ALA A C 14
ATOM 22211 O O . ALA A 1 42 ? -5.047 6.074 29.995 1.00 0.32 80 ALA A O 14
ATOM 22218 N N . LEU A 1 43 ? -2.936 5.527 29.566 1.00 4.35 81 LEU A N 14
ATOM 22219 C CA . LEU A 1 43 ? -3.184 5.148 28.178 1.00 72.22 81 LEU A CA 14
ATOM 22220 C C . LEU A 1 43 ? -3.229 3.633 28.051 1.00 24.11 81 LEU A C 14
ATOM 22221 O O . LEU A 1 43 ? -3.755 3.083 27.075 1.00 43.13 81 LEU A O 14
ATOM 22237 N N . VAL A 1 44 ? -2.632 2.962 29.010 1.00 24.14 82 VAL A N 14
ATOM 22238 C CA . VAL A 1 44 ? -2.616 1.503 29.015 1.00 30.24 82 VAL A CA 14
ATOM 22239 C C . VAL A 1 44 ? -3.573 0.942 30.103 1.00 70.42 82 VAL A C 14
ATOM 22240 O O . VAL A 1 44 ? -4.174 -0.139 29.949 1.00 31.12 82 VAL A O 14
ATOM 22253 N N . LYS A 1 45 ? -3.715 1.696 31.160 1.00 31.24 83 LYS A N 14
ATOM 22254 C CA . LYS A 1 45 ? -4.554 1.402 32.313 1.00 42.23 83 LYS A CA 14
ATOM 22255 C C . LYS A 1 45 ? -5.487 2.589 32.513 1.00 54.10 83 LYS A C 14
ATOM 22256 O O . LYS A 1 45 ? -5.152 3.672 32.110 1.00 70.33 83 LYS A O 14
ATOM 22275 N N . LYS A 1 46 ? -6.666 2.367 33.069 1.00 15.14 84 LYS A N 14
ATOM 22276 C CA . LYS A 1 46 ? -7.690 3.434 33.217 1.00 2.11 84 LYS A CA 14
ATOM 22277 C C . LYS A 1 46 ? -7.149 4.686 33.952 1.00 32.42 84 LYS A C 14
ATOM 22278 O O . LYS A 1 46 ? -6.347 4.565 34.887 1.00 20.12 84 LYS A O 14
ATOM 22297 N N . PRO A 1 47 ? -7.583 5.896 33.502 1.00 12.44 85 PRO A N 14
ATOM 22298 C CA . PRO A 1 47 ? -7.112 7.198 33.998 1.00 11.34 85 PRO A CA 14
ATOM 22299 C C . PRO A 1 47 ? -7.023 7.314 35.511 1.00 23.41 85 PRO A C 14
ATOM 22300 O O . PRO A 1 47 ? -7.965 6.993 36.240 1.00 62.03 85 PRO A O 14
ATOM 22311 N N . THR A 1 48 ? -5.898 7.805 35.961 1.00 14.21 86 THR A N 14
ATOM 22312 C CA . THR A 1 48 ? -5.613 7.943 37.366 1.00 24.11 86 THR A CA 14
ATOM 22313 C C . THR A 1 48 ? -5.966 9.367 37.839 1.00 74.25 86 THR A C 14
ATOM 22314 O O . THR A 1 48 ? -5.832 9.712 39.022 1.00 20.31 86 THR A O 14
ATOM 22325 N N . GLY A 1 49 ? -6.415 10.173 36.904 1.00 73.11 87 GLY A N 14
ATOM 22326 C CA . GLY A 1 49 ? -6.800 11.527 37.213 1.00 71.50 87 GLY A CA 14
ATOM 22327 C C . GLY A 1 49 ? -8.297 11.652 37.397 1.00 3.14 87 GLY A C 14
ATOM 22328 O O . GLY A 1 49 ? -8.941 10.745 37.935 1.00 54.33 87 GLY A O 14
ATOM 22332 N N . ASN A 1 50 ? -8.856 12.730 36.916 1.00 1.50 88 ASN A N 14
ATOM 22333 C CA . ASN A 1 50 ? -10.280 12.989 37.040 1.00 33.42 88 ASN A CA 14
ATOM 22334 C C . ASN A 1 50 ? -10.897 13.285 35.668 1.00 13.32 88 ASN A C 14
ATOM 22335 O O . ASN A 1 50 ? -10.979 14.421 35.238 1.00 71.22 88 ASN A O 14
ATOM 22346 N N . PRO A 1 51 ? -11.293 12.239 34.938 1.00 12.01 89 PRO A N 14
ATOM 22347 C CA . PRO A 1 51 ? -11.830 12.380 33.599 1.00 21.30 89 PRO A CA 14
ATOM 22348 C C . PRO A 1 51 ? -13.371 12.526 33.580 1.00 21.03 89 PRO A C 14
ATOM 22349 O O . PRO A 1 51 ? -14.067 12.177 34.554 1.00 73.03 89 PRO A O 14
ATOM 22360 N N . GLN A 1 52 ? -13.897 13.021 32.478 1.00 74.45 90 GLN A N 14
ATOM 22361 C CA . GLN A 1 52 ? -15.334 13.210 32.309 1.00 44.21 90 GLN A CA 14
ATOM 22362 C C . GLN A 1 52 ? -15.874 12.063 31.492 1.00 44.44 90 GLN A C 14
ATOM 22363 O O . GLN A 1 52 ? -15.254 11.723 30.493 1.00 2.12 90 GLN A O 14
ATOM 22377 N N . PRO A 1 53 ? -17.030 11.460 31.905 1.00 74.14 91 PRO A N 14
ATOM 22378 C CA . PRO A 1 53 ? -17.630 10.245 31.292 1.00 12.14 91 PRO A CA 14
ATOM 22379 C C . PRO A 1 53 ? -17.472 10.141 29.768 1.00 5.21 91 PRO A C 14
ATOM 22380 O O . PRO A 1 53 ? -18.170 10.818 28.992 1.00 64.41 91 PRO A O 14
ATOM 22391 N N . LYS A 1 54 ? -16.513 9.345 29.368 1.00 14.25 92 LYS A N 14
ATOM 22392 C CA . LYS A 1 54 ? -16.185 9.110 27.993 1.00 2.42 92 LYS A CA 14
ATOM 22393 C C . LYS A 1 54 ? -15.614 7.696 27.932 1.00 74.13 92 LYS A C 14
ATOM 22394 O O . LYS A 1 54 ? -15.065 7.210 28.937 1.00 41.24 92 LYS A O 14
ATOM 22413 N N . ASN A 1 55 ? -15.840 7.000 26.836 1.00 70.31 93 ASN A N 14
ATOM 22414 C CA . ASN A 1 55 ? -15.315 5.656 26.667 1.00 25.12 93 ASN A CA 14
ATOM 22415 C C . ASN A 1 55 ? -13.804 5.660 26.487 1.00 51.11 93 ASN A C 14
ATOM 22416 O O . ASN A 1 55 ? -13.277 6.012 25.414 1.00 33.34 93 ASN A O 14
ATOM 22427 N N . TRP A 1 56 ? -13.125 5.337 27.554 1.00 63.15 94 TRP A N 14
ATOM 22428 C CA . TRP A 1 56 ? -11.700 5.194 27.592 1.00 11.41 94 TRP A CA 14
ATOM 22429 C C . TRP A 1 56 ? -11.250 3.988 26.763 1.00 3.32 94 TRP A C 14
ATOM 22430 O O . TRP A 1 56 ? -11.972 2.978 26.656 1.00 52.25 94 TRP A O 14
ATOM 22451 N N . ASN A 1 57 ? -10.114 4.121 26.140 1.00 21.30 95 ASN A N 14
ATOM 22452 C CA . ASN A 1 57 ? -9.519 3.072 25.360 1.00 33.45 95 ASN A CA 14
ATOM 22453 C C . ASN A 1 57 ? -8.065 2.923 25.764 1.00 30.11 95 ASN A C 14
ATOM 22454 O O . ASN A 1 57 ? -7.361 3.916 25.928 1.00 53.23 95 ASN A O 14
ATOM 22465 N N . LYS A 1 58 ? -7.636 1.704 25.954 1.00 53.34 96 LYS A N 14
ATOM 22466 C CA . LYS A 1 58 ? -6.246 1.412 26.219 1.00 51.04 96 LYS A CA 14
ATOM 22467 C C . LYS A 1 58 ? -5.522 1.375 24.878 1.00 50.02 96 LYS A C 14
ATOM 22468 O O . LYS A 1 58 ? -6.050 1.860 23.883 1.00 75.24 96 LYS A O 14
ATOM 22487 N N . ASP A 1 59 ? -4.306 0.844 24.860 1.00 54.22 97 ASP A N 14
ATOM 22488 C CA . ASP A 1 59 ? -3.529 0.664 23.613 1.00 33.21 97 ASP A CA 14
ATOM 22489 C C . ASP A 1 59 ? -3.176 2.045 23.035 1.00 23.44 97 ASP A C 14
ATOM 22490 O O . ASP A 1 59 ? -2.835 2.203 21.873 1.00 61.23 97 ASP A O 14
ATOM 22499 N N . GLY A 1 60 ? -3.259 3.045 23.909 1.00 74.44 98 GLY A N 14
ATOM 22500 C CA . GLY A 1 60 ? -2.845 4.379 23.580 1.00 22.34 98 GLY A CA 14
ATOM 22501 C C . GLY A 1 60 ? -3.912 5.176 22.891 1.00 53.14 98 GLY A C 14
ATOM 22502 O O . GLY A 1 60 ? -3.611 6.216 22.312 1.00 70.25 98 GLY A O 14
ATOM 22506 N N . TYR A 1 61 ? -5.165 4.704 22.996 1.00 61.15 99 TYR A N 14
ATOM 22507 C CA . TYR A 1 61 ? -6.294 5.307 22.307 1.00 40.01 99 TYR A CA 14
ATOM 22508 C C . TYR A 1 61 ? -6.128 5.182 20.786 1.00 4.35 99 TYR A C 14
ATOM 22509 O O . TYR A 1 61 ? -5.520 6.018 20.120 1.00 44.13 99 TYR A O 14
ATOM 22527 N N . LEU A 1 62 ? -6.635 4.106 20.266 1.00 50.05 100 LEU A N 14
ATOM 22528 C CA . LEU A 1 62 ? -6.578 3.795 18.862 1.00 70.13 100 LEU A CA 14
ATOM 22529 C C . LEU A 1 62 ? -7.935 3.225 18.450 1.00 60.41 100 LEU A C 14
ATOM 22530 O O . LEU A 1 62 ? -8.784 2.943 19.300 1.00 1.40 100 LEU A O 14
ATOM 22546 N N . LYS A 1 63 ? -8.160 3.080 17.180 1.00 53.03 101 LYS A N 14
ATOM 22547 C CA . LYS A 1 63 ? -9.395 2.514 16.696 1.00 25.34 101 LYS A CA 14
ATOM 22548 C C . LYS A 1 63 ? -9.236 0.995 16.664 1.00 0.22 101 LYS A C 14
ATOM 22549 O O . LYS A 1 63 ? -8.236 0.468 17.173 1.00 22.21 101 LYS A O 14
ATOM 22568 N N . LYS A 1 64 ? -10.191 0.289 16.100 1.00 61.34 102 LYS A N 14
ATOM 22569 C CA . LYS A 1 64 ? -10.076 -1.174 15.990 1.00 34.35 102 LYS A CA 14
ATOM 22570 C C . LYS A 1 64 ? -9.082 -1.565 14.874 1.00 52.25 102 LYS A C 14
ATOM 22571 O O . LYS A 1 64 ? -9.446 -2.022 13.790 1.00 41.33 102 LYS A O 14
ATOM 22590 N N . LEU A 1 65 ? -7.842 -1.299 15.149 1.00 4.10 103 LEU A N 14
ATOM 22591 C CA . LEU A 1 65 ? -6.754 -1.484 14.234 1.00 21.53 103 LEU A CA 14
ATOM 22592 C C . LEU A 1 65 ? -5.655 -2.257 14.948 1.00 21.11 103 LEU A C 14
ATOM 22593 O O . LEU A 1 65 ? -5.537 -2.145 16.178 1.00 23.05 103 LEU A O 14
ATOM 22609 N N . PRO A 1 66 ? -4.882 -3.096 14.227 1.00 65.24 104 PRO A N 14
ATOM 22610 C CA . PRO A 1 66 ? -3.783 -3.876 14.819 1.00 75.14 104 PRO A CA 14
ATOM 22611 C C . PRO A 1 66 ? -2.569 -2.991 15.168 1.00 2.14 104 PRO A C 14
ATOM 22612 O O . PRO A 1 66 ? -2.653 -1.759 15.144 1.00 71.21 104 PRO A O 14
ATOM 22623 N N . VAL A 1 67 ? -1.453 -3.618 15.493 1.00 24.20 105 VAL A N 14
ATOM 22624 C CA . VAL A 1 67 ? -0.233 -2.887 15.792 1.00 63.42 105 VAL A CA 14
ATOM 22625 C C . VAL A 1 67 ? 0.530 -2.670 14.459 1.00 61.33 105 VAL A C 14
ATOM 22626 O O . VAL A 1 67 ? 0.103 -3.229 13.423 1.00 43.44 105 VAL A O 14
ATOM 22639 N N . ASP A 1 68 ? 1.636 -1.925 14.455 1.00 32.42 106 ASP A N 14
ATOM 22640 C CA . ASP A 1 68 ? 2.276 -1.551 13.172 1.00 51.14 106 ASP A CA 14
ATOM 22641 C C . ASP A 1 68 ? 3.098 -2.731 12.619 1.00 1.41 106 ASP A C 14
ATOM 22642 O O . ASP A 1 68 ? 3.459 -3.650 13.396 1.00 62.30 106 ASP A O 14
ATOM 22651 N N . PRO A 1 69 ? 3.288 -2.828 11.266 1.00 14.14 107 PRO A N 14
ATOM 22652 C CA . PRO A 1 69 ? 4.149 -3.831 10.640 1.00 61.43 107 PRO A CA 14
ATOM 22653 C C . PRO A 1 69 ? 5.540 -3.926 11.250 1.00 43.23 107 PRO A C 14
ATOM 22654 O O . PRO A 1 69 ? 5.930 -3.140 12.082 1.00 44.32 107 PRO A O 14
ATOM 22665 N N . TRP A 1 70 ? 6.264 -4.934 10.803 1.00 23.52 108 TRP A N 14
ATOM 22666 C CA . TRP A 1 70 ? 7.612 -5.323 11.259 1.00 0.31 108 TRP A CA 14
ATOM 22667 C C . TRP A 1 70 ? 7.518 -5.868 12.688 1.00 15.44 108 TRP A C 14
ATOM 22668 O O . TRP A 1 70 ? 8.531 -6.082 13.369 1.00 31.24 108 TRP A O 14
ATOM 22689 N N . GLY A 1 71 ? 6.295 -6.159 13.091 1.00 60.50 109 GLY A N 14
ATOM 22690 C CA . GLY A 1 71 ? 5.984 -6.634 14.434 1.00 41.03 109 GLY A CA 14
ATOM 22691 C C . GLY A 1 71 ? 6.390 -5.645 15.512 1.00 31.41 109 GLY A C 14
ATOM 22692 O O . GLY A 1 71 ? 6.811 -6.039 16.601 1.00 1.12 109 GLY A O 14
ATOM 22696 N N . ASN A 1 72 ? 6.300 -4.381 15.199 1.00 4.12 110 ASN A N 14
ATOM 22697 C CA . ASN A 1 72 ? 6.669 -3.342 16.118 1.00 13.44 110 ASN A CA 14
ATOM 22698 C C . ASN A 1 72 ? 5.491 -2.845 16.905 1.00 65.40 110 ASN A C 14
ATOM 22699 O O . ASN A 1 72 ? 4.397 -2.598 16.336 1.00 2.11 110 ASN A O 14
ATOM 22710 N N . PRO A 1 73 ? 5.658 -2.740 18.229 1.00 73.03 111 PRO A N 14
ATOM 22711 C CA . PRO A 1 73 ? 4.649 -2.177 19.089 1.00 73.44 111 PRO A CA 14
ATOM 22712 C C . PRO A 1 73 ? 4.669 -0.662 19.005 1.00 63.31 111 PRO A C 14
ATOM 22713 O O . PRO A 1 73 ? 5.700 -0.076 18.741 1.00 24.31 111 PRO A O 14
ATOM 22724 N N . TYR A 1 74 ? 3.545 -0.042 19.218 1.00 62.20 112 TYR A N 14
ATOM 22725 C CA . TYR A 1 74 ? 3.477 1.392 19.200 1.00 30.23 112 TYR A CA 14
ATOM 22726 C C . TYR A 1 74 ? 4.001 1.956 20.493 1.00 14.53 112 TYR A C 14
ATOM 22727 O O . TYR A 1 74 ? 3.765 1.390 21.578 1.00 70.34 112 TYR A O 14
ATOM 22745 N N . GLN A 1 75 ? 4.690 3.055 20.399 1.00 51.22 113 GLN A N 14
ATOM 22746 C CA . GLN A 1 75 ? 5.225 3.691 21.562 1.00 11.23 113 GLN A CA 14
ATOM 22747 C C . GLN A 1 75 ? 4.345 4.899 21.835 1.00 21.01 113 GLN A C 14
ATOM 22748 O O . GLN A 1 75 ? 4.295 5.854 21.017 1.00 43.31 113 GLN A O 14
ATOM 22762 N N . TYR A 1 76 ? 3.637 4.868 22.941 1.00 24.24 114 TYR A N 14
ATOM 22763 C CA . TYR A 1 76 ? 2.775 5.963 23.282 1.00 60.15 114 TYR A CA 14
ATOM 22764 C C . TYR A 1 76 ? 3.528 6.790 24.281 1.00 70.23 114 TYR A C 14
ATOM 22765 O O . TYR A 1 76 ? 3.900 6.285 25.347 1.00 21.22 114 TYR A O 14
ATOM 22783 N N . LEU A 1 77 ? 3.804 8.002 23.946 1.00 52.14 115 LEU A N 14
ATOM 22784 C CA . LEU A 1 77 ? 4.438 8.903 24.850 1.00 53.25 115 LEU A CA 14
ATOM 22785 C C . LEU A 1 77 ? 3.653 10.187 24.901 1.00 61.14 115 LEU A C 14
ATOM 22786 O O . LEU A 1 77 ? 3.070 10.622 23.899 1.00 34.45 115 LEU A O 14
ATOM 22802 N N . ALA A 1 78 ? 3.616 10.781 26.029 1.00 32.31 116 ALA A N 14
ATOM 22803 C CA . ALA A 1 78 ? 2.943 12.001 26.187 1.00 2.44 116 ALA A CA 14
ATOM 22804 C C . ALA A 1 78 ? 4.030 13.092 26.322 1.00 22.44 116 ALA A C 14
ATOM 22805 O O . ALA A 1 78 ? 5.202 12.696 26.279 1.00 52.25 116 ALA A O 14
ATOM 22812 N N . PRO A 1 79 ? 3.708 14.432 26.529 1.00 11.22 117 PRO A N 14
ATOM 22813 C CA . PRO A 1 79 ? 4.667 15.540 26.296 1.00 3.44 117 PRO A CA 14
ATOM 22814 C C . PRO A 1 79 ? 6.080 15.253 26.748 1.00 15.44 117 PRO A C 14
ATOM 22815 O O . PRO A 1 79 ? 6.377 15.203 27.957 1.00 43.42 117 PRO A O 14
ATOM 22826 N N . GLY A 1 80 ? 6.941 15.057 25.795 1.00 71.23 118 GLY A N 14
ATOM 22827 C CA . GLY A 1 80 ? 8.282 14.736 26.095 1.00 13.53 118 GLY A CA 14
ATOM 22828 C C . GLY A 1 80 ? 9.242 15.543 25.325 1.00 33.44 118 GLY A C 14
ATOM 22829 O O . GLY A 1 80 ? 9.841 16.482 25.867 1.00 2.41 118 GLY A O 14
ATOM 22833 N N . THR A 1 81 ? 9.389 15.233 24.071 1.00 31.34 119 THR A N 14
ATOM 22834 C CA . THR A 1 81 ? 10.322 15.938 23.272 1.00 15.03 119 THR A CA 14
ATOM 22835 C C . THR A 1 81 ? 9.690 17.205 22.781 1.00 21.41 119 THR A C 14
ATOM 22836 O O . THR A 1 81 ? 8.912 17.204 21.813 1.00 70.41 119 THR A O 14
ATOM 22847 N N . LYS A 1 82 ? 9.969 18.257 23.522 1.00 64.23 120 LYS A N 14
ATOM 22848 C CA . LYS A 1 82 ? 9.634 19.640 23.208 1.00 53.21 120 LYS A CA 14
ATOM 22849 C C . LYS A 1 82 ? 8.149 19.982 23.278 1.00 32.00 120 LYS A C 14
ATOM 22850 O O . LYS A 1 82 ? 7.810 21.164 23.373 1.00 43.32 120 LYS A O 14
ATOM 22869 N N . GLY A 1 83 ? 7.265 19.008 23.273 1.00 74.33 121 GLY A N 14
ATOM 22870 C CA . GLY A 1 83 ? 5.896 19.376 23.134 1.00 20.24 121 GLY A CA 14
ATOM 22871 C C . GLY A 1 83 ? 4.866 18.368 23.551 1.00 22.12 121 GLY A C 14
ATOM 22872 O O . GLY A 1 83 ? 5.205 17.263 23.974 1.00 32.22 121 GLY A O 14
ATOM 22876 N N . PRO A 1 84 ? 3.573 18.804 23.430 1.00 62.33 122 PRO A N 14
ATOM 22877 C CA . PRO A 1 84 ? 2.340 18.098 23.840 1.00 52.31 122 PRO A CA 14
ATOM 22878 C C . PRO A 1 84 ? 2.282 16.591 23.660 1.00 44.23 122 PRO A C 14
ATOM 22879 O O . PRO A 1 84 ? 1.659 15.942 24.488 1.00 33.53 122 PRO A O 14
ATOM 22890 N N . PHE A 1 85 ? 2.842 16.015 22.594 1.00 44.12 123 PHE A N 14
ATOM 22891 C CA . PHE A 1 85 ? 2.865 14.536 22.540 1.00 3.41 123 PHE A CA 14
ATOM 22892 C C . PHE A 1 85 ? 3.867 13.955 21.577 1.00 10.20 123 PHE A C 14
ATOM 22893 O O . PHE A 1 85 ? 4.098 14.497 20.473 1.00 35.02 123 PHE A O 14
ATOM 22910 N N . ASP A 1 86 ? 4.416 12.827 21.995 1.00 4.23 124 ASP A N 14
ATOM 22911 C CA . ASP A 1 86 ? 5.426 12.092 21.265 1.00 1.14 124 ASP A CA 14
ATOM 22912 C C . ASP A 1 86 ? 4.788 10.769 20.851 1.00 24.00 124 ASP A C 14
ATOM 22913 O O . ASP A 1 86 ? 4.590 9.889 21.678 1.00 1.32 124 ASP A O 14
ATOM 22922 N N . LEU A 1 87 ? 4.451 10.603 19.608 1.00 33.45 125 LEU A N 14
ATOM 22923 C CA . LEU A 1 87 ? 3.777 9.393 19.221 1.00 44.21 125 LEU A CA 14
ATOM 22924 C C . LEU A 1 87 ? 4.484 8.766 18.051 1.00 22.52 125 LEU A C 14
ATOM 22925 O O . LEU A 1 87 ? 4.708 9.429 17.044 1.00 14.15 125 LEU A O 14
ATOM 22941 N N . TYR A 1 88 ? 4.838 7.488 18.177 1.00 31.11 126 TYR A N 14
ATOM 22942 C CA . TYR A 1 88 ? 5.527 6.791 17.102 1.00 64.34 126 TYR A CA 14
ATOM 22943 C C . TYR A 1 88 ? 5.558 5.302 17.329 1.00 24.34 126 TYR A C 14
ATOM 22944 O O . TYR A 1 88 ? 5.201 4.830 18.388 1.00 5.41 126 TYR A O 14
ATOM 22962 N N . SER A 1 89 ? 5.894 4.588 16.313 1.00 11.34 127 SER A N 14
ATOM 22963 C CA . SER A 1 89 ? 6.175 3.185 16.386 1.00 31.53 127 SER A CA 14
ATOM 22964 C C . SER A 1 89 ? 7.557 3.014 15.786 1.00 2.51 127 SER A C 14
ATOM 22965 O O . SER A 1 89 ? 7.969 3.841 14.945 1.00 72.41 127 SER A O 14
ATOM 22973 N N . LEU A 1 90 ? 8.292 2.036 16.239 1.00 70.33 128 LEU A N 14
ATOM 22974 C CA . LEU A 1 90 ? 9.611 1.765 15.704 1.00 65.31 128 LEU A CA 14
ATOM 22975 C C . LEU A 1 90 ? 9.529 1.362 14.241 1.00 74.42 128 LEU A C 14
ATOM 22976 O O . LEU A 1 90 ? 8.573 0.721 13.821 1.00 50.14 128 LEU A O 14
ATOM 22992 N N . GLY A 1 91 ? 10.516 1.758 13.474 1.00 53.32 129 GLY A N 14
ATOM 22993 C CA . GLY A 1 91 ? 10.566 1.367 12.096 1.00 51.32 129 GLY A CA 14
ATOM 22994 C C . GLY A 1 91 ? 11.253 0.047 11.927 1.00 74.32 129 GLY A C 14
ATOM 22995 O O . GLY A 1 91 ? 11.592 -0.626 12.911 1.00 62.32 129 GLY A O 14
ATOM 22999 N N . ALA A 1 92 ? 11.531 -0.289 10.703 1.00 11.42 130 ALA A N 14
ATOM 23000 C CA . ALA A 1 92 ? 12.137 -1.559 10.329 1.00 1.33 130 ALA A CA 14
ATOM 23001 C C . ALA A 1 92 ? 13.580 -1.713 10.840 1.00 31.42 130 ALA A C 14
ATOM 23002 O O . ALA A 1 92 ? 14.188 -2.768 10.688 1.00 53.13 130 ALA A O 14
ATOM 23009 N N . ASP A 1 93 ? 14.124 -0.661 11.422 1.00 53.10 131 ASP A N 14
ATOM 23010 C CA . ASP A 1 93 ? 15.479 -0.701 11.977 1.00 41.20 131 ASP A CA 14
ATOM 23011 C C . ASP A 1 93 ? 15.424 -0.996 13.482 1.00 0.24 131 ASP A C 14
ATOM 23012 O O . ASP A 1 93 ? 16.443 -1.252 14.127 1.00 53.14 131 ASP A O 14
ATOM 23021 N N . GLY A 1 94 ? 14.210 -0.971 14.035 1.00 52.52 132 GLY A N 14
ATOM 23022 C CA . GLY A 1 94 ? 13.994 -1.261 15.457 1.00 22.43 132 GLY A CA 14
ATOM 23023 C C . GLY A 1 94 ? 14.475 -0.149 16.378 1.00 41.33 132 GLY A C 14
ATOM 23024 O O . GLY A 1 94 ? 14.476 -0.292 17.599 1.00 13.12 132 GLY A O 14
ATOM 23028 N N . LYS A 1 95 ? 14.853 0.948 15.794 1.00 41.30 133 LYS A N 14
ATOM 23029 C CA . LYS A 1 95 ? 15.395 2.076 16.495 1.00 51.23 133 LYS A CA 14
ATOM 23030 C C . LYS A 1 95 ? 14.816 3.308 15.852 1.00 5.51 133 LYS A C 14
ATOM 23031 O O . LYS A 1 95 ? 14.501 3.267 14.653 1.00 22.22 133 LYS A O 14
ATOM 23050 N N . GLU A 1 96 ? 14.602 4.354 16.613 1.00 4.23 134 GLU A N 14
ATOM 23051 C CA . GLU A 1 96 ? 14.074 5.559 16.034 1.00 51.21 134 GLU A CA 14
ATOM 23052 C C . GLU A 1 96 ? 15.153 6.341 15.272 1.00 62.44 134 GLU A C 14
ATOM 23053 O O . GLU A 1 96 ? 16.212 6.662 15.807 1.00 32.41 134 GLU A O 14
ATOM 23065 N N . GLY A 1 97 ? 14.914 6.521 14.002 1.00 72.44 135 GLY A N 14
ATOM 23066 C CA . GLY A 1 97 ? 15.834 7.206 13.133 1.00 20.12 135 GLY A CA 14
ATOM 23067 C C . GLY A 1 97 ? 15.095 7.883 12.013 1.00 41.40 135 GLY A C 14
ATOM 23068 O O . GLY A 1 97 ? 13.864 7.875 12.003 1.00 71.42 135 GLY A O 14
ATOM 23072 N N . GLY A 1 98 ? 15.816 8.449 11.067 1.00 55.33 136 GLY A N 14
ATOM 23073 C CA . GLY A 1 98 ? 15.177 9.075 9.934 1.00 63.41 136 GLY A CA 14
ATOM 23074 C C . GLY A 1 98 ? 15.516 8.306 8.690 1.00 21.10 136 GLY A C 14
ATOM 23075 O O . GLY A 1 98 ? 16.698 8.093 8.398 1.00 53.14 136 GLY A O 14
ATOM 23079 N N . SER A 1 99 ? 14.498 7.931 7.951 1.00 31.12 137 SER A N 14
ATOM 23080 C CA . SER A 1 99 ? 14.546 7.033 6.801 1.00 31.00 137 SER A CA 14
ATOM 23081 C C . SER A 1 99 ? 13.113 6.884 6.302 1.00 12.42 137 SER A C 14
ATOM 23082 O O . SER A 1 99 ? 12.222 7.565 6.809 1.00 1.45 137 SER A O 14
ATOM 23090 N N . ASP A 1 100 ? 12.894 6.075 5.292 1.00 31.44 138 ASP A N 14
ATOM 23091 C CA . ASP A 1 100 ? 11.526 5.753 4.896 1.00 41.44 138 ASP A CA 14
ATOM 23092 C C . ASP A 1 100 ? 10.924 4.729 5.833 1.00 61.34 138 ASP A C 14
ATOM 23093 O O . ASP A 1 100 ? 10.181 5.066 6.739 1.00 30.14 138 ASP A O 14
ATOM 23102 N N . ASN A 1 101 ? 11.311 3.486 5.669 1.00 45.02 139 ASN A N 14
ATOM 23103 C CA . ASN A 1 101 ? 10.729 2.412 6.468 1.00 22.01 139 ASN A CA 14
ATOM 23104 C C . ASN A 1 101 ? 11.589 2.077 7.666 1.00 42.11 139 ASN A C 14
ATOM 23105 O O . ASN A 1 101 ? 11.150 1.407 8.583 1.00 73.22 139 ASN A O 14
ATOM 23116 N N . ASP A 1 102 ? 12.818 2.543 7.663 1.00 32.21 140 ASP A N 14
ATOM 23117 C CA . ASP A 1 102 ? 13.735 2.292 8.786 1.00 74.24 140 ASP A CA 14
ATOM 23118 C C . ASP A 1 102 ? 13.622 3.393 9.828 1.00 3.23 140 ASP A C 14
ATOM 23119 O O . ASP A 1 102 ? 14.336 3.401 10.831 1.00 41.44 140 ASP A O 14
ATOM 23128 N N . ALA A 1 103 ? 12.710 4.301 9.582 1.00 44.23 141 ALA A N 14
ATOM 23129 C CA . ALA A 1 103 ? 12.444 5.427 10.452 1.00 32.45 141 ALA A CA 14
ATOM 23130 C C . ALA A 1 103 ? 11.329 5.108 11.382 1.00 4.44 141 ALA A C 14
ATOM 23131 O O . ALA A 1 103 ? 10.534 4.215 11.108 1.00 25.41 141 ALA A O 14
ATOM 23138 N N . ASP A 1 104 ? 11.275 5.806 12.476 1.00 70.04 142 ASP A N 14
ATOM 23139 C CA . ASP A 1 104 ? 10.177 5.655 13.385 1.00 64.20 142 ASP A CA 14
ATOM 23140 C C . ASP A 1 104 ? 9.023 6.421 12.799 1.00 63.21 142 ASP A C 14
ATOM 23141 O O . ASP A 1 104 ? 9.159 7.582 12.404 1.00 13.51 142 ASP A O 14
ATOM 23150 N N . ILE A 1 105 ? 7.931 5.774 12.665 1.00 14.41 143 ILE A N 14
ATOM 23151 C CA . ILE A 1 105 ? 6.800 6.390 12.081 1.00 63.10 143 ILE A CA 14
ATOM 23152 C C . ILE A 1 105 ? 5.863 6.922 13.133 1.00 33.40 143 ILE A C 14
ATOM 23153 O O . ILE A 1 105 ? 5.421 6.204 14.024 1.00 22.53 143 ILE A O 14
ATOM 23169 N N . GLY A 1 106 ? 5.658 8.199 13.107 1.00 34.52 144 GLY A N 14
ATOM 23170 C CA . GLY A 1 106 ? 4.805 8.785 14.064 1.00 14.22 144 GLY A CA 14
ATOM 23171 C C . GLY A 1 106 ? 4.582 10.225 13.807 1.00 53.42 144 GLY A C 14
ATOM 23172 O O . GLY A 1 106 ? 5.330 10.857 13.061 1.00 20.44 144 GLY A O 14
ATOM 23176 N N . ASN A 1 107 ? 3.562 10.734 14.405 1.00 10.23 145 ASN A N 14
ATOM 23177 C CA . ASN A 1 107 ? 3.230 12.124 14.318 1.00 25.03 145 ASN A CA 14
ATOM 23178 C C . ASN A 1 107 ? 3.576 12.778 15.623 1.00 64.40 145 ASN A C 14
ATOM 23179 O O . ASN A 1 107 ? 3.639 12.103 16.661 1.00 34.02 145 ASN A O 14
ATOM 23190 N N . TRP A 1 108 ? 3.710 14.053 15.625 1.00 32.51 146 TRP A N 14
ATOM 23191 C CA . TRP A 1 108 ? 4.225 14.717 16.777 1.00 11.52 146 TRP A CA 14
ATOM 23192 C C . TRP A 1 108 ? 3.502 16.009 16.929 1.00 43.45 146 TRP A C 14
ATOM 23193 O O . TRP A 1 108 ? 3.247 16.700 15.935 1.00 1.11 146 TRP A O 14
ATOM 23214 N N . ASP A 1 109 ? 3.136 16.345 18.119 1.00 62.04 147 ASP A N 14
ATOM 23215 C CA . ASP A 1 109 ? 2.477 17.600 18.305 1.00 35.43 147 ASP A CA 14
ATOM 23216 C C . ASP A 1 109 ? 3.412 18.547 18.954 1.00 22.31 147 ASP A C 14
ATOM 23217 O O . ASP A 1 109 ? 3.587 18.506 20.189 1.00 23.21 147 ASP A O 14
ATOM 23226 N N . ASN A 1 110 ? 4.110 19.277 18.081 1.00 65.45 148 ASN A N 14
ATOM 23227 C CA . ASN A 1 110 ? 5.045 20.352 18.383 1.00 31.45 148 ASN A CA 14
ATOM 23228 C C . ASN A 1 110 ? 5.781 20.681 17.111 1.00 41.11 148 ASN A C 14
ATOM 23229 O O . ASN A 1 110 ? 5.465 21.691 16.471 1.00 71.22 148 ASN A O 14
ATOM 23241 N N . MET A 1 1 ? 2.933 6.131 -0.294 1.00 4.14 39 MET A N 15
ATOM 23242 C CA . MET A 1 1 ? 4.368 5.815 -0.402 1.00 51.33 39 MET A CA 15
ATOM 23243 C C . MET A 1 1 ? 4.473 4.389 -0.934 1.00 55.10 39 MET A C 15
ATOM 23244 O O . MET A 1 1 ? 4.268 3.441 -0.188 1.00 30.34 39 MET A O 15
ATOM 23260 N N . SER A 1 2 ? 4.753 4.228 -2.205 1.00 73.32 40 SER A N 15
ATOM 23261 C CA . SER A 1 2 ? 4.737 2.912 -2.793 1.00 34.02 40 SER A CA 15
ATOM 23262 C C . SER A 1 2 ? 6.101 2.493 -3.347 1.00 23.30 40 SER A C 15
ATOM 23263 O O . SER A 1 2 ? 6.513 2.913 -4.443 1.00 23.52 40 SER A O 15
ATOM 23271 N N . ARG A 1 3 ? 6.798 1.720 -2.537 1.00 61.11 41 ARG A N 15
ATOM 23272 C CA . ARG A 1 3 ? 8.051 1.044 -2.851 1.00 63.22 41 ARG A CA 15
ATOM 23273 C C . ARG A 1 3 ? 8.107 -0.137 -1.898 1.00 30.31 41 ARG A C 15
ATOM 23274 O O . ARG A 1 3 ? 7.309 -0.157 -0.933 1.00 74.32 41 ARG A O 15
ATOM 23295 N N . PRO A 1 4 ? 8.996 -1.136 -2.123 1.00 12.11 42 PRO A N 15
ATOM 23296 C CA . PRO A 1 4 ? 9.173 -2.265 -1.200 1.00 42.02 42 PRO A CA 15
ATOM 23297 C C . PRO A 1 4 ? 9.358 -1.796 0.250 1.00 2.30 42 PRO A C 15
ATOM 23298 O O . PRO A 1 4 ? 10.192 -0.916 0.541 1.00 74.31 42 PRO A O 15
ATOM 23309 N N . ASP A 1 5 ? 8.497 -2.320 1.112 1.00 35.51 43 ASP A N 15
ATOM 23310 C CA . ASP A 1 5 ? 8.419 -2.052 2.576 1.00 1.35 43 ASP A CA 15
ATOM 23311 C C . ASP A 1 5 ? 7.803 -0.679 2.871 1.00 41.45 43 ASP A C 15
ATOM 23312 O O . ASP A 1 5 ? 7.139 -0.483 3.887 1.00 35.21 43 ASP A O 15
ATOM 23321 N N . GLN A 1 6 ? 7.930 0.256 1.925 1.00 21.52 44 GLN A N 15
ATOM 23322 C CA . GLN A 1 6 ? 7.306 1.565 2.074 1.00 44.40 44 GLN A CA 15
ATOM 23323 C C . GLN A 1 6 ? 5.807 1.420 1.989 1.00 74.41 44 GLN A C 15
ATOM 23324 O O . GLN A 1 6 ? 5.055 2.281 2.452 1.00 73.12 44 GLN A O 15
ATOM 23338 N N . ALA A 1 7 ? 5.380 0.300 1.420 1.00 62.52 45 ALA A N 15
ATOM 23339 C CA . ALA A 1 7 ? 3.984 -0.075 1.364 1.00 32.35 45 ALA A CA 15
ATOM 23340 C C . ALA A 1 7 ? 3.431 -0.276 2.785 1.00 75.33 45 ALA A C 15
ATOM 23341 O O . ALA A 1 7 ? 2.225 -0.198 3.013 1.00 73.31 45 ALA A O 15
ATOM 23348 N N . LYS A 1 8 ? 4.325 -0.515 3.740 1.00 34.35 46 LYS A N 15
ATOM 23349 C CA . LYS A 1 8 ? 3.931 -0.651 5.121 1.00 41.44 46 LYS A CA 15
ATOM 23350 C C . LYS A 1 8 ? 3.980 0.726 5.793 1.00 30.13 46 LYS A C 15
ATOM 23351 O O . LYS A 1 8 ? 3.205 1.027 6.693 1.00 71.13 46 LYS A O 15
ATOM 23370 N N . VAL A 1 9 ? 4.810 1.598 5.251 1.00 63.33 47 VAL A N 15
ATOM 23371 C CA . VAL A 1 9 ? 4.991 2.947 5.799 1.00 42.31 47 VAL A CA 15
ATOM 23372 C C . VAL A 1 9 ? 3.779 3.781 5.463 1.00 34.31 47 VAL A C 15
ATOM 23373 O O . VAL A 1 9 ? 3.260 4.524 6.286 1.00 74.21 47 VAL A O 15
ATOM 23386 N N . THR A 1 10 ? 3.312 3.607 4.256 1.00 42.04 48 THR A N 15
ATOM 23387 C CA . THR A 1 10 ? 2.205 4.353 3.745 1.00 4.12 48 THR A CA 15
ATOM 23388 C C . THR A 1 10 ? 0.896 4.032 4.511 1.00 61.43 48 THR A C 15
ATOM 23389 O O . THR A 1 10 ? 0.004 4.881 4.591 1.00 1.31 48 THR A O 15
ATOM 23400 N N . VAL A 1 11 ? 0.795 2.830 5.109 1.00 72.22 49 VAL A N 15
ATOM 23401 C CA . VAL A 1 11 ? -0.396 2.507 5.885 1.00 62.43 49 VAL A CA 15
ATOM 23402 C C . VAL A 1 11 ? -0.246 3.092 7.272 1.00 11.43 49 VAL A C 15
ATOM 23403 O O . VAL A 1 11 ? -1.210 3.594 7.855 1.00 73.53 49 VAL A O 15
ATOM 23416 N N . ALA A 1 12 ? 0.995 3.098 7.751 1.00 22.21 50 ALA A N 15
ATOM 23417 C CA . ALA A 1 12 ? 1.334 3.596 9.063 1.00 65.03 50 ALA A CA 15
ATOM 23418 C C . ALA A 1 12 ? 0.999 5.060 9.183 1.00 43.11 50 ALA A C 15
ATOM 23419 O O . ALA A 1 12 ? 0.577 5.513 10.228 1.00 2.05 50 ALA A O 15
ATOM 23426 N N . LYS A 1 13 ? 1.114 5.777 8.068 1.00 52.13 51 LYS A N 15
ATOM 23427 C CA . LYS A 1 13 ? 0.849 7.214 8.042 1.00 34.54 51 LYS A CA 15
ATOM 23428 C C . LYS A 1 13 ? -0.631 7.490 8.342 1.00 51.33 51 LYS A C 15
ATOM 23429 O O . LYS A 1 13 ? -0.988 8.539 8.881 1.00 34.44 51 LYS A O 15
ATOM 23448 N N . GLY A 1 14 ? -1.462 6.514 8.060 1.00 52.02 52 GLY A N 15
ATOM 23449 C CA . GLY A 1 14 ? -2.866 6.643 8.309 1.00 45.13 52 GLY A CA 15
ATOM 23450 C C . GLY A 1 14 ? -3.224 6.133 9.679 1.00 11.52 52 GLY A C 15
ATOM 23451 O O . GLY A 1 14 ? -4.170 6.614 10.308 1.00 23.25 52 GLY A O 15
ATOM 23455 N N . ASP A 1 15 ? -2.436 5.201 10.178 1.00 10.34 53 ASP A N 15
ATOM 23456 C CA . ASP A 1 15 ? -2.711 4.606 11.477 1.00 13.42 53 ASP A CA 15
ATOM 23457 C C . ASP A 1 15 ? -2.249 5.535 12.573 1.00 64.24 53 ASP A C 15
ATOM 23458 O O . ASP A 1 15 ? -2.908 5.676 13.601 1.00 24.13 53 ASP A O 15
ATOM 23467 N N . ILE A 1 16 ? -1.140 6.219 12.336 1.00 31.22 54 ILE A N 15
ATOM 23468 C CA . ILE A 1 16 ? -0.670 7.240 13.264 1.00 64.42 54 ILE A CA 15
ATOM 23469 C C . ILE A 1 16 ? -1.620 8.436 13.234 1.00 34.34 54 ILE A C 15
ATOM 23470 O O . ILE A 1 16 ? -1.836 9.104 14.257 1.00 73.22 54 ILE A O 15
ATOM 23486 N N . LYS A 1 17 ? -2.227 8.667 12.059 1.00 23.12 55 LYS A N 15
ATOM 23487 C CA . LYS A 1 17 ? -3.181 9.731 11.860 1.00 13.32 55 LYS A CA 15
ATOM 23488 C C . LYS A 1 17 ? -4.425 9.451 12.702 1.00 33.24 55 LYS A C 15
ATOM 23489 O O . LYS A 1 17 ? -5.086 10.372 13.198 1.00 11.21 55 LYS A O 15
ATOM 23508 N N . ALA A 1 18 ? -4.730 8.172 12.854 1.00 74.00 56 ALA A N 15
ATOM 23509 C CA . ALA A 1 18 ? -5.847 7.725 13.662 1.00 13.23 56 ALA A CA 15
ATOM 23510 C C . ALA A 1 18 ? -5.581 8.020 15.124 1.00 53.55 56 ALA A C 15
ATOM 23511 O O . ALA A 1 18 ? -6.450 8.515 15.838 1.00 53.51 56 ALA A O 15
ATOM 23518 N N . ILE A 1 19 ? -4.366 7.743 15.554 1.00 24.41 57 ILE A N 15
ATOM 23519 C CA . ILE A 1 19 ? -3.976 7.944 16.940 1.00 21.44 57 ILE A CA 15
ATOM 23520 C C . ILE A 1 19 ? -3.937 9.427 17.265 1.00 13.25 57 ILE A C 15
ATOM 23521 O O . ILE A 1 19 ? -4.337 9.836 18.329 1.00 42.14 57 ILE A O 15
ATOM 23537 N N . ALA A 1 20 ? -3.500 10.230 16.309 1.00 43.25 58 ALA A N 15
ATOM 23538 C CA . ALA A 1 20 ? -3.458 11.688 16.470 1.00 25.35 58 ALA A CA 15
ATOM 23539 C C . ALA A 1 20 ? -4.863 12.247 16.736 1.00 44.35 58 ALA A C 15
ATOM 23540 O O . ALA A 1 20 ? -5.025 13.277 17.410 1.00 62.14 58 ALA A O 15
ATOM 23547 N N . ALA A 1 21 ? -5.863 11.535 16.239 1.00 52.51 59 ALA A N 15
ATOM 23548 C CA . ALA A 1 21 ? -7.246 11.910 16.412 1.00 40.43 59 ALA A CA 15
ATOM 23549 C C . ALA A 1 21 ? -7.797 11.310 17.701 1.00 44.13 59 ALA A C 15
ATOM 23550 O O . ALA A 1 21 ? -8.581 11.928 18.387 1.00 54.43 59 ALA A O 15
ATOM 23557 N N . ALA A 1 22 ? -7.362 10.105 18.032 1.00 72.05 60 ALA A N 15
ATOM 23558 C CA . ALA A 1 22 ? -7.822 9.426 19.242 1.00 42.03 60 ALA A CA 15
ATOM 23559 C C . ALA A 1 22 ? -7.178 10.023 20.487 1.00 31.13 60 ALA A C 15
ATOM 23560 O O . ALA A 1 22 ? -7.767 10.026 21.564 1.00 2.15 60 ALA A O 15
ATOM 23567 N N . LEU A 1 23 ? -5.992 10.566 20.331 1.00 24.33 61 LEU A N 15
ATOM 23568 C CA . LEU A 1 23 ? -5.294 11.222 21.418 1.00 21.40 61 LEU A CA 15
ATOM 23569 C C . LEU A 1 23 ? -6.074 12.497 21.768 1.00 75.44 61 LEU A C 15
ATOM 23570 O O . LEU A 1 23 ? -6.134 12.922 22.915 1.00 64.50 61 LEU A O 15
ATOM 23586 N N . ASP A 1 24 ? -6.734 13.044 20.754 1.00 24.43 62 ASP A N 15
ATOM 23587 C CA . ASP A 1 24 ? -7.626 14.198 20.897 1.00 52.21 62 ASP A CA 15
ATOM 23588 C C . ASP A 1 24 ? -8.923 13.760 21.601 1.00 53.13 62 ASP A C 15
ATOM 23589 O O . ASP A 1 24 ? -9.606 14.543 22.269 1.00 51.24 62 ASP A O 15
ATOM 23598 N N . MET A 1 25 ? -9.214 12.494 21.513 1.00 42.00 63 MET A N 15
ATOM 23599 C CA . MET A 1 25 ? -10.400 11.955 22.123 1.00 75.25 63 MET A CA 15
ATOM 23600 C C . MET A 1 25 ? -10.134 11.721 23.585 1.00 62.04 63 MET A C 15
ATOM 23601 O O . MET A 1 25 ? -10.976 12.020 24.410 1.00 30.42 63 MET A O 15
ATOM 23615 N N . TYR A 1 26 ? -8.929 11.236 23.911 1.00 74.52 64 TYR A N 15
ATOM 23616 C CA . TYR A 1 26 ? -8.506 11.141 25.301 1.00 32.31 64 TYR A CA 15
ATOM 23617 C C . TYR A 1 26 ? -8.413 12.562 25.868 1.00 21.45 64 TYR A C 15
ATOM 23618 O O . TYR A 1 26 ? -8.724 12.815 27.029 1.00 63.13 64 TYR A O 15
ATOM 23636 N N . LYS A 1 27 ? -7.984 13.486 25.008 1.00 64.13 65 LYS A N 15
ATOM 23637 C CA . LYS A 1 27 ? -7.928 14.905 25.317 1.00 52.12 65 LYS A CA 15
ATOM 23638 C C . LYS A 1 27 ? -9.296 15.427 25.783 1.00 61.42 65 LYS A C 15
ATOM 23639 O O . LYS A 1 27 ? -9.375 16.366 26.547 1.00 15.45 65 LYS A O 15
ATOM 23658 N N . LEU A 1 28 ? -10.357 14.860 25.278 1.00 24.43 66 LEU A N 15
ATOM 23659 C CA . LEU A 1 28 ? -11.678 15.191 25.783 1.00 31.24 66 LEU A CA 15
ATOM 23660 C C . LEU A 1 28 ? -12.130 14.256 26.908 1.00 55.44 66 LEU A C 15
ATOM 23661 O O . LEU A 1 28 ? -12.860 14.664 27.800 1.00 1.03 66 LEU A O 15
ATOM 23677 N N . ASP A 1 29 ? -11.650 13.023 26.884 1.00 73.03 67 ASP A N 15
ATOM 23678 C CA . ASP A 1 29 ? -12.040 11.981 27.876 1.00 62.42 67 ASP A CA 15
ATOM 23679 C C . ASP A 1 29 ? -11.430 12.260 29.238 1.00 12.35 67 ASP A C 15
ATOM 23680 O O . ASP A 1 29 ? -11.990 11.921 30.250 1.00 23.11 67 ASP A O 15
ATOM 23689 N N . ASN A 1 30 ? -10.348 12.979 29.263 1.00 15.03 68 ASN A N 15
ATOM 23690 C CA . ASN A 1 30 ? -9.750 13.392 30.518 1.00 0.42 68 ASN A CA 15
ATOM 23691 C C . ASN A 1 30 ? -9.540 14.831 30.466 1.00 12.23 68 ASN A C 15
ATOM 23692 O O . ASN A 1 30 ? -8.739 15.371 31.235 1.00 43.12 68 ASN A O 15
ATOM 23703 N N . PHE A 1 31 ? -10.258 15.467 29.541 1.00 52.30 69 PHE A N 15
ATOM 23704 C CA . PHE A 1 31 ? -10.255 16.918 29.309 1.00 10.21 69 PHE A CA 15
ATOM 23705 C C . PHE A 1 31 ? -8.864 17.551 29.328 1.00 1.31 69 PHE A C 15
ATOM 23706 O O . PHE A 1 31 ? -8.718 18.746 29.619 1.00 64.21 69 PHE A O 15
ATOM 23723 N N . ALA A 1 32 ? -7.885 16.800 28.882 1.00 71.30 70 ALA A N 15
ATOM 23724 C CA . ALA A 1 32 ? -6.518 17.193 28.932 1.00 13.04 70 ALA A CA 15
ATOM 23725 C C . ALA A 1 32 ? -5.689 16.111 28.323 1.00 23.32 70 ALA A C 15
ATOM 23726 O O . ALA A 1 32 ? -6.163 14.981 28.159 1.00 34.13 70 ALA A O 15
ATOM 23733 N N . TYR A 1 33 ? -4.494 16.454 27.944 1.00 42.12 71 TYR A N 15
ATOM 23734 C CA . TYR A 1 33 ? -3.548 15.487 27.491 1.00 53.21 71 TYR A CA 15
ATOM 23735 C C . TYR A 1 33 ? -2.918 14.739 28.653 1.00 54.41 71 TYR A C 15
ATOM 23736 O O . TYR A 1 33 ? -2.861 15.248 29.776 1.00 54.32 71 TYR A O 15
ATOM 23754 N N . PRO A 1 34 ? -2.459 13.514 28.402 1.00 64.01 72 PRO A N 15
ATOM 23755 C CA . PRO A 1 34 ? -1.798 12.685 29.412 1.00 63.43 72 PRO A CA 15
ATOM 23756 C C . PRO A 1 34 ? -0.439 13.280 29.840 1.00 72.31 72 PRO A C 15
ATOM 23757 O O . PRO A 1 34 ? 0.047 14.197 29.206 1.00 0.03 72 PRO A O 15
ATOM 23768 N N . SER A 1 35 ? 0.139 12.812 30.934 1.00 13.12 73 SER A N 15
ATOM 23769 C CA . SER A 1 35 ? 1.492 13.196 31.263 1.00 44.32 73 SER A CA 15
ATOM 23770 C C . SER A 1 35 ? 2.363 12.041 30.829 1.00 11.41 73 SER A C 15
ATOM 23771 O O . SER A 1 35 ? 1.865 10.930 30.732 1.00 5.40 73 SER A O 15
ATOM 23779 N N . THR A 1 36 ? 3.620 12.249 30.545 1.00 33.21 74 THR A N 15
ATOM 23780 C CA . THR A 1 36 ? 4.428 11.154 30.039 1.00 61.51 74 THR A CA 15
ATOM 23781 C C . THR A 1 36 ? 4.640 10.056 31.112 1.00 62.12 74 THR A C 15
ATOM 23782 O O . THR A 1 36 ? 5.103 8.958 30.814 1.00 2.01 74 THR A O 15
ATOM 23793 N N . GLN A 1 37 ? 4.296 10.371 32.345 1.00 65.10 75 GLN A N 15
ATOM 23794 C CA . GLN A 1 37 ? 4.336 9.404 33.395 1.00 43.20 75 GLN A CA 15
ATOM 23795 C C . GLN A 1 37 ? 2.922 8.888 33.727 1.00 44.04 75 GLN A C 15
ATOM 23796 O O . GLN A 1 37 ? 2.583 7.741 33.425 1.00 44.23 75 GLN A O 15
ATOM 23810 N N . GLN A 1 38 ? 2.060 9.773 34.229 1.00 43.25 76 GLN A N 15
ATOM 23811 C CA . GLN A 1 38 ? 0.733 9.362 34.698 1.00 21.50 76 GLN A CA 15
ATOM 23812 C C . GLN A 1 38 ? -0.183 9.164 33.551 1.00 25.25 76 GLN A C 15
ATOM 23813 O O . GLN A 1 38 ? -1.008 8.282 33.577 1.00 3.05 76 GLN A O 15
ATOM 23827 N N . GLY A 1 39 ? -0.020 9.966 32.522 1.00 52.43 77 GLY A N 15
ATOM 23828 C CA . GLY A 1 39 ? -0.845 9.804 31.387 1.00 13.42 77 GLY A CA 15
ATOM 23829 C C . GLY A 1 39 ? -0.411 8.653 30.508 1.00 63.14 77 GLY A C 15
ATOM 23830 O O . GLY A 1 39 ? -1.201 8.151 29.752 1.00 14.13 77 GLY A O 15
ATOM 23834 N N . LEU A 1 40 ? 0.837 8.220 30.617 1.00 45.40 78 LEU A N 15
ATOM 23835 C CA . LEU A 1 40 ? 1.267 7.039 29.873 1.00 34.52 78 LEU A CA 15
ATOM 23836 C C . LEU A 1 40 ? 0.573 5.869 30.541 1.00 65.31 78 LEU A C 15
ATOM 23837 O O . LEU A 1 40 ? -0.079 5.033 29.893 1.00 14.54 78 LEU A O 15
ATOM 23853 N N . GLU A 1 41 ? 0.613 5.899 31.858 1.00 2.00 79 GLU A N 15
ATOM 23854 C CA . GLU A 1 41 ? -0.106 4.963 32.669 1.00 73.51 79 GLU A CA 15
ATOM 23855 C C . GLU A 1 41 ? -1.602 5.131 32.514 1.00 33.03 79 GLU A C 15
ATOM 23856 O O . GLU A 1 41 ? -2.335 4.266 32.873 1.00 22.01 79 GLU A O 15
ATOM 23868 N N . ALA A 1 42 ? -2.034 6.249 31.981 1.00 61.52 80 ALA A N 15
ATOM 23869 C CA . ALA A 1 42 ? -3.441 6.522 31.762 1.00 10.34 80 ALA A CA 15
ATOM 23870 C C . ALA A 1 42 ? -3.843 6.237 30.328 1.00 35.31 80 ALA A C 15
ATOM 23871 O O . ALA A 1 42 ? -4.993 6.414 29.940 1.00 74.41 80 ALA A O 15
ATOM 23878 N N . LEU A 1 43 ? -2.869 5.874 29.543 1.00 55.03 81 LEU A N 15
ATOM 23879 C CA . LEU A 1 43 ? -3.076 5.429 28.184 1.00 53.30 81 LEU A CA 15
ATOM 23880 C C . LEU A 1 43 ? -3.065 3.918 28.160 1.00 45.51 81 LEU A C 15
ATOM 23881 O O . LEU A 1 43 ? -3.452 3.294 27.177 1.00 61.31 81 LEU A O 15
ATOM 23897 N N . VAL A 1 44 ? -2.569 3.334 29.235 1.00 72.02 82 VAL A N 15
ATOM 23898 C CA . VAL A 1 44 ? -2.545 1.887 29.368 1.00 50.21 82 VAL A CA 15
ATOM 23899 C C . VAL A 1 44 ? -3.508 1.422 30.477 1.00 32.22 82 VAL A C 15
ATOM 23900 O O . VAL A 1 44 ? -4.208 0.421 30.328 1.00 32.51 82 VAL A O 15
ATOM 23913 N N . LYS A 1 45 ? -3.545 2.160 31.561 1.00 71.43 83 LYS A N 15
ATOM 23914 C CA . LYS A 1 45 ? -4.401 1.877 32.706 1.00 20.50 83 LYS A CA 15
ATOM 23915 C C . LYS A 1 45 ? -5.385 3.049 32.833 1.00 74.45 83 LYS A C 15
ATOM 23916 O O . LYS A 1 45 ? -5.048 4.151 32.431 1.00 34.31 83 LYS A O 15
ATOM 23935 N N . LYS A 1 46 ? -6.585 2.811 33.346 1.00 45.34 84 LYS A N 15
ATOM 23936 C CA . LYS A 1 46 ? -7.613 3.863 33.460 1.00 32.13 84 LYS A CA 15
ATOM 23937 C C . LYS A 1 46 ? -7.084 5.084 34.218 1.00 33.01 84 LYS A C 15
ATOM 23938 O O . LYS A 1 46 ? -6.388 4.944 35.234 1.00 62.13 84 LYS A O 15
ATOM 23957 N N . PRO A 1 47 ? -7.392 6.288 33.720 1.00 32.10 85 PRO A N 15
ATOM 23958 C CA . PRO A 1 47 ? -6.904 7.542 34.285 1.00 51.42 85 PRO A CA 15
ATOM 23959 C C . PRO A 1 47 ? -7.400 7.757 35.716 1.00 4.50 85 PRO A C 15
ATOM 23960 O O . PRO A 1 47 ? -8.542 7.412 36.062 1.00 74.34 85 PRO A O 15
ATOM 23971 N N . THR A 1 48 ? -6.541 8.272 36.546 1.00 75.34 86 THR A N 15
ATOM 23972 C CA . THR A 1 48 ? -6.880 8.548 37.915 1.00 3.21 86 THR A CA 15
ATOM 23973 C C . THR A 1 48 ? -7.594 9.899 38.025 1.00 61.22 86 THR A C 15
ATOM 23974 O O . THR A 1 48 ? -7.788 10.587 37.012 1.00 32.34 86 THR A O 15
ATOM 23985 N N . GLY A 1 49 ? -7.998 10.265 39.217 1.00 73.35 87 GLY A N 15
ATOM 23986 C CA . GLY A 1 49 ? -8.661 11.525 39.416 1.00 53.32 87 GLY A CA 15
ATOM 23987 C C . GLY A 1 49 ? -10.068 11.484 38.895 1.00 14.44 87 GLY A C 15
ATOM 23988 O O . GLY A 1 49 ? -10.907 10.727 39.406 1.00 2.54 87 GLY A O 15
ATOM 23992 N N . ASN A 1 50 ? -10.339 12.259 37.880 1.00 33.40 88 ASN A N 15
ATOM 23993 C CA . ASN A 1 50 ? -11.658 12.282 37.308 1.00 23.31 88 ASN A CA 15
ATOM 23994 C C . ASN A 1 50 ? -11.598 12.574 35.808 1.00 60.22 88 ASN A C 15
ATOM 23995 O O . ASN A 1 50 ? -11.041 13.581 35.397 1.00 74.53 88 ASN A O 15
ATOM 24006 N N . PRO A 1 51 ? -12.033 11.617 34.979 1.00 64.12 89 PRO A N 15
ATOM 24007 C CA . PRO A 1 51 ? -12.192 11.799 33.539 1.00 42.24 89 PRO A CA 15
ATOM 24008 C C . PRO A 1 51 ? -13.700 11.980 33.157 1.00 3.44 89 PRO A C 15
ATOM 24009 O O . PRO A 1 51 ? -14.603 11.673 33.960 1.00 73.54 89 PRO A O 15
ATOM 24020 N N . GLN A 1 52 ? -13.970 12.487 31.977 1.00 65.44 90 GLN A N 15
ATOM 24021 C CA . GLN A 1 52 ? -15.346 12.664 31.501 1.00 54.03 90 GLN A CA 15
ATOM 24022 C C . GLN A 1 52 ? -15.909 11.324 31.065 1.00 71.34 90 GLN A C 15
ATOM 24023 O O . GLN A 1 52 ? -15.155 10.408 30.844 1.00 24.10 90 GLN A O 15
ATOM 24037 N N . PRO A 1 53 ? -17.236 11.154 30.992 1.00 52.31 91 PRO A N 15
ATOM 24038 C CA . PRO A 1 53 ? -17.814 9.898 30.540 1.00 61.11 91 PRO A CA 15
ATOM 24039 C C . PRO A 1 53 ? -17.607 9.660 29.030 1.00 35.25 91 PRO A C 15
ATOM 24040 O O . PRO A 1 53 ? -18.295 10.252 28.173 1.00 23.50 91 PRO A O 15
ATOM 24051 N N . LYS A 1 54 ? -16.613 8.867 28.738 1.00 61.54 92 LYS A N 15
ATOM 24052 C CA . LYS A 1 54 ? -16.261 8.378 27.422 1.00 12.54 92 LYS A CA 15
ATOM 24053 C C . LYS A 1 54 ? -15.708 7.004 27.632 1.00 42.20 92 LYS A C 15
ATOM 24054 O O . LYS A 1 54 ? -15.205 6.706 28.722 1.00 74.43 92 LYS A O 15
ATOM 24073 N N . ASN A 1 55 ? -15.889 6.128 26.690 1.00 31.32 93 ASN A N 15
ATOM 24074 C CA . ASN A 1 55 ? -15.327 4.808 26.827 1.00 62.54 93 ASN A CA 15
ATOM 24075 C C . ASN A 1 55 ? -13.841 4.838 26.554 1.00 54.14 93 ASN A C 15
ATOM 24076 O O . ASN A 1 55 ? -13.400 4.785 25.387 1.00 65.35 93 ASN A O 15
ATOM 24087 N N . TRP A 1 56 ? -13.089 4.998 27.636 1.00 15.23 94 TRP A N 15
ATOM 24088 C CA . TRP A 1 56 ? -11.656 5.029 27.650 1.00 43.21 94 TRP A CA 15
ATOM 24089 C C . TRP A 1 56 ? -11.062 3.798 26.975 1.00 23.52 94 TRP A C 15
ATOM 24090 O O . TRP A 1 56 ? -11.594 2.678 27.071 1.00 33.31 94 TRP A O 15
ATOM 24111 N N . ASN A 1 57 ? -9.978 4.019 26.295 1.00 25.22 95 ASN A N 15
ATOM 24112 C CA . ASN A 1 57 ? -9.297 3.003 25.561 1.00 13.02 95 ASN A CA 15
ATOM 24113 C C . ASN A 1 57 ? -7.846 2.918 26.021 1.00 33.44 95 ASN A C 15
ATOM 24114 O O . ASN A 1 57 ? -7.206 3.943 26.222 1.00 15.31 95 ASN A O 15
ATOM 24125 N N . LYS A 1 58 ? -7.332 1.721 26.202 1.00 13.53 96 LYS A N 15
ATOM 24126 C CA . LYS A 1 58 ? -5.927 1.572 26.513 1.00 52.45 96 LYS A CA 15
ATOM 24127 C C . LYS A 1 58 ? -5.146 1.488 25.208 1.00 22.22 96 LYS A C 15
ATOM 24128 O O . LYS A 1 58 ? -5.678 1.810 24.146 1.00 74.11 96 LYS A O 15
ATOM 24147 N N . ASP A 1 59 ? -3.871 1.119 25.301 1.00 23.10 97 ASP A N 15
ATOM 24148 C CA . ASP A 1 59 ? -3.009 0.889 24.130 1.00 71.22 97 ASP A CA 15
ATOM 24149 C C . ASP A 1 59 ? -2.686 2.219 23.441 1.00 41.14 97 ASP A C 15
ATOM 24150 O O . ASP A 1 59 ? -2.218 2.282 22.318 1.00 10.53 97 ASP A O 15
ATOM 24159 N N . GLY A 1 60 ? -2.928 3.281 24.177 1.00 31.22 98 GLY A N 15
ATOM 24160 C CA . GLY A 1 60 ? -2.509 4.597 23.770 1.00 41.33 98 GLY A CA 15
ATOM 24161 C C . GLY A 1 60 ? -3.585 5.400 23.104 1.00 73.15 98 GLY A C 15
ATOM 24162 O O . GLY A 1 60 ? -3.300 6.454 22.553 1.00 21.12 98 GLY A O 15
ATOM 24166 N N . TYR A 1 61 ? -4.820 4.912 23.188 1.00 61.43 99 TYR A N 15
ATOM 24167 C CA . TYR A 1 61 ? -5.969 5.531 22.540 1.00 25.35 99 TYR A CA 15
ATOM 24168 C C . TYR A 1 61 ? -5.859 5.442 21.018 1.00 10.11 99 TYR A C 15
ATOM 24169 O O . TYR A 1 61 ? -5.255 6.277 20.356 1.00 41.41 99 TYR A O 15
ATOM 24187 N N . LEU A 1 62 ? -6.415 4.386 20.496 1.00 4.22 100 LEU A N 15
ATOM 24188 C CA . LEU A 1 62 ? -6.405 4.087 19.087 1.00 44.14 100 LEU A CA 15
ATOM 24189 C C . LEU A 1 62 ? -7.772 3.558 18.700 1.00 41.41 100 LEU A C 15
ATOM 24190 O O . LEU A 1 62 ? -8.506 3.064 19.541 1.00 71.25 100 LEU A O 15
ATOM 24206 N N . LYS A 1 63 ? -8.121 3.682 17.449 1.00 75.22 101 LYS A N 15
ATOM 24207 C CA . LYS A 1 63 ? -9.359 3.127 16.940 1.00 14.01 101 LYS A CA 15
ATOM 24208 C C . LYS A 1 63 ? -9.172 1.622 16.749 1.00 1.24 101 LYS A C 15
ATOM 24209 O O . LYS A 1 63 ? -8.107 1.083 17.063 1.00 10.54 101 LYS A O 15
ATOM 24228 N N . LYS A 1 64 ? -10.162 0.940 16.251 1.00 23.54 102 LYS A N 15
ATOM 24229 C CA . LYS A 1 64 ? -10.001 -0.494 16.013 1.00 35.11 102 LYS A CA 15
ATOM 24230 C C . LYS A 1 64 ? -9.295 -0.747 14.693 1.00 23.55 102 LYS A C 15
ATOM 24231 O O . LYS A 1 64 ? -9.917 -1.085 13.684 1.00 32.44 102 LYS A O 15
ATOM 24250 N N . LEU A 1 65 ? -8.010 -0.492 14.712 1.00 33.52 103 LEU A N 15
ATOM 24251 C CA . LEU A 1 65 ? -7.118 -0.631 13.584 1.00 44.32 103 LEU A CA 15
ATOM 24252 C C . LEU A 1 65 ? -5.908 -1.425 14.058 1.00 5.21 103 LEU A C 15
ATOM 24253 O O . LEU A 1 65 ? -5.561 -1.336 15.235 1.00 63.24 103 LEU A O 15
ATOM 24269 N N . PRO A 1 66 ? -5.282 -2.234 13.190 1.00 55.35 104 PRO A N 15
ATOM 24270 C CA . PRO A 1 66 ? -4.119 -3.060 13.563 1.00 21.01 104 PRO A CA 15
ATOM 24271 C C . PRO A 1 66 ? -2.894 -2.237 14.022 1.00 4.32 104 PRO A C 15
ATOM 24272 O O . PRO A 1 66 ? -2.816 -1.020 13.814 1.00 54.43 104 PRO A O 15
ATOM 24283 N N . VAL A 1 67 ? -1.943 -2.925 14.622 1.00 13.45 105 VAL A N 15
ATOM 24284 C CA . VAL A 1 67 ? -0.724 -2.317 15.128 1.00 33.44 105 VAL A CA 15
ATOM 24285 C C . VAL A 1 67 ? 0.259 -2.086 13.946 1.00 40.13 105 VAL A C 15
ATOM 24286 O O . VAL A 1 67 ? -0.060 -2.459 12.803 1.00 1.20 105 VAL A O 15
ATOM 24299 N N . ASP A 1 68 ? 1.402 -1.474 14.199 1.00 65.31 106 ASP A N 15
ATOM 24300 C CA . ASP A 1 68 ? 2.351 -1.127 13.141 1.00 43.42 106 ASP A CA 15
ATOM 24301 C C . ASP A 1 68 ? 3.019 -2.360 12.525 1.00 24.41 106 ASP A C 15
ATOM 24302 O O . ASP A 1 68 ? 3.132 -3.423 13.186 1.00 74.32 106 ASP A O 15
ATOM 24311 N N . PRO A 1 69 ? 3.314 -2.295 11.197 1.00 73.23 107 PRO A N 15
ATOM 24312 C CA . PRO A 1 69 ? 4.081 -3.308 10.478 1.00 44.14 107 PRO A CA 15
ATOM 24313 C C . PRO A 1 69 ? 5.390 -3.658 11.166 1.00 74.22 107 PRO A C 15
ATOM 24314 O O . PRO A 1 69 ? 5.788 -3.046 12.115 1.00 52.24 107 PRO A O 15
ATOM 24325 N N . TRP A 1 70 ? 6.040 -4.686 10.662 1.00 1.11 108 TRP A N 15
ATOM 24326 C CA . TRP A 1 70 ? 7.306 -5.237 11.200 1.00 45.54 108 TRP A CA 15
ATOM 24327 C C . TRP A 1 70 ? 7.066 -5.759 12.649 1.00 42.53 108 TRP A C 15
ATOM 24328 O O . TRP A 1 70 ? 8.006 -6.051 13.398 1.00 31.41 108 TRP A O 15
ATOM 24349 N N . GLY A 1 71 ? 5.790 -5.904 12.986 1.00 44.11 109 GLY A N 15
ATOM 24350 C CA . GLY A 1 71 ? 5.332 -6.393 14.279 1.00 13.41 109 GLY A CA 15
ATOM 24351 C C . GLY A 1 71 ? 5.669 -5.508 15.485 1.00 42.04 109 GLY A C 15
ATOM 24352 O O . GLY A 1 71 ? 5.853 -6.033 16.593 1.00 61.23 109 GLY A O 15
ATOM 24356 N N . ASN A 1 72 ? 5.767 -4.198 15.315 1.00 25.13 110 ASN A N 15
ATOM 24357 C CA . ASN A 1 72 ? 6.072 -3.347 16.443 1.00 73.15 110 ASN A CA 15
ATOM 24358 C C . ASN A 1 72 ? 4.807 -2.828 17.087 1.00 14.45 110 ASN A C 15
ATOM 24359 O O . ASN A 1 72 ? 3.871 -2.374 16.384 1.00 64.21 110 ASN A O 15
ATOM 24370 N N . PRO A 1 73 ? 4.702 -2.950 18.421 1.00 24.52 111 PRO A N 15
ATOM 24371 C CA . PRO A 1 73 ? 3.667 -2.270 19.159 1.00 72.10 111 PRO A CA 15
ATOM 24372 C C . PRO A 1 73 ? 3.965 -0.779 19.179 1.00 15.23 111 PRO A C 15
ATOM 24373 O O . PRO A 1 73 ? 5.141 -0.384 19.190 1.00 20.13 111 PRO A O 15
ATOM 24384 N N . TYR A 1 74 ? 2.933 0.032 19.209 1.00 63.02 112 TYR A N 15
ATOM 24385 C CA . TYR A 1 74 ? 3.100 1.471 19.186 1.00 50.11 112 TYR A CA 15
ATOM 24386 C C . TYR A 1 74 ? 3.703 1.990 20.469 1.00 14.45 112 TYR A C 15
ATOM 24387 O O . TYR A 1 74 ? 3.419 1.476 21.566 1.00 45.24 112 TYR A O 15
ATOM 24405 N N . GLN A 1 75 ? 4.530 2.993 20.339 1.00 13.31 113 GLN A N 15
ATOM 24406 C CA . GLN A 1 75 ? 5.180 3.580 21.483 1.00 20.45 113 GLN A CA 15
ATOM 24407 C C . GLN A 1 75 ? 4.438 4.857 21.765 1.00 52.44 113 GLN A C 15
ATOM 24408 O O . GLN A 1 75 ? 4.432 5.797 20.952 1.00 33.42 113 GLN A O 15
ATOM 24422 N N . TYR A 1 76 ? 3.802 4.885 22.874 1.00 21.41 114 TYR A N 15
ATOM 24423 C CA . TYR A 1 76 ? 3.026 6.012 23.266 1.00 12.33 114 TYR A CA 15
ATOM 24424 C C . TYR A 1 76 ? 3.698 6.781 24.372 1.00 11.42 114 TYR A C 15
ATOM 24425 O O . TYR A 1 76 ? 3.995 6.236 25.437 1.00 1.22 114 TYR A O 15
ATOM 24443 N N . LEU A 1 77 ? 3.980 8.018 24.097 1.00 44.01 115 LEU A N 15
ATOM 24444 C CA . LEU A 1 77 ? 4.568 8.915 25.052 1.00 21.03 115 LEU A CA 15
ATOM 24445 C C . LEU A 1 77 ? 3.730 10.164 25.118 1.00 64.43 115 LEU A C 15
ATOM 24446 O O . LEU A 1 77 ? 3.045 10.520 24.152 1.00 54.03 115 LEU A O 15
ATOM 24462 N N . ALA A 1 78 ? 3.766 10.820 26.221 1.00 42.40 116 ALA A N 15
ATOM 24463 C CA . ALA A 1 78 ? 2.974 11.965 26.415 1.00 53.53 116 ALA A CA 15
ATOM 24464 C C . ALA A 1 78 ? 3.922 13.172 26.564 1.00 61.40 116 ALA A C 15
ATOM 24465 O O . ALA A 1 78 ? 5.129 12.952 26.459 1.00 13.13 116 ALA A O 15
ATOM 24472 N N . PRO A 1 79 ? 3.445 14.437 26.793 1.00 32.44 117 PRO A N 15
ATOM 24473 C CA . PRO A 1 79 ? 4.295 15.617 26.731 1.00 71.41 117 PRO A CA 15
ATOM 24474 C C . PRO A 1 79 ? 5.533 15.544 27.543 1.00 44.50 117 PRO A C 15
ATOM 24475 O O . PRO A 1 79 ? 5.509 15.370 28.774 1.00 51.43 117 PRO A O 15
ATOM 24486 N N . GLY A 1 80 ? 6.612 15.637 26.848 1.00 61.22 118 GLY A N 15
ATOM 24487 C CA . GLY A 1 80 ? 7.875 15.621 27.469 1.00 52.32 118 GLY A CA 15
ATOM 24488 C C . GLY A 1 80 ? 8.320 17.013 27.725 1.00 64.20 118 GLY A C 15
ATOM 24489 O O . GLY A 1 80 ? 7.921 17.639 28.712 1.00 44.15 118 GLY A O 15
ATOM 24493 N N . THR A 1 81 ? 9.059 17.532 26.816 1.00 14.33 119 THR A N 15
ATOM 24494 C CA . THR A 1 81 ? 9.593 18.842 26.961 1.00 70.03 119 THR A CA 15
ATOM 24495 C C . THR A 1 81 ? 8.950 19.757 25.932 1.00 63.12 119 THR A C 15
ATOM 24496 O O . THR A 1 81 ? 9.277 19.683 24.745 1.00 64.31 119 THR A O 15
ATOM 24507 N N . LYS A 1 82 ? 7.973 20.541 26.380 1.00 63.42 120 LYS A N 15
ATOM 24508 C CA . LYS A 1 82 ? 7.278 21.559 25.568 1.00 4.55 120 LYS A CA 15
ATOM 24509 C C . LYS A 1 82 ? 6.443 20.959 24.426 1.00 41.11 120 LYS A C 15
ATOM 24510 O O . LYS A 1 82 ? 5.925 21.692 23.583 1.00 20.41 120 LYS A O 15
ATOM 24529 N N . GLY A 1 83 ? 6.275 19.660 24.425 1.00 72.42 121 GLY A N 15
ATOM 24530 C CA . GLY A 1 83 ? 5.550 19.029 23.363 1.00 60.31 121 GLY A CA 15
ATOM 24531 C C . GLY A 1 83 ? 4.413 18.198 23.861 1.00 14.01 121 GLY A C 15
ATOM 24532 O O . GLY A 1 83 ? 4.667 17.191 24.487 1.00 45.12 121 GLY A O 15
ATOM 24536 N N . PRO A 1 84 ? 3.144 18.623 23.559 1.00 34.21 122 PRO A N 15
ATOM 24537 C CA . PRO A 1 84 ? 1.851 17.997 24.004 1.00 74.32 122 PRO A CA 15
ATOM 24538 C C . PRO A 1 84 ? 1.730 16.458 24.005 1.00 32.01 122 PRO A C 15
ATOM 24539 O O . PRO A 1 84 ? 0.893 15.936 24.739 1.00 25.44 122 PRO A O 15
ATOM 24550 N N . PHE A 1 85 ? 2.505 15.748 23.184 1.00 20.05 123 PHE A N 15
ATOM 24551 C CA . PHE A 1 85 ? 2.514 14.259 23.166 1.00 31.41 123 PHE A CA 15
ATOM 24552 C C . PHE A 1 85 ? 3.460 13.768 22.101 1.00 2.24 123 PHE A C 15
ATOM 24553 O O . PHE A 1 85 ? 3.877 14.557 21.263 1.00 35.45 123 PHE A O 15
ATOM 24570 N N . ASP A 1 86 ? 3.803 12.482 22.142 1.00 54.14 124 ASP A N 15
ATOM 24571 C CA . ASP A 1 86 ? 4.680 11.846 21.146 1.00 73.11 124 ASP A CA 15
ATOM 24572 C C . ASP A 1 86 ? 4.145 10.468 20.810 1.00 34.32 124 ASP A C 15
ATOM 24573 O O . ASP A 1 86 ? 4.149 9.578 21.662 1.00 5.21 124 ASP A O 15
ATOM 24582 N N . LEU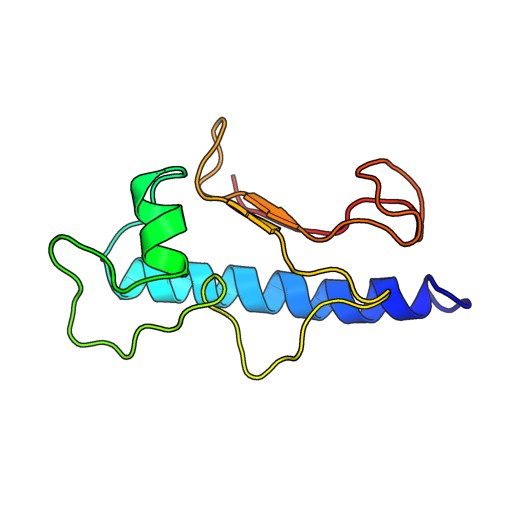 A 1 87 ? 3.685 10.264 19.596 1.00 73.45 125 LEU A N 15
ATOM 24583 C CA . LEU A 1 87 ? 3.161 8.965 19.235 1.00 42.44 125 LEU A CA 15
ATOM 24584 C C . LEU A 1 87 ? 3.863 8.438 18.007 1.00 1.21 125 LEU A C 15
ATOM 24585 O O . LEU A 1 87 ? 3.871 9.094 16.975 1.00 44.31 125 LEU A O 15
ATOM 24601 N N . TYR A 1 88 ? 4.432 7.250 18.111 1.00 0.40 126 TYR A N 15
ATOM 24602 C CA . TYR A 1 88 ? 5.184 6.658 17.013 1.00 22.32 126 TYR A CA 15
ATOM 24603 C C . TYR A 1 88 ? 5.391 5.182 17.254 1.00 10.55 126 TYR A C 15
ATOM 24604 O O . TYR A 1 88 ? 5.110 4.697 18.324 1.00 32.44 126 TYR A O 15
ATOM 24622 N N . SER A 1 89 ? 5.800 4.478 16.250 1.00 45.22 127 SER A N 15
ATOM 24623 C CA . SER A 1 89 ? 6.204 3.107 16.386 1.00 71.54 127 SER A CA 15
ATOM 24624 C C . SER A 1 89 ? 7.603 2.988 15.813 1.00 20.22 127 SER A C 15
ATOM 24625 O O . SER A 1 89 ? 8.000 3.810 14.973 1.00 12.33 127 SER A O 15
ATOM 24633 N N . LEU A 1 90 ? 8.356 2.031 16.291 1.00 11.13 128 LEU A N 15
ATOM 24634 C CA . LEU A 1 90 ? 9.709 1.796 15.817 1.00 70.11 128 LEU A CA 15
ATOM 24635 C C . LEU A 1 90 ? 9.721 1.329 14.363 1.00 71.22 128 LEU A C 15
ATOM 24636 O O . LEU A 1 90 ? 9.049 0.390 14.022 1.00 13.20 128 LEU A O 15
ATOM 24652 N N . GLY A 1 91 ? 10.521 1.990 13.527 1.00 34.31 129 GLY A N 15
ATOM 24653 C CA . GLY A 1 91 ? 10.626 1.600 12.121 1.00 40.23 129 GLY A CA 15
ATOM 24654 C C . GLY A 1 91 ? 11.301 0.267 11.949 1.00 63.53 129 GLY A C 15
ATOM 24655 O O . GLY A 1 91 ? 11.735 -0.336 12.926 1.00 61.41 129 GLY A O 15
ATOM 24659 N N . ALA A 1 92 ? 11.466 -0.151 10.714 1.00 22.23 130 ALA A N 15
ATOM 24660 C CA . ALA A 1 92 ? 12.002 -1.478 10.361 1.00 1.45 130 ALA A CA 15
ATOM 24661 C C . ALA A 1 92 ? 13.397 -1.786 10.937 1.00 71.01 130 ALA A C 15
ATOM 24662 O O . ALA A 1 92 ? 13.800 -2.944 10.992 1.00 74.33 130 ALA A O 15
ATOM 24669 N N . ASP A 1 93 ? 14.116 -0.772 11.380 1.00 63.52 131 ASP A N 15
ATOM 24670 C CA . ASP A 1 93 ? 15.463 -0.981 11.935 1.00 52.41 131 ASP A CA 15
ATOM 24671 C C . ASP A 1 93 ? 15.381 -1.117 13.462 1.00 53.21 131 ASP A C 15
ATOM 24672 O O . ASP A 1 93 ? 16.337 -1.496 14.138 1.00 45.42 131 ASP A O 15
ATOM 24681 N N . GLY A 1 94 ? 14.203 -0.834 13.993 1.00 53.03 132 GLY A N 15
ATOM 24682 C CA . GLY A 1 94 ? 13.968 -0.921 15.419 1.00 54.53 132 GLY A CA 15
ATOM 24683 C C . GLY A 1 94 ? 14.508 0.272 16.160 1.00 72.13 132 GLY A C 15
ATOM 24684 O O . GLY A 1 94 ? 14.571 0.274 17.386 1.00 2.11 132 GLY A O 15
ATOM 24688 N N . LYS A 1 95 ? 14.903 1.276 15.418 1.00 65.11 133 LYS A N 15
ATOM 24689 C CA . LYS A 1 95 ? 15.465 2.476 15.975 1.00 32.21 133 LYS A CA 15
ATOM 24690 C C . LYS A 1 95 ? 14.700 3.677 15.505 1.00 5.22 133 LYS A C 15
ATOM 24691 O O . LYS A 1 95 ? 14.139 3.677 14.402 1.00 1.34 133 LYS A O 15
ATOM 24710 N N . GLU A 1 96 ? 14.638 4.661 16.347 1.00 21.04 134 GLU A N 15
ATOM 24711 C CA . GLU A 1 96 ? 13.987 5.883 16.040 1.00 51.32 134 GLU A CA 15
ATOM 24712 C C . GLU A 1 96 ? 15.000 6.828 15.371 1.00 13.15 134 GLU A C 15
ATOM 24713 O O . GLU A 1 96 ? 15.911 7.384 16.014 1.00 74.22 134 GLU A O 15
ATOM 24725 N N . GLY A 1 97 ? 14.861 6.970 14.089 1.00 1.13 135 GLY A N 15
ATOM 24726 C CA . GLY A 1 97 ? 15.774 7.754 13.314 1.00 10.12 135 GLY A CA 15
ATOM 24727 C C . GLY A 1 97 ? 15.099 8.343 12.118 1.00 21.50 135 GLY A C 15
ATOM 24728 O O . GLY A 1 97 ? 13.879 8.221 11.979 1.00 63.22 135 GLY A O 15
ATOM 24732 N N . GLY A 1 98 ? 15.862 8.977 11.260 1.00 53.34 136 GLY A N 15
ATOM 24733 C CA . GLY A 1 98 ? 15.312 9.519 10.064 1.00 52.43 136 GLY A CA 15
ATOM 24734 C C . GLY A 1 98 ? 15.712 8.654 8.922 1.00 52.14 136 GLY A C 15
ATOM 24735 O O . GLY A 1 98 ? 16.894 8.397 8.726 1.00 31.31 136 GLY A O 15
ATOM 24739 N N . SER A 1 99 ? 14.741 8.245 8.165 1.00 3.23 137 SER A N 15
ATOM 24740 C CA . SER A 1 99 ? 14.847 7.277 7.092 1.00 44.33 137 SER A CA 15
ATOM 24741 C C . SER A 1 99 ? 13.444 7.126 6.515 1.00 24.25 137 SER A C 15
ATOM 24742 O O . SER A 1 99 ? 12.534 7.847 6.942 1.00 24.30 137 SER A O 15
ATOM 24750 N N . ASP A 1 100 ? 13.262 6.270 5.551 1.00 41.43 138 ASP A N 15
ATOM 24751 C CA . ASP A 1 100 ? 11.927 6.026 5.018 1.00 22.41 138 ASP A CA 15
ATOM 24752 C C . ASP A 1 100 ? 11.195 5.018 5.876 1.00 51.15 138 ASP A C 15
ATOM 24753 O O . ASP A 1 100 ? 10.353 5.381 6.702 1.00 62.41 138 ASP A O 15
ATOM 24762 N N . ASN A 1 101 ? 11.568 3.768 5.735 1.00 71.34 139 ASN A N 15
ATOM 24763 C CA . ASN A 1 101 ? 10.889 2.679 6.432 1.00 21.11 139 ASN A CA 15
ATOM 24764 C C . ASN A 1 101 ? 11.666 2.260 7.663 1.00 44.43 139 ASN A C 15
ATOM 24765 O O . ASN A 1 101 ? 11.143 1.610 8.553 1.00 73.42 139 ASN A O 15
ATOM 24776 N N . ASP A 1 102 ? 12.925 2.636 7.707 1.00 14.13 140 ASP A N 15
ATOM 24777 C CA . ASP A 1 102 ? 13.784 2.304 8.846 1.00 41.33 140 ASP A CA 15
ATOM 24778 C C . ASP A 1 102 ? 13.602 3.319 9.940 1.00 50.54 140 ASP A C 15
ATOM 24779 O O . ASP A 1 102 ? 14.090 3.155 11.053 1.00 55.13 140 ASP A O 15
ATOM 24788 N N . ALA A 1 103 ? 12.876 4.354 9.612 1.00 35.41 141 ALA A N 15
ATOM 24789 C CA . ALA A 1 103 ? 12.579 5.434 10.514 1.00 14.12 141 ALA A CA 15
ATOM 24790 C C . ALA A 1 103 ? 11.368 5.096 11.293 1.00 31.34 141 ALA A C 15
ATOM 24791 O O . ALA A 1 103 ? 10.546 4.308 10.839 1.00 62.44 141 ALA A O 15
ATOM 24798 N N . ASP A 1 104 ? 11.229 5.702 12.422 1.00 43.50 142 ASP A N 15
ATOM 24799 C CA . ASP A 1 104 ? 10.093 5.470 13.247 1.00 65.51 142 ASP A CA 15
ATOM 24800 C C . ASP A 1 104 ? 8.941 6.234 12.657 1.00 11.11 142 ASP A C 15
ATOM 24801 O O . ASP A 1 104 ? 9.096 7.377 12.199 1.00 34.42 142 ASP A O 15
ATOM 24810 N N . ILE A 1 105 ? 7.827 5.594 12.571 1.00 65.04 143 ILE A N 15
ATOM 24811 C CA . ILE A 1 105 ? 6.671 6.207 12.016 1.00 5.24 143 ILE A CA 15
ATOM 24812 C C . ILE A 1 105 ? 5.790 6.757 13.099 1.00 51.21 143 ILE A C 15
ATOM 24813 O O . ILE A 1 105 ? 5.391 6.052 14.009 1.00 52.42 143 ILE A O 15
ATOM 24829 N N . GLY A 1 106 ? 5.574 8.029 13.068 1.00 61.14 144 GLY A N 15
ATOM 24830 C CA . GLY A 1 106 ? 4.764 8.605 14.067 1.00 65.31 144 GLY A CA 15
ATOM 24831 C C . GLY A 1 106 ? 4.492 10.035 13.838 1.00 5.45 144 GLY A C 15
ATOM 24832 O O . GLY A 1 106 ? 5.146 10.691 13.010 1.00 72.13 144 GLY A O 15
ATOM 24836 N N . ASN A 1 107 ? 3.562 10.528 14.570 1.00 75.43 145 ASN A N 15
ATOM 24837 C CA . ASN A 1 107 ? 3.168 11.890 14.503 1.00 33.31 145 ASN A CA 15
ATOM 24838 C C . ASN A 1 107 ? 2.798 12.355 15.869 1.00 60.32 145 ASN A C 15
ATOM 24839 O O . ASN A 1 107 ? 2.340 11.554 16.713 1.00 25.02 145 ASN A O 15
ATOM 24850 N N . TRP A 1 108 ? 2.995 13.595 16.106 1.00 14.32 146 TRP A N 15
ATOM 24851 C CA . TRP A 1 108 ? 2.732 14.173 17.370 1.00 44.54 146 TRP A CA 15
ATOM 24852 C C . TRP A 1 108 ? 2.707 15.650 17.252 1.00 23.32 146 TRP A C 15
ATOM 24853 O O . TRP A 1 108 ? 2.880 16.195 16.161 1.00 4.03 146 TRP A O 15
ATOM 24874 N N . ASP A 1 109 ? 2.460 16.287 18.341 1.00 1.14 147 ASP A N 15
ATOM 24875 C CA . ASP A 1 109 ? 2.451 17.712 18.390 1.00 14.15 147 ASP A CA 15
ATOM 24876 C C . ASP A 1 109 ? 3.510 18.139 19.370 1.00 14.34 147 ASP A C 15
ATOM 24877 O O . ASP A 1 109 ? 3.511 17.678 20.518 1.00 21.01 147 ASP A O 15
ATOM 24886 N N . ASN A 1 110 ? 4.439 18.929 18.912 1.00 13.35 148 ASN A N 15
ATOM 24887 C CA . ASN A 1 110 ? 5.491 19.455 19.743 1.00 12.23 148 ASN A CA 15
ATOM 24888 C C . ASN A 1 110 ? 5.690 20.905 19.383 1.00 50.34 148 ASN A C 15
ATOM 24889 O O . ASN A 1 110 ? 5.514 21.772 20.254 1.00 54.12 148 ASN A O 15
ATOM 24901 N N . MET A 1 1 ? 3.773 5.866 -1.187 1.00 32.24 39 MET A N 16
ATOM 24902 C CA . MET A 1 1 ? 4.981 5.074 -1.302 1.00 20.23 39 MET A CA 16
ATOM 24903 C C . MET A 1 1 ? 4.628 3.755 -1.956 1.00 11.43 39 MET A C 16
ATOM 24904 O O . MET A 1 1 ? 4.042 2.874 -1.314 1.00 41.40 39 MET A O 16
ATOM 24920 N N . SER A 1 2 ? 4.939 3.602 -3.213 1.00 13.01 40 SER A N 16
ATOM 24921 C CA . SER A 1 2 ? 4.581 2.398 -3.899 1.00 40.24 40 SER A CA 16
ATOM 24922 C C . SER A 1 2 ? 5.817 1.552 -4.185 1.00 34.20 40 SER A C 16
ATOM 24923 O O . SER A 1 2 ? 6.372 1.589 -5.273 1.00 62.21 40 SER A O 16
ATOM 24931 N N . ARG A 1 3 ? 6.278 0.875 -3.155 1.00 73.45 41 ARG A N 16
ATOM 24932 C CA . ARG A 1 3 ? 7.403 -0.063 -3.206 1.00 22.34 41 ARG A CA 16
ATOM 24933 C C . ARG A 1 3 ? 7.240 -1.049 -2.073 1.00 0.40 41 ARG A C 16
ATOM 24934 O O . ARG A 1 3 ? 6.560 -0.724 -1.092 1.00 21.11 41 ARG A O 16
ATOM 24955 N N . PRO A 1 4 ? 7.816 -2.270 -2.186 1.00 34.32 42 PRO A N 16
ATOM 24956 C CA . PRO A 1 4 ? 7.790 -3.263 -1.103 1.00 4.32 42 PRO A CA 16
ATOM 24957 C C . PRO A 1 4 ? 8.350 -2.672 0.193 1.00 41.10 42 PRO A C 16
ATOM 24958 O O . PRO A 1 4 ? 9.321 -1.900 0.160 1.00 3.32 42 PRO A O 16
ATOM 24969 N N . ASP A 1 5 ? 7.689 -2.992 1.299 1.00 74.04 43 ASP A N 16
ATOM 24970 C CA . ASP A 1 5 ? 7.985 -2.519 2.685 1.00 63.41 43 ASP A CA 16
ATOM 24971 C C . ASP A 1 5 ? 7.505 -1.096 2.873 1.00 0.35 43 ASP A C 16
ATOM 24972 O O . ASP A 1 5 ? 6.963 -0.746 3.909 1.00 15.10 43 ASP A O 16
ATOM 24981 N N . GLN A 1 6 ? 7.646 -0.288 1.834 1.00 62.34 44 GLN A N 16
ATOM 24982 C CA . GLN A 1 6 ? 7.102 1.059 1.822 1.00 2.44 44 GLN A CA 16
ATOM 24983 C C . GLN A 1 6 ? 5.586 0.993 1.782 1.00 34.15 44 GLN A C 16
ATOM 24984 O O . GLN A 1 6 ? 4.885 1.932 2.176 1.00 40.34 44 GLN A O 16
ATOM 24998 N N . ALA A 1 7 ? 5.091 -0.145 1.337 1.00 55.40 45 ALA A N 16
ATOM 24999 C CA . ALA A 1 7 ? 3.678 -0.454 1.359 1.00 54.31 45 ALA A CA 16
ATOM 25000 C C . ALA A 1 7 ? 3.197 -0.597 2.806 1.00 42.25 45 ALA A C 16
ATOM 25001 O O . ALA A 1 7 ? 2.007 -0.588 3.082 1.00 24.21 45 ALA A O 16
ATOM 25008 N N . LYS A 1 8 ? 4.140 -0.734 3.720 1.00 5.54 46 LYS A N 16
ATOM 25009 C CA . LYS A 1 8 ? 3.832 -0.800 5.124 1.00 34.12 46 LYS A CA 16
ATOM 25010 C C . LYS A 1 8 ? 3.923 0.603 5.718 1.00 64.44 46 LYS A C 16
ATOM 25011 O O . LYS A 1 8 ? 3.234 0.924 6.690 1.00 31.44 46 LYS A O 16
ATOM 25030 N N . VAL A 1 9 ? 4.709 1.467 5.067 1.00 23.24 47 VAL A N 16
ATOM 25031 C CA . VAL A 1 9 ? 4.880 2.846 5.527 1.00 25.01 47 VAL A CA 16
ATOM 25032 C C . VAL A 1 9 ? 3.595 3.597 5.260 1.00 15.10 47 VAL A C 16
ATOM 25033 O O . VAL A 1 9 ? 3.048 4.247 6.140 1.00 73.43 47 VAL A O 16
ATOM 25046 N N . THR A 1 10 ? 3.061 3.388 4.068 1.00 72.14 48 THR A N 16
ATOM 25047 C CA . THR A 1 10 ? 1.866 4.066 3.604 1.00 24.33 48 THR A CA 16
ATOM 25048 C C . THR A 1 10 ? 0.618 3.650 4.443 1.00 13.22 48 THR A C 16
ATOM 25049 O O . THR A 1 10 ? -0.411 4.323 4.422 1.00 41.22 48 THR A O 16
ATOM 25060 N N . VAL A 1 11 ? 0.740 2.552 5.189 1.00 32.13 49 VAL A N 16
ATOM 25061 C CA . VAL A 1 11 ? -0.305 2.120 6.104 1.00 72.12 49 VAL A CA 16
ATOM 25062 C C . VAL A 1 11 ? -0.141 2.869 7.414 1.00 2.31 49 VAL A C 16
ATOM 25063 O O . VAL A 1 11 ? -1.067 3.548 7.888 1.00 51.51 49 VAL A O 16
ATOM 25076 N N . ALA A 1 12 ? 1.065 2.799 7.944 1.00 1.52 50 ALA A N 16
ATOM 25077 C CA . ALA A 1 12 ? 1.407 3.379 9.227 1.00 23.32 50 ALA A CA 16
ATOM 25078 C C . ALA A 1 12 ? 1.167 4.884 9.283 1.00 35.42 50 ALA A C 16
ATOM 25079 O O . ALA A 1 12 ? 0.762 5.406 10.315 1.00 51.52 50 ALA A O 16
ATOM 25086 N N . LYS A 1 13 ? 1.369 5.575 8.159 1.00 21.42 51 LYS A N 16
ATOM 25087 C CA . LYS A 1 13 ? 1.193 7.033 8.123 1.00 65.13 51 LYS A CA 16
ATOM 25088 C C . LYS A 1 13 ? -0.293 7.393 8.370 1.00 50.35 51 LYS A C 16
ATOM 25089 O O . LYS A 1 13 ? -0.625 8.453 8.928 1.00 23.14 51 LYS A O 16
ATOM 25108 N N . GLY A 1 14 ? -1.159 6.463 8.043 1.00 3.31 52 GLY A N 16
ATOM 25109 C CA . GLY A 1 14 ? -2.563 6.665 8.241 1.00 70.31 52 GLY A CA 16
ATOM 25110 C C . GLY A 1 14 ? -2.975 6.239 9.623 1.00 22.12 52 GLY A C 16
ATOM 25111 O O . GLY A 1 14 ? -3.898 6.795 10.207 1.00 75.22 52 GLY A O 16
ATOM 25115 N N . ASP A 1 15 ? -2.250 5.295 10.178 1.00 23.45 53 ASP A N 16
ATOM 25116 C CA . ASP A 1 15 ? -2.584 4.760 11.494 1.00 42.31 53 ASP A CA 16
ATOM 25117 C C . ASP A 1 15 ? -2.160 5.707 12.570 1.00 21.04 53 ASP A C 16
ATOM 25118 O O . ASP A 1 15 ? -2.836 5.860 13.584 1.00 20.14 53 ASP A O 16
ATOM 25127 N N . ILE A 1 16 ? -1.058 6.381 12.342 1.00 42.04 54 ILE A N 16
ATOM 25128 C CA . ILE A 1 16 ? -0.610 7.399 13.261 1.00 12.32 54 ILE A CA 16
ATOM 25129 C C . ILE A 1 16 ? -1.572 8.575 13.226 1.00 72.24 54 ILE A C 16
ATOM 25130 O O . ILE A 1 16 ? -1.851 9.190 14.257 1.00 1.01 54 ILE A O 16
ATOM 25146 N N . LYS A 1 17 ? -2.133 8.845 12.035 1.00 62.42 55 LYS A N 16
ATOM 25147 C CA . LYS A 1 17 ? -3.097 9.913 11.873 1.00 11.21 55 LYS A CA 16
ATOM 25148 C C . LYS A 1 17 ? -4.379 9.571 12.626 1.00 13.35 55 LYS A C 16
ATOM 25149 O O . LYS A 1 17 ? -5.086 10.453 13.102 1.00 14.13 55 LYS A O 16
ATOM 25168 N N . ALA A 1 18 ? -4.643 8.284 12.735 1.00 50.24 56 ALA A N 16
ATOM 25169 C CA . ALA A 1 18 ? -5.780 7.774 13.462 1.00 4.34 56 ALA A CA 16
ATOM 25170 C C . ALA A 1 18 ? -5.598 8.047 14.943 1.00 22.51 56 ALA A C 16
ATOM 25171 O O . ALA A 1 18 ? -6.506 8.527 15.625 1.00 1.22 56 ALA A O 16
ATOM 25178 N N . ILE A 1 19 ? -4.402 7.766 15.427 1.00 51.22 57 ILE A N 16
ATOM 25179 C CA . ILE A 1 19 ? -4.063 7.982 16.822 1.00 22.40 57 ILE A CA 16
ATOM 25180 C C . ILE A 1 19 ? -4.063 9.469 17.133 1.00 33.12 57 ILE A C 16
ATOM 25181 O O . ILE A 1 19 ? -4.459 9.874 18.190 1.00 2.33 57 ILE A O 16
ATOM 25197 N N . ALA A 1 20 ? -3.654 10.275 16.179 1.00 34.02 58 ALA A N 16
ATOM 25198 C CA . ALA A 1 20 ? -3.638 11.728 16.351 1.00 71.24 58 ALA A CA 16
ATOM 25199 C C . ALA A 1 20 ? -5.049 12.273 16.597 1.00 51.52 58 ALA A C 16
ATOM 25200 O O . ALA A 1 20 ? -5.229 13.303 17.248 1.00 62.42 58 ALA A O 16
ATOM 25207 N N . ALA A 1 21 ? -6.040 11.563 16.102 1.00 73.14 59 ALA A N 16
ATOM 25208 C CA . ALA A 1 21 ? -7.414 11.949 16.287 1.00 41.35 59 ALA A CA 16
ATOM 25209 C C . ALA A 1 21 ? -7.937 11.376 17.594 1.00 3.12 59 ALA A C 16
ATOM 25210 O O . ALA A 1 21 ? -8.718 12.010 18.297 1.00 2.15 59 ALA A O 16
ATOM 25217 N N . ALA A 1 22 ? -7.465 10.200 17.937 1.00 61.11 60 ALA A N 16
ATOM 25218 C CA . ALA A 1 22 ? -7.921 9.511 19.121 1.00 0.43 60 ALA A CA 16
ATOM 25219 C C . ALA A 1 22 ? -7.225 10.011 20.404 1.00 20.35 60 ALA A C 16
ATOM 25220 O O . ALA A 1 22 ? -7.815 10.009 21.468 1.00 31.01 60 ALA A O 16
ATOM 25227 N N . LEU A 1 23 ? -6.009 10.494 20.290 1.00 74.41 61 LEU A N 16
ATOM 25228 C CA . LEU A 1 23 ? -5.284 11.077 21.423 1.00 34.01 61 LEU A CA 16
ATOM 25229 C C . LEU A 1 23 ? -5.991 12.379 21.790 1.00 15.10 61 LEU A C 16
ATOM 25230 O O . LEU A 1 23 ? -6.081 12.768 22.955 1.00 14.34 61 LEU A O 16
ATOM 25246 N N . ASP A 1 24 ? -6.578 12.980 20.774 1.00 3.51 62 ASP A N 16
ATOM 25247 C CA . ASP A 1 24 ? -7.411 14.166 20.913 1.00 54.10 62 ASP A CA 16
ATOM 25248 C C . ASP A 1 24 ? -8.747 13.770 21.579 1.00 32.52 62 ASP A C 16
ATOM 25249 O O . ASP A 1 24 ? -9.412 14.567 22.214 1.00 63.22 62 ASP A O 16
ATOM 25258 N N . MET A 1 25 ? -9.086 12.501 21.489 1.00 3.33 63 MET A N 16
ATOM 25259 C CA . MET A 1 25 ? -10.286 11.982 22.131 1.00 44.15 63 MET A CA 16
ATOM 25260 C C . MET A 1 25 ? -9.990 11.674 23.600 1.00 73.22 63 MET A C 16
ATOM 25261 O O . MET A 1 25 ? -10.871 11.750 24.436 1.00 65.45 63 MET A O 16
ATOM 25275 N N . TYR A 1 26 ? -8.739 11.307 23.909 1.00 4.23 64 TYR A N 16
ATOM 25276 C CA . TYR A 1 26 ? -8.315 11.179 25.306 1.00 1.53 64 TYR A CA 16
ATOM 25277 C C . TYR A 1 26 ? -8.295 12.587 25.896 1.00 14.24 64 TYR A C 16
ATOM 25278 O O . TYR A 1 26 ? -8.624 12.793 27.060 1.00 44.10 64 TYR A O 16
ATOM 25296 N N . LYS A 1 27 ? -7.909 13.551 25.055 1.00 43.53 65 LYS A N 16
ATOM 25297 C CA . LYS A 1 27 ? -7.951 14.966 25.394 1.00 74.23 65 LYS A CA 16
ATOM 25298 C C . LYS A 1 27 ? -9.371 15.360 25.839 1.00 51.22 65 LYS A C 16
ATOM 25299 O O . LYS A 1 27 ? -9.545 16.192 26.717 1.00 24.22 65 LYS A O 16
ATOM 25318 N N . LEU A 1 28 ? -10.375 14.760 25.219 1.00 64.15 66 LEU A N 16
ATOM 25319 C CA . LEU A 1 28 ? -11.767 14.931 25.656 1.00 43.53 66 LEU A CA 16
ATOM 25320 C C . LEU A 1 28 ? -12.074 14.110 26.892 1.00 60.34 66 LEU A C 16
ATOM 25321 O O . LEU A 1 28 ? -12.788 14.559 27.784 1.00 50.24 66 LEU A O 16
ATOM 25337 N N . ASP A 1 29 ? -11.490 12.936 26.958 1.00 55.45 67 ASP A N 16
ATOM 25338 C CA . ASP A 1 29 ? -11.803 11.945 28.000 1.00 62.42 67 ASP A CA 16
ATOM 25339 C C . ASP A 1 29 ? -11.266 12.389 29.366 1.00 31.20 67 ASP A C 16
ATOM 25340 O O . ASP A 1 29 ? -11.870 12.127 30.396 1.00 35.41 67 ASP A O 16
ATOM 25349 N N . ASN A 1 30 ? -10.222 13.188 29.352 1.00 33.44 68 ASN A N 16
ATOM 25350 C CA . ASN A 1 30 ? -9.640 13.724 30.588 1.00 54.33 68 ASN A CA 16
ATOM 25351 C C . ASN A 1 30 ? -9.445 15.158 30.519 1.00 42.43 68 ASN A C 16
ATOM 25352 O O . ASN A 1 30 ? -8.635 15.686 31.278 1.00 44.14 68 ASN A O 16
ATOM 25363 N N . PHE A 1 31 ? -10.203 15.810 29.629 1.00 15.23 69 PHE A N 16
ATOM 25364 C CA . PHE A 1 31 ? -10.216 17.287 29.436 1.00 35.20 69 PHE A CA 16
ATOM 25365 C C . PHE A 1 31 ? -8.814 17.919 29.446 1.00 31.13 69 PHE A C 16
ATOM 25366 O O . PHE A 1 31 ? -8.657 19.113 29.751 1.00 20.13 69 PHE A O 16
ATOM 25383 N N . ALA A 1 32 ? -7.848 17.158 28.972 1.00 64.33 70 ALA A N 16
ATOM 25384 C CA . ALA A 1 32 ? -6.460 17.501 29.031 1.00 64.52 70 ALA A CA 16
ATOM 25385 C C . ALA A 1 32 ? -5.681 16.361 28.429 1.00 41.22 70 ALA A C 16
ATOM 25386 O O . ALA A 1 32 ? -6.224 15.253 28.285 1.00 74.31 70 ALA A O 16
ATOM 25393 N N . TYR A 1 33 ? -4.459 16.615 28.047 1.00 70.11 71 TYR A N 16
ATOM 25394 C CA . TYR A 1 33 ? -3.586 15.566 27.585 1.00 44.43 71 TYR A CA 16
ATOM 25395 C C . TYR A 1 33 ? -2.982 14.803 28.754 1.00 31.52 71 TYR A C 16
ATOM 25396 O O . TYR A 1 33 ? -2.861 15.344 29.858 1.00 1.40 71 TYR A O 16
ATOM 25414 N N . PRO A 1 34 ? -2.608 13.535 28.529 1.00 60.13 72 PRO A N 16
ATOM 25415 C CA . PRO A 1 34 ? -1.975 12.679 29.552 1.00 30.30 72 PRO A CA 16
ATOM 25416 C C . PRO A 1 34 ? -0.586 13.225 29.982 1.00 44.13 72 PRO A C 16
ATOM 25417 O O . PRO A 1 34 ? -0.071 14.116 29.351 1.00 35.51 72 PRO A O 16
ATOM 25428 N N . SER A 1 35 ? -0.003 12.715 31.062 1.00 65.42 73 SER A N 16
ATOM 25429 C CA . SER A 1 35 ? 1.349 13.118 31.406 1.00 75.11 73 SER A CA 16
ATOM 25430 C C . SER A 1 35 ? 2.265 12.042 30.886 1.00 2.21 73 SER A C 16
ATOM 25431 O O . SER A 1 35 ? 1.813 10.911 30.704 1.00 33.40 73 SER A O 16
ATOM 25439 N N . THR A 1 36 ? 3.515 12.344 30.622 1.00 50.31 74 THR A N 16
ATOM 25440 C CA . THR A 1 36 ? 4.387 11.347 30.039 1.00 32.22 74 THR A CA 16
ATOM 25441 C C . THR A 1 36 ? 4.638 10.175 31.022 1.00 64.00 74 THR A C 16
ATOM 25442 O O . THR A 1 36 ? 5.093 9.106 30.633 1.00 22.33 74 THR A O 16
ATOM 25453 N N . GLN A 1 37 ? 4.320 10.385 32.286 1.00 42.52 75 GLN A N 16
ATOM 25454 C CA . GLN A 1 37 ? 4.399 9.337 33.258 1.00 44.42 75 GLN A CA 16
ATOM 25455 C C . GLN A 1 37 ? 3.006 8.761 33.581 1.00 73.12 75 GLN A C 16
ATOM 25456 O O . GLN A 1 37 ? 2.707 7.613 33.213 1.00 2.42 75 GLN A O 16
ATOM 25470 N N . GLN A 1 38 ? 2.119 9.576 34.165 1.00 60.13 76 GLN A N 16
ATOM 25471 C CA . GLN A 1 38 ? 0.814 9.075 34.614 1.00 11.22 76 GLN A CA 16
ATOM 25472 C C . GLN A 1 38 ? -0.100 8.876 33.460 1.00 55.15 76 GLN A C 16
ATOM 25473 O O . GLN A 1 38 ? -0.806 7.882 33.403 1.00 23.12 76 GLN A O 16
ATOM 25487 N N . GLY A 1 39 ? -0.060 9.785 32.512 1.00 14.44 77 GLY A N 16
ATOM 25488 C CA . GLY A 1 39 ? -0.919 9.640 31.398 1.00 40.32 77 GLY A CA 16
ATOM 25489 C C . GLY A 1 39 ? -0.483 8.544 30.448 1.00 40.42 77 GLY A C 16
ATOM 25490 O O . GLY A 1 39 ? -1.296 8.038 29.709 1.00 60.15 77 GLY A O 16
ATOM 25494 N N . LEU A 1 40 ? 0.790 8.156 30.495 1.00 21.20 78 LEU A N 16
ATOM 25495 C CA . LEU A 1 40 ? 1.276 7.058 29.651 1.00 53.40 78 LEU A CA 16
ATOM 25496 C C . LEU A 1 40 ? 0.571 5.795 30.118 1.00 1.01 78 LEU A C 16
ATOM 25497 O O . LEU A 1 40 ? -0.042 5.039 29.331 1.00 33.42 78 LEU A O 16
ATOM 25513 N N . GLU A 1 41 ? 0.587 5.611 31.411 1.00 52.04 79 GLU A N 16
ATOM 25514 C CA . GLU A 1 41 ? -0.083 4.503 32.001 1.00 40.51 79 GLU A CA 16
ATOM 25515 C C . GLU A 1 41 ? -1.572 4.676 31.933 1.00 54.45 79 GLU A C 16
ATOM 25516 O O . GLU A 1 41 ? -2.274 3.728 31.941 1.00 62.23 79 GLU A O 16
ATOM 25528 N N . ALA A 1 42 ? -2.029 5.897 31.816 1.00 22.45 80 ALA A N 16
ATOM 25529 C CA . ALA A 1 42 ? -3.446 6.180 31.676 1.00 73.21 80 ALA A CA 16
ATOM 25530 C C . ALA A 1 42 ? -3.899 6.022 30.223 1.00 61.54 80 ALA A C 16
ATOM 25531 O O . ALA A 1 42 ? -5.053 6.257 29.888 1.00 13.54 80 ALA A O 16
ATOM 25538 N N . LEU A 1 43 ? -2.952 5.725 29.366 1.00 3.44 81 LEU A N 16
ATOM 25539 C CA . LEU A 1 43 ? -3.223 5.398 27.983 1.00 0.10 81 LEU A CA 16
ATOM 25540 C C . LEU A 1 43 ? -3.286 3.887 27.802 1.00 54.31 81 LEU A C 16
ATOM 25541 O O . LEU A 1 43 ? -3.938 3.375 26.884 1.00 22.41 81 LEU A O 16
ATOM 25557 N N . VAL A 1 44 ? -2.569 3.176 28.643 1.00 12.52 82 VAL A N 16
ATOM 25558 C CA . VAL A 1 44 ? -2.543 1.716 28.564 1.00 51.45 82 VAL A CA 16
ATOM 25559 C C . VAL A 1 44 ? -3.489 1.082 29.613 1.00 51.24 82 VAL A C 16
ATOM 25560 O O . VAL A 1 44 ? -4.101 0.038 29.379 1.00 34.01 82 VAL A O 16
ATOM 25573 N N . LYS A 1 45 ? -3.611 1.739 30.722 1.00 72.33 83 LYS A N 16
ATOM 25574 C CA . LYS A 1 45 ? -4.421 1.345 31.858 1.00 5.43 83 LYS A CA 16
ATOM 25575 C C . LYS A 1 45 ? -5.421 2.468 32.075 1.00 53.21 83 LYS A C 16
ATOM 25576 O O . LYS A 1 45 ? -5.125 3.593 31.723 1.00 71.33 83 LYS A O 16
ATOM 25595 N N . LYS A 1 46 ? -6.608 2.169 32.599 1.00 5.01 84 LYS A N 16
ATOM 25596 C CA . LYS A 1 46 ? -7.626 3.216 32.827 1.00 32.12 84 LYS A CA 16
ATOM 25597 C C . LYS A 1 46 ? -7.061 4.360 33.677 1.00 2.03 84 LYS A C 16
ATOM 25598 O O . LYS A 1 46 ? -6.294 4.108 34.625 1.00 1.01 84 LYS A O 16
ATOM 25617 N N . PRO A 1 47 ? -7.436 5.618 33.350 1.00 43.33 85 PRO A N 16
ATOM 25618 C CA . PRO A 1 47 ? -6.912 6.815 34.009 1.00 23.43 85 PRO A CA 16
ATOM 25619 C C . PRO A 1 47 ? -7.074 6.746 35.531 1.00 52.52 85 PRO A C 16
ATOM 25620 O O . PRO A 1 47 ? -8.125 6.316 36.048 1.00 20.24 85 PRO A O 16
ATOM 25631 N N . THR A 1 48 ? -6.029 7.137 36.236 1.00 3.14 86 THR A N 16
ATOM 25632 C CA . THR A 1 48 ? -5.978 7.018 37.675 1.00 70.30 86 THR A CA 16
ATOM 25633 C C . THR A 1 48 ? -6.719 8.174 38.351 1.00 35.24 86 THR A C 16
ATOM 25634 O O . THR A 1 48 ? -7.151 8.071 39.514 1.00 54.20 86 THR A O 16
ATOM 25645 N N . GLY A 1 49 ? -6.876 9.258 37.628 1.00 13.34 87 GLY A N 16
ATOM 25646 C CA . GLY A 1 49 ? -7.636 10.357 38.128 1.00 60.32 87 GLY A CA 16
ATOM 25647 C C . GLY A 1 49 ? -9.093 10.153 37.821 1.00 2.11 87 GLY A C 16
ATOM 25648 O O . GLY A 1 49 ? -9.584 9.011 37.814 1.00 64.42 87 GLY A O 16
ATOM 25652 N N . ASN A 1 50 ? -9.792 11.206 37.575 1.00 64.24 88 ASN A N 16
ATOM 25653 C CA . ASN A 1 50 ? -11.179 11.099 37.231 1.00 51.45 88 ASN A CA 16
ATOM 25654 C C . ASN A 1 50 ? -11.429 11.632 35.842 1.00 12.34 88 ASN A C 16
ATOM 25655 O O . ASN A 1 50 ? -11.518 12.851 35.641 1.00 34.02 88 ASN A O 16
ATOM 25666 N N . PRO A 1 51 ? -11.456 10.752 34.835 1.00 43.22 89 PRO A N 16
ATOM 25667 C CA . PRO A 1 51 ? -11.813 11.146 33.490 1.00 75.53 89 PRO A CA 16
ATOM 25668 C C . PRO A 1 51 ? -13.328 11.311 33.413 1.00 21.35 89 PRO A C 16
ATOM 25669 O O . PRO A 1 51 ? -14.062 10.813 34.292 1.00 3.35 89 PRO A O 16
ATOM 25680 N N . GLN A 1 52 ? -13.800 11.989 32.420 1.00 23.02 90 GLN A N 16
ATOM 25681 C CA . GLN A 1 52 ? -15.222 12.237 32.295 1.00 63.54 90 GLN A CA 16
ATOM 25682 C C . GLN A 1 52 ? -15.874 11.037 31.660 1.00 11.23 90 GLN A C 16
ATOM 25683 O O . GLN A 1 52 ? -15.165 10.243 31.066 1.00 52.33 90 GLN A O 16
ATOM 25697 N N . PRO A 1 53 ? -17.215 10.836 31.816 1.00 50.31 91 PRO A N 16
ATOM 25698 C CA . PRO A 1 53 ? -17.895 9.677 31.226 1.00 53.41 91 PRO A CA 16
ATOM 25699 C C . PRO A 1 53 ? -17.721 9.641 29.712 1.00 42.34 91 PRO A C 16
ATOM 25700 O O . PRO A 1 53 ? -18.378 10.379 28.967 1.00 74.04 91 PRO A O 16
ATOM 25711 N N . LYS A 1 54 ? -16.773 8.857 29.301 1.00 13.31 92 LYS A N 16
ATOM 25712 C CA . LYS A 1 54 ? -16.430 8.644 27.945 1.00 54.41 92 LYS A CA 16
ATOM 25713 C C . LYS A 1 54 ? -15.842 7.250 27.880 1.00 1.42 92 LYS A C 16
ATOM 25714 O O . LYS A 1 54 ? -15.263 6.780 28.873 1.00 1.15 92 LYS A O 16
ATOM 25733 N N . ASN A 1 55 ? -16.035 6.564 26.798 1.00 62.02 93 ASN A N 16
ATOM 25734 C CA . ASN A 1 55 ? -15.498 5.225 26.659 1.00 61.01 93 ASN A CA 16
ATOM 25735 C C . ASN A 1 55 ? -13.997 5.260 26.362 1.00 72.42 93 ASN A C 16
ATOM 25736 O O . ASN A 1 55 ? -13.591 5.382 25.200 1.00 14.04 93 ASN A O 16
ATOM 25747 N N . TRP A 1 56 ? -13.200 5.212 27.429 1.00 35.33 94 TRP A N 16
ATOM 25748 C CA . TRP A 1 56 ? -11.749 5.179 27.384 1.00 60.33 94 TRP A CA 16
ATOM 25749 C C . TRP A 1 56 ? -11.239 4.026 26.506 1.00 41.43 94 TRP A C 16
ATOM 25750 O O . TRP A 1 56 ? -11.830 2.943 26.463 1.00 22.55 94 TRP A O 16
ATOM 25771 N N . ASN A 1 57 ? -10.163 4.279 25.817 1.00 41.42 95 ASN A N 16
ATOM 25772 C CA . ASN A 1 57 ? -9.562 3.337 24.909 1.00 60.30 95 ASN A CA 16
ATOM 25773 C C . ASN A 1 57 ? -8.104 3.090 25.301 1.00 50.11 95 ASN A C 16
ATOM 25774 O O . ASN A 1 57 ? -7.368 4.035 25.579 1.00 3.14 95 ASN A O 16
ATOM 25785 N N . LYS A 1 58 ? -7.691 1.838 25.307 1.00 53.31 96 LYS A N 16
ATOM 25786 C CA . LYS A 1 58 ? -6.327 1.493 25.653 1.00 5.02 96 LYS A CA 16
ATOM 25787 C C . LYS A 1 58 ? -5.404 1.600 24.447 1.00 22.33 96 LYS A C 16
ATOM 25788 O O . LYS A 1 58 ? -5.836 1.902 23.328 1.00 75.22 96 LYS A O 16
ATOM 25807 N N . ASP A 1 59 ? -4.136 1.372 24.715 1.00 32.50 97 ASP A N 16
ATOM 25808 C CA . ASP A 1 59 ? -3.056 1.282 23.725 1.00 1.32 97 ASP A CA 16
ATOM 25809 C C . ASP A 1 59 ? -2.731 2.648 23.131 1.00 40.44 97 ASP A C 16
ATOM 25810 O O . ASP A 1 59 ? -2.122 2.767 22.077 1.00 32.40 97 ASP A O 16
ATOM 25819 N N . GLY A 1 60 ? -3.120 3.679 23.845 1.00 5.44 98 GLY A N 16
ATOM 25820 C CA . GLY A 1 60 ? -2.707 5.010 23.471 1.00 42.14 98 GLY A CA 16
ATOM 25821 C C . GLY A 1 60 ? -3.781 5.774 22.801 1.00 52.21 98 GLY A C 16
ATOM 25822 O O . GLY A 1 60 ? -3.526 6.854 22.279 1.00 12.33 98 GLY A O 16
ATOM 25826 N N . TYR A 1 61 ? -5.000 5.236 22.872 1.00 71.31 99 TYR A N 16
ATOM 25827 C CA . TYR A 1 61 ? -6.122 5.774 22.159 1.00 71.02 99 TYR A CA 16
ATOM 25828 C C . TYR A 1 61 ? -5.845 5.678 20.649 1.00 70.20 99 TYR A C 16
ATOM 25829 O O . TYR A 1 61 ? -5.318 6.586 20.016 1.00 11.31 99 TYR A O 16
ATOM 25847 N N . LEU A 1 62 ? -6.162 4.530 20.115 1.00 23.23 100 LEU A N 16
ATOM 25848 C CA . LEU A 1 62 ? -5.892 4.167 18.756 1.00 52.11 100 LEU A CA 16
ATOM 25849 C C . LEU A 1 62 ? -7.191 3.562 18.230 1.00 15.33 100 LEU A C 16
ATOM 25850 O O . LEU A 1 62 ? -7.961 3.008 19.002 1.00 55.31 100 LEU A O 16
ATOM 25866 N N . LYS A 1 63 ? -7.449 3.682 16.956 1.00 0.31 101 LYS A N 16
ATOM 25867 C CA . LYS A 1 63 ? -8.677 3.134 16.366 1.00 40.33 101 LYS A CA 16
ATOM 25868 C C . LYS A 1 63 ? -8.656 1.596 16.395 1.00 63.23 101 LYS A C 16
ATOM 25869 O O . LYS A 1 63 ? -7.703 0.986 16.898 1.00 64.20 101 LYS A O 16
ATOM 25888 N N . LYS A 1 64 ? -9.678 0.963 15.864 1.00 54.02 102 LYS A N 16
ATOM 25889 C CA . LYS A 1 64 ? -9.720 -0.499 15.838 1.00 50.04 102 LYS A CA 16
ATOM 25890 C C . LYS A 1 64 ? -8.823 -1.104 14.728 1.00 52.32 102 LYS A C 16
ATOM 25891 O O . LYS A 1 64 ? -9.226 -1.939 13.930 1.00 3.41 102 LYS A O 16
ATOM 25910 N N . LEU A 1 65 ? -7.591 -0.678 14.763 1.00 22.22 103 LEU A N 16
ATOM 25911 C CA . LEU A 1 65 ? -6.562 -1.008 13.817 1.00 45.43 103 LEU A CA 16
ATOM 25912 C C . LEU A 1 65 ? -5.451 -1.728 14.568 1.00 55.10 103 LEU A C 16
ATOM 25913 O O . LEU A 1 65 ? -5.265 -1.465 15.766 1.00 71.45 103 LEU A O 16
ATOM 25929 N N . PRO A 1 66 ? -4.732 -2.661 13.925 1.00 54.44 104 PRO A N 16
ATOM 25930 C CA . PRO A 1 66 ? -3.676 -3.432 14.580 1.00 64.53 104 PRO A CA 16
ATOM 25931 C C . PRO A 1 66 ? -2.421 -2.595 14.897 1.00 72.14 104 PRO A C 16
ATOM 25932 O O . PRO A 1 66 ? -2.382 -1.379 14.671 1.00 52.02 104 PRO A O 16
ATOM 25943 N N . VAL A 1 67 ? -1.399 -3.270 15.406 1.00 35.03 105 VAL A N 16
ATOM 25944 C CA . VAL A 1 67 ? -0.144 -2.630 15.739 1.00 44.22 105 VAL A CA 16
ATOM 25945 C C . VAL A 1 67 ? 0.672 -2.450 14.432 1.00 10.41 105 VAL A C 16
ATOM 25946 O O . VAL A 1 67 ? 0.263 -2.991 13.369 1.00 32.41 105 VAL A O 16
ATOM 25959 N N . ASP A 1 68 ? 1.802 -1.764 14.484 1.00 72.24 106 ASP A N 16
ATOM 25960 C CA . ASP A 1 68 ? 2.472 -1.367 13.247 1.00 54.54 106 ASP A CA 16
ATOM 25961 C C . ASP A 1 68 ? 3.284 -2.482 12.609 1.00 53.34 106 ASP A C 16
ATOM 25962 O O . ASP A 1 68 ? 3.547 -3.530 13.241 1.00 64.23 106 ASP A O 16
ATOM 25971 N N . PRO A 1 69 ? 3.589 -2.337 11.281 1.00 12.12 107 PRO A N 16
ATOM 25972 C CA . PRO A 1 69 ? 4.471 -3.242 10.559 1.00 35.42 107 PRO A CA 16
ATOM 25973 C C . PRO A 1 69 ? 5.822 -3.343 11.215 1.00 22.32 107 PRO A C 16
ATOM 25974 O O . PRO A 1 69 ? 6.149 -2.584 12.099 1.00 22.20 107 PRO A O 16
ATOM 25985 N N . TRP A 1 70 ? 6.602 -4.296 10.755 1.00 13.30 108 TRP A N 16
ATOM 25986 C CA . TRP A 1 70 ? 7.948 -4.603 11.268 1.00 32.22 108 TRP A CA 16
ATOM 25987 C C . TRP A 1 70 ? 7.834 -5.093 12.715 1.00 64.34 108 TRP A C 16
ATOM 25988 O O . TRP A 1 70 ? 8.829 -5.241 13.437 1.00 25.41 108 TRP A O 16
ATOM 26009 N N . GLY A 1 71 ? 6.613 -5.421 13.074 1.00 64.25 109 GLY A N 16
ATOM 26010 C CA . GLY A 1 71 ? 6.249 -5.928 14.361 1.00 25.04 109 GLY A CA 16
ATOM 26011 C C . GLY A 1 71 ? 6.548 -5.012 15.527 1.00 34.44 109 GLY A C 16
ATOM 26012 O O . GLY A 1 71 ? 6.709 -5.506 16.649 1.00 74.42 109 GLY A O 16
ATOM 26016 N N . ASN A 1 72 ? 6.622 -3.697 15.326 1.00 0.54 110 ASN A N 16
ATOM 26017 C CA . ASN A 1 72 ? 6.880 -2.853 16.463 1.00 32.04 110 ASN A CA 16
ATOM 26018 C C . ASN A 1 72 ? 5.577 -2.602 17.183 1.00 11.14 110 ASN A C 16
ATOM 26019 O O . ASN A 1 72 ? 4.467 -2.709 16.573 1.00 63.20 110 ASN A O 16
ATOM 26030 N N . PRO A 1 73 ? 5.642 -2.430 18.500 1.00 11.52 111 PRO A N 16
ATOM 26031 C CA . PRO A 1 73 ? 4.535 -1.944 19.253 1.00 63.31 111 PRO A CA 16
ATOM 26032 C C . PRO A 1 73 ? 4.590 -0.426 19.294 1.00 31.01 111 PRO A C 16
ATOM 26033 O O . PRO A 1 73 ? 5.685 0.157 19.321 1.00 11.34 111 PRO A O 16
ATOM 26044 N N . TYR A 1 74 ? 3.443 0.212 19.348 1.00 12.15 112 TYR A N 16
ATOM 26045 C CA . TYR A 1 74 ? 3.408 1.658 19.370 1.00 43.14 112 TYR A CA 16
ATOM 26046 C C . TYR A 1 74 ? 3.973 2.172 20.673 1.00 43.31 112 TYR A C 16
ATOM 26047 O O . TYR A 1 74 ? 3.731 1.591 21.752 1.00 12.04 112 TYR A O 16
ATOM 26065 N N . GLN A 1 75 ? 4.685 3.261 20.584 1.00 71.43 113 GLN A N 16
ATOM 26066 C CA . GLN A 1 75 ? 5.364 3.847 21.726 1.00 74.50 113 GLN A CA 16
ATOM 26067 C C . GLN A 1 75 ? 4.494 4.999 22.148 1.00 10.13 113 GLN A C 16
ATOM 26068 O O . GLN A 1 75 ? 4.239 5.946 21.348 1.00 21.40 113 GLN A O 16
ATOM 26082 N N . TYR A 1 76 ? 4.022 4.925 23.368 1.00 54.22 114 TYR A N 16
ATOM 26083 C CA . TYR A 1 76 ? 3.121 5.918 23.877 1.00 45.53 114 TYR A CA 16
ATOM 26084 C C . TYR A 1 76 ? 3.934 6.895 24.675 1.00 51.51 114 TYR A C 16
ATOM 26085 O O . TYR A 1 76 ? 4.592 6.495 25.637 1.00 10.55 114 TYR A O 16
ATOM 26103 N N . LEU A 1 77 ? 3.949 8.121 24.271 1.00 11.40 115 LEU A N 16
ATOM 26104 C CA . LEU A 1 77 ? 4.513 9.165 25.071 1.00 32.25 115 LEU A CA 16
ATOM 26105 C C . LEU A 1 77 ? 3.529 10.296 25.164 1.00 75.10 115 LEU A C 16
ATOM 26106 O O . LEU A 1 77 ? 2.732 10.520 24.247 1.00 10.14 115 LEU A O 16
ATOM 26122 N N . ALA A 1 78 ? 3.577 10.993 26.230 1.00 33.20 116 ALA A N 16
ATOM 26123 C CA . ALA A 1 78 ? 2.734 12.092 26.449 1.00 12.24 116 ALA A CA 16
ATOM 26124 C C . ALA A 1 78 ? 3.676 13.278 26.684 1.00 15.44 116 ALA A C 16
ATOM 26125 O O . ALA A 1 78 ? 4.887 13.049 26.587 1.00 31.22 116 ALA A O 16
ATOM 26132 N N . PRO A 1 79 ? 3.215 14.532 26.965 1.00 63.00 117 PRO A N 16
ATOM 26133 C CA . PRO A 1 79 ? 4.107 15.675 27.021 1.00 73.31 117 PRO A CA 16
ATOM 26134 C C . PRO A 1 79 ? 5.264 15.500 27.947 1.00 42.03 117 PRO A C 16
ATOM 26135 O O . PRO A 1 79 ? 5.101 15.303 29.167 1.00 3.32 117 PRO A O 16
ATOM 26146 N N . GLY A 1 80 ? 6.422 15.517 27.365 1.00 40.03 118 GLY A N 16
ATOM 26147 C CA . GLY A 1 80 ? 7.606 15.316 28.116 1.00 50.32 118 GLY A CA 16
ATOM 26148 C C . GLY A 1 80 ? 8.324 16.589 28.330 1.00 34.43 118 GLY A C 16
ATOM 26149 O O . GLY A 1 80 ? 8.151 17.257 29.359 1.00 75.53 118 GLY A O 16
ATOM 26153 N N . THR A 1 81 ? 9.105 16.962 27.372 1.00 34.13 119 THR A N 16
ATOM 26154 C CA . THR A 1 81 ? 9.853 18.154 27.491 1.00 32.32 119 THR A CA 16
ATOM 26155 C C . THR A 1 81 ? 9.341 19.167 26.486 1.00 4.42 119 THR A C 16
ATOM 26156 O O . THR A 1 81 ? 9.681 19.115 25.300 1.00 60.24 119 THR A O 16
ATOM 26167 N N . LYS A 1 82 ? 8.463 20.030 26.965 1.00 23.30 120 LYS A N 16
ATOM 26168 C CA . LYS A 1 82 ? 7.904 21.173 26.214 1.00 23.32 120 LYS A CA 16
ATOM 26169 C C . LYS A 1 82 ? 7.080 20.724 24.982 1.00 63.21 120 LYS A C 16
ATOM 26170 O O . LYS A 1 82 ? 6.826 21.517 24.060 1.00 4.22 120 LYS A O 16
ATOM 26189 N N . GLY A 1 83 ? 6.647 19.482 24.970 1.00 14.10 121 GLY A N 16
ATOM 26190 C CA . GLY A 1 83 ? 5.894 18.995 23.845 1.00 24.35 121 GLY A CA 16
ATOM 26191 C C . GLY A 1 83 ? 4.677 18.253 24.257 1.00 35.43 121 GLY A C 16
ATOM 26192 O O . GLY A 1 83 ? 4.821 17.219 24.860 1.00 72.00 121 GLY A O 16
ATOM 26196 N N . PRO A 1 84 ? 3.457 18.796 23.932 1.00 14.53 122 PRO A N 16
ATOM 26197 C CA . PRO A 1 84 ? 2.109 18.244 24.285 1.00 70.25 122 PRO A CA 16
ATOM 26198 C C . PRO A 1 84 ? 1.884 16.726 24.172 1.00 73.45 122 PRO A C 16
ATOM 26199 O O . PRO A 1 84 ? 0.965 16.223 24.807 1.00 74.45 122 PRO A O 16
ATOM 26210 N N . PHE A 1 85 ? 2.661 16.024 23.346 1.00 4.32 123 PHE A N 16
ATOM 26211 C CA . PHE A 1 85 ? 2.601 14.544 23.240 1.00 55.41 123 PHE A CA 16
ATOM 26212 C C . PHE A 1 85 ? 3.555 14.058 22.185 1.00 74.43 123 PHE A C 16
ATOM 26213 O O . PHE A 1 85 ? 3.906 14.822 21.286 1.00 30.52 123 PHE A O 16
ATOM 26230 N N . ASP A 1 86 ? 3.969 12.802 22.296 1.00 2.31 124 ASP A N 16
ATOM 26231 C CA . ASP A 1 86 ? 4.868 12.155 21.335 1.00 14.21 124 ASP A CA 16
ATOM 26232 C C . ASP A 1 86 ? 4.322 10.776 21.006 1.00 25.14 124 ASP A C 16
ATOM 26233 O O . ASP A 1 86 ? 4.373 9.873 21.830 1.00 21.43 124 ASP A O 16
ATOM 26242 N N . LEU A 1 87 ? 3.780 10.605 19.835 1.00 24.13 125 LEU A N 16
ATOM 26243 C CA . LEU A 1 87 ? 3.240 9.319 19.470 1.00 24.10 125 LEU A CA 16
ATOM 26244 C C . LEU A 1 87 ? 4.018 8.779 18.300 1.00 33.51 125 LEU A C 16
ATOM 26245 O O . LEU A 1 87 ? 4.164 9.476 17.301 1.00 63.42 125 LEU A O 16
ATOM 26261 N N . TYR A 1 88 ? 4.538 7.556 18.419 1.00 25.34 126 TYR A N 16
ATOM 26262 C CA . TYR A 1 88 ? 5.301 6.959 17.317 1.00 62.21 126 TYR A CA 16
ATOM 26263 C C . TYR A 1 88 ? 5.546 5.497 17.545 1.00 35.40 126 TYR A C 16
ATOM 26264 O O . TYR A 1 88 ? 5.221 4.993 18.588 1.00 51.11 126 TYR A O 16
ATOM 26282 N N . SER A 1 89 ? 6.007 4.835 16.531 1.00 4.33 127 SER A N 16
ATOM 26283 C CA . SER A 1 89 ? 6.567 3.511 16.606 1.00 31.22 127 SER A CA 16
ATOM 26284 C C . SER A 1 89 ? 7.931 3.562 15.986 1.00 31.43 127 SER A C 16
ATOM 26285 O O . SER A 1 89 ? 8.179 4.426 15.137 1.00 51.24 127 SER A O 16
ATOM 26293 N N . LEU A 1 90 ? 8.807 2.696 16.416 1.00 1.10 128 LEU A N 16
ATOM 26294 C CA . LEU A 1 90 ? 10.146 2.595 15.856 1.00 72.30 128 LEU A CA 16
ATOM 26295 C C . LEU A 1 90 ? 10.107 2.255 14.343 1.00 3.32 128 LEU A C 16
ATOM 26296 O O . LEU A 1 90 ? 9.183 1.602 13.867 1.00 34.01 128 LEU A O 16
ATOM 26312 N N . GLY A 1 91 ? 11.099 2.744 13.605 1.00 51.23 129 GLY A N 16
ATOM 26313 C CA . GLY A 1 91 ? 11.189 2.489 12.167 1.00 20.45 129 GLY A CA 16
ATOM 26314 C C . GLY A 1 91 ? 11.462 1.034 11.791 1.00 40.13 129 GLY A C 16
ATOM 26315 O O . GLY A 1 91 ? 11.505 0.145 12.648 1.00 51.15 129 GLY A O 16
ATOM 26319 N N . ALA A 1 92 ? 11.706 0.812 10.500 1.00 25.15 130 ALA A N 16
ATOM 26320 C CA . ALA A 1 92 ? 11.913 -0.522 9.923 1.00 52.05 130 ALA A CA 16
ATOM 26321 C C . ALA A 1 92 ? 13.067 -1.307 10.562 1.00 44.41 130 ALA A C 16
ATOM 26322 O O . ALA A 1 92 ? 13.054 -2.547 10.565 1.00 33.21 130 ALA A O 16
ATOM 26329 N N . ASP A 1 93 ? 14.062 -0.617 11.082 1.00 74.23 131 ASP A N 16
ATOM 26330 C CA . ASP A 1 93 ? 15.183 -1.307 11.722 1.00 43.40 131 ASP A CA 16
ATOM 26331 C C . ASP A 1 93 ? 14.952 -1.420 13.228 1.00 53.23 131 ASP A C 16
ATOM 26332 O O . ASP A 1 93 ? 15.688 -2.092 13.932 1.00 22.12 131 ASP A O 16
ATOM 26341 N N . GLY A 1 94 ? 13.890 -0.803 13.709 1.00 34.22 132 GLY A N 16
ATOM 26342 C CA . GLY A 1 94 ? 13.631 -0.774 15.138 1.00 2.43 132 GLY A CA 16
ATOM 26343 C C . GLY A 1 94 ? 14.497 0.266 15.813 1.00 52.23 132 GLY A C 16
ATOM 26344 O O . GLY A 1 94 ? 14.840 0.154 16.995 1.00 1.32 132 GLY A O 16
ATOM 26348 N N . LYS A 1 95 ? 14.850 1.266 15.058 1.00 2.21 133 LYS A N 16
ATOM 26349 C CA . LYS A 1 95 ? 15.714 2.318 15.509 1.00 72.15 133 LYS A CA 16
ATOM 26350 C C . LYS A 1 95 ? 15.007 3.633 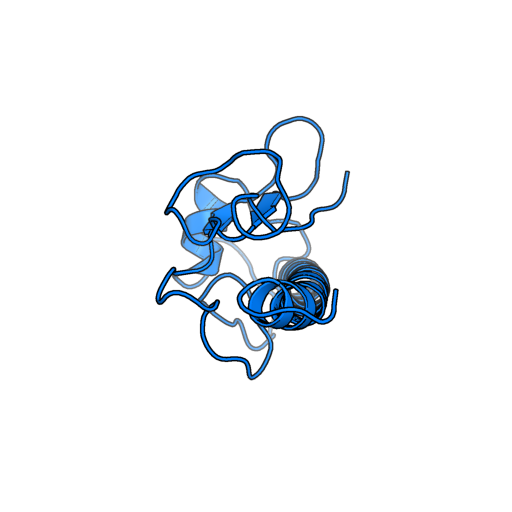15.265 1.00 50.54 133 LYS A C 16
ATOM 26351 O O . LYS A 1 95 ? 14.326 3.770 14.245 1.00 10.13 133 LYS A O 16
ATOM 26370 N N . GLU A 1 96 ? 15.139 4.575 16.180 1.00 4.03 134 GLU A N 16
ATOM 26371 C CA . GLU A 1 96 ? 14.518 5.870 16.002 1.00 53.00 134 GLU A CA 16
ATOM 26372 C C . GLU A 1 96 ? 15.332 6.798 15.096 1.00 1.10 134 GLU A C 16
ATOM 26373 O O . GLU A 1 96 ? 16.408 7.289 15.462 1.00 63.41 134 GLU A O 16
ATOM 26385 N N . GLY A 1 97 ? 14.834 6.990 13.893 1.00 73.54 135 GLY A N 16
ATOM 26386 C CA . GLY A 1 97 ? 15.538 7.771 12.909 1.00 13.43 135 GLY A CA 16
ATOM 26387 C C . GLY A 1 97 ? 14.619 8.477 11.935 1.00 2.04 135 GLY A C 16
ATOM 26388 O O . GLY A 1 97 ? 13.403 8.250 11.925 1.00 34.12 135 GLY A O 16
ATOM 26392 N N . GLY A 1 98 ? 15.202 9.310 11.105 1.00 33.11 136 GLY A N 16
ATOM 26393 C CA . GLY A 1 98 ? 14.470 10.047 10.111 1.00 73.13 136 GLY A CA 16
ATOM 26394 C C . GLY A 1 98 ? 14.732 9.435 8.777 1.00 31.35 136 GLY A C 16
ATOM 26395 O O . GLY A 1 98 ? 15.897 9.222 8.419 1.00 32.42 136 GLY A O 16
ATOM 26399 N N . SER A 1 99 ? 13.679 9.155 8.052 1.00 34.33 137 SER A N 16
ATOM 26400 C CA . SER A 1 99 ? 13.693 8.400 6.809 1.00 74.31 137 SER A CA 16
ATOM 26401 C C . SER A 1 99 ? 12.268 8.341 6.295 1.00 22.52 137 SER A C 16
ATOM 26402 O O . SER A 1 99 ? 11.405 9.002 6.844 1.00 35.21 137 SER A O 16
ATOM 26410 N N . ASP A 1 100 ? 12.027 7.665 5.215 1.00 21.14 138 ASP A N 16
ATOM 26411 C CA . ASP A 1 100 ? 10.651 7.435 4.821 1.00 51.55 138 ASP A CA 16
ATOM 26412 C C . ASP A 1 100 ? 10.233 6.074 5.290 1.00 52.42 138 ASP A C 16
ATOM 26413 O O . ASP A 1 100 ? 9.239 5.932 5.995 1.00 13.24 138 ASP A O 16
ATOM 26422 N N . ASN A 1 101 ? 11.048 5.094 4.987 1.00 34.25 139 ASN A N 16
ATOM 26423 C CA . ASN A 1 101 ? 10.745 3.721 5.327 1.00 30.41 139 ASN A CA 16
ATOM 26424 C C . ASN A 1 101 ? 11.254 3.389 6.713 1.00 32.32 139 ASN A C 16
ATOM 26425 O O . ASN A 1 101 ? 10.580 2.724 7.485 1.00 64.03 139 ASN A O 16
ATOM 26436 N N . ASP A 1 102 ? 12.436 3.847 7.034 1.00 32.43 140 ASP A N 16
ATOM 26437 C CA . ASP A 1 102 ? 13.038 3.483 8.315 1.00 53.13 140 ASP A CA 16
ATOM 26438 C C . ASP A 1 102 ? 12.786 4.557 9.352 1.00 31.53 140 ASP A C 16
ATOM 26439 O O . ASP A 1 102 ? 13.441 4.622 10.374 1.00 11.22 140 ASP A O 16
ATOM 26448 N N . ALA A 1 103 ? 11.819 5.379 9.075 1.00 11.35 141 ALA A N 16
ATOM 26449 C CA . ALA A 1 103 ? 11.434 6.448 9.956 1.00 70.12 141 ALA A CA 16
ATOM 26450 C C . ALA A 1 103 ? 10.563 5.929 11.024 1.00 15.10 141 ALA A C 16
ATOM 26451 O O . ALA A 1 103 ? 9.893 4.908 10.838 1.00 14.20 141 ALA A O 16
ATOM 26458 N N . ASP A 1 104 ? 10.524 6.634 12.106 1.00 44.42 142 ASP A N 16
ATOM 26459 C CA . ASP A 1 104 ? 9.635 6.288 13.161 1.00 24.13 142 ASP A CA 16
ATOM 26460 C C . ASP A 1 104 ? 8.322 6.752 12.702 1.00 70.23 142 ASP A C 16
ATOM 26461 O O . ASP A 1 104 ? 8.177 7.919 12.257 1.00 2.42 142 ASP A O 16
ATOM 26470 N N . ILE A 1 105 ? 7.365 5.916 12.765 1.00 52.31 143 ILE A N 16
ATOM 26471 C CA . ILE A 1 105 ? 6.119 6.290 12.266 1.00 72.55 143 ILE A CA 16
ATOM 26472 C C . ILE A 1 105 ? 5.300 6.808 13.392 1.00 44.22 143 ILE A C 16
ATOM 26473 O O . ILE A 1 105 ? 5.000 6.126 14.342 1.00 4.02 143 ILE A O 16
ATOM 26489 N N . GLY A 1 106 ? 5.051 8.063 13.332 1.00 55.54 144 GLY A N 16
ATOM 26490 C CA . GLY A 1 106 ? 4.340 8.692 14.355 1.00 32.11 144 GLY A CA 16
ATOM 26491 C C . GLY A 1 106 ? 4.075 10.090 14.021 1.00 2.25 144 GLY A C 16
ATOM 26492 O O . GLY A 1 106 ? 4.531 10.588 12.990 1.00 52.54 144 GLY A O 16
ATOM 26496 N N . ASN A 1 107 ? 3.377 10.717 14.867 1.00 32.23 145 ASN A N 16
ATOM 26497 C CA . ASN A 1 107 ? 3.033 12.079 14.741 1.00 73.05 145 ASN A CA 16
ATOM 26498 C C . ASN A 1 107 ? 2.746 12.602 16.095 1.00 64.24 145 ASN A C 16
ATOM 26499 O O . ASN A 1 107 ? 2.314 11.842 16.989 1.00 60.15 145 ASN A O 16
ATOM 26510 N N . TRP A 1 108 ? 3.012 13.835 16.282 1.00 1.33 146 TRP A N 16
ATOM 26511 C CA . TRP A 1 108 ? 2.905 14.428 17.569 1.00 21.45 146 TRP A CA 16
ATOM 26512 C C . TRP A 1 108 ? 2.710 15.915 17.491 1.00 63.54 146 TRP A C 16
ATOM 26513 O O . TRP A 1 108 ? 2.695 16.509 16.400 1.00 12.05 146 TRP A O 16
ATOM 26534 N N . ASP A 1 109 ? 2.561 16.516 18.622 1.00 51.23 147 ASP A N 16
ATOM 26535 C CA . ASP A 1 109 ? 2.422 17.934 18.685 1.00 23.52 147 ASP A CA 16
ATOM 26536 C C . ASP A 1 109 ? 3.459 18.469 19.605 1.00 43.40 147 ASP A C 16
ATOM 26537 O O . ASP A 1 109 ? 3.487 18.114 20.782 1.00 42.13 147 ASP A O 16
ATOM 26546 N N . ASN A 1 110 ? 4.347 19.235 19.053 1.00 35.41 148 ASN A N 16
ATOM 26547 C CA . ASN A 1 110 ? 5.402 19.866 19.781 1.00 75.20 148 ASN A CA 16
ATOM 26548 C C . ASN A 1 110 ? 5.556 21.279 19.268 1.00 1.21 148 ASN A C 16
ATOM 26549 O O . ASN A 1 110 ? 4.705 22.107 19.623 1.00 35.14 148 ASN A O 16
ATOM 26561 N N . MET A 1 1 ? 2.974 6.316 0.109 1.00 51.22 39 MET A N 17
ATOM 26562 C CA . MET A 1 1 ? 4.350 5.864 -0.094 1.00 43.41 39 MET A CA 17
ATOM 26563 C C . MET A 1 1 ? 4.266 4.479 -0.711 1.00 41.23 39 MET A C 17
ATOM 26564 O O . MET A 1 1 ? 4.158 3.479 -0.003 1.00 32.22 39 MET A O 17
ATOM 26580 N N . SER A 1 2 ? 4.245 4.425 -2.017 1.00 2.00 40 SER A N 17
ATOM 26581 C CA . SER A 1 2 ? 4.007 3.187 -2.712 1.00 72.32 40 SER A CA 17
ATOM 26582 C C . SER A 1 2 ? 5.269 2.584 -3.311 1.00 14.34 40 SER A C 17
ATOM 26583 O O . SER A 1 2 ? 5.637 2.868 -4.455 1.00 3.42 40 SER A O 17
ATOM 26591 N N . ARG A 1 3 ? 5.945 1.809 -2.492 1.00 73.11 41 ARG A N 17
ATOM 26592 C CA . ARG A 1 3 ? 7.121 1.025 -2.837 1.00 61.22 41 ARG A CA 17
ATOM 26593 C C . ARG A 1 3 ? 7.132 -0.119 -1.839 1.00 23.20 41 ARG A C 17
ATOM 26594 O O . ARG A 1 3 ? 6.536 0.034 -0.764 1.00 4.22 41 ARG A O 17
ATOM 26615 N N . PRO A 1 4 ? 7.734 -1.284 -2.157 1.00 2.15 42 PRO A N 17
ATOM 26616 C CA . PRO A 1 4 ? 7.842 -2.397 -1.200 1.00 44.34 42 PRO A CA 17
ATOM 26617 C C . PRO A 1 4 ? 8.493 -1.921 0.104 1.00 3.21 42 PRO A C 17
ATOM 26618 O O . PRO A 1 4 ? 9.387 -1.051 0.077 1.00 13.43 42 PRO A O 17
ATOM 26629 N N . ASP A 1 5 ? 7.988 -2.428 1.236 1.00 61.21 43 ASP A N 17
ATOM 26630 C CA . ASP A 1 5 ? 8.402 -2.037 2.617 1.00 62.42 43 ASP A CA 17
ATOM 26631 C C . ASP A 1 5 ? 7.816 -0.680 2.994 1.00 60.12 43 ASP A C 17
ATOM 26632 O O . ASP A 1 5 ? 7.392 -0.441 4.119 1.00 75.23 43 ASP A O 17
ATOM 26641 N N . GLN A 1 6 ? 7.738 0.191 2.038 1.00 2.21 44 GLN A N 17
ATOM 26642 C CA . GLN A 1 6 ? 7.136 1.480 2.230 1.00 65.53 44 GLN A CA 17
ATOM 26643 C C . GLN A 1 6 ? 5.623 1.351 2.228 1.00 15.04 44 GLN A C 17
ATOM 26644 O O . GLN A 1 6 ? 4.911 2.228 2.688 1.00 10.40 44 GLN A O 17
ATOM 26658 N N . ALA A 1 7 ? 5.158 0.210 1.753 1.00 53.30 45 ALA A N 17
ATOM 26659 C CA . ALA A 1 7 ? 3.752 -0.147 1.746 1.00 34.42 45 ALA A CA 17
ATOM 26660 C C . ALA A 1 7 ? 3.210 -0.224 3.176 1.00 61.53 45 ALA A C 17
ATOM 26661 O O . ALA A 1 7 ? 2.055 0.089 3.437 1.00 63.53 45 ALA A O 17
ATOM 26668 N N . LYS A 1 8 ? 4.056 -0.648 4.086 1.00 41.32 46 LYS A N 17
ATOM 26669 C CA . LYS A 1 8 ? 3.712 -0.698 5.490 1.00 50.11 46 LYS A CA 17
ATOM 26670 C C . LYS A 1 8 ? 3.999 0.634 6.166 1.00 4.44 46 LYS A C 17
ATOM 26671 O O . LYS A 1 8 ? 3.361 0.982 7.133 1.00 62.42 46 LYS A O 17
ATOM 26690 N N . VAL A 1 9 ? 4.892 1.429 5.563 1.00 4.51 47 VAL A N 17
ATOM 26691 C CA . VAL A 1 9 ? 5.193 2.778 6.085 1.00 1.13 47 VAL A CA 17
ATOM 26692 C C . VAL A 1 9 ? 4.013 3.722 5.788 1.00 74.12 47 VAL A C 17
ATOM 26693 O O . VAL A 1 9 ? 3.588 4.500 6.635 1.00 34.02 47 VAL A O 17
ATOM 26706 N N . THR A 1 10 ? 3.482 3.628 4.578 1.00 61.02 48 THR A N 17
ATOM 26707 C CA . THR A 1 10 ? 2.402 4.488 4.139 1.00 22.40 48 THR A CA 17
ATOM 26708 C C . THR A 1 10 ? 1.120 4.255 4.956 1.00 2.11 48 THR A C 17
ATOM 26709 O O . THR A 1 10 ? 0.424 5.213 5.302 1.00 74.43 48 THR A O 17
ATOM 26720 N N . VAL A 1 11 ? 0.840 3.002 5.294 1.00 61.11 49 VAL A N 17
ATOM 26721 C CA . VAL A 1 11 ? -0.340 2.675 6.066 1.00 4.10 49 VAL A CA 17
ATOM 26722 C C . VAL A 1 11 ? -0.156 3.181 7.483 1.00 73.40 49 VAL A C 17
ATOM 26723 O O . VAL A 1 11 ? -1.084 3.743 8.081 1.00 50.14 49 VAL A O 17
ATOM 26736 N N . ALA A 1 12 ? 1.066 3.069 7.957 1.00 21.34 50 ALA A N 17
ATOM 26737 C CA . ALA A 1 12 ? 1.454 3.497 9.279 1.00 34.22 50 ALA A CA 17
ATOM 26738 C C . ALA A 1 12 ? 1.179 4.969 9.478 1.00 30.31 50 ALA A C 17
ATOM 26739 O O . ALA A 1 12 ? 0.668 5.380 10.513 1.00 2.15 50 ALA A O 17
ATOM 26746 N N . LYS A 1 13 ? 1.459 5.761 8.450 1.00 41.14 51 LYS A N 17
ATOM 26747 C CA . LYS A 1 13 ? 1.272 7.202 8.519 1.00 2.14 51 LYS A CA 17
ATOM 26748 C C . LYS A 1 13 ? -0.212 7.562 8.664 1.00 61.32 51 LYS A C 17
ATOM 26749 O O . LYS A 1 13 ? -0.563 8.576 9.281 1.00 23.01 51 LYS A O 17
ATOM 26768 N N . GLY A 1 14 ? -1.067 6.685 8.196 1.00 64.53 52 GLY A N 17
ATOM 26769 C CA . GLY A 1 14 ? -2.484 6.919 8.293 1.00 73.30 52 GLY A CA 17
ATOM 26770 C C . GLY A 1 14 ? -3.031 6.400 9.597 1.00 64.22 52 GLY A C 17
ATOM 26771 O O . GLY A 1 14 ? -4.005 6.930 10.142 1.00 30.22 52 GLY A O 17
ATOM 26775 N N . ASP A 1 15 ? -2.387 5.391 10.128 1.00 72.43 53 ASP A N 17
ATOM 26776 C CA . ASP A 1 15 ? -2.835 4.778 11.359 1.00 52.32 53 ASP A CA 17
ATOM 26777 C C . ASP A 1 15 ? -2.368 5.550 12.559 1.00 3.13 53 ASP A C 17
ATOM 26778 O O . ASP A 1 15 ? -3.057 5.624 13.569 1.00 33.25 53 ASP A O 17
ATOM 26787 N N . ILE A 1 16 ? -1.231 6.197 12.438 1.00 22.34 54 ILE A N 17
ATOM 26788 C CA . ILE A 1 16 ? -0.784 7.097 13.488 1.00 61.12 54 ILE A CA 17
ATOM 26789 C C . ILE A 1 16 ? -1.626 8.372 13.475 1.00 20.51 54 ILE A C 17
ATOM 26790 O O . ILE A 1 16 ? -1.819 9.016 14.507 1.00 61.11 54 ILE A O 17
ATOM 26806 N N . LYS A 1 17 ? -2.161 8.719 12.298 1.00 34.01 55 LYS A N 17
ATOM 26807 C CA . LYS A 1 17 ? -3.036 9.849 12.174 1.00 70.15 55 LYS A CA 17
ATOM 26808 C C . LYS A 1 17 ? -4.392 9.515 12.808 1.00 25.43 55 LYS A C 17
ATOM 26809 O O . LYS A 1 17 ? -5.111 10.401 13.275 1.00 65.23 55 LYS A O 17
ATOM 26828 N N . ALA A 1 18 ? -4.717 8.231 12.824 1.00 40.54 56 ALA A N 17
ATOM 26829 C CA . ALA A 1 18 ? -5.916 7.732 13.482 1.00 71.02 56 ALA A CA 17
ATOM 26830 C C . ALA A 1 18 ? -5.780 7.928 14.980 1.00 2.15 56 ALA A C 17
ATOM 26831 O O . ALA A 1 18 ? -6.700 8.397 15.653 1.00 61.22 56 ALA A O 17
ATOM 26838 N N . ILE A 1 19 ? -4.604 7.593 15.486 1.00 20.52 57 ILE A N 17
ATOM 26839 C CA . ILE A 1 19 ? -4.286 7.736 16.900 1.00 70.04 57 ILE A CA 17
ATOM 26840 C C . ILE A 1 19 ? -4.326 9.195 17.299 1.00 35.43 57 ILE A C 17
ATOM 26841 O O . ILE A 1 19 ? -4.744 9.525 18.371 1.00 30.34 57 ILE A O 17
ATOM 26857 N N . ALA A 1 20 ? -3.929 10.067 16.398 1.00 73.33 58 ALA A N 17
ATOM 26858 C CA . ALA A 1 20 ? -3.966 11.500 16.656 1.00 52.21 58 ALA A CA 17
ATOM 26859 C C . ALA A 1 20 ? -5.391 11.973 16.932 1.00 14.32 58 ALA A C 17
ATOM 26860 O O . ALA A 1 20 ? -5.619 12.841 17.786 1.00 52.44 58 ALA A O 17
ATOM 26867 N N . ALA A 1 21 ? -6.346 11.349 16.261 1.00 41.24 59 ALA A N 17
ATOM 26868 C CA . ALA A 1 21 ? -7.737 11.706 16.403 1.00 12.34 59 ALA A CA 17
ATOM 26869 C C . ALA A 1 21 ? -8.312 11.069 17.652 1.00 3.21 59 ALA A C 17
ATOM 26870 O O . ALA A 1 21 ? -9.246 11.585 18.251 1.00 32.22 59 ALA A O 17
ATOM 26877 N N . ALA A 1 22 ? -7.740 9.957 18.057 1.00 1.02 60 ALA A N 17
ATOM 26878 C CA . ALA A 1 22 ? -8.192 9.278 19.247 1.00 23.22 60 ALA A CA 17
ATOM 26879 C C . ALA A 1 22 ? -7.526 9.867 20.493 1.00 64.22 60 ALA A C 17
ATOM 26880 O O . ALA A 1 22 ? -8.118 9.923 21.547 1.00 1.13 60 ALA A O 17
ATOM 26887 N N . LEU A 1 23 ? -6.329 10.384 20.344 1.00 72.31 61 LEU A N 17
ATOM 26888 C CA . LEU A 1 23 ? -5.620 11.024 21.438 1.00 64.53 61 LEU A CA 17
ATOM 26889 C C . LEU A 1 23 ? -6.307 12.356 21.702 1.00 71.33 61 LEU A C 17
ATOM 26890 O O . LEU A 1 23 ? -6.337 12.861 22.815 1.00 75.42 61 LEU A O 17
ATOM 26906 N N . ASP A 1 24 ? -6.908 12.879 20.656 1.00 53.12 62 ASP A N 17
ATOM 26907 C CA . ASP A 1 24 ? -7.759 14.059 20.733 1.00 41.51 62 ASP A CA 17
ATOM 26908 C C . ASP A 1 24 ? -9.014 13.710 21.553 1.00 32.03 62 ASP A C 17
ATOM 26909 O O . ASP A 1 24 ? -9.557 14.521 22.311 1.00 30.11 62 ASP A O 17
ATOM 26918 N N . MET A 1 25 ? -9.424 12.468 21.445 1.00 50.24 63 MET A N 17
ATOM 26919 C CA . MET A 1 25 ? -10.558 11.978 22.183 1.00 53.43 63 MET A CA 17
ATOM 26920 C C . MET A 1 25 ? -10.161 11.746 23.625 1.00 54.42 63 MET A C 17
ATOM 26921 O O . MET A 1 25 ? -10.967 11.888 24.502 1.00 65.41 63 MET A O 17
ATOM 26935 N N . TYR A 1 26 ? -8.896 11.389 23.853 1.00 60.23 64 TYR A N 17
ATOM 26936 C CA . TYR A 1 26 ? -8.371 11.275 25.204 1.00 4.23 64 TYR A CA 17
ATOM 26937 C C . TYR A 1 26 ? -8.254 12.657 25.821 1.00 64.21 64 TYR A C 17
ATOM 26938 O O . TYR A 1 26 ? -8.530 12.830 27.004 1.00 72.33 64 TYR A O 17
ATOM 26956 N N . LYS A 1 27 ? -7.853 13.675 25.014 1.00 45.01 65 LYS A N 17
ATOM 26957 C CA . LYS A 1 27 ? -7.762 15.010 25.566 1.00 63.40 65 LYS A CA 17
ATOM 26958 C C . LYS A 1 27 ? -9.152 15.502 25.932 1.00 43.13 65 LYS A C 17
ATOM 26959 O O . LYS A 1 27 ? -9.312 16.450 26.675 1.00 73.01 65 LYS A O 17
ATOM 26978 N N . LEU A 1 28 ? -10.153 14.866 25.350 1.00 24.33 66 LEU A N 17
ATOM 26979 C CA . LEU A 1 28 ? -11.521 15.118 25.701 1.00 0.41 66 LEU A CA 17
ATOM 26980 C C . LEU A 1 28 ? -11.939 14.246 26.902 1.00 42.51 66 LEU A C 17
ATOM 26981 O O . LEU A 1 28 ? -12.595 14.737 27.813 1.00 74.05 66 LEU A O 17
ATOM 26997 N N . ASP A 1 29 ? -11.462 12.993 26.944 1.00 11.03 67 ASP A N 17
ATOM 26998 C CA . ASP A 1 29 ? -11.882 12.030 27.982 1.00 50.14 67 ASP A CA 17
ATOM 26999 C C . ASP A 1 29 ? -11.277 12.348 29.333 1.00 31.34 67 ASP A C 17
ATOM 27000 O O . ASP A 1 29 ? -11.919 12.169 30.367 1.00 71.11 67 ASP A O 17
ATOM 27009 N N . ASN A 1 30 ? -10.140 12.989 29.326 1.00 23.23 68 ASN A N 17
ATOM 27010 C CA . ASN A 1 30 ? -9.514 13.368 30.564 1.00 41.34 68 ASN A CA 17
ATOM 27011 C C . ASN A 1 30 ? -9.202 14.788 30.497 1.00 61.13 68 ASN A C 17
ATOM 27012 O O . ASN A 1 30 ? -8.280 15.247 31.173 1.00 21.32 68 ASN A O 17
ATOM 27023 N N . PHE A 1 31 ? -9.957 15.508 29.648 1.00 4.22 69 PHE A N 17
ATOM 27024 C CA . PHE A 1 31 ? -9.923 16.982 29.529 1.00 25.51 69 PHE A CA 17
ATOM 27025 C C . PHE A 1 31 ? -8.510 17.566 29.518 1.00 54.12 69 PHE A C 17
ATOM 27026 O O . PHE A 1 31 ? -8.310 18.739 29.874 1.00 54.24 69 PHE A O 17
ATOM 27043 N N . ALA A 1 32 ? -7.575 16.811 28.954 1.00 32.04 70 ALA A N 17
ATOM 27044 C CA . ALA A 1 32 ? -6.188 17.156 28.972 1.00 4.41 70 ALA A CA 17
ATOM 27045 C C . ALA A 1 32 ? -5.414 16.074 28.286 1.00 54.13 70 ALA A C 17
ATOM 27046 O O . ALA A 1 32 ? -5.896 14.939 28.172 1.00 54.52 70 ALA A O 17
ATOM 27053 N N . TYR A 1 33 ? -4.266 16.419 27.790 1.00 74.02 71 TYR A N 17
ATOM 27054 C CA . TYR A 1 33 ? -3.355 15.459 27.266 1.00 41.33 71 TYR A CA 17
ATOM 27055 C C . TYR A 1 33 ? -2.628 14.726 28.391 1.00 23.04 71 TYR A C 17
ATOM 27056 O O . TYR A 1 33 ? -2.545 15.235 29.518 1.00 12.14 71 TYR A O 17
ATOM 27074 N N . PRO A 1 34 ? -2.104 13.525 28.113 1.00 62.24 72 PRO A N 17
ATOM 27075 C CA . PRO A 1 34 ? -1.430 12.703 29.119 1.00 22.13 72 PRO A CA 17
ATOM 27076 C C . PRO A 1 34 ? -0.067 13.268 29.550 1.00 60.53 72 PRO A C 17
ATOM 27077 O O . PRO A 1 34 ? 0.489 14.140 28.882 1.00 63.34 72 PRO A O 17
ATOM 27088 N N . SER A 1 35 ? 0.448 12.796 30.675 1.00 50.22 73 SER A N 17
ATOM 27089 C CA . SER A 1 35 ? 1.793 13.106 31.073 1.00 33.13 73 SER A CA 17
ATOM 27090 C C . SER A 1 35 ? 2.590 11.854 30.806 1.00 61.21 73 SER A C 17
ATOM 27091 O O . SER A 1 35 ? 2.009 10.776 30.768 1.00 51.44 73 SER A O 17
ATOM 27099 N N . THR A 1 36 ? 3.876 11.950 30.598 1.00 11.14 74 THR A N 17
ATOM 27100 C CA . THR A 1 36 ? 4.643 10.778 30.209 1.00 5.41 74 THR A CA 17
ATOM 27101 C C . THR A 1 36 ? 4.711 9.731 31.362 1.00 2.15 74 THR A C 17
ATOM 27102 O O . THR A 1 36 ? 5.113 8.580 31.179 1.00 24.43 74 THR A O 17
ATOM 27113 N N . GLN A 1 37 ? 4.305 10.142 32.539 1.00 44.24 75 GLN A N 17
ATOM 27114 C CA . GLN A 1 37 ? 4.179 9.230 33.624 1.00 12.35 75 GLN A CA 17
ATOM 27115 C C . GLN A 1 37 ? 2.705 8.860 33.843 1.00 32.22 75 GLN A C 17
ATOM 27116 O O . GLN A 1 37 ? 2.275 7.754 33.482 1.00 64.54 75 GLN A O 17
ATOM 27130 N N . GLN A 1 38 ? 1.896 9.850 34.243 1.00 61.40 76 GLN A N 17
ATOM 27131 C CA . GLN A 1 38 ? 0.520 9.588 34.673 1.00 72.33 76 GLN A CA 17
ATOM 27132 C C . GLN A 1 38 ? -0.374 9.368 33.500 1.00 64.14 76 GLN A C 17
ATOM 27133 O O . GLN A 1 38 ? -1.286 8.560 33.567 1.00 14.04 76 GLN A O 17
ATOM 27147 N N . GLY A 1 39 ? -0.112 10.067 32.413 1.00 20.40 77 GLY A N 17
ATOM 27148 C CA . GLY A 1 39 ? -0.939 9.891 31.276 1.00 55.33 77 GLY A CA 17
ATOM 27149 C C . GLY A 1 39 ? -0.522 8.717 30.432 1.00 54.10 77 GLY A C 17
ATOM 27150 O O . GLY A 1 39 ? -1.321 8.201 29.688 1.00 75.15 77 GLY A O 17
ATOM 27154 N N . LEU A 1 40 ? 0.718 8.278 30.560 1.00 32.10 78 LEU A N 17
ATOM 27155 C CA . LEU A 1 40 ? 1.168 7.123 29.802 1.00 21.43 78 LEU A CA 17
ATOM 27156 C C . LEU A 1 40 ? 0.528 5.907 30.445 1.00 32.53 78 LEU A C 17
ATOM 27157 O O . LEU A 1 40 ? -0.022 5.026 29.767 1.00 71.45 78 LEU A O 17
ATOM 27173 N N . GLU A 1 41 ? 0.533 5.895 31.766 1.00 10.34 79 GLU A N 17
ATOM 27174 C CA . GLU A 1 41 ? -0.167 4.871 32.494 1.00 73.25 79 GLU A CA 17
ATOM 27175 C C . GLU A 1 41 ? -1.655 4.999 32.301 1.00 54.23 79 GLU A C 17
ATOM 27176 O O . GLU A 1 41 ? -2.350 4.032 32.344 1.00 14.12 79 GLU A O 17
ATOM 27188 N N . ALA A 1 42 ? -2.120 6.203 32.040 1.00 53.31 80 ALA A N 17
ATOM 27189 C CA . ALA A 1 42 ? -3.532 6.455 31.776 1.00 75.13 80 ALA A CA 17
ATOM 27190 C C . ALA A 1 42 ? -3.882 6.210 30.299 1.00 65.54 80 ALA A C 17
ATOM 27191 O O . ALA A 1 42 ? -5.030 6.350 29.888 1.00 61.55 80 ALA A O 17
ATOM 27198 N N . LEU A 1 43 ? -2.878 5.906 29.511 1.00 4.20 81 LEU A N 17
ATOM 27199 C CA . LEU A 1 43 ? -3.060 5.582 28.102 1.00 53.54 81 LEU A CA 17
ATOM 27200 C C . LEU A 1 43 ? -3.133 4.072 27.939 1.00 0.51 81 LEU A C 17
ATOM 27201 O O . LEU A 1 43 ? -3.691 3.553 26.965 1.00 33.41 81 LEU A O 17
ATOM 27217 N N . VAL A 1 44 ? -2.530 3.367 28.878 1.00 63.54 82 VAL A N 17
ATOM 27218 C CA . VAL A 1 44 ? -2.541 1.914 28.855 1.00 13.12 82 VAL A CA 17
ATOM 27219 C C . VAL A 1 44 ? -3.532 1.371 29.893 1.00 50.42 82 VAL A C 17
ATOM 27220 O O . VAL A 1 44 ? -4.264 0.417 29.635 1.00 3.31 82 VAL A O 17
ATOM 27233 N N . LYS A 1 45 ? -3.543 1.986 31.053 1.00 52.15 83 LYS A N 17
ATOM 27234 C CA . LYS A 1 45 ? -4.429 1.624 32.143 1.00 62.41 83 LYS A CA 17
ATOM 27235 C C . LYS A 1 45 ? -5.434 2.743 32.335 1.00 73.04 83 LYS A C 17
ATOM 27236 O O . LYS A 1 45 ? -5.117 3.892 32.075 1.00 52.24 83 LYS A O 17
ATOM 27255 N N . LYS A 1 46 ? -6.628 2.400 32.762 1.00 74.20 84 LYS A N 17
ATOM 27256 C CA . LYS A 1 46 ? -7.728 3.335 32.945 1.00 70.15 84 LYS A CA 17
ATOM 27257 C C . LYS A 1 46 ? -7.288 4.481 33.863 1.00 1.41 84 LYS A C 17
ATOM 27258 O O . LYS A 1 46 ? -6.765 4.236 34.972 1.00 72.13 84 LYS A O 17
ATOM 27277 N N . PRO A 1 47 ? -7.495 5.731 33.409 1.00 30.41 85 PRO A N 17
ATOM 27278 C CA . PRO A 1 47 ? -6.988 6.942 34.055 1.00 1.43 85 PRO A CA 17
ATOM 27279 C C . PRO A 1 47 ? -7.362 7.051 35.516 1.00 61.03 85 PRO A C 17
ATOM 27280 O O . PRO A 1 47 ? -8.537 6.948 35.896 1.00 25.13 85 PRO A O 17
ATOM 27291 N N . THR A 1 48 ? -6.360 7.240 36.319 1.00 43.31 86 THR A N 17
ATOM 27292 C CA . THR A 1 48 ? -6.512 7.378 37.728 1.00 33.41 86 THR A CA 17
ATOM 27293 C C . THR A 1 48 ? -7.084 8.743 38.072 1.00 45.05 86 THR A C 17
ATOM 27294 O O . THR A 1 48 ? -6.490 9.795 37.761 1.00 60.51 86 THR A O 17
ATOM 27305 N N . GLY A 1 49 ? -8.233 8.729 38.663 1.00 55.11 87 GLY A N 17
ATOM 27306 C CA . GLY A 1 49 ? -8.915 9.934 38.993 1.00 72.22 87 GLY A CA 17
ATOM 27307 C C . GLY A 1 49 ? -10.276 9.895 38.389 1.00 64.41 87 GLY A C 17
ATOM 27308 O O . GLY A 1 49 ? -10.856 8.812 38.253 1.00 23.24 87 GLY A O 17
ATOM 27312 N N . ASN A 1 50 ? -10.783 11.017 37.979 1.00 50.14 88 ASN A N 17
ATOM 27313 C CA . ASN A 1 50 ? -12.102 11.061 37.395 1.00 10.20 88 ASN A CA 17
ATOM 27314 C C . ASN A 1 50 ? -12.120 11.713 36.030 1.00 14.24 88 ASN A C 17
ATOM 27315 O O . ASN A 1 50 ? -12.187 12.942 35.921 1.00 63.23 88 ASN A O 17
ATOM 27326 N N . PRO A 1 51 ? -11.995 10.905 34.961 1.00 61.52 89 PRO A N 17
ATOM 27327 C CA . PRO A 1 51 ? -12.179 11.377 33.590 1.00 22.12 89 PRO A CA 17
ATOM 27328 C C . PRO A 1 51 ? -13.691 11.537 33.353 1.00 34.41 89 PRO A C 17
ATOM 27329 O O . PRO A 1 51 ? -14.512 11.002 34.148 1.00 24.51 89 PRO A O 17
ATOM 27340 N N . GLN A 1 52 ? -14.083 12.254 32.335 1.00 50.31 90 GLN A N 17
ATOM 27341 C CA . GLN A 1 52 ? -15.506 12.441 32.074 1.00 42.55 90 GLN A CA 17
ATOM 27342 C C . GLN A 1 52 ? -16.070 11.143 31.496 1.00 74.33 90 GLN A C 17
ATOM 27343 O O . GLN A 1 52 ? -15.295 10.305 31.051 1.00 45.51 90 GLN A O 17
ATOM 27357 N N . PRO A 1 53 ? -17.400 10.901 31.551 1.00 71.15 91 PRO A N 17
ATOM 27358 C CA . PRO A 1 53 ? -17.977 9.706 30.935 1.00 1.14 91 PRO A CA 17
ATOM 27359 C C . PRO A 1 53 ? -17.749 9.725 29.421 1.00 3.45 91 PRO A C 17
ATOM 27360 O O . PRO A 1 53 ? -18.453 10.424 28.665 1.00 10.12 91 PRO A O 17
ATOM 27371 N N . LYS A 1 54 ? -16.736 9.027 29.005 1.00 32.30 92 LYS A N 17
ATOM 27372 C CA . LYS A 1 54 ? -16.317 8.943 27.644 1.00 25.42 92 LYS A CA 17
ATOM 27373 C C . LYS A 1 54 ? -15.648 7.576 27.507 1.00 2.30 92 LYS A C 17
ATOM 27374 O O . LYS A 1 54 ? -15.171 7.019 28.507 1.00 70.53 92 LYS A O 17
ATOM 27393 N N . ASN A 1 55 ? -15.740 6.976 26.352 1.00 13.03 93 ASN A N 17
ATOM 27394 C CA . ASN A 1 55 ? -15.148 5.668 26.132 1.00 45.05 93 ASN A CA 17
ATOM 27395 C C . ASN A 1 55 ? -13.629 5.713 26.039 1.00 25.24 93 ASN A C 17
ATOM 27396 O O . ASN A 1 55 ? -13.058 6.025 24.974 1.00 62.34 93 ASN A O 17
ATOM 27407 N N . TRP A 1 56 ? -12.991 5.491 27.161 1.00 62.23 94 TRP A N 17
ATOM 27408 C CA . TRP A 1 56 ? -11.565 5.350 27.256 1.00 53.20 94 TRP A CA 17
ATOM 27409 C C . TRP A 1 56 ? -11.098 4.114 26.489 1.00 73.04 94 TRP A C 17
ATOM 27410 O O . TRP A 1 56 ? -11.804 3.084 26.439 1.00 41.34 94 TRP A O 17
ATOM 27431 N N . ASN A 1 57 ? -9.952 4.220 25.888 1.00 53.42 95 ASN A N 17
ATOM 27432 C CA . ASN A 1 57 ? -9.358 3.153 25.135 1.00 53.52 95 ASN A CA 17
ATOM 27433 C C . ASN A 1 57 ? -7.907 2.994 25.555 1.00 1.34 95 ASN A C 17
ATOM 27434 O O . ASN A 1 57 ? -7.195 3.982 25.702 1.00 1.12 95 ASN A O 17
ATOM 27445 N N . LYS A 1 58 ? -7.476 1.768 25.755 1.00 65.04 96 LYS A N 17
ATOM 27446 C CA . LYS A 1 58 ? -6.100 1.507 26.111 1.00 12.21 96 LYS A CA 17
ATOM 27447 C C . LYS A 1 58 ? -5.256 1.428 24.863 1.00 3.32 96 LYS A C 17
ATOM 27448 O O . LYS A 1 58 ? -5.731 1.701 23.751 1.00 61.31 96 LYS A O 17
ATOM 27467 N N . ASP A 1 59 ? -3.996 1.087 25.067 1.00 34.40 97 ASP A N 17
ATOM 27468 C CA . ASP A 1 59 ? -3.029 0.818 24.004 1.00 14.03 97 ASP A CA 17
ATOM 27469 C C . ASP A 1 59 ? -2.665 2.109 23.277 1.00 60.13 97 ASP A C 17
ATOM 27470 O O . ASP A 1 59 ? -2.064 2.109 22.204 1.00 23.31 97 ASP A O 17
ATOM 27479 N N . GLY A 1 60 ? -3.018 3.217 23.914 1.00 72.11 98 GLY A N 17
ATOM 27480 C CA . GLY A 1 60 ? -2.606 4.513 23.450 1.00 11.44 98 GLY A CA 17
ATOM 27481 C C . GLY A 1 60 ? -3.695 5.299 22.785 1.00 15.15 98 GLY A C 17
ATOM 27482 O O . GLY A 1 60 ? -3.402 6.303 22.156 1.00 35.03 98 GLY A O 17
ATOM 27486 N N . TYR A 1 61 ? -4.951 4.869 22.967 1.00 3.14 99 TYR A N 17
ATOM 27487 C CA . TYR A 1 61 ? -6.099 5.489 22.311 1.00 5.14 99 TYR A CA 17
ATOM 27488 C C . TYR A 1 61 ? -5.980 5.386 20.775 1.00 71.40 99 TYR A C 17
ATOM 27489 O O . TYR A 1 61 ? -5.419 6.240 20.101 1.00 31.12 99 TYR A O 17
ATOM 27507 N N . LEU A 1 62 ? -6.498 4.315 20.266 1.00 60.24 100 LEU A N 17
ATOM 27508 C CA . LEU A 1 62 ? -6.437 3.956 18.874 1.00 24.00 100 LEU A CA 17
ATOM 27509 C C . LEU A 1 62 ? -7.858 3.654 18.399 1.00 61.34 100 LEU A C 17
ATOM 27510 O O . LEU A 1 62 ? -8.788 3.607 19.198 1.00 70.15 100 LEU A O 17
ATOM 27526 N N . LYS A 1 63 ? -8.032 3.488 17.119 1.00 33.30 101 LYS A N 17
ATOM 27527 C CA . LYS A 1 63 ? -9.308 3.089 16.572 1.00 33.03 101 LYS A CA 17
ATOM 27528 C C . LYS A 1 63 ? -9.352 1.575 16.573 1.00 33.03 101 LYS A C 17
ATOM 27529 O O . LYS A 1 63 ? -8.383 0.936 17.001 1.00 45.00 101 LYS A O 17
ATOM 27548 N N . LYS A 1 64 ? -10.432 0.983 16.125 1.00 63.44 102 LYS A N 17
ATOM 27549 C CA . LYS A 1 64 ? -10.457 -0.480 16.033 1.00 3.41 102 LYS A CA 17
ATOM 27550 C C . LYS A 1 64 ? -9.670 -0.968 14.803 1.00 13.40 102 LYS A C 17
ATOM 27551 O O . LYS A 1 64 ? -10.219 -1.333 13.757 1.00 72.55 102 LYS A O 17
ATOM 27570 N N . LEU A 1 65 ? -8.380 -0.847 14.927 1.00 60.51 103 LEU A N 17
ATOM 27571 C CA . LEU A 1 65 ? -7.415 -1.186 13.919 1.00 31.12 103 LEU A CA 17
ATOM 27572 C C . LEU A 1 65 ? -6.350 -2.049 14.568 1.00 1.13 103 LEU A C 17
ATOM 27573 O O . LEU A 1 65 ? -6.120 -1.922 15.785 1.00 51.40 103 LEU A O 17
ATOM 27589 N N . PRO A 1 66 ? -5.747 -2.986 13.825 1.00 24.43 104 PRO A N 17
ATOM 27590 C CA . PRO A 1 66 ? -4.628 -3.768 14.333 1.00 74.01 104 PRO A CA 17
ATOM 27591 C C . PRO A 1 66 ? -3.390 -2.879 14.548 1.00 34.21 104 PRO A C 17
ATOM 27592 O O . PRO A 1 66 ? -3.361 -1.719 14.116 1.00 2.54 104 PRO A O 17
ATOM 27603 N N . VAL A 1 67 ? -2.377 -3.428 15.186 1.00 71.52 105 VAL A N 17
ATOM 27604 C CA . VAL A 1 67 ? -1.178 -2.677 15.497 1.00 74.12 105 VAL A CA 17
ATOM 27605 C C . VAL A 1 67 ? -0.295 -2.607 14.235 1.00 52.31 105 VAL A C 17
ATOM 27606 O O . VAL A 1 67 ? -0.591 -3.313 13.251 1.00 14.15 105 VAL A O 17
ATOM 27619 N N . ASP A 1 68 ? 0.780 -1.819 14.251 1.00 62.14 106 ASP A N 17
ATOM 27620 C CA . ASP A 1 68 ? 1.537 -1.589 13.014 1.00 71.24 106 ASP A CA 17
ATOM 27621 C C . ASP A 1 68 ? 2.398 -2.783 12.632 1.00 33.52 106 ASP A C 17
ATOM 27622 O O . ASP A 1 68 ? 2.766 -3.600 13.508 1.00 42.25 106 ASP A O 17
ATOM 27631 N N . PRO A 1 69 ? 2.617 -2.997 11.304 1.00 22.33 107 PRO A N 17
ATOM 27632 C CA . PRO A 1 69 ? 3.530 -3.997 10.773 1.00 35.43 107 PRO A CA 17
ATOM 27633 C C . PRO A 1 69 ? 4.894 -4.004 11.443 1.00 72.12 107 PRO A C 17
ATOM 27634 O O . PRO A 1 69 ? 5.233 -3.132 12.223 1.00 54.44 107 PRO A O 17
ATOM 27645 N N . TRP A 1 70 ? 5.656 -5.019 11.099 1.00 53.31 108 TRP A N 17
ATOM 27646 C CA . TRP A 1 70 ? 6.965 -5.365 11.667 1.00 2.13 108 TRP A CA 17
ATOM 27647 C C . TRP A 1 70 ? 6.759 -5.869 13.093 1.00 2.31 108 TRP A C 17
ATOM 27648 O O . TRP A 1 70 ? 7.721 -6.053 13.861 1.00 14.21 108 TRP A O 17
ATOM 27669 N N . GLY A 1 71 ? 5.503 -6.176 13.384 1.00 24.24 109 GLY A N 17
ATOM 27670 C CA . GLY A 1 71 ? 5.053 -6.576 14.706 1.00 73.24 109 GLY A CA 17
ATOM 27671 C C . GLY A 1 71 ? 5.390 -5.560 15.781 1.00 23.12 109 GLY A C 17
ATOM 27672 O O . GLY A 1 71 ? 5.620 -5.927 16.932 1.00 22.20 109 GLY A O 17
ATOM 27676 N N . ASN A 1 72 ? 5.401 -4.295 15.418 1.00 43.15 110 ASN A N 17
ATOM 27677 C CA . ASN A 1 72 ? 5.720 -3.239 16.331 1.00 52.12 110 ASN A CA 17
ATOM 27678 C C . ASN A 1 72 ? 4.479 -2.689 16.983 1.00 31.21 110 ASN A C 17
ATOM 27679 O O . ASN A 1 72 ? 3.483 -2.346 16.286 1.00 24.14 110 ASN A O 17
ATOM 27690 N N . PRO A 1 73 ? 4.464 -2.665 18.325 1.00 12.42 111 PRO A N 17
ATOM 27691 C CA . PRO A 1 73 ? 3.433 -1.992 19.063 1.00 53.42 111 PRO A CA 17
ATOM 27692 C C . PRO A 1 73 ? 3.620 -0.506 18.900 1.00 35.40 111 PRO A C 17
ATOM 27693 O O . PRO A 1 73 ? 4.721 -0.063 18.629 1.00 53.33 111 PRO A O 17
ATOM 27704 N N . TYR A 1 74 ? 2.579 0.258 19.025 1.00 33.31 112 TYR A N 17
ATOM 27705 C CA . TYR A 1 74 ? 2.747 1.677 18.945 1.00 33.34 112 TYR A CA 17
ATOM 27706 C C . TYR A 1 74 ? 3.440 2.154 20.191 1.00 31.10 112 TYR A C 17
ATOM 27707 O O . TYR A 1 74 ? 3.168 1.660 21.294 1.00 1.12 112 TYR A O 17
ATOM 27725 N N . GLN A 1 75 ? 4.293 3.107 20.045 1.00 23.32 113 GLN A N 17
ATOM 27726 C CA . GLN A 1 75 ? 5.024 3.590 21.164 1.00 14.33 113 GLN A CA 17
ATOM 27727 C C . GLN A 1 75 ? 4.351 4.869 21.545 1.00 53.45 113 GLN A C 17
ATOM 27728 O O . GLN A 1 75 ? 4.341 5.849 20.779 1.00 14.51 113 GLN A O 17
ATOM 27742 N N . TYR A 1 76 ? 3.768 4.851 22.686 1.00 15.33 114 TYR A N 17
ATOM 27743 C CA . TYR A 1 76 ? 3.042 5.971 23.175 1.00 65.44 114 TYR A CA 17
ATOM 27744 C C . TYR A 1 76 ? 3.813 6.699 24.242 1.00 32.42 114 TYR A C 17
ATOM 27745 O O . TYR A 1 76 ? 4.159 6.133 25.275 1.00 74.43 114 TYR A O 17
ATOM 27763 N N . LEU A 1 77 ? 4.114 7.932 23.967 1.00 40.35 115 LEU A N 17
ATOM 27764 C CA . LEU A 1 77 ? 4.781 8.791 24.899 1.00 51.14 115 LEU A CA 17
ATOM 27765 C C . LEU A 1 77 ? 4.017 10.090 25.018 1.00 51.21 115 LEU A C 17
ATOM 27766 O O . LEU A 1 77 ? 3.308 10.491 24.087 1.00 1.43 115 LEU A O 17
ATOM 27782 N N . ALA A 1 78 ? 4.148 10.735 26.127 1.00 75.42 116 ALA A N 17
ATOM 27783 C CA . ALA A 1 78 ? 3.471 11.952 26.363 1.00 63.03 116 ALA A CA 17
ATOM 27784 C C . ALA A 1 78 ? 4.509 13.113 26.344 1.00 50.34 116 ALA A C 17
ATOM 27785 O O . ALA A 1 78 ? 5.675 12.812 26.121 1.00 62.33 116 ALA A O 17
ATOM 27792 N N . PRO A 1 79 ? 4.142 14.428 26.601 1.00 41.14 117 PRO A N 17
ATOM 27793 C CA . PRO A 1 79 ? 4.982 15.584 26.244 1.00 30.31 117 PRO A CA 17
ATOM 27794 C C . PRO A 1 79 ? 6.428 15.487 26.599 1.00 62.03 117 PRO A C 17
ATOM 27795 O O . PRO A 1 79 ? 6.810 15.374 27.779 1.00 2.12 117 PRO A O 17
ATOM 27806 N N . GLY A 1 80 ? 7.222 15.484 25.570 1.00 52.51 118 GLY A N 17
ATOM 27807 C CA . GLY A 1 80 ? 8.641 15.469 25.725 1.00 3.40 118 GLY A CA 17
ATOM 27808 C C . GLY A 1 80 ? 9.151 16.864 25.885 1.00 33.15 118 GLY A C 17
ATOM 27809 O O . GLY A 1 80 ? 9.176 17.408 26.997 1.00 45.42 118 GLY A O 17
ATOM 27813 N N . THR A 1 81 ? 9.486 17.464 24.791 1.00 41.13 119 THR A N 17
ATOM 27814 C CA . THR A 1 81 ? 9.973 18.810 24.789 1.00 23.11 119 THR A CA 17
ATOM 27815 C C . THR A 1 81 ? 8.900 19.701 24.201 1.00 54.33 119 THR A C 17
ATOM 27816 O O . THR A 1 81 ? 8.729 19.757 22.982 1.00 3.24 119 THR A O 17
ATOM 27827 N N . LYS A 1 82 ? 8.130 20.305 25.089 1.00 22.24 120 LYS A N 17
ATOM 27828 C CA . LYS A 1 82 ? 7.007 21.239 24.801 1.00 43.45 120 LYS A CA 17
ATOM 27829 C C . LYS A 1 82 ? 5.903 20.711 23.853 1.00 61.22 120 LYS A C 17
ATOM 27830 O O . LYS A 1 82 ? 4.951 21.439 23.526 1.00 64.20 120 LYS A O 17
ATOM 27849 N N . GLY A 1 83 ? 5.994 19.470 23.458 1.00 23.24 121 GLY A N 17
ATOM 27850 C CA . GLY A 1 83 ? 5.011 18.903 22.594 1.00 63.04 121 GLY A CA 17
ATOM 27851 C C . GLY A 1 83 ? 4.128 17.954 23.328 1.00 5.33 121 GLY A C 17
ATOM 27852 O O . GLY A 1 83 ? 4.640 16.948 23.816 1.00 63.11 121 GLY A O 17
ATOM 27856 N N . PRO A 1 84 ? 2.795 18.282 23.431 1.00 71.12 122 PRO A N 17
ATOM 27857 C CA . PRO A 1 84 ? 1.729 17.506 24.132 1.00 53.14 122 PRO A CA 17
ATOM 27858 C C . PRO A 1 84 ? 1.818 15.977 24.108 1.00 62.24 122 PRO A C 17
ATOM 27859 O O . PRO A 1 84 ? 1.275 15.335 25.006 1.00 14.33 122 PRO A O 17
ATOM 27870 N N . PHE A 1 85 ? 2.435 15.391 23.094 1.00 0.00 123 PHE A N 17
ATOM 27871 C CA . PHE A 1 85 ? 2.663 13.949 23.086 1.00 20.53 123 PHE A CA 17
ATOM 27872 C C . PHE A 1 85 ? 3.669 13.564 22.035 1.00 73.22 123 PHE A C 17
ATOM 27873 O O . PHE A 1 85 ? 4.079 14.404 21.241 1.00 73.24 123 PHE A O 17
ATOM 27890 N N . ASP A 1 86 ? 4.089 12.319 22.077 1.00 3.51 124 ASP A N 17
ATOM 27891 C CA . ASP A 1 86 ? 4.995 11.717 21.106 1.00 50.12 124 ASP A CA 17
ATOM 27892 C C . ASP A 1 86 ? 4.407 10.390 20.698 1.00 51.05 124 ASP A C 17
ATOM 27893 O O . ASP A 1 86 ? 4.388 9.445 21.491 1.00 2.10 124 ASP A O 17
ATOM 27902 N N . LEU A 1 87 ? 3.887 10.304 19.507 1.00 64.23 125 LEU A N 17
ATOM 27903 C CA . LEU A 1 87 ? 3.289 9.083 19.070 1.00 51.34 125 LEU A CA 17
ATOM 27904 C C . LEU A 1 87 ? 4.042 8.586 17.851 1.00 43.11 125 LEU A C 17
ATOM 27905 O O . LEU A 1 87 ? 4.266 9.342 16.901 1.00 44.21 125 LEU A O 17
ATOM 27921 N N . TYR A 1 88 ? 4.449 7.337 17.883 1.00 65.15 126 TYR A N 17
ATOM 27922 C CA . TYR A 1 88 ? 5.177 6.753 16.779 1.00 72.22 126 TYR A CA 17
ATOM 27923 C C . TYR A 1 88 ? 5.223 5.257 16.927 1.00 73.22 126 TYR A C 17
ATOM 27924 O O . TYR A 1 88 ? 4.862 4.738 17.960 1.00 70.42 126 TYR A O 17
ATOM 27942 N N . SER A 1 89 ? 5.590 4.582 15.892 1.00 72.40 127 SER A N 17
ATOM 27943 C CA . SER A 1 89 ? 5.834 3.172 15.950 1.00 12.31 127 SER A CA 17
ATOM 27944 C C . SER A 1 89 ? 7.238 2.971 15.425 1.00 50.41 127 SER A C 17
ATOM 27945 O O . SER A 1 89 ? 7.702 3.772 14.582 1.00 41.13 127 SER A O 17
ATOM 27953 N N . LEU A 1 90 ? 7.940 1.993 15.948 1.00 21.31 128 LEU A N 17
ATOM 27954 C CA . LEU A 1 90 ? 9.288 1.699 15.491 1.00 70.24 128 LEU A CA 17
ATOM 27955 C C . LEU A 1 90 ? 9.296 1.241 14.028 1.00 22.51 128 LEU A C 17
ATOM 27956 O O . LEU A 1 90 ? 8.286 0.770 13.511 1.00 51.24 128 LEU A O 17
ATOM 27972 N N . GLY A 1 91 ? 10.423 1.414 13.364 1.00 34.12 129 GLY A N 17
ATOM 27973 C CA . GLY A 1 91 ? 10.543 0.975 11.995 1.00 40.44 129 GLY A CA 17
ATOM 27974 C C . GLY A 1 91 ? 10.895 -0.489 11.890 1.00 13.21 129 GLY A C 17
ATOM 27975 O O . GLY A 1 91 ? 10.850 -1.229 12.888 1.00 60.41 129 GLY A O 17
ATOM 27979 N N . ALA A 1 92 ? 11.296 -0.893 10.704 1.00 31.44 130 ALA A N 17
ATOM 27980 C CA . ALA A 1 92 ? 11.625 -2.284 10.384 1.00 62.00 130 ALA A CA 17
ATOM 27981 C C . ALA A 1 92 ? 12.789 -2.839 11.201 1.00 0.21 130 ALA A C 17
ATOM 27982 O O . ALA A 1 92 ? 12.907 -4.044 11.374 1.00 52.31 130 ALA A O 17
ATOM 27989 N N . ASP A 1 93 ? 13.620 -1.972 11.724 1.00 71.35 131 ASP A N 17
ATOM 27990 C CA . ASP A 1 93 ? 14.766 -2.415 12.518 1.00 34.41 131 ASP A CA 17
ATOM 27991 C C . ASP A 1 93 ? 14.412 -2.433 14.009 1.00 11.10 131 ASP A C 17
ATOM 27992 O O . ASP A 1 93 ? 15.195 -2.865 14.856 1.00 74.35 131 ASP A O 17
ATOM 28001 N N . GLY A 1 94 ? 13.205 -2.009 14.321 1.00 51.02 132 GLY A N 17
ATOM 28002 C CA . GLY A 1 94 ? 12.764 -1.974 15.703 1.00 31.11 132 GLY A CA 17
ATOM 28003 C C . GLY A 1 94 ? 13.441 -0.867 16.479 1.00 14.22 132 GLY A C 17
ATOM 28004 O O . GLY A 1 94 ? 13.636 -0.969 17.688 1.00 44.41 132 GLY A O 17
ATOM 28008 N N . LYS A 1 95 ? 13.825 0.171 15.773 1.00 52.22 133 LYS A N 17
ATOM 28009 C CA . LYS A 1 95 ? 14.470 1.324 16.352 1.00 23.42 133 LYS A CA 17
ATOM 28010 C C . LYS A 1 95 ? 13.965 2.579 15.721 1.00 1.42 133 LYS A C 17
ATOM 28011 O O . LYS A 1 95 ? 13.517 2.559 14.564 1.00 34.51 133 LYS A O 17
ATOM 28030 N N . GLU A 1 96 ? 13.931 3.643 16.492 1.00 63.04 134 GLU A N 17
ATOM 28031 C CA . GLU A 1 96 ? 13.529 4.912 15.976 1.00 1.52 134 GLU A CA 17
ATOM 28032 C C . GLU A 1 96 ? 14.707 5.624 15.329 1.00 5.12 134 GLU A C 17
ATOM 28033 O O . GLU A 1 96 ? 15.657 6.049 16.005 1.00 13.10 134 GLU A O 17
ATOM 28045 N N . GLY A 1 97 ? 14.652 5.704 14.031 1.00 33.13 135 GLY A N 17
ATOM 28046 C CA . GLY A 1 97 ? 15.693 6.309 13.252 1.00 60.50 135 GLY A CA 17
ATOM 28047 C C . GLY A 1 97 ? 15.122 6.970 12.022 1.00 34.12 135 GLY A C 17
ATOM 28048 O O . GLY A 1 97 ? 13.890 7.067 11.890 1.00 61.21 135 GLY A O 17
ATOM 28052 N N . GLY A 1 98 ? 15.978 7.445 11.149 1.00 70.30 136 GLY A N 17
ATOM 28053 C CA . GLY A 1 98 ? 15.540 8.066 9.928 1.00 63.40 136 GLY A CA 17
ATOM 28054 C C . GLY A 1 98 ? 15.978 7.221 8.771 1.00 74.44 136 GLY A C 17
ATOM 28055 O O . GLY A 1 98 ? 17.164 6.907 8.649 1.00 5.01 136 GLY A O 17
ATOM 28059 N N . SER A 1 99 ? 15.044 6.900 7.915 1.00 62.32 137 SER A N 17
ATOM 28060 C CA . SER A 1 99 ? 15.176 5.939 6.827 1.00 72.00 137 SER A CA 17
ATOM 28061 C C . SER A 1 99 ? 13.832 5.903 6.109 1.00 35.33 137 SER A C 17
ATOM 28062 O O . SER A 1 99 ? 12.949 6.704 6.443 1.00 23.22 137 SER A O 17
ATOM 28070 N N . ASP A 1 100 ? 13.690 5.060 5.109 1.00 3.31 138 ASP A N 17
ATOM 28071 C CA . ASP A 1 100 ? 12.398 4.881 4.455 1.00 51.41 138 ASP A CA 17
ATOM 28072 C C . ASP A 1 100 ? 11.504 3.988 5.295 1.00 43.24 138 ASP A C 17
ATOM 28073 O O . ASP A 1 100 ? 10.479 4.421 5.786 1.00 54.15 138 ASP A O 17
ATOM 28082 N N . ASN A 1 101 ? 11.912 2.755 5.496 1.00 44.52 139 ASN A N 17
ATOM 28083 C CA . ASN A 1 101 ? 11.116 1.813 6.285 1.00 24.10 139 ASN A CA 17
ATOM 28084 C C . ASN A 1 101 ? 11.780 1.455 7.612 1.00 72.53 139 ASN A C 17
ATOM 28085 O O . ASN A 1 101 ? 11.159 0.845 8.476 1.00 61.34 139 ASN A O 17
ATOM 28096 N N . ASP A 1 102 ? 13.040 1.815 7.782 1.00 35.33 140 ASP A N 17
ATOM 28097 C CA . ASP A 1 102 ? 13.728 1.580 9.076 1.00 5.43 140 ASP A CA 17
ATOM 28098 C C . ASP A 1 102 ? 13.627 2.799 9.960 1.00 31.32 140 ASP A C 17
ATOM 28099 O O . ASP A 1 102 ? 14.294 2.910 10.991 1.00 23.14 140 ASP A O 17
ATOM 28108 N N . ALA A 1 103 ? 12.782 3.705 9.549 1.00 41.21 141 ALA A N 17
ATOM 28109 C CA . ALA A 1 103 ? 12.518 4.919 10.273 1.00 62.51 141 ALA A CA 17
ATOM 28110 C C . ALA A 1 103 ? 11.362 4.728 11.200 1.00 52.44 141 ALA A C 17
ATOM 28111 O O . ALA A 1 103 ? 10.528 3.856 10.974 1.00 1.22 141 ALA A O 17
ATOM 28118 N N . ASP A 1 104 ? 11.307 5.526 12.240 1.00 53.34 142 ASP A N 17
ATOM 28119 C CA . ASP A 1 104 ? 10.158 5.503 13.099 1.00 2.33 142 ASP A CA 17
ATOM 28120 C C . ASP A 1 104 ? 9.109 6.301 12.414 1.00 33.24 142 ASP A C 17
ATOM 28121 O O . ASP A 1 104 ? 9.401 7.351 11.816 1.00 32.11 142 ASP A O 17
ATOM 28130 N N . ILE A 1 105 ? 7.938 5.810 12.403 1.00 44.23 143 ILE A N 17
ATOM 28131 C CA . ILE A 1 105 ? 6.886 6.529 11.808 1.00 41.22 143 ILE A CA 17
ATOM 28132 C C . ILE A 1 105 ? 6.162 7.279 12.893 1.00 23.53 143 ILE A C 17
ATOM 28133 O O . ILE A 1 105 ? 5.588 6.692 13.796 1.00 41.32 143 ILE A O 17
ATOM 28149 N N . GLY A 1 106 ? 6.256 8.580 12.846 1.00 21.14 144 GLY A N 17
ATOM 28150 C CA . GLY A 1 106 ? 5.779 9.351 13.935 1.00 54.41 144 GLY A CA 17
ATOM 28151 C C . GLY A 1 106 ? 4.853 10.442 13.558 1.00 32.10 144 GLY A C 17
ATOM 28152 O O . GLY A 1 106 ? 4.909 10.990 12.439 1.00 52.43 144 GLY A O 17
ATOM 28156 N N . ASN A 1 107 ? 4.005 10.742 14.484 1.00 51.30 145 ASN A N 17
ATOM 28157 C CA . ASN A 1 107 ? 3.040 11.785 14.398 1.00 2.53 145 ASN A CA 17
ATOM 28158 C C . ASN A 1 107 ? 2.739 12.241 15.788 1.00 15.03 145 ASN A C 17
ATOM 28159 O O . ASN A 1 107 ? 2.418 11.426 16.654 1.00 11.54 145 ASN A O 17
ATOM 28170 N N . TRP A 1 108 ? 2.846 13.495 16.030 1.00 12.13 146 TRP A N 17
ATOM 28171 C CA . TRP A 1 108 ? 2.550 13.999 17.325 1.00 33.12 146 TRP A CA 17
ATOM 28172 C C . TRP A 1 108 ? 2.056 15.387 17.288 1.00 22.54 146 TRP A C 17
ATOM 28173 O O . TRP A 1 108 ? 2.297 16.124 16.337 1.00 53.21 146 TRP A O 17
ATOM 28194 N N . ASP A 1 109 ? 1.365 15.734 18.318 1.00 15.22 147 ASP A N 17
ATOM 28195 C CA . ASP A 1 109 ? 0.823 17.050 18.460 1.00 32.10 147 ASP A CA 17
ATOM 28196 C C . ASP A 1 109 ? 1.817 17.836 19.254 1.00 61.22 147 ASP A C 17
ATOM 28197 O O . ASP A 1 109 ? 2.047 17.554 20.440 1.00 41.10 147 ASP A O 17
ATOM 28206 N N . ASN A 1 110 ? 2.468 18.729 18.571 1.00 61.41 148 ASN A N 17
ATOM 28207 C CA . ASN A 1 110 ? 3.515 19.547 19.120 1.00 15.31 148 ASN A CA 17
ATOM 28208 C C . ASN A 1 110 ? 3.334 20.961 18.625 1.00 21.22 148 ASN A C 17
ATOM 28209 O O . ASN A 1 110 ? 2.742 21.775 19.359 1.00 45.21 148 ASN A O 17
ATOM 28221 N N . MET A 1 1 ? 3.053 5.675 -0.639 1.00 14.14 39 MET A N 18
ATOM 28222 C CA . MET A 1 1 ? 4.221 4.863 -1.006 1.00 13.34 39 MET A CA 18
ATOM 28223 C C . MET A 1 1 ? 3.738 3.480 -1.398 1.00 3.04 39 MET A C 18
ATOM 28224 O O . MET A 1 1 ? 3.346 2.708 -0.535 1.00 34.44 39 MET A O 18
ATOM 28240 N N . SER A 1 2 ? 3.743 3.157 -2.668 1.00 1.22 40 SER A N 18
ATOM 28241 C CA . SER A 1 2 ? 3.304 1.847 -3.076 1.00 51.05 40 SER A CA 18
ATOM 28242 C C . SER A 1 2 ? 4.459 1.075 -3.698 1.00 25.10 40 SER A C 18
ATOM 28243 O O . SER A 1 2 ? 4.737 1.199 -4.896 1.00 22.22 40 SER A O 18
ATOM 28251 N N . ARG A 1 3 ? 5.180 0.379 -2.845 1.00 20.20 41 ARG A N 18
ATOM 28252 C CA . ARG A 1 3 ? 6.278 -0.515 -3.183 1.00 73.42 41 ARG A CA 18
ATOM 28253 C C . ARG A 1 3 ? 6.387 -1.512 -2.042 1.00 20.42 41 ARG A C 18
ATOM 28254 O O . ARG A 1 3 ? 5.825 -1.247 -0.973 1.00 43.11 41 ARG A O 18
ATOM 28275 N N . PRO A 1 4 ? 7.050 -2.671 -2.236 1.00 3.25 42 PRO A N 18
ATOM 28276 C CA . PRO A 1 4 ? 7.301 -3.633 -1.144 1.00 60.02 42 PRO A CA 18
ATOM 28277 C C . PRO A 1 4 ? 7.940 -2.935 0.065 1.00 2.30 42 PRO A C 18
ATOM 28278 O O . PRO A 1 4 ? 8.855 -2.105 -0.102 1.00 25.14 42 PRO A O 18
ATOM 28289 N N . ASP A 1 5 ? 7.408 -3.219 1.263 1.00 21.21 43 ASP A N 18
ATOM 28290 C CA . ASP A 1 5 ? 7.811 -2.579 2.554 1.00 3.21 43 ASP A CA 18
ATOM 28291 C C . ASP A 1 5 ? 7.274 -1.160 2.668 1.00 42.35 43 ASP A C 18
ATOM 28292 O O . ASP A 1 5 ? 6.811 -0.740 3.713 1.00 12.44 43 ASP A O 18
ATOM 28301 N N . GLN A 1 6 ? 7.260 -0.458 1.562 1.00 21.11 44 GLN A N 18
ATOM 28302 C CA . GLN A 1 6 ? 6.743 0.898 1.496 1.00 0.04 44 GLN A CA 18
ATOM 28303 C C . GLN A 1 6 ? 5.233 0.888 1.693 1.00 11.23 44 GLN A C 18
ATOM 28304 O O . GLN A 1 6 ? 4.641 1.865 2.167 1.00 25.54 44 GLN A O 18
ATOM 28318 N N . ALA A 1 7 ? 4.625 -0.248 1.370 1.00 63.22 45 ALA A N 18
ATOM 28319 C CA . ALA A 1 7 ? 3.211 -0.481 1.587 1.00 22.31 45 ALA A CA 18
ATOM 28320 C C . ALA A 1 7 ? 2.909 -0.554 3.092 1.00 33.11 45 ALA A C 18
ATOM 28321 O O . ALA A 1 7 ? 1.766 -0.431 3.521 1.00 40.54 45 ALA A O 18
ATOM 28328 N N . LYS A 1 8 ? 3.944 -0.748 3.893 1.00 74.32 46 LYS A N 18
ATOM 28329 C CA . LYS A 1 8 ? 3.787 -0.765 5.328 1.00 43.40 46 LYS A CA 18
ATOM 28330 C C . LYS A 1 8 ? 3.932 0.659 5.843 1.00 42.43 46 LYS A C 18
ATOM 28331 O O . LYS A 1 8 ? 3.334 1.033 6.831 1.00 42.11 46 LYS A O 18
ATOM 28350 N N . VAL A 1 9 ? 4.655 1.468 5.090 1.00 5.33 47 VAL A N 18
ATOM 28351 C CA . VAL A 1 9 ? 4.903 2.855 5.454 1.00 12.25 47 VAL A CA 18
ATOM 28352 C C . VAL A 1 9 ? 3.667 3.694 5.194 1.00 64.03 47 VAL A C 18
ATOM 28353 O O . VAL A 1 9 ? 3.258 4.508 6.019 1.00 24.14 47 VAL A O 18
ATOM 28366 N N . THR A 1 10 ? 3.056 3.455 4.055 1.00 74.10 48 THR A N 18
ATOM 28367 C CA . THR A 1 10 ? 1.906 4.211 3.622 1.00 34.14 48 THR A CA 18
ATOM 28368 C C . THR A 1 10 ? 0.694 3.987 4.555 1.00 63.43 48 THR A C 18
ATOM 28369 O O . THR A 1 10 ? -0.132 4.885 4.745 1.00 22.40 48 THR A O 18
ATOM 28380 N N . VAL A 1 11 ? 0.619 2.815 5.175 1.00 34.33 49 VAL A N 18
ATOM 28381 C CA . VAL A 1 11 ? -0.471 2.542 6.079 1.00 73.13 49 VAL A CA 18
ATOM 28382 C C . VAL A 1 11 ? -0.155 3.100 7.454 1.00 71.11 49 VAL A C 18
ATOM 28383 O O . VAL A 1 11 ? -1.028 3.629 8.135 1.00 10.24 49 VAL A O 18
ATOM 28396 N N . ALA A 1 12 ? 1.121 3.052 7.809 1.00 34.22 50 ALA A N 18
ATOM 28397 C CA . ALA A 1 12 ? 1.608 3.539 9.080 1.00 21.15 50 ALA A CA 18
ATOM 28398 C C . ALA A 1 12 ? 1.310 5.016 9.230 1.00 44.14 50 ALA A C 18
ATOM 28399 O O . ALA A 1 12 ? 0.908 5.478 10.295 1.00 31.43 50 ALA A O 18
ATOM 28406 N N . LYS A 1 13 ? 1.434 5.748 8.119 1.00 20.21 51 LYS A N 18
ATOM 28407 C CA . LYS A 1 13 ? 1.195 7.184 8.109 1.00 0.43 51 LYS A CA 18
ATOM 28408 C C . LYS A 1 13 ? -0.276 7.483 8.412 1.00 24.11 51 LYS A C 18
ATOM 28409 O O . LYS A 1 13 ? -0.614 8.522 8.985 1.00 61.31 51 LYS A O 18
ATOM 28428 N N . GLY A 1 14 ? -1.134 6.547 8.107 1.00 72.21 52 GLY A N 18
ATOM 28429 C CA . GLY A 1 14 ? -2.535 6.757 8.317 1.00 42.52 52 GLY A CA 18
ATOM 28430 C C . GLY A 1 14 ? -2.951 6.315 9.677 1.00 64.02 52 GLY A C 18
ATOM 28431 O O . GLY A 1 14 ? -3.884 6.857 10.268 1.00 20.42 52 GLY A O 18
ATOM 28435 N N . ASP A 1 15 ? -2.248 5.360 10.198 1.00 40.22 53 ASP A N 18
ATOM 28436 C CA . ASP A 1 15 ? -2.574 4.812 11.484 1.00 44.23 53 ASP A CA 18
ATOM 28437 C C . ASP A 1 15 ? -2.024 5.646 12.609 1.00 60.53 53 ASP A C 18
ATOM 28438 O O . ASP A 1 15 ? -2.616 5.723 13.682 1.00 43.34 53 ASP A O 18
ATOM 28447 N N . ILE A 1 16 ? -0.935 6.354 12.345 1.00 31.10 54 ILE A N 18
ATOM 28448 C CA . ILE A 1 16 ? -0.452 7.345 13.300 1.00 71.21 54 ILE A CA 18
ATOM 28449 C C . ILE A 1 16 ? -1.389 8.555 13.303 1.00 33.31 54 ILE A C 18
ATOM 28450 O O . ILE A 1 16 ? -1.585 9.203 14.334 1.00 42.35 54 ILE A O 18
ATOM 28466 N N . LYS A 1 17 ? -2.012 8.832 12.144 1.00 14.23 55 LYS A N 18
ATOM 28467 C CA . LYS A 1 17 ? -3.005 9.900 12.056 1.00 20.13 55 LYS A CA 18
ATOM 28468 C C . LYS A 1 17 ? -4.286 9.504 12.775 1.00 4.01 55 LYS A C 18
ATOM 28469 O O . LYS A 1 17 ? -5.049 10.362 13.225 1.00 20.32 55 LYS A O 18
ATOM 28488 N N . ALA A 1 18 ? -4.496 8.206 12.894 1.00 22.24 56 ALA A N 18
ATOM 28489 C CA . ALA A 1 18 ? -5.626 7.661 13.614 1.00 74.23 56 ALA A CA 18
ATOM 28490 C C . ALA A 1 18 ? -5.447 7.905 15.098 1.00 14.22 56 ALA A C 18
ATOM 28491 O O . ALA A 1 18 ? -6.396 8.248 15.810 1.00 11.11 56 ALA A O 18
ATOM 28498 N N . ILE A 1 19 ? -4.222 7.743 15.553 1.00 42.33 57 ILE A N 18
ATOM 28499 C CA . ILE A 1 19 ? -3.871 7.963 16.942 1.00 75.31 57 ILE A CA 18
ATOM 28500 C C . ILE A 1 19 ? -3.964 9.442 17.264 1.00 10.24 57 ILE A C 18
ATOM 28501 O O . ILE A 1 19 ? -4.359 9.811 18.337 1.00 33.54 57 ILE A O 18
ATOM 28517 N N . ALA A 1 20 ? -3.640 10.285 16.298 1.00 30.45 58 ALA A N 18
ATOM 28518 C CA . ALA A 1 20 ? -3.751 11.735 16.471 1.00 14.11 58 ALA A CA 18
ATOM 28519 C C . ALA A 1 20 ? -5.185 12.132 16.802 1.00 11.02 58 ALA A C 18
ATOM 28520 O O . ALA A 1 20 ? -5.426 13.047 17.602 1.00 45.50 58 ALA A O 18
ATOM 28527 N N . ALA A 1 21 ? -6.119 11.402 16.235 1.00 54.33 59 ALA A N 18
ATOM 28528 C CA . ALA A 1 21 ? -7.514 11.660 16.430 1.00 2.54 59 ALA A CA 18
ATOM 28529 C C . ALA A 1 21 ? -7.985 11.036 17.733 1.00 73.04 59 ALA A C 18
ATOM 28530 O O . ALA A 1 21 ? -8.796 11.612 18.439 1.00 13.24 59 ALA A O 18
ATOM 28537 N N . ALA A 1 22 ? -7.448 9.875 18.068 1.00 4.44 60 ALA A N 18
ATOM 28538 C CA . ALA A 1 22 ? -7.863 9.180 19.279 1.00 74.53 60 ALA A CA 18
ATOM 28539 C C . ALA A 1 22 ? -7.203 9.760 20.527 1.00 62.21 60 ALA A C 18
ATOM 28540 O O . ALA A 1 22 ? -7.794 9.764 21.596 1.00 22.04 60 ALA A O 18
ATOM 28547 N N . LEU A 1 23 ? -6.025 10.310 20.389 1.00 10.03 61 LEU A N 18
ATOM 28548 C CA . LEU A 1 23 ? -5.348 10.931 21.510 1.00 44.11 61 LEU A CA 18
ATOM 28549 C C . LEU A 1 23 ? -6.113 12.207 21.840 1.00 4.43 61 LEU A C 18
ATOM 28550 O O . LEU A 1 23 ? -6.235 12.606 22.991 1.00 20.33 61 LEU A O 18
ATOM 28566 N N . ASP A 1 24 ? -6.707 12.776 20.799 1.00 15.44 62 ASP A N 18
ATOM 28567 C CA . ASP A 1 24 ? -7.580 13.942 20.902 1.00 71.13 62 ASP A CA 18
ATOM 28568 C C . ASP A 1 24 ? -8.910 13.534 21.573 1.00 62.33 62 ASP A C 18
ATOM 28569 O O . ASP A 1 24 ? -9.627 14.351 22.131 1.00 10.33 62 ASP A O 18
ATOM 28578 N N . MET A 1 25 ? -9.197 12.249 21.559 1.00 2.21 63 MET A N 18
ATOM 28579 C CA . MET A 1 25 ? -10.387 11.728 22.206 1.00 54.21 63 MET A CA 18
ATOM 28580 C C . MET A 1 25 ? -10.111 11.570 23.691 1.00 31.53 63 MET A C 18
ATOM 28581 O O . MET A 1 25 ? -10.946 11.909 24.507 1.00 12.30 63 MET A O 18
ATOM 28595 N N . TYR A 1 26 ? -8.902 11.081 24.040 1.00 44.41 64 TYR A N 18
ATOM 28596 C CA . TYR A 1 26 ? -8.487 11.016 25.448 1.00 23.24 64 TYR A CA 18
ATOM 28597 C C . TYR A 1 26 ? -8.388 12.451 25.968 1.00 13.43 64 TYR A C 18
ATOM 28598 O O . TYR A 1 26 ? -8.716 12.740 27.107 1.00 35.11 64 TYR A O 18
ATOM 28616 N N . LYS A 1 27 ? -7.944 13.333 25.088 1.00 2.51 65 LYS A N 18
ATOM 28617 C CA . LYS A 1 27 ? -7.870 14.764 25.335 1.00 71.20 65 LYS A CA 18
ATOM 28618 C C . LYS A 1 27 ? -9.231 15.306 25.776 1.00 32.33 65 LYS A C 18
ATOM 28619 O O . LYS A 1 27 ? -9.317 16.151 26.651 1.00 1.44 65 LYS A O 18
ATOM 28638 N N . LEU A 1 28 ? -10.286 14.826 25.161 1.00 54.53 66 LEU A N 18
ATOM 28639 C CA . LEU A 1 28 ? -11.616 15.187 25.595 1.00 10.31 66 LEU A CA 18
ATOM 28640 C C . LEU A 1 28 ? -12.044 14.372 26.807 1.00 1.53 66 LEU A C 18
ATOM 28641 O O . LEU A 1 28 ? -12.754 14.882 27.674 1.00 43.43 66 LEU A O 18
ATOM 28657 N N . ASP A 1 29 ? -11.576 13.123 26.896 1.00 42.24 67 ASP A N 18
ATOM 28658 C CA . ASP A 1 29 ? -11.971 12.243 28.006 1.00 74.44 67 ASP A CA 18
ATOM 28659 C C . ASP A 1 29 ? -11.371 12.702 29.314 1.00 74.40 67 ASP A C 18
ATOM 28660 O O . ASP A 1 29 ? -11.939 12.500 30.333 1.00 45.12 67 ASP A O 18
ATOM 28669 N N . ASN A 1 30 ? -10.282 13.423 29.279 1.00 15.23 68 ASN A N 18
ATOM 28670 C CA . ASN A 1 30 ? -9.702 13.947 30.532 1.00 65.11 68 ASN A CA 18
ATOM 28671 C C . ASN A 1 30 ? -9.472 15.385 30.438 1.00 13.51 68 ASN A C 18
ATOM 28672 O O . ASN A 1 30 ? -8.721 15.926 31.256 1.00 21.43 68 ASN A O 18
ATOM 28683 N N . PHE A 1 31 ? -10.158 16.034 29.471 1.00 53.24 69 PHE A N 18
ATOM 28684 C CA . PHE A 1 31 ? -10.094 17.499 29.227 1.00 3.31 69 PHE A CA 18
ATOM 28685 C C . PHE A 1 31 ? -8.672 18.055 29.285 1.00 43.44 69 PHE A C 18
ATOM 28686 O O . PHE A 1 31 ? -8.444 19.232 29.619 1.00 23.10 69 PHE A O 18
ATOM 28703 N N . ALA A 1 32 ? -7.748 17.235 28.843 1.00 13.25 70 ALA A N 18
ATOM 28704 C CA . ALA A 1 32 ? -6.351 17.490 28.929 1.00 51.40 70 ALA A CA 18
ATOM 28705 C C . ALA A 1 32 ? -5.625 16.313 28.343 1.00 2.13 70 ALA A C 18
ATOM 28706 O O . ALA A 1 32 ? -6.177 15.200 28.301 1.00 74.41 70 ALA A O 18
ATOM 28713 N N . TYR A 1 33 ? -4.447 16.552 27.836 1.00 14.41 71 TYR A N 18
ATOM 28714 C CA . TYR A 1 33 ? -3.597 15.487 27.399 1.00 54.22 71 TYR A CA 18
ATOM 28715 C C . TYR A 1 33 ? -2.948 14.786 28.594 1.00 1.32 71 TYR A C 18
ATOM 28716 O O . TYR A 1 33 ? -2.677 15.423 29.632 1.00 62.45 71 TYR A O 18
ATOM 28734 N N . PRO A 1 34 ? -2.688 13.476 28.455 1.00 33.14 72 PRO A N 18
ATOM 28735 C CA . PRO A 1 34 ? -2.083 12.642 29.512 1.00 3.22 72 PRO A CA 18
ATOM 28736 C C . PRO A 1 34 ? -0.674 13.136 29.898 1.00 44.23 72 PRO A C 18
ATOM 28737 O O . PRO A 1 34 ? -0.066 13.887 29.151 1.00 11.43 72 PRO A O 18
ATOM 28748 N N . SER A 1 35 ? -0.158 12.731 31.046 1.00 62.31 73 SER A N 18
ATOM 28749 C CA . SER A 1 35 ? 1.190 13.099 31.401 1.00 65.40 73 SER A CA 18
ATOM 28750 C C . SER A 1 35 ? 2.071 11.937 31.014 1.00 75.23 73 SER A C 18
ATOM 28751 O O . SER A 1 35 ? 1.575 10.822 30.904 1.00 30.10 73 SER A O 18
ATOM 28759 N N . THR A 1 36 ? 3.339 12.147 30.778 1.00 11.03 74 THR A N 18
ATOM 28760 C CA . THR A 1 36 ? 4.169 11.063 30.306 1.00 23.33 74 THR A CA 18
ATOM 28761 C C . THR A 1 36 ? 4.374 9.993 31.420 1.00 20.04 74 THR A C 18
ATOM 28762 O O . THR A 1 36 ? 4.876 8.880 31.174 1.00 41.15 74 THR A O 18
ATOM 28773 N N . GLN A 1 37 ? 3.988 10.338 32.635 1.00 13.41 75 GLN A N 18
ATOM 28774 C CA . GLN A 1 37 ? 4.001 9.406 33.710 1.00 74.40 75 GLN A CA 18
ATOM 28775 C C . GLN A 1 37 ? 2.581 8.886 34.007 1.00 40.44 75 GLN A C 18
ATOM 28776 O O . GLN A 1 37 ? 2.261 7.733 33.672 1.00 12.31 75 GLN A O 18
ATOM 28790 N N . GLN A 1 38 ? 1.684 9.769 34.474 1.00 42.20 76 GLN A N 18
ATOM 28791 C CA . GLN A 1 38 ? 0.346 9.337 34.903 1.00 31.34 76 GLN A CA 18
ATOM 28792 C C . GLN A 1 38 ? -0.514 9.066 33.722 1.00 14.41 76 GLN A C 18
ATOM 28793 O O . GLN A 1 38 ? -1.238 8.072 33.699 1.00 72.40 76 GLN A O 18
ATOM 28807 N N . GLY A 1 39 ? -0.406 9.912 32.713 1.00 32.34 77 GLY A N 18
ATOM 28808 C CA . GLY A 1 39 ? -1.209 9.726 31.569 1.00 13.35 77 GLY A CA 18
ATOM 28809 C C . GLY A 1 39 ? -0.746 8.585 30.702 1.00 13.14 77 GLY A C 18
ATOM 28810 O O . GLY A 1 39 ? -1.518 8.069 29.937 1.00 32.21 77 GLY A O 18
ATOM 28814 N N . LEU A 1 40 ? 0.510 8.174 30.831 1.00 41.54 78 LEU A N 18
ATOM 28815 C CA . LEU A 1 40 ? 0.993 7.038 30.058 1.00 24.32 78 LEU A CA 18
ATOM 28816 C C . LEU A 1 40 ? 0.301 5.811 30.608 1.00 14.23 78 LEU A C 18
ATOM 28817 O O . LEU A 1 40 ? -0.283 5.003 29.869 1.00 32.52 78 LEU A O 18
ATOM 28833 N N . GLU A 1 41 ? 0.277 5.723 31.920 1.00 20.13 79 GLU A N 18
ATOM 28834 C CA . GLU A 1 41 ? -0.407 4.646 32.575 1.00 54.30 79 GLU A CA 18
ATOM 28835 C C . GLU A 1 41 ? -1.892 4.821 32.525 1.00 2.14 79 GLU A C 18
ATOM 28836 O O . GLU A 1 41 ? -2.615 3.933 32.888 1.00 30.13 79 GLU A O 18
ATOM 28848 N N . ALA A 1 42 ? -2.329 5.964 32.075 1.00 1.33 80 ALA A N 18
ATOM 28849 C CA . ALA A 1 42 ? -3.729 6.226 31.876 1.00 53.33 80 ALA A CA 18
ATOM 28850 C C . ALA A 1 42 ? -4.107 5.993 30.414 1.00 62.11 80 ALA A C 18
ATOM 28851 O O . ALA A 1 42 ? -5.254 6.100 30.031 1.00 60.13 80 ALA A O 18
ATOM 28858 N N . LEU A 1 43 ? -3.104 5.728 29.594 1.00 70.43 81 LEU A N 18
ATOM 28859 C CA . LEU A 1 43 ? -3.327 5.332 28.213 1.00 61.34 81 LEU A CA 18
ATOM 28860 C C . LEU A 1 43 ? -3.313 3.824 28.131 1.00 35.41 81 LEU A C 18
ATOM 28861 O O . LEU A 1 43 ? -3.768 3.235 27.158 1.00 70.43 81 LEU A O 18
ATOM 28877 N N . VAL A 1 44 ? -2.727 3.205 29.133 1.00 24.41 82 VAL A N 18
ATOM 28878 C CA . VAL A 1 44 ? -2.647 1.754 29.190 1.00 52.14 82 VAL A CA 18
ATOM 28879 C C . VAL A 1 44 ? -3.619 1.193 30.232 1.00 43.55 82 VAL A C 18
ATOM 28880 O O . VAL A 1 44 ? -4.325 0.211 29.976 1.00 54.34 82 VAL A O 18
ATOM 28893 N N . LYS A 1 45 ? -3.654 1.813 31.389 1.00 53.34 83 LYS A N 18
ATOM 28894 C CA . LYS A 1 45 ? -4.580 1.452 32.437 1.00 23.31 83 LYS A CA 18
ATOM 28895 C C . LYS A 1 45 ? -5.620 2.552 32.551 1.00 12.33 83 LYS A C 18
ATOM 28896 O O . LYS A 1 45 ? -5.319 3.698 32.265 1.00 35.31 83 LYS A O 18
ATOM 28915 N N . LYS A 1 46 ? -6.831 2.195 32.929 1.00 40.43 84 LYS A N 18
ATOM 28916 C CA . LYS A 1 46 ? -7.947 3.115 33.037 1.00 64.02 84 LYS A CA 18
ATOM 28917 C C . LYS A 1 46 ? -7.566 4.293 33.951 1.00 72.12 84 LYS A C 18
ATOM 28918 O O . LYS A 1 46 ? -7.025 4.078 35.045 1.00 33.40 84 LYS A O 18
ATOM 28937 N N . PRO A 1 47 ? -7.858 5.535 33.512 1.00 51.41 85 PRO A N 18
ATOM 28938 C CA . PRO A 1 47 ? -7.417 6.748 34.176 1.00 24.34 85 PRO A CA 18
ATOM 28939 C C . PRO A 1 47 ? -7.819 6.813 35.626 1.00 72.21 85 PRO A C 18
ATOM 28940 O O . PRO A 1 47 ? -9.010 6.763 35.986 1.00 63.13 85 PRO A O 18
ATOM 28951 N N . THR A 1 48 ? -6.831 6.922 36.451 1.00 61.53 86 THR A N 18
ATOM 28952 C CA . THR A 1 48 ? -7.021 6.989 37.872 1.00 11.42 86 THR A CA 18
ATOM 28953 C C . THR A 1 48 ? -7.254 8.463 38.285 1.00 64.23 86 THR A C 18
ATOM 28954 O O . THR A 1 48 ? -7.496 8.777 39.455 1.00 45.24 86 THR A O 18
ATOM 28965 N N . GLY A 1 49 ? -7.183 9.346 37.298 1.00 1.05 87 GLY A N 18
ATOM 28966 C CA . GLY A 1 49 ? -7.429 10.754 37.509 1.00 2.52 87 GLY A CA 18
ATOM 28967 C C . GLY A 1 49 ? -8.904 11.067 37.376 1.00 32.33 87 GLY A C 18
ATOM 28968 O O . GLY A 1 49 ? -9.741 10.221 37.682 1.00 0.30 87 GLY A O 18
ATOM 28972 N N . ASN A 1 50 ? -9.237 12.243 36.903 1.00 73.03 88 ASN A N 18
ATOM 28973 C CA . ASN A 1 50 ? -10.641 12.619 36.757 1.00 62.52 88 ASN A CA 18
ATOM 28974 C C . ASN A 1 50 ? -10.986 12.824 35.293 1.00 32.44 88 ASN A C 18
ATOM 28975 O O . ASN A 1 50 ? -10.627 13.848 34.707 1.00 63.23 88 ASN A O 18
ATOM 28986 N N . PRO A 1 51 ? -11.595 11.831 34.646 1.00 65.11 89 PRO A N 18
ATOM 28987 C CA . PRO A 1 51 ? -12.031 11.940 33.276 1.00 50.13 89 PRO A CA 18
ATOM 28988 C C . PRO A 1 51 ? -13.568 12.166 33.145 1.00 15.44 89 PRO A C 18
ATOM 28989 O O . PRO A 1 51 ? -14.337 11.946 34.095 1.00 71.53 89 PRO A O 18
ATOM 29000 N N . GLN A 1 52 ? -13.988 12.630 31.990 1.00 3.11 90 GLN A N 18
ATOM 29001 C CA . GLN A 1 52 ? -15.391 12.793 31.674 1.00 0.11 90 GLN A CA 18
ATOM 29002 C C . GLN A 1 52 ? -15.736 11.673 30.721 1.00 22.23 90 GLN A C 18
ATOM 29003 O O . GLN A 1 52 ? -15.511 11.806 29.531 1.00 74.41 90 GLN A O 18
ATOM 29017 N N . PRO A 1 53 ? -16.323 10.600 31.238 1.00 4.53 91 PRO A N 18
ATOM 29018 C CA . PRO A 1 53 ? -16.501 9.312 30.544 1.00 60.32 91 PRO A CA 18
ATOM 29019 C C . PRO A 1 53 ? -16.811 9.295 29.026 1.00 34.13 91 PRO A C 18
ATOM 29020 O O . PRO A 1 53 ? -17.948 9.572 28.581 1.00 42.32 91 PRO A O 18
ATOM 29031 N N . LYS A 1 54 ? -15.773 9.057 28.277 1.00 14.13 92 LYS A N 18
ATOM 29032 C CA . LYS A 1 54 ? -15.812 8.610 26.923 1.00 11.10 92 LYS A CA 18
ATOM 29033 C C . LYS A 1 54 ? -15.321 7.204 27.043 1.00 24.53 92 LYS A C 18
ATOM 29034 O O . LYS A 1 54 ? -14.621 6.903 28.020 1.00 14.45 92 LYS A O 18
ATOM 29053 N N . ASN A 1 55 ? -15.771 6.334 26.197 1.00 13.12 93 ASN A N 18
ATOM 29054 C CA . ASN A 1 55 ? -15.342 4.932 26.235 1.00 45.53 93 ASN A CA 18
ATOM 29055 C C . ASN A 1 55 ? -13.823 4.838 26.080 1.00 72.12 93 ASN A C 18
ATOM 29056 O O . ASN A 1 55 ? -13.304 4.832 24.961 1.00 73.22 93 ASN A O 18
ATOM 29067 N N . TRP A 1 56 ? -13.135 4.825 27.220 1.00 3.34 94 TRP A N 18
ATOM 29068 C CA . TRP A 1 56 ? -11.710 4.802 27.316 1.00 13.53 94 TRP A CA 18
ATOM 29069 C C . TRP A 1 56 ? -11.089 3.644 26.549 1.00 34.41 94 TRP A C 18
ATOM 29070 O O . TRP A 1 56 ? -11.598 2.513 26.555 1.00 55.32 94 TRP A O 18
ATOM 29091 N N . ASN A 1 57 ? -9.987 3.929 25.926 1.00 22.20 95 ASN A N 18
ATOM 29092 C CA . ASN A 1 57 ? -9.277 2.980 25.138 1.00 22.32 95 ASN A CA 18
ATOM 29093 C C . ASN A 1 57 ? -7.853 2.814 25.670 1.00 45.03 95 ASN A C 18
ATOM 29094 O O . ASN A 1 57 ? -7.211 3.793 26.015 1.00 61.30 95 ASN A O 18
ATOM 29105 N N . LYS A 1 58 ? -7.366 1.594 25.733 1.00 64.52 96 LYS A N 18
ATOM 29106 C CA . LYS A 1 58 ? -6.006 1.369 26.170 1.00 72.33 96 LYS A CA 18
ATOM 29107 C C . LYS A 1 58 ? -5.055 1.318 24.987 1.00 4.40 96 LYS A C 18
ATOM 29108 O O . LYS A 1 58 ? -5.444 1.523 23.829 1.00 43.23 96 LYS A O 18
ATOM 29127 N N . ASP A 1 59 ? -3.801 1.075 25.320 1.00 71.05 97 ASP A N 18
ATOM 29128 C CA . ASP A 1 59 ? -2.706 0.845 24.390 1.00 3.00 97 ASP A CA 18
ATOM 29129 C C . ASP A 1 59 ? -2.415 2.097 23.576 1.00 74.04 97 ASP A C 18
ATOM 29130 O O . ASP A 1 59 ? -1.871 2.047 22.471 1.00 31.41 97 ASP A O 18
ATOM 29139 N N . GLY A 1 60 ? -2.789 3.228 24.151 1.00 51.22 98 GLY A N 18
ATOM 29140 C CA . GLY A 1 60 ? -2.368 4.504 23.619 1.00 54.21 98 GLY A CA 18
ATOM 29141 C C . GLY A 1 60 ? -3.455 5.319 22.993 1.00 21.21 98 GLY A C 18
ATOM 29142 O O . GLY A 1 60 ? -3.172 6.375 22.464 1.00 21.04 98 GLY A O 18
ATOM 29146 N N . TYR A 1 61 ? -4.700 4.850 23.097 1.00 12.03 99 TYR A N 18
ATOM 29147 C CA . TYR A 1 61 ? -5.842 5.495 22.440 1.00 73.10 99 TYR A CA 18
ATOM 29148 C C . TYR A 1 61 ? -5.653 5.518 20.924 1.00 41.22 99 TYR A C 18
ATOM 29149 O O . TYR A 1 61 ? -5.062 6.427 20.349 1.00 52.43 99 TYR A O 18
ATOM 29167 N N . LEU A 1 62 ? -6.132 4.488 20.310 1.00 74.41 100 LEU A N 18
ATOM 29168 C CA . LEU A 1 62 ? -6.052 4.288 18.903 1.00 21.32 100 LEU A CA 18
ATOM 29169 C C . LEU A 1 62 ? -7.412 3.752 18.523 1.00 12.30 100 LEU A C 18
ATOM 29170 O O . LEU A 1 62 ? -8.076 3.137 19.348 1.00 0.25 100 LEU A O 18
ATOM 29186 N N . LYS A 1 63 ? -7.858 3.998 17.323 1.00 74.51 101 LYS A N 18
ATOM 29187 C CA . LYS A 1 63 ? -9.146 3.479 16.898 1.00 21.11 101 LYS A CA 18
ATOM 29188 C C . LYS A 1 63 ? -9.128 1.953 16.782 1.00 1.22 101 LYS A C 18
ATOM 29189 O O . LYS A 1 63 ? -8.151 1.292 17.164 1.00 63.32 101 LYS A O 18
ATOM 29208 N N . LYS A 1 64 ? -10.183 1.384 16.263 1.00 4.41 102 LYS A N 18
ATOM 29209 C CA . LYS A 1 64 ? -10.246 -0.063 16.138 1.00 63.32 102 LYS A CA 18
ATOM 29210 C C . LYS A 1 64 ? -9.476 -0.549 14.917 1.00 71.33 102 LYS A C 18
ATOM 29211 O O . LYS A 1 64 ? -10.043 -0.942 13.903 1.00 35.41 102 LYS A O 18
ATOM 29230 N N . LEU A 1 65 ? -8.180 -0.382 15.019 1.00 62.43 103 LEU A N 18
ATOM 29231 C CA . LEU A 1 65 ? -7.195 -0.740 14.032 1.00 30.10 103 LEU A CA 18
ATOM 29232 C C . LEU A 1 65 ? -6.086 -1.517 14.749 1.00 5.33 103 LEU A C 18
ATOM 29233 O O . LEU A 1 65 ? -5.876 -1.290 15.959 1.00 61.33 103 LEU A O 18
ATOM 29249 N N . PRO A 1 66 ? -5.422 -2.480 14.082 1.00 32.13 104 PRO A N 18
ATOM 29250 C CA . PRO A 1 66 ? -4.319 -3.266 14.681 1.00 24.13 104 PRO A CA 18
ATOM 29251 C C . PRO A 1 66 ? -3.075 -2.413 15.021 1.00 51.13 104 PRO A C 18
ATOM 29252 O O . PRO A 1 66 ? -3.092 -1.174 14.936 1.00 14.33 104 PRO A O 18
ATOM 29263 N N . VAL A 1 67 ? -2.004 -3.083 15.394 1.00 15.44 105 VAL A N 18
ATOM 29264 C CA . VAL A 1 67 ? -0.763 -2.420 15.726 1.00 51.12 105 VAL A CA 18
ATOM 29265 C C . VAL A 1 67 ? 0.041 -2.192 14.420 1.00 12.23 105 VAL A C 18
ATOM 29266 O O . VAL A 1 67 ? -0.374 -2.687 13.360 1.00 3.25 105 VAL A O 18
ATOM 29279 N N . ASP A 1 68 ? 1.178 -1.503 14.477 1.00 33.41 106 ASP A N 18
ATOM 29280 C CA . ASP A 1 68 ? 1.861 -1.090 13.238 1.00 61.42 106 ASP A CA 18
ATOM 29281 C C . ASP A 1 68 ? 2.607 -2.285 12.637 1.00 11.31 106 ASP A C 18
ATOM 29282 O O . ASP A 1 68 ? 2.803 -3.303 13.338 1.00 61.24 106 ASP A O 18
ATOM 29291 N N . PRO A 1 69 ? 2.922 -2.264 11.309 1.00 40.12 107 PRO A N 18
ATOM 29292 C CA . PRO A 1 69 ? 3.757 -3.278 10.663 1.00 64.11 107 PRO A CA 18
ATOM 29293 C C . PRO A 1 69 ? 5.042 -3.594 11.422 1.00 4.14 107 PRO A C 18
ATOM 29294 O O . PRO A 1 69 ? 5.425 -2.915 12.374 1.00 23.32 107 PRO A O 18
ATOM 29305 N N . TRP A 1 70 ? 5.703 -4.636 10.960 1.00 43.43 108 TRP A N 18
ATOM 29306 C CA . TRP A 1 70 ? 6.978 -5.148 11.477 1.00 55.11 108 TRP A CA 18
ATOM 29307 C C . TRP A 1 70 ? 6.806 -5.677 12.917 1.00 75.21 108 TRP A C 18
ATOM 29308 O O . TRP A 1 70 ? 7.780 -5.905 13.641 1.00 53.23 108 TRP A O 18
ATOM 29329 N N . GLY A 1 71 ? 5.552 -5.878 13.297 1.00 21.30 109 GLY A N 18
ATOM 29330 C CA . GLY A 1 71 ? 5.181 -6.399 14.612 1.00 1.44 109 GLY A CA 18
ATOM 29331 C C . GLY A 1 71 ? 5.374 -5.419 15.775 1.00 15.44 109 GLY A C 18
ATOM 29332 O O . GLY A 1 71 ? 5.134 -5.782 16.935 1.00 5.43 109 GLY A O 18
ATOM 29336 N N . ASN A 1 72 ? 5.815 -4.211 15.482 1.00 12.43 110 ASN A N 18
ATOM 29337 C CA . ASN A 1 72 ? 6.083 -3.199 16.499 1.00 43.44 110 ASN A CA 18
ATOM 29338 C C . ASN A 1 72 ? 4.843 -2.651 17.151 1.00 70.32 110 ASN A C 18
ATOM 29339 O O . ASN A 1 72 ? 3.869 -2.251 16.462 1.00 43.33 110 ASN A O 18
ATOM 29350 N N . PRO A 1 73 ? 4.826 -2.671 18.495 1.00 22.44 111 PRO A N 18
ATOM 29351 C CA . PRO A 1 73 ? 3.858 -1.930 19.261 1.00 35.33 111 PRO A CA 18
ATOM 29352 C C . PRO A 1 73 ? 4.129 -0.453 19.086 1.00 13.03 111 PRO A C 18
ATOM 29353 O O . PRO A 1 73 ? 5.289 -0.052 18.929 1.00 22.24 111 PRO A O 18
ATOM 29364 N N . TYR A 1 74 ? 3.095 0.348 19.095 1.00 23.52 112 TYR A N 18
ATOM 29365 C CA . TYR A 1 74 ? 3.267 1.772 18.990 1.00 64.33 112 TYR A CA 18
ATOM 29366 C C . TYR A 1 74 ? 3.895 2.280 20.256 1.00 23.25 112 TYR A C 18
ATOM 29367 O O . TYR A 1 74 ? 3.588 1.792 21.354 1.00 10.44 112 TYR A O 18
ATOM 29385 N N . GLN A 1 75 ? 4.726 3.250 20.136 1.00 44.52 113 GLN A N 18
ATOM 29386 C CA . GLN A 1 75 ? 5.414 3.755 21.289 1.00 14.45 113 GLN A CA 18
ATOM 29387 C C . GLN A 1 75 ? 4.671 5.004 21.671 1.00 3.11 113 GLN A C 18
ATOM 29388 O O . GLN A 1 75 ? 4.628 5.987 20.907 1.00 23.41 113 GLN A O 18
ATOM 29402 N N . TYR A 1 76 ? 4.046 4.949 22.818 1.00 70.45 114 TYR A N 18
ATOM 29403 C CA . TYR A 1 76 ? 3.245 6.035 23.285 1.00 63.23 114 TYR A CA 18
ATOM 29404 C C . TYR A 1 76 ? 3.900 6.768 24.439 1.00 61.41 114 TYR A C 18
ATOM 29405 O O . TYR A 1 76 ? 4.213 6.185 25.481 1.00 51.11 114 TYR A O 18
ATOM 29423 N N . LEU A 1 77 ? 4.159 8.017 24.220 1.00 60.25 115 LEU A N 18
ATOM 29424 C CA . LEU A 1 77 ? 4.663 8.898 25.229 1.00 54.32 115 LEU A CA 18
ATOM 29425 C C . LEU A 1 77 ? 3.796 10.143 25.249 1.00 21.33 115 LEU A C 18
ATOM 29426 O O . LEU A 1 77 ? 3.194 10.502 24.234 1.00 52.50 115 LEU A O 18
ATOM 29442 N N . ALA A 1 78 ? 3.719 10.795 26.360 1.00 14.11 116 ALA A N 18
ATOM 29443 C CA . ALA A 1 78 ? 2.891 11.941 26.477 1.00 52.20 116 ALA A CA 18
ATOM 29444 C C . ALA A 1 78 ? 3.794 13.206 26.453 1.00 64.34 116 ALA A C 18
ATOM 29445 O O . ALA A 1 78 ? 4.988 13.018 26.350 1.00 71.03 116 ALA A O 18
ATOM 29452 N N . PRO A 1 79 ? 3.272 14.482 26.578 1.00 63.53 117 PRO A N 18
ATOM 29453 C CA . PRO A 1 79 ? 4.033 15.720 26.260 1.00 31.23 117 PRO A CA 18
ATOM 29454 C C . PRO A 1 79 ? 5.472 15.745 26.735 1.00 63.23 117 PRO A C 18
ATOM 29455 O O . PRO A 1 79 ? 5.750 15.782 27.953 1.00 22.23 117 PRO A O 18
ATOM 29466 N N . GLY A 1 80 ? 6.382 15.673 25.790 1.00 64.53 118 GLY A N 18
ATOM 29467 C CA . GLY A 1 80 ? 7.763 15.744 26.124 1.00 41.12 118 GLY A CA 18
ATOM 29468 C C . GLY A 1 80 ? 8.593 16.443 25.104 1.00 41.30 118 GLY A C 18
ATOM 29469 O O . GLY A 1 80 ? 9.187 17.489 25.395 1.00 2.43 118 GLY A O 18
ATOM 29473 N N . THR A 1 81 ? 8.667 15.915 23.919 1.00 62.43 119 THR A N 18
ATOM 29474 C CA . THR A 1 81 ? 9.475 16.561 22.934 1.00 65.52 119 THR A CA 18
ATOM 29475 C C . THR A 1 81 ? 8.668 17.648 22.269 1.00 13.02 119 THR A C 18
ATOM 29476 O O . THR A 1 81 ? 7.837 17.369 21.396 1.00 33.32 119 THR A O 18
ATOM 29487 N N . LYS A 1 82 ? 8.858 18.872 22.761 1.00 11.53 120 LYS A N 18
ATOM 29488 C CA . LYS A 1 82 ? 8.297 20.115 22.193 1.00 10.14 120 LYS A CA 18
ATOM 29489 C C . LYS A 1 82 ? 6.803 20.308 22.457 1.00 11.04 120 LYS A C 18
ATOM 29490 O O . LYS A 1 82 ? 6.337 21.454 22.518 1.00 74.51 120 LYS A O 18
ATOM 29509 N N . GLY A 1 83 ? 6.056 19.243 22.625 1.00 22.25 121 GLY A N 18
ATOM 29510 C CA . GLY A 1 83 ? 4.642 19.427 22.671 1.00 33.04 121 GLY A CA 18
ATOM 29511 C C . GLY A 1 83 ? 3.837 18.311 23.286 1.00 65.14 121 GLY A C 18
ATOM 29512 O O . GLY A 1 83 ? 4.391 17.284 23.684 1.00 51.32 121 GLY A O 18
ATOM 29516 N N . PRO A 1 84 ? 2.494 18.560 23.361 1.00 13.25 122 PRO A N 18
ATOM 29517 C CA . PRO A 1 84 ? 1.418 17.697 23.927 1.00 43.21 122 PRO A CA 18
ATOM 29518 C C . PRO A 1 84 ? 1.506 16.165 23.808 1.00 53.03 122 PRO A C 18
ATOM 29519 O O . PRO A 1 84 ? 0.784 15.494 24.535 1.00 1.12 122 PRO A O 18
ATOM 29530 N N . PHE A 1 85 ? 2.297 15.612 22.896 1.00 63.11 123 PHE A N 18
ATOM 29531 C CA . PHE A 1 85 ? 2.531 14.149 22.884 1.00 22.20 123 PHE A CA 18
ATOM 29532 C C . PHE A 1 85 ? 3.609 13.713 21.914 1.00 54.33 123 PHE A C 18
ATOM 29533 O O . PHE A 1 85 ? 3.827 14.346 20.868 1.00 13.02 123 PHE A O 18
ATOM 29550 N N . ASP A 1 86 ? 4.235 12.605 22.265 1.00 35.44 124 ASP A N 18
ATOM 29551 C CA . ASP A 1 86 ? 5.281 11.957 21.487 1.00 20.54 124 ASP A CA 18
ATOM 29552 C C . ASP A 1 86 ? 4.714 10.639 20.991 1.00 34.24 124 ASP A C 18
ATOM 29553 O O . ASP A 1 86 ? 4.531 9.701 21.777 1.00 32.25 124 ASP A O 18
ATOM 29562 N N . LEU A 1 87 ? 4.408 10.546 19.729 1.00 41.44 125 LEU A N 18
ATOM 29563 C CA . LEU A 1 87 ? 3.810 9.344 19.223 1.00 4.33 125 LEU A CA 18
ATOM 29564 C C . LEU A 1 87 ? 4.597 8.840 18.026 1.00 14.24 125 LEU A C 18
ATOM 29565 O O . LEU A 1 87 ? 4.846 9.597 17.085 1.00 42.53 125 LEU A O 18
ATOM 29581 N N . TYR A 1 88 ? 4.981 7.569 18.052 1.00 10.34 126 TYR A N 18
ATOM 29582 C CA . TYR A 1 88 ? 5.717 6.977 16.945 1.00 4.11 126 TYR A CA 18
ATOM 29583 C C . TYR A 1 88 ? 5.750 5.463 17.032 1.00 21.15 126 TYR A C 18
ATOM 29584 O O . TYR A 1 88 ? 5.352 4.894 18.030 1.00 13.25 126 TYR A O 18
ATOM 29602 N N . SER A 1 89 ? 6.119 4.842 15.954 1.00 32.32 127 SER A N 18
ATOM 29603 C CA . SER A 1 89 ? 6.334 3.420 15.876 1.00 43.24 127 SER A CA 18
ATOM 29604 C C . SER A 1 89 ? 7.739 3.204 15.333 1.00 54.21 127 SER A C 18
ATOM 29605 O O . SER A 1 89 ? 8.170 3.947 14.442 1.00 34.22 127 SER A O 18
ATOM 29613 N N . LEU A 1 90 ? 8.464 2.259 15.891 1.00 60.32 128 LEU A N 18
ATOM 29614 C CA . LEU A 1 90 ? 9.817 1.952 15.444 1.00 70.13 128 LEU A CA 18
ATOM 29615 C C . LEU A 1 90 ? 9.826 1.381 14.035 1.00 52.12 128 LEU A C 18
ATOM 29616 O O . LEU A 1 90 ? 9.130 0.415 13.756 1.00 75.40 128 LEU A O 18
ATOM 29632 N N . GLY A 1 91 ? 10.646 1.971 13.165 1.00 43.35 129 GLY A N 18
ATOM 29633 C CA . GLY A 1 91 ? 10.789 1.477 11.804 1.00 53.52 129 GLY A CA 18
ATOM 29634 C C . GLY A 1 91 ? 11.392 0.104 11.781 1.00 32.51 129 GLY A C 18
ATOM 29635 O O . GLY A 1 91 ? 11.907 -0.372 12.805 1.00 24.32 129 GLY A O 18
ATOM 29639 N N . ALA A 1 92 ? 11.403 -0.504 10.625 1.00 75.43 130 ALA A N 18
ATOM 29640 C CA . ALA A 1 92 ? 11.830 -1.895 10.446 1.00 73.31 130 ALA A CA 18
ATOM 29641 C C . ALA A 1 92 ? 13.298 -2.184 10.786 1.00 44.23 130 ALA A C 18
ATOM 29642 O O . ALA A 1 92 ? 13.728 -3.328 10.716 1.00 52.15 130 ALA A O 18
ATOM 29649 N N . ASP A 1 93 ? 14.065 -1.181 11.138 1.00 21.15 131 ASP A N 18
ATOM 29650 C CA . ASP A 1 93 ? 15.447 -1.420 11.543 1.00 73.15 131 ASP A CA 18
ATOM 29651 C C . ASP A 1 93 ? 15.549 -1.402 13.076 1.00 50.24 131 ASP A C 18
ATOM 29652 O O . ASP A 1 93 ? 16.599 -1.663 13.658 1.00 15.12 131 ASP A O 18
ATOM 29661 N N . GLY A 1 94 ? 14.412 -1.137 13.722 1.00 11.23 132 GLY A N 18
ATOM 29662 C CA . GLY A 1 94 ? 14.350 -1.076 15.177 1.00 21.23 132 GLY A CA 18
ATOM 29663 C C . GLY A 1 94 ? 15.052 0.147 15.696 1.00 62.12 132 GLY A C 18
ATOM 29664 O O . GLY A 1 94 ? 15.733 0.107 16.722 1.00 11.35 132 GLY A O 18
ATOM 29668 N N . LYS A 1 95 ? 14.886 1.234 14.982 1.00 21.22 133 LYS A N 18
ATOM 29669 C CA . LYS A 1 95 ? 15.577 2.468 15.268 1.00 30.45 133 LYS A CA 18
ATOM 29670 C C . LYS A 1 95 ? 14.626 3.611 15.099 1.00 13.30 133 LYS A C 18
ATOM 29671 O O . LYS A 1 95 ? 13.699 3.532 14.271 1.00 1.33 133 LYS A O 18
ATOM 29690 N N . GLU A 1 96 ? 14.808 4.641 15.873 1.00 12.44 134 GLU A N 18
ATOM 29691 C CA . GLU A 1 96 ? 14.154 5.866 15.574 1.00 51.24 134 GLU A CA 18
ATOM 29692 C C . GLU A 1 96 ? 15.186 6.726 14.836 1.00 63.44 134 GLU A C 18
ATOM 29693 O O . GLU A 1 96 ? 16.150 7.262 15.424 1.00 53.24 134 GLU A O 18
ATOM 29705 N N . GLY A 1 97 ? 15.001 6.788 13.547 1.00 31.24 135 GLY A N 18
ATOM 29706 C CA . GLY A 1 97 ? 15.946 7.386 12.647 1.00 75.42 135 GLY A CA 18
ATOM 29707 C C . GLY A 1 97 ? 15.264 7.936 11.432 1.00 21.51 135 GLY A C 18
ATOM 29708 O O . GLY A 1 97 ? 14.040 7.959 11.387 1.00 63.34 135 GLY A O 18
ATOM 29712 N N . GLY A 1 98 ? 16.036 8.376 10.450 1.00 14.12 136 GLY A N 18
ATOM 29713 C CA . GLY A 1 98 ? 15.451 8.893 9.237 1.00 74.13 136 GLY A CA 18
ATOM 29714 C C . GLY A 1 98 ? 15.656 7.923 8.096 1.00 12.12 136 GLY A C 18
ATOM 29715 O O . GLY A 1 98 ? 16.787 7.488 7.823 1.00 43.14 136 GLY A O 18
ATOM 29719 N N . SER A 1 99 ? 14.562 7.602 7.451 1.00 70.12 137 SER A N 18
ATOM 29720 C CA . SER A 1 99 ? 14.416 6.633 6.374 1.00 52.33 137 SER A CA 18
ATOM 29721 C C . SER A 1 99 ? 12.928 6.614 6.027 1.00 10.02 137 SER A C 18
ATOM 29722 O O . SER A 1 99 ? 12.179 7.427 6.569 1.00 13.21 137 SER A O 18
ATOM 29730 N N . ASP A 1 100 ? 12.503 5.790 5.114 1.00 20.03 138 ASP A N 18
ATOM 29731 C CA . ASP A 1 100 ? 11.070 5.629 4.898 1.00 23.22 138 ASP A CA 18
ATOM 29732 C C . ASP A 1 100 ? 10.529 4.517 5.768 1.00 50.13 138 ASP A C 18
ATOM 29733 O O . ASP A 1 100 ? 9.800 4.766 6.727 1.00 11.01 138 ASP A O 18
ATOM 29742 N N . ASN A 1 101 ? 10.956 3.311 5.481 1.00 33.41 139 ASN A N 18
ATOM 29743 C CA . ASN A 1 101 ? 10.470 2.103 6.165 1.00 33.01 139 ASN A CA 18
ATOM 29744 C C . ASN A 1 101 ? 11.271 1.811 7.435 1.00 23.12 139 ASN A C 18
ATOM 29745 O O . ASN A 1 101 ? 10.780 1.226 8.396 1.00 50.42 139 ASN A O 18
ATOM 29756 N N . ASP A 1 102 ? 12.497 2.235 7.442 1.00 51.52 140 ASP A N 18
ATOM 29757 C CA . ASP A 1 102 ? 13.407 1.929 8.542 1.00 20.33 140 ASP A CA 18
ATOM 29758 C C . ASP A 1 102 ? 13.497 3.081 9.524 1.00 33.13 140 ASP A C 18
ATOM 29759 O O . ASP A 1 102 ? 14.321 3.087 10.434 1.00 14.02 140 ASP A O 18
ATOM 29768 N N . ALA A 1 103 ? 12.630 4.034 9.339 1.00 0.25 141 ALA A N 18
ATOM 29769 C CA . ALA A 1 103 ? 12.525 5.197 10.193 1.00 15.43 141 ALA A CA 18
ATOM 29770 C C . ALA A 1 103 ? 11.355 5.047 11.090 1.00 13.11 141 ALA A C 18
ATOM 29771 O O . ALA A 1 103 ? 10.433 4.308 10.769 1.00 1.31 141 ALA A O 18
ATOM 29778 N N . ASP A 1 104 ? 11.366 5.740 12.191 1.00 2.31 142 ASP A N 18
ATOM 29779 C CA . ASP A 1 104 ? 10.242 5.695 13.068 1.00 72.20 142 ASP A CA 18
ATOM 29780 C C . ASP A 1 104 ? 9.192 6.587 12.480 1.00 74.45 142 ASP A C 18
ATOM 29781 O O . ASP A 1 104 ? 9.458 7.736 12.099 1.00 13.24 142 ASP A O 18
ATOM 29790 N N . ILE A 1 105 ? 8.044 6.061 12.323 1.00 12.01 143 ILE A N 18
ATOM 29791 C CA . ILE A 1 105 ? 6.971 6.807 11.780 1.00 60.41 143 ILE A CA 18
ATOM 29792 C C . ILE A 1 105 ? 6.164 7.340 12.917 1.00 5.42 143 ILE A C 18
ATOM 29793 O O . ILE A 1 105 ? 5.923 6.630 13.887 1.00 1.45 143 ILE A O 18
ATOM 29809 N N . GLY A 1 106 ? 5.822 8.585 12.872 1.00 43.33 144 GLY A N 18
ATOM 29810 C CA . GLY A 1 106 ? 5.155 9.124 13.996 1.00 51.33 144 GLY A CA 18
ATOM 29811 C C . GLY A 1 106 ? 4.362 10.334 13.708 1.00 51.10 144 GLY A C 18
ATOM 29812 O O . GLY A 1 106 ? 4.466 10.933 12.635 1.00 62.23 144 GLY A O 18
ATOM 29816 N N . ASN A 1 107 ? 3.596 10.695 14.673 1.00 21.42 145 ASN A N 18
ATOM 29817 C CA . ASN A 1 107 ? 2.726 11.814 14.618 1.00 13.44 145 ASN A CA 18
ATOM 29818 C C . ASN A 1 107 ? 2.966 12.591 15.878 1.00 41.20 145 ASN A C 18
ATOM 29819 O O . ASN A 1 107 ? 3.250 11.999 16.918 1.00 44.31 145 ASN A O 18
ATOM 29830 N N . TRP A 1 108 ? 2.823 13.869 15.831 1.00 22.13 146 TRP A N 18
ATOM 29831 C CA . TRP A 1 108 ? 3.237 14.664 16.935 1.00 1.55 146 TRP A CA 18
ATOM 29832 C C . TRP A 1 108 ? 2.294 15.820 17.130 1.00 32.33 146 TRP A C 18
ATOM 29833 O O . TRP A 1 108 ? 1.877 16.466 16.157 1.00 23.11 146 TRP A O 18
ATOM 29854 N N . ASP A 1 109 ? 1.919 16.063 18.353 1.00 2.12 147 ASP A N 18
ATOM 29855 C CA . ASP A 1 109 ? 1.118 17.224 18.657 1.00 42.03 147 ASP A CA 18
ATOM 29856 C C . ASP A 1 109 ? 2.039 18.189 19.294 1.00 74.51 147 ASP A C 18
ATOM 29857 O O . ASP A 1 109 ? 2.501 17.969 20.404 1.00 44.43 147 ASP A O 18
ATOM 29866 N N . ASN A 1 110 ? 2.391 19.169 18.560 1.00 1.23 148 ASN A N 18
ATOM 29867 C CA . ASN A 1 110 ? 3.234 20.212 19.006 1.00 63.54 148 ASN A CA 18
ATOM 29868 C C . ASN A 1 110 ? 2.627 21.467 18.507 1.00 5.14 148 ASN A C 18
ATOM 29869 O O . ASN A 1 110 ? 2.369 22.364 19.303 1.00 12.45 148 ASN A O 18
ATOM 29881 N N . MET A 1 1 ? 3.640 5.828 -0.315 1.00 20.24 39 MET A N 19
ATOM 29882 C CA . MET A 1 1 ? 4.809 5.062 -0.776 1.00 54.25 39 MET A CA 19
ATOM 29883 C C . MET A 1 1 ? 4.403 3.595 -1.004 1.00 22.53 39 MET A C 19
ATOM 29884 O O . MET A 1 1 ? 4.594 2.751 -0.136 1.00 33.24 39 MET A O 19
ATOM 29900 N N . SER A 1 2 ? 3.806 3.301 -2.138 1.00 72.44 40 SER A N 19
ATOM 29901 C CA . SER A 1 2 ? 3.313 1.963 -2.410 1.00 63.23 40 SER A CA 19
ATOM 29902 C C . SER A 1 2 ? 4.301 1.125 -3.219 1.00 34.03 40 SER A C 19
ATOM 29903 O O . SER A 1 2 ? 4.357 1.198 -4.453 1.00 72.21 40 SER A O 19
ATOM 29911 N N . ARG A 1 3 ? 5.126 0.423 -2.502 1.00 54.14 41 ARG A N 19
ATOM 29912 C CA . ARG A 1 3 ? 6.098 -0.502 -3.034 1.00 12.40 41 ARG A CA 19
ATOM 29913 C C . ARG A 1 3 ? 6.421 -1.503 -1.913 1.00 25.34 41 ARG A C 19
ATOM 29914 O O . ARG A 1 3 ? 6.066 -1.219 -0.758 1.00 21.23 41 ARG A O 19
ATOM 29935 N N . PRO A 1 4 ? 7.068 -2.664 -2.212 1.00 12.34 42 PRO A N 19
ATOM 29936 C CA . PRO A 1 4 ? 7.392 -3.715 -1.209 1.00 54.21 42 PRO A CA 19
ATOM 29937 C C . PRO A 1 4 ? 7.930 -3.178 0.133 1.00 52.31 42 PRO A C 19
ATOM 29938 O O . PRO A 1 4 ? 8.937 -2.456 0.177 1.00 43.55 42 PRO A O 19
ATOM 29949 N N . ASP A 1 5 ? 7.190 -3.508 1.202 1.00 21.22 43 ASP A N 19
ATOM 29950 C CA . ASP A 1 5 ? 7.459 -3.173 2.640 1.00 62.32 43 ASP A CA 19
ATOM 29951 C C . ASP A 1 5 ? 7.263 -1.695 2.955 1.00 2.52 43 ASP A C 19
ATOM 29952 O O . ASP A 1 5 ? 6.812 -1.325 4.041 1.00 2.02 43 ASP A O 19
ATOM 29961 N N . GLN A 1 6 ? 7.535 -0.856 1.986 1.00 60.23 44 GLN A N 19
ATOM 29962 C CA . GLN A 1 6 ? 7.331 0.578 2.115 1.00 30.33 44 GLN A CA 19
ATOM 29963 C C . GLN A 1 6 ? 5.831 0.836 2.171 1.00 61.13 44 GLN A C 19
ATOM 29964 O O . GLN A 1 6 ? 5.368 1.844 2.703 1.00 70.44 44 GLN A O 19
ATOM 29978 N N . ALA A 1 7 ? 5.083 -0.123 1.635 1.00 70.32 45 ALA A N 19
ATOM 29979 C CA . ALA A 1 7 ? 3.643 -0.140 1.695 1.00 61.44 45 ALA A CA 19
ATOM 29980 C C . ALA A 1 7 ? 3.188 -0.259 3.135 1.00 62.14 45 ALA A C 19
ATOM 29981 O O . ALA A 1 7 ? 2.112 0.210 3.492 1.00 44.22 45 ALA A O 19
ATOM 29988 N N . LYS A 1 8 ? 4.032 -0.844 3.979 1.00 21.14 46 LYS A N 19
ATOM 29989 C CA . LYS A 1 8 ? 3.705 -0.965 5.374 1.00 32.14 46 LYS A CA 19
ATOM 29990 C C . LYS A 1 8 ? 4.005 0.361 6.070 1.00 10.44 46 LYS A C 19
ATOM 29991 O O . LYS A 1 8 ? 3.325 0.745 7.011 1.00 53.15 46 LYS A O 19
ATOM 30010 N N . VAL A 1 9 ? 4.939 1.119 5.503 1.00 72.33 47 VAL A N 19
ATOM 30011 C CA . VAL A 1 9 ? 5.334 2.406 6.088 1.00 3.42 47 VAL A CA 19
ATOM 30012 C C . VAL A 1 9 ? 4.236 3.417 5.821 1.00 51.24 47 VAL A C 19
ATOM 30013 O O . VAL A 1 9 ? 3.774 4.120 6.705 1.00 43.14 47 VAL A O 19
ATOM 30026 N N . THR A 1 10 ? 3.767 3.397 4.603 1.00 42.51 48 THR A N 19
ATOM 30027 C CA . THR A 1 10 ? 2.833 4.366 4.121 1.00 75.34 48 THR A CA 19
ATOM 30028 C C . THR A 1 10 ? 1.429 4.183 4.748 1.00 30.20 48 THR A C 19
ATOM 30029 O O . THR A 1 10 ? 0.717 5.165 4.967 1.00 73.51 48 THR A O 19
ATOM 30040 N N . VAL A 1 11 ? 1.057 2.951 5.078 1.00 70.25 49 VAL A N 19
ATOM 30041 C CA . VAL A 1 11 ? -0.225 2.719 5.708 1.00 51.12 49 VAL A CA 19
ATOM 30042 C C . VAL A 1 11 ? -0.174 3.141 7.172 1.00 52.14 49 VAL A C 19
ATOM 30043 O O . VAL A 1 11 ? -1.088 3.813 7.663 1.00 25.05 49 VAL A O 19
ATOM 30056 N N . ALA A 1 12 ? 0.942 2.840 7.826 1.00 44.21 50 ALA A N 19
ATOM 30057 C CA . ALA A 1 12 ? 1.146 3.181 9.225 1.00 22.12 50 ALA A CA 19
ATOM 30058 C C . ALA A 1 12 ? 1.078 4.693 9.439 1.00 61.41 50 ALA A C 19
ATOM 30059 O O . ALA A 1 12 ? 0.615 5.172 10.475 1.00 54.43 50 ALA A O 19
ATOM 30066 N N . LYS A 1 13 ? 1.500 5.446 8.426 1.00 32.43 51 LYS A N 19
ATOM 30067 C CA . LYS A 1 13 ? 1.477 6.903 8.497 1.00 34.14 51 LYS A CA 19
ATOM 30068 C C . LYS A 1 13 ? 0.023 7.441 8.556 1.00 43.53 51 LYS A C 19
ATOM 30069 O O . LYS A 1 13 ? -0.266 8.501 9.147 1.00 21.11 51 LYS A O 19
ATOM 30088 N N . GLY A 1 14 ? -0.892 6.667 8.033 1.00 12.22 52 GLY A N 19
ATOM 30089 C CA . GLY A 1 14 ? -2.275 7.046 8.094 1.00 21.33 52 GLY A CA 19
ATOM 30090 C C . GLY A 1 14 ? -2.852 6.651 9.427 1.00 63.45 52 GLY A C 19
ATOM 30091 O O . GLY A 1 14 ? -3.730 7.327 9.980 1.00 21.01 52 GLY A O 19
ATOM 30095 N N . ASP A 1 15 ? -2.315 5.580 9.979 1.00 23.30 53 ASP A N 19
ATOM 30096 C CA . ASP A 1 15 ? -2.790 5.064 11.244 1.00 1.34 53 ASP A CA 19
ATOM 30097 C C . ASP A 1 15 ? -2.356 5.943 12.370 1.00 73.10 53 ASP A C 19
ATOM 30098 O O . ASP A 1 15 ? -3.120 6.200 13.275 1.00 50.41 53 ASP A O 19
ATOM 30107 N N . ILE A 1 16 ? -1.145 6.458 12.295 1.00 61.11 54 ILE A N 19
ATOM 30108 C CA . ILE A 1 16 ? -0.653 7.386 13.310 1.00 35.31 54 ILE A CA 19
ATOM 30109 C C . ILE A 1 16 ? -1.497 8.661 13.344 1.00 10.11 54 ILE A C 19
ATOM 30110 O O . ILE A 1 16 ? -1.766 9.198 14.429 1.00 23.40 54 ILE A O 19
ATOM 30126 N N . LYS A 1 17 ? -1.963 9.123 12.166 1.00 52.12 55 LYS A N 19
ATOM 30127 C CA . LYS A 1 17 ? -2.854 10.292 12.137 1.00 32.05 55 LYS A CA 19
ATOM 30128 C C . LYS A 1 17 ? -4.199 9.966 12.788 1.00 20.34 55 LYS A C 19
ATOM 30129 O O . LYS A 1 17 ? -4.852 10.833 13.380 1.00 61.23 55 LYS A O 19
ATOM 30148 N N . ALA A 1 18 ? -4.592 8.711 12.690 1.00 32.21 56 ALA A N 19
ATOM 30149 C CA . ALA A 1 18 ? -5.817 8.215 13.302 1.00 4.41 56 ALA A CA 19
ATOM 30150 C C . ALA A 1 18 ? -5.700 8.194 14.824 1.00 65.24 56 ALA A C 19
ATOM 30151 O O . ALA A 1 18 ? -6.622 8.607 15.550 1.00 72.44 56 ALA A O 19
ATOM 30158 N N . ILE A 1 19 ? -4.562 7.714 15.298 1.00 30.22 57 ILE A N 19
ATOM 30159 C CA . ILE A 1 19 ? -4.298 7.594 16.732 1.00 61.50 57 ILE A CA 19
ATOM 30160 C C . ILE A 1 19 ? -4.290 8.975 17.355 1.00 33.23 57 ILE A C 19
ATOM 30161 O O . ILE A 1 19 ? -4.871 9.195 18.393 1.00 22.31 57 ILE A O 19
ATOM 30177 N N . ALA A 1 20 ? -3.665 9.913 16.668 1.00 14.42 58 ALA A N 19
ATOM 30178 C CA . ALA A 1 20 ? -3.581 11.293 17.131 1.00 70.24 58 ALA A CA 19
ATOM 30179 C C . ALA A 1 20 ? -4.971 11.923 17.285 1.00 20.11 58 ALA A C 19
ATOM 30180 O O . ALA A 1 20 ? -5.180 12.798 18.132 1.00 72.13 58 ALA A O 19
ATOM 30187 N N . ALA A 1 21 ? -5.927 11.444 16.507 1.00 22.33 59 ALA A N 19
ATOM 30188 C CA . ALA A 1 21 ? -7.291 11.928 16.594 1.00 41.01 59 ALA A CA 19
ATOM 30189 C C . ALA A 1 21 ? -7.965 11.323 17.815 1.00 55.34 59 ALA A C 19
ATOM 30190 O O . ALA A 1 21 ? -8.823 11.928 18.438 1.00 64.11 59 ALA A O 19
ATOM 30197 N N . ALA A 1 22 ? -7.556 10.131 18.169 1.00 73.23 60 ALA A N 19
ATOM 30198 C CA . ALA A 1 22 ? -8.075 9.487 19.355 1.00 71.21 60 ALA A CA 19
ATOM 30199 C C . ALA A 1 22 ? -7.357 10.020 20.602 1.00 64.31 60 ALA A C 19
ATOM 30200 O O . ALA A 1 22 ? -7.906 10.013 21.690 1.00 1.05 60 ALA A O 19
ATOM 30207 N N . LEU A 1 23 ? -6.148 10.521 20.422 1.00 34.21 61 LEU A N 19
ATOM 30208 C CA . LEU A 1 23 ? -5.397 11.171 21.495 1.00 64.55 61 LEU A CA 19
ATOM 30209 C C . LEU A 1 23 ? -6.144 12.474 21.857 1.00 74.13 61 LEU A C 19
ATOM 30210 O O . LEU A 1 23 ? -6.198 12.888 23.014 1.00 44.50 61 LEU A O 19
ATOM 30226 N N . ASP A 1 24 ? -6.790 13.054 20.850 1.00 65.12 62 ASP A N 19
ATOM 30227 C CA . ASP A 1 24 ? -7.719 14.181 21.011 1.00 55.35 62 ASP A CA 19
ATOM 30228 C C . ASP A 1 24 ? -8.956 13.723 21.802 1.00 32.34 62 ASP A C 19
ATOM 30229 O O . ASP A 1 24 ? -9.577 14.492 22.545 1.00 71.42 62 ASP A O 19
ATOM 30238 N N . MET A 1 25 ? -9.276 12.465 21.681 1.00 14.22 63 MET A N 19
ATOM 30239 C CA . MET A 1 25 ? -10.431 11.921 22.349 1.00 71.15 63 MET A CA 19
ATOM 30240 C C . MET A 1 25 ? -10.085 11.569 23.801 1.00 20.12 63 MET A C 19
ATOM 30241 O O . MET A 1 25 ? -10.943 11.597 24.651 1.00 63.54 63 MET A O 19
ATOM 30255 N N . TYR A 1 26 ? -8.824 11.243 24.081 1.00 23.23 64 TYR A N 19
ATOM 30256 C CA . TYR A 1 26 ? -8.391 11.108 25.477 1.00 71.31 64 TYR A CA 19
ATOM 30257 C C . TYR A 1 26 ? -8.320 12.505 26.065 1.00 53.12 64 TYR A C 19
ATOM 30258 O O . TYR A 1 26 ? -8.628 12.725 27.234 1.00 1.52 64 TYR A O 19
ATOM 30276 N N . LYS A 1 27 ? -7.934 13.467 25.210 1.00 14.44 65 LYS A N 19
ATOM 30277 C CA . LYS A 1 27 ? -7.980 14.877 25.552 1.00 32.23 65 LYS A CA 19
ATOM 30278 C C . LYS A 1 27 ? -9.427 15.269 25.943 1.00 2.10 65 LYS A C 19
ATOM 30279 O O . LYS A 1 27 ? -9.662 16.223 26.659 1.00 55.14 65 LYS A O 19
ATOM 30298 N N . LEU A 1 28 ? -10.379 14.526 25.425 1.00 43.02 66 LEU A N 19
ATOM 30299 C CA . LEU A 1 28 ? -11.783 14.667 25.774 1.00 64.51 66 LEU A CA 19
ATOM 30300 C C . LEU A 1 28 ? -12.144 13.815 27.016 1.00 52.12 66 LEU A C 19
ATOM 30301 O O . LEU A 1 28 ? -12.931 14.243 27.857 1.00 73.00 66 LEU A O 19
ATOM 30317 N N . ASP A 1 29 ? -11.537 12.641 27.141 1.00 42.43 67 ASP A N 19
ATOM 30318 C CA . ASP A 1 29 ? -11.918 11.684 28.202 1.00 4.11 67 ASP A CA 19
ATOM 30319 C C . ASP A 1 29 ? -11.370 12.143 29.557 1.00 2.52 67 ASP A C 19
ATOM 30320 O O . ASP A 1 29 ? -11.995 11.950 30.582 1.00 3.23 67 ASP A O 19
ATOM 30329 N N . ASN A 1 30 ? -10.284 12.883 29.528 1.00 3.10 68 ASN A N 19
ATOM 30330 C CA . ASN A 1 30 ? -9.685 13.446 30.735 1.00 31.41 68 ASN A CA 19
ATOM 30331 C C . ASN A 1 30 ? -9.402 14.869 30.603 1.00 71.10 68 ASN A C 19
ATOM 30332 O O . ASN A 1 30 ? -8.529 15.373 31.310 1.00 22.53 68 ASN A O 19
ATOM 30343 N N . PHE A 1 31 ? -10.139 15.531 29.705 1.00 4.24 69 PHE A N 19
ATOM 30344 C CA . PHE A 1 31 ? -10.086 17.002 29.464 1.00 62.14 69 PHE A CA 19
ATOM 30345 C C . PHE A 1 31 ? -8.668 17.577 29.441 1.00 61.12 69 PHE A C 19
ATOM 30346 O O . PHE A 1 31 ? -8.469 18.755 29.772 1.00 3.13 69 PHE A O 19
ATOM 30363 N N . ALA A 1 32 ? -7.719 16.800 28.965 1.00 24.03 70 ALA A N 19
ATOM 30364 C CA . ALA A 1 32 ? -6.335 17.168 29.017 1.00 63.15 70 ALA A CA 19
ATOM 30365 C C . ALA A 1 32 ? -5.526 16.085 28.381 1.00 11.10 70 ALA A C 19
ATOM 30366 O O . ALA A 1 32 ? -6.028 14.974 28.175 1.00 2.01 70 ALA A O 19
ATOM 30373 N N . TYR A 1 33 ? -4.319 16.410 28.015 1.00 0.34 71 TYR A N 19
ATOM 30374 C CA . TYR A 1 33 ? -3.409 15.425 27.519 1.00 15.33 71 TYR A CA 19
ATOM 30375 C C . TYR A 1 33 ? -2.805 14.632 28.667 1.00 15.21 71 TYR A C 19
ATOM 30376 O O . TYR A 1 33 ? -2.768 15.107 29.807 1.00 5.22 71 TYR A O 19
ATOM 30394 N N . PRO A 1 34 ? -2.361 13.413 28.390 1.00 51.13 72 PRO A N 19
ATOM 30395 C CA . PRO A 1 34 ? -1.745 12.561 29.397 1.00 51.54 72 PRO A CA 19
ATOM 30396 C C . PRO A 1 34 ? -0.327 13.049 29.736 1.00 35.24 72 PRO A C 19
ATOM 30397 O O . PRO A 1 34 ? 0.252 13.801 28.967 1.00 71.14 72 PRO A O 19
ATOM 30408 N N . SER A 1 35 ? 0.227 12.654 30.873 1.00 4.34 73 SER A N 19
ATOM 30409 C CA . SER A 1 35 ? 1.599 12.997 31.143 1.00 64.14 73 SER A CA 19
ATOM 30410 C C . SER A 1 35 ? 2.426 11.839 30.642 1.00 72.03 73 SER A C 19
ATOM 30411 O O . SER A 1 35 ? 1.899 10.732 30.544 1.00 14.43 73 SER A O 19
ATOM 30419 N N . THR A 1 36 ? 3.679 12.034 30.309 1.00 52.12 74 THR A N 19
ATOM 30420 C CA . THR A 1 36 ? 4.442 10.931 29.752 1.00 53.43 74 THR A CA 19
ATOM 30421 C C . THR A 1 36 ? 4.735 9.844 30.825 1.00 45.42 74 THR A C 19
ATOM 30422 O O . THR A 1 36 ? 5.266 8.771 30.531 1.00 74.11 74 THR A O 19
ATOM 30433 N N . GLN A 1 37 ? 4.398 10.140 32.069 1.00 34.23 75 GLN A N 19
ATOM 30434 C CA . GLN A 1 37 ? 4.477 9.156 33.098 1.00 55.41 75 GLN A CA 19
ATOM 30435 C C . GLN A 1 37 ? 3.085 8.612 33.442 1.00 31.41 75 GLN A C 19
ATOM 30436 O O . GLN A 1 37 ? 2.728 7.476 33.071 1.00 14.51 75 GLN A O 19
ATOM 30450 N N . GLN A 1 38 ? 2.255 9.468 34.006 1.00 61.23 76 GLN A N 19
ATOM 30451 C CA . GLN A 1 38 ? 0.971 9.038 34.531 1.00 73.14 76 GLN A CA 19
ATOM 30452 C C . GLN A 1 38 ? -0.071 8.980 33.492 1.00 50.32 76 GLN A C 19
ATOM 30453 O O . GLN A 1 38 ? -0.936 8.128 33.562 1.00 25.43 76 GLN A O 19
ATOM 30467 N N . GLY A 1 39 ? 0.009 9.839 32.501 1.00 62.22 77 GLY A N 19
ATOM 30468 C CA . GLY A 1 39 ? -0.941 9.730 31.466 1.00 41.43 77 GLY A CA 19
ATOM 30469 C C . GLY A 1 39 ? -0.594 8.608 30.519 1.00 64.14 77 GLY A C 19
ATOM 30470 O O . GLY A 1 39 ? -1.456 8.093 29.856 1.00 74.02 77 GLY A O 19
ATOM 30474 N N . LEU A 1 40 ? 0.673 8.200 30.496 1.00 1.44 78 LEU A N 19
ATOM 30475 C CA . LEU A 1 40 ? 1.077 7.071 29.672 1.00 44.13 78 LEU A CA 19
ATOM 30476 C C . LEU A 1 40 ? 0.432 5.842 30.276 1.00 34.13 78 LEU A C 19
ATOM 30477 O O . LEU A 1 40 ? -0.221 5.039 29.583 1.00 3.44 78 LEU A O 19
ATOM 30493 N N . GLU A 1 41 ? 0.552 5.738 31.589 1.00 3.44 79 GLU A N 19
ATOM 30494 C CA . GLU A 1 41 ? -0.047 4.700 32.304 1.00 21.45 79 GLU A CA 19
ATOM 30495 C C . GLU A 1 41 ? -1.567 4.825 32.201 1.00 44.21 79 GLU A C 19
ATOM 30496 O O . GLU A 1 41 ? -2.242 3.852 32.151 1.00 0.51 79 GLU A O 19
ATOM 30508 N N . ALA A 1 42 ? -2.062 6.050 32.099 1.00 4.14 80 ALA A N 19
ATOM 30509 C CA . ALA A 1 42 ? -3.493 6.323 31.960 1.00 71.34 80 ALA A CA 19
ATOM 30510 C C . ALA A 1 42 ? -3.978 6.116 30.520 1.00 73.51 80 ALA A C 19
ATOM 30511 O O . ALA A 1 42 ? -5.139 6.345 30.199 1.00 54.11 80 ALA A O 19
ATOM 30518 N N . LEU A 1 43 ? -3.060 5.782 29.650 1.00 21.25 81 LEU A N 19
ATOM 30519 C CA . LEU A 1 43 ? -3.386 5.427 28.286 1.00 30.34 81 LEU A CA 19
ATOM 30520 C C . LEU A 1 43 ? -3.435 3.922 28.133 1.00 42.41 81 LEU A C 19
ATOM 30521 O O . LEU A 1 43 ? -4.059 3.391 27.203 1.00 55.31 81 LEU A O 19
ATOM 30537 N N . VAL A 1 44 ? -2.735 3.234 28.996 1.00 1.30 82 VAL A N 19
ATOM 30538 C CA . VAL A 1 44 ? -2.704 1.782 28.954 1.00 51.23 82 VAL A CA 19
ATOM 30539 C C . VAL A 1 44 ? -3.635 1.185 30.032 1.00 15.04 82 VAL A C 19
ATOM 30540 O O . VAL A 1 44 ? -4.264 0.137 29.832 1.00 21.41 82 VAL A O 19
ATOM 30553 N N . LYS A 1 45 ? -3.734 1.881 31.124 1.00 3.31 83 LYS A N 19
ATOM 30554 C CA . LYS A 1 45 ? -4.569 1.545 32.255 1.00 0.55 83 LYS A CA 19
ATOM 30555 C C . LYS A 1 45 ? -5.581 2.662 32.411 1.00 30.44 83 LYS A C 19
ATOM 30556 O O . LYS A 1 45 ? -5.269 3.801 32.100 1.00 4.11 83 LYS A O 19
ATOM 30575 N N . LYS A 1 46 ? -6.783 2.329 32.849 1.00 41.42 84 LYS A N 19
ATOM 30576 C CA . LYS A 1 46 ? -7.834 3.277 33.073 1.00 15.34 84 LYS A CA 19
ATOM 30577 C C . LYS A 1 46 ? -7.338 4.386 34.023 1.00 43.10 84 LYS A C 19
ATOM 30578 O O . LYS A 1 46 ? -6.801 4.089 35.107 1.00 70.35 84 LYS A O 19
ATOM 30597 N N . PRO A 1 47 ? -7.530 5.653 33.623 1.00 75.12 85 PRO A N 19
ATOM 30598 C CA . PRO A 1 47 ? -6.994 6.820 34.312 1.00 40.44 85 PRO A CA 19
ATOM 30599 C C . PRO A 1 47 ? -7.459 6.929 35.749 1.00 54.31 85 PRO A C 19
ATOM 30600 O O . PRO A 1 47 ? -8.670 6.905 36.052 1.00 43.21 85 PRO A O 19
ATOM 30611 N N . THR A 1 48 ? -6.524 7.040 36.617 1.00 53.53 86 THR A N 19
ATOM 30612 C CA . THR A 1 48 ? -6.794 7.177 37.992 1.00 73.14 86 THR A CA 19
ATOM 30613 C C . THR A 1 48 ? -6.763 8.635 38.378 1.00 50.54 86 THR A C 19
ATOM 30614 O O . THR A 1 48 ? -5.711 9.214 38.669 1.00 63.14 86 THR A O 19
ATOM 30625 N N . GLY A 1 49 ? -7.908 9.229 38.309 1.00 54.42 87 GLY A N 19
ATOM 30626 C CA . GLY A 1 49 ? -8.049 10.620 38.567 1.00 72.12 87 GLY A CA 19
ATOM 30627 C C . GLY A 1 49 ? -9.448 11.052 38.287 1.00 41.14 87 GLY A C 19
ATOM 30628 O O . GLY A 1 49 ? -10.387 10.427 38.771 1.00 22.13 87 GLY A O 19
ATOM 30632 N N . ASN A 1 50 ? -9.610 12.056 37.470 1.00 14.52 88 ASN A N 19
ATOM 30633 C CA . ASN A 1 50 ? -10.931 12.577 37.182 1.00 33.55 88 ASN A CA 19
ATOM 30634 C C . ASN A 1 50 ? -11.151 12.610 35.687 1.00 64.10 88 ASN A C 19
ATOM 30635 O O . ASN A 1 50 ? -10.720 13.534 35.034 1.00 20.42 88 ASN A O 19
ATOM 30646 N N . PRO A 1 51 ? -11.709 11.573 35.096 1.00 62.21 89 PRO A N 19
ATOM 30647 C CA . PRO A 1 51 ? -12.083 11.607 33.713 1.00 51.10 89 PRO A CA 19
ATOM 30648 C C . PRO A 1 51 ? -13.584 11.941 33.563 1.00 64.01 89 PRO A C 19
ATOM 30649 O O . PRO A 1 51 ? -14.356 11.888 34.545 1.00 4.23 89 PRO A O 19
ATOM 30660 N N . GLN A 1 52 ? -13.975 12.337 32.389 1.00 43.23 90 GLN A N 19
ATOM 30661 C CA . GLN A 1 52 ? -15.361 12.670 32.098 1.00 60.23 90 GLN A CA 19
ATOM 30662 C C . GLN A 1 52 ? -16.042 11.401 31.619 1.00 11.20 90 GLN A C 19
ATOM 30663 O O . GLN A 1 52 ? -15.342 10.479 31.231 1.00 22.44 90 GLN A O 19
ATOM 30677 N N . PRO A 1 53 ? -17.391 11.288 31.677 1.00 50.43 91 PRO A N 19
ATOM 30678 C CA . PRO A 1 53 ? -18.078 10.083 31.205 1.00 52.32 91 PRO A CA 19
ATOM 30679 C C . PRO A 1 53 ? -17.831 9.829 29.710 1.00 52.25 91 PRO A C 19
ATOM 30680 O O . PRO A 1 53 ? -18.437 10.459 28.831 1.00 12.11 91 PRO A O 19
ATOM 30691 N N . LYS A 1 54 ? -16.899 8.962 29.460 1.00 15.33 92 LYS A N 19
ATOM 30692 C CA . LYS A 1 54 ? -16.483 8.563 28.157 1.00 31.43 92 LYS A CA 19
ATOM 30693 C C . LYS A 1 54 ? -15.978 7.144 28.326 1.00 62.21 92 LYS A C 19
ATOM 30694 O O . LYS A 1 54 ? -15.518 6.795 29.416 1.00 33.22 92 LYS A O 19
ATOM 30713 N N . ASN A 1 55 ? -16.130 6.308 27.341 1.00 43.11 93 ASN A N 19
ATOM 30714 C CA . ASN A 1 55 ? -15.624 4.951 27.460 1.00 23.53 93 ASN A CA 19
ATOM 30715 C C . ASN A 1 55 ? -14.158 4.908 27.091 1.00 41.31 93 ASN A C 19
ATOM 30716 O O . ASN A 1 55 ? -13.824 4.810 25.906 1.00 63.11 93 ASN A O 19
ATOM 30727 N N . TRP A 1 56 ? -13.299 5.009 28.094 1.00 70.30 94 TRP A N 19
ATOM 30728 C CA . TRP A 1 56 ? -11.867 5.006 27.938 1.00 41.43 94 TRP A CA 19
ATOM 30729 C C . TRP A 1 56 ? -11.359 3.784 27.157 1.00 55.34 94 TRP A C 19
ATOM 30730 O O . TRP A 1 56 ? -11.826 2.638 27.340 1.00 10.11 94 TRP A O 19
ATOM 30751 N N . ASN A 1 57 ? -10.393 4.051 26.321 1.00 21.40 95 ASN A N 19
ATOM 30752 C CA . ASN A 1 57 ? -9.777 3.100 25.434 1.00 72.34 95 ASN A CA 19
ATOM 30753 C C . ASN A 1 57 ? -8.313 2.919 25.817 1.00 50.32 95 ASN A C 19
ATOM 30754 O O . ASN A 1 57 ? -7.610 3.909 26.010 1.00 11.41 95 ASN A O 19
ATOM 30765 N N . LYS A 1 58 ? -7.843 1.672 25.926 1.00 42.41 96 LYS A N 19
ATOM 30766 C CA . LYS A 1 58 ? -6.431 1.454 26.191 1.00 21.30 96 LYS A CA 19
ATOM 30767 C C . LYS A 1 58 ? -5.655 1.617 24.926 1.00 15.03 96 LYS A C 19
ATOM 30768 O O . LYS A 1 58 ? -6.200 1.976 23.881 1.00 31.45 96 LYS A O 19
ATOM 30787 N N . ASP A 1 59 ? -4.376 1.378 25.042 1.00 11.01 97 ASP A N 19
ATOM 30788 C CA . ASP A 1 59 ? -3.486 1.290 23.919 1.00 1.24 97 ASP A CA 19
ATOM 30789 C C . ASP A 1 59 ? -3.321 2.657 23.299 1.00 10.32 97 ASP A C 19
ATOM 30790 O O . ASP A 1 59 ? -3.168 2.808 22.108 1.00 31.05 97 ASP A O 19
ATOM 30799 N N . GLY A 1 60 ? -3.416 3.659 24.152 1.00 2.14 98 GLY A N 19
ATOM 30800 C CA . GLY A 1 60 ? -3.009 4.992 23.772 1.00 24.43 98 GLY A CA 19
ATOM 30801 C C . GLY A 1 60 ? -4.108 5.809 23.219 1.00 61.02 98 GLY A C 19
ATOM 30802 O O . GLY A 1 60 ? -3.873 6.939 22.805 1.00 4.22 98 GLY A O 19
ATOM 30806 N N . TYR A 1 61 ? -5.322 5.267 23.287 1.00 21.20 99 TYR A N 19
ATOM 30807 C CA . TYR A 1 61 ? -6.451 5.826 22.610 1.00 12.34 99 TYR A CA 19
ATOM 30808 C C . TYR A 1 61 ? -6.173 5.769 21.117 1.00 30.32 99 TYR A C 19
ATOM 30809 O O . TYR A 1 61 ? -5.597 6.675 20.521 1.00 42.22 99 TYR A O 19
ATOM 30827 N N . LEU A 1 62 ? -6.530 4.655 20.547 1.00 53.30 100 LEU A N 19
ATOM 30828 C CA . LEU A 1 62 ? -6.237 4.340 19.182 1.00 45.13 100 LEU A CA 19
ATOM 30829 C C . LEU A 1 62 ? -7.557 3.892 18.564 1.00 23.30 100 LEU A C 19
ATOM 30830 O O . LEU A 1 62 ? -8.398 3.328 19.258 1.00 73.51 100 LEU A O 19
ATOM 30846 N N . LYS A 1 63 ? -7.741 4.116 17.288 1.00 14.40 101 LYS A N 19
ATOM 30847 C CA . LYS A 1 63 ? -8.964 3.699 16.618 1.00 74.42 101 LYS A CA 19
ATOM 30848 C C . LYS A 1 63 ? -8.964 2.171 16.424 1.00 60.41 101 LYS A C 19
ATOM 30849 O O . LYS A 1 63 ? -8.016 1.481 16.841 1.00 64.34 101 LYS A O 19
ATOM 30868 N N . LYS A 1 64 ? -9.992 1.631 15.808 1.00 64.42 102 LYS A N 19
ATOM 30869 C CA . LYS A 1 64 ? -10.059 0.194 15.602 1.00 64.44 102 LYS A CA 19
ATOM 30870 C C . LYS A 1 64 ? -9.242 -0.182 14.374 1.00 61.23 102 LYS A C 19
ATOM 30871 O O . LYS A 1 64 ? -9.759 -0.397 13.269 1.00 34.20 102 LYS A O 19
ATOM 30890 N N . LEU A 1 65 ? -7.965 -0.120 14.581 1.00 15.32 103 LEU A N 19
ATOM 30891 C CA . LEU A 1 65 ? -6.942 -0.367 13.616 1.00 61.11 103 LEU A CA 19
ATOM 30892 C C . LEU A 1 65 ? -5.964 -1.324 14.238 1.00 22.21 103 LEU A C 19
ATOM 30893 O O . LEU A 1 65 ? -5.821 -1.327 15.472 1.00 31.44 103 LEU A O 19
ATOM 30909 N N . PRO A 1 66 ? -5.325 -2.181 13.445 1.00 11.31 104 PRO A N 19
ATOM 30910 C CA . PRO A 1 66 ? -4.298 -3.084 13.950 1.00 63.11 104 PRO A CA 19
ATOM 30911 C C . PRO A 1 66 ? -3.047 -2.305 14.402 1.00 73.41 104 PRO A C 19
ATOM 30912 O O . PRO A 1 66 ? -2.978 -1.074 14.276 1.00 65.33 104 PRO A O 19
ATOM 30923 N N . VAL A 1 67 ? -2.084 -3.007 14.923 1.00 71.31 105 VAL A N 19
ATOM 30924 C CA . VAL A 1 67 ? -0.869 -2.383 15.372 1.00 73.31 105 VAL A CA 19
ATOM 30925 C C . VAL A 1 67 ? 0.059 -2.179 14.151 1.00 3.25 105 VAL A C 19
ATOM 30926 O O . VAL A 1 67 ? -0.257 -2.666 13.049 1.00 71.41 105 VAL A O 19
ATOM 30939 N N . ASP A 1 68 ? 1.184 -1.519 14.346 1.00 24.02 106 ASP A N 19
ATOM 30940 C CA . ASP A 1 68 ? 2.098 -1.214 13.254 1.00 42.43 106 ASP A CA 19
ATOM 30941 C C . ASP A 1 68 ? 2.761 -2.475 12.748 1.00 3.41 106 ASP A C 19
ATOM 30942 O O . ASP A 1 68 ? 3.022 -3.418 13.538 1.00 41.32 106 ASP A O 19
ATOM 30951 N N . PRO A 1 69 ? 2.900 -2.589 11.411 1.00 5.35 107 PRO A N 19
ATOM 30952 C CA . PRO A 1 69 ? 3.584 -3.688 10.754 1.00 64.43 107 PRO A CA 19
ATOM 30953 C C . PRO A 1 69 ? 4.971 -3.962 11.324 1.00 44.41 107 PRO A C 19
ATOM 30954 O O . PRO A 1 69 ? 5.461 -3.246 12.143 1.00 13.01 107 PRO A O 19
ATOM 30965 N N . TRP A 1 70 ? 5.572 -5.051 10.873 1.00 32.50 108 TRP A N 19
ATOM 30966 C CA . TRP A 1 70 ? 6.902 -5.540 11.319 1.00 31.24 108 TRP A CA 19
ATOM 30967 C C . TRP A 1 70 ? 6.808 -5.980 12.793 1.00 34.10 108 TRP A C 19
ATOM 30968 O O . TRP A 1 70 ? 7.819 -6.225 13.467 1.00 33.20 108 TRP A O 19
ATOM 30989 N N . GLY A 1 71 ? 5.577 -6.128 13.244 1.00 55.21 109 GLY A N 19
ATOM 30990 C CA . GLY A 1 71 ? 5.259 -6.533 14.596 1.00 55.03 109 GLY A CA 19
ATOM 30991 C C . GLY A 1 71 ? 5.650 -5.526 15.670 1.00 13.30 109 GLY A C 19
ATOM 30992 O O . GLY A 1 71 ? 5.983 -5.925 16.789 1.00 54.42 109 GLY A O 19
ATOM 30996 N N . ASN A 1 72 ? 5.605 -4.254 15.356 1.00 72.42 110 ASN A N 19
ATOM 30997 C CA . ASN A 1 72 ? 5.930 -3.218 16.310 1.00 63.13 110 ASN A CA 19
ATOM 30998 C C . ASN A 1 72 ? 4.687 -2.734 17.016 1.00 33.21 110 ASN A C 19
ATOM 30999 O O . ASN A 1 72 ? 3.720 -2.301 16.370 1.00 31.30 110 ASN A O 19
ATOM 31010 N N . PRO A 1 73 ? 4.632 -2.861 18.334 1.00 34.34 111 PRO A N 19
ATOM 31011 C CA . PRO A 1 73 ? 3.620 -2.187 19.110 1.00 52.01 111 PRO A CA 19
ATOM 31012 C C . PRO A 1 73 ? 3.888 -0.688 19.064 1.00 5.31 111 PRO A C 19
ATOM 31013 O O . PRO A 1 73 ? 5.041 -0.274 19.145 1.00 75.04 111 PRO A O 19
ATOM 31024 N N . TYR A 1 74 ? 2.845 0.106 18.942 1.00 44.41 112 TYR A N 19
ATOM 31025 C CA . TYR A 1 74 ? 2.987 1.555 18.873 1.00 51.23 112 TYR A CA 19
ATOM 31026 C C . TYR A 1 74 ? 3.461 2.103 20.209 1.00 63.02 112 TYR A C 19
ATOM 31027 O O . TYR A 1 74 ? 3.085 1.598 21.277 1.00 44.12 112 TYR A O 19
ATOM 31045 N N . GLN A 1 75 ? 4.270 3.122 20.158 1.00 13.12 113 GLN A N 19
ATOM 31046 C CA . GLN A 1 75 ? 4.838 3.689 21.357 1.00 52.23 113 GLN A CA 19
ATOM 31047 C C . GLN A 1 75 ? 4.056 4.955 21.658 1.00 22.52 113 GLN A C 19
ATOM 31048 O O . GLN A 1 75 ? 4.081 5.930 20.880 1.00 22.41 113 GLN A O 19
ATOM 31062 N N . TYR A 1 76 ? 3.343 4.938 22.756 1.00 14.35 114 TYR A N 19
ATOM 31063 C CA . TYR A 1 76 ? 2.517 6.059 23.123 1.00 1.41 114 TYR A CA 19
ATOM 31064 C C . TYR A 1 76 ? 3.267 6.862 24.140 1.00 43.53 114 TYR A C 19
ATOM 31065 O O . TYR A 1 76 ? 3.615 6.342 25.204 1.00 24.12 114 TYR A O 19
ATOM 31083 N N . LEU A 1 77 ? 3.552 8.084 23.807 1.00 24.42 115 LEU A N 19
ATOM 31084 C CA . LEU A 1 77 ? 4.256 8.977 24.674 1.00 63.35 115 LEU A CA 19
ATOM 31085 C C . LEU A 1 77 ? 3.491 10.262 24.786 1.00 71.13 115 LEU A C 19
ATOM 31086 O O . LEU A 1 77 ? 2.740 10.643 23.872 1.00 52.54 115 LEU A O 19
ATOM 31102 N N . ALA A 1 78 ? 3.665 10.932 25.858 1.00 62.20 116 ALA A N 19
ATOM 31103 C CA . ALA A 1 78 ? 2.925 12.082 26.123 1.00 65.04 116 ALA A CA 19
ATOM 31104 C C . ALA A 1 78 ? 3.913 13.245 26.313 1.00 42.24 116 ALA A C 19
ATOM 31105 O O . ALA A 1 78 ? 5.116 13.008 26.192 1.00 72.42 116 ALA A O 19
ATOM 31112 N N . PRO A 1 79 ? 3.470 14.497 26.590 1.00 53.03 117 PRO A N 19
ATOM 31113 C CA . PRO A 1 79 ? 4.368 15.631 26.667 1.00 64.00 117 PRO A CA 19
ATOM 31114 C C . PRO A 1 79 ? 5.467 15.481 27.681 1.00 14.44 117 PRO A C 19
ATOM 31115 O O . PRO A 1 79 ? 5.241 15.135 28.859 1.00 12.14 117 PRO A O 19
ATOM 31126 N N . GLY A 1 80 ? 6.649 15.706 27.215 1.00 1.00 118 GLY A N 19
ATOM 31127 C CA . GLY A 1 80 ? 7.791 15.649 28.042 1.00 43.30 118 GLY A CA 19
ATOM 31128 C C . GLY A 1 80 ? 8.659 16.845 27.840 1.00 60.32 118 GLY A C 19
ATOM 31129 O O . GLY A 1 80 ? 8.460 17.888 28.477 1.00 61.22 118 GLY A O 19
ATOM 31133 N N . THR A 1 81 ? 9.552 16.732 26.916 1.00 72.32 119 THR A N 19
ATOM 31134 C CA . THR A 1 81 ? 10.517 17.756 26.631 1.00 41.43 119 THR A CA 19
ATOM 31135 C C . THR A 1 81 ? 10.207 18.429 25.304 1.00 71.03 119 THR A C 19
ATOM 31136 O O . THR A 1 81 ? 10.433 17.845 24.245 1.00 71.42 119 THR A O 19
ATOM 31147 N N . LYS A 1 82 ? 9.610 19.622 25.387 1.00 5.43 120 LYS A N 19
ATOM 31148 C CA . LYS A 1 82 ? 9.248 20.472 24.226 1.00 51.10 120 LYS A CA 19
ATOM 31149 C C . LYS A 1 82 ? 8.056 19.916 23.444 1.00 63.44 120 LYS A C 19
ATOM 31150 O O . LYS A 1 82 ? 7.578 20.545 22.495 1.00 25.31 120 LYS A O 19
ATOM 31169 N N . GLY A 1 83 ? 7.580 18.772 23.838 1.00 63.10 121 GLY A N 19
ATOM 31170 C CA . GLY A 1 83 ? 6.517 18.149 23.144 1.00 54.21 121 GLY A CA 19
ATOM 31171 C C . GLY A 1 83 ? 5.248 18.209 23.885 1.00 33.02 121 GLY A C 19
ATOM 31172 O O . GLY A 1 83 ? 5.244 17.883 25.045 1.00 60.11 121 GLY A O 19
ATOM 31176 N N . PRO A 1 84 ? 4.189 18.771 23.274 1.00 44.33 122 PRO A N 19
ATOM 31177 C CA . PRO A 1 84 ? 2.795 18.633 23.740 1.00 44.52 122 PRO A CA 19
ATOM 31178 C C . PRO A 1 84 ? 2.362 17.156 23.742 1.00 73.03 122 PRO A C 19
ATOM 31179 O O . PRO A 1 84 ? 1.438 16.786 24.468 1.00 21.44 122 PRO A O 19
ATOM 31190 N N . PHE A 1 85 ? 3.001 16.344 22.867 1.00 24.02 123 PHE A N 19
ATOM 31191 C CA . PHE A 1 85 ? 2.934 14.859 22.922 1.00 53.41 123 PHE A CA 19
ATOM 31192 C C . PHE A 1 85 ? 3.878 14.259 21.900 1.00 51.21 123 PHE A C 19
ATOM 31193 O O . PHE A 1 85 ? 4.392 14.993 21.061 1.00 63.24 123 PHE A O 19
ATOM 31210 N N . ASP A 1 86 ? 4.122 12.945 21.983 1.00 5.53 124 ASP A N 19
ATOM 31211 C CA . ASP A 1 86 ? 5.012 12.237 21.039 1.00 50.21 124 ASP A CA 19
ATOM 31212 C C . ASP A 1 86 ? 4.361 10.903 20.692 1.00 61.41 124 ASP A C 19
ATOM 31213 O O . ASP A 1 86 ? 4.238 10.036 21.543 1.00 5.44 124 ASP A O 19
ATOM 31222 N N . LEU A 1 87 ? 3.934 10.719 19.472 1.00 43.33 125 LEU A N 19
ATOM 31223 C CA . LEU A 1 87 ? 3.243 9.489 19.137 1.00 44.14 125 LEU A CA 19
ATOM 31224 C C . LEU A 1 87 ? 3.873 8.840 17.914 1.00 11.13 125 LEU A C 19
ATOM 31225 O O . LEU A 1 87 ? 3.952 9.462 16.861 1.00 64.12 125 LEU A O 19
ATOM 31241 N N . TYR A 1 88 ? 4.300 7.581 18.039 1.00 10.42 126 TYR A N 19
ATOM 31242 C CA . TYR A 1 88 ? 5.019 6.923 16.954 1.00 0.11 126 TYR A CA 19
ATOM 31243 C C . TYR A 1 88 ? 5.147 5.432 17.197 1.00 5.43 126 TYR A C 19
ATOM 31244 O O . TYR A 1 88 ? 4.801 4.950 18.248 1.00 55.11 126 TYR A O 19
ATOM 31262 N N . SER A 1 89 ? 5.569 4.730 16.203 1.00 14.51 127 SER A N 19
ATOM 31263 C CA . SER A 1 89 ? 5.946 3.350 16.310 1.00 13.14 127 SER A CA 19
ATOM 31264 C C . SER A 1 89 ? 7.356 3.238 15.774 1.00 52.34 127 SER A C 19
ATOM 31265 O O . SER A 1 89 ? 7.825 4.153 15.086 1.00 23.23 127 SER A O 19
ATOM 31273 N N . LEU A 1 90 ? 8.034 2.186 16.119 1.00 60.33 128 LEU A N 19
ATOM 31274 C CA . LEU A 1 90 ? 9.372 1.927 15.624 1.00 11.14 128 LEU A CA 19
ATOM 31275 C C . LEU A 1 90 ? 9.340 1.598 14.128 1.00 33.45 128 LEU A C 19
ATOM 31276 O O . LEU A 1 90 ? 8.290 1.380 13.564 1.00 41.43 128 LEU A O 19
ATOM 31292 N N . GLY A 1 91 ? 10.489 1.598 13.493 1.00 70.30 129 GLY A N 19
ATOM 31293 C CA . GLY A 1 91 ? 10.527 1.237 12.096 1.00 22.31 129 GLY A CA 19
ATOM 31294 C C . GLY A 1 91 ? 10.750 -0.230 11.908 1.00 50.01 129 GLY A C 19
ATOM 31295 O O . GLY A 1 91 ? 10.766 -0.993 12.886 1.00 73.30 129 GLY A O 19
ATOM 31299 N N . ALA A 1 92 ? 10.987 -0.624 10.670 1.00 53.13 130 ALA A N 19
ATOM 31300 C CA . ALA A 1 92 ? 11.212 -2.024 10.298 1.00 15.30 130 ALA A CA 19
ATOM 31301 C C . ALA A 1 92 ? 12.440 -2.622 10.972 1.00 71.34 130 ALA A C 19
ATOM 31302 O O . ALA A 1 92 ? 12.613 -3.833 11.003 1.00 64.10 130 ALA A O 19
ATOM 31309 N N . ASP A 1 93 ? 13.275 -1.778 11.515 1.00 43.25 131 ASP A N 19
ATOM 31310 C CA . ASP A 1 93 ? 14.501 -2.221 12.145 1.00 22.23 131 ASP A CA 19
ATOM 31311 C C . ASP A 1 93 ? 14.300 -2.405 13.650 1.00 74.13 131 ASP A C 19
ATOM 31312 O O . ASP A 1 93 ? 15.142 -2.977 14.340 1.00 74.15 131 ASP A O 19
ATOM 31321 N N . GLY A 1 94 ? 13.149 -1.958 14.146 1.00 73.41 132 GLY A N 19
ATOM 31322 C CA . GLY A 1 94 ? 12.860 -2.045 15.566 1.00 61.24 132 GLY A CA 19
ATOM 31323 C C . GLY A 1 94 ? 13.573 -0.969 16.362 1.00 42.13 132 GLY A C 19
ATOM 31324 O O . GLY A 1 94 ? 13.811 -1.116 17.557 1.00 1.54 132 GLY A O 19
ATOM 31328 N N . LYS A 1 95 ? 13.911 0.111 15.697 1.00 2.14 133 LYS A N 19
ATOM 31329 C CA . LYS A 1 95 ? 14.626 1.221 16.304 1.00 24.44 133 LYS A CA 19
ATOM 31330 C C . LYS A 1 95 ? 14.046 2.513 15.772 1.00 40.20 133 LYS A C 19
ATOM 31331 O O . LYS A 1 95 ? 13.512 2.530 14.646 1.00 41.31 133 LYS A O 19
ATOM 31350 N N . GLU A 1 96 ? 14.059 3.556 16.575 1.00 44.53 134 GLU A N 19
ATOM 31351 C CA . GLU A 1 96 ? 13.531 4.822 16.144 1.00 31.43 134 GLU A CA 19
ATOM 31352 C C . GLU A 1 96 ? 14.638 5.697 15.534 1.00 20.23 134 GLU A C 19
ATOM 31353 O O . GLU A 1 96 ? 15.514 6.226 16.238 1.00 24.44 134 GLU A O 19
ATOM 31365 N N . GLY A 1 97 ? 14.603 5.810 14.225 1.00 23.10 135 GLY A N 19
ATOM 31366 C CA . GLY A 1 97 ? 15.583 6.576 13.494 1.00 11.32 135 GLY A CA 19
ATOM 31367 C C . GLY A 1 97 ? 14.990 7.159 12.226 1.00 35.23 135 GLY A C 19
ATOM 31368 O O . GLY A 1 97 ? 13.784 7.012 11.974 1.00 52.05 135 GLY A O 19
ATOM 31372 N N . GLY A 1 98 ? 15.817 7.780 11.420 1.00 51.11 136 GLY A N 19
ATOM 31373 C CA . GLY A 1 98 ? 15.381 8.369 10.186 1.00 51.13 136 GLY A CA 19
ATOM 31374 C C . GLY A 1 98 ? 15.771 7.485 9.043 1.00 4.24 136 GLY A C 19
ATOM 31375 O O . GLY A 1 98 ? 16.931 7.086 8.934 1.00 61.25 136 GLY A O 19
ATOM 31379 N N . SER A 1 99 ? 14.822 7.191 8.195 1.00 63.41 137 SER A N 19
ATOM 31380 C CA . SER A 1 99 ? 14.946 6.223 7.125 1.00 23.03 137 SER A CA 19
ATOM 31381 C C . SER A 1 99 ? 13.641 6.216 6.332 1.00 43.32 137 SER A C 19
ATOM 31382 O O . SER A 1 99 ? 12.752 7.012 6.617 1.00 34.34 137 SER A O 19
ATOM 31390 N N . ASP A 1 100 ? 13.542 5.375 5.329 1.00 14.51 138 ASP A N 19
ATOM 31391 C CA . ASP A 1 100 ? 12.282 5.241 4.581 1.00 42.42 138 ASP A CA 19
ATOM 31392 C C . ASP A 1 100 ? 11.488 4.039 5.026 1.00 51.24 138 ASP A C 19
ATOM 31393 O O . ASP A 1 100 ? 10.277 4.002 4.871 1.00 64.51 138 ASP A O 19
ATOM 31402 N N . ASN A 1 101 ? 12.159 3.060 5.544 1.00 21.33 139 ASN A N 19
ATOM 31403 C CA . ASN A 1 101 ? 11.505 1.843 5.998 1.00 11.03 139 ASN A CA 19
ATOM 31404 C C . ASN A 1 101 ? 11.857 1.574 7.447 1.00 31.14 139 ASN A C 19
ATOM 31405 O O . ASN A 1 101 ? 11.043 1.100 8.227 1.00 42.42 139 ASN A O 19
ATOM 31416 N N . ASP A 1 102 ? 13.059 1.937 7.821 1.00 55.41 140 ASP A N 19
ATOM 31417 C CA . ASP A 1 102 ? 13.540 1.690 9.185 1.00 63.12 140 ASP A CA 19
ATOM 31418 C C . ASP A 1 102 ? 13.329 2.909 10.062 1.00 34.31 140 ASP A C 19
ATOM 31419 O O . ASP A 1 102 ? 13.891 3.013 11.150 1.00 11.20 140 ASP A O 19
ATOM 31428 N N . ALA A 1 103 ? 12.513 3.816 9.595 1.00 44.32 141 ALA A N 19
ATOM 31429 C CA . ALA A 1 103 ? 12.237 5.036 10.318 1.00 55.14 141 ALA A CA 19
ATOM 31430 C C . ALA A 1 103 ? 11.117 4.822 11.268 1.00 10.32 141 ALA A C 19
ATOM 31431 O O . ALA A 1 103 ? 10.284 3.963 11.043 1.00 63.41 141 ALA A O 19
ATOM 31438 N N . ASP A 1 104 ? 11.074 5.616 12.302 1.00 53.35 142 ASP A N 19
ATOM 31439 C CA . ASP A 1 104 ? 9.981 5.547 13.224 1.00 74.01 142 ASP A CA 19
ATOM 31440 C C . ASP A 1 104 ? 8.831 6.273 12.592 1.00 34.25 142 ASP A C 19
ATOM 31441 O O . ASP A 1 104 ? 8.987 7.385 12.070 1.00 12.14 142 ASP A O 19
ATOM 31450 N N . ILE A 1 105 ? 7.716 5.640 12.557 1.00 62.45 143 ILE A N 19
ATOM 31451 C CA . ILE A 1 105 ? 6.575 6.217 11.946 1.00 51.21 143 ILE A CA 19
ATOM 31452 C C . ILE A 1 105 ? 5.719 6.870 13.004 1.00 40.42 143 ILE A C 19
ATOM 31453 O O . ILE A 1 105 ? 5.269 6.234 13.939 1.00 14.15 143 ILE A O 19
ATOM 31469 N N . GLY A 1 106 ? 5.582 8.155 12.922 1.00 23.34 144 GLY A N 19
ATOM 31470 C CA . GLY A 1 106 ? 4.860 8.830 13.938 1.00 31.33 144 GLY A CA 19
ATOM 31471 C C . GLY A 1 106 ? 4.448 10.198 13.565 1.00 21.42 144 GLY A C 19
ATOM 31472 O O . GLY A 1 106 ? 4.755 10.684 12.467 1.00 72.30 144 GLY A O 19
ATOM 31476 N N . ASN A 1 107 ? 3.751 10.812 14.461 1.00 72.22 145 ASN A N 19
ATOM 31477 C CA . ASN A 1 107 ? 3.246 12.135 14.299 1.00 32.35 145 ASN A CA 19
ATOM 31478 C C . ASN A 1 107 ? 2.958 12.667 15.658 1.00 4.54 145 ASN A C 19
ATOM 31479 O O . ASN A 1 107 ? 2.622 11.897 16.573 1.00 43.11 145 ASN A O 19
ATOM 31490 N N . TRP A 1 108 ? 3.145 13.908 15.832 1.00 62.15 146 TRP A N 19
ATOM 31491 C CA . TRP A 1 108 ? 2.843 14.519 17.079 1.00 64.12 146 TRP A CA 19
ATOM 31492 C C . TRP A 1 108 ? 2.618 15.965 16.912 1.00 14.33 146 TRP A C 19
ATOM 31493 O O . TRP A 1 108 ? 2.912 16.536 15.858 1.00 23.21 146 TRP A O 19
ATOM 31514 N N . ASP A 1 109 ? 2.124 16.554 17.931 1.00 3.35 147 ASP A N 19
ATOM 31515 C CA . ASP A 1 109 ? 1.852 17.947 17.917 1.00 20.41 147 ASP A CA 19
ATOM 31516 C C . ASP A 1 109 ? 2.893 18.601 18.740 1.00 35.22 147 ASP A C 19
ATOM 31517 O O . ASP A 1 109 ? 3.147 18.155 19.893 1.00 42.24 147 ASP A O 19
ATOM 31526 N N . ASN A 1 110 ? 3.559 19.558 18.140 1.00 5.31 148 ASN A N 19
ATOM 31527 C CA . ASN A 1 110 ? 4.532 20.360 18.796 1.00 4.00 148 ASN A CA 19
ATOM 31528 C C . ASN A 1 110 ? 4.419 21.777 18.275 1.00 22.31 148 ASN A C 19
ATOM 31529 O O . ASN A 1 110 ? 4.878 22.068 17.176 1.00 61.41 148 ASN A O 19
ATOM 31541 N N . MET A 1 1 ? 2.662 5.089 -0.850 1.00 30.10 39 MET A N 20
ATOM 31542 C CA . MET A 1 1 ? 3.855 4.381 -1.348 1.00 43.14 39 MET A CA 20
ATOM 31543 C C . MET A 1 1 ? 3.660 2.876 -1.270 1.00 14.11 39 MET A C 20
ATOM 31544 O O . MET A 1 1 ? 3.786 2.285 -0.208 1.00 10.44 39 MET A O 20
ATOM 31560 N N . SER A 1 2 ? 3.358 2.258 -2.364 1.00 1.14 40 SER A N 20
ATOM 31561 C CA . SER A 1 2 ? 3.161 0.847 -2.380 1.00 62.23 40 SER A CA 20
ATOM 31562 C C . SER A 1 2 ? 4.351 0.153 -3.035 1.00 21.41 40 SER A C 20
ATOM 31563 O O . SER A 1 2 ? 4.414 0.018 -4.249 1.00 65.54 40 SER A O 20
ATOM 31571 N N . ARG A 1 3 ? 5.305 -0.223 -2.222 1.00 63.42 41 ARG A N 20
ATOM 31572 C CA . ARG A 1 3 ? 6.500 -0.938 -2.641 1.00 4.43 41 ARG A CA 20
ATOM 31573 C C . ARG A 1 3 ? 6.905 -1.831 -1.471 1.00 44.32 41 ARG A C 20
ATOM 31574 O O . ARG A 1 3 ? 6.372 -1.638 -0.379 1.00 25.23 41 ARG A O 20
ATOM 31595 N N . PRO A 1 4 ? 7.791 -2.830 -1.671 1.00 11.31 42 PRO A N 20
ATOM 31596 C CA . PRO A 1 4 ? 8.279 -3.716 -0.581 1.00 23.14 42 PRO A CA 20
ATOM 31597 C C . PRO A 1 4 ? 8.708 -2.936 0.683 1.00 23.35 42 PRO A C 20
ATOM 31598 O O . PRO A 1 4 ? 9.552 -2.029 0.613 1.00 70.43 42 PRO A O 20
ATOM 31609 N N . ASP A 1 5 ? 8.039 -3.251 1.810 1.00 64.41 43 ASP A N 20
ATOM 31610 C CA . ASP A 1 5 ? 8.221 -2.641 3.178 1.00 61.32 43 ASP A CA 20
ATOM 31611 C C . ASP A 1 5 ? 7.634 -1.226 3.229 1.00 11.22 43 ASP A C 20
ATOM 31612 O O . ASP A 1 5 ? 7.086 -0.776 4.236 1.00 25.15 43 ASP A O 20
ATOM 31621 N N . GLN A 1 6 ? 7.661 -0.571 2.099 1.00 5.41 44 GLN A N 20
ATOM 31622 C CA . GLN A 1 6 ? 7.102 0.747 1.936 1.00 5.54 44 GLN A CA 20
ATOM 31623 C C . GLN A 1 6 ? 5.593 0.675 2.054 1.00 11.44 44 GLN A C 20
ATOM 31624 O O . GLN A 1 6 ? 4.936 1.640 2.445 1.00 21.35 44 GLN A O 20
ATOM 31638 N N . ALA A 1 7 ? 5.057 -0.499 1.756 1.00 53.11 45 ALA A N 20
ATOM 31639 C CA . ALA A 1 7 ? 3.650 -0.769 1.889 1.00 14.40 45 ALA A CA 20
ATOM 31640 C C . ALA A 1 7 ? 3.238 -0.729 3.362 1.00 61.33 45 ALA A C 20
ATOM 31641 O O . ALA A 1 7 ? 2.059 -0.569 3.681 1.00 71.12 45 ALA A O 20
ATOM 31648 N N . LYS A 1 8 ? 4.213 -0.845 4.257 1.00 1.42 46 LYS A N 20
ATOM 31649 C CA . LYS A 1 8 ? 3.941 -0.761 5.672 1.00 64.32 46 LYS A CA 20
ATOM 31650 C C . LYS A 1 8 ? 4.003 0.703 6.089 1.00 63.41 46 LYS A C 20
ATOM 31651 O O . LYS A 1 8 ? 3.269 1.138 6.966 1.00 4.40 46 LYS A O 20
ATOM 31670 N N . VAL A 1 9 ? 4.777 1.497 5.350 1.00 32.20 47 VAL A N 20
ATOM 31671 C CA . VAL A 1 9 ? 4.928 2.913 5.694 1.00 24.31 47 VAL A CA 20
ATOM 31672 C C . VAL A 1 9 ? 3.667 3.659 5.306 1.00 22.33 47 VAL A C 20
ATOM 31673 O O . VAL A 1 9 ? 3.105 4.425 6.084 1.00 33.53 47 VAL A O 20
ATOM 31686 N N . THR A 1 10 ? 3.198 3.349 4.115 1.00 53.21 48 THR A N 20
ATOM 31687 C CA . THR A 1 10 ? 2.103 4.047 3.487 1.00 22.14 48 THR A CA 20
ATOM 31688 C C . THR A 1 10 ? 0.798 3.984 4.312 1.00 33.15 48 THR A C 20
ATOM 31689 O O . THR A 1 10 ? 0.071 4.980 4.408 1.00 42.34 48 THR A O 20
ATOM 31700 N N . VAL A 1 11 ? 0.520 2.853 4.937 1.00 11.11 49 VAL A N 20
ATOM 31701 C CA . VAL A 1 11 ? -0.682 2.744 5.722 1.00 11.21 49 VAL A CA 20
ATOM 31702 C C . VAL A 1 11 ? -0.454 3.294 7.122 1.00 34.43 49 VAL A C 20
ATOM 31703 O O . VAL A 1 11 ? -1.336 3.954 7.685 1.00 25.52 49 VAL A O 20
ATOM 31716 N N . ALA A 1 12 ? 0.762 3.101 7.639 1.00 53.24 50 ALA A N 20
ATOM 31717 C CA . ALA A 1 12 ? 1.125 3.544 8.975 1.00 20.33 50 ALA A CA 20
ATOM 31718 C C . ALA A 1 12 ? 0.985 5.046 9.128 1.00 42.52 50 ALA A C 20
ATOM 31719 O O . ALA A 1 12 ? 0.615 5.535 10.189 1.00 75.13 50 ALA A O 20
ATOM 31726 N N . LYS A 1 13 ? 1.238 5.787 8.049 1.00 0.22 51 LYS A N 20
ATOM 31727 C CA . LYS A 1 13 ? 1.140 7.248 8.090 1.00 53.35 51 LYS A CA 20
ATOM 31728 C C . LYS A 1 13 ? -0.336 7.677 8.331 1.00 32.13 51 LYS A C 20
ATOM 31729 O O . LYS A 1 13 ? -0.628 8.734 8.922 1.00 22.30 51 LYS A O 20
ATOM 31748 N N . GLY A 1 14 ? -1.248 6.813 7.947 1.00 60.44 52 GLY A N 20
ATOM 31749 C CA . GLY A 1 14 ? -2.649 7.075 8.150 1.00 44.43 52 GLY A CA 20
ATOM 31750 C C . GLY A 1 14 ? -3.093 6.573 9.500 1.00 33.51 52 GLY A C 20
ATOM 31751 O O . GLY A 1 14 ? -4.074 7.060 10.076 1.00 54.13 52 GLY A O 20
ATOM 31755 N N . ASP A 1 15 ? -2.346 5.629 10.033 1.00 42.40 53 ASP A N 20
ATOM 31756 C CA . ASP A 1 15 ? -2.671 5.033 11.320 1.00 51.53 53 ASP A CA 20
ATOM 31757 C C . ASP A 1 15 ? -2.161 5.897 12.437 1.00 31.22 53 ASP A C 20
ATOM 31758 O O . ASP A 1 15 ? -2.841 6.088 13.442 1.00 32.50 53 ASP A O 20
ATOM 31767 N N . ILE A 1 16 ? -0.981 6.474 12.249 1.00 41.10 54 ILE A N 20
ATOM 31768 C CA . ILE A 1 16 ? -0.446 7.428 13.212 1.00 72.11 54 ILE A CA 20
ATOM 31769 C C . ILE A 1 16 ? -1.349 8.656 13.265 1.00 61.32 54 ILE A C 20
ATOM 31770 O O . ILE A 1 16 ? -1.526 9.268 14.327 1.00 12.03 54 ILE A O 20
ATOM 31786 N N . LYS A 1 17 ? -1.953 8.988 12.117 1.00 65.33 55 LYS A N 20
ATOM 31787 C CA . LYS A 1 17 ? -2.896 10.090 12.051 1.00 52.05 55 LYS A CA 20
ATOM 31788 C C . LYS A 1 17 ? -4.171 9.752 12.815 1.00 1.13 55 LYS A C 20
ATOM 31789 O O . LYS A 1 17 ? -4.789 10.626 13.422 1.00 31.32 55 LYS A O 20
ATOM 31808 N N . ALA A 1 18 ? -4.535 8.480 12.803 1.00 63.22 56 ALA A N 20
ATOM 31809 C CA . ALA A 1 18 ? -5.700 7.995 13.527 1.00 2.24 56 ALA A CA 20
ATOM 31810 C C . ALA A 1 18 ? -5.477 8.113 15.027 1.00 22.41 56 ALA A C 20
ATOM 31811 O O . ALA A 1 18 ? -6.337 8.609 15.764 1.00 42.34 56 ALA A O 20
ATOM 31818 N N . ILE A 1 19 ? -4.310 7.675 15.471 1.00 22.34 57 ILE A N 20
ATOM 31819 C CA . ILE A 1 19 ? -3.952 7.700 16.888 1.00 21.23 57 ILE A CA 20
ATOM 31820 C C . ILE A 1 19 ? -3.857 9.132 17.381 1.00 15.03 57 ILE A C 20
ATOM 31821 O O . ILE A 1 19 ? -4.292 9.442 18.473 1.00 13.52 57 ILE A O 20
ATOM 31837 N N . ALA A 1 20 ? -3.339 10.010 16.540 1.00 74.04 58 ALA A N 20
ATOM 31838 C CA . ALA A 1 20 ? -3.224 11.427 16.872 1.00 71.30 58 ALA A CA 20
ATOM 31839 C C . ALA A 1 20 ? -4.600 12.039 17.159 1.00 53.13 58 ALA A C 20
ATOM 31840 O O . ALA A 1 20 ? -4.732 12.970 17.959 1.00 50.05 58 ALA A O 20
ATOM 31847 N N . ALA A 1 21 ? -5.624 11.480 16.540 1.00 32.33 59 ALA A N 20
ATOM 31848 C CA . ALA A 1 21 ? -6.975 11.953 16.712 1.00 22.35 59 ALA A CA 20
ATOM 31849 C C . ALA A 1 21 ? -7.638 11.241 17.886 1.00 22.34 59 ALA A C 20
ATOM 31850 O O . ALA A 1 21 ? -8.629 11.719 18.447 1.00 23.20 59 ALA A O 20
ATOM 31857 N N . ALA A 1 22 ? -7.093 10.102 18.258 1.00 64.25 60 ALA A N 20
ATOM 31858 C CA . ALA A 1 22 ? -7.610 9.335 19.372 1.00 43.21 60 ALA A CA 20
ATOM 31859 C C . ALA A 1 22 ? -6.973 9.807 20.674 1.00 73.20 60 ALA A C 20
ATOM 31860 O O . ALA A 1 22 ? -7.590 9.784 21.723 1.00 71.02 60 ALA A O 20
ATOM 31867 N N . LEU A 1 23 ? -5.760 10.304 20.583 1.00 63.40 61 LEU A N 20
ATOM 31868 C CA . LEU A 1 23 ? -5.081 10.886 21.719 1.00 31.33 61 LEU A CA 20
ATOM 31869 C C . LEU A 1 23 ? -5.807 12.204 22.040 1.00 53.53 61 LEU A C 20
ATOM 31870 O O . LEU A 1 23 ? -5.952 12.612 23.193 1.00 73.24 61 LEU A O 20
ATOM 31886 N N . ASP A 1 24 ? -6.347 12.797 20.992 1.00 53.24 62 ASP A N 20
ATOM 31887 C CA . ASP A 1 24 ? -7.173 13.993 21.083 1.00 44.55 62 ASP A CA 20
ATOM 31888 C C . ASP A 1 24 ? -8.557 13.620 21.672 1.00 64.21 62 ASP A C 20
ATOM 31889 O O . ASP A 1 24 ? -9.266 14.441 22.247 1.00 44.13 62 ASP A O 20
ATOM 31898 N N . MET A 1 25 ? -8.895 12.346 21.581 1.00 25.54 63 MET A N 20
ATOM 31899 C CA . MET A 1 25 ? -10.126 11.834 22.161 1.00 75.42 63 MET A CA 20
ATOM 31900 C C . MET A 1 25 ? -9.934 11.636 23.664 1.00 41.41 63 MET A C 20
ATOM 31901 O O . MET A 1 25 ? -10.854 11.844 24.427 1.00 51.41 63 MET A O 20
ATOM 31915 N N . TYR A 1 26 ? -8.715 11.249 24.079 1.00 41.24 64 TYR A N 20
ATOM 31916 C CA . TYR A 1 26 ? -8.372 11.187 25.515 1.00 62.30 64 TYR A CA 20
ATOM 31917 C C . TYR A 1 26 ? -8.448 12.613 26.045 1.00 22.40 64 TYR A C 20
ATOM 31918 O O . TYR A 1 26 ? -8.942 12.870 27.141 1.00 33.52 64 TYR A O 20
ATOM 31936 N N . LYS A 1 27 ? -7.973 13.538 25.223 1.00 64.33 65 LYS A N 20
ATOM 31937 C CA . LYS A 1 27 ? -8.037 14.959 25.502 1.00 12.12 65 LYS A CA 20
ATOM 31938 C C . LYS A 1 27 ? -9.480 15.379 25.791 1.00 41.03 65 LYS A C 20
ATOM 31939 O O . LYS A 1 27 ? -9.734 16.285 26.574 1.00 5.25 65 LYS A O 20
ATOM 31958 N N . LEU A 1 28 ? -10.408 14.728 25.146 1.00 11.30 66 LEU A N 20
ATOM 31959 C CA . LEU A 1 28 ? -11.806 14.949 25.415 1.00 43.44 66 LEU A CA 20
ATOM 31960 C C . LEU A 1 28 ? -12.283 14.135 26.635 1.00 54.41 66 LEU A C 20
ATOM 31961 O O . LEU A 1 28 ? -13.089 14.629 27.429 1.00 23.53 66 LEU A O 20
ATOM 31977 N N . ASP A 1 29 ? -11.752 12.914 26.803 1.00 50.33 67 ASP A N 20
ATOM 31978 C CA . ASP A 1 29 ? -12.202 11.986 27.876 1.00 50.04 67 ASP A CA 20
ATOM 31979 C C . ASP A 1 29 ? -11.782 12.463 29.269 1.00 23.34 67 ASP A C 20
ATOM 31980 O O . ASP A 1 29 ? -12.479 12.250 30.239 1.00 33.41 67 ASP A O 20
ATOM 31989 N N . ASN A 1 30 ? -10.731 13.237 29.329 1.00 43.44 68 ASN A N 20
ATOM 31990 C CA . ASN A 1 30 ? -10.242 13.793 30.604 1.00 35.31 68 ASN A CA 20
ATOM 31991 C C . ASN A 1 30 ? -10.060 15.220 30.511 1.00 14.22 68 ASN A C 20
ATOM 31992 O O . ASN A 1 30 ? -9.359 15.795 31.351 1.00 14.43 68 ASN A O 20
ATOM 32003 N N . PHE A 1 31 ? -10.710 15.825 29.500 1.00 42.32 69 PHE A N 20
ATOM 32004 C CA . PHE A 1 31 ? -10.685 17.278 29.235 1.00 34.31 69 PHE A CA 20
ATOM 32005 C C . PHE A 1 31 ? -9.284 17.875 29.371 1.00 64.03 69 PHE A C 20
ATOM 32006 O O . PHE A 1 31 ? -9.119 19.067 29.673 1.00 11.13 69 PHE A O 20
ATOM 32023 N N . ALA A 1 32 ? -8.304 17.077 29.013 1.00 64.11 70 ALA A N 20
ATOM 32024 C CA . ALA A 1 32 ? -6.930 17.380 29.200 1.00 61.44 70 ALA A CA 20
ATOM 32025 C C . ALA A 1 32 ? -6.129 16.254 28.609 1.00 30.31 70 ALA A C 20
ATOM 32026 O O . ALA A 1 32 ? -6.657 15.148 28.436 1.00 34.32 70 ALA A O 20
ATOM 32033 N N . TYR A 1 33 ? -4.908 16.527 28.247 1.00 44.40 71 TYR A N 20
ATOM 32034 C CA . TYR A 1 33 ? -4.021 15.495 27.795 1.00 41.24 71 TYR A CA 20
ATOM 32035 C C . TYR A 1 33 ? -3.448 14.714 28.960 1.00 25.55 71 TYR A C 20
ATOM 32036 O O . TYR A 1 33 ? -3.286 15.254 30.058 1.00 4.25 71 TYR A O 20
ATOM 32054 N N . PRO A 1 34 ? -3.171 13.425 28.745 1.00 2.54 72 PRO A N 20
ATOM 32055 C CA . PRO A 1 34 ? -2.513 12.575 29.742 1.00 4.55 72 PRO A CA 20
ATOM 32056 C C . PRO A 1 34 ? -1.065 13.061 29.968 1.00 21.54 72 PRO A C 20
ATOM 32057 O O . PRO A 1 34 ? -0.525 13.730 29.121 1.00 43.03 72 PRO A O 20
ATOM 32068 N N . SER A 1 35 ? -0.441 12.743 31.087 1.00 25.34 73 SER A N 20
ATOM 32069 C CA . SER A 1 35 ? 0.929 13.188 31.292 1.00 44.43 73 SER A CA 20
ATOM 32070 C C . SER A 1 35 ? 1.852 12.076 30.834 1.00 62.23 73 SER A C 20
ATOM 32071 O O . SER A 1 35 ? 1.422 10.941 30.769 1.00 74.43 73 SER A O 20
ATOM 32079 N N . THR A 1 36 ? 3.082 12.353 30.479 1.00 63.51 74 THR A N 20
ATOM 32080 C CA . THR A 1 36 ? 3.936 11.278 30.010 1.00 63.02 74 THR A CA 20
ATOM 32081 C C . THR A 1 36 ? 4.241 10.264 31.151 1.00 51.13 74 THR A C 20
ATOM 32082 O O . THR A 1 36 ? 4.731 9.171 30.910 1.00 51.03 74 THR A O 20
ATOM 32093 N N . GLN A 1 37 ? 3.937 10.638 32.379 1.00 61.04 75 GLN A N 20
ATOM 32094 C CA . GLN A 1 37 ? 4.103 9.746 33.488 1.00 33.21 75 GLN A CA 20
ATOM 32095 C C . GLN A 1 37 ? 2.742 9.140 33.929 1.00 12.22 75 GLN A C 20
ATOM 32096 O O . GLN A 1 37 ? 2.506 7.935 33.723 1.00 22.22 75 GLN A O 20
ATOM 32110 N N . GLN A 1 38 ? 1.809 9.981 34.425 1.00 11.10 76 GLN A N 20
ATOM 32111 C CA . GLN A 1 38 ? 0.511 9.487 34.921 1.00 10.51 76 GLN A CA 20
ATOM 32112 C C . GLN A 1 38 ? -0.349 9.129 33.761 1.00 22.34 76 GLN A C 20
ATOM 32113 O O . GLN A 1 38 ? -1.017 8.103 33.765 1.00 61.44 76 GLN A O 20
ATOM 32127 N N . GLY A 1 39 ? -0.295 9.947 32.740 1.00 14.34 77 GLY A N 20
ATOM 32128 C CA . GLY A 1 39 ? -1.083 9.695 31.602 1.00 12.55 77 GLY A CA 20
ATOM 32129 C C . GLY A 1 39 ? -0.592 8.523 30.767 1.00 14.02 77 GLY A C 20
ATOM 32130 O O . GLY A 1 39 ? -1.357 7.976 30.020 1.00 1.11 77 GLY A O 20
ATOM 32134 N N . LEU A 1 40 ? 0.679 8.135 30.901 1.00 31.13 78 LEU A N 20
ATOM 32135 C CA . LEU A 1 40 ? 1.184 6.971 30.163 1.00 62.43 78 LEU A CA 20
ATOM 32136 C C . LEU A 1 40 ? 0.537 5.736 30.767 1.00 74.24 78 LEU A C 20
ATOM 32137 O O . LEU A 1 40 ? -0.033 4.891 30.050 1.00 51.45 78 LEU A O 20
ATOM 32153 N N . GLU A 1 41 ? 0.560 5.667 32.099 1.00 2.00 79 GLU A N 20
ATOM 32154 C CA . GLU A 1 41 ? -0.141 4.612 32.812 1.00 10.31 79 GLU A CA 20
ATOM 32155 C C . GLU A 1 41 ? -1.603 4.661 32.499 1.00 42.42 79 GLU A C 20
ATOM 32156 O O . GLU A 1 41 ? -2.254 3.653 32.453 1.00 3.33 79 GLU A O 20
ATOM 32168 N N . ALA A 1 42 ? -2.092 5.844 32.267 1.00 11.14 80 ALA A N 20
ATOM 32169 C CA . ALA A 1 42 ? -3.477 6.078 31.967 1.00 14.13 80 ALA A CA 20
ATOM 32170 C C . ALA A 1 42 ? -3.810 5.863 30.476 1.00 42.24 80 ALA A C 20
ATOM 32171 O O . ALA A 1 42 ? -4.959 5.982 30.065 1.00 4.40 80 ALA A O 20
ATOM 32178 N N . LEU A 1 43 ? -2.799 5.616 29.681 1.00 51.53 81 LEU A N 20
ATOM 32179 C CA . LEU A 1 43 ? -2.978 5.269 28.278 1.00 32.25 81 LEU A CA 20
ATOM 32180 C C . LEU A 1 43 ? -3.026 3.768 28.124 1.00 44.20 81 LEU A C 20
ATOM 32181 O O . LEU A 1 43 ? -3.551 3.238 27.144 1.00 4.33 81 LEU A O 20
ATOM 32197 N N . VAL A 1 44 ? -2.435 3.088 29.071 1.00 22.24 82 VAL A N 20
ATOM 32198 C CA . VAL A 1 44 ? -2.388 1.642 29.041 1.00 11.13 82 VAL A CA 20
ATOM 32199 C C . VAL A 1 44 ? -3.416 1.049 30.017 1.00 25.12 82 VAL A C 20
ATOM 32200 O O . VAL A 1 44 ? -4.034 0.010 29.754 1.00 63.21 82 VAL A O 20
ATOM 32213 N N . LYS A 1 45 ? -3.594 1.719 31.120 1.00 33.04 83 LYS A N 20
ATOM 32214 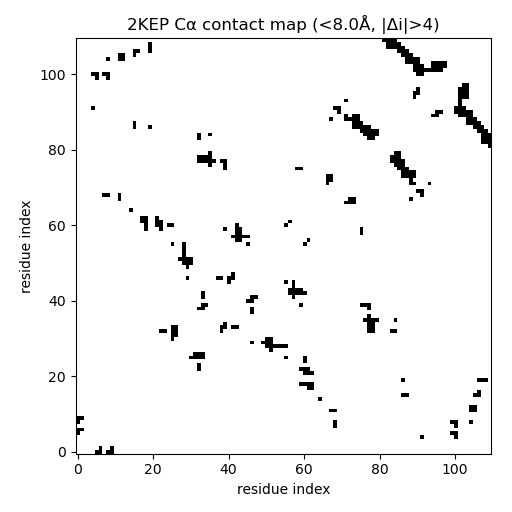C CA . LYS A 1 45 ? -4.494 1.321 32.182 1.00 34.24 83 LYS A CA 20
ATOM 32215 C C . LYS A 1 45 ? -5.404 2.505 32.450 1.00 22.51 83 LYS A C 20
ATOM 32216 O O . LYS A 1 45 ? -5.002 3.616 32.210 1.00 54.10 83 LYS A O 20
ATOM 32235 N N . LYS A 1 46 ? -6.617 2.270 32.899 1.00 23.11 84 LYS A N 20
ATOM 32236 C CA . LYS A 1 46 ? -7.624 3.346 33.038 1.00 34.22 84 LYS A CA 20
ATOM 32237 C C . LYS A 1 46 ? -7.129 4.538 33.885 1.00 61.40 84 LYS A C 20
ATOM 32238 O O . LYS A 1 46 ? -6.416 4.357 34.881 1.00 15.44 84 LYS A O 20
ATOM 32257 N N . PRO A 1 47 ? -7.491 5.774 33.468 1.00 45.44 85 PRO A N 20
ATOM 32258 C CA . PRO A 1 47 ? -6.989 7.016 34.058 1.00 34.30 85 PRO A CA 20
ATOM 32259 C C . PRO A 1 47 ? -7.319 7.194 35.516 1.00 13.40 85 PRO A C 20
ATOM 32260 O O . PRO A 1 47 ? -8.331 6.685 36.028 1.00 21.42 85 PRO A O 20
ATOM 32271 N N . THR A 1 48 ? -6.476 7.925 36.162 1.00 51.43 86 THR A N 20
ATOM 32272 C CA . THR A 1 48 ? -6.585 8.217 37.539 1.00 4.12 86 THR A CA 20
ATOM 32273 C C . THR A 1 48 ? -6.923 9.689 37.740 1.00 5.03 86 THR A C 20
ATOM 32274 O O . THR A 1 48 ? -6.125 10.580 37.413 1.00 42.32 86 THR A O 20
ATOM 32285 N N . GLY A 1 49 ? -8.117 9.939 38.202 1.00 33.51 87 GLY A N 20
ATOM 32286 C CA . GLY A 1 49 ? -8.544 11.284 38.437 1.00 70.44 87 GLY A CA 20
ATOM 32287 C C . GLY A 1 49 ? -10.001 11.456 38.152 1.00 63.32 87 GLY A C 20
ATOM 32288 O O . GLY A 1 49 ? -10.842 10.758 38.734 1.00 43.10 87 GLY A O 20
ATOM 32292 N N . ASN A 1 50 ? -10.321 12.346 37.247 1.00 3.41 88 ASN A N 20
ATOM 32293 C CA . ASN A 1 50 ? -11.710 12.618 36.919 1.00 51.42 88 ASN A CA 20
ATOM 32294 C C . ASN A 1 50 ? -11.887 12.738 35.427 1.00 54.34 88 ASN A C 20
ATOM 32295 O O . ASN A 1 50 ? -11.634 13.790 34.867 1.00 3.11 88 ASN A O 20
ATOM 32306 N N . PRO A 1 51 ? -12.207 11.650 34.742 1.00 22.31 89 PRO A N 20
ATOM 32307 C CA . PRO A 1 51 ? -12.554 11.704 33.349 1.00 73.34 89 PRO A CA 20
ATOM 32308 C C . PRO A 1 51 ? -14.081 11.778 33.174 1.00 72.45 89 PRO A C 20
ATOM 32309 O O . PRO A 1 51 ? -14.853 11.445 34.100 1.00 11.21 89 PRO A O 20
ATOM 32320 N N . GLN A 1 52 ? -14.512 12.197 32.025 1.00 34.13 90 GLN A N 20
ATOM 32321 C CA . GLN A 1 52 ? -15.927 12.285 31.711 1.00 4.04 90 GLN A CA 20
ATOM 32322 C C . GLN A 1 52 ? -16.338 10.934 31.166 1.00 14.24 90 GLN A C 20
ATOM 32323 O O . GLN A 1 52 ? -15.471 10.175 30.780 1.00 71.23 90 GLN A O 20
ATOM 32337 N N . PRO A 1 53 ? -17.629 10.569 31.177 1.00 54.31 91 PRO A N 20
ATOM 32338 C CA . PRO A 1 53 ? -18.059 9.322 30.560 1.00 65.44 91 PRO A CA 20
ATOM 32339 C C . PRO A 1 53 ? -17.820 9.357 29.038 1.00 44.34 91 PRO A C 20
ATOM 32340 O O . PRO A 1 53 ? -18.564 10.006 28.276 1.00 45.33 91 PRO A O 20
ATOM 32351 N N . LYS A 1 54 ? -16.741 8.749 28.628 1.00 64.11 92 LYS A N 20
ATOM 32352 C CA . LYS A 1 54 ? -16.336 8.689 27.259 1.00 74.11 92 LYS A CA 20
ATOM 32353 C C . LYS A 1 54 ? -15.557 7.391 27.093 1.00 11.33 92 LYS A C 20
ATOM 32354 O O . LYS A 1 54 ? -15.049 6.859 28.078 1.00 3.40 92 LYS A O 20
ATOM 32373 N N . ASN A 1 55 ? -15.604 6.801 25.930 1.00 74.32 93 ASN A N 20
ATOM 32374 C CA . ASN A 1 55 ? -14.926 5.526 25.696 1.00 14.22 93 ASN A CA 20
ATOM 32375 C C . ASN A 1 55 ? -13.402 5.635 25.779 1.00 50.13 93 ASN A C 20
ATOM 32376 O O . ASN A 1 55 ? -12.743 6.104 24.842 1.00 42.05 93 ASN A O 20
ATOM 32387 N N . TRP A 1 56 ? -12.865 5.287 26.931 1.00 2.21 94 TRP A N 20
ATOM 32388 C CA . TRP A 1 56 ? -11.458 5.155 27.122 1.00 53.43 94 TRP A CA 20
ATOM 32389 C C . TRP A 1 56 ? -10.958 3.902 26.400 1.00 3.34 94 TRP A C 20
ATOM 32390 O O . TRP A 1 56 ? -11.661 2.876 26.347 1.00 64.42 94 TRP A O 20
ATOM 32411 N N . ASN A 1 57 ? -9.778 3.986 25.843 1.00 40.15 95 ASN A N 20
ATOM 32412 C CA . ASN A 1 57 ? -9.157 2.863 25.192 1.00 73.43 95 ASN A CA 20
ATOM 32413 C C . ASN A 1 57 ? -7.697 2.769 25.617 1.00 40.14 95 ASN A C 20
ATOM 32414 O O . ASN A 1 57 ? -7.018 3.790 25.724 1.00 71.43 95 ASN A O 20
ATOM 32425 N N . LYS A 1 58 ? -7.233 1.556 25.892 1.00 43.33 96 LYS A N 20
ATOM 32426 C CA . LYS A 1 58 ? -5.836 1.314 26.206 1.00 74.35 96 LYS A CA 20
ATOM 32427 C C . LYS A 1 58 ? -5.015 1.355 24.911 1.00 33.31 96 LYS A C 20
ATOM 32428 O O . LYS A 1 58 ? -5.493 1.835 23.883 1.00 72.31 96 LYS A O 20
ATOM 32447 N N . ASP A 1 59 ? -3.769 0.886 24.978 1.00 11.50 97 ASP A N 20
ATOM 32448 C CA . ASP A 1 59 ? -2.853 0.822 23.851 1.00 44.04 97 ASP A CA 20
ATOM 32449 C C . ASP A 1 59 ? -2.457 2.186 23.352 1.00 31.41 97 ASP A C 20
ATOM 32450 O O . ASP A 1 59 ? -1.783 2.317 22.321 1.00 21.45 97 ASP A O 20
ATOM 32459 N N . GLY A 1 60 ? -2.844 3.190 24.103 1.00 33.05 98 GLY A N 20
ATOM 32460 C CA . GLY A 1 60 ? -2.474 4.539 23.799 1.00 1.42 98 GLY A CA 20
ATOM 32461 C C . GLY A 1 60 ? -3.538 5.244 23.029 1.00 4.22 98 GLY A C 20
ATOM 32462 O O . GLY A 1 60 ? -3.261 6.243 22.375 1.00 10.24 98 GLY A O 20
ATOM 32466 N N . TYR A 1 61 ? -4.766 4.716 23.129 1.00 54.52 99 TYR A N 20
ATOM 32467 C CA . TYR A 1 61 ? -5.927 5.235 22.417 1.00 62.53 99 TYR A CA 20
ATOM 32468 C C . TYR A 1 61 ? -5.805 4.994 20.925 1.00 32.42 99 TYR A C 20
ATOM 32469 O O . TYR A 1 61 ? -5.210 5.768 20.182 1.00 11.42 99 TYR A O 20
ATOM 32487 N N . LEU A 1 62 ? -6.358 3.912 20.499 1.00 33.33 100 LEU A N 20
ATOM 32488 C CA . LEU A 1 62 ? -6.278 3.506 19.139 1.00 62.01 100 LEU A CA 20
ATOM 32489 C C . LEU A 1 62 ? -7.675 3.186 18.636 1.00 63.04 100 LEU A C 20
ATOM 32490 O O . LEU A 1 62 ? -8.556 2.831 19.410 1.00 4.33 100 LEU A O 20
ATOM 32506 N N . LYS A 1 63 ? -7.892 3.331 17.360 1.00 11.14 101 LYS A N 20
ATOM 32507 C CA . LYS A 1 63 ? -9.169 2.978 16.778 1.00 0.03 101 LYS A CA 20
ATOM 32508 C C . LYS A 1 63 ? -9.188 1.466 16.565 1.00 1.31 101 LYS A C 20
ATOM 32509 O O . LYS A 1 63 ? -8.319 0.757 17.096 1.00 33.35 101 LYS A O 20
ATOM 32528 N N . LYS A 1 64 ? -10.162 0.956 15.848 1.00 3.22 102 LYS A N 20
ATOM 32529 C CA . LYS A 1 64 ? -10.180 -0.465 15.512 1.00 4.23 102 LYS A CA 20
ATOM 32530 C C . LYS A 1 64 ? -9.102 -0.784 14.442 1.00 51.44 102 LYS A C 20
ATOM 32531 O O . LYS A 1 64 ? -9.373 -0.951 13.253 1.00 41.40 102 LYS A O 20
ATOM 32550 N N . LEU A 1 65 ? -7.879 -0.715 14.890 1.00 4.11 103 LEU A N 20
ATOM 32551 C CA . LEU A 1 65 ? -6.688 -0.910 14.112 1.00 1.02 103 LEU A CA 20
ATOM 32552 C C . LEU A 1 65 ? -5.785 -1.874 14.856 1.00 52.11 103 LEU A C 20
ATOM 32553 O O . LEU A 1 65 ? -5.840 -1.928 16.090 1.00 31.34 103 LEU A O 20
ATOM 32569 N N . PRO A 1 66 ? -4.997 -2.679 14.155 1.00 53.14 104 PRO A N 20
ATOM 32570 C CA . PRO A 1 66 ? -4.042 -3.585 14.787 1.00 15.02 104 PRO A CA 20
ATOM 32571 C C . PRO A 1 66 ? -2.750 -2.839 15.164 1.00 1.02 104 PRO A C 20
ATOM 32572 O O . PRO A 1 66 ? -2.706 -1.605 15.153 1.00 64.31 104 PRO A O 20
ATOM 32583 N N . VAL A 1 67 ? -1.722 -3.576 15.531 1.00 53.30 105 VAL A N 20
ATOM 32584 C CA . VAL A 1 67 ? -0.436 -2.967 15.778 1.00 3.14 105 VAL A CA 20
ATOM 32585 C C . VAL A 1 67 ? 0.282 -2.895 14.423 1.00 3.02 105 VAL A C 20
ATOM 32586 O O . VAL A 1 67 ? -0.243 -3.451 13.437 1.00 21.23 105 VAL A O 20
ATOM 32599 N N . ASP A 1 68 ? 1.439 -2.278 14.326 1.00 61.11 106 ASP A N 20
ATOM 32600 C CA . ASP A 1 68 ? 1.996 -2.118 12.999 1.00 71.15 106 ASP A CA 20
ATOM 32601 C C . ASP A 1 68 ? 3.016 -3.205 12.707 1.00 53.20 106 ASP A C 20
ATOM 32602 O O . ASP A 1 68 ? 3.517 -3.858 13.650 1.00 43.51 106 ASP A O 20
ATOM 32611 N N . PRO A 1 69 ? 3.185 -3.570 11.408 1.00 54.22 107 PRO A N 20
ATOM 32612 C CA . PRO A 1 69 ? 4.279 -4.377 10.912 1.00 3.24 107 PRO A CA 20
ATOM 32613 C C . PRO A 1 69 ? 5.632 -4.094 11.538 1.00 34.33 107 PRO A C 20
ATOM 32614 O O . PRO A 1 69 ? 5.828 -3.159 12.302 1.00 14.43 107 PRO A O 20
ATOM 32625 N N . TRP A 1 70 ? 6.562 -4.958 11.186 1.00 61.44 108 TRP A N 20
ATOM 32626 C CA . TRP A 1 70 ? 7.906 -5.047 11.748 1.00 61.20 108 TRP A CA 20
ATOM 32627 C C . TRP A 1 70 ? 7.756 -5.523 13.205 1.00 50.44 108 TRP A C 20
ATOM 32628 O O . TRP A 1 70 ? 8.702 -5.510 13.999 1.00 60.41 108 TRP A O 20
ATOM 32649 N N . GLY A 1 71 ? 6.560 -6.014 13.492 1.00 34.41 109 GLY A N 20
ATOM 32650 C CA . GLY A 1 71 ? 6.139 -6.454 14.809 1.00 51.44 109 GLY A CA 20
ATOM 32651 C C . GLY A 1 71 ? 6.322 -5.420 15.907 1.00 42.21 109 GLY A C 20
ATOM 32652 O O . GLY A 1 71 ? 6.424 -5.785 17.079 1.00 72.44 109 GLY A O 20
ATOM 32656 N N . ASN A 1 72 ? 6.332 -4.148 15.562 1.00 60.10 110 ASN A N 20
ATOM 32657 C CA . ASN A 1 72 ? 6.530 -3.126 16.558 1.00 45.22 110 ASN A CA 20
ATOM 32658 C C . ASN A 1 72 ? 5.228 -2.620 17.119 1.00 2.50 110 ASN A C 20
ATOM 32659 O O . ASN A 1 72 ? 4.250 -2.367 16.365 1.00 73.34 110 ASN A O 20
ATOM 32670 N N . PRO A 1 73 ? 5.148 -2.550 18.466 1.00 73.42 111 PRO A N 20
ATOM 32671 C CA . PRO A 1 73 ? 4.050 -1.909 19.140 1.00 23.13 111 PRO A CA 20
ATOM 32672 C C . PRO A 1 73 ? 4.130 -0.427 18.930 1.00 75.02 111 PRO A C 20
ATOM 32673 O O . PRO A 1 73 ? 5.213 0.105 18.775 1.00 10.42 111 PRO A O 20
ATOM 32684 N N . TYR A 1 74 ? 3.006 0.240 18.893 1.00 14.14 112 TYR A N 20
ATOM 32685 C CA . TYR A 1 74 ? 3.044 1.666 18.798 1.00 14.12 112 TYR A CA 20
ATOM 32686 C C . TYR A 1 74 ? 3.562 2.219 20.096 1.00 50.32 112 TYR A C 20
ATOM 32687 O O . TYR A 1 74 ? 3.176 1.755 21.180 1.00 44.42 112 TYR A O 20
ATOM 32705 N N . GLN A 1 75 ? 4.369 3.218 19.997 1.00 52.11 113 GLN A N 20
ATOM 32706 C CA . GLN A 1 75 ? 5.040 3.755 21.149 1.00 22.44 113 GLN A CA 20
ATOM 32707 C C . GLN A 1 75 ? 4.300 4.998 21.539 1.00 4.01 113 GLN A C 20
ATOM 32708 O O . GLN A 1 75 ? 4.237 5.978 20.774 1.00 12.23 113 GLN A O 20
ATOM 32722 N N . TYR A 1 76 ? 3.718 4.945 22.690 1.00 62.41 114 TYR A N 20
ATOM 32723 C CA . TYR A 1 76 ? 2.941 6.025 23.206 1.00 43.43 114 TYR A CA 20
ATOM 32724 C C . TYR A 1 76 ? 3.687 6.818 24.264 1.00 70.14 114 TYR A C 20
ATOM 32725 O O . TYR A 1 76 ? 4.143 6.270 25.274 1.00 72.50 114 TYR A O 20
ATOM 32743 N N . LEU A 1 77 ? 3.873 8.073 23.993 1.00 34.21 115 LEU A N 20
ATOM 32744 C CA . LEU A 1 77 ? 4.417 9.008 24.934 1.00 73.15 115 LEU A CA 20
ATOM 32745 C C . LEU A 1 77 ? 3.494 10.200 25.003 1.00 62.12 115 LEU A C 20
ATOM 32746 O O . LEU A 1 77 ? 2.908 10.601 23.990 1.00 75.40 115 LEU A O 20
ATOM 32762 N N . ALA A 1 78 ? 3.347 10.757 26.152 1.00 34.01 116 ALA A N 20
ATOM 32763 C CA . ALA A 1 78 ? 2.461 11.835 26.338 1.00 23.05 116 ALA A CA 20
ATOM 32764 C C . ALA A 1 78 ? 3.310 13.091 26.615 1.00 42.33 116 ALA A C 20
ATOM 32765 O O . ALA A 1 78 ? 4.543 12.977 26.546 1.00 43.52 116 ALA A O 20
ATOM 32772 N N . PRO A 1 79 ? 2.742 14.291 26.872 1.00 33.22 117 PRO A N 20
ATOM 32773 C CA . PRO A 1 79 ? 3.536 15.480 27.032 1.00 44.21 117 PRO A CA 20
ATOM 32774 C C . PRO A 1 79 ? 4.505 15.432 28.157 1.00 51.15 117 PRO A C 20
ATOM 32775 O O . PRO A 1 79 ? 4.188 15.028 29.295 1.00 61.40 117 PRO A O 20
ATOM 32786 N N . GLY A 1 80 ? 5.691 15.786 27.814 1.00 42.34 118 GLY A N 20
ATOM 32787 C CA . GLY A 1 80 ? 6.741 15.845 28.747 1.00 5.11 118 GLY A CA 20
ATOM 32788 C C . GLY A 1 80 ? 7.311 17.206 28.813 1.00 14.54 118 GLY A C 20
ATOM 32789 O O . GLY A 1 80 ? 6.856 18.051 29.577 1.00 23.25 118 GLY A O 20
ATOM 32793 N N . THR A 1 81 ? 8.278 17.431 27.998 1.00 2.24 119 THR A N 20
ATOM 32794 C CA . THR A 1 81 ? 8.931 18.685 27.929 1.00 32.32 119 THR A CA 20
ATOM 32795 C C . THR A 1 81 ? 8.456 19.382 26.672 1.00 5.33 119 THR A C 20
ATOM 32796 O O . THR A 1 81 ? 8.758 18.926 25.574 1.00 24.34 119 THR A O 20
ATOM 32807 N N . LYS A 1 82 ? 7.607 20.393 26.871 1.00 1.40 120 LYS A N 20
ATOM 32808 C CA . LYS A 1 82 ? 6.999 21.306 25.843 1.00 14.00 120 LYS A CA 20
ATOM 32809 C C . LYS A 1 82 ? 6.100 20.620 24.804 1.00 13.11 120 LYS A C 20
ATOM 32810 O O . LYS A 1 82 ? 5.330 21.298 24.120 1.00 64.14 120 LYS A O 20
ATOM 32829 N N . GLY A 1 83 ? 6.185 19.321 24.681 1.00 23.02 121 GLY A N 20
ATOM 32830 C CA . GLY A 1 83 ? 5.452 18.645 23.655 1.00 31.12 121 GLY A CA 20
ATOM 32831 C C . GLY A 1 83 ? 4.233 17.969 24.142 1.00 72.32 121 GLY A C 20
ATOM 32832 O O . GLY A 1 83 ? 4.364 17.019 24.887 1.00 44.21 121 GLY A O 20
ATOM 32836 N N . PRO A 1 84 ? 3.025 18.466 23.711 1.00 70.04 122 PRO A N 20
ATOM 32837 C CA . PRO A 1 84 ? 1.677 17.918 24.029 1.00 52.55 122 PRO A CA 20
ATOM 32838 C C . PRO A 1 84 ? 1.514 16.404 23.897 1.00 60.54 122 PRO A C 20
ATOM 32839 O O . PRO A 1 84 ? 0.582 15.857 24.472 1.00 0.44 122 PRO A O 20
ATOM 32850 N N . PHE A 1 85 ? 2.363 15.749 23.102 1.00 64.43 123 PHE A N 20
ATOM 32851 C CA . PHE A 1 85 ? 2.413 14.274 23.020 1.00 50.31 123 PHE A CA 20
ATOM 32852 C C . PHE A 1 85 ? 3.465 13.835 22.041 1.00 44.15 123 PHE A C 20
ATOM 32853 O O . PHE A 1 85 ? 3.988 14.661 21.295 1.00 31.04 123 PHE A O 20
ATOM 32870 N N . ASP A 1 86 ? 3.795 12.554 22.076 1.00 60.24 124 ASP A N 20
ATOM 32871 C CA . ASP A 1 86 ? 4.752 11.941 21.151 1.00 13.20 124 ASP A CA 20
ATOM 32872 C C . ASP A 1 86 ? 4.240 10.571 20.735 1.00 31.33 124 ASP A C 20
ATOM 32873 O O . ASP A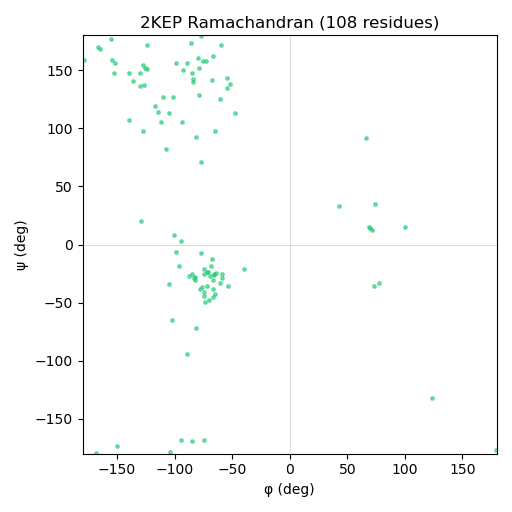 1 86 ? 4.216 9.640 21.545 1.00 12.35 124 ASP A O 20
ATOM 32882 N N . LEU A 1 87 ? 3.811 10.432 19.498 1.00 50.33 125 LEU A N 20
ATOM 32883 C CA . LEU A 1 87 ? 3.290 9.166 19.046 1.00 71.32 125 LEU A CA 20
ATOM 32884 C C . LEU A 1 87 ? 4.067 8.686 17.822 1.00 72.24 125 LEU A C 20
ATOM 32885 O O . LEU A 1 87 ? 4.238 9.436 16.855 1.00 13.23 125 LEU A O 20
ATOM 32901 N N . TYR A 1 88 ? 4.516 7.433 17.856 1.00 31.14 126 TYR A N 20
ATOM 32902 C CA . TYR A 1 88 ? 5.295 6.855 16.761 1.00 15.21 126 TYR A CA 20
ATOM 32903 C C . TYR A 1 88 ? 5.397 5.344 16.912 1.00 3.33 126 TYR A C 20
ATOM 32904 O O . TYR A 1 88 ? 5.086 4.825 17.953 1.00 73.05 126 TYR A O 20
ATOM 32922 N N . SER A 1 89 ? 5.736 4.655 15.854 1.00 20.20 127 SER A N 20
ATOM 32923 C CA . SER A 1 89 ? 6.034 3.232 15.903 1.00 14.32 127 SER A CA 20
ATOM 32924 C C . SER A 1 89 ? 7.407 3.029 15.283 1.00 41.05 127 SER A C 20
ATOM 32925 O O . SER A 1 89 ? 7.705 3.659 14.262 1.00 32.12 127 SER A O 20
ATOM 32933 N N . LEU A 1 90 ? 8.253 2.215 15.898 1.00 54.20 128 LEU A N 20
ATOM 32934 C CA . LEU A 1 90 ? 9.588 1.934 15.340 1.00 13.03 128 LEU A CA 20
ATOM 32935 C C . LEU A 1 90 ? 9.508 1.249 13.970 1.00 0.23 128 LEU A C 20
ATOM 32936 O O . LEU A 1 90 ? 8.749 0.307 13.785 1.00 61.30 128 LEU A O 20
ATOM 32952 N N . GLY A 1 91 ? 10.303 1.746 13.024 1.00 12.13 129 GLY A N 20
ATOM 32953 C CA . GLY A 1 91 ? 10.292 1.215 11.673 1.00 21.44 129 GLY A CA 20
ATOM 32954 C C . GLY A 1 91 ? 11.204 0.027 11.489 1.00 34.14 129 GLY A C 20
ATOM 32955 O O . GLY A 1 91 ? 11.641 -0.608 12.466 1.00 55.41 129 GLY A O 20
ATOM 32959 N N . ALA A 1 92 ? 11.558 -0.217 10.248 1.00 71.22 130 ALA A N 20
ATOM 32960 C CA . ALA A 1 92 ? 12.327 -1.379 9.827 1.00 25.12 130 ALA A CA 20
ATOM 32961 C C . ALA A 1 92 ? 13.753 -1.445 10.391 1.00 71.54 130 ALA A C 20
ATOM 32962 O O . ALA A 1 92 ? 14.399 -2.481 10.289 1.00 52.51 130 ALA A O 20
ATOM 32969 N N . ASP A 1 93 ? 14.253 -0.363 10.968 1.00 0.33 131 ASP A N 20
ATOM 32970 C CA . ASP A 1 93 ? 15.607 -0.402 11.550 1.00 63.41 131 ASP A CA 20
ATOM 32971 C C . ASP A 1 93 ? 15.530 -0.710 13.039 1.00 43.44 131 ASP A C 20
ATOM 32972 O O . ASP A 1 93 ? 16.530 -1.019 13.682 1.00 55.14 131 ASP A O 20
ATOM 32981 N N . GLY A 1 94 ? 14.314 -0.676 13.573 1.00 31.33 132 GLY A N 20
ATOM 32982 C CA . GLY A 1 94 ? 14.097 -0.957 14.986 1.00 73.20 132 GLY A CA 20
ATOM 32983 C C . GLY A 1 94 ? 14.665 0.122 15.887 1.00 12.44 132 GLY A C 20
ATOM 32984 O O . GLY A 1 94 ? 14.873 -0.086 17.077 1.00 11.34 132 GLY A O 20
ATOM 32988 N N . LYS A 1 95 ? 14.930 1.258 15.312 1.00 62.51 133 LYS A N 20
ATOM 32989 C CA . LYS A 1 95 ? 15.482 2.374 16.014 1.00 30.33 133 LYS A CA 20
ATOM 32990 C C . LYS A 1 95 ? 14.824 3.629 15.507 1.00 22.12 133 LYS A C 20
ATOM 32991 O O . LYS A 1 95 ? 14.599 3.761 14.296 1.00 55.45 133 LYS A O 20
ATOM 33010 N N . GLU A 1 96 ? 14.485 4.527 16.404 1.00 51.43 134 GLU A N 20
ATOM 33011 C CA . GLU A 1 96 ? 13.910 5.775 16.004 1.00 10.21 134 GLU A CA 20
ATOM 33012 C C . GLU A 1 96 ? 15.003 6.685 15.429 1.00 23.33 134 GLU A C 20
ATOM 33013 O O . GLU A 1 96 ? 15.946 7.065 16.121 1.00 30.11 134 GLU A O 20
ATOM 33025 N N . GLY A 1 97 ? 14.901 6.938 14.157 1.00 5.24 135 GLY A N 20
ATOM 33026 C CA . GLY A 1 97 ? 15.871 7.715 13.423 1.00 11.04 135 GLY A CA 20
ATOM 33027 C C . GLY A 1 97 ? 15.179 8.409 12.292 1.00 32.52 135 GLY A C 20
ATOM 33028 O O . GLY A 1 97 ? 13.959 8.332 12.205 1.00 0.24 135 GLY A O 20
ATOM 33032 N N . GLY A 1 98 ? 15.909 9.071 11.420 1.00 11.43 136 GLY A N 20
ATOM 33033 C CA . GLY A 1 98 ? 15.252 9.701 10.305 1.00 71.22 136 GLY A CA 20
ATOM 33034 C C . GLY A 1 98 ? 15.547 8.942 9.044 1.00 45.01 136 GLY A C 20
ATOM 33035 O O . GLY A 1 98 ? 16.716 8.738 8.697 1.00 22.43 136 GLY A O 20
ATOM 33039 N N . SER A 1 99 ? 14.490 8.571 8.358 1.00 10.24 137 SER A N 20
ATOM 33040 C CA . SER A 1 99 ? 14.466 7.738 7.162 1.00 73.42 137 SER A CA 20
ATOM 33041 C C . SER A 1 99 ? 12.989 7.560 6.777 1.00 63.43 137 SER A C 20
ATOM 33042 O O . SER A 1 99 ? 12.104 8.121 7.460 1.00 24.45 137 SER A O 20
ATOM 33050 N N . ASP A 1 100 ? 12.704 6.820 5.738 1.00 1.43 138 ASP A N 20
ATOM 33051 C CA . ASP A 1 100 ? 11.319 6.626 5.332 1.00 0.13 138 ASP A CA 20
ATOM 33052 C C . ASP A 1 100 ? 10.709 5.359 5.924 1.00 15.53 138 ASP A C 20
ATOM 33053 O O . ASP A 1 100 ? 9.705 5.441 6.632 1.00 5.21 138 ASP A O 20
ATOM 33062 N N . ASN A 1 101 ? 11.321 4.201 5.679 1.00 74.42 139 ASN A N 20
ATOM 33063 C CA . ASN A 1 101 ? 10.758 2.935 6.201 1.00 54.05 139 ASN A CA 20
ATOM 33064 C C . ASN A 1 101 ? 11.598 2.384 7.348 1.00 20.04 139 ASN A C 20
ATOM 33065 O O . ASN A 1 101 ? 11.111 1.625 8.182 1.00 21.10 139 ASN A O 20
ATOM 33076 N N . ASP A 1 102 ? 12.861 2.768 7.390 1.00 2.24 140 ASP A N 20
ATOM 33077 C CA . ASP A 1 102 ? 13.777 2.309 8.454 1.00 42.34 140 ASP A CA 20
ATOM 33078 C C . ASP A 1 102 ? 13.479 3.051 9.713 1.00 62.41 140 ASP A C 20
ATOM 33079 O O . ASP A 1 102 ? 13.633 2.539 10.825 1.00 13.42 140 ASP A O 20
ATOM 33088 N N . ALA A 1 103 ? 12.999 4.229 9.515 1.00 24.31 141 ALA A N 20
ATOM 33089 C CA . ALA A 1 103 ? 12.695 5.154 10.553 1.00 12.33 141 ALA A CA 20
ATOM 33090 C C . ALA A 1 103 ? 11.393 4.852 11.164 1.00 22.55 141 ALA A C 20
ATOM 33091 O O . ALA A 1 103 ? 10.551 4.184 10.574 1.00 14.44 141 ALA A O 20
ATOM 33098 N N . ASP A 1 104 ? 11.233 5.344 12.331 1.00 54.02 142 ASP A N 20
ATOM 33099 C CA . ASP A 1 104 ? 10.033 5.200 13.055 1.00 41.23 142 ASP A CA 20
ATOM 33100 C C . ASP A 1 104 ? 9.038 6.172 12.461 1.00 41.44 142 ASP A C 20
ATOM 33101 O O . ASP A 1 104 ? 9.389 7.304 12.080 1.00 12.21 142 ASP A O 20
ATOM 33110 N N . ILE A 1 105 ? 7.857 5.702 12.266 1.00 4.43 143 ILE A N 20
ATOM 33111 C CA . ILE A 1 105 ? 6.817 6.495 11.708 1.00 64.34 143 ILE A CA 20
ATOM 33112 C C . ILE A 1 105 ? 5.941 7.050 12.799 1.00 65.21 143 ILE A C 20
ATOM 33113 O O . ILE A 1 105 ? 5.530 6.331 13.699 1.00 63.31 143 ILE A O 20
ATOM 33129 N N . GLY A 1 106 ? 5.719 8.321 12.778 1.00 4.44 144 GLY A N 20
ATOM 33130 C CA . GLY A 1 106 ? 4.942 8.905 13.804 1.00 13.01 144 GLY A CA 20
ATOM 33131 C C . GLY A 1 106 ? 4.639 10.324 13.537 1.00 40.12 144 GLY A C 20
ATOM 33132 O O . GLY A 1 106 ? 5.067 10.878 12.523 1.00 73.42 144 GLY A O 20
ATOM 33136 N N . ASN A 1 107 ? 3.935 10.915 14.443 1.00 60.21 145 ASN A N 20
ATOM 33137 C CA . ASN A 1 107 ? 3.494 12.274 14.341 1.00 22.54 145 ASN A CA 20
ATOM 33138 C C . ASN A 1 107 ? 3.082 12.705 15.710 1.00 62.31 145 ASN A C 20
ATOM 33139 O O . ASN A 1 107 ? 2.749 11.850 16.560 1.00 62.41 145 ASN A O 20
ATOM 33150 N N . TRP A 1 108 ? 3.126 13.965 15.953 1.00 22.42 146 TRP A N 20
ATOM 33151 C CA . TRP A 1 108 ? 2.788 14.498 17.238 1.00 43.14 146 TRP A CA 20
ATOM 33152 C C . TRP A 1 108 ? 2.583 15.977 17.179 1.00 62.44 146 TRP A C 20
ATOM 33153 O O . TRP A 1 108 ? 2.744 16.603 16.128 1.00 21.50 146 TRP A O 20
ATOM 33174 N N . ASP A 1 109 ? 2.225 16.526 18.292 1.00 41.41 147 ASP A N 20
ATOM 33175 C CA . ASP A 1 109 ? 2.039 17.938 18.415 1.00 21.53 147 ASP A CA 20
ATOM 33176 C C . ASP A 1 109 ? 3.065 18.415 19.389 1.00 5.11 147 ASP A C 20
ATOM 33177 O O . ASP A 1 109 ? 3.189 17.843 20.484 1.00 60.12 147 ASP A O 20
ATOM 33186 N N . ASN A 1 110 ? 3.839 19.379 18.974 1.00 23.42 148 ASN A N 20
ATOM 33187 C CA . ASN A 1 110 ? 4.917 19.925 19.758 1.00 21.52 148 ASN A CA 20
ATOM 33188 C C . ASN A 1 110 ? 5.102 21.353 19.366 1.00 2.05 148 ASN A C 20
ATOM 33189 O O . ASN A 1 110 ? 5.776 21.615 18.363 1.00 4.12 148 ASN A O 20
#

Foldseek 3Di:
DDDVLLVLLVVVLVQLVQLQVQQVVVCQQAVHGAAQPQVLCCQAPPHDDDGDPDDRDHLSGGDPDDAGPVPWRWDWGADDPPFRTWTWTQFPCNDADDDRRNHIDHDGGD

B-factor: mean 38.13, std 23.0, range [0.03, 75.52]

Secondary structure (DSSP, 8-state):
--STTHHHHHHHHHHHHHHHHHHHHHHHHTSSPPPTTHHHHHHHSPPSS---SS---STTT--S--PPSTTPPPEEE---SSSS-EEEE--TTS---SSSSSS-EEE---

CATH classification: 3.30.700.10

Organism: Pseudomonas aeruginosa (strain ATCC 15692 / DSM 22644 / CIP 104116 / JCM 14847 / LMG 12228 / 1C / PRS 101 / PAO1) (NCBI:txid208964)

Nearest PDB structures (foldseek):
  2kep-assembly1_A  TM=9.912E-01  e=9.372E-21  Pseudomonas aeruginosa
  4lw9-assembly1_A  TM=7.435E-01  e=1.526E-10  Vibrio cholerae O1 biovar El Tor str. N16961
  3g20-assembly2_B  TM=6.949E-01  e=2.369E-07  Escherichia coli O157:H7
  3g20-assembly1_A  TM=6.595E-01  e=2.707E-07  Escherichia coli O157:H7
  5o2y-assembly1_A  TM=6.631E-01  e=7.884E-07  Klebsiella oxytoca

Solvent-accessible surface area: 6410 Å² total; per-residue (Å²): 110,115,167,123,54,20,46,92,5,63,89,0,92,48,20,1,120,19,4,10,44,2,1,63,80,1,83,105,1,25,127,45,71,5,50,50,131,106,3,54,74,7,0,70,98,152,10,98,57,110,59,75,147,80,137,45,52,123,55,0,8,23,71,192,53,108,74,2,24,69,69,18,83,14,37,36,60,0,49,46,122,176,4,40,3,31,2,44,0,41,2,38,105,52,124,104,30,76,69,88,32,57,11,47,10,21,24,118,70,143

Sequence (110 aa):
MSRPDQAKVTVAKGDIKAIAAALDMYKLDNFAYPSTQQGLEALVKKPTGNPQPKNWNKDGYLKKLPVDPWGNPYQYLAPGTKGPFDLYSLGADGKEGGSDNDADIGNWDNMSRPDQAKVTVAKGDIKAIAAALDMYKLDNFAYPSTQQGLEALVKKPTGNPQPKNWNKDGYLKKLPVDPWGNPYQYLAPGTKGPFDLYSLGADGKEGGSDNDADIGNWDNMSRPDQAKVTVAKGDIKAIAAALDMYKLDNFAYPSTQQGLEALVKKPTGNPQPKNWNKDGYLKKLPVDPWGNPYQYLAPGTKGPFDLYSLGADGKEGGSDNDADIGNWDNMSRPDQAKVTVAKGDIKAIAAALDMYKLDNFAYPSTQQGLEALVKKPTGNPQPKNWNKDGYLKKLPVDPWGNPYQYLAPGTKGPFDLYSLGADGKEGGSDNDADIGNWDNMSRPDQAKVTVAKGDIKAIAAALDMYKLDNFAYPSTQQGLEALVKKPTGNPQPKNWNKDGYLKKLPVDPWGNPYQYLAPGTKGPFDLYSLGADGKEGGSDNDADIGNWDNMSRPDQAKVTVAKGDIKAIAAALDMYKLDNFAYPSTQQGLEALVKKPTGNPQPKNWNKDGYLKKLPVDPWGNPYQYLAPGTKGPFDLYSLGADGKEGGSDNDADIGNWDNMSRPDQAKVTVAKGDIKAIAAALDMYKLDNFAYPSTQQGLEALVKKPTGNPQPKNWNKDGYLKKLPVDPWGNPYQYLAPGTKGPFDLYSLGADGKEGGSDNDADIGNWDNMSRPDQAKVTVAKGDIKAIAAALDMYKLDNFAYPSTQQGLEALVKKPTGNPQPKNWNKDGYLKKLPVDPWGNPYQYLAPGTKGPFDLYSLGADGKEGGSDNDADIGNWDNMSRPDQAKVTVAKGDIKAIAAALDMYKLDNFAYPSTQQGLEALVKKPTGNPQPKNWNKDGYLKKLPVDPWGNPYQYLAPGTKGPFDLYSLGADGKEGGSDNDADIGNWDNMSRPDQAKVTVAKGDIKAIAAALDMYKLDNFAYPSTQQGLEALVKKPTGNPQPKNWNKDGYLKKLPVDPWGNPYQYLAPGTKGPFDLYSLGADGKEGGSDNDADIGNWDNMSRPDQAKVTVAKGDIKAIAAALDMYKLDNFAYPSTQQGLEALVKKPTGNPQPKNWNKDGYLKKLPVDPWGNPYQYLAPGTKGPFDLYSLGADGKEGGSDNDADIGNWDNMSRPDQAKVTVAKGDIKAIAAALDMYKLDNFAYPSTQQGLEALVKKPTGNPQPKNWNKDGYLKKLPVDPWGNPYQYLAPGTKGPFDLYSLGADGKEGGSDNDADIGNWDNMSRPDQAKVTVAKGDIKAIAAALDMYKLDNFAYPSTQQGLEALVKKPTGNPQPKNWNKDGYLKKLPVDPWGNPYQYLAPGTKGPFDLYSLGADGKEGGSDNDADIGNWDNMSRPDQAKVTVAKGDIKAIAAALDMYKLDNFAYPSTQQGLEALVKKPTGNPQPKNWNKDGYLKKLPVDPWGNPYQYLAPGTKGPFDLYSLGADGKEGGSDNDADIGNWDNMSRPDQAKVTVAKGDIKAIAAALDMYKLDNFAYPSTQQGLEALVKKPTGNPQPKNWNKDGYLKKLPVDPWGNPYQYLAPGTKGPFDLYSLGADGKEGGSDNDADIGNWDNMSRPDQAKVTVAKGDIKAIAAALDMYKLDNFAYPSTQQGLEALVKKPTGNPQPKNWNKDGYLKKLPVDPWGNPYQYLAPGTKGPFDLYSLGADGKEGGSDNDADIGNWDNMSRPDQAKVTVAKGDIKAIAAALDMYKLDNFAYPSTQQGLEALVKKPTGNPQPKNWNKDGYLKKLPVDPWGNPYQYLAPGTKGPFDLYSLGADGKEGGSDNDADIGNWDNMSRPDQAKVTVAKGDIKAIAAALDMYKLDNFAYPSTQQGLEALVKKPTGNPQPKNWNKDGYLKKLPVDPWGNPYQYLAPGTKGPFDLYSLGADGKEGGSDNDADIGNWDNMSRPDQAKVTVAKGDIKAIAAALDMYKLDNFAYPSTQQGLEALVKKPTGNPQPKNWNKDGYLKKLPVDPWGNPYQYLAPGTKGPFDLYSLGADGKEGGSDNDADIGNWDNMSRPDQAKVTVAKGDIKAIAAALDMYKLDNFAYPSTQQGLEALVKKPTGNPQPKNWNKDGYLKKLPVDPWGNPYQYLAPGTKGPFDLYSLGADGKEGGSDNDADIGNWDN

Radius of gyration: 14.07 Å; Cα contacts (8 Å, |Δi|>4): 205; chains: 1; bounding box: 34×28×42 Å

GO terms:
  GO:0015628 protein secretion by the type II secretion system (P, IDA)
  GO:0015627 type II protein secretion system complex (C, IDA)
  GO:0005886 plasma membrane (C, EXP)